Protein AF-0000000080293886 (afdb_homodimer)

Solvent-accessible surface area (backbone atoms only — not comparable to full-atom values): 94189 Å² total; per-residue (Å²): 130,68,60,32,36,26,39,74,50,69,44,67,46,77,52,92,82,70,70,49,56,45,63,49,74,32,60,45,38,86,89,52,66,86,45,23,71,68,76,62,67,88,59,24,43,80,53,94,52,32,30,33,31,47,79,78,46,56,85,36,54,56,32,57,66,46,60,50,81,91,56,60,71,65,73,44,74,50,41,31,54,30,48,44,37,21,75,69,64,61,35,66,43,32,18,35,19,33,52,44,50,13,49,74,53,61,60,40,85,42,87,40,30,70,26,30,65,50,44,51,53,43,28,44,64,55,58,66,66,64,55,75,59,73,61,77,71,64,68,60,67,67,63,67,85,46,48,46,46,55,38,68,67,43,42,46,49,58,73,34,59,44,84,61,37,56,52,43,75,50,82,87,47,84,48,24,45,70,43,41,32,31,41,31,28,44,74,76,22,48,79,49,38,56,46,73,57,53,58,55,78,70,44,85,66,51,80,54,88,44,86,72,65,62,44,53,69,48,47,49,45,77,50,75,39,73,41,34,46,50,54,52,51,45,39,28,69,38,64,50,37,51,31,40,35,33,46,26,40,48,45,52,29,80,89,41,72,85,49,81,44,77,42,78,33,44,30,40,49,43,77,69,39,83,62,38,54,66,88,72,73,56,65,45,70,33,28,37,60,43,61,50,29,46,73,43,67,54,76,82,62,80,64,81,58,58,80,32,36,75,68,37,64,56,67,42,38,51,36,33,37,35,56,32,33,42,32,46,40,31,41,32,37,82,81,30,16,35,25,59,45,36,34,38,35,34,70,42,81,42,60,52,86,41,99,65,50,62,76,40,79,40,68,36,36,43,35,38,38,41,44,78,56,76,78,81,50,70,64,59,54,50,61,64,50,48,54,62,54,40,53,54,49,31,53,52,52,36,52,52,51,51,51,46,50,48,58,54,48,52,74,58,64,74,50,84,75,74,72,69,49,70,64,56,54,50,50,53,50,47,54,50,47,50,44,46,37,36,39,40,44,20,51,39,44,49,50,47,51,50,50,55,42,46,54,56,46,51,47,56,75,67,51,86,53,78,81,63,41,39,70,78,62,88,62,59,64,58,56,44,51,49,34,46,51,23,31,53,34,34,51,53,38,51,50,52,51,54,57,54,57,70,69,56,55,75,45,77,36,68,61,68,69,60,75,74,77,63,84,64,82,70,60,73,65,59,64,68,69,52,77,55,59,69,47,56,80,62,76,84,58,85,61,64,63,41,56,37,41,43,57,52,45,51,51,51,52,50,55,52,51,45,70,37,59,78,69,57,65,64,58,50,41,52,52,28,51,54,47,32,67,69,62,62,38,60,88,72,32,70,78,33,70,58,44,44,48,39,47,44,51,48,38,42,52,50,51,52,52,50,51,53,49,42,41,68,55,51,46,32,65,73,72,46,48,70,68,58,54,50,51,51,47,25,26,60,50,20,28,23,42,43,33,46,77,43,83,49,33,33,37,37,37,50,5,50,38,54,80,61,67,60,86,29,29,59,61,57,52,51,50,50,47,50,37,48,74,67,62,72,44,62,58,52,18,88,47,100,46,84,57,39,39,29,41,31,29,55,18,58,52,54,46,56,52,47,51,56,52,48,51,54,31,49,51,31,46,50,52,39,50,49,52,60,60,60,52,71,66,83,79,83,82,71,61,73,60,49,56,50,48,51,50,48,29,42,49,49,32,50,48,41,49,51,49,51,38,28,50,51,46,19,43,77,68,60,64,37,89,70,39,37,69,46,80,44,75,72,50,72,67,29,61,73,64,72,36,81,82,84,62,71,78,39,65,39,30,15,45,33,27,62,38,89,78,56,70,68,38,66,68,25,46,46,51,42,44,66,61,52,46,50,44,48,49,30,45,31,52,30,41,22,66,72,65,75,33,68,68,60,18,40,52,50,45,49,52,52,51,55,58,54,56,57,46,64,70,58,56,62,67,68,59,41,44,49,47,58,67,70,78,128,67,58,30,36,26,39,75,50,66,45,68,46,77,52,91,80,69,69,51,58,45,64,50,74,33,60,44,36,87,88,50,66,88,45,21,73,67,76,62,68,87,60,26,43,80,52,94,51,32,30,32,31,46,79,76,46,56,85,35,55,56,33,58,65,47,62,51,82,90,56,63,69,64,71,45,76,50,43,31,54,30,48,46,37,21,75,68,63,61,36,66,44,31,17,36,19,32,52,44,50,12,50,74,54,60,59,40,85,41,86,42,32,70,26,29,65,51,45,51,55,44,27,45,65,57,56,67,65,63,52,75,61,75,62,78,70,64,69,58,66,69,60,65,84,46,48,45,48,56,36,69,66,44,43,47,50,57,74,34,58,46,84,61,37,55,52,45,77,49,82,88,46,85,47,24,45,70,43,42,32,31,40,30,29,43,74,74,21,48,80,50,36,54,44,74,58,52,57,65,78,71,44,86,51,67,75,62,78,48,87,70,66,61,40,57,49,58,44,49,46,77,49,75,42,73,41,34,46,48,54,50,52,43,41,26,68,39,63,48,37,51,29,40,37,35,47,26,41,49,47,53,30,79,88,42,71,87,49,80,44,76,43,79,33,46,30,39,48,40,75,70,38,88,64,40,40,89,72,78,77,55,64,44,69,34,29,37,62,45,59,50,29,47,73,41,65,55,74,82,60,80,63,82,58,59,79,33,36,72,68,38,63,56,67,42,38,50,38,34,36,36,56,32,31,42,32,46,40,31,40,33,37,80,82,30,15,35,26,59,46,37,34,39,36,34,69,41,82,44,61,54,87,42,100,64,50,60,76,38,79,39,68,36,36,44,34,39,39,43,43,76,57,75,78,81,51,70,63,58,54,50,61,64,49,46,54,62,54,41,52,53,50,32,54,53,52,37,52,52,52,50,51,47,52,48,58,54,49,53,74,57,65,75,50,83,76,73,74,67,48,70,63,56,54,49,50,53,49,48,52,52,48,51,44,46,38,36,38,41,44,20,52,37,44,48,49,45,52,49,49,54,42,45,53,56,46,51,48,54,74,66,51,87,51,80,81,60,39,38,68,78,60,87,63,60,62,61,56,44,50,49,34,45,51,23,30,51,34,34,50,53,41,51,52,50,50,52,58,53,59,72,67,57,54,75,45,77,38,70,60,67,68,59,75,72,76,64,84,64,84,71,60,75,64,59,64,67,70,51,79,52,58,69,48,55,81,62,76,83,58,85,61,63,62,39,55,36,43,43,59,52,45,52,52,52,51,52,56,53,51,45,71,36,60,78,68,59,68,63,57,51,40,53,51,28,53,54,48,31,67,70,62,61,38,59,88,70,30,70,78,33,69,60,44,42,48,39,48,46,53,48,38,43,54,50,52,50,52,49,52,53,50,42,40,68,55,52,45,32,66,74,72,46,49,69,67,59,53,50,51,50,48,24,26,61,49,18,28,22,42,43,33,44,77,44,85,48,32,33,37,36,38,49,5,50,37,54,80,63,67,60,88,28,30,60,60,57,52,50,50,50,48,51,36,48,74,66,62,72,46,60,56,53,17,88,48,98,45,86,59,38,41,28,41,31,29,56,18,57,51,53,48,55,51,48,50,55,52,47,52,51,32,49,53,30,47,50,52,39,50,50,54,60,60,62,52,72,67,82,77,84,82,72,62,73,59,50,54,50,49,51,50,49,28,42,49,49,32,49,50,40,49,52,49,52,41,27,50,51,46,21,41,78,68,60,66,36,88,70,39,38,70,45,80,44,75,72,48,73,67,29,61,74,65,73,36,80,83,83,62,72,77,38,64,40,32,14,43,32,27,61,39,90,79,56,70,69,36,66,70,25,45,47,52,42,44,67,61,52,46,52,44,48,50,31,46,31,52,32,42,23,65,72,66,74,34,68,67,59,17,39,53,50,46,49,52,52,51,56,58,53,58,56,43,65,72,59,55,61,67,67,60,43,43,48,42,60,68,70,79

Organism: Glossina morsitans morsitans (NCBI:txid37546)

Foldseek 3Di:
DQQAFEQEAQDQPPDPDQSQSDGDRHCADVVHGPDSHDQPVVQWDDDRRYTYGPVLLVVLVLLQPPCLVVQRPPCCCCVSVLCSCCQRVVDQLSLLLLVLQCQLSVNDCDPSHSNPLQCLQAADPCNVVVPPDPVNSNPPRRDDNWWHYFADVQVCQQVDFDPQDFAFCDPVDPRFFWWKWKWWAANSRDTDDTGTDDVCLVDLADPPPRPCPRTPLLEKDKDKDKDFLLSLLCCVVVVVLQIKMFMWTWGAGPVGNPDTDIHTAWEFECPRDPVSPDDDRRGTITTGIHGAKDFRFDPPCPPPDDPVDPVSSLNRTAKMKGWQEWEFEWEAEPNRTIGRTYIYTYMDIGGSVDPGDSGDIGMHMYIYHYHYDDDDDPLVVCLVPLLVVLLVVLLVLLVLVLVQVCVLCVLQPPPPPPPPPPVNVVVVSVVVSVLSSLLSNLVSLVVSLLCSLVVQLVCSVPPRHPPAGPPRDPCLVVNLVSLVSSLVSLVVSVVVLLVLLLDWDKDKFALADADPPPPPPPPPVVVLPPLQVLQDPPDPPPSVRFDCVLVVVLVVLVLVLQQDALDDLLCLLVQLVVQLVVPVDCVSQVPHLSSSLNSSLVSSVVSVVVSVVCSVPPVCVVVNDSLVVSLQSLLLSQMKMWIPSDLFKTKIFQNHHQVSHNRDDPVVSVVSVVCVVVVVTQASDLPSDNFGIWIKGWANVVSVVLVVLVVQLVVLVVVLVVLVVVVPPPPDDPVVVSVVVNVVSVVSNVVSSSVSSNVVSCASVVNDPQAHEEEDEDDPVCVVSVHDPPAPRDNHYMYIYGDPPSVCSSSHNHVCNVSLSSSLSSQLSSVCSVPVDNVVSSVVSVVVVVVPSVCSSPPDPVVCCCVVVVD/DQQAFEQEAQPQPPDPDQSQSDGDRHCADPVHGPDSHDQDVVQWDDDRRYTYGPVLLVVLVLLCPPCLVVQNPPCCCCVSVLCSCCQRVVDQLSLLLLVLQCQLSVNDCDPSHSCPLQCLQAADPCCVVVPPDPVNSNPPRRDDNWWHYFADVQVCQQVDFDPQDFEFCDPVDPRFFWWKWKWWAANSRDTDDGGTDFPCLVDLADDPPGDCPRTPALEKDKDKDKDFLLSLLCCVVVVVLQIKMFMWTWGAGPVGNPDTDIHTAWEFECPRDPVSPPDDSRGTITTGIHGAKDFHFDPPCPPPDDPVDPVSSLNRTAKMKGWQEWEFEWEAEPNRTIGRTYIYTYMDIGGSVDPGDSGDIGMHMYIYHYHYDDDDDPLVVCLVPLLVVLLVVLLVLLVLVLVQVCVLCVLQPPPPPPPPPPVNVVVVSVVVSVLSSLLSNLVSLVVSLLCSLVVQLVCSVPPRHPPAGPPRDPCLVVNLVSLVSSLVSLVVSVVVLVVLLLDWDKDKFALADADPPPPPPPPPVVVLPPLQVLQDPPDPPPSVRFDCVLVVVLVVLVLVLQQDALDDLLCLLVQLVVQLVVPVDCVSQVPHLSNSLNSSLVSSVVSVVVSVVCSVPPVCVVVNDSLVVSLQSLLLSQMKMWIDSDLFKTKIFQNHHQVSHNRDDDVVSVVSVVCVVVVVTQASDLPSDNFGIWIKGWANVVSVVLVVLVVQLVVLVVVLVVLVVVPPPPPDDDVVVSVVVNVVSVVSNVVSSSVSSSVVSCASVVNDPQAHEEEDEDDPVCVVSVHDPPFPRDNRYMYIYGDPPSVVSSSHNHVCNVSLSSSLSSQLSSVCSVPVDNVVSSVVSVVVVVVPSVCSSPPDPVVCCCVVVVD

InterPro domains:
  IPR019170 Meckelin [PF09773] (33-850)
  IPR019170 Meckelin [PTHR21274] (32-850)

pLDDT: mean 76.89, std 17.37, range [24.58, 97.44]

Nearest PDB structures (foldseek):
  7fh1-assembly1_B  TM=8.121E-01  e=2.237E-33  Homo sapiens
  8tsr-assembly1_B  TM=1.493E-01  e=1.630E+00  Escherichia coli
  6h2e-assembly1_P-2  TM=2.158E-01  e=7.620E+00  Aeromonas hydrophila subsp. hydrophila AL09-71
  7x8v-assembly5_E  TM=1.988E-01  e=8.731E+00  Oryza sativa Japonica Group
  7fh1-assembly1_B  TM=8.104E-01  e=1.296E-33  Homo sapiens

Radius of gyration: 50.52 Å; Cα contacts (8 Å, |Δi|>4): 2611; chains: 2; bounding box: 91×153×103 Å

Sequence (1742 aa):
MCKYKYINRTSIFRNMESSLNMIEIAYKNWRHDNDCVHCDLHYNFQYQSYCIAKILLRPYLNYDSFWQAATTHYNYNELKFAAFFCITLHNNTACNHLANLCVTAFYAVGKNSPCNRFLLTQASETLYRYGGMDDQLLGREIKPFLYYRKGKEMQQMLRRPIEGLTYSFDSTKKNNHLNIFETIYDVSGSLYVWGTMKLSAMNLCSKLDDSNFVRFRLATEKVKCFLTLENLIDIASLYGRNRYISWFLNYTTKEEPQRILMQTLPILIEDLNKENEPLQGRDWLLVKRFQLIYFYTHQNIKNDLPTYENSYKLSIYRFGRYVERVELHTVIFEGNQIGVPLVKMKYRYLDFSQNFTLDSRLPFEFVISFVRQGEKSINEVLNQLSFPMLLILTVALTLLRMWSLLRQRQGISASPLSSVNNEDFCSITLVEFLLQLADYTSFALLIYFLLYVYLNSLIYFTQNYAELTLPLLKGYNYLQFVMCAAAVLKLITTFTKFWHLSRFNVFFIDWERPRYSDTNNINLKSNLEISSACSNAGPPANKSNVSAWRSIFLINEWVRLSSSQKTSTLFQSFATYIAFNIFATDAVTHNDSTLKLFVFTLCSLTIYSIQYVLHNTLITHLLGNPMQTFINHCSLANISIFVLIEPSSGYYIHGRSPNGFTDTDVPTIITQFQSETQSLCERRGLLNNADQCYIIIPPKNLYNYFNKLLLRLQRSIDSASAIRSDNNGIFQTRYHKDLSRVEGSLEKTSIAYSNINRFFCAFVDHGIKDMDYIIKEKTLLERLLNCELNQHINESKGTFYEDKSYSFNHLFLYGHDFHLFTLHFLILTAVYSMFANALVAVVVVCVFHKANFSNVLSADGKEKHFHENFTMCKYKYINRTSIFRNMESSLNMIEIAYKNWRHDNDCVHCDLHYNFQYQSYCIAKILLRPYLNYDSFWQAATTHYNYNELKFAAFFCITLHNNTACNHLANLCVTAFYAVGKNSPCNRFLLTQASETLYRYGGMDDQLLGREIKPFLYYRKGKEMQQMLRRPIEGLTYSFDSTKKNNHLNIFETIYDVSGSLYVWGTMKLSAMNLCSKLDDSNFVRFRLATEKVKCFLTLENLIDIASLYGRNRYISWFLNYTTKEEPQRILMQTLPILIEDLNKENEPLQGRDWLLVKRFQLIYFYTHQNIKNDLPTYENSYKLSIYRFGRYVERVELHTVIFEGNQIGVPLVKMKYRYLDFSQNFTLDSRLPFEFVISFVRQGEKSINEVLNQLSFPMLLILTVALTLLRMWSLLRQRQGISASPLSSVNNEDFCSITLVEFLLQLADYTSFALLIYFLLYVYLNSLIYFTQNYAELTLPLLKGYNYLQFVMCAAAVLKLITTFTKFWHLSRFNVFFIDWERPRYSDTNNINLKSNLEISSACSNAGPPANKSNVSAWRSIFLINEWVRLSSSQKTSTLFQSFATYIAFNIFATDAVTHNDSTLKLFVFTLCSLTIYSIQYVLHNTLITHLLGNPMQTFINHCSLANISIFVLIEPSSGYYIHGRSPNGFTDTDVPTIITQFQSETQSLCERRGLLNNADQCYIIIPPKNLYNYFNKLLLRLQRSIDSASAIRSDNNGIFQTRYHKDLSRVEGSLEKTSIAYSNINRFFCAFVDHGIKDMDYIIKEKTLLERLLNCELNQHINESKGTFYEDKSYSFNHLFLYGHDFHLFTLHFLILTAVYSMFANALVAVVVVCVFHKANFSNVLSADGKEKHFHENFT

Secondary structure (DSSP, 8-state):
----EEEEEEEEE--SS--EEEEEEESS-SSSTT--S---TTTEEEETTEEEEHHHHGGGGGGGG---SS--SS-GGGHHHHHHHHHTT--HHHHHHHHHHHHHTTS---TTSTTHHHIIIII-SHHHHS--S-HHHHTS-PSSP-BPPPSHHHHHHHHSEEEEEE--S-TTSSTTB-EEEEEEE-TTS-EEEEEEPPHHHH-SS-----TTTTB--SB-EEEEEEEEHHHHHHHHHHS-TTSEEEEEEEEE-SS-TT-EEEEEPPEEETTS-GGGSSS-GGG--EESEEESEEEEE-SS----S-TTSTHHHHHTEEEEEEEEEEEEEEEE-GGGEEEPPEEEEEEEEEETTSS--TT-EEEEEEEEEEEE-SSPPHHHHHHHHHHHHHHHHHHHHHHHHHHHHHHHHHHHHT-SS----HHHHHHHHHHHHHHHHHHHHHHHHHHHHHHHHHHHHHHHHH-SS----BSS-S-HHHHHHHHHHHHHHHHHHHHHHHHHHTT-EEEEEE---------S---TTHHHH-TTTTT-------GGGS-SHHHHHHHHHHHHHHH--SS-HHHHHHHHHHHHHHH--HHHHTT-HHHHHHHHHHHHHHHHHHHHHHIIIIIHHHH--HHHHHHHHHHHHTEEEEEEEETTEEEEE----TTS---S-HHHHHHHHHHHHTT-S--SSSSSSS--EEEEE--HHHHHHHHHHHHHHHHHHHHHHHHHHHTTT--SS-HHHHHHHHHHHHHHHHHHHHHHHHHHHHHHTT--TT-EEEEEPPPHHHHHHT--SS----SSEEEEEE-TT-GGGGGSGGGGHHHHHHHHHHHHHHHHHHH--HHHHHHHHHHHHHHHHHHHHH--SSHHHHHHHH-/----EEEEEEEE---SS---EEEEEESS-SSSTT--S---TTTEEEETTEEEEHHHHGGGGGGGG---SS--SS-GGGHHHHHHHHHTT--HHHHHHHHHHHHHTTS---TTSTTHHHIIIII-SHHHHS--S-HHHHTS-PSSP-BPPPSHHHHHHHHSEEEEEE--S-TTSSTTB-EEEEEEE-TTS-EEEEEEPPHHHH--SS----TTTTB--SB-EEEEEEEEHHHHHHHHHHS-TTSEEEEEEEE--SS-TT--EEEEPPEEETTT-GGGSSS-GGG--EESEEESEEEEE-SS----S-TTSTHHHHHTEEEEEEEEEEEEEEEE-GGGEEEPPEEEEEEEEEETTSS--TT-EEEEEEEEEEEE-SSPPHHHHHHHHHHHHHHHHHHHHHHHHHHHHHHHHHHHHT-SS----HHHHHHHHHHHHHHHHHHHHHHHHHHHHHHHHHHHHHHHHH-SS----BSS-S-HHHHHHHHHHHHHHHHHHHHHHHHHHTT-EEEEEE---------S---TTHHHH-TTTTT-------GGGS-THHHHHHHHHHHHHHH--SS-HHHHHHHHHHHHHHH--HHHHTT-HHHHHHHHHHHHHHHHHHHHHHIIIIIHHHH--HHHHHHHHHHHHTEEEEEEEETTEEEEE----TTS---S-HHHHHHHHHHHHTT-S--SSSSSSS--EEEEE--HHHHHHHHHHHHHHHHHHHHHHHHHHHTTT--SS-HHHHHHHHHHHHHHHHHHHHHHHHHHHHHHTT--TT-EEEEEPPPHHHHHHT--SS----SSEEEEEE-TT-GGGGGSGGGGHHHHHHHHHHHHHHHHHHH--HHHHHHHHHHHHHHHHHHHHH--SSHHHHHHHH-

Structure (mmCIF, N/CA/C/O backbone):
data_AF-0000000080293886-model_v1
#
loop_
_entity.id
_entity.type
_entity.pdbx_description
1 polymer 'Uncharacterized protein'
#
loop_
_atom_site.group_PDB
_atom_site.id
_atom_site.type_symbol
_atom_site.label_atom_id
_atom_site.label_alt_id
_atom_site.label_comp_id
_atom_site.label_asym_id
_atom_site.label_entity_id
_atom_site.label_seq_id
_atom_site.pdbx_PDB_ins_code
_atom_site.Cartn_x
_atom_site.Cartn_y
_atom_site.Cartn_z
_atom_site.occupancy
_atom_site.B_iso_or_equiv
_atom_site.auth_seq_id
_atom_site.auth_comp_id
_atom_site.auth_asym_id
_atom_site.auth_atom_id
_atom_site.pdbx_PDB_model_num
ATOM 1 N N . MET A 1 1 ? -6.285 -75 -28.312 1 52.59 1 MET A N 1
ATOM 2 C CA . MET A 1 1 ? -6.965 -73.75 -27.828 1 52.59 1 MET A CA 1
ATOM 3 C C . MET A 1 1 ? -7.516 -72.938 -29 1 52.59 1 MET A C 1
ATOM 5 O O . MET A 1 1 ? -6.812 -72.688 -29.984 1 52.59 1 MET A O 1
ATOM 9 N N . CYS A 1 2 ? -8.75 -72.938 -29.109 1 62 2 CYS A N 1
ATOM 10 C CA . CYS A 1 2 ? -9.414 -72.188 -30.172 1 62 2 CYS A CA 1
ATOM 11 C C . CYS A 1 2 ? -8.984 -70.75 -30.172 1 62 2 CYS A C 1
ATOM 13 O O . CYS A 1 2 ? -8.883 -70.125 -29.109 1 62 2 CYS A O 1
ATOM 15 N N . LYS A 1 3 ? -8.531 -70.25 -31.328 1 71.62 3 LYS A N 1
ATOM 16 C CA . LYS A 1 3 ? -8.039 -68.875 -31.469 1 71.62 3 LYS A CA 1
ATOM 17 C C . LYS A 1 3 ? -9.188 -67.938 -31.703 1 71.62 3 LYS A C 1
ATOM 19 O O . LYS A 1 3 ? -9.164 -66.812 -31.219 1 71.62 3 LYS A O 1
ATOM 24 N N . TYR A 1 4 ? -10.266 -68.438 -32.5 1 78.19 4 TYR A N 1
ATOM 25 C CA . TYR A 1 4 ? -11.336 -67.562 -32.844 1 78.19 4 TYR A CA 1
ATOM 26 C C . TYR A 1 4 ? -12.688 -68.062 -32.375 1 78.19 4 TYR A C 1
ATOM 28 O O . TYR A 1 4 ? -12.914 -69.25 -32.312 1 78.19 4 TYR A O 1
ATOM 36 N N . LYS A 1 5 ? -13.555 -67.125 -31.922 1 77.38 5 LYS A N 1
ATOM 37 C CA . LYS A 1 5 ? -14.961 -67.375 -31.641 1 77.38 5 LYS A CA 1
ATOM 38 C C . LYS A 1 5 ? -15.836 -67.062 -32.844 1 77.38 5 LYS A C 1
ATOM 40 O O . LYS A 1 5 ? -15.758 -65.938 -33.375 1 77.38 5 LYS A O 1
ATOM 45 N N . TYR A 1 6 ? -16.5 -68.062 -33.312 1 77.19 6 TYR A N 1
ATOM 46 C CA . TYR A 1 6 ? -17.281 -67.875 -34.531 1 77.19 6 TYR A CA 1
ATOM 47 C C . TYR A 1 6 ? -18.703 -67.375 -34.219 1 77.19 6 TYR A C 1
ATOM 49 O O . TYR A 1 6 ? -19.344 -67.938 -33.281 1 77.19 6 TYR A O 1
ATOM 57 N N . ILE A 1 7 ? -19.094 -66.312 -34.812 1 77.44 7 ILE A N 1
ATOM 58 C CA . ILE A 1 7 ? -20.453 -65.812 -34.75 1 77.44 7 ILE A CA 1
ATOM 59 C C . ILE A 1 7 ? -21.188 -66.062 -36.062 1 77.44 7 ILE A C 1
ATOM 61 O O . ILE A 1 7 ? -21 -65.375 -37.031 1 77.44 7 ILE A O 1
ATOM 65 N N . ASN A 1 8 ? -21.781 -67.312 -36.281 1 65.75 8 ASN A N 1
ATOM 66 C CA . ASN A 1 8 ? -22.297 -67.75 -37.594 1 65.75 8 ASN A CA 1
ATOM 67 C C . ASN A 1 8 ? -23.797 -67.438 -37.719 1 65.75 8 ASN A C 1
ATOM 69 O O . ASN A 1 8 ? -24.281 -67.125 -38.812 1 65.75 8 ASN A O 1
ATOM 73 N N . ARG A 1 9 ? -24.672 -67.75 -36.75 1 59.97 9 ARG A N 1
ATOM 74 C CA . ARG A 1 9 ? -26.109 -67.562 -36.938 1 59.97 9 ARG A CA 1
ATOM 75 C C . ARG A 1 9 ? -26.766 -66.875 -35.75 1 59.97 9 ARG A C 1
ATOM 77 O O . ARG A 1 9 ? -26.219 -66.938 -34.625 1 59.97 9 ARG A O 1
ATOM 84 N N . THR A 1 10 ? -27.469 -65.812 -36.031 1 54.22 10 THR A N 1
ATOM 85 C CA . THR A 1 10 ? -28.359 -65.312 -35 1 54.22 10 THR A CA 1
ATOM 86 C C . THR A 1 10 ? -29.594 -66.188 -34.875 1 54.22 10 THR A C 1
ATOM 88 O O . THR A 1 10 ? -30.203 -66.562 -35.844 1 54.22 10 THR A O 1
ATOM 91 N N . SER A 1 11 ? -29.594 -67.188 -34.094 1 48.59 11 SER A N 1
ATOM 92 C CA . SER A 1 11 ? -30.828 -67.938 -33.969 1 48.59 11 SER A CA 1
ATOM 93 C C . SER A 1 11 ? -31.891 -67.188 -33.188 1 48.59 11 SER A C 1
ATOM 95 O O . SER A 1 11 ? -31.594 -66.5 -32.188 1 48.59 11 SER A O 1
ATOM 97 N N . ILE A 1 12 ? -32.875 -66.688 -33.906 1 45.28 12 ILE A N 1
ATOM 98 C CA . ILE A 1 12 ? -34.062 -66.125 -33.281 1 45.28 12 ILE A CA 1
ATOM 99 C C . ILE A 1 12 ? -34.719 -67.188 -32.375 1 45.28 12 ILE A C 1
ATOM 101 O O . ILE A 1 12 ? -35.156 -68.25 -32.812 1 45.28 12 ILE A O 1
ATOM 105 N N . PHE A 1 13 ? -34.312 -67.312 -31.172 1 39.41 13 PHE A N 1
ATOM 106 C CA . PHE A 1 13 ? -35.188 -68.125 -30.344 1 39.41 13 PHE A CA 1
ATOM 107 C C . PHE A 1 13 ? -36.531 -67.5 -30.141 1 39.41 13 PHE A C 1
ATOM 109 O O . PHE A 1 13 ? -36.625 -66.375 -29.594 1 39.41 13 PHE A O 1
ATOM 116 N N . ARG A 1 14 ? -37.469 -67.688 -30.984 1 41.06 14 ARG A N 1
ATOM 117 C CA . ARG A 1 14 ? -38.875 -67.375 -30.844 1 41.06 14 ARG A CA 1
ATOM 118 C C . ARG A 1 14 ? -39.438 -67.812 -29.516 1 41.06 14 ARG A C 1
ATOM 120 O O . ARG A 1 14 ? -39.969 -68.938 -29.422 1 41.06 14 ARG A O 1
ATOM 127 N N . ASN A 1 15 ? -38.781 -67.812 -28.328 1 36.91 15 ASN A N 1
ATOM 128 C CA . ASN A 1 15 ? -39.812 -68 -27.328 1 36.91 15 ASN A CA 1
ATOM 129 C C . ASN A 1 15 ? -40.781 -66.812 -27.312 1 36.91 15 ASN A C 1
ATOM 131 O O . ASN A 1 15 ? -40.406 -65.688 -27.766 1 36.91 15 ASN A O 1
ATOM 135 N N . MET A 1 16 ? -42.062 -66.938 -26.766 1 37.69 16 MET A N 1
ATOM 136 C CA . MET A 1 16 ? -43.188 -66 -26.75 1 37.69 16 MET A CA 1
ATOM 137 C C . MET A 1 16 ? -42.688 -64.562 -26.594 1 37.69 16 MET A C 1
ATOM 139 O O . MET A 1 16 ? -43.25 -63.625 -27.219 1 37.69 16 MET A O 1
ATOM 143 N N . GLU A 1 17 ? -42.219 -64.188 -25.375 1 37.12 17 GLU A N 1
ATOM 144 C CA . GLU A 1 17 ? -42.219 -62.812 -24.938 1 37.12 17 GLU A CA 1
ATOM 145 C C . GLU A 1 17 ? -41.125 -62.031 -25.656 1 37.12 17 GLU A C 1
ATOM 147 O O . GLU A 1 17 ? -41.375 -60.875 -26.062 1 37.12 17 GLU A O 1
ATOM 152 N N . SER A 1 18 ? -39.844 -62 -25.266 1 38.91 18 SER A N 1
ATOM 153 C CA . SER A 1 18 ? -38.781 -61.094 -25.719 1 38.91 18 SER A CA 1
ATOM 154 C C . SER A 1 18 ? -37.938 -61.75 -26.797 1 38.91 18 SER A C 1
ATOM 156 O O . SER A 1 18 ? -37.469 -62.875 -26.625 1 38.91 18 SER A O 1
ATOM 158 N N . SER A 1 19 ? -38.188 -61.656 -28.078 1 38.88 19 SER A N 1
ATOM 159 C CA . SER A 1 19 ? -37.438 -62.094 -29.25 1 38.88 19 SER A CA 1
ATOM 160 C C . SER A 1 19 ? -35.938 -61.844 -29.078 1 38.88 19 SER A C 1
ATOM 162 O O . SER A 1 19 ? -35.469 -60.719 -29.25 1 38.88 19 SER A O 1
ATOM 164 N N . LEU A 1 20 ? -35.344 -62.344 -28.016 1 40.16 20 LEU A N 1
ATOM 165 C CA . LEU A 1 20 ? -33.906 -62.125 -27.875 1 40.16 20 LEU A CA 1
ATOM 166 C C . LEU A 1 20 ? -33.156 -62.875 -28.953 1 40.16 20 LEU A C 1
ATOM 168 O O . LEU A 1 20 ? -33.375 -64.062 -29.156 1 40.16 20 LEU A O 1
ATOM 172 N N . ASN A 1 21 ? -32.906 -62.375 -30.125 1 44.94 21 ASN A N 1
ATOM 173 C CA . ASN A 1 21 ? -31.953 -62.906 -31.094 1 44.94 21 ASN A CA 1
ATOM 174 C C . ASN A 1 21 ? -30.688 -63.438 -30.422 1 44.94 21 ASN A C 1
ATOM 176 O O . ASN A 1 21 ? -30.016 -62.688 -29.688 1 44.94 21 ASN A O 1
ATOM 180 N N . MET A 1 22 ? -30.734 -64.688 -29.953 1 47.5 22 MET A N 1
ATOM 181 C CA . MET A 1 22 ? -29.578 -65.25 -29.297 1 47.5 22 MET A CA 1
ATOM 182 C C . MET A 1 22 ? -28.469 -65.5 -30.312 1 47.5 22 MET A C 1
ATOM 184 O O . MET A 1 22 ? -28.703 -66.062 -31.391 1 47.5 22 MET A O 1
ATOM 188 N N . ILE A 1 23 ? -27.516 -64.688 -30.438 1 54.69 23 ILE A N 1
ATOM 189 C CA . ILE A 1 23 ? -26.297 -64.938 -31.219 1 54.69 23 ILE A CA 1
ATOM 190 C C . ILE A 1 23 ? -25.469 -66.062 -30.609 1 54.69 23 ILE A C 1
ATOM 192 O O . ILE A 1 23 ? -25.188 -66.062 -29.422 1 54.69 23 ILE A O 1
ATOM 196 N N . GLU A 1 24 ? -25.438 -67.188 -31.234 1 57.56 24 GLU A N 1
ATOM 197 C CA . GLU A 1 24 ? -24.625 -68.312 -30.797 1 57.56 24 GLU A CA 1
ATOM 198 C C . GLU A 1 24 ? -23.156 -68.125 -31.094 1 57.56 24 GLU A C 1
ATOM 200 O O . GLU A 1 24 ? -22.766 -67.875 -32.25 1 57.56 24 GLU A O 1
ATOM 205 N N . ILE A 1 25 ? -22.391 -67.625 -30.109 1 62.94 25 ILE A N 1
ATOM 206 C CA . ILE A 1 25 ? -20.938 -67.562 -30.203 1 62.94 25 ILE A CA 1
ATOM 207 C C . ILE A 1 25 ? -20.328 -68.938 -29.953 1 62.94 25 ILE A C 1
ATOM 209 O O . ILE A 1 25 ? -20.547 -69.562 -28.891 1 62.94 25 ILE A O 1
ATOM 213 N N . ALA A 1 26 ? -20.062 -69.75 -31.109 1 60.84 26 ALA A N 1
ATOM 214 C CA . ALA A 1 26 ? -19.516 -71.062 -30.953 1 60.84 26 ALA A CA 1
ATOM 215 C C . ALA A 1 26 ? -18.031 -71.125 -31.297 1 60.84 26 ALA A C 1
ATOM 217 O O . ALA A 1 26 ? -17.562 -70.312 -32.094 1 60.84 26 ALA A O 1
ATOM 218 N N . TYR A 1 27 ? -17.172 -71.75 -30.453 1 57.81 27 TYR A N 1
ATOM 219 C CA . TYR A 1 27 ? -15.758 -71.938 -30.75 1 57.81 27 TYR A CA 1
ATOM 220 C C . TYR A 1 27 ? -15.586 -72.875 -31.969 1 57.81 27 TYR A C 1
ATOM 222 O O . TYR A 1 27 ? -14.461 -73.125 -32.375 1 57.81 27 TYR A O 1
ATOM 230 N N . LYS A 1 28 ? -16.812 -73.438 -32.656 1 57.28 28 LYS A N 1
ATOM 231 C CA . LYS A 1 28 ? -16.703 -74.375 -33.75 1 57.28 28 LYS A CA 1
ATOM 232 C C . LYS A 1 28 ? -17.328 -73.812 -35.031 1 57.28 28 LYS A C 1
ATOM 234 O O . LYS A 1 28 ? -18.375 -73.188 -34.969 1 57.28 28 LYS A O 1
ATOM 239 N N . ASN A 1 29 ? -16.453 -73.875 -36.125 1 56.47 29 ASN A N 1
ATOM 240 C CA . ASN A 1 29 ? -17 -73.562 -37.438 1 56.47 29 ASN A CA 1
ATOM 241 C C . ASN A 1 29 ? -18.109 -74.5 -37.844 1 56.47 29 ASN A C 1
ATOM 243 O O . ASN A 1 29 ? -18.016 -75.75 -37.562 1 56.47 29 ASN A O 1
ATOM 247 N N . TRP A 1 30 ? -19.344 -74.125 -37.969 1 54.59 30 TRP A N 1
ATOM 248 C CA . TRP A 1 30 ? -20.438 -75.062 -38.219 1 54.59 30 TRP A CA 1
ATOM 249 C C . TRP A 1 30 ? -20.094 -75.938 -39.406 1 54.59 30 TRP A C 1
ATOM 251 O O . TRP A 1 30 ? -20.578 -77.062 -39.469 1 54.59 30 TRP A O 1
ATOM 261 N N . ARG A 1 31 ? -19.391 -75.438 -40.469 1 57 31 ARG A N 1
ATOM 262 C CA . ARG A 1 31 ? -19.188 -76.25 -41.656 1 57 31 ARG A CA 1
ATOM 263 C C . ARG A 1 31 ? -18.047 -77.25 -41.406 1 57 31 ARG A C 1
ATOM 265 O O . ARG A 1 31 ? -18.078 -78.375 -41.906 1 57 31 ARG A O 1
ATOM 272 N N . HIS A 1 32 ? -16.922 -76.562 -40.875 1 55.25 32 HIS A N 1
ATOM 273 C CA . HIS A 1 32 ? -15.797 -77.5 -40.656 1 55.25 32 HIS A CA 1
ATOM 274 C C . HIS A 1 32 ? -15.523 -77.688 -39.156 1 55.25 32 HIS A C 1
ATOM 276 O O . HIS A 1 32 ? -15.102 -76.75 -38.469 1 55.25 32 HIS A O 1
ATOM 282 N N . ASP A 1 33 ? -16.156 -78.625 -38.438 1 54.09 33 ASP A N 1
ATOM 283 C CA . ASP A 1 33 ? -16.219 -78.938 -37.031 1 54.09 33 ASP A CA 1
ATOM 284 C C . ASP A 1 33 ? -14.914 -78.625 -36.312 1 54.09 33 ASP A C 1
ATOM 286 O O . ASP A 1 33 ? -14.93 -78.188 -35.156 1 54.09 33 ASP A O 1
ATOM 290 N N . ASN A 1 34 ? -13.664 -79.062 -36.781 1 54.72 34 ASN A N 1
ATOM 291 C CA . ASN A 1 34 ? -12.438 -79.125 -35.969 1 54.72 34 ASN A CA 1
ATOM 292 C C . ASN A 1 34 ? -11.57 -77.875 -36.219 1 54.72 34 ASN A C 1
ATOM 294 O O . ASN A 1 34 ? -10.43 -77.812 -35.75 1 54.72 34 ASN A O 1
ATOM 298 N N . ASP A 1 35 ? -12.008 -76.875 -37 1 59.22 35 ASP A N 1
ATOM 299 C CA . ASP A 1 35 ? -11.016 -75.875 -37.281 1 59.22 35 ASP A CA 1
ATOM 300 C C . ASP A 1 35 ? -11.336 -74.562 -36.562 1 59.22 35 ASP A C 1
ATOM 302 O O . ASP A 1 35 ? -12.297 -73.875 -36.906 1 59.22 35 ASP A O 1
ATOM 306 N N . CYS A 1 36 ? -11 -74.312 -35.344 1 65.44 36 CYS A N 1
ATOM 307 C CA . CYS A 1 36 ? -11.172 -73.062 -34.625 1 65.44 36 CYS A CA 1
ATOM 308 C C . CYS A 1 36 ? -9.891 -72.25 -34.656 1 65.44 36 CYS A C 1
ATOM 310 O O . CYS A 1 36 ? -9.734 -71.312 -33.875 1 65.44 36 CYS A O 1
ATOM 312 N N . VAL A 1 37 ? -9.039 -72.562 -35.5 1 70.56 37 VAL A N 1
ATOM 313 C CA . VAL A 1 37 ? -7.758 -71.875 -35.531 1 70.56 37 VAL A CA 1
ATOM 314 C C . VAL A 1 37 ? -7.684 -70.938 -36.75 1 70.56 37 VAL A C 1
ATOM 316 O O . VAL A 1 37 ? -7.004 -69.938 -36.719 1 70.56 37 VAL A O 1
ATOM 319 N N . HIS A 1 38 ? -8.5 -71.312 -37.906 1 74.19 38 HIS A N 1
ATOM 320 C CA . HIS A 1 38 ? -8.414 -70.5 -39.094 1 74.19 38 HIS A CA 1
ATOM 321 C C . HIS A 1 38 ? -9.75 -69.812 -39.406 1 74.19 38 HIS A C 1
ATOM 323 O O . HIS A 1 38 ? -10.805 -70.438 -39.281 1 74.19 38 HIS A O 1
ATOM 329 N N . CYS A 1 39 ? -9.805 -68.375 -39.531 1 78.75 39 CYS A N 1
ATOM 330 C CA . CYS A 1 39 ? -10.984 -67.625 -39.938 1 78.75 39 CYS A CA 1
ATOM 331 C C . CYS A 1 39 ? -10.977 -67.438 -41.438 1 78.75 39 CYS A C 1
ATOM 333 O O . CYS A 1 39 ? -10.125 -66.688 -41.969 1 78.75 39 CYS A O 1
ATOM 335 N N . ASP A 1 40 ? -11.734 -68.188 -42.281 1 75 40 ASP A N 1
ATOM 336 C CA . ASP A 1 40 ? -11.812 -68.062 -43.719 1 75 40 ASP A CA 1
ATOM 337 C C . ASP A 1 40 ? -12.344 -66.688 -44.125 1 75 40 ASP A C 1
ATOM 339 O O . ASP A 1 40 ? -13.523 -66.375 -43.906 1 75 40 ASP A O 1
ATOM 343 N N . LEU A 1 41 ? -11.609 -65.75 -44.594 1 80.88 41 LEU A N 1
ATOM 344 C CA . LEU A 1 41 ? -11.93 -64.312 -44.875 1 80.88 41 LEU A CA 1
ATOM 345 C C . LEU A 1 41 ? -12.82 -64.25 -46.094 1 80.88 41 LEU A C 1
ATOM 347 O O . LEU A 1 41 ? -13.336 -63.156 -46.406 1 80.88 41 LEU A O 1
ATOM 351 N N . HIS A 1 42 ? -13.039 -65.375 -46.844 1 78.38 42 HIS A N 1
ATOM 352 C CA . HIS A 1 42 ? -13.922 -65.312 -48 1 78.38 42 HIS A CA 1
ATOM 353 C C . HIS A 1 42 ? -15.383 -65.25 -47.562 1 78.38 42 HIS A C 1
ATOM 355 O O . HIS A 1 42 ? -16.172 -64.562 -48.219 1 78.38 42 HIS A O 1
ATOM 361 N N . TYR A 1 43 ? -15.695 -65.875 -46.5 1 77.81 43 TYR A N 1
ATOM 362 C CA . TYR A 1 43 ? -17.094 -65.875 -46.062 1 77.81 43 TYR A CA 1
ATOM 363 C C . TYR A 1 43 ? -17.266 -65.188 -44.75 1 77.81 43 TYR A C 1
ATOM 365 O O . TYR A 1 43 ? -18.391 -64.875 -44.312 1 77.81 43 TYR A O 1
ATOM 373 N N . ASN A 1 44 ? -16.156 -64.875 -44.125 1 81.31 44 ASN A N 1
ATOM 374 C CA . ASN A 1 44 ? -16.234 -64.312 -42.781 1 81.31 44 ASN A CA 1
ATOM 375 C C . ASN A 1 44 ? -15.352 -63.062 -42.688 1 81.31 44 ASN A C 1
ATOM 377 O O . ASN A 1 44 ? -14.469 -62.844 -43.5 1 81.31 44 ASN A O 1
ATOM 381 N N . PHE A 1 45 ? -15.742 -62.156 -41.719 1 84.38 45 PHE A N 1
ATOM 382 C CA . PHE A 1 45 ? -14.891 -61.031 -41.312 1 84.38 45 PHE A CA 1
ATOM 383 C C . PHE A 1 45 ? -14.172 -61.344 -40 1 84.38 45 PHE A C 1
ATOM 385 O O . PHE A 1 45 ? -14.75 -61.969 -39.094 1 84.38 45 PHE A O 1
ATOM 392 N N . GLN A 1 46 ? -13.031 -61 -39.938 1 81.69 46 GLN A N 1
ATOM 393 C CA . GLN A 1 46 ? -12.258 -61.219 -38.688 1 81.69 46 GLN A CA 1
ATOM 394 C C . GLN A 1 46 ? -12.164 -59.906 -37.906 1 81.69 46 GLN A C 1
ATOM 396 O O . GLN A 1 46 ? -11.75 -58.875 -38.438 1 81.69 46 GLN A O 1
ATOM 401 N N . TYR A 1 47 ? -12.703 -59.938 -36.688 1 81.94 47 TYR A N 1
ATOM 402 C CA . TYR A 1 47 ? -12.562 -58.844 -35.719 1 81.94 47 TYR A CA 1
ATOM 403 C C . TYR A 1 47 ? -12.031 -59.344 -34.406 1 81.94 47 TYR A C 1
ATOM 405 O O . TYR A 1 47 ? -12.727 -60.062 -33.688 1 81.94 47 TYR A O 1
ATOM 413 N N . GLN A 1 48 ? -10.789 -58.906 -34 1 79.88 48 GLN A N 1
ATOM 414 C CA . GLN A 1 48 ? -10.125 -59.344 -32.781 1 79.88 48 GLN A CA 1
ATOM 415 C C . GLN A 1 48 ? -10.094 -60.875 -32.719 1 79.88 48 GLN A C 1
ATOM 417 O O . GLN A 1 48 ? -9.57 -61.531 -33.594 1 79.88 48 GLN A O 1
ATOM 422 N N . SER A 1 49 ? -10.828 -61.531 -31.734 1 79 49 SER A N 1
ATOM 423 C CA . SER A 1 49 ? -10.836 -62.969 -31.609 1 79 49 SER A CA 1
ATOM 424 C C . SER A 1 49 ? -12.141 -63.562 -32.125 1 79 49 SER A C 1
ATOM 426 O O . SER A 1 49 ? -12.461 -64.75 -31.812 1 79 49 SER A O 1
ATOM 428 N N . TYR A 1 50 ? -12.844 -62.719 -32.938 1 81.75 50 TYR A N 1
ATOM 429 C CA . TYR A 1 50 ? -14.141 -63.188 -33.438 1 81.75 50 TYR A CA 1
ATOM 430 C C . TYR A 1 50 ? -14.125 -63.375 -34.938 1 81.75 50 TYR A C 1
ATOM 432 O O . TYR A 1 50 ? -13.523 -62.562 -35.656 1 81.75 50 TYR A O 1
ATOM 440 N N . CYS A 1 51 ? -14.617 -64.438 -35.375 1 82.94 51 CYS A N 1
ATOM 441 C CA . CYS A 1 51 ? -14.898 -64.688 -36.781 1 82.94 51 CYS A CA 1
ATOM 442 C C . CYS A 1 51 ? -16.391 -64.562 -37.094 1 82.94 51 CYS A C 1
ATOM 444 O O . CYS A 1 51 ? -17.188 -65.375 -36.688 1 82.94 51 CYS A O 1
ATOM 446 N N . ILE A 1 52 ? -16.766 -63.469 -37.875 1 84.88 52 ILE A N 1
ATOM 447 C CA . ILE A 1 52 ? -18.172 -63.094 -38.062 1 84.88 52 ILE A CA 1
ATOM 448 C C . ILE A 1 52 ? -18.562 -63.375 -39.531 1 84.88 52 ILE A C 1
ATOM 450 O O . ILE A 1 52 ? -17.891 -62.906 -40.469 1 84.88 52 ILE A O 1
ATOM 454 N N . ALA A 1 53 ? -19.641 -64 -39.688 1 80.5 53 ALA A N 1
ATOM 455 C CA . ALA A 1 53 ? -20.141 -64.312 -41.031 1 80.5 53 ALA A CA 1
ATOM 456 C C . ALA A 1 53 ? -20.5 -63.062 -41.812 1 80.5 53 ALA A C 1
ATOM 458 O O . ALA A 1 53 ? -21.094 -62.125 -41.219 1 80.5 53 ALA A O 1
ATOM 459 N N . LYS A 1 54 ? -20.203 -62.906 -43 1 83.12 54 LYS A N 1
ATOM 460 C CA . LYS A 1 54 ? -20.422 -61.719 -43.812 1 83.12 54 LYS A CA 1
ATOM 461 C C . LYS A 1 54 ? -21.906 -61.406 -43.906 1 83.12 54 LYS A C 1
ATOM 463 O O . LYS A 1 54 ? -22.281 -60.219 -44 1 83.12 54 LYS A O 1
ATOM 468 N N . ILE A 1 55 ? -22.797 -62.406 -43.812 1 79.31 55 ILE A N 1
ATOM 469 C CA . ILE A 1 55 ? -24.234 -62.188 -43.938 1 79.31 55 ILE A CA 1
ATOM 470 C C . ILE A 1 55 ? -24.766 -61.406 -42.75 1 79.31 55 ILE A C 1
ATOM 472 O O . ILE A 1 55 ? -25.672 -60.594 -42.875 1 79.31 55 ILE A O 1
ATOM 476 N N . LEU A 1 56 ? -24.125 -61.625 -41.656 1 81.12 56 LEU A N 1
ATOM 477 C CA . LEU A 1 56 ? -24.578 -60.938 -40.438 1 81.12 56 LEU A CA 1
ATOM 478 C C . LEU A 1 56 ? -24.141 -59.469 -40.438 1 81.12 56 LEU A C 1
ATOM 480 O O . LEU A 1 56 ? -24.781 -58.625 -39.812 1 81.12 56 LEU A O 1
ATOM 484 N N . LEU A 1 57 ? -23.078 -59.094 -41.125 1 85.38 57 LEU A N 1
ATOM 485 C CA . LEU A 1 57 ? -22.531 -57.75 -41.094 1 85.38 57 LEU A CA 1
ATOM 486 C C . LEU A 1 57 ? -23.047 -56.938 -42.281 1 85.38 57 LEU A C 1
ATOM 488 O O . LEU A 1 57 ? -22.766 -55.719 -42.375 1 85.38 57 LEU A O 1
ATOM 492 N N . ARG A 1 58 ? -23.797 -57.469 -43.156 1 82 58 ARG A N 1
ATOM 493 C CA . ARG A 1 58 ? -24.266 -56.781 -44.375 1 82 58 ARG A CA 1
ATOM 494 C C . ARG A 1 58 ? -25.031 -55.5 -44.031 1 82 58 ARG A C 1
ATOM 496 O O . ARG A 1 58 ? -24.781 -54.438 -44.625 1 82 58 ARG A O 1
ATOM 503 N N . PRO A 1 59 ? -25.891 -55.469 -43 1 81.56 59 PRO A N 1
ATOM 504 C CA . PRO A 1 59 ? -26.609 -54.25 -42.688 1 81.56 59 PRO A CA 1
ATOM 505 C C . PRO A 1 59 ? -25.703 -53.156 -42.125 1 81.56 59 PRO A C 1
ATOM 507 O O . PRO A 1 59 ? -26.078 -51.969 -42.125 1 81.56 59 PRO A O 1
ATOM 510 N N . TYR A 1 60 ? -24.594 -53.5 -41.719 1 86 60 TYR A N 1
ATOM 511 C CA . TYR A 1 60 ? -23.734 -52.531 -41 1 86 60 TYR A CA 1
ATOM 512 C C . TYR A 1 60 ? -22.594 -52.094 -41.906 1 86 60 TYR A C 1
ATOM 514 O O . TYR A 1 60 ? -21.75 -51.281 -41.5 1 86 60 TYR A O 1
ATOM 522 N N . LEU A 1 61 ? -22.547 -52.469 -43.156 1 81.31 61 LEU A N 1
ATOM 523 C CA . LEU A 1 61 ? -21.484 -52.094 -44.062 1 81.31 61 LEU A CA 1
ATOM 524 C C . LEU A 1 61 ? -21.547 -50.625 -44.406 1 81.31 61 LEU A C 1
ATOM 526 O O . LEU A 1 61 ? -20.562 -50.031 -44.844 1 81.31 61 LEU A O 1
ATOM 530 N N . ASN A 1 62 ? -22.719 -50 -44.188 1 79.88 62 ASN A N 1
ATOM 531 C CA . ASN A 1 62 ? -22.875 -48.562 -44.469 1 79.88 62 ASN A CA 1
ATOM 532 C C . ASN A 1 62 ? -22.016 -47.719 -43.531 1 79.88 62 ASN A C 1
ATOM 534 O O . ASN A 1 62 ? -21.672 -46.594 -43.875 1 79.88 62 ASN A O 1
ATOM 538 N N . TYR A 1 63 ? -21.703 -48.25 -42.406 1 82.19 63 TYR A N 1
ATOM 539 C CA . TYR A 1 63 ? -20.891 -47.5 -41.469 1 82.19 63 TYR A CA 1
ATOM 540 C C . TYR A 1 63 ? -19.484 -47.281 -42 1 82.19 63 TYR A C 1
ATOM 542 O O . TYR A 1 63 ? -18.766 -46.375 -41.531 1 82.19 63 TYR A O 1
ATOM 550 N N . ASP A 1 64 ? -19.078 -48.031 -42.969 1 75.62 64 ASP A N 1
ATOM 551 C CA . ASP A 1 64 ? -17.75 -47.906 -43.562 1 75.62 64 ASP A CA 1
ATOM 552 C C . ASP A 1 64 ? -17.641 -46.625 -44.375 1 75.62 64 ASP A C 1
ATOM 554 O O . ASP A 1 64 ? -16.547 -46.094 -44.594 1 75.62 64 ASP A O 1
ATOM 558 N N . SER A 1 65 ? -18.781 -46.062 -44.781 1 73.62 65 SER A N 1
ATOM 559 C CA . SER A 1 65 ? -18.781 -44.875 -45.625 1 73.62 65 SER A CA 1
ATOM 560 C C . SER A 1 65 ? -18.641 -43.594 -44.781 1 73.62 65 SER A C 1
ATOM 562 O O . SER A 1 65 ? -18.391 -42.531 -45.344 1 73.62 65 SER A O 1
ATOM 564 N N . PHE A 1 66 ? -18.781 -43.75 -43.531 1 75.06 66 PHE A N 1
ATOM 565 C CA . PHE A 1 66 ? -18.688 -42.531 -42.719 1 75.06 66 PHE A CA 1
ATOM 566 C C . PHE A 1 66 ? -17.266 -42 -42.688 1 75.06 66 PHE A C 1
ATOM 568 O O . PHE A 1 66 ? -16.344 -42.688 -42.219 1 75.06 66 PHE A O 1
ATOM 575 N N . TRP A 1 67 ? -16.891 -41.188 -43.875 1 60.12 67 TRP A N 1
ATOM 576 C CA . TRP A 1 67 ? -15.625 -40.469 -43.969 1 60.12 67 TRP A CA 1
ATOM 577 C C . TRP A 1 67 ? -15.703 -39.125 -43.25 1 60.12 67 TRP A C 1
ATOM 579 O O . TRP A 1 67 ? -16.484 -38.25 -43.656 1 60.12 67 TRP A O 1
ATOM 589 N N . GLN A 1 68 ? -16.031 -38.969 -42.094 1 53.53 68 GLN A N 1
ATOM 590 C CA . GLN A 1 68 ? -16.078 -37.625 -41.562 1 53.53 68 GLN A CA 1
ATOM 591 C C . GLN A 1 68 ? -14.867 -36.812 -42.031 1 53.53 68 GLN A C 1
ATOM 593 O O . GLN A 1 68 ? -13.75 -37.312 -42.125 1 53.53 68 GLN A O 1
ATOM 598 N N . ALA A 1 69 ? -15.055 -35.688 -42.844 1 43.88 69 ALA A N 1
ATOM 599 C CA . ALA A 1 69 ? -14.102 -34.719 -43.375 1 43.88 69 ALA A CA 1
ATOM 600 C C . ALA A 1 69 ? -12.852 -34.656 -42.5 1 43.88 69 ALA A C 1
ATOM 602 O O . ALA A 1 69 ? -11.734 -34.562 -43 1 43.88 69 ALA A O 1
ATOM 603 N N . ALA A 1 70 ? -12.992 -34.031 -41.281 1 40.97 70 ALA A N 1
ATOM 604 C CA . ALA A 1 70 ? -11.789 -33.781 -40.5 1 40.97 70 ALA A CA 1
ATOM 605 C C . ALA A 1 70 ? -11.055 -35.094 -40.219 1 40.97 70 ALA A C 1
ATOM 607 O O . ALA A 1 70 ? -9.906 -35.094 -39.781 1 40.97 70 ALA A O 1
ATOM 608 N N . THR A 1 71 ? -11.812 -36.25 -39.844 1 42.5 71 THR A N 1
ATOM 609 C CA . THR A 1 71 ? -11.18 -37.5 -39.438 1 42.5 71 THR A CA 1
ATOM 610 C C . THR A 1 71 ? -10.906 -38.375 -40.656 1 42.5 71 THR A C 1
ATOM 612 O O . THR A 1 71 ? -11.734 -39.188 -41.062 1 42.5 71 THR A O 1
ATOM 615 N N . THR A 1 72 ? -10.352 -38 -41.594 1 38.09 72 THR A N 1
ATOM 616 C CA . THR A 1 72 ? -10.07 -38.844 -42.75 1 38.09 72 THR A CA 1
ATOM 617 C C . THR A 1 72 ? -9.57 -40.219 -42.312 1 38.09 72 THR A C 1
ATOM 619 O O . THR A 1 72 ? -9.953 -41.219 -42.875 1 38.09 72 THR A O 1
ATOM 622 N N . HIS A 1 73 ? -8.266 -40.344 -41.719 1 39.31 73 HIS A N 1
ATOM 623 C CA . HIS A 1 73 ? -7.566 -41.625 -41.688 1 39.31 73 HIS A CA 1
ATOM 624 C C . HIS A 1 73 ? -7.992 -42.469 -40.469 1 39.31 73 HIS A C 1
ATOM 626 O O . HIS A 1 73 ? -7.34 -43.469 -40.125 1 39.31 73 HIS A O 1
ATOM 632 N N . TYR A 1 74 ? -8.805 -42.125 -39.469 1 42.66 74 TYR A N 1
ATOM 633 C CA . TYR A 1 74 ? -9.117 -43.188 -38.531 1 42.66 74 TYR A CA 1
ATOM 634 C C . TYR A 1 74 ? -9.727 -44.375 -39.25 1 42.66 74 TYR A C 1
ATOM 636 O O . TYR A 1 74 ? -10.602 -44.219 -40.094 1 42.66 74 TYR A O 1
ATOM 644 N N . ASN A 1 75 ? -9.016 -45.344 -39.469 1 46.78 75 ASN A N 1
ATOM 645 C CA . ASN A 1 75 ? -9.57 -46.594 -40 1 46.78 75 ASN A CA 1
ATOM 646 C C . ASN A 1 75 ? -10.898 -46.938 -39.344 1 46.78 75 ASN A C 1
ATOM 648 O O . ASN A 1 75 ? -10.906 -47.594 -38.281 1 46.78 75 ASN A O 1
ATOM 652 N N . TYR A 1 76 ? -11.875 -45.969 -39.312 1 54.28 76 TYR A N 1
ATOM 653 C CA . TYR A 1 76 ? -13.242 -46.344 -38.938 1 54.28 76 TYR A CA 1
ATOM 654 C C . TYR A 1 76 ? -13.648 -47.656 -39.594 1 54.28 76 TYR A C 1
ATOM 656 O O . TYR A 1 76 ? -14.836 -47.969 -39.656 1 54.28 76 TYR A O 1
ATOM 664 N N . ASN A 1 77 ? -12.602 -48.312 -40.062 1 61.16 77 ASN A N 1
ATOM 665 C CA . ASN A 1 77 ? -12.875 -49.625 -40.656 1 61.16 77 ASN A CA 1
ATOM 666 C C . ASN A 1 77 ? -13.438 -50.594 -39.625 1 61.16 77 ASN A C 1
ATOM 668 O O . ASN A 1 77 ? -14.047 -51.594 -39.969 1 61.16 77 ASN A O 1
ATOM 672 N N . GLU A 1 78 ? -13.383 -50 -38.312 1 77 78 GLU A N 1
ATOM 673 C CA . GLU A 1 78 ? -13.883 -50.938 -37.312 1 77 78 GLU A CA 1
ATOM 674 C C . GLU A 1 78 ? -15.234 -50.5 -36.75 1 77 78 GLU A C 1
ATOM 676 O O . GLU A 1 78 ? -15.75 -51.094 -35.812 1 77 78 GLU A O 1
ATOM 681 N N . LEU A 1 79 ? -15.805 -49.469 -37.438 1 85.81 79 LEU A N 1
ATOM 682 C CA . LEU A 1 79 ? -17.078 -48.969 -36.938 1 85.81 79 LEU A CA 1
ATOM 683 C C . LEU A 1 79 ? -18.188 -50 -37.125 1 85.81 79 LEU A C 1
ATOM 685 O O . LEU A 1 79 ? -19.062 -50.125 -36.281 1 85.81 79 LEU A O 1
ATOM 689 N N . LYS A 1 80 ? -18.062 -50.75 -38.281 1 85.31 80 LYS A N 1
ATOM 690 C CA . LYS A 1 80 ? -19.094 -51.75 -38.531 1 85.31 80 LYS A CA 1
ATOM 691 C C . LYS A 1 80 ? -19.109 -52.812 -37.469 1 85.31 80 LYS A C 1
ATOM 693 O O . LYS A 1 80 ? -20.172 -53.312 -37.094 1 85.31 80 LYS A O 1
ATOM 698 N N . PHE A 1 81 ? -17.938 -53.062 -37 1 86.12 81 PHE A N 1
ATOM 699 C CA . PHE A 1 81 ? -17.859 -54.094 -35.969 1 86.12 81 PHE A CA 1
ATOM 700 C C . PHE A 1 81 ? -18.375 -53.594 -34.625 1 86.12 81 PHE A C 1
ATOM 702 O O . PHE A 1 81 ? -19.125 -54.281 -33.938 1 86.12 81 PHE A O 1
ATOM 709 N N . ALA A 1 82 ? -17.969 -52.281 -34.344 1 88.62 82 ALA A N 1
ATOM 710 C CA . ALA A 1 82 ? -18.469 -51.688 -33.094 1 88.62 82 ALA A CA 1
ATOM 711 C C . ALA A 1 82 ? -19.984 -51.594 -33.094 1 88.62 82 ALA A C 1
ATOM 713 O O . ALA A 1 82 ? -20.656 -51.875 -32.094 1 88.62 82 ALA A O 1
ATOM 714 N N . ALA A 1 83 ? -20.516 -51.219 -34.188 1 88 83 ALA A N 1
ATOM 715 C CA . ALA A 1 83 ? -21.969 -51.094 -34.312 1 88 83 ALA A CA 1
ATOM 716 C C . ALA A 1 83 ? -22.641 -52.438 -34.219 1 88 83 ALA A C 1
ATOM 718 O O . ALA A 1 83 ? -23.672 -52.562 -33.531 1 88 83 ALA A O 1
ATOM 719 N N . PHE A 1 84 ? -22.078 -53.5 -34.812 1 86.06 84 PHE A N 1
ATOM 720 C CA . PHE A 1 84 ? -22.656 -54.844 -34.781 1 86.06 84 PHE A CA 1
ATOM 721 C C . PHE A 1 84 ? -22.656 -55.406 -33.375 1 86.06 84 PHE A C 1
ATOM 723 O O . PHE A 1 84 ? -23.688 -55.906 -32.906 1 86.06 84 PHE A O 1
ATOM 730 N N . PHE A 1 85 ? -21.562 -55.281 -32.688 1 86.81 85 PHE A N 1
ATOM 731 C CA . PHE A 1 85 ? -21.453 -55.812 -31.328 1 86.81 85 PHE A CA 1
ATOM 732 C C . PHE A 1 85 ? -22.359 -55.031 -30.375 1 86.81 85 PHE A C 1
ATOM 734 O O . PHE A 1 85 ? -22.891 -55.625 -29.422 1 86.81 85 PHE A O 1
ATOM 741 N N . CYS A 1 86 ? -22.547 -53.781 -30.625 1 88.75 86 CYS A N 1
ATOM 742 C CA . CYS A 1 86 ? -23.375 -52.969 -29.734 1 88.75 86 CYS A CA 1
ATOM 743 C C . CYS A 1 86 ? -24.859 -53.188 -30.047 1 88.75 86 CYS A C 1
ATOM 745 O O . CYS A 1 86 ? -25.641 -53.5 -29.141 1 88.75 86 CYS A O 1
ATOM 747 N N . ILE A 1 87 ? -25.297 -53.094 -31.281 1 83.88 87 ILE A N 1
ATOM 748 C CA . ILE A 1 87 ? -26.719 -53.031 -31.641 1 83.88 87 ILE A CA 1
ATOM 749 C C . ILE A 1 87 ? -27.297 -54.469 -31.625 1 83.88 87 ILE A C 1
ATOM 751 O O . ILE A 1 87 ? -28.391 -54.688 -31.109 1 83.88 87 ILE A O 1
ATOM 755 N N . THR A 1 88 ? -26.469 -55.406 -32.094 1 80.12 88 THR A N 1
ATOM 756 C CA . THR A 1 88 ? -27.016 -56.75 -32.219 1 80.12 88 THR A CA 1
ATOM 757 C C . THR A 1 88 ? -26.656 -57.625 -31.016 1 80.12 88 THR A C 1
ATOM 759 O O . THR A 1 88 ? -27.516 -58.344 -30.484 1 80.12 88 THR A O 1
ATOM 762 N N . LEU A 1 89 ? -25.391 -57.5 -30.531 1 79.31 89 LEU A N 1
ATOM 763 C CA . LEU A 1 89 ? -24.969 -58.375 -29.453 1 79.31 89 LEU A CA 1
ATOM 764 C C . LEU A 1 89 ? -25.156 -57.688 -28.094 1 79.31 89 LEU A C 1
ATOM 766 O O . LEU A 1 89 ? -25.031 -58.344 -27.047 1 79.31 89 LEU A O 1
ATOM 770 N N . HIS A 1 90 ? -25.438 -56.469 -28 1 81.44 90 HIS A N 1
ATOM 771 C CA . HIS A 1 90 ? -25.688 -55.719 -26.781 1 81.44 90 HIS A CA 1
ATOM 772 C C . HIS A 1 90 ? -24.531 -55.844 -25.812 1 81.44 90 HIS A C 1
ATOM 774 O O . HIS A 1 90 ? -24.734 -56.062 -24.609 1 81.44 90 HIS A O 1
ATOM 780 N N . ASN A 1 91 ? -23.359 -55.844 -26.375 1 85.06 91 ASN A N 1
ATOM 781 C CA . ASN A 1 91 ? -22.172 -55.812 -25.531 1 85.06 91 ASN A CA 1
ATOM 782 C C . ASN A 1 91 ? -21.953 -54.406 -24.953 1 85.06 91 ASN A C 1
ATOM 784 O O . ASN A 1 91 ? -21.797 -53.438 -25.703 1 85.06 91 ASN A O 1
ATOM 788 N N . ASN A 1 92 ? -21.891 -54.312 -23.719 1 87.81 92 ASN A N 1
ATOM 789 C CA . ASN A 1 92 ? -21.797 -53.031 -23.062 1 87.81 92 ASN A CA 1
ATOM 790 C C . ASN A 1 92 ? -20.5 -52.312 -23.422 1 87.81 92 ASN A C 1
ATOM 792 O O . ASN A 1 92 ? -20.5 -51.094 -23.656 1 87.81 92 ASN A O 1
ATOM 796 N N . THR A 1 93 ? -19.359 -52.938 -23.453 1 89.81 93 THR A N 1
ATOM 797 C CA . THR A 1 93 ? -18.078 -52.312 -23.781 1 89.81 93 THR A CA 1
ATOM 798 C C . THR A 1 93 ? -18.062 -51.812 -25.234 1 89.81 93 THR A C 1
ATOM 800 O O . THR A 1 93 ? -17.531 -50.75 -25.531 1 89.81 93 THR A O 1
ATOM 803 N N . ALA A 1 94 ? -18.719 -52.562 -26.109 1 88.31 94 ALA A N 1
ATOM 804 C CA . ALA A 1 94 ? -18.797 -52.156 -27.5 1 88.31 94 ALA A CA 1
ATOM 805 C C . ALA A 1 94 ? -19.734 -50.969 -27.672 1 88.31 94 ALA A C 1
ATOM 807 O O . ALA A 1 94 ? -19.484 -50.094 -28.516 1 88.31 94 ALA A O 1
ATOM 808 N N . CYS A 1 95 ? -20.781 -51 -26.906 1 91.19 95 CYS A N 1
ATOM 809 C CA . CYS A 1 95 ? -21.688 -49.844 -26.984 1 91.19 95 CYS A CA 1
ATOM 810 C C . CYS A 1 95 ? -21.016 -48.594 -26.484 1 91.19 95 CYS A C 1
ATOM 812 O O . CYS A 1 95 ? -21.219 -47.5 -27.031 1 91.19 95 CYS A O 1
ATOM 814 N N . ASN A 1 96 ? -20.281 -48.719 -25.438 1 93.31 96 ASN A N 1
ATOM 815 C CA . ASN A 1 96 ? -19.516 -47.562 -24.969 1 93.31 96 ASN A CA 1
ATOM 816 C C . ASN A 1 96 ? -18.469 -47.125 -26 1 93.31 96 ASN A C 1
ATOM 818 O O . ASN A 1 96 ? -18.172 -45.938 -26.141 1 93.31 96 ASN A O 1
ATOM 822 N N . HIS A 1 97 ? -17.875 -48.094 -26.609 1 91.56 97 HIS A N 1
ATOM 823 C CA . HIS A 1 97 ? -16.922 -47.781 -27.672 1 91.56 97 HIS A CA 1
ATOM 824 C C . HIS A 1 97 ? -17.609 -47 -28.797 1 91.56 97 HIS A C 1
ATOM 826 O O . HIS A 1 97 ? -17.078 -46 -29.281 1 91.56 97 HIS A O 1
ATOM 832 N N . LEU A 1 98 ? -18.781 -47.469 -29.188 1 90.56 98 LEU A N 1
ATOM 833 C CA . LEU A 1 98 ? -19.531 -46.75 -30.219 1 90.56 98 LEU A CA 1
ATOM 834 C C . LEU A 1 98 ? -19.891 -45.344 -29.766 1 90.56 98 LEU A C 1
ATOM 836 O O . LEU A 1 98 ? -19.844 -44.406 -30.562 1 90.56 98 LEU A O 1
ATOM 840 N N . ALA A 1 99 ? -20.297 -45.219 -28.578 1 93.88 99 ALA A N 1
ATOM 841 C CA . ALA A 1 99 ? -20.609 -43.906 -28.016 1 93.88 99 ALA A CA 1
ATOM 842 C C . ALA A 1 99 ? -19.391 -43 -28.047 1 93.88 99 ALA A C 1
ATOM 844 O O . ALA A 1 99 ? -19.516 -41.812 -28.359 1 93.88 99 ALA A O 1
ATOM 845 N N . ASN A 1 100 ? -18.25 -43.469 -27.719 1 93 100 ASN A N 1
ATOM 846 C CA . ASN A 1 100 ? -17.031 -42.656 -27.719 1 93 100 ASN A CA 1
ATOM 847 C C . ASN A 1 100 ? -16.656 -42.25 -29.141 1 93 100 ASN A C 1
ATOM 849 O O . ASN A 1 100 ? -16.141 -41.125 -29.344 1 93 100 ASN A O 1
ATOM 853 N N . LEU A 1 101 ? -16.875 -43.094 -30.031 1 89.5 101 LEU A N 1
ATOM 854 C CA . LEU A 1 101 ? -16.625 -42.719 -31.422 1 89.5 101 LEU A CA 1
ATOM 855 C C . LEU A 1 101 ? -17.578 -41.625 -31.875 1 89.5 101 LEU A C 1
ATOM 857 O O . LEU A 1 101 ? -17.203 -40.781 -32.688 1 89.5 101 LEU A O 1
ATOM 861 N N . CYS A 1 102 ? -18.734 -41.719 -31.344 1 91.06 102 CYS A N 1
ATOM 862 C CA . CYS A 1 102 ? -19.672 -40.625 -31.609 1 91.06 102 CYS A CA 1
ATOM 863 C C . CYS A 1 102 ? -19.141 -39.281 -31.094 1 91.06 102 CYS A C 1
ATOM 865 O O . CYS A 1 102 ? -19.219 -38.281 -31.797 1 91.06 102 CYS A O 1
ATOM 867 N N . VAL A 1 103 ? -18.609 -39.281 -29.922 1 93.06 103 VAL A N 1
ATOM 868 C CA . VAL A 1 103 ? -18.062 -38.062 -29.328 1 93.06 103 VAL A CA 1
ATOM 869 C C . VAL A 1 103 ? -16.859 -37.594 -30.141 1 93.06 103 VAL A C 1
ATOM 871 O O . VAL A 1 103 ? -16.672 -36.375 -30.375 1 93.06 103 VAL A O 1
ATOM 874 N N . THR A 1 104 ? -16 -38.5 -30.516 1 89.62 104 THR A N 1
ATOM 875 C CA . THR A 1 104 ? -14.836 -38.156 -31.312 1 89.62 104 THR A CA 1
ATOM 876 C C . THR A 1 104 ? -15.25 -37.531 -32.656 1 89.62 104 THR A C 1
ATOM 878 O O . THR A 1 104 ? -14.57 -36.656 -33.156 1 89.62 104 THR A O 1
ATOM 881 N N . ALA A 1 105 ? -16.438 -38.031 -33.156 1 87.75 105 ALA A N 1
ATOM 882 C CA . ALA A 1 105 ? -16.969 -37.469 -34.406 1 87.75 105 ALA A CA 1
ATOM 883 C C . ALA A 1 105 ? -17.688 -36.125 -34.125 1 87.75 105 ALA A C 1
ATOM 885 O O . ALA A 1 105 ? -18.328 -35.594 -35.031 1 87.75 105 ALA A O 1
ATOM 886 N N . PHE A 1 106 ? -17.547 -35.688 -33.031 1 89.69 106 PHE A N 1
ATOM 887 C CA . PHE A 1 106 ? -18.109 -34.406 -32.594 1 89.69 106 PHE A CA 1
ATOM 888 C C . PHE A 1 106 ? -19.609 -34.375 -32.844 1 89.69 106 PHE A C 1
ATOM 890 O O . PHE A 1 106 ? -20.141 -33.406 -33.438 1 89.69 106 PHE A O 1
ATOM 897 N N . TYR A 1 107 ? -20.219 -35.562 -32.562 1 89.81 107 TYR A N 1
ATOM 898 C CA . TYR A 1 107 ? -21.672 -35.719 -32.625 1 89.81 107 TYR A CA 1
ATOM 899 C C . TYR A 1 107 ? -22.203 -35.375 -34 1 89.81 107 TYR A C 1
ATOM 901 O O . TYR A 1 107 ? -23.188 -34.656 -34.125 1 89.81 107 TYR A O 1
ATOM 909 N N . ALA A 1 108 ? -21.625 -35.875 -34.875 1 85 108 ALA A N 1
ATOM 910 C CA . ALA A 1 108 ? -22.016 -35.625 -36.25 1 85 108 ALA A CA 1
ATOM 911 C C . ALA A 1 108 ? -23.406 -36.219 -36.531 1 85 108 ALA A C 1
ATOM 913 O O . ALA A 1 108 ? -23.703 -37.312 -36.094 1 85 108 ALA A O 1
ATOM 914 N N . VAL A 1 109 ? -24.344 -35.562 -37.281 1 80.38 109 VAL A N 1
ATOM 915 C CA . VAL A 1 109 ? -25.719 -35.938 -37.5 1 80.38 109 VAL A CA 1
ATOM 916 C C . VAL A 1 109 ? -25.828 -36.688 -38.844 1 80.38 109 VAL A C 1
ATOM 918 O O . VAL A 1 109 ? -26.906 -37.125 -39.25 1 80.38 109 VAL A O 1
ATOM 921 N N . GLY A 1 110 ? -24.875 -37.344 -39.344 1 77.06 110 GLY A N 1
ATOM 922 C CA . GLY A 1 110 ? -24.953 -38.062 -40.625 1 77.06 110 GLY A CA 1
ATOM 923 C C . GLY A 1 110 ? -25.578 -39.438 -40.5 1 77.06 110 GLY A C 1
ATOM 924 O O . GLY A 1 110 ? -25.578 -40.031 -39.406 1 77.06 110 GLY A O 1
ATOM 925 N N . LYS A 1 111 ? -26.266 -39.969 -41.5 1 77.94 111 LYS A N 1
ATOM 926 C CA . LYS A 1 111 ? -26.922 -41.281 -41.5 1 77.94 111 LYS A CA 1
ATOM 927 C C . LYS A 1 111 ? -25.922 -42.406 -41.219 1 77.94 111 LYS A C 1
ATOM 929 O O . LYS A 1 111 ? -26.25 -43.375 -40.562 1 77.94 111 LYS A O 1
ATOM 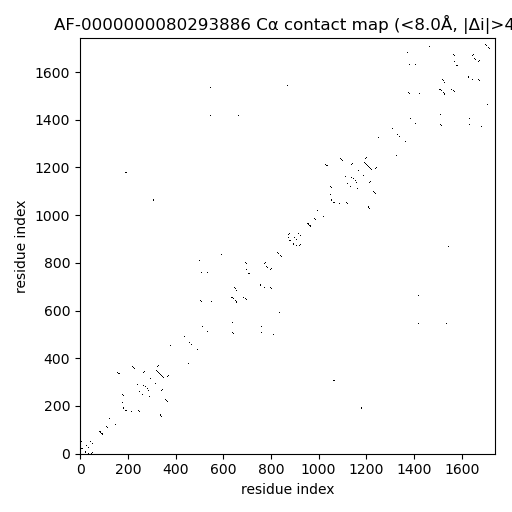934 N N . ASN A 1 112 ? -24.75 -42.219 -41.688 1 80.75 112 ASN A N 1
ATOM 935 C CA . ASN A 1 112 ? -23.734 -43.25 -41.5 1 80.75 112 ASN A CA 1
ATOM 936 C C . ASN A 1 112 ? -22.797 -42.906 -40.344 1 80.75 112 ASN A C 1
ATOM 938 O O . ASN A 1 112 ? -21.734 -43.531 -40.188 1 80.75 112 ASN A O 1
ATOM 942 N N . SER A 1 113 ? -23.281 -41.969 -39.531 1 86.94 113 SER A N 1
ATOM 943 C CA . SER A 1 113 ? -22.469 -41.594 -38.375 1 86.94 113 SER A CA 1
ATOM 944 C C . SER A 1 113 ? -22.672 -42.531 -37.188 1 86.94 113 SER A C 1
ATOM 946 O O . SER A 1 113 ? -23.719 -43.188 -37.094 1 86.94 113 SER A O 1
ATOM 948 N N . PRO A 1 114 ? -21.562 -42.688 -36.438 1 89.31 114 PRO A N 1
ATOM 949 C CA . PRO A 1 114 ? -21.734 -43.531 -35.25 1 89.31 114 PRO A CA 1
ATOM 950 C C . PRO A 1 114 ? -22.781 -42.969 -34.281 1 89.31 114 PRO A C 1
ATOM 952 O O . PRO A 1 114 ? -23.25 -43.688 -33.375 1 89.31 114 PRO A O 1
ATOM 955 N N . CYS A 1 115 ? -23.172 -41.75 -34.469 1 90.31 115 CYS A N 1
ATOM 956 C CA . CYS A 1 115 ? -24.109 -41.094 -33.562 1 90.31 115 CYS A CA 1
ATOM 957 C C . CYS A 1 115 ? -25.547 -41.281 -34 1 90.31 115 CYS A C 1
ATOM 959 O O . CYS A 1 115 ? -26.484 -41 -33.25 1 90.31 115 CYS A O 1
ATOM 961 N N . ASN A 1 116 ? -25.766 -41.75 -35.156 1 86.38 116 ASN A N 1
ATOM 962 C CA . ASN A 1 116 ? -27.078 -41.781 -35.781 1 86.38 116 ASN A CA 1
ATOM 963 C C . ASN A 1 116 ? -28.078 -42.594 -34.969 1 86.38 116 ASN A C 1
ATOM 965 O O . ASN A 1 116 ? -29.172 -42.156 -34.688 1 86.38 116 ASN A O 1
ATOM 969 N N . ARG A 1 117 ? -27.641 -43.812 -34.531 1 84.94 117 ARG A N 1
ATOM 970 C CA . ARG A 1 117 ? -28.547 -44.656 -33.812 1 84.94 117 ARG A CA 1
ATOM 971 C C . ARG A 1 117 ? -28.859 -44.062 -32.438 1 84.94 117 ARG A C 1
ATOM 973 O O . ARG A 1 117 ? -29.984 -44.219 -31.938 1 84.94 117 ARG A O 1
ATOM 980 N N . PHE A 1 118 ? -27.906 -43.469 -31.891 1 89.94 118 PHE A N 1
ATOM 981 C CA . PHE A 1 118 ? -28.141 -42.812 -30.609 1 89.94 118 PHE A CA 1
ATOM 982 C C . PHE A 1 118 ? -29.094 -41.656 -30.766 1 89.94 118 PHE A C 1
ATOM 984 O O . PHE A 1 118 ? -30 -41.469 -29.953 1 89.94 118 PHE A O 1
ATOM 991 N N . LEU A 1 119 ? -28.844 -40.844 -31.781 1 87.31 119 LEU A N 1
ATOM 992 C CA . LEU A 1 119 ? -29.672 -39.656 -32.031 1 87.31 119 LEU A CA 1
ATOM 993 C C . LEU A 1 119 ? -31.109 -40.062 -32.312 1 87.31 119 LEU A C 1
ATOM 995 O O . LEU A 1 119 ? -32.031 -39.438 -31.781 1 87.31 119 LEU A O 1
ATOM 999 N N . LEU A 1 120 ? -31.297 -41.062 -33 1 82.31 120 LEU A N 1
ATOM 1000 C CA . LEU A 1 120 ? -32.625 -41.5 -33.438 1 82.31 120 LEU A CA 1
ATOM 1001 C C . LEU A 1 120 ? -33.406 -42.125 -32.25 1 82.31 120 LEU A C 1
ATOM 1003 O O . LEU A 1 120 ? -34.594 -41.906 -32.094 1 82.31 120 LEU A O 1
ATOM 1007 N N . THR A 1 121 ? -32.688 -42.844 -31.422 1 83.19 121 THR A N 1
ATOM 1008 C CA . THR A 1 121 ? -33.375 -43.562 -30.359 1 83.19 121 THR A CA 1
ATOM 1009 C C . THR A 1 121 ? -33.531 -42.688 -29.125 1 83.19 121 THR A C 1
ATOM 1011 O O . THR A 1 121 ? -34.5 -42.844 -28.359 1 83.19 121 THR A O 1
ATOM 1014 N N . GLN A 1 122 ? -32.719 -41.781 -28.969 1 85.62 122 GLN A N 1
ATOM 1015 C CA . GLN A 1 122 ? -32.719 -41.031 -27.703 1 85.62 122 GLN A CA 1
ATOM 1016 C C . GLN A 1 122 ? -33.25 -39.625 -27.891 1 85.62 122 GLN A C 1
ATOM 1018 O O . GLN A 1 122 ? -34 -39.125 -27.047 1 85.62 122 GLN A O 1
ATOM 1023 N N . ALA A 1 123 ? -32.875 -38.812 -28.891 1 77.38 123 ALA A N 1
ATOM 1024 C CA . ALA A 1 123 ? -33.219 -37.406 -29.047 1 77.38 123 ALA A CA 1
ATOM 1025 C C . ALA A 1 123 ? -34.531 -37.219 -29.781 1 77.38 123 ALA A C 1
ATOM 1027 O O . ALA A 1 123 ? -35.281 -36.281 -29.547 1 77.38 123 ALA A O 1
ATOM 1028 N N . SER A 1 124 ? -34.844 -37.906 -30.953 1 65.75 124 SER A N 1
ATOM 1029 C CA . SER A 1 124 ? -35.906 -37.594 -31.906 1 65.75 124 SER A CA 1
ATOM 1030 C C . SER A 1 124 ? -37.281 -38 -31.328 1 65.75 124 SER A C 1
ATOM 1032 O O . SER A 1 124 ? -37.469 -39.094 -30.812 1 65.75 124 SER A O 1
ATOM 1034 N N . GLU A 1 125 ? -38.125 -36.969 -31.047 1 57.97 125 GLU A N 1
ATOM 1035 C CA . GLU A 1 125 ? -39.531 -37.156 -30.766 1 57.97 125 GLU A CA 1
ATOM 1036 C C . GLU A 1 125 ? -40.219 -37.938 -31.875 1 57.97 125 GLU A C 1
ATOM 1038 O O . GLU A 1 125 ? -41.094 -38.75 -31.625 1 57.97 125 GLU A O 1
ATOM 1043 N N . THR A 1 126 ? -39.969 -37.406 -33.125 1 48.88 126 THR A N 1
ATOM 1044 C CA . THR A 1 126 ? -40.781 -37.812 -34.281 1 48.88 126 THR A CA 1
ATOM 1045 C C . THR A 1 126 ? -40.594 -39.281 -34.594 1 48.88 126 THR A C 1
ATOM 1047 O O . THR A 1 126 ? -41.5 -39.906 -35.125 1 48.88 126 THR A O 1
ATOM 1050 N N . LEU A 1 127 ? -39.406 -39.688 -34.5 1 46.34 127 LEU A N 1
ATOM 1051 C CA . LEU A 1 127 ? -39.344 -41.125 -34.812 1 46.34 127 LEU A CA 1
ATOM 1052 C C . LEU A 1 127 ? -40.156 -41.938 -33.812 1 46.34 127 LEU A C 1
ATOM 1054 O O . LEU A 1 127 ? -40.562 -43.062 -34.094 1 46.34 127 LEU A O 1
ATOM 1058 N N . TYR A 1 128 ? -40.281 -41.344 -32.562 1 41.25 128 TYR A N 1
ATOM 1059 C CA . TYR A 1 128 ? -41.312 -42 -31.766 1 41.25 128 TYR A CA 1
ATOM 1060 C C . TYR A 1 128 ? -42.656 -41.906 -32.469 1 41.25 128 TYR A C 1
ATOM 1062 O O . TYR A 1 128 ? -43.5 -42.812 -32.312 1 41.25 128 TYR A O 1
ATOM 1070 N N . ARG A 1 129 ? -42.969 -40.812 -33.188 1 39.94 129 ARG A N 1
ATOM 1071 C CA . ARG A 1 129 ? -44.25 -40.688 -33.844 1 39.94 129 ARG A CA 1
ATOM 1072 C C . ARG A 1 129 ? -44.344 -41.594 -35.062 1 39.94 129 ARG A C 1
ATOM 1074 O O . ARG A 1 129 ? -45.406 -42.156 -35.375 1 39.94 129 ARG A O 1
ATOM 1081 N N . TYR A 1 130 ? -43.406 -41.406 -36.094 1 36.94 130 TYR A N 1
ATOM 1082 C CA . TYR A 1 130 ? -43.625 -42.25 -37.281 1 36.94 130 TYR A CA 1
ATOM 1083 C C . TYR A 1 130 ? -43.156 -43.688 -37.031 1 36.94 130 TYR A C 1
ATOM 1085 O O . TYR A 1 130 ? -41.969 -43.969 -37 1 36.94 130 TYR A O 1
ATOM 1093 N N . GLY A 1 131 ? -43.719 -44.438 -36.188 1 36.25 131 GLY A N 1
ATOM 1094 C CA . GLY A 1 131 ? -43.781 -45.844 -35.75 1 36.25 131 GLY A CA 1
ATOM 1095 C C . GLY A 1 131 ? -43.625 -46.812 -36.875 1 36.25 131 GLY A C 1
ATOM 1096 O O . GLY A 1 131 ? -43.875 -48.031 -36.688 1 36.25 131 GLY A O 1
ATOM 1097 N N . GLY A 1 132 ? -43.844 -46.469 -38.125 1 36.44 132 GLY A N 1
ATOM 1098 C CA . GLY A 1 132 ? -43.938 -47.656 -38.969 1 36.44 132 GLY A CA 1
ATOM 1099 C C . GLY A 1 132 ? -42.656 -48.438 -39.062 1 36.44 132 GLY A C 1
ATOM 1100 O O . GLY A 1 132 ? -42.562 -49.438 -39.75 1 36.44 132 GLY A O 1
ATOM 1101 N N . MET A 1 133 ? -41.531 -47.812 -39.188 1 36.78 133 MET A N 1
ATOM 1102 C CA . MET A 1 133 ? -40.469 -48.781 -39.375 1 36.78 133 MET A CA 1
ATOM 1103 C C . MET A 1 133 ? -40.406 -49.75 -38.188 1 36.78 133 MET A C 1
ATOM 1105 O O . MET A 1 133 ? -40.938 -49.438 -37.094 1 36.78 133 MET A O 1
ATOM 1109 N N . ASP A 1 134 ? -39.656 -51.031 -38.438 1 36.16 134 ASP A N 1
ATOM 1110 C CA . ASP A 1 134 ? -39.781 -52.219 -37.594 1 36.16 134 ASP A CA 1
ATOM 1111 C C . ASP A 1 134 ? -39.719 -51.844 -36.125 1 36.16 134 ASP A C 1
ATOM 1113 O O . ASP A 1 134 ? -38.781 -51.125 -35.688 1 36.16 134 ASP A O 1
ATOM 1117 N N . ASP A 1 135 ? -40.75 -51.562 -35.438 1 39.88 135 ASP A N 1
ATOM 1118 C CA . ASP A 1 135 ? -41.094 -51.531 -34 1 39.88 135 ASP A CA 1
ATOM 1119 C C . ASP A 1 135 ? -40 -52.219 -33.188 1 39.88 135 ASP A C 1
ATOM 1121 O O . ASP A 1 135 ? -39.844 -51.906 -31.984 1 39.88 135 ASP A O 1
ATOM 1125 N N . GLN A 1 136 ? -39.5 -53.406 -33.625 1 38.44 136 GLN A N 1
ATOM 1126 C CA . GLN A 1 136 ? -38.562 -54.281 -32.938 1 38.44 136 GLN A CA 1
ATOM 1127 C C . GLN A 1 136 ? -37.25 -53.562 -32.688 1 38.44 136 GLN A C 1
ATOM 1129 O O . GLN A 1 136 ? -36.594 -53.812 -31.656 1 38.44 136 GLN A O 1
ATOM 1134 N N . LEU A 1 137 ? -36.656 -52.938 -33.625 1 41.53 137 LEU A N 1
ATOM 1135 C CA . LEU A 1 137 ? -35.344 -52.312 -33.469 1 41.53 137 LEU A CA 1
ATOM 1136 C C . LEU A 1 137 ? -35.438 -51.062 -32.625 1 41.53 137 LEU A C 1
ATOM 1138 O O . LEU A 1 137 ? -34.469 -50.688 -31.953 1 41.53 137 LEU A O 1
ATOM 1142 N N . LEU A 1 138 ? -36.438 -50.156 -32.75 1 43.53 138 LEU A N 1
ATOM 1143 C CA . LEU A 1 138 ? -36.594 -48.875 -32.094 1 43.53 138 LEU A CA 1
ATOM 1144 C C . LEU A 1 138 ? -36.844 -49.062 -30.594 1 43.53 138 LEU A C 1
ATOM 1146 O O . LEU A 1 138 ? -36.75 -48.094 -29.812 1 43.53 138 LEU A O 1
ATOM 1150 N N . GLY A 1 139 ? -37.531 -50.031 -30.172 1 46.88 139 GLY A N 1
ATOM 1151 C CA . GLY A 1 139 ? -37.969 -50.125 -28.797 1 46.88 139 GLY A CA 1
ATOM 1152 C C . GLY A 1 139 ? -36.844 -50.156 -27.797 1 46.88 139 GLY A C 1
ATOM 1153 O O . GLY A 1 139 ? -37.062 -50.031 -26.594 1 46.88 139 GLY A O 1
ATOM 1154 N N . ARG A 1 140 ? -35.688 -50.719 -28.188 1 56.88 140 ARG A N 1
ATOM 1155 C CA . ARG A 1 140 ? -34.719 -50.844 -27.078 1 56.88 140 ARG A CA 1
ATOM 1156 C C . ARG A 1 140 ? -33.719 -49.688 -27.125 1 56.88 140 ARG A C 1
ATOM 1158 O O . ARG A 1 140 ? -33 -49.531 -28.094 1 56.88 140 ARG A O 1
ATOM 1165 N N . GLU A 1 141 ? -33.906 -48.594 -26.422 1 69 141 GLU A N 1
ATOM 1166 C CA . GLU A 1 141 ? -32.938 -47.531 -26.219 1 69 141 GLU A CA 1
ATOM 1167 C C . GLU A 1 141 ? -31.516 -48.062 -26.047 1 69 141 GLU A C 1
ATOM 1169 O O . GLU A 1 141 ? -31.281 -48.969 -25.25 1 69 141 GLU A O 1
ATOM 1174 N N . ILE A 1 142 ? -30.75 -47.688 -27.109 1 79.19 142 ILE A N 1
ATOM 1175 C CA . ILE A 1 142 ? -29.359 -48.062 -27.016 1 79.19 142 ILE A CA 1
ATOM 1176 C C . ILE A 1 142 ? -28.703 -47.406 -25.812 1 79.19 142 ILE A C 1
ATOM 1178 O O . ILE A 1 142 ? -29.016 -46.25 -25.5 1 79.19 142 ILE A O 1
ATOM 1182 N N . LYS A 1 143 ? -28.125 -48.25 -25.094 1 84.94 143 LYS A N 1
ATOM 1183 C CA . LYS A 1 143 ? -27.297 -47.719 -24 1 84.94 143 LYS A CA 1
ATOM 1184 C C . LYS A 1 143 ? -25.844 -47.625 -24.422 1 84.94 143 LYS A C 1
ATOM 1186 O O . LYS A 1 143 ? -25.375 -48.375 -25.266 1 84.94 143 LYS A O 1
ATOM 1191 N N . PRO A 1 144 ? -25.125 -46.625 -24.031 1 91.12 144 PRO A N 1
ATOM 1192 C CA . PRO A 1 144 ? -25.375 -45.656 -22.938 1 91.12 144 PRO A CA 1
ATOM 1193 C C . PRO A 1 144 ? -26.156 -44.438 -23.406 1 91.12 144 PRO A C 1
ATOM 1195 O O . PRO A 1 144 ? -26.25 -44.188 -24.609 1 91.12 144 PRO A O 1
ATOM 1198 N N . PHE A 1 145 ? -26.625 -43.75 -22.359 1 90.38 145 PHE A N 1
ATOM 1199 C CA . PHE A 1 145 ? -27.359 -42.5 -22.562 1 90.38 145 PHE A CA 1
ATOM 1200 C C . PHE A 1 145 ? -26.406 -41.375 -22.969 1 90.38 145 PHE A C 1
ATOM 1202 O O . PHE A 1 145 ? -25.469 -41.062 -22.25 1 90.38 145 PHE A O 1
ATOM 1209 N N . LEU A 1 146 ? -26.625 -40.75 -24.344 1 92.94 146 LEU A N 1
ATOM 1210 C CA . LEU A 1 146 ? -25.719 -39.719 -24.844 1 92.94 146 LEU A CA 1
ATOM 1211 C C . LEU A 1 146 ? -26.484 -38.438 -25.094 1 92.94 146 LEU A C 1
ATOM 1213 O O . LEU A 1 146 ? -25.938 -37.344 -24.922 1 92.94 146 LEU A O 1
ATOM 1217 N N . TYR A 1 147 ? -27.703 -38.594 -25.562 1 90.81 147 TYR A N 1
ATOM 1218 C CA . TYR A 1 147 ? -28.484 -37.406 -25.938 1 90.81 147 TYR A CA 1
ATOM 1219 C C . TYR A 1 147 ? -29.672 -37.219 -25.016 1 90.81 147 TYR A C 1
ATOM 1221 O O . TYR A 1 147 ? -30.328 -38.188 -24.625 1 90.81 147 TYR A O 1
ATOM 1229 N N . TYR A 1 148 ? -29.891 -35.969 -24.703 1 89.38 148 TYR A N 1
ATOM 1230 C CA . TYR A 1 148 ? -31.125 -35.625 -23.984 1 89.38 148 TYR A CA 1
ATOM 1231 C C . TYR A 1 148 ? -32.281 -35.406 -24.953 1 89.38 148 TYR A C 1
ATOM 1233 O O . TYR A 1 148 ? -32.062 -34.875 -26.047 1 89.38 148 TYR A O 1
ATOM 1241 N N . ARG A 1 149 ? -33.344 -35.781 -24.438 1 83 149 ARG A N 1
ATOM 1242 C CA . ARG A 1 149 ? -34.531 -35.625 -25.281 1 83 149 ARG A CA 1
ATOM 1243 C C . ARG A 1 149 ? -34.875 -34.125 -25.453 1 83 149 ARG A C 1
ATOM 1245 O O . ARG A 1 149 ? -34.906 -33.375 -24.484 1 83 149 ARG A O 1
ATOM 1252 N N . LYS A 1 150 ? -35.062 -33.844 -26.75 1 79.06 150 LYS A N 1
ATOM 1253 C CA . LYS A 1 150 ? -35.406 -32.469 -27.047 1 79.06 150 LYS A CA 1
ATOM 1254 C C . LYS A 1 150 ? -36.875 -32.188 -26.688 1 79.06 150 LYS A C 1
ATOM 1256 O O . LYS A 1 150 ? -37.688 -33.094 -26.656 1 79.06 150 LYS A O 1
ATOM 1261 N N . GLY A 1 151 ? -37.094 -31.016 -26.188 1 75.19 151 GLY A N 1
ATOM 1262 C CA . GLY A 1 151 ? -38.5 -30.641 -26 1 75.19 151 GLY A CA 1
ATOM 1263 C C . GLY A 1 151 ? -38.781 -30.047 -24.641 1 75.19 151 GLY A C 1
ATOM 1264 O O . GLY A 1 151 ? -37.906 -29.391 -24.047 1 75.19 151 GLY A O 1
ATOM 1265 N N . LYS A 1 152 ? -40 -30.281 -24.203 1 77.88 152 LYS A N 1
ATOM 1266 C CA . LYS A 1 152 ? -40.5 -29.656 -22.984 1 77.88 152 LYS A CA 1
ATOM 1267 C C . LYS A 1 152 ? -39.875 -30.297 -21.734 1 77.88 152 LYS A C 1
ATOM 1269 O O . LYS A 1 152 ? -39.625 -29.609 -20.75 1 77.88 152 LYS A O 1
ATOM 1274 N N . GLU A 1 153 ? -39.5 -31.516 -21.906 1 78.5 153 GLU A N 1
ATOM 1275 C CA . GLU A 1 153 ? -38.938 -32.188 -20.75 1 78.5 153 GLU A CA 1
ATOM 1276 C C . GLU A 1 153 ? -37.562 -31.641 -20.422 1 78.5 153 GLU A C 1
ATOM 1278 O O . GLU A 1 153 ? -37.219 -31.469 -19.25 1 78.5 153 GLU A O 1
ATOM 1283 N N . MET A 1 154 ? -36.906 -31.391 -21.391 1 83.44 154 MET A N 1
ATOM 1284 C CA . MET A 1 154 ? -35.594 -30.828 -21.188 1 83.44 154 MET A CA 1
ATOM 1285 C C . MET A 1 154 ? -35.688 -29.422 -20.609 1 83.44 154 MET A C 1
ATOM 1287 O O . MET A 1 154 ? -34.906 -29.062 -19.719 1 83.44 154 MET A O 1
ATOM 1291 N N . GLN A 1 155 ? -36.562 -28.719 -21.047 1 82.94 155 GLN A N 1
ATOM 1292 C CA . GLN A 1 155 ? -36.75 -27.359 -20.547 1 82.94 155 GLN A CA 1
ATOM 1293 C C . GLN A 1 155 ? -37.188 -27.375 -19.078 1 82.94 155 GLN A C 1
ATOM 1295 O O . GLN A 1 155 ? -36.75 -26.547 -18.281 1 82.94 155 GLN A O 1
ATOM 1300 N N . GLN A 1 156 ? -37.969 -28.312 -18.781 1 84.5 156 GLN A N 1
ATOM 1301 C CA . GLN A 1 156 ? -38.438 -28.422 -17.406 1 84.5 156 GLN A CA 1
ATOM 1302 C C . GLN A 1 156 ? -37.281 -28.844 -16.484 1 84.5 156 GLN A C 1
ATOM 1304 O O . GLN A 1 156 ? -37.188 -28.359 -15.344 1 84.5 156 GLN A O 1
ATOM 1309 N N . MET A 1 157 ? -36.469 -29.656 -17.062 1 85.5 157 MET A N 1
ATOM 1310 C CA . MET A 1 157 ? -35.344 -30.094 -16.266 1 85.5 157 MET A CA 1
ATOM 1311 C C . MET A 1 157 ? -34.406 -28.922 -15.961 1 85.5 157 MET A C 1
ATOM 1313 O O . MET A 1 157 ? -33.875 -28.812 -14.852 1 85.5 157 MET A O 1
ATOM 1317 N N . LEU A 1 158 ? -34.281 -28.062 -16.891 1 86.25 158 LEU A N 1
ATOM 1318 C CA . LEU A 1 158 ? -33.344 -26.953 -16.734 1 86.25 158 LEU A CA 1
ATOM 1319 C C . LEU A 1 158 ? -34 -25.828 -15.93 1 86.25 158 LEU A C 1
ATOM 1321 O O . LEU A 1 158 ? -33.312 -25.047 -15.273 1 86.25 158 LEU A O 1
ATOM 1325 N N . ARG A 1 159 ? -35.312 -25.703 -15.922 1 85.88 159 ARG A N 1
ATOM 1326 C CA . ARG A 1 159 ? -35.969 -24.562 -15.336 1 85.88 159 ARG A CA 1
ATOM 1327 C C . ARG A 1 159 ? -36.562 -24.891 -13.961 1 85.88 159 ARG A C 1
ATOM 1329 O O . ARG A 1 159 ? -36.938 -24 -13.211 1 85.88 159 ARG A O 1
ATOM 1336 N N . ARG A 1 160 ? -36.5 -26.156 -13.562 1 87.81 160 ARG A N 1
ATOM 1337 C CA . ARG A 1 160 ? -37.031 -26.547 -12.266 1 87.81 160 ARG A CA 1
ATOM 1338 C C . ARG A 1 160 ? -35.938 -26.984 -11.32 1 87.81 160 ARG A C 1
ATOM 1340 O O . ARG A 1 160 ? -34.906 -27.516 -11.758 1 87.81 160 ARG A O 1
ATOM 1347 N N . PRO A 1 161 ? -36.125 -26.609 -10.055 1 90.75 161 PRO A N 1
ATOM 1348 C CA . PRO A 1 161 ? -35.125 -27.062 -9.07 1 90.75 161 PRO A CA 1
ATOM 1349 C C . PRO A 1 161 ? -35.188 -28.578 -8.82 1 90.75 161 PRO A C 1
ATOM 1351 O O . PRO A 1 161 ? -36.219 -29.203 -9.062 1 90.75 161 PRO A O 1
ATOM 1354 N N . ILE A 1 162 ? -34.062 -29.094 -8.461 1 89.25 162 ILE A N 1
ATOM 1355 C CA . ILE A 1 162 ? -34.031 -30.5 -8.031 1 89.25 162 ILE A CA 1
ATOM 1356 C C . ILE A 1 162 ? -34.75 -30.641 -6.703 1 89.25 162 ILE A C 1
ATOM 1358 O O . ILE A 1 162 ? -34.406 -30 -5.715 1 89.25 162 ILE A O 1
ATOM 1362 N N . GLU A 1 163 ? -35.688 -31.453 -6.742 1 84.25 163 GLU A N 1
ATOM 1363 C CA . GLU A 1 163 ? -36.562 -31.594 -5.582 1 84.25 163 GLU A CA 1
ATOM 1364 C C . GLU A 1 163 ? -35.781 -32.094 -4.367 1 84.25 163 GLU A C 1
ATOM 1366 O O . GLU A 1 163 ? -35.031 -33.094 -4.465 1 84.25 163 GLU A O 1
ATOM 1371 N N . GLY A 1 164 ? -35.844 -31.391 -3.336 1 81.88 164 GLY A N 1
ATOM 1372 C CA . GLY A 1 164 ? -35.281 -31.812 -2.059 1 81.88 164 GLY A CA 1
ATOM 1373 C C . GLY A 1 164 ? -33.844 -31.406 -1.868 1 81.88 164 GLY A C 1
ATOM 1374 O O . GLY A 1 164 ? -33.25 -31.625 -0.805 1 81.88 164 GLY A O 1
ATOM 1375 N N . LEU A 1 165 ? -33.219 -30.797 -2.912 1 86.44 165 LEU A N 1
ATOM 1376 C CA . LEU A 1 165 ? -31.828 -30.391 -2.797 1 86.44 165 LEU A CA 1
ATOM 1377 C C . LEU A 1 165 ? -31.719 -28.922 -2.404 1 86.44 165 LEU A C 1
ATOM 1379 O O . LEU A 1 165 ? -32.156 -28.047 -3.148 1 86.44 165 LEU A O 1
ATOM 1383 N N . THR A 1 166 ? -31.219 -28.719 -1.149 1 84.38 166 THR A N 1
ATOM 1384 C CA . THR A 1 166 ? -30.969 -27.375 -0.661 1 84.38 166 THR A CA 1
ATOM 1385 C C . THR A 1 166 ? -29.531 -27.203 -0.205 1 84.38 166 THR A C 1
ATOM 1387 O O . THR A 1 166 ? -28.984 -28.078 0.469 1 84.38 166 THR A O 1
ATOM 1390 N N . TYR A 1 167 ? -28.953 -26.203 -0.713 1 83.5 167 TYR A N 1
ATOM 1391 C CA . TYR A 1 167 ? -27.578 -25.938 -0.333 1 83.5 167 TYR A CA 1
ATOM 1392 C C . TYR A 1 167 ? -27.5 -24.875 0.764 1 83.5 167 TYR A C 1
ATOM 1394 O O . TYR A 1 167 ? -28.375 -24.016 0.863 1 83.5 167 TYR A O 1
ATOM 1402 N N . SER A 1 168 ? -26.547 -25.078 1.678 1 77.88 168 SER A N 1
ATOM 1403 C CA . SER A 1 168 ? -26.328 -24.141 2.773 1 77.88 168 SER A CA 1
ATOM 1404 C C . SER A 1 168 ? -24.969 -23.453 2.652 1 77.88 168 SER A C 1
ATOM 1406 O O . SER A 1 168 ? -24.031 -24.016 2.076 1 77.88 168 SER A O 1
ATOM 1408 N N . PHE A 1 169 ? -24.875 -22.281 3.148 1 73.88 169 PHE A N 1
ATOM 1409 C CA . PHE A 1 169 ? -23.625 -21.516 3.143 1 73.88 169 PHE A CA 1
ATOM 1410 C C . PHE A 1 169 ? -22.719 -21.953 4.289 1 73.88 169 PHE A C 1
ATOM 1412 O O . PHE A 1 169 ? -21.531 -21.656 4.289 1 73.88 169 PHE A O 1
ATOM 1419 N N . ASP A 1 170 ? -23.266 -22.656 5.215 1 70.75 170 ASP A N 1
ATOM 1420 C CA . ASP A 1 170 ? -22.516 -23.094 6.391 1 70.75 170 ASP A CA 1
ATOM 1421 C C . ASP A 1 170 ? -21.547 -24.219 6.039 1 70.75 170 ASP A C 1
ATOM 1423 O O . ASP A 1 170 ? -21.953 -25.219 5.453 1 70.75 170 ASP A O 1
ATOM 1427 N N . SER A 1 171 ? -20.328 -24.047 6.297 1 71.06 171 SER A N 1
ATOM 1428 C CA . SER A 1 171 ? -19.266 -25 5.977 1 71.06 171 SER A CA 1
ATOM 1429 C C . SER A 1 171 ? -19.438 -26.297 6.762 1 71.06 171 SER A C 1
ATOM 1431 O O . SER A 1 171 ? -18.891 -27.344 6.379 1 71.06 171 SER A O 1
ATOM 1433 N N . THR A 1 172 ? -20.266 -26.297 7.797 1 71.69 172 THR A N 1
ATOM 1434 C CA . THR A 1 172 ? -20.406 -27.484 8.641 1 71.69 172 THR A CA 1
ATOM 1435 C C . THR A 1 172 ? -21.438 -28.453 8.055 1 71.69 172 THR A C 1
ATOM 1437 O O . THR A 1 172 ? -21.453 -29.625 8.414 1 71.69 172 THR A O 1
ATOM 1440 N N . LYS A 1 173 ? -22.219 -27.953 7.055 1 73.69 173 LYS A N 1
ATOM 1441 C CA . LYS A 1 173 ? -23.25 -28.828 6.484 1 73.69 173 LYS A CA 1
ATOM 1442 C C . LYS A 1 173 ? -22.703 -29.594 5.277 1 73.69 173 LYS A C 1
ATOM 1444 O O . LYS A 1 173 ? -21.719 -29.172 4.66 1 73.69 173 LYS A O 1
ATOM 1449 N N . LYS A 1 174 ? -23.25 -30.672 4.957 1 72.5 174 LYS A N 1
ATOM 1450 C CA . LYS A 1 174 ? -22.781 -31.578 3.916 1 72.5 174 LYS A CA 1
ATOM 1451 C C . LYS A 1 174 ? -22.938 -30.953 2.531 1 72.5 174 LYS A C 1
ATOM 1453 O O . LYS A 1 174 ? -22.047 -31.062 1.685 1 72.5 174 LYS A O 1
ATOM 1458 N N . ASN A 1 175 ? -24.156 -30.281 2.32 1 76.62 175 ASN A N 1
ATOM 1459 C CA . ASN A 1 175 ? -24.422 -29.703 1.006 1 76.62 175 ASN A CA 1
ATOM 1460 C C . ASN A 1 175 ? -23.938 -28.25 0.926 1 76.62 175 ASN A C 1
ATOM 1462 O O . ASN A 1 175 ? -24.734 -27.344 0.72 1 76.62 175 ASN A O 1
ATOM 1466 N N . ASN A 1 176 ? -22.656 -28.109 1.073 1 77.62 176 ASN A N 1
ATOM 1467 C CA . ASN A 1 176 ? -22.062 -26.781 0.987 1 77.62 176 ASN A CA 1
ATOM 1468 C C . ASN A 1 176 ? -21.266 -26.594 -0.302 1 77.62 176 ASN A C 1
ATOM 1470 O O . ASN A 1 176 ? -20.922 -25.469 -0.669 1 77.62 176 ASN A O 1
ATOM 1474 N N . HIS A 1 177 ? -20.953 -27.719 -0.903 1 80.5 177 HIS A N 1
ATOM 1475 C CA . HIS A 1 177 ? -20.25 -27.656 -2.176 1 80.5 177 HIS A CA 1
ATOM 1476 C C . HIS A 1 177 ? -20.875 -28.594 -3.201 1 80.5 177 HIS A C 1
ATOM 1478 O O . HIS A 1 177 ? -21.562 -29.547 -2.836 1 80.5 177 HIS A O 1
ATOM 1484 N N . LEU A 1 178 ? -20.688 -28.203 -4.426 1 82.31 178 LEU A N 1
ATOM 1485 C CA . LEU A 1 178 ? -21.156 -29.078 -5.5 1 82.31 178 LEU A CA 1
ATOM 1486 C C . LEU A 1 178 ? -20.266 -30.312 -5.621 1 82.31 178 LEU A C 1
ATOM 1488 O O . LEU A 1 178 ? -19.094 -30.203 -5.969 1 82.31 178 LEU A O 1
ATOM 1492 N N . ASN A 1 179 ? -20.859 -31.422 -5.254 1 83.31 179 ASN A N 1
ATOM 1493 C CA . ASN A 1 179 ? -20.125 -32.688 -5.395 1 83.31 179 ASN A CA 1
ATOM 1494 C C . ASN A 1 179 ? -20.328 -33.281 -6.781 1 83.31 179 ASN A C 1
ATOM 1496 O O . ASN A 1 179 ? -21.391 -33.844 -7.07 1 83.31 179 ASN A O 1
ATOM 1500 N N . ILE A 1 180 ? -19.344 -33.188 -7.559 1 87.81 180 ILE A N 1
ATOM 1501 C CA . ILE A 1 180 ? -19.438 -33.719 -8.922 1 87.81 180 ILE A CA 1
ATOM 1502 C C . ILE A 1 180 ? -18.688 -35.031 -9.031 1 87.81 180 ILE A C 1
ATOM 1504 O O . ILE A 1 180 ? -17.562 -35.156 -8.539 1 87.81 180 ILE A O 1
ATOM 1508 N N . PHE A 1 181 ? -19.469 -35.938 -9.516 1 88.75 181 PHE A N 1
ATOM 1509 C CA . PHE A 1 181 ? -18.938 -37.281 -9.797 1 88.75 181 PHE A CA 1
ATOM 1510 C C . PHE A 1 181 ? -18.594 -37.438 -11.273 1 88.75 181 PHE A C 1
ATOM 1512 O O . PHE A 1 181 ? -19.312 -36.906 -12.133 1 88.75 181 PHE A O 1
ATOM 1519 N N . GLU A 1 182 ? -17.438 -38.125 -11.539 1 89.56 182 GLU A N 1
ATOM 1520 C CA . GLU A 1 182 ? -17.031 -38.25 -12.93 1 89.56 182 GLU A CA 1
ATOM 1521 C C . GLU A 1 182 ? -16.766 -39.688 -13.305 1 89.56 182 GLU A C 1
ATOM 1523 O O . GLU A 1 182 ? -16.297 -40.469 -12.469 1 89.56 182 GLU A O 1
ATOM 1528 N N . THR A 1 183 ? -17.172 -40.031 -14.5 1 89.94 183 THR A N 1
ATOM 1529 C CA . THR A 1 183 ? -16.812 -41.312 -15.141 1 89.94 183 THR A CA 1
ATOM 1530 C C . THR A 1 183 ? -15.977 -41.062 -16.406 1 89.94 183 THR A C 1
ATOM 1532 O O . THR A 1 183 ? -16.328 -40.188 -17.203 1 89.94 183 THR A O 1
ATOM 1535 N N . ILE A 1 184 ? -14.852 -41.75 -16.469 1 89.69 184 ILE A N 1
ATOM 1536 C CA . ILE A 1 184 ? -13.984 -41.594 -17.641 1 89.69 184 ILE A CA 1
ATOM 1537 C C . ILE A 1 184 ? -13.828 -42.938 -18.344 1 89.69 184 ILE A C 1
ATOM 1539 O O . ILE A 1 184 ? -13.586 -43.969 -17.688 1 89.69 184 ILE A O 1
ATOM 1543 N N . TYR A 1 185 ? -14.078 -42.844 -19.641 1 90.06 185 TYR A N 1
ATOM 1544 C CA . TYR A 1 185 ? -13.938 -44.031 -20.469 1 90.06 185 TYR A CA 1
ATOM 1545 C C . TYR A 1 185 ? -12.766 -43.906 -21.438 1 90.06 185 TYR A C 1
ATOM 1547 O O . TYR A 1 185 ? -12.445 -42.781 -21.875 1 90.06 185 TYR A O 1
ATOM 1555 N N . ASP A 1 186 ? -12.133 -45 -21.672 1 87.38 186 ASP A N 1
ATOM 1556 C CA . ASP A 1 186 ? -11.117 -45.031 -22.719 1 87.38 186 ASP A CA 1
ATOM 1557 C C . ASP A 1 186 ? -11.75 -45.156 -24.109 1 87.38 186 ASP A C 1
ATOM 1559 O O . ASP A 1 186 ? -12.961 -45.375 -24.219 1 87.38 186 ASP A O 1
ATOM 1563 N N . VAL A 1 187 ? -11 -45.062 -25.109 1 86.69 187 VAL A N 1
ATOM 1564 C CA . VAL A 1 187 ? -11.531 -45.125 -26.469 1 86.69 187 VAL A CA 1
ATOM 1565 C C . VAL A 1 187 ? -12.141 -46.5 -26.75 1 86.69 187 VAL A C 1
ATOM 1567 O O . VAL A 1 187 ? -13.117 -46.594 -27.484 1 86.69 187 VAL A O 1
ATOM 1570 N N . SER A 1 188 ? -11.617 -47.594 -26.094 1 84.56 188 SER A N 1
ATOM 1571 C CA . SER A 1 188 ? -12.102 -48.969 -26.312 1 84.56 188 SER A CA 1
ATOM 1572 C C . SER A 1 188 ? -13.414 -49.219 -25.578 1 84.56 188 SER A C 1
ATOM 1574 O O . SER A 1 188 ? -14.102 -50.188 -25.844 1 84.56 188 SER A O 1
ATOM 1576 N N . GLY A 1 189 ? -13.859 -48.219 -24.688 1 88.56 189 GLY A N 1
ATOM 1577 C CA . GLY A 1 189 ? -15.125 -48.344 -23.984 1 88.56 189 GLY A CA 1
ATOM 1578 C C . GLY A 1 189 ? -14.977 -48.875 -22.578 1 88.56 189 GLY A C 1
ATOM 1579 O O . GLY A 1 189 ? -15.969 -49 -21.859 1 88.56 189 GLY A O 1
ATOM 1580 N N . SER A 1 190 ? -13.789 -49.156 -22.172 1 85.94 190 SER A N 1
ATOM 1581 C CA . SER A 1 190 ? -13.578 -49.625 -20.812 1 85.94 190 SER A CA 1
ATOM 1582 C C . SER A 1 190 ? -13.562 -48.469 -19.828 1 85.94 190 SER A C 1
ATOM 1584 O O . SER A 1 190 ? -13.086 -47.375 -20.141 1 85.94 190 SER A O 1
ATOM 1586 N N . LEU A 1 191 ? -14.18 -48.781 -18.688 1 86.5 191 LEU A N 1
ATOM 1587 C CA . LEU A 1 191 ? -14.234 -47.781 -17.641 1 86.5 191 LEU A CA 1
ATOM 1588 C C . LEU A 1 191 ? -12.852 -47.531 -17.031 1 86.5 191 LEU A C 1
ATOM 1590 O O . LEU A 1 191 ? -12.164 -48.469 -16.656 1 86.5 191 LEU A O 1
ATOM 1594 N N . TYR A 1 192 ? -12.453 -46.312 -17.078 1 82.25 192 TYR A N 1
ATOM 1595 C CA . TYR A 1 192 ? -11.125 -45.969 -16.594 1 82.25 192 TYR A CA 1
ATOM 1596 C C . TYR A 1 192 ? -11.203 -45.312 -15.203 1 82.25 192 TYR A C 1
ATOM 1598 O O . TYR A 1 192 ? -10.398 -45.656 -14.328 1 82.25 192 TYR A O 1
ATOM 1606 N N . VAL A 1 193 ? -12.062 -44.406 -14.992 1 83.81 193 VAL A N 1
ATOM 1607 C CA . VAL A 1 193 ? -12.18 -43.719 -13.703 1 83.81 193 VAL A CA 1
ATOM 1608 C C . VAL A 1 193 ? -13.641 -43.688 -13.258 1 83.81 193 VAL A C 1
ATOM 1610 O O . VAL A 1 193 ? -14.539 -43.5 -14.07 1 83.81 193 VAL A O 1
ATOM 1613 N N . TRP A 1 194 ? -13.867 -44 -12 1 85.25 194 TRP A N 1
ATOM 1614 C CA . TRP A 1 194 ? -15.141 -43.906 -11.297 1 85.25 194 TRP A CA 1
ATOM 1615 C C . TRP A 1 194 ? -14.969 -43.281 -9.93 1 85.25 194 TRP A C 1
ATOM 1617 O O . TRP A 1 194 ? -14.641 -43.938 -8.953 1 85.25 194 TRP A O 1
ATOM 1627 N N . GLY A 1 195 ? -14.992 -42 -9.938 1 81.44 195 GLY A N 1
ATOM 1628 C CA . GLY A 1 195 ? -14.734 -41.312 -8.672 1 81.44 195 GLY A CA 1
ATOM 1629 C C . GLY A 1 195 ? -15.164 -39.844 -8.68 1 81.44 195 GLY A C 1
ATOM 1630 O O . GLY A 1 195 ? -15.906 -39.438 -9.562 1 81.44 195 GLY A O 1
ATOM 1631 N N . THR A 1 196 ? -14.789 -39.156 -7.656 1 81.88 196 THR A N 1
ATOM 1632 C CA . THR A 1 196 ? -15.125 -37.75 -7.512 1 81.88 196 THR A CA 1
ATOM 1633 C C . THR A 1 196 ? -14.266 -36.875 -8.43 1 81.88 196 THR A C 1
ATOM 1635 O O . THR A 1 196 ? -13.086 -37.156 -8.633 1 81.88 196 THR A O 1
ATOM 1638 N N . MET A 1 197 ? -14.969 -35.906 -9.07 1 80.5 197 MET A N 1
ATOM 1639 C CA . MET A 1 197 ? -14.273 -35 -9.992 1 80.5 197 MET A CA 1
ATOM 1640 C C . MET A 1 197 ? -13.359 -34.062 -9.234 1 80.5 197 MET A C 1
ATOM 1642 O O . MET A 1 197 ? -13.766 -33.469 -8.234 1 80.5 197 MET A O 1
ATOM 1646 N N . LYS A 1 198 ? -12.133 -34.031 -9.648 1 72.69 198 LYS A N 1
ATOM 1647 C CA . LYS A 1 198 ? -11.203 -33.031 -9.117 1 72.69 198 LYS A CA 1
ATOM 1648 C C . LYS A 1 198 ? -11.062 -31.844 -10.07 1 72.69 198 LYS A C 1
ATOM 1650 O O . LYS A 1 198 ? -10.977 -32.031 -11.281 1 72.69 198 LYS A O 1
ATOM 1655 N N . LEU A 1 199 ? -11.195 -30.766 -9.602 1 69.12 199 LEU A N 1
ATOM 1656 C CA . LEU A 1 199 ? -11.148 -29.547 -10.414 1 69.12 199 LEU A CA 1
ATOM 1657 C C . LEU A 1 199 ? -9.852 -29.484 -11.219 1 69.12 199 LEU A C 1
ATOM 1659 O O . LEU A 1 199 ? -9.828 -28.938 -12.32 1 69.12 199 LEU A O 1
ATOM 1663 N N . SER A 1 200 ? -8.867 -30.094 -10.664 1 66.75 200 SER A N 1
ATOM 1664 C CA . SER A 1 200 ? -7.59 -30.078 -11.367 1 66.75 200 SER A CA 1
ATOM 1665 C C . SER A 1 200 ? -7.68 -30.844 -12.688 1 66.75 200 SER A C 1
ATOM 1667 O O . SER A 1 200 ? -6.906 -30.578 -13.617 1 66.75 200 SER A O 1
ATOM 1669 N N . ALA A 1 201 ? -8.664 -31.656 -12.766 1 68.75 201 ALA A N 1
ATOM 1670 C CA . ALA A 1 201 ? -8.797 -32.469 -13.977 1 68.75 201 ALA A CA 1
ATOM 1671 C C . ALA A 1 201 ? -9.516 -31.672 -15.07 1 68.75 201 ALA A C 1
ATOM 1673 O O . ALA A 1 201 ? -9.312 -31.938 -16.266 1 68.75 201 ALA A O 1
ATOM 1674 N N . MET A 1 202 ? -10.281 -30.688 -14.664 1 71.94 202 MET A N 1
ATOM 1675 C CA . MET A 1 202 ? -11.031 -29.906 -15.648 1 71.94 202 MET A CA 1
ATOM 1676 C C . MET A 1 202 ? -10.297 -28.625 -16 1 71.94 202 MET A C 1
ATOM 1678 O O . MET A 1 202 ? -10.414 -28.125 -17.125 1 71.94 202 MET A O 1
ATOM 1682 N N . ASN A 1 203 ? -9.695 -28.141 -15.008 1 70.31 203 ASN A N 1
ATOM 1683 C CA . ASN A 1 203 ? -8.969 -26.891 -15.203 1 70.31 203 ASN A CA 1
ATOM 1684 C C . ASN A 1 203 ? -7.629 -27.141 -15.891 1 70.31 203 ASN A C 1
ATOM 1686 O O . ASN A 1 203 ? -6.727 -27.75 -15.32 1 70.31 203 ASN A O 1
ATOM 1690 N N . LEU A 1 204 ? -7.613 -26.688 -17.188 1 74.19 204 LEU A N 1
ATOM 1691 C CA . LEU A 1 204 ? -6.398 -26.891 -17.969 1 74.19 204 LEU A CA 1
ATOM 1692 C C . LEU A 1 204 ? -5.293 -25.953 -17.5 1 74.19 204 LEU A C 1
ATOM 1694 O O . LEU A 1 204 ? -4.133 -26.109 -17.891 1 74.19 204 LEU A O 1
ATOM 1698 N N . CYS A 1 205 ? -5.621 -24.828 -16.891 1 67.56 205 CYS A N 1
ATOM 1699 C CA . CYS A 1 205 ? -4.605 -23.875 -16.469 1 67.56 205 CYS A CA 1
ATOM 1700 C C . CYS A 1 205 ? -3.697 -24.484 -15.406 1 67.56 205 CYS A C 1
ATOM 1702 O O . CYS A 1 205 ? -2.475 -24.359 -15.484 1 67.56 205 CYS A O 1
ATOM 1704 N N . SER A 1 206 ? -3.658 -24.156 -14.117 1 56.97 206 SER A N 1
ATOM 1705 C CA . SER A 1 206 ? -2.705 -24.375 -13.031 1 56.97 206 SER A CA 1
ATOM 1706 C C . SER A 1 206 ? -3.1 -25.578 -12.18 1 56.97 206 SER A C 1
ATOM 1708 O O . SER A 1 206 ? -4.273 -25.938 -12.125 1 56.97 206 SER A O 1
ATOM 1710 N N . LYS A 1 207 ? -2.08 -26.422 -11.867 1 52.12 207 LYS A N 1
ATOM 1711 C CA . LYS A 1 207 ? -2.123 -27.375 -10.766 1 52.12 207 LYS A CA 1
ATOM 1712 C C . LYS A 1 207 ? -2.748 -26.75 -9.523 1 52.12 207 LYS A C 1
ATOM 1714 O O . LYS A 1 207 ? -2.047 -26.422 -8.562 1 52.12 207 LYS A O 1
ATOM 1719 N N . LEU A 1 208 ? -3.527 -25.609 -9.547 1 46.16 208 LEU A N 1
ATOM 1720 C CA . LEU A 1 208 ? -3.889 -24.828 -8.375 1 46.16 208 LEU A CA 1
ATOM 1721 C C . LEU A 1 208 ? -4.523 -25.703 -7.305 1 46.16 208 LEU A C 1
ATOM 1723 O O . LEU A 1 208 ? -5.113 -26.75 -7.621 1 46.16 208 LEU A O 1
ATOM 1727 N N . ASP A 1 209 ? -4.047 -25.625 -6.164 1 49.19 209 ASP A N 1
ATOM 1728 C CA . ASP A 1 209 ? -4.547 -26.141 -4.895 1 49.19 209 ASP A CA 1
ATOM 1729 C C . ASP A 1 209 ? -6.07 -26.094 -4.848 1 49.19 209 ASP A C 1
ATOM 1731 O O . ASP A 1 209 ? -6.66 -25.062 -4.516 1 49.19 209 ASP A O 1
ATOM 1735 N N . ASP A 1 210 ? -6.758 -26.641 -5.734 1 49.22 210 ASP A N 1
ATOM 1736 C CA . ASP A 1 210 ? -8.18 -26.516 -6.055 1 49.22 210 ASP A CA 1
ATOM 1737 C C . ASP A 1 210 ? -9.039 -27.094 -4.941 1 49.22 210 ASP A C 1
ATOM 1739 O O . ASP A 1 210 ? -10.195 -27.469 -5.172 1 49.22 210 ASP A O 1
ATOM 1743 N N . SER A 1 211 ? -8.453 -27.531 -3.869 1 50.66 211 SER A N 1
ATOM 1744 C CA . SER A 1 211 ? -9.383 -28.359 -3.113 1 50.66 211 SER A CA 1
ATOM 1745 C C . SER A 1 211 ? -10.766 -27.734 -3.047 1 50.66 211 SER A C 1
ATOM 1747 O O . SER A 1 211 ? -11.781 -28.438 -3.051 1 50.66 211 SER A O 1
ATOM 1749 N N . ASN A 1 212 ? -10.875 -26.25 -2.812 1 52.94 212 ASN A N 1
ATOM 1750 C CA . ASN A 1 212 ? -12.164 -25.781 -2.311 1 52.94 212 ASN A CA 1
ATOM 1751 C C . ASN A 1 212 ? -12.898 -24.953 -3.35 1 52.94 212 ASN A C 1
ATOM 1753 O O . ASN A 1 212 ? -13.68 -24.062 -2.996 1 52.94 212 ASN A O 1
ATOM 1757 N N . PHE A 1 213 ? -12.625 -25.219 -4.59 1 54.44 213 PHE A N 1
ATOM 1758 C CA . PHE A 1 213 ? -13.078 -24.203 -5.535 1 54.44 213 PHE A CA 1
ATOM 1759 C C . PHE A 1 213 ? -14.586 -24.297 -5.754 1 54.44 213 PHE A C 1
ATOM 1761 O O . PHE A 1 213 ? -15.25 -23.266 -5.918 1 54.44 213 PHE A O 1
ATOM 1768 N N . VAL A 1 214 ? -15.203 -25.547 -5.867 1 63.44 214 VAL A N 1
ATOM 1769 C CA . VAL A 1 214 ? -16.594 -25.453 -6.305 1 63.44 214 VAL A CA 1
ATOM 1770 C C . VAL A 1 214 ? -17.5 -25.266 -5.098 1 63.44 214 VAL A C 1
ATOM 1772 O O . VAL A 1 214 ? -18.578 -25.875 -5.02 1 63.44 214 VAL A O 1
ATOM 1775 N N . ARG A 1 215 ? -17.062 -24.406 -4.301 1 69.19 215 ARG A N 1
ATOM 1776 C CA . ARG A 1 215 ? -17.906 -24.109 -3.156 1 69.19 215 ARG A CA 1
ATOM 1777 C C . ARG A 1 215 ? -19.141 -23.312 -3.58 1 69.19 215 ARG A C 1
ATOM 1779 O O . ARG A 1 215 ? -19.094 -22.578 -4.566 1 69.19 215 ARG A O 1
ATOM 1786 N N . PHE A 1 216 ? -20.141 -23.766 -2.877 1 70.38 216 PHE A N 1
ATOM 1787 C CA . PHE A 1 216 ? -21.375 -23 -3.09 1 70.38 216 PHE A CA 1
ATOM 1788 C C . PHE A 1 216 ? -21.281 -21.625 -2.463 1 70.38 216 PHE A C 1
ATOM 1790 O O . PHE A 1 216 ? -21.609 -21.438 -1.291 1 70.38 216 PHE A O 1
ATOM 1797 N N . ARG A 1 217 ? -20.391 -20.688 -3.057 1 68.38 217 ARG A N 1
ATOM 1798 C CA . ARG A 1 217 ? -20.156 -19.359 -2.514 1 68.38 217 ARG A CA 1
ATOM 1799 C C . ARG A 1 217 ? -20.984 -18.312 -3.254 1 68.38 217 ARG A C 1
ATOM 1801 O O . ARG A 1 217 ? -21 -17.141 -2.883 1 68.38 217 ARG A O 1
ATOM 1808 N N . LEU A 1 218 ? -22 -18.656 -4.055 1 74.06 218 LEU A N 1
ATOM 1809 C CA . LEU A 1 218 ? -22.859 -17.75 -4.809 1 74.06 218 LEU A CA 1
ATOM 1810 C C . LEU A 1 218 ? -22.031 -16.734 -5.57 1 74.06 218 LEU A C 1
ATOM 1812 O O . LEU A 1 218 ? -22.469 -15.586 -5.746 1 74.06 218 LEU A O 1
ATOM 1816 N N . ALA A 1 219 ? -20.734 -17.031 -5.859 1 72.25 219 ALA A N 1
ATOM 1817 C CA . ALA A 1 219 ? -19.859 -16.125 -6.59 1 72.25 219 ALA A CA 1
ATOM 1818 C C . ALA A 1 219 ? -19.406 -16.734 -7.918 1 72.25 219 ALA A C 1
ATOM 1820 O O . ALA A 1 219 ? -19.188 -17.938 -8.008 1 72.25 219 ALA A O 1
ATOM 1821 N N . THR A 1 220 ? -19.516 -15.789 -8.883 1 74.44 220 THR A N 1
ATOM 1822 C CA . THR A 1 220 ? -18.938 -16.203 -10.156 1 74.44 220 THR A CA 1
ATOM 1823 C C . THR A 1 220 ? -17.406 -16.156 -10.102 1 74.44 220 THR A C 1
ATOM 1825 O O . THR A 1 220 ? -16.828 -15.125 -9.727 1 74.44 220 THR A O 1
ATOM 1828 N N . GLU A 1 221 ? -16.812 -17.25 -10.227 1 76.44 221 GLU A N 1
ATOM 1829 C CA . GLU A 1 221 ? -15.352 -17.344 -10.242 1 76.44 221 GLU A CA 1
ATOM 1830 C C . GLU A 1 221 ? -14.828 -17.625 -11.648 1 76.44 221 GLU A C 1
ATOM 1832 O O . GLU A 1 221 ? -15.328 -18.516 -12.336 1 76.44 221 GLU A O 1
ATOM 1837 N N . LYS A 1 222 ? -13.992 -16.719 -12.062 1 79.25 222 LYS A N 1
ATOM 1838 C CA . LYS A 1 222 ? -13.414 -16.875 -13.391 1 79.25 222 LYS A CA 1
ATOM 1839 C C . LYS A 1 222 ? -11.906 -17.078 -13.312 1 79.25 222 LYS A C 1
ATOM 1841 O O . LYS A 1 222 ? -11.211 -16.359 -12.594 1 79.25 222 LYS A O 1
ATOM 1846 N N . VAL A 1 223 ? -11.43 -18.203 -13.914 1 79.25 223 VAL A N 1
ATOM 1847 C CA . VAL A 1 223 ? -10.008 -18.484 -14.023 1 79.25 223 VAL A CA 1
ATOM 1848 C C . VAL A 1 223 ? -9.578 -18.438 -15.492 1 79.25 223 VAL A C 1
ATOM 1850 O O . VAL A 1 223 ? -10.156 -19.125 -16.328 1 79.25 223 VAL A O 1
ATOM 1853 N N . LYS A 1 224 ? -8.695 -17.562 -15.812 1 84 224 LYS A N 1
ATOM 1854 C CA . LYS A 1 224 ? -8.188 -17.438 -17.172 1 84 224 LYS A CA 1
ATOM 1855 C C . LYS A 1 224 ? -6.688 -17.703 -17.234 1 84 224 LYS A C 1
ATOM 1857 O O . LYS A 1 224 ? -5.957 -17.328 -16.312 1 84 224 LYS A O 1
ATOM 1862 N N . CYS A 1 225 ? -6.293 -18.547 -18.219 1 81.06 225 CYS A N 1
ATOM 1863 C CA . CYS A 1 225 ? -4.871 -18.781 -18.422 1 81.06 225 CYS A CA 1
ATOM 1864 C C . CYS A 1 225 ? -4.559 -18.984 -19.906 1 81.06 225 CYS A C 1
ATOM 1866 O O . CYS A 1 225 ? -5.469 -19.078 -20.734 1 81.06 225 CYS A O 1
ATOM 1868 N N . PHE A 1 226 ? -3.311 -18.906 -20.266 1 85.12 226 PHE A N 1
ATOM 1869 C CA . PHE A 1 226 ? -2.826 -19.219 -21.609 1 85.12 226 PHE A CA 1
ATOM 1870 C C . PHE A 1 226 ? -1.958 -20.469 -21.609 1 85.12 226 PHE A C 1
ATOM 1872 O O . PHE A 1 226 ? -1.087 -20.625 -20.75 1 85.12 226 PHE A O 1
ATOM 1879 N N . LEU A 1 227 ? -2.373 -21.406 -22.438 1 83.62 227 LEU A N 1
ATOM 1880 C CA . LEU A 1 227 ? -1.621 -22.641 -22.562 1 83.62 227 LEU A CA 1
ATOM 1881 C C . LEU A 1 227 ? -0.869 -22.688 -23.891 1 83.62 227 LEU A C 1
ATOM 1883 O O . LEU A 1 227 ? -1.353 -22.156 -24.906 1 83.62 227 LEU A O 1
ATOM 1887 N N . THR A 1 228 ? 0.329 -23.25 -23.875 1 83.06 228 THR A N 1
ATOM 1888 C CA . THR A 1 228 ? 1.055 -23.469 -25.125 1 83.06 228 THR A CA 1
ATOM 1889 C C . THR A 1 228 ? 0.584 -24.75 -25.797 1 83.06 228 THR A C 1
ATOM 189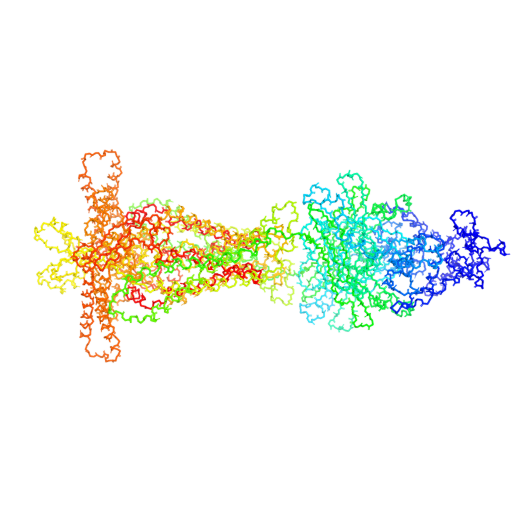1 O O . THR A 1 228 ? 0.014 -25.625 -25.156 1 83.06 228 THR A O 1
ATOM 1894 N N . LEU A 1 229 ? 0.746 -24.875 -27.125 1 86.38 229 LEU A N 1
ATOM 1895 C CA . LEU A 1 229 ? 0.36 -26.078 -27.859 1 86.38 229 LEU A CA 1
ATOM 1896 C C . LEU A 1 229 ? 1.102 -27.297 -27.328 1 86.38 229 LEU A C 1
ATOM 1898 O O . LEU A 1 229 ? 0.542 -28.391 -27.266 1 86.38 229 LEU A O 1
ATOM 1902 N N . GLU A 1 230 ? 2.293 -27.109 -26.891 1 78.75 230 GLU A N 1
ATOM 1903 C CA . GLU A 1 230 ? 3.053 -28.219 -26.297 1 78.75 230 GLU A CA 1
ATOM 1904 C C . GLU A 1 230 ? 2.406 -28.703 -25.016 1 78.75 230 GLU A C 1
ATOM 1906 O O . GLU A 1 230 ? 2.303 -29.922 -24.781 1 78.75 230 GLU A O 1
ATOM 1911 N N . ASN A 1 231 ? 1.956 -27.75 -24.281 1 78.38 231 ASN A N 1
ATOM 1912 C CA . ASN A 1 231 ? 1.283 -28.141 -23.047 1 78.38 231 ASN A CA 1
ATOM 1913 C C . ASN A 1 231 ? -0.012 -28.891 -23.312 1 78.38 231 ASN A C 1
ATOM 1915 O O . ASN A 1 231 ? -0.337 -29.844 -22.609 1 78.38 231 ASN A O 1
ATOM 1919 N N . LEU A 1 232 ? -0.679 -28.406 -24.297 1 83.38 232 LEU A N 1
ATOM 1920 C CA . LEU A 1 232 ? -1.946 -29.062 -24.609 1 83.38 232 LEU A CA 1
ATOM 1921 C C . LEU A 1 232 ? -1.723 -30.5 -25.078 1 83.38 232 LEU A C 1
ATOM 1923 O O . LEU A 1 232 ? -2.484 -31.391 -24.703 1 83.38 232 LEU A O 1
ATOM 1927 N N . ILE A 1 233 ? -0.696 -30.672 -25.812 1 81.06 233 ILE A N 1
ATOM 1928 C CA . ILE A 1 233 ? -0.392 -32.031 -26.312 1 81.06 233 ILE A CA 1
ATOM 1929 C C . ILE A 1 233 ? 0.036 -32.906 -25.141 1 81.06 233 ILE A C 1
ATOM 1931 O O . ILE A 1 233 ? -0.362 -34.062 -25.062 1 81.06 233 ILE A O 1
ATOM 1935 N N . ASP A 1 234 ? 0.714 -32.312 -24.25 1 74.69 234 ASP A N 1
ATOM 1936 C CA . ASP A 1 234 ? 1.168 -33.062 -23.078 1 74.69 234 ASP A CA 1
ATOM 1937 C C . ASP A 1 234 ? -0.001 -33.406 -22.156 1 74.69 234 ASP A C 1
ATOM 1939 O O . ASP A 1 234 ? -0.069 -34.5 -21.625 1 74.69 234 ASP A O 1
ATOM 1943 N N . ILE A 1 235 ? -0.883 -32.531 -22.031 1 76.81 235 ILE A N 1
ATOM 1944 C CA . ILE A 1 235 ? -2.047 -32.781 -21.188 1 76.81 235 ILE A CA 1
ATOM 1945 C C . ILE A 1 235 ? -2.926 -33.844 -21.828 1 76.81 235 ILE A C 1
ATOM 1947 O O . ILE A 1 235 ? -3.492 -34.688 -21.141 1 76.81 235 ILE A O 1
ATOM 1951 N N . ALA A 1 236 ? -3.002 -33.75 -23.078 1 77.5 236 ALA A N 1
ATOM 1952 C CA . ALA A 1 236 ? -3.832 -34.719 -23.797 1 77.5 236 ALA A CA 1
ATOM 1953 C C . ALA A 1 236 ? -3.248 -36.125 -23.688 1 77.5 236 ALA A C 1
ATOM 1955 O O . ALA A 1 236 ? -3.969 -37.062 -23.391 1 77.5 236 ALA A O 1
ATOM 1956 N N . SER A 1 237 ? -1.998 -36.188 -23.922 1 71.06 237 SER A N 1
ATOM 1957 C CA . SER A 1 237 ? -1.368 -37.531 -23.969 1 71.06 237 SER A CA 1
ATOM 1958 C C . SER A 1 237 ? -1.019 -38.031 -22.578 1 71.06 237 SER A C 1
ATOM 1960 O O . SER A 1 237 ? -1.284 -39.188 -22.25 1 71.06 237 SER A O 1
ATOM 1962 N N . LEU A 1 238 ? -0.576 -37.031 -21.781 1 61.5 238 LEU A N 1
ATOM 1963 C CA . LEU A 1 238 ? -0.043 -37.469 -20.5 1 61.5 238 LEU A CA 1
ATOM 1964 C C . LEU A 1 238 ? -1.153 -37.562 -19.453 1 61.5 238 LEU A C 1
ATOM 1966 O O . LEU A 1 238 ? -1.17 -38.5 -18.656 1 61.5 238 LEU A O 1
ATOM 1970 N N . TYR A 1 239 ? -2.143 -36.656 -19.578 1 58 239 TYR A N 1
ATOM 1971 C CA . TYR A 1 239 ? -3.166 -36.625 -18.531 1 58 239 TYR A CA 1
ATOM 1972 C C . TYR A 1 239 ? -4.445 -37.312 -19.016 1 58 239 TYR A C 1
ATOM 1974 O O . TYR A 1 239 ? -5.434 -37.375 -18.281 1 58 239 TYR A O 1
ATOM 1982 N N . GLY A 1 240 ? -4.324 -37.969 -20.125 1 59.72 240 GLY A N 1
ATOM 1983 C CA . GLY A 1 240 ? -5.488 -38.656 -20.641 1 59.72 240 GLY A CA 1
ATOM 1984 C C . GLY A 1 240 ? -6.707 -37.75 -20.781 1 59.72 240 GLY A C 1
ATOM 1985 O O . GLY A 1 240 ? -7.836 -38.188 -20.562 1 59.72 240 GLY A O 1
ATOM 1986 N N . ARG A 1 241 ? -6.402 -36.469 -20.953 1 60.53 241 ARG A N 1
ATOM 1987 C CA . ARG A 1 241 ? -7.551 -35.594 -21.062 1 60.53 241 ARG A CA 1
ATOM 1988 C C . ARG A 1 241 ? -8.156 -35.656 -22.469 1 60.53 241 ARG A C 1
ATOM 1990 O O . ARG A 1 241 ? -8.953 -34.781 -22.844 1 60.53 241 ARG A O 1
ATOM 1997 N N . ASN A 1 242 ? -7.715 -36.688 -23.156 1 74.56 242 ASN A N 1
ATOM 1998 C CA . ASN A 1 242 ? -8.383 -37 -24.406 1 74.56 242 ASN A CA 1
ATOM 1999 C C . ASN A 1 242 ? -9.43 -38.094 -24.219 1 74.56 242 ASN A C 1
ATOM 2001 O O . ASN A 1 242 ? -9.977 -38.625 -25.203 1 74.56 242 ASN A O 1
ATOM 2005 N N . ARG A 1 243 ? -9.656 -38.312 -22.969 1 85.31 243 ARG A N 1
ATOM 2006 C CA . ARG A 1 243 ? -10.633 -39.344 -22.672 1 85.31 243 ARG A CA 1
ATOM 2007 C C . ARG A 1 243 ? -12.047 -38.781 -22.594 1 85.31 243 ARG A C 1
ATOM 2009 O O . ARG A 1 243 ? -12.242 -37.594 -22.766 1 85.31 243 ARG A O 1
ATOM 2016 N N . TYR A 1 244 ? -12.922 -39.719 -22.594 1 92.88 244 TYR A N 1
ATOM 2017 C CA . TYR A 1 244 ? -14.328 -39.375 -22.672 1 92.88 244 TYR A CA 1
ATOM 2018 C C . TYR A 1 244 ? -14.938 -39.25 -21.266 1 92.88 244 TYR A C 1
ATOM 2020 O O . TYR A 1 244 ? -14.914 -40.219 -20.5 1 92.88 244 TYR A O 1
ATOM 2028 N N . ILE A 1 245 ? -15.422 -38.125 -21 1 92.88 245 ILE A N 1
ATOM 2029 C CA . ILE A 1 245 ? -15.812 -37.781 -19.641 1 92.88 245 ILE A CA 1
ATOM 2030 C C . ILE A 1 245 ? -17.328 -37.594 -19.578 1 92.88 245 ILE A C 1
ATOM 2032 O O . ILE A 1 245 ? -17.922 -37.031 -20.5 1 92.88 245 ILE A O 1
ATOM 2036 N N . SER A 1 246 ? -17.938 -38.031 -18.547 1 93.75 246 SER A N 1
ATOM 2037 C CA . SER A 1 246 ? -19.312 -37.719 -18.156 1 93.75 246 SER A CA 1
ATOM 2038 C C . SER A 1 246 ? -19.391 -37.281 -16.703 1 93.75 246 SER A C 1
ATOM 2040 O O . SER A 1 246 ? -18.719 -37.844 -15.836 1 93.75 246 SER A O 1
ATOM 2042 N N . TRP A 1 247 ? -20.156 -36.281 -16.516 1 93 247 TRP A N 1
ATOM 2043 C CA . TRP A 1 247 ? -20.266 -35.719 -15.172 1 93 247 TRP A CA 1
ATOM 2044 C C . TRP A 1 247 ? -21.641 -35.969 -14.578 1 93 247 TRP A C 1
ATOM 2046 O O . TRP A 1 247 ? -22.641 -36.031 -15.305 1 93 247 TRP A O 1
ATOM 2056 N N . PHE A 1 248 ? -21.609 -36.156 -13.242 1 92.88 248 PHE A N 1
ATOM 2057 C CA . PHE A 1 248 ? -22.828 -36.375 -12.469 1 92.88 248 PHE A CA 1
ATOM 2058 C C . PHE A 1 248 ? -22.828 -35.531 -11.195 1 92.88 248 PHE A C 1
ATOM 2060 O O . PHE A 1 248 ? -21.766 -35.281 -10.617 1 92.88 248 PHE A O 1
ATOM 2067 N N . LEU A 1 249 ? -23.906 -35.062 -10.875 1 92 249 LEU A N 1
ATOM 2068 C CA . LEU A 1 249 ? -24.062 -34.375 -9.594 1 92 249 LEU A CA 1
ATOM 2069 C C . LEU A 1 249 ? -24.547 -35.344 -8.516 1 92 249 LEU A C 1
ATOM 2071 O O . LEU A 1 249 ? -25.578 -36 -8.68 1 92 249 LEU A O 1
ATOM 2075 N N . ASN A 1 250 ? -23.688 -35.438 -7.461 1 89.25 250 ASN A N 1
ATOM 2076 C CA . ASN A 1 250 ? -24.062 -36.25 -6.309 1 89.25 250 ASN A CA 1
ATOM 2077 C C . ASN A 1 250 ? -24.688 -35.406 -5.207 1 89.25 250 ASN A C 1
ATOM 2079 O O . ASN A 1 250 ? -24.141 -34.375 -4.82 1 89.25 250 ASN A O 1
ATOM 2083 N N . TYR A 1 251 ? -25.891 -35.75 -4.789 1 87.12 251 TYR A N 1
ATOM 2084 C CA . TYR A 1 251 ? -26.531 -34.969 -3.742 1 87.12 251 TYR A CA 1
ATOM 2085 C C . TYR A 1 251 ? -27.359 -35.844 -2.822 1 87.12 251 TYR A C 1
ATOM 2087 O O . TYR A 1 251 ? -27.641 -37.031 -3.145 1 87.12 251 TYR A O 1
ATOM 2095 N N . THR A 1 252 ? -27.5 -35.344 -1.649 1 86.38 252 THR A N 1
ATOM 2096 C CA . THR A 1 252 ? -28.359 -35.969 -0.662 1 86.38 252 THR A CA 1
ATOM 2097 C C . THR A 1 252 ? -29.578 -35.094 -0.386 1 86.38 252 THR A C 1
ATOM 2099 O O . THR A 1 252 ? -29.516 -33.875 -0.522 1 86.38 252 THR A O 1
ATOM 2102 N N . THR A 1 253 ? -30.688 -35.719 -0.282 1 84.12 253 THR A N 1
ATOM 2103 C CA . THR A 1 253 ? -31.922 -34.969 0.023 1 84.12 253 THR A CA 1
ATOM 2104 C C . THR A 1 253 ? -32.219 -35.031 1.519 1 84.12 253 THR A C 1
ATOM 2106 O O . THR A 1 253 ? -31.703 -35.875 2.234 1 84.12 253 THR A O 1
ATOM 2109 N N . LYS A 1 254 ? -32.906 -34.062 1.982 1 77.5 254 LYS A N 1
ATOM 2110 C CA . LYS A 1 254 ? -33.312 -33.969 3.385 1 77.5 254 LYS A CA 1
ATOM 2111 C C . LYS A 1 254 ? -34.188 -35.188 3.764 1 77.5 254 LYS A C 1
ATOM 2113 O O . LYS A 1 254 ? -34.125 -35.656 4.898 1 77.5 254 LYS A O 1
ATOM 2118 N N . GLU A 1 255 ? -34.906 -35.688 2.828 1 79.75 255 GLU A N 1
ATOM 2119 C CA . GLU A 1 255 ? -35.812 -36.781 3.105 1 79.75 255 GLU A CA 1
ATOM 2120 C C . GLU A 1 255 ? -35.062 -38.125 3.252 1 79.75 255 GLU A C 1
ATOM 2122 O O . GLU A 1 255 ? -35.406 -38.938 4.105 1 79.75 255 GLU A O 1
ATOM 2127 N N . GLU A 1 256 ? -34 -38.25 2.42 1 81.56 256 GLU A N 1
ATOM 2128 C CA . GLU A 1 256 ? -33.188 -39.469 2.461 1 81.56 256 GLU A CA 1
ATOM 2129 C C . GLU A 1 256 ? -31.719 -39.125 2.652 1 81.56 256 GLU A C 1
ATOM 2131 O O . GLU A 1 256 ? -30.922 -39.219 1.712 1 81.56 256 GLU A O 1
ATOM 2136 N N . PRO A 1 257 ? -31.297 -38.844 3.861 1 78.19 257 PRO A N 1
ATOM 2137 C CA . PRO A 1 257 ? -29.922 -38.438 4.078 1 78.19 257 PRO A CA 1
ATOM 2138 C C . PRO A 1 257 ? -28.906 -39.562 3.885 1 78.19 257 PRO A C 1
ATOM 2140 O O . PRO A 1 257 ? -27.719 -39.312 3.66 1 78.19 257 PRO A O 1
ATOM 2143 N N . GLN A 1 258 ? -29.391 -40.812 3.838 1 80.5 258 GLN A N 1
ATOM 2144 C CA . GLN A 1 258 ? -28.438 -41.906 3.762 1 80.5 258 GLN A CA 1
ATOM 2145 C C . GLN A 1 258 ? -28.219 -42.344 2.316 1 80.5 258 GLN A C 1
ATOM 2147 O O . GLN A 1 258 ? -27.219 -43 2.008 1 80.5 258 GLN A O 1
ATOM 2152 N N . ARG A 1 259 ? -29.219 -41.844 1.455 1 84.25 259 ARG A N 1
ATOM 2153 C CA . ARG A 1 259 ? -29.094 -42.281 0.061 1 84.25 259 ARG A CA 1
ATOM 2154 C C . ARG A 1 259 ? -28.422 -41.188 -0.773 1 84.25 259 ARG A C 1
ATOM 2156 O O . ARG A 1 259 ? -28.828 -40 -0.71 1 84.25 259 ARG A O 1
ATOM 2163 N N . ILE A 1 260 ? -27.359 -41.594 -1.515 1 87 260 ILE A N 1
ATOM 2164 C CA . ILE A 1 260 ? -26.703 -40.656 -2.439 1 87 260 ILE A CA 1
ATOM 2165 C C . ILE A 1 260 ? -27.328 -40.781 -3.824 1 87 260 ILE A C 1
ATOM 2167 O O . ILE A 1 260 ? -27.359 -41.875 -4.402 1 87 260 ILE A O 1
ATOM 2171 N N . LEU A 1 261 ? -28.016 -39.75 -4.203 1 88.56 261 LEU A N 1
ATOM 2172 C CA . LEU A 1 261 ? -28.609 -39.688 -5.531 1 88.56 261 LEU A CA 1
ATOM 2173 C C . LEU A 1 261 ? -27.656 -39.094 -6.543 1 88.56 261 LEU A C 1
ATOM 2175 O O . LEU A 1 261 ? -26.766 -38.312 -6.172 1 88.56 261 LEU A O 1
ATOM 2179 N N . MET A 1 262 ? -27.781 -39.531 -7.793 1 90.62 262 MET A N 1
ATOM 2180 C CA . MET A 1 262 ? -26.922 -39.062 -8.867 1 90.62 262 MET A CA 1
ATOM 2181 C C . MET A 1 262 ? -27.734 -38.5 -10.023 1 90.62 262 MET A C 1
ATOM 2183 O O . MET A 1 262 ? -28.703 -39.156 -10.461 1 90.62 262 MET A O 1
ATOM 2187 N N . GLN A 1 263 ? -27.438 -37.281 -10.367 1 91 263 GLN A N 1
ATOM 2188 C CA . GLN A 1 263 ? -28.062 -36.625 -11.523 1 91 263 GLN A CA 1
ATOM 2189 C C . GLN A 1 263 ? -27.016 -36.312 -12.602 1 91 263 GLN A C 1
ATOM 2191 O O . GLN A 1 263 ? -25.953 -35.781 -12.305 1 91 263 GLN A O 1
ATOM 2196 N N . THR A 1 264 ? -27.312 -36.719 -13.898 1 92.75 264 THR A N 1
ATOM 2197 C CA . THR A 1 264 ? -26.391 -36.438 -15 1 92.75 264 THR A CA 1
ATOM 2198 C C . THR A 1 264 ? -26.391 -34.938 -15.32 1 92.75 264 THR A C 1
ATOM 2200 O O . THR A 1 264 ? -27.438 -34.281 -15.266 1 92.75 264 THR A O 1
ATOM 2203 N N . LEU A 1 265 ? -25.297 -34.469 -15.625 1 94.62 265 LEU A N 1
ATOM 2204 C CA . LEU A 1 265 ? -25.172 -33.062 -15.992 1 94.62 265 LEU A CA 1
ATOM 2205 C C . LEU A 1 265 ? -25.234 -32.906 -17.5 1 94.62 265 LEU A C 1
ATOM 2207 O O . LEU A 1 265 ? -24.422 -33.469 -18.234 1 94.62 265 LEU A O 1
ATOM 2211 N N . PRO A 1 266 ? -26.156 -32.094 -17.953 1 94.38 266 PRO A N 1
ATOM 2212 C CA . PRO A 1 266 ? -26.219 -31.828 -19.391 1 94.38 266 PRO A CA 1
ATOM 2213 C C . PRO A 1 266 ? -25.109 -30.906 -19.875 1 94.38 266 PRO A C 1
ATOM 2215 O O . PRO A 1 266 ? -24.719 -29.984 -19.156 1 94.38 266 PRO A O 1
ATOM 2218 N N . ILE A 1 267 ? -24.656 -31.188 -20.984 1 94.75 267 ILE A N 1
ATOM 2219 C CA . ILE A 1 267 ? -23.578 -30.406 -21.578 1 94.75 267 ILE A CA 1
ATOM 2220 C C . ILE A 1 267 ? -24.078 -29.734 -22.859 1 94.75 267 ILE A C 1
ATOM 2222 O O . ILE A 1 267 ? -24.641 -30.406 -23.734 1 94.75 267 ILE A O 1
ATOM 2226 N N . LEU A 1 268 ? -23.906 -28.484 -22.922 1 92.5 268 LEU A N 1
ATOM 2227 C CA . LEU A 1 268 ? -24.219 -27.719 -24.125 1 92.5 268 LEU A CA 1
ATOM 2228 C C . LEU A 1 268 ? -22.938 -27.328 -24.875 1 92.5 268 LEU A C 1
ATOM 2230 O O . LEU A 1 268 ? -22.141 -26.547 -24.375 1 92.5 268 LEU A O 1
ATOM 2234 N N . ILE A 1 269 ? -22.688 -27.875 -26.031 1 92.06 269 ILE A N 1
ATOM 2235 C CA . ILE A 1 269 ? -21.578 -27.5 -26.891 1 92.06 269 ILE A CA 1
ATOM 2236 C C . ILE A 1 269 ? -22.016 -26.406 -27.859 1 92.06 269 ILE A C 1
ATOM 2238 O O . ILE A 1 269 ? -22.828 -26.656 -28.75 1 92.06 269 ILE A O 1
ATOM 2242 N N . GLU A 1 270 ? -21.5 -25.344 -27.781 1 87.56 270 GLU A N 1
ATOM 2243 C CA . GLU A 1 270 ? -21.938 -24.156 -28.516 1 87.56 270 GLU A CA 1
ATOM 2244 C C . GLU A 1 270 ? -21.641 -24.297 -30.016 1 87.56 270 GLU A C 1
ATOM 2246 O O . GLU A 1 270 ? -22.422 -23.844 -30.844 1 87.56 270 GLU A O 1
ATOM 2251 N N . ASP A 1 271 ? -20.594 -24.969 -30.422 1 78.06 271 ASP A N 1
ATOM 2252 C CA . ASP A 1 271 ? -20.141 -25.016 -31.812 1 78.06 271 ASP A CA 1
ATOM 2253 C C . ASP A 1 271 ? -20.797 -26.172 -32.562 1 78.06 271 ASP A C 1
ATOM 2255 O O . ASP A 1 271 ? -20.547 -26.359 -33.75 1 78.06 271 ASP A O 1
ATOM 2259 N N . LEU A 1 272 ? -21.516 -27.016 -31.938 1 76 272 LEU A N 1
ATOM 2260 C CA . LEU A 1 272 ? -22.016 -28.219 -32.594 1 76 272 LEU A CA 1
ATOM 2261 C C . LEU A 1 272 ? -22.984 -27.875 -33.719 1 76 272 LEU A C 1
ATOM 2263 O O . LEU A 1 272 ? -22.891 -28.406 -34.812 1 76 272 LEU A O 1
ATOM 2267 N N . ASN A 1 273 ? -24.125 -27.281 -33.344 1 66.38 273 ASN A N 1
ATOM 2268 C CA . ASN A 1 273 ? -25.141 -27 -34.375 1 66.38 273 ASN A CA 1
ATOM 2269 C C . ASN A 1 273 ? -25.516 -25.516 -34.375 1 66.38 273 ASN A C 1
ATOM 2271 O O . ASN A 1 273 ? -25.359 -24.828 -33.375 1 66.38 273 ASN A O 1
ATOM 2275 N N . LYS A 1 274 ? -25.531 -25.016 -35.594 1 59.91 274 LYS A N 1
ATOM 2276 C CA . LYS A 1 274 ? -26.016 -23.656 -35.75 1 59.91 274 LYS A CA 1
ATOM 2277 C C . LYS A 1 274 ? -27.219 -23.391 -34.812 1 59.91 274 LYS A C 1
ATOM 2279 O O . LYS A 1 274 ? -27.438 -22.266 -34.375 1 59.91 274 LYS A O 1
ATOM 2284 N N . GLU A 1 275 ? -27.859 -24.516 -34.438 1 57.19 275 GLU A N 1
ATOM 2285 C CA . GLU A 1 275 ? -29.047 -24.359 -33.594 1 57.19 275 GLU A CA 1
ATOM 2286 C C . GLU A 1 275 ? -28.641 -24.031 -32.156 1 57.19 275 GLU A C 1
ATOM 2288 O O . GLU A 1 275 ? -29.422 -23.453 -31.406 1 57.19 275 GLU A O 1
ATOM 2293 N N . ASN A 1 276 ? -27.422 -24.5 -31.859 1 55.5 276 ASN A N 1
ATOM 2294 C CA . ASN A 1 276 ? -26.953 -24.25 -30.5 1 55.5 276 ASN A CA 1
ATOM 2295 C C . ASN A 1 276 ? -26.594 -22.781 -30.297 1 55.5 276 ASN A C 1
ATOM 2297 O O . ASN A 1 276 ? -26.328 -22.359 -29.172 1 55.5 276 ASN A O 1
ATOM 2301 N N . GLU A 1 277 ? -26.312 -22.031 -31.406 1 53.56 277 GLU A N 1
ATOM 2302 C CA . GLU A 1 277 ? -25.953 -20.625 -31.219 1 53.56 277 GLU A CA 1
ATOM 2303 C C . GLU A 1 277 ? -27.016 -19.875 -30.422 1 53.56 277 GLU A C 1
ATOM 2305 O O . GLU A 1 277 ? -26.703 -19.094 -29.531 1 53.56 277 GLU A O 1
ATOM 2310 N N . PRO A 1 278 ? -28.078 -19.219 -31.094 1 50.94 278 PRO A N 1
ATOM 2311 C CA . PRO A 1 278 ? -28.75 -18.219 -30.266 1 50.94 278 PRO A CA 1
ATOM 2312 C C . PRO A 1 278 ? -29.375 -18.797 -29 1 50.94 278 PRO A C 1
ATOM 2314 O O . PRO A 1 278 ? -29.625 -20 -28.938 1 50.94 278 PRO A O 1
ATOM 2317 N N . LEU A 1 279 ? -29.75 -17.922 -28.031 1 48.88 279 LEU A N 1
ATOM 2318 C CA . LEU A 1 279 ? -30.172 -17.891 -26.625 1 48.88 279 LEU A CA 1
ATOM 2319 C C . LEU A 1 279 ? -31.359 -18.828 -26.391 1 48.88 279 LEU A C 1
ATOM 2321 O O . LEU A 1 279 ? -31.797 -19 -25.25 1 48.88 279 LEU A O 1
ATOM 2325 N N . GLN A 1 280 ? -32.281 -19.203 -27.359 1 54.16 280 GLN A N 1
ATOM 2326 C CA . GLN A 1 280 ? -33.562 -19.656 -26.797 1 54.16 280 GLN A CA 1
ATOM 2327 C C . GLN A 1 280 ? -33.562 -21.156 -26.562 1 54.16 280 GLN A C 1
ATOM 2329 O O . GLN A 1 280 ? -33.188 -21.938 -27.438 1 54.16 280 GLN A O 1
ATOM 2334 N N . GLY A 1 281 ? -33.469 -21.734 -25.312 1 61.06 281 GLY A N 1
ATOM 2335 C CA . GLY A 1 281 ? -33.406 -22.938 -24.484 1 61.06 281 GLY A CA 1
ATOM 2336 C C . GLY A 1 281 ? -34.188 -24.094 -25.047 1 61.06 281 GLY A C 1
ATOM 2337 O O . GLY A 1 281 ? -33.844 -25.25 -24.828 1 61.06 281 GLY A O 1
ATOM 2338 N N . ARG A 1 282 ? -35.156 -24.047 -26.016 1 63 282 ARG A N 1
ATOM 2339 C CA . ARG A 1 282 ? -36.031 -25.156 -26.328 1 63 282 ARG A CA 1
ATOM 2340 C C . ARG A 1 282 ? -35.406 -26.109 -27.328 1 63 282 ARG A C 1
ATOM 2342 O O . ARG A 1 282 ? -35.656 -27.312 -27.281 1 63 282 ARG A O 1
ATOM 2349 N N . ASP A 1 283 ? -34.438 -25.688 -28.219 1 73.75 283 ASP A N 1
ATOM 2350 C CA . ASP A 1 283 ? -33.938 -26.562 -29.281 1 73.75 283 ASP A CA 1
ATOM 2351 C C . ASP A 1 283 ? -32.469 -26.906 -29.078 1 73.75 283 ASP A C 1
ATOM 2353 O O . ASP A 1 283 ? -31.781 -27.266 -30.031 1 73.75 283 ASP A O 1
ATOM 2357 N N . TRP A 1 284 ? -32.156 -26.922 -27.875 1 81.75 284 TRP A N 1
ATOM 2358 C CA . TRP A 1 284 ? -30.766 -27.25 -27.609 1 81.75 284 TRP A CA 1
ATOM 2359 C C . TRP A 1 284 ? -30.547 -28.766 -27.719 1 81.75 284 TRP A C 1
ATOM 2361 O O . TRP A 1 284 ? -31.422 -29.547 -27.359 1 81.75 284 TRP A O 1
ATOM 2371 N N . LEU A 1 285 ? -29.453 -29.031 -28.344 1 85.25 285 LEU A N 1
ATOM 2372 C CA . LEU A 1 285 ? -29 -30.406 -28.297 1 85.25 285 LEU A CA 1
ATOM 2373 C C . LEU A 1 285 ? -28.016 -30.625 -27.156 1 85.25 285 LEU A C 1
ATOM 2375 O O . LEU A 1 285 ? -26.859 -30.203 -27.234 1 85.25 285 LEU A O 1
ATOM 2379 N N . LEU A 1 286 ? -28.578 -31.25 -26.062 1 91.25 286 LEU A N 1
ATOM 2380 C CA . LEU A 1 286 ? -27.75 -31.5 -24.891 1 91.25 286 LEU A CA 1
ATOM 2381 C C . LEU A 1 286 ? -27.156 -32.906 -24.922 1 91.25 286 LEU A C 1
ATOM 2383 O O . LEU A 1 286 ? -27.828 -33.844 -25.328 1 91.25 286 LEU A O 1
ATOM 2387 N N . VAL A 1 287 ? -25.938 -32.969 -24.594 1 93.81 287 VAL A N 1
ATOM 2388 C CA . VAL A 1 287 ? -25.25 -34.25 -24.625 1 93.81 287 VAL A CA 1
ATOM 2389 C C . VAL A 1 287 ? -24.719 -34.562 -23.219 1 93.81 287 VAL A C 1
ATOM 2391 O O . VAL A 1 287 ? -24.766 -33.75 -22.312 1 93.81 287 VAL A O 1
ATOM 2394 N N . LYS A 1 288 ? -24.312 -35.75 -23.031 1 94.94 288 LYS A N 1
ATOM 2395 C CA . LYS A 1 288 ? -23.891 -36.219 -21.719 1 94.94 288 LYS A CA 1
ATOM 2396 C C . LYS A 1 288 ? -22.375 -36.406 -21.672 1 94.94 288 LYS A C 1
ATOM 2398 O O . LYS A 1 288 ? -21.75 -36.156 -20.641 1 94.94 288 LYS A O 1
ATOM 2403 N N . ARG A 1 289 ? -21.812 -36.875 -22.766 1 95.25 289 ARG A N 1
ATOM 2404 C CA . ARG A 1 289 ? -20.391 -37.188 -22.781 1 95.25 289 ARG A CA 1
ATOM 2405 C C . ARG A 1 289 ? -19.609 -36.188 -23.625 1 95.25 289 ARG A C 1
ATOM 2407 O O . ARG A 1 289 ? -20.109 -35.688 -24.641 1 95.25 289 ARG A O 1
ATOM 2414 N N . PHE A 1 290 ? -18.406 -35.906 -23.156 1 93.69 290 PHE A N 1
ATOM 2415 C CA . PHE A 1 290 ? -17.578 -34.938 -23.859 1 93.69 290 PHE A CA 1
ATOM 2416 C C . PHE A 1 290 ? -16.109 -35.25 -23.703 1 93.69 290 PHE A C 1
ATOM 2418 O O . PHE A 1 290 ? -15.742 -36.188 -22.984 1 93.69 290 PHE A O 1
ATOM 2425 N N . GLN A 1 291 ? -15.297 -34.594 -24.469 1 92.19 291 GLN A N 1
ATOM 2426 C CA . GLN A 1 291 ? -13.836 -34.656 -24.406 1 92.19 291 GLN A CA 1
ATOM 2427 C C . GLN A 1 291 ? -13.227 -33.25 -24.266 1 92.19 291 GLN A C 1
ATOM 2429 O O . GLN A 1 291 ? -13.727 -32.281 -24.844 1 92.19 291 GLN A O 1
ATOM 2434 N N . LEU A 1 292 ? -12.203 -33.219 -23.516 1 91.38 292 LEU A N 1
ATOM 2435 C CA . LEU A 1 292 ? -11.57 -31.922 -23.312 1 91.38 292 LEU A CA 1
ATOM 2436 C C . LEU A 1 292 ? -10.625 -31.594 -24.453 1 91.38 292 LEU A C 1
ATOM 2438 O O . LEU A 1 292 ? -10.594 -30.453 -24.938 1 91.38 292 LEU A O 1
ATOM 2442 N N . ILE A 1 293 ? -9.805 -32.531 -24.797 1 91.56 293 ILE A N 1
ATOM 2443 C CA . ILE A 1 293 ? -8.812 -32.344 -25.859 1 91.56 293 ILE A CA 1
ATOM 2444 C C . ILE A 1 293 ? -8.836 -33.531 -26.812 1 91.56 293 ILE A C 1
ATOM 2446 O O . ILE A 1 293 ? -8.953 -34.688 -26.375 1 91.56 293 ILE A O 1
ATOM 2450 N N . TYR A 1 294 ? -8.844 -33.25 -28.078 1 90 294 TYR A N 1
ATOM 2451 C CA . TYR A 1 294 ? -8.766 -34.281 -29.094 1 90 294 TYR A CA 1
ATOM 2452 C C . TYR A 1 294 ? -7.734 -33.938 -30.156 1 90 294 TYR A C 1
ATOM 2454 O O . TYR A 1 294 ? -7.762 -32.844 -30.719 1 90 294 TYR A O 1
ATOM 2462 N N . PHE A 1 295 ? -6.742 -34.875 -30.25 1 87 295 PHE A N 1
ATOM 2463 C CA . PHE A 1 295 ? -5.77 -34.75 -31.328 1 87 295 PHE A CA 1
ATOM 2464 C C . PHE A 1 295 ? -5.832 -35.938 -32.25 1 87 295 PHE A C 1
ATOM 2466 O O . PHE A 1 295 ? -5.875 -37.094 -31.812 1 87 295 PHE A O 1
ATOM 2473 N N . TYR A 1 296 ? -5.918 -35.625 -33.469 1 82.25 296 TYR A N 1
ATOM 2474 C CA . TYR A 1 296 ? -5.941 -36.656 -34.469 1 82.25 296 TYR A CA 1
ATOM 2475 C C . TYR A 1 296 ? -4.543 -36.938 -35.031 1 82.25 296 TYR A C 1
ATOM 2477 O O . TYR A 1 296 ? -3.859 -36 -35.469 1 82.25 296 TYR A O 1
ATOM 2485 N N . THR A 1 297 ? -4.023 -38.281 -34.719 1 77.31 297 THR A N 1
ATOM 2486 C CA . THR A 1 297 ? -2.682 -38.656 -35.156 1 77.31 297 THR A CA 1
ATOM 2487 C C . THR A 1 297 ? -2.686 -39.062 -36.625 1 77.31 297 THR A C 1
ATOM 2489 O O . THR A 1 297 ? -3.689 -39.562 -37.156 1 77.31 297 THR A O 1
ATOM 2492 N N . HIS A 1 298 ? -1.447 -38.812 -37.406 1 69.75 298 HIS A N 1
ATOM 2493 C CA . HIS A 1 298 ? -1.249 -39.25 -38.781 1 69.75 298 HIS A CA 1
ATOM 2494 C C . HIS A 1 298 ? -1.137 -40.75 -38.844 1 69.75 298 HIS A C 1
ATOM 2496 O O . HIS A 1 298 ? -0.49 -41.375 -38 1 69.75 298 HIS A O 1
ATOM 2502 N N . GLN A 1 299 ? -1.996 -41.594 -39.5 1 56.53 299 GLN A N 1
ATOM 2503 C CA . GLN A 1 299 ? -1.846 -43.031 -39.656 1 56.53 299 GLN A CA 1
ATOM 2504 C C . GLN A 1 299 ? -0.522 -43.375 -40.312 1 56.53 299 GLN A C 1
ATOM 2506 O O . GLN A 1 299 ? 0.127 -44.375 -39.969 1 56.53 299 GLN A O 1
ATOM 2511 N N . ASN A 1 300 ? -0.241 -42.875 -41.562 1 52.78 300 ASN A N 1
ATOM 2512 C CA . ASN A 1 300 ? 0.936 -43.25 -42.344 1 52.78 300 ASN A CA 1
ATOM 2513 C C . ASN A 1 300 ? 2.143 -42.375 -41.969 1 52.78 300 ASN A C 1
ATOM 2515 O O . ASN A 1 300 ? 2.4 -41.344 -42.594 1 52.78 300 ASN A O 1
ATOM 2519 N N . ILE A 1 301 ? 2.469 -42.438 -40.781 1 54.28 301 ILE A N 1
ATOM 2520 C CA . ILE A 1 301 ? 3.615 -41.656 -40.344 1 54.28 301 ILE A CA 1
ATOM 2521 C C . ILE A 1 301 ? 4.875 -42.125 -41.062 1 54.28 301 ILE A C 1
ATOM 2523 O O . ILE A 1 301 ? 5.359 -43.25 -40.812 1 54.28 301 ILE A O 1
ATOM 2527 N N . LYS A 1 302 ? 5.074 -42.062 -42.281 1 53.12 302 LYS A N 1
ATOM 2528 C CA . LYS A 1 302 ? 6.438 -42.25 -42.781 1 53.12 302 LYS A CA 1
ATOM 2529 C C . LYS A 1 302 ? 7.43 -41.406 -41.969 1 53.12 302 LYS A C 1
ATOM 2531 O O . LYS A 1 302 ? 7.602 -40.219 -42.25 1 53.12 302 LYS A O 1
ATOM 2536 N N . ASN A 1 303 ? 7.465 -41.438 -40.688 1 53.19 303 ASN A N 1
ATOM 2537 C CA . ASN A 1 303 ? 8.078 -40.469 -39.781 1 53.19 303 ASN A CA 1
ATOM 2538 C C . ASN A 1 303 ? 9.602 -40.469 -39.906 1 53.19 303 ASN A C 1
ATOM 2540 O O . ASN A 1 303 ? 10.258 -41.406 -39.469 1 53.19 303 ASN A O 1
ATOM 2544 N N . ASP A 1 304 ? 10.031 -40 -40.844 1 57.44 304 ASP A N 1
ATOM 2545 C CA . ASP A 1 304 ? 11.461 -39.75 -40.969 1 57.44 304 ASP A CA 1
ATOM 2546 C C . ASP A 1 304 ? 12.016 -39.031 -39.75 1 57.44 304 ASP A C 1
ATOM 2548 O O . ASP A 1 304 ? 13.227 -38.844 -39.625 1 57.44 304 ASP A O 1
ATOM 2552 N N . LEU A 1 305 ? 11.195 -38.406 -38.938 1 62.44 305 LEU A N 1
ATOM 2553 C CA . LEU A 1 305 ? 11.805 -37.656 -37.812 1 62.44 305 LEU A CA 1
ATOM 2554 C C . LEU A 1 305 ? 11.992 -38.562 -36.594 1 62.44 305 LEU A C 1
ATOM 2556 O O . LEU A 1 305 ? 11.125 -39.375 -36.312 1 62.44 305 LEU A O 1
ATOM 2560 N N . PRO A 1 306 ? 13.172 -38.469 -36.125 1 64.88 306 PRO A N 1
ATOM 2561 C CA . PRO A 1 306 ? 13.438 -39.281 -34.938 1 64.88 306 PRO A CA 1
ATOM 2562 C C . PRO A 1 306 ? 12.469 -38.969 -33.781 1 64.88 306 PRO A C 1
ATOM 2564 O O . PRO A 1 306 ? 12.109 -37.812 -33.562 1 64.88 306 PRO A O 1
ATOM 2567 N N . THR A 1 307 ? 11.906 -39.906 -33.125 1 64 307 THR A N 1
ATOM 2568 C CA . THR A 1 307 ? 10.875 -39.875 -32.094 1 64 307 THR A CA 1
ATOM 2569 C C . THR A 1 307 ? 11.352 -39.094 -30.891 1 64 307 THR A C 1
ATOM 2571 O O . THR A 1 307 ? 10.531 -38.625 -30.078 1 64 307 THR A O 1
ATOM 2574 N N . TYR A 1 308 ? 12.625 -38.844 -30.938 1 64.88 308 TYR A N 1
ATOM 2575 C CA . TYR A 1 308 ? 13.117 -38.219 -29.703 1 64.88 308 TYR A CA 1
ATOM 2576 C C . TYR A 1 308 ? 13.148 -36.719 -29.844 1 64.88 308 TYR A C 1
ATOM 2578 O O . TYR A 1 308 ? 13.391 -36 -28.859 1 64.88 308 TYR A O 1
ATOM 2586 N N . GLU A 1 309 ? 12.852 -36.156 -31.094 1 65.5 309 GLU A N 1
ATOM 2587 C CA . GLU A 1 309 ? 12.883 -34.719 -31.281 1 65.5 309 GLU A CA 1
ATOM 2588 C C . GLU A 1 309 ? 11.523 -34.094 -30.969 1 65.5 309 GLU A C 1
ATOM 2590 O O . GLU A 1 309 ? 10.484 -34.719 -31.203 1 65.5 309 GLU A O 1
ATOM 2595 N N . ASN A 1 310 ? 11.508 -32.812 -30.453 1 66.69 310 ASN A N 1
ATOM 2596 C CA . ASN A 1 310 ? 10.289 -32.094 -30.094 1 66.69 310 ASN A CA 1
ATOM 2597 C C . ASN A 1 310 ? 9.398 -31.875 -31.312 1 66.69 310 ASN A C 1
ATOM 2599 O O . ASN A 1 310 ? 8.172 -31.891 -31.203 1 66.69 310 ASN A O 1
ATOM 2603 N N . SER A 1 311 ? 10.023 -31.641 -32.406 1 65.81 311 SER A N 1
ATOM 2604 C CA . SER A 1 311 ? 9.227 -31.375 -33.625 1 65.81 311 SER A CA 1
ATOM 2605 C C . SER A 1 311 ? 8.422 -32.625 -34.031 1 65.81 311 SER A C 1
ATOM 2607 O O . SER A 1 311 ? 7.414 -32.5 -34.719 1 65.81 311 SER A O 1
ATOM 2609 N N . TYR A 1 312 ? 8.914 -33.688 -33.531 1 70.38 312 TYR A N 1
ATOM 2610 C CA . TYR A 1 312 ? 8.203 -34.906 -33.812 1 70.38 312 TYR A CA 1
ATOM 2611 C C . TYR A 1 312 ? 6.82 -34.906 -33.156 1 70.38 312 TYR A C 1
ATOM 2613 O O . TYR A 1 312 ? 5.859 -35.438 -33.75 1 70.38 312 TYR A O 1
ATOM 2621 N N . LYS A 1 313 ? 6.734 -34.125 -32.156 1 74.56 313 LYS A N 1
ATOM 2622 C CA . LYS A 1 313 ? 5.469 -34.094 -31.422 1 74.56 313 LYS A CA 1
ATOM 2623 C C . LYS A 1 313 ? 4.367 -33.469 -32.25 1 74.56 313 LYS A C 1
ATOM 2625 O O . LYS A 1 313 ? 3.215 -33.906 -32.219 1 74.56 313 LYS A O 1
ATOM 2630 N N . LEU A 1 314 ? 4.734 -32.531 -33.031 1 77.69 314 LEU A N 1
ATOM 2631 C CA . LEU A 1 314 ? 3.734 -31.812 -33.812 1 77.69 314 LEU A CA 1
ATOM 2632 C C . LEU A 1 314 ? 3.43 -32.562 -35.125 1 77.69 314 LEU A C 1
ATOM 2634 O O . LEU A 1 314 ? 2.295 -32.531 -35.594 1 77.69 314 LEU A O 1
ATOM 2638 N N . SER A 1 315 ? 4.461 -33.188 -35.531 1 75.19 315 SER A N 1
ATOM 2639 C CA . SER A 1 315 ? 4.312 -33.844 -36.812 1 75.19 315 SER A CA 1
ATOM 2640 C C . SER A 1 315 ? 3.424 -35.062 -36.75 1 75.19 315 SER A C 1
ATOM 2642 O O . SER A 1 315 ? 2.881 -35.531 -37.75 1 75.19 315 SER A O 1
ATOM 2644 N N . ILE A 1 316 ? 3.242 -35.5 -35.5 1 78 316 ILE A N 1
ATOM 2645 C CA . ILE A 1 316 ? 2.441 -36.719 -35.344 1 78 316 ILE A CA 1
ATOM 2646 C C . ILE A 1 316 ? 0.962 -36.375 -35.531 1 78 316 ILE A C 1
ATOM 2648 O O . ILE A 1 316 ? 0.171 -37.25 -35.938 1 78 316 ILE A O 1
ATOM 2652 N N . TYR A 1 317 ? 0.609 -35.094 -35.375 1 82.19 317 TYR A N 1
ATOM 2653 C CA . TYR A 1 317 ? -0.809 -34.75 -35.344 1 82.19 317 TYR A CA 1
ATOM 2654 C C . TYR A 1 317 ? -1.19 -33.906 -36.562 1 82.19 317 TYR A C 1
ATOM 2656 O O . TYR A 1 317 ? -0.392 -33.094 -37.031 1 82.19 317 TYR A O 1
ATOM 2664 N N . ARG A 1 318 ? -2.33 -34.188 -37.125 1 80.88 318 ARG A N 1
ATOM 2665 C CA . ARG A 1 318 ? -2.844 -33.406 -38.25 1 80.88 318 ARG A CA 1
ATOM 2666 C C . ARG A 1 318 ? -3.738 -32.281 -37.812 1 80.88 318 ARG A C 1
ATOM 2668 O O . ARG A 1 318 ? -3.588 -31.141 -38.25 1 80.88 318 ARG A O 1
ATOM 2675 N N . PHE A 1 319 ? -4.723 -32.562 -37 1 86 319 PHE A N 1
ATOM 2676 C CA . PHE A 1 319 ? -5.602 -31.516 -36.469 1 86 319 PHE A CA 1
ATOM 2677 C C . PHE A 1 319 ? -6.008 -31.859 -35.031 1 86 319 PHE A C 1
ATOM 2679 O O . PHE A 1 319 ? -5.75 -32.969 -34.562 1 86 319 PHE A O 1
ATOM 2686 N N . GLY A 1 320 ? -6.461 -30.891 -34.406 1 87.62 320 GLY A N 1
ATOM 2687 C CA . GLY A 1 320 ? -6.91 -31.094 -33.031 1 87.62 320 GLY A CA 1
ATOM 2688 C C . GLY A 1 320 ? -7.965 -30.094 -32.594 1 87.62 320 GLY A C 1
ATOM 2689 O O . GLY A 1 320 ? -8.273 -29.156 -33.312 1 87.62 320 GLY A O 1
ATOM 2690 N N . ARG A 1 321 ? -8.711 -30.391 -31.578 1 91.88 321 ARG A N 1
ATOM 2691 C CA . ARG A 1 321 ? -9.664 -29.484 -30.953 1 91.88 321 ARG A CA 1
ATOM 2692 C C . ARG A 1 321 ? -9.547 -29.516 -29.438 1 91.88 321 ARG A C 1
ATOM 2694 O O . ARG A 1 321 ? -9.203 -30.562 -28.859 1 91.88 321 ARG A O 1
ATOM 2701 N N . TYR A 1 322 ? -9.656 -28.484 -28.875 1 92.44 322 TYR A N 1
ATOM 2702 C CA . TYR A 1 322 ? -9.664 -28.406 -27.422 1 92.44 322 TYR A CA 1
ATOM 2703 C C . TYR A 1 322 ? -10.75 -27.453 -26.922 1 92.44 322 TYR A C 1
ATOM 2705 O O . TYR A 1 322 ? -11.25 -26.625 -27.688 1 92.44 322 TYR A O 1
ATOM 2713 N N . VAL A 1 323 ? -11.141 -27.578 -25.672 1 93 323 VAL A N 1
ATOM 2714 C CA . VAL A 1 323 ? -12.172 -26.734 -25.078 1 93 323 VAL A CA 1
ATOM 2715 C C . VAL A 1 323 ? -11.562 -25.391 -24.688 1 93 323 VAL A C 1
ATOM 2717 O O . VAL A 1 323 ? -10.641 -25.344 -23.875 1 93 323 VAL A O 1
ATOM 2720 N N . GLU A 1 324 ? -11.984 -24.406 -25.281 1 93.5 324 GLU A N 1
ATOM 2721 C CA . GLU A 1 324 ? -11.5 -23.047 -25.016 1 93.5 324 GLU A CA 1
ATOM 2722 C C . GLU A 1 324 ? -12.172 -22.469 -23.781 1 93.5 324 GLU A C 1
ATOM 2724 O O . GLU A 1 324 ? -11.547 -21.734 -23.016 1 93.5 324 GLU A O 1
ATOM 2729 N N . ARG A 1 325 ? -13.438 -22.766 -23.641 1 93.38 325 ARG A N 1
ATOM 2730 C CA . ARG A 1 325 ? -14.18 -22.234 -22.5 1 93.38 325 ARG A CA 1
ATOM 2731 C C . ARG A 1 325 ? -15.117 -23.281 -21.906 1 93.38 325 ARG A C 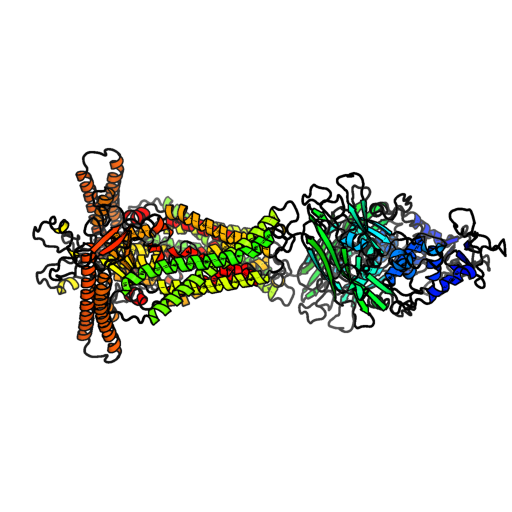1
ATOM 2733 O O . ARG A 1 325 ? -15.852 -23.953 -22.641 1 93.38 325 ARG A O 1
ATOM 2740 N N . VAL A 1 326 ? -15.016 -23.438 -20.609 1 91.69 326 VAL A N 1
ATOM 2741 C CA . VAL A 1 326 ? -15.93 -24.297 -19.859 1 91.69 326 VAL A CA 1
ATOM 2742 C C . VAL A 1 326 ? -16.656 -23.469 -18.797 1 91.69 326 VAL A C 1
ATOM 2744 O O . VAL A 1 326 ? -16.031 -22.812 -17.969 1 91.69 326 VAL A O 1
ATOM 2747 N N . GLU A 1 327 ? -17.938 -23.484 -18.875 1 91.56 327 GLU A N 1
ATOM 2748 C CA . GLU A 1 327 ? -18.734 -22.734 -17.906 1 91.56 327 GLU A CA 1
ATOM 2749 C C . GLU A 1 327 ? -19.719 -23.656 -17.188 1 91.56 327 GLU A C 1
ATOM 2751 O O . GLU A 1 327 ? -20.516 -24.359 -17.812 1 91.56 327 GLU A O 1
ATOM 2756 N N . LEU A 1 328 ? -19.531 -23.781 -15.906 1 90.38 328 LEU A N 1
ATOM 2757 C CA . LEU A 1 328 ? -20.516 -24.453 -15.062 1 90.38 328 LEU A CA 1
ATOM 2758 C C . LEU A 1 328 ? -21.594 -23.469 -14.586 1 90.38 328 LEU A C 1
ATOM 2760 O O . LEU A 1 328 ? -21.359 -22.719 -13.625 1 90.38 328 LEU A O 1
ATOM 2764 N N . HIS A 1 329 ? -22.734 -23.5 -15.219 1 90.69 329 HIS A N 1
ATOM 2765 C CA . HIS A 1 329 ? -23.812 -22.547 -14.969 1 90.69 329 HIS A CA 1
ATOM 2766 C C . HIS A 1 329 ? -24.891 -23.172 -14.078 1 90.69 329 HIS A C 1
ATOM 2768 O O . HIS A 1 329 ? -25.516 -24.156 -14.453 1 90.69 329 HIS A O 1
ATOM 2774 N N . THR A 1 330 ? -25 -22.641 -12.883 1 89.25 330 THR A N 1
ATOM 2775 C CA . THR A 1 330 ? -26 -23.125 -11.953 1 89.25 330 THR A CA 1
ATOM 2776 C C . THR A 1 330 ? -27.031 -22.047 -11.633 1 89.25 330 THR A C 1
ATOM 2778 O O . THR A 1 330 ? -26.672 -20.906 -11.367 1 89.25 330 THR A O 1
ATOM 2781 N N . VAL A 1 331 ? -28.297 -22.406 -11.734 1 88.38 331 VAL A N 1
ATOM 2782 C CA . VAL A 1 331 ? -29.391 -21.484 -11.422 1 88.38 331 VAL A CA 1
ATOM 2783 C C . VAL A 1 331 ? -29.906 -21.75 -10.008 1 88.38 331 VAL A C 1
ATOM 2785 O O . VAL A 1 331 ? -30.125 -22.906 -9.625 1 88.38 331 VAL A O 1
ATOM 2788 N N . ILE A 1 332 ? -30 -20.734 -9.273 1 87.38 332 ILE A N 1
ATOM 2789 C CA . ILE A 1 332 ? -30.469 -20.828 -7.902 1 87.38 332 ILE A CA 1
ATOM 2790 C C . ILE A 1 332 ? -31.922 -20.359 -7.828 1 87.38 332 ILE A C 1
ATOM 2792 O O . ILE A 1 332 ? -32.281 -19.328 -8.383 1 87.38 332 ILE A O 1
ATOM 2796 N N . PHE A 1 333 ? -32.688 -21.219 -7.168 1 87.12 333 PHE A N 1
ATOM 2797 C CA . PHE A 1 333 ? -34.094 -20.906 -6.98 1 87.12 333 PHE A CA 1
ATOM 2798 C C . PHE A 1 333 ? -34.375 -20.531 -5.535 1 87.12 333 PHE A C 1
ATOM 2800 O O . PHE A 1 333 ? -33.469 -20.344 -4.738 1 87.12 333 PHE A O 1
ATOM 2807 N N . GLU A 1 334 ? -35.625 -20.281 -5.238 1 82.06 334 GLU A N 1
ATOM 2808 C CA . GLU A 1 334 ? -36.031 -19.875 -3.896 1 82.06 334 GLU A CA 1
ATOM 2809 C C . GLU A 1 334 ? -35.656 -20.938 -2.865 1 82.06 334 GLU A C 1
ATOM 2811 O O . GLU A 1 334 ? -35.781 -22.141 -3.133 1 82.06 334 GLU A O 1
ATOM 2816 N N . GLY A 1 335 ? -35.219 -20.594 -1.726 1 79.56 335 GLY A N 1
ATOM 2817 C CA . GLY A 1 335 ? -34.875 -21.5 -0.652 1 79.56 335 GLY A CA 1
ATOM 2818 C C . GLY A 1 335 ? -33.531 -22.172 -0.852 1 79.56 335 GLY A C 1
ATOM 2819 O O . GLY A 1 335 ? -33.281 -23.266 -0.345 1 79.56 335 GLY A O 1
ATOM 2820 N N . ASN A 1 336 ? -32.719 -21.688 -1.688 1 85.19 336 ASN A N 1
ATOM 2821 C CA . ASN A 1 336 ? -31.375 -22.188 -1.975 1 85.19 336 ASN A CA 1
ATOM 2822 C C . ASN A 1 336 ? -31.438 -23.531 -2.691 1 85.19 336 ASN A C 1
ATOM 2824 O O . ASN A 1 336 ? -30.562 -24.391 -2.482 1 85.19 336 ASN A O 1
ATOM 2828 N N . GLN A 1 337 ? -32.469 -23.625 -3.393 1 88.19 337 GLN A N 1
ATOM 2829 C CA . GLN A 1 337 ? -32.562 -24.797 -4.254 1 88.19 337 GLN A CA 1
ATOM 2830 C C . GLN A 1 337 ? -31.844 -24.547 -5.586 1 88.19 337 GLN A C 1
ATOM 2832 O O . GLN A 1 337 ? -31.781 -23.422 -6.059 1 88.19 337 GLN A O 1
ATOM 2837 N N . ILE A 1 338 ? -31.219 -25.578 -6.078 1 88.25 338 ILE A N 1
ATOM 2838 C CA . ILE A 1 338 ? -30.484 -25.391 -7.324 1 88.25 338 ILE A CA 1
ATOM 2839 C C . ILE A 1 338 ? -31.109 -26.234 -8.43 1 88.25 338 ILE A C 1
ATOM 2841 O O . ILE A 1 338 ? -31.766 -27.234 -8.148 1 88.25 338 ILE A O 1
ATOM 2845 N N . GLY A 1 339 ? -31.047 -25.688 -9.609 1 88.94 339 GLY A N 1
ATOM 2846 C CA . GLY A 1 339 ? -31.375 -26.5 -10.773 1 88.94 339 GLY A CA 1
ATOM 2847 C C . GLY A 1 339 ? -30.219 -27.375 -11.227 1 88.94 339 GLY A C 1
ATOM 2848 O O . GLY A 1 339 ? -29.125 -27.328 -10.641 1 88.94 339 GLY A O 1
ATOM 2849 N N . VAL A 1 340 ? -30.5 -28.188 -12.211 1 91.88 340 VAL A N 1
ATOM 2850 C CA . VAL A 1 340 ? -29.438 -29 -12.781 1 91.88 340 VAL A CA 1
ATOM 2851 C C . VAL A 1 340 ? -28.375 -28.109 -13.43 1 91.88 340 VAL A C 1
ATOM 2853 O O . VAL A 1 340 ? -28.703 -27.312 -14.312 1 91.88 340 VAL A O 1
ATOM 2856 N N . PRO A 1 341 ? -27.172 -28.188 -12.867 1 92.12 341 PRO A N 1
ATOM 2857 C CA . PRO A 1 341 ? -26.125 -27.359 -13.469 1 92.12 341 PRO A CA 1
ATOM 2858 C C . PRO A 1 341 ? -25.906 -27.672 -14.945 1 92.12 341 PRO A C 1
ATOM 2860 O O . PRO A 1 341 ? -25.859 -28.844 -15.336 1 92.12 341 PRO A O 1
ATOM 2863 N N . LEU A 1 342 ? -25.859 -26.625 -15.703 1 92.94 342 LEU A N 1
ATOM 2864 C CA . LEU A 1 342 ? -25.578 -26.734 -17.125 1 92.94 342 LEU A CA 1
ATOM 2865 C C . LEU A 1 342 ? -24.109 -26.453 -17.438 1 92.94 342 LEU A C 1
ATOM 2867 O O . LEU A 1 342 ? -23.562 -25.438 -16.984 1 92.94 342 LEU A O 1
ATOM 2871 N N . VAL A 1 343 ? -23.516 -27.406 -18.094 1 93.5 343 VAL A N 1
ATOM 2872 C CA . VAL A 1 343 ? -22.125 -27.188 -18.484 1 93.5 343 VAL A CA 1
ATOM 2873 C C . VAL A 1 343 ? -22.078 -26.688 -19.922 1 93.5 343 VAL A C 1
ATOM 2875 O O . VAL A 1 343 ? -22.484 -27.391 -20.859 1 93.5 343 VAL A O 1
ATOM 2878 N N . LYS A 1 344 ? -21.641 -25.531 -20.078 1 92.56 344 LYS A N 1
ATOM 2879 C CA . LYS A 1 344 ? -21.469 -24.953 -21.406 1 92.56 344 LYS A CA 1
ATOM 2880 C C . LYS A 1 344 ? -20 -25.031 -21.859 1 92.56 344 LYS A C 1
ATOM 2882 O O . LYS A 1 344 ? -19.094 -24.641 -21.109 1 92.56 344 LYS A O 1
ATOM 2887 N N . MET A 1 345 ? -19.828 -25.531 -23.047 1 93.44 345 MET A N 1
ATOM 2888 C CA . MET A 1 345 ? -18.469 -25.672 -23.562 1 93.44 345 MET A CA 1
ATOM 2889 C C . MET A 1 345 ? -18.344 -25.047 -24.938 1 93.44 345 MET A C 1
ATOM 2891 O O . MET A 1 345 ? -19.25 -25.156 -25.766 1 93.44 345 MET A O 1
ATOM 2895 N N . LYS A 1 346 ? -17.297 -24.375 -25.141 1 93.5 346 LYS A N 1
ATOM 2896 C CA . LYS A 1 346 ? -16.906 -23.844 -26.453 1 93.5 346 LYS A CA 1
ATOM 2897 C C . LYS A 1 346 ? -15.562 -24.438 -26.891 1 93.5 346 LYS A C 1
ATOM 2899 O O . LYS A 1 346 ? -14.586 -24.391 -26.141 1 93.5 346 LYS A O 1
ATOM 2904 N N . TYR A 1 347 ? -15.617 -25.016 -28.125 1 92.38 347 TYR A N 1
ATOM 2905 C CA . TYR A 1 347 ? -14.406 -25.656 -28.625 1 92.38 347 TYR A CA 1
ATOM 2906 C C . TYR A 1 347 ? -13.703 -24.766 -29.641 1 92.38 347 TYR A C 1
ATOM 2908 O O . TYR A 1 347 ? -14.336 -23.938 -30.297 1 92.38 347 TYR A O 1
ATOM 2916 N N . ARG A 1 348 ? -12.414 -24.938 -29.672 1 91.81 348 ARG A N 1
ATOM 2917 C CA . ARG A 1 348 ? -11.602 -24.312 -30.719 1 91.81 348 ARG A CA 1
ATOM 2918 C C . ARG A 1 348 ? -10.906 -25.375 -31.562 1 91.81 348 ARG A C 1
ATOM 2920 O O . ARG A 1 348 ? -10.305 -26.312 -31.047 1 91.81 348 ARG A O 1
ATOM 2927 N N . TYR A 1 349 ? -11.102 -25.172 -32.844 1 90.44 349 TYR A N 1
ATOM 2928 C CA . TYR A 1 349 ? -10.484 -26.094 -33.812 1 90.44 349 TYR A CA 1
ATOM 2929 C C . TYR A 1 349 ? -9.078 -25.625 -34.188 1 90.44 349 TYR A C 1
ATOM 2931 O O . TYR A 1 349 ? -8.852 -24.438 -34.406 1 90.44 349 TYR A O 1
ATOM 2939 N N . LEU A 1 350 ? -8.07 -26.625 -34.094 1 89.5 350 LEU A N 1
ATOM 2940 C CA . LEU A 1 350 ? -6.672 -26.359 -34.406 1 89.5 350 LEU A CA 1
ATOM 2941 C C . LEU A 1 350 ? -6.258 -27.109 -35.688 1 89.5 350 LEU A C 1
ATOM 2943 O O . LEU A 1 350 ? -6.359 -28.328 -35.719 1 89.5 350 LEU A O 1
ATOM 2947 N N . ASP A 1 351 ? -5.902 -26.359 -36.656 1 84.69 351 ASP A N 1
ATOM 2948 C CA . ASP A 1 351 ? -5.324 -26.938 -37.844 1 84.69 351 ASP A CA 1
ATOM 2949 C C . ASP A 1 351 ? -3.803 -26.797 -37.875 1 84.69 351 ASP A C 1
ATOM 2951 O O . ASP A 1 351 ? -3.287 -25.672 -38 1 84.69 351 ASP A O 1
ATOM 2955 N N . PHE A 1 352 ? -3.092 -27.922 -37.719 1 79.75 352 PHE A N 1
ATOM 2956 C CA . PHE A 1 352 ? -1.643 -27.891 -37.531 1 79.75 352 PHE A CA 1
ATOM 2957 C C . PHE A 1 352 ? -0.953 -27.625 -38.875 1 79.75 352 PHE A C 1
ATOM 2959 O O . PHE A 1 352 ? 0.258 -27.391 -38.906 1 79.75 352 PHE A O 1
ATOM 2966 N N . SER A 1 353 ? -1.705 -27.75 -39.969 1 71.5 353 SER A N 1
ATOM 2967 C CA . SER A 1 353 ? -1.116 -27.375 -41.25 1 71.5 353 SER A CA 1
ATOM 2968 C C . SER A 1 353 ? -0.836 -25.875 -41.312 1 71.5 353 SER A C 1
ATOM 2970 O O . SER A 1 353 ? 0.019 -25.422 -42.094 1 71.5 353 SER A O 1
ATOM 2972 N N . GLN A 1 354 ? -1.438 -25.312 -40.406 1 69.31 354 GLN A N 1
ATOM 2973 C CA . GLN A 1 354 ? -1.234 -23.875 -40.344 1 69.31 354 GLN A CA 1
ATOM 2974 C C . GLN A 1 354 ? -0.038 -23.516 -39.469 1 69.31 354 GLN A C 1
ATOM 2976 O O . GLN A 1 354 ? 0.59 -24.391 -38.875 1 69.31 354 GLN A O 1
ATOM 2981 N N . ASN A 1 355 ? 0.499 -22.344 -39.562 1 69.75 355 AS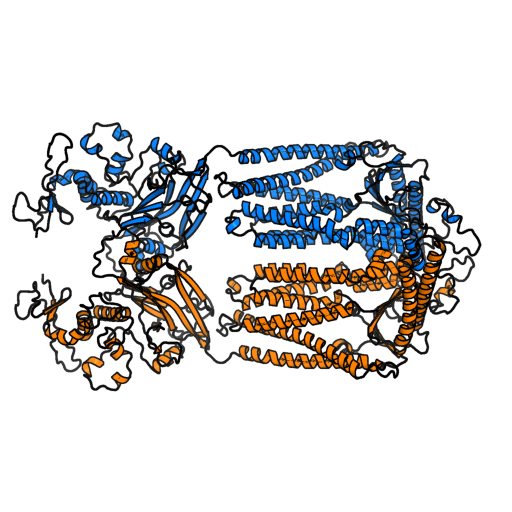N A N 1
ATOM 2982 C CA . ASN A 1 355 ? 1.696 -21.812 -38.906 1 69.75 355 ASN A CA 1
ATOM 2983 C C . ASN A 1 355 ? 1.604 -21.891 -37.375 1 69.75 355 ASN A C 1
ATOM 2985 O O . ASN A 1 355 ? 1.665 -20.859 -36.719 1 69.75 355 ASN A O 1
ATOM 2989 N N . PHE A 1 356 ? 1.168 -23.203 -36.938 1 79.12 356 PHE A N 1
ATOM 2990 C CA . PHE A 1 356 ? 1.239 -23.344 -35.5 1 79.12 356 PHE A CA 1
ATOM 2991 C C . PHE A 1 356 ? 2.605 -23.875 -35.062 1 79.12 356 PHE A C 1
ATOM 2993 O O . PHE A 1 356 ? 3.168 -24.75 -35.719 1 79.12 356 PHE A O 1
ATOM 3000 N N . THR A 1 357 ? 3.146 -23.156 -34.094 1 82.75 357 THR A N 1
ATOM 3001 C CA . THR A 1 357 ? 4.375 -23.609 -33.469 1 82.75 357 THR A CA 1
ATOM 3002 C C . THR A 1 357 ? 4.09 -24.156 -32.062 1 82.75 357 THR A C 1
ATOM 3004 O O . THR A 1 357 ? 2.994 -23.969 -31.531 1 82.75 357 THR A O 1
ATOM 3007 N N . LEU A 1 358 ? 4.91 -24.969 -31.562 1 81.38 358 LEU A N 1
ATOM 3008 C CA . LEU A 1 358 ? 4.766 -25.562 -30.234 1 81.38 358 LEU A CA 1
ATOM 3009 C C . LEU A 1 358 ? 4.613 -24.469 -29.172 1 81.38 358 LEU A C 1
ATOM 3011 O O . LEU A 1 358 ? 4.027 -24.703 -28.125 1 81.38 358 LEU A O 1
ATOM 3015 N N . ASP A 1 359 ? 5.016 -23.234 -29.5 1 80.06 359 ASP A N 1
ATOM 3016 C CA . ASP A 1 359 ? 4.965 -22.141 -28.531 1 80.06 359 ASP A CA 1
ATOM 3017 C C . ASP A 1 359 ? 3.744 -21.25 -28.766 1 80.06 359 ASP A C 1
ATOM 3019 O O . ASP A 1 359 ? 3.582 -20.234 -28.109 1 80.06 359 ASP A O 1
ATOM 3023 N N . SER A 1 360 ? 2.846 -21.703 -29.625 1 86.75 360 SER A N 1
ATOM 3024 C CA . SER A 1 360 ? 1.638 -20.922 -29.844 1 86.75 360 SER A CA 1
ATOM 3025 C C . SER A 1 360 ? 0.772 -20.875 -28.578 1 86.75 360 SER A C 1
ATOM 3027 O O . SER A 1 360 ? 0.595 -21.891 -27.906 1 86.75 360 SER A O 1
ATOM 3029 N N . ARG A 1 361 ? 0.323 -19.531 -28.25 1 83.25 361 ARG A N 1
ATOM 3030 C CA . ARG A 1 361 ? -0.482 -19.344 -27.062 1 83.25 361 ARG A CA 1
ATOM 3031 C C . ARG A 1 361 ? -1.966 -19.531 -27.359 1 83.25 361 ARG A C 1
ATOM 3033 O O . ARG A 1 361 ? -2.518 -18.859 -28.234 1 83.25 361 ARG A O 1
ATOM 3040 N N . LEU A 1 362 ? -2.518 -20.453 -26.562 1 90.81 362 LEU A N 1
ATOM 3041 C CA . LEU A 1 362 ? -3.939 -20.75 -26.672 1 90.81 362 LEU A CA 1
ATOM 3042 C C . LEU A 1 362 ? -4.68 -20.391 -25.391 1 90.81 362 LEU A C 1
ATOM 3044 O O . LEU A 1 362 ? -4.285 -20.812 -24.297 1 90.81 362 LEU A O 1
ATOM 3048 N N . PRO A 1 363 ? -5.785 -19.578 -25.562 1 91.94 363 PRO A N 1
ATOM 3049 C CA . PRO A 1 363 ? -6.508 -19.156 -24.359 1 91.94 363 PRO A CA 1
ATOM 3050 C C . PRO A 1 363 ? -7.426 -20.234 -23.797 1 91.94 363 PRO A C 1
ATOM 3052 O O . PRO A 1 363 ? -7.973 -21.031 -24.562 1 91.94 363 PRO A O 1
ATOM 3055 N N . PHE A 1 364 ? -7.555 -20.344 -22.5 1 90.75 364 PHE A N 1
ATOM 3056 C CA . PHE A 1 364 ? -8.484 -21.188 -21.766 1 90.75 364 PHE A CA 1
ATOM 3057 C C . PHE A 1 364 ? -9.156 -20.422 -20.641 1 90.75 364 PHE A C 1
ATOM 3059 O O . PHE A 1 364 ? -8.5 -19.641 -19.938 1 90.75 364 PHE A O 1
ATOM 3066 N N . GLU A 1 365 ? -10.5 -20.625 -20.594 1 90.5 365 GLU A N 1
ATOM 3067 C CA . GLU A 1 365 ? -11.273 -19.953 -19.547 1 90.5 365 GLU A CA 1
ATOM 3068 C C . GLU A 1 365 ? -12.195 -20.938 -18.844 1 90.5 365 GLU A C 1
ATOM 3070 O O . GLU A 1 365 ? -12.875 -21.734 -19.484 1 90.5 365 GLU A O 1
ATOM 3075 N N . PHE A 1 366 ? -12.109 -20.984 -17.547 1 87.94 366 PHE A N 1
ATOM 3076 C CA . PHE A 1 366 ? -13.008 -21.766 -16.719 1 87.94 366 PHE A CA 1
ATOM 3077 C C . PHE A 1 366 ? -13.852 -20.875 -15.828 1 87.94 366 PHE A C 1
ATOM 3079 O O . PHE A 1 366 ? -13.312 -20.094 -15.039 1 87.94 366 PHE A O 1
ATOM 3086 N N . VAL A 1 367 ? -15.211 -20.969 -16 1 87.25 367 VAL A N 1
ATOM 3087 C CA . VAL A 1 367 ? -16.109 -20.047 -15.305 1 87.25 367 VAL A CA 1
ATOM 3088 C C . VAL A 1 367 ? -17.141 -20.844 -14.508 1 87.25 367 VAL A C 1
ATOM 3090 O O . VAL A 1 367 ? -17.734 -21.797 -15.023 1 87.25 367 VAL A O 1
ATOM 3093 N N . ILE A 1 368 ? -17.219 -20.562 -13.25 1 85.94 368 ILE A N 1
ATOM 3094 C CA . ILE A 1 368 ? -18.328 -21.062 -12.43 1 85.94 368 ILE A CA 1
ATOM 3095 C C . ILE A 1 368 ? -19.297 -19.922 -12.125 1 85.94 368 ILE A C 1
ATOM 3097 O O . ILE A 1 368 ? -18.906 -18.891 -11.586 1 85.94 368 ILE A O 1
ATOM 3101 N N . SER A 1 369 ? -20.516 -20.031 -12.562 1 86.5 369 SER A N 1
ATOM 3102 C CA . SER A 1 369 ? -21.469 -18.938 -12.406 1 86.5 369 SER A CA 1
ATOM 3103 C C . SER A 1 369 ? -22.734 -19.406 -11.695 1 86.5 369 SER A C 1
ATOM 3105 O O . SER A 1 369 ? -23.234 -20.5 -11.961 1 86.5 369 SER A O 1
ATOM 3107 N N . PHE A 1 370 ? -23.094 -18.703 -10.734 1 84.94 370 PHE A N 1
ATOM 3108 C CA . PHE A 1 370 ? -24.359 -18.875 -10.031 1 84.94 370 PHE A CA 1
ATOM 3109 C C . PHE A 1 370 ? -25.312 -17.734 -10.336 1 84.94 370 PHE A C 1
ATOM 3111 O O . PHE A 1 370 ? -24.984 -16.562 -10.117 1 84.94 370 PHE A O 1
ATOM 3118 N N . VAL A 1 371 ? -26.484 -18 -10.898 1 83.06 371 VAL A N 1
ATOM 3119 C CA . VAL A 1 371 ? -27.438 -16.969 -11.242 1 83.06 371 VAL A CA 1
ATOM 3120 C C . VAL A 1 371 ? -28.781 -17.234 -10.555 1 83.06 371 VAL A C 1
ATOM 3122 O O . VAL A 1 371 ? -29.281 -18.359 -10.594 1 83.06 371 VAL A O 1
ATOM 3125 N N . ARG A 1 372 ? -29.234 -16.281 -9.938 1 83.12 372 ARG A N 1
ATOM 3126 C CA . ARG A 1 372 ? -30.547 -16.422 -9.297 1 83.12 372 ARG A CA 1
ATOM 3127 C C . ARG A 1 372 ? -31.672 -16.141 -10.281 1 83.12 372 ARG A C 1
ATOM 3129 O O . ARG A 1 372 ? -31.625 -15.164 -11.039 1 83.12 372 ARG A O 1
ATOM 3136 N N . GLN A 1 373 ? -32.469 -17.156 -10.367 1 78.44 373 GLN A N 1
ATOM 3137 C CA . GLN A 1 373 ? -33.656 -16.969 -11.188 1 78.44 373 GLN A CA 1
ATOM 3138 C C . GLN A 1 373 ? -34.906 -16.734 -10.328 1 78.44 373 GLN A C 1
ATOM 3140 O O . GLN A 1 373 ? -35.062 -17.375 -9.281 1 78.44 373 GLN A O 1
ATOM 3145 N N . GLY A 1 374 ? -35.625 -15.719 -10.414 1 68.81 374 GLY A N 1
ATOM 3146 C CA . GLY A 1 374 ? -36.875 -15.461 -9.695 1 68.81 374 GLY A CA 1
ATOM 3147 C C . GLY A 1 374 ? -37.281 -14.008 -9.758 1 68.81 374 GLY A C 1
ATOM 3148 O O . GLY A 1 374 ? -36.781 -13.234 -10.562 1 68.81 374 GLY A O 1
ATOM 3149 N N . GLU A 1 375 ? -38.406 -13.742 -9.008 1 65.31 375 GLU A N 1
ATOM 3150 C CA . GLU A 1 375 ? -39 -12.406 -8.93 1 65.31 375 GLU A CA 1
ATOM 3151 C C . GLU A 1 375 ? -37.969 -11.383 -8.438 1 65.31 375 GLU A C 1
ATOM 3153 O O . GLU A 1 375 ? -37.031 -11.727 -7.711 1 65.31 375 GLU A O 1
ATOM 3158 N N . LYS A 1 376 ? -38.125 -10.195 -9.039 1 65.88 376 LYS A N 1
ATOM 3159 C CA . LYS A 1 376 ? -37.281 -9.078 -8.633 1 65.88 376 LYS A CA 1
ATOM 3160 C C . LYS A 1 376 ? -37.281 -8.922 -7.117 1 65.88 376 LYS A C 1
ATOM 3162 O O . LYS A 1 376 ? -38.312 -8.961 -6.473 1 65.88 376 LYS A O 1
ATOM 3167 N N . SER A 1 377 ? -36.094 -8.969 -6.629 1 71.75 377 SER A N 1
ATOM 3168 C CA . SER A 1 377 ? -35.938 -8.812 -5.188 1 71.75 377 SER A CA 1
ATOM 3169 C C . SER A 1 377 ? -36.312 -7.406 -4.742 1 71.75 377 SER A C 1
ATOM 3171 O O . SER A 1 377 ? -36.375 -6.48 -5.555 1 71.75 377 SER A O 1
ATOM 3173 N N . ILE A 1 378 ? -36.938 -7.223 -3.723 1 74 378 ILE A N 1
ATOM 3174 C CA . ILE A 1 378 ? -37.312 -5.957 -3.115 1 74 378 ILE A CA 1
ATOM 3175 C C . ILE A 1 378 ? -36.156 -4.961 -3.207 1 74 378 ILE A C 1
ATOM 3177 O O . ILE A 1 378 ? -36.375 -3.764 -3.402 1 74 378 ILE A O 1
ATOM 3181 N N . ASN A 1 379 ? -35.094 -5.512 -3.27 1 75.56 379 ASN A N 1
ATOM 3182 C CA . ASN A 1 379 ? -33.906 -4.641 -3.32 1 75.56 379 ASN A CA 1
ATOM 3183 C C . ASN A 1 379 ? -33.781 -3.984 -4.688 1 75.56 379 ASN A C 1
ATOM 3185 O O . ASN A 1 379 ? -33.344 -2.828 -4.785 1 75.56 379 ASN A O 1
ATOM 3189 N N . GLU A 1 380 ? -34.188 -4.668 -5.664 1 77.44 380 GLU A N 1
ATOM 3190 C CA . GLU A 1 380 ? -34.094 -4.102 -7.004 1 77.44 380 GLU A CA 1
ATOM 3191 C C . GLU A 1 380 ? -35.094 -2.982 -7.203 1 77.44 380 GLU A C 1
ATOM 3193 O O . GLU A 1 380 ? -34.812 -1.969 -7.836 1 77.44 380 GLU A O 1
ATOM 3198 N N . VAL A 1 381 ? -36.219 -3.137 -6.57 1 82.25 381 VAL A N 1
ATOM 3199 C CA . VAL A 1 381 ? -37.219 -2.102 -6.652 1 82.25 381 VAL A CA 1
ATOM 3200 C C . VAL A 1 381 ? -36.781 -0.874 -5.855 1 82.25 381 VAL A C 1
ATOM 3202 O O . VAL A 1 381 ? -36.969 0.261 -6.309 1 82.25 381 VAL A O 1
ATOM 3205 N N . LEU A 1 382 ? -36.25 -1.129 -4.777 1 81.44 382 LEU A N 1
ATOM 3206 C CA . LEU A 1 382 ? -35.781 -0.023 -3.951 1 81.44 382 LEU A CA 1
ATOM 3207 C C . LEU A 1 382 ? -34.688 0.75 -4.656 1 81.44 382 LEU A C 1
ATOM 3209 O O . LEU A 1 382 ? -34.625 1.979 -4.566 1 81.44 382 LEU A O 1
ATOM 3213 N N . ASN A 1 383 ? -33.875 0.107 -5.398 1 80.5 383 ASN A N 1
ATOM 3214 C CA . ASN A 1 383 ? -32.812 0.758 -6.133 1 80.5 383 ASN A CA 1
ATOM 3215 C C . ASN A 1 383 ? -33.344 1.61 -7.277 1 80.5 383 ASN A C 1
ATOM 3217 O O . ASN A 1 383 ? -32.781 2.676 -7.57 1 80.5 383 ASN A O 1
ATOM 3221 N N . GLN A 1 384 ? -34.5 1.212 -7.812 1 83.75 384 GLN A N 1
ATOM 3222 C CA . GLN A 1 384 ? -35.062 1.956 -8.93 1 83.75 384 GLN A CA 1
ATOM 3223 C C . GLN A 1 384 ? -35.844 3.168 -8.438 1 83.75 384 GLN A C 1
ATOM 3225 O O . GLN A 1 384 ? -35.844 4.227 -9.07 1 83.75 384 GLN A O 1
ATOM 3230 N N . LEU A 1 385 ? -36.375 3.137 -7.238 1 89.38 385 LEU A N 1
ATOM 3231 C CA . LEU A 1 385 ? -37.219 4.195 -6.738 1 89.38 385 LEU A CA 1
ATOM 3232 C C . LEU A 1 385 ? -36.438 5.199 -5.906 1 89.38 385 LEU A C 1
ATOM 3234 O O . LEU A 1 385 ? -36.875 6.332 -5.707 1 89.38 385 LEU A O 1
ATOM 3238 N N . SER A 1 386 ? -35.344 4.848 -5.496 1 90.06 386 SER A N 1
ATOM 3239 C CA . SER A 1 386 ? -34.594 5.719 -4.598 1 90.06 386 SER A CA 1
ATOM 3240 C C . SER A 1 386 ? -34.094 6.969 -5.32 1 90.06 386 SER A C 1
ATOM 3242 O O . SER A 1 386 ? -34.125 8.07 -4.766 1 90.06 386 SER A O 1
ATOM 3244 N N . PHE A 1 387 ? -33.812 6.852 -6.602 1 89.25 387 PHE A N 1
ATOM 3245 C CA . PHE A 1 387 ? -33.219 7.98 -7.32 1 89.25 387 PHE A CA 1
ATOM 3246 C C . PHE A 1 387 ? -34.281 9.055 -7.578 1 89.25 387 PHE A C 1
ATOM 3248 O O . PHE A 1 387 ? -34.094 10.211 -7.195 1 89.25 387 PHE A O 1
ATOM 3255 N N . PRO A 1 388 ? -35.438 8.766 -8.094 1 92 388 PRO A N 1
ATOM 3256 C CA . PRO A 1 388 ? -36.438 9.789 -8.32 1 92 388 PRO A CA 1
ATOM 3257 C C . PRO A 1 388 ? -37 10.375 -7.023 1 92 388 PRO A C 1
ATOM 3259 O O . PRO A 1 388 ? -37.312 11.57 -6.969 1 92 388 PRO A O 1
ATOM 3262 N N . MET A 1 389 ? -37.062 9.641 -6.039 1 94.69 389 MET A N 1
ATOM 3263 C CA . MET A 1 389 ? -37.531 10.148 -4.754 1 94.69 389 MET A CA 1
ATOM 3264 C C . MET A 1 389 ? -36.562 11.172 -4.18 1 94.69 389 MET A C 1
ATOM 3266 O O . MET A 1 389 ? -36.969 12.195 -3.641 1 94.69 389 MET A O 1
ATOM 3270 N N . LEU A 1 390 ? -35.312 10.914 -4.348 1 94.94 390 LEU A N 1
ATOM 3271 C CA . LEU A 1 390 ? -34.312 11.844 -3.844 1 94.94 390 LEU A CA 1
ATOM 3272 C C . LEU A 1 390 ? -34.281 13.117 -4.684 1 94.94 390 LEU A C 1
ATOM 3274 O O . LEU A 1 390 ? -34.062 14.211 -4.152 1 94.94 390 LEU A O 1
ATOM 3278 N N . LEU A 1 391 ? -34.562 13.008 -5.941 1 93.06 391 LEU A N 1
ATOM 3279 C CA . LEU A 1 391 ? -34.594 14.18 -6.809 1 93.06 391 LEU A CA 1
ATOM 3280 C C . LEU A 1 391 ? -35.781 15.086 -6.469 1 93.06 391 LEU A C 1
ATOM 3282 O O . LEU A 1 391 ? -35.625 16.312 -6.461 1 93.06 391 LEU A O 1
ATOM 3286 N N . ILE A 1 392 ? -36.906 14.492 -6.105 1 95.06 392 ILE A N 1
ATOM 3287 C CA . ILE A 1 392 ? -38.062 15.273 -5.715 1 95.06 392 ILE A CA 1
ATOM 3288 C C . ILE A 1 392 ? -37.781 15.969 -4.383 1 95.06 392 ILE A C 1
ATOM 3290 O O . ILE A 1 392 ? -38.156 17.141 -4.207 1 95.06 392 ILE A O 1
ATOM 3294 N N . LEU A 1 393 ? -37.125 15.328 -3.584 1 95.44 393 LEU A N 1
ATOM 3295 C CA . LEU A 1 393 ? -36.781 15.906 -2.289 1 95.44 393 LEU A CA 1
ATOM 3296 C C . LEU A 1 393 ? -35.781 17.062 -2.449 1 95.44 393 LEU A C 1
ATOM 3298 O O . LEU A 1 393 ? -35.875 18.062 -1.739 1 95.44 393 LEU A O 1
ATOM 3302 N N . THR A 1 394 ? -34.875 16.953 -3.359 1 95.94 394 THR A N 1
ATOM 3303 C CA . THR A 1 394 ? -33.875 18 -3.598 1 95.94 394 THR A CA 1
ATOM 3304 C C . THR A 1 394 ? -34.562 19.266 -4.141 1 95.94 394 THR A C 1
ATOM 3306 O O . THR A 1 394 ? -34.219 20.375 -3.738 1 95.94 394 THR A O 1
ATOM 3309 N N . VAL A 1 395 ? -35.562 19.078 -4.992 1 95.19 395 VAL A N 1
ATOM 3310 C CA . VAL A 1 395 ? -36.281 20.219 -5.547 1 95.19 395 VAL A CA 1
ATOM 3311 C C . VAL A 1 395 ? -37.094 20.906 -4.453 1 95.19 395 VAL A C 1
ATOM 3313 O O . VAL A 1 395 ? -37.125 22.125 -4.359 1 95.19 395 VAL A O 1
ATOM 3316 N N . ALA A 1 396 ? -37.625 20.172 -3.539 1 94.81 396 ALA A N 1
ATOM 3317 C CA . ALA A 1 396 ? -38.438 20.719 -2.439 1 94.81 396 ALA A CA 1
ATOM 3318 C C . ALA A 1 396 ? -37.531 21.484 -1.461 1 94.81 396 ALA A C 1
ATOM 3320 O O . ALA A 1 396 ? -37.906 22.594 -1.029 1 94.81 396 ALA A O 1
ATOM 3321 N N . LEU A 1 397 ? -36.375 20.969 -1.229 1 93 397 LEU A N 1
ATOM 3322 C CA . LEU A 1 397 ? -35.469 21.609 -0.292 1 93 397 LEU A CA 1
ATOM 3323 C C . LEU A 1 397 ? -34.906 22.891 -0.898 1 93 397 LEU A C 1
ATOM 3325 O O . LEU A 1 397 ? -34.688 23.875 -0.195 1 93 397 LEU A O 1
ATOM 3329 N N . THR A 1 398 ? -34.656 22.812 -2.205 1 94.12 398 THR A N 1
ATOM 3330 C CA . THR A 1 398 ? -34.125 24 -2.879 1 94.12 398 THR A CA 1
ATOM 3331 C C . THR A 1 398 ? -35.188 25.109 -2.896 1 94.12 398 THR A C 1
ATOM 3333 O O . THR A 1 398 ? -34.844 26.281 -2.67 1 94.12 398 THR A O 1
ATOM 3336 N N . LEU A 1 399 ? -36.438 24.766 -3.049 1 92.06 399 LEU A N 1
ATOM 3337 C CA . LEU A 1 399 ? -37.531 25.75 -3.059 1 92.06 399 LEU A CA 1
ATOM 3338 C C . LEU A 1 399 ? -37.719 26.344 -1.667 1 92.06 399 LEU A C 1
ATOM 3340 O O . LEU A 1 399 ? -37.969 27.547 -1.526 1 92.06 399 LEU A O 1
ATOM 3344 N N . LEU A 1 400 ? -37.5 25.562 -0.699 1 88.5 400 LEU A N 1
ATOM 3345 C CA . LEU A 1 400 ? -37.625 26.047 0.672 1 88.5 400 LEU A CA 1
ATOM 3346 C C . LEU A 1 400 ? -36.5 27 1.016 1 88.5 400 LEU A C 1
ATOM 3348 O O . LEU A 1 400 ? -36.719 28.031 1.648 1 88.5 400 LEU A O 1
ATOM 3352 N N . ARG A 1 401 ? -35.344 26.656 0.546 1 87.81 401 ARG A N 1
ATOM 3353 C CA . ARG A 1 401 ? -34.188 27.516 0.808 1 87.81 401 ARG A CA 1
ATOM 3354 C C . ARG A 1 401 ? -34.281 28.844 0.045 1 87.81 401 ARG A C 1
ATOM 3356 O O . ARG A 1 401 ? -33.938 29.906 0.568 1 87.81 401 ARG A O 1
ATOM 3363 N N . MET A 1 402 ? -34.781 28.734 -1.178 1 86.25 402 MET A N 1
ATOM 3364 C CA . MET A 1 402 ? -34.969 29.938 -1.977 1 86.25 402 MET A CA 1
ATOM 3365 C C . MET A 1 402 ? -36.062 30.828 -1.381 1 86.25 402 MET A C 1
ATOM 3367 O O . MET A 1 402 ? -35.969 32.062 -1.408 1 86.25 402 MET A O 1
ATOM 3371 N N . TRP A 1 403 ? -37.031 30.234 -0.746 1 83.88 403 TRP A N 1
ATOM 3372 C CA . TRP A 1 403 ? -38.094 30.984 -0.082 1 83.88 403 TRP A CA 1
ATOM 3373 C C . TRP A 1 403 ? -37.531 31.75 1.12 1 83.88 403 TRP A C 1
ATOM 3375 O O . TRP A 1 403 ? -37.875 32.906 1.328 1 83.88 403 TRP A O 1
ATOM 3385 N N . SER A 1 404 ? -36.656 31.125 1.77 1 80.06 404 SER A N 1
ATOM 3386 C CA . SER A 1 404 ? -36.031 31.766 2.932 1 80.06 404 SER A CA 1
ATOM 3387 C C . SER A 1 404 ? -35.125 32.906 2.512 1 80.06 404 SER A C 1
ATOM 3389 O O . SER A 1 404 ? -35.094 33.969 3.152 1 80.06 404 SER A O 1
ATOM 3391 N N . LEU A 1 405 ? -34.406 32.75 1.441 1 79.25 405 LEU A N 1
ATOM 3392 C CA . LEU A 1 405 ? -33.469 33.75 0.958 1 79.25 405 LEU A CA 1
ATOM 3393 C C . LEU A 1 405 ? -34.219 34.969 0.407 1 79.25 405 LEU A C 1
ATOM 3395 O O . LEU A 1 405 ? -33.812 36.094 0.609 1 79.25 405 LEU A O 1
ATOM 3399 N N . LEU A 1 406 ? -35.344 34.719 -0.274 1 78.5 406 LEU A N 1
ATOM 3400 C CA . LEU A 1 406 ? -36.156 35.812 -0.839 1 78.5 406 LEU A CA 1
ATOM 3401 C C . LEU A 1 406 ? -36.812 36.625 0.262 1 78.5 406 LEU A C 1
ATOM 3403 O O . LEU A 1 406 ? -36.938 37.844 0.146 1 78.5 406 LEU A O 1
ATOM 3407 N N . ARG A 1 407 ? -37.094 36.062 1.308 1 73.69 407 ARG A N 1
ATOM 3408 C CA . ARG A 1 407 ? -37.688 36.75 2.445 1 73.69 407 ARG A CA 1
ATOM 3409 C C . ARG A 1 407 ? -36.656 37.656 3.119 1 73.69 407 ARG A C 1
ATOM 3411 O O . ARG A 1 407 ? -36.969 38.781 3.551 1 73.69 407 ARG A O 1
ATOM 3418 N N . GLN A 1 408 ? -35.469 37.156 3.098 1 70.88 408 GLN A N 1
ATOM 3419 C CA . GLN A 1 408 ? -34.375 37.938 3.699 1 70.88 408 GLN A CA 1
ATOM 3420 C C . GLN A 1 408 ? -34.031 39.125 2.82 1 70.88 408 GLN A C 1
ATOM 3422 O O . GLN A 1 408 ? -33.719 40.219 3.33 1 70.88 408 GLN A O 1
ATOM 3427 N N . ARG A 1 409 ? -34.156 38.938 1.453 1 68.25 409 ARG A N 1
ATOM 3428 C CA . ARG A 1 409 ? -33.75 39.969 0.517 1 68.25 409 ARG A CA 1
ATOM 3429 C C . ARG A 1 409 ? -34.906 40.969 0.295 1 68.25 409 ARG A C 1
ATOM 3431 O O . ARG A 1 409 ? -34.656 42.125 -0.052 1 68.25 409 ARG A O 1
ATOM 3438 N N . GLN A 1 410 ? -36.188 40.562 0.119 1 60.59 410 GLN A N 1
ATOM 3439 C CA . GLN A 1 410 ? -37.312 41.438 -0.117 1 60.59 410 GLN A CA 1
ATOM 3440 C C . GLN A 1 410 ? -37.406 42.531 0.948 1 60.59 410 GLN A C 1
ATOM 3442 O O . GLN A 1 410 ? -37.875 43.625 0.672 1 60.59 410 GLN A O 1
ATOM 3447 N N . GLY A 1 411 ? -37.031 42.281 2.1 1 51.69 411 GLY A N 1
ATOM 3448 C CA . GLY A 1 411 ? -37.062 43.438 2.996 1 51.69 411 GLY A CA 1
ATOM 3449 C C . GLY A 1 411 ? -36.25 44.594 2.475 1 51.69 411 GLY A C 1
ATOM 3450 O O . GLY A 1 411 ? -36.438 45.75 2.924 1 51.69 411 GLY A O 1
ATOM 3451 N N . ILE A 1 412 ? -35.25 44.375 1.585 1 49.91 412 ILE A N 1
ATOM 3452 C CA . ILE A 1 412 ? -34.406 45.438 1.068 1 49.91 412 ILE A CA 1
ATOM 3453 C C . ILE A 1 412 ? -35.062 46.094 -0.136 1 49.91 412 ILE A C 1
ATOM 3455 O O . ILE A 1 412 ? -34.969 47.312 -0.33 1 49.91 412 ILE A O 1
ATOM 3459 N N . SER A 1 413 ? -35.625 45.344 -1.026 1 45.72 413 SER A N 1
ATOM 3460 C CA . SER A 1 413 ? -36.062 45.875 -2.316 1 45.72 413 SER A CA 1
ATOM 3461 C C . SER A 1 413 ? -37.156 46.906 -2.148 1 45.72 413 SER A C 1
ATOM 3463 O O . SER A 1 413 ? -37.625 47.5 -3.131 1 45.72 413 SER A O 1
ATOM 3465 N N . ALA A 1 414 ? -37.906 47.062 -1.042 1 39.06 414 ALA A N 1
ATOM 3466 C CA . ALA A 1 414 ? -38.969 48.094 -1.138 1 39.06 414 ALA A CA 1
ATOM 3467 C C . ALA A 1 414 ? -38.344 49.5 -1.215 1 39.06 414 ALA A C 1
ATOM 3469 O O . ALA A 1 414 ? -39.062 50.5 -1.082 1 39.06 414 ALA A O 1
ATOM 3470 N N . SER A 1 415 ? -36.969 49.594 -1.005 1 36.28 415 SER A N 1
ATOM 3471 C CA . SER A 1 415 ? -36.625 50.969 -1.169 1 36.28 415 SER A CA 1
ATOM 3472 C C . SER A 1 415 ? -36.719 51.406 -2.627 1 36.28 415 SER A C 1
ATOM 3474 O O . SER A 1 415 ? -36.375 50.656 -3.533 1 36.28 415 SER A O 1
ATOM 3476 N N . PRO A 1 416 ? -37.469 52.5 -2.973 1 34.22 416 PRO A N 1
ATOM 3477 C CA . PRO A 1 416 ? -37.656 53.125 -4.285 1 34.22 416 PRO A CA 1
ATOM 3478 C C . PRO A 1 416 ? -36.344 53.281 -5.055 1 34.22 416 PRO A C 1
ATOM 3480 O O . PRO A 1 416 ? -36.375 53.625 -6.246 1 34.22 416 PRO A O 1
ATOM 3483 N N . LEU A 1 417 ? -35.219 53.781 -4.461 1 34.44 417 LEU A N 1
ATOM 3484 C CA . LEU A 1 417 ? -34.094 54.25 -5.227 1 34.44 417 LEU A CA 1
ATOM 3485 C C . LEU A 1 417 ? -33.406 53.125 -5.961 1 34.44 417 LEU A C 1
ATOM 3487 O O . LEU A 1 417 ? -32.688 53.344 -6.938 1 34.44 417 LEU A O 1
ATOM 3491 N N . SER A 1 418 ? -32.875 51.969 -5.363 1 37.5 418 SER A N 1
ATOM 3492 C CA . SER A 1 418 ? -32.031 51.125 -6.191 1 37.5 418 SER A CA 1
ATOM 3493 C C . SER A 1 418 ? -32.844 50.438 -7.293 1 37.5 418 SER A C 1
ATOM 3495 O O . SER A 1 418 ? -33.781 49.719 -7.012 1 37.5 418 SER A O 1
ATOM 3497 N N . SER A 1 419 ? -33.125 51 -8.352 1 38.59 419 SER A N 1
ATOM 3498 C CA . SER A 1 419 ? -33.469 50.5 -9.68 1 38.59 419 SER A CA 1
ATOM 3499 C C . SER A 1 419 ? -32.781 49.188 -9.977 1 38.59 419 SER A C 1
ATOM 3501 O O . SER A 1 419 ? -31.781 49.125 -10.664 1 38.59 419 SER A O 1
ATOM 3503 N N . VAL A 1 420 ? -32.312 48.406 -9.102 1 45.66 420 VAL A N 1
ATOM 3504 C CA . VAL A 1 420 ? -31.922 47.094 -9.586 1 45.66 420 VAL A CA 1
ATOM 3505 C C . VAL A 1 420 ? -33 46.5 -10.484 1 45.66 420 VAL A C 1
ATOM 3507 O O . VAL A 1 420 ? -34.156 46.344 -10.055 1 45.66 420 VAL A O 1
ATOM 3510 N N . ASN A 1 421 ? -32.969 46.75 -11.727 1 48.09 421 ASN A N 1
ATOM 3511 C CA . ASN A 1 421 ? -33.812 46.219 -12.797 1 48.09 421 ASN A CA 1
ATOM 3512 C C . ASN A 1 421 ? -34.281 44.812 -12.492 1 48.09 421 ASN A C 1
ATOM 3514 O O . ASN A 1 421 ? -33.531 43.969 -11.992 1 48.09 421 ASN A O 1
ATOM 3518 N N . ASN A 1 422 ? -35.656 44.656 -12.203 1 54.25 422 ASN A N 1
ATOM 3519 C CA . ASN A 1 422 ? -36.375 43.406 -12.047 1 54.25 422 ASN A CA 1
ATOM 3520 C C . ASN A 1 422 ? -35.688 42.281 -12.789 1 54.25 422 ASN A C 1
ATOM 3522 O O . ASN A 1 422 ? -35.656 41.156 -12.305 1 54.25 422 ASN A O 1
ATOM 3526 N N . GLU A 1 423 ? -35.094 42.75 -13.844 1 57.72 423 GLU A N 1
ATOM 3527 C CA . GLU A 1 423 ? -34.5 41.688 -14.641 1 57.72 423 GLU A CA 1
ATOM 3528 C C . GLU A 1 423 ? -33.219 41.156 -14.008 1 57.72 423 GLU A C 1
ATOM 3530 O O . GLU A 1 423 ? -32.938 39.969 -14 1 57.72 423 GLU A O 1
ATOM 3535 N N . ASP A 1 424 ? -32.469 42.062 -13.43 1 62.44 424 ASP A N 1
ATOM 3536 C CA . ASP A 1 424 ? -31.219 41.656 -12.82 1 62.44 424 ASP A CA 1
ATOM 3537 C C . ASP A 1 424 ? -31.453 40.875 -11.531 1 62.44 424 ASP A C 1
ATOM 3539 O O . ASP A 1 424 ? -30.75 39.906 -11.242 1 62.44 424 ASP A O 1
ATOM 3543 N N . PHE A 1 425 ? -32.531 41.281 -10.852 1 66.25 425 PHE A N 1
ATOM 3544 C CA . PHE A 1 425 ? -32.906 40.562 -9.641 1 66.25 425 PHE A CA 1
ATOM 3545 C C . PHE A 1 425 ? -33.312 39.156 -9.969 1 66.25 425 PHE A C 1
ATOM 3547 O O . PHE A 1 425 ? -32.938 38.188 -9.281 1 66.25 425 PHE A O 1
ATOM 3554 N N . CYS A 1 426 ? -34 39.094 -11.078 1 69.31 426 CYS A N 1
ATOM 3555 C CA . CYS A 1 426 ? -34.469 37.75 -11.477 1 69.31 426 CYS A CA 1
ATOM 3556 C C . CYS A 1 426 ? -33.312 36.875 -11.914 1 69.31 426 CYS A C 1
ATOM 3558 O O . CYS A 1 426 ? -33.281 35.688 -11.602 1 69.31 426 CYS A O 1
ATOM 3560 N N . SER A 1 427 ? -32.375 37.5 -12.523 1 76.88 427 SER A N 1
ATOM 3561 C CA . SER A 1 427 ? -31.234 36.688 -13 1 76.88 427 SER A CA 1
ATOM 3562 C C . SER A 1 427 ? -30.344 36.25 -11.844 1 76.88 427 SER A C 1
ATOM 3564 O O . SER A 1 427 ? -29.891 35.094 -11.805 1 76.88 427 SER A O 1
ATOM 3566 N N . ILE A 1 428 ? -30.156 37.031 -10.891 1 79.06 428 ILE A N 1
ATOM 3567 C CA . ILE A 1 428 ? -29.312 36.688 -9.75 1 79.06 428 ILE A CA 1
ATOM 3568 C C . ILE A 1 428 ? -30.016 35.625 -8.898 1 79.06 428 ILE A C 1
ATOM 3570 O O . ILE A 1 428 ? -29.359 34.719 -8.391 1 79.06 428 ILE A O 1
ATOM 3574 N N . THR A 1 429 ? -31.297 35.781 -8.828 1 84 429 THR A N 1
ATOM 3575 C CA . THR A 1 429 ? -32.062 34.781 -8.055 1 84 429 THR A CA 1
ATOM 3576 C C . THR A 1 429 ? -32.062 33.438 -8.758 1 84 429 THR A C 1
ATOM 3578 O O . THR A 1 429 ? -32 32.406 -8.102 1 84 429 THR A O 1
ATOM 3581 N N . LEU A 1 430 ? -32.062 33.531 -10.07 1 87.44 430 LEU A N 1
ATOM 3582 C CA . LEU A 1 430 ? -32.031 32.281 -10.82 1 87.44 430 LEU A CA 1
ATOM 3583 C C . LEU A 1 430 ? -30.672 31.578 -10.664 1 87.44 430 LEU A C 1
ATOM 3585 O O . LEU A 1 430 ? -30.609 30.359 -10.508 1 87.44 430 LEU A O 1
ATOM 3589 N N . VAL A 1 431 ? -29.625 32.281 -10.711 1 88.19 431 VAL A N 1
ATOM 3590 C CA . VAL A 1 431 ? -28.297 31.688 -10.555 1 88.19 431 VAL A CA 1
ATOM 3591 C C . VAL A 1 431 ? -28.141 31.109 -9.156 1 88.19 431 VAL A C 1
ATOM 3593 O O . VAL A 1 431 ? -27.578 30.031 -8.984 1 88.19 431 VAL A O 1
ATOM 3596 N N . GLU A 1 432 ? -28.703 31.812 -8.227 1 88.81 432 GLU A N 1
ATOM 3597 C CA . GLU A 1 432 ? -28.656 31.312 -6.863 1 88.81 432 GLU A CA 1
ATOM 3598 C C . GLU A 1 432 ? -29.469 30.031 -6.715 1 88.81 432 GLU A C 1
ATOM 3600 O O . GLU A 1 432 ? -29.094 29.125 -5.988 1 88.81 432 GLU A O 1
ATOM 3605 N N . PHE A 1 433 ? -30.562 30.078 -7.418 1 91.69 433 PHE A N 1
ATOM 3606 C CA . PHE A 1 433 ? -31.406 28.875 -7.402 1 91.69 433 PHE A CA 1
ATOM 3607 C C . PHE A 1 433 ? -30.672 27.688 -8.016 1 91.69 433 PHE A C 1
ATOM 3609 O O . PHE A 1 433 ? -30.672 26.594 -7.457 1 91.69 433 PHE A O 1
ATOM 3616 N N . LEU A 1 434 ? -30.016 27.922 -9.094 1 93 434 LEU A N 1
ATOM 3617 C CA . LEU A 1 434 ? -29.297 26.859 -9.773 1 93 434 LEU A CA 1
ATOM 3618 C C . LEU A 1 434 ? -28.125 26.375 -8.93 1 93 434 LEU A C 1
ATOM 3620 O O . LEU A 1 434 ? -27.812 25.188 -8.914 1 93 434 LEU A O 1
ATOM 3624 N N . LEU A 1 435 ? -27.516 27.219 -8.258 1 93.38 435 LEU A N 1
ATOM 3625 C CA . LEU A 1 435 ? -26.391 26.844 -7.418 1 93.38 435 LEU A CA 1
ATOM 3626 C C . LEU A 1 435 ? -26.859 26.016 -6.219 1 93.38 435 LEU A C 1
ATOM 3628 O O . LEU A 1 435 ? -26.219 25.016 -5.867 1 93.38 435 LEU A O 1
ATOM 3632 N N . GLN A 1 436 ? -27.938 26.422 -5.688 1 93.31 436 GLN A N 1
ATOM 3633 C CA . GLN A 1 436 ? -28.469 25.641 -4.57 1 93.31 436 GLN A CA 1
ATOM 3634 C C . GLN A 1 436 ? -28.984 24.297 -5.035 1 93.31 436 GLN A C 1
ATOM 3636 O O . GLN A 1 436 ? -28.797 23.281 -4.348 1 93.31 436 GLN A O 1
ATOM 3641 N N . LEU A 1 437 ? -29.562 24.375 -6.164 1 95.12 437 LEU A N 1
ATOM 3642 C CA . LEU A 1 437 ? -30.047 23.125 -6.723 1 95.12 437 LEU A CA 1
ATOM 3643 C C . LEU A 1 437 ? -28.875 22.188 -7.027 1 95.12 437 LEU A C 1
ATOM 3645 O O . LEU A 1 437 ? -28.969 20.984 -6.773 1 95.12 437 LEU A O 1
ATOM 3649 N N . ALA A 1 438 ? -27.875 22.703 -7.551 1 95.69 438 ALA A N 1
ATOM 3650 C CA . ALA A 1 438 ? -26.688 21.906 -7.859 1 95.69 438 ALA A CA 1
ATOM 3651 C C . ALA A 1 438 ? -26.078 21.328 -6.586 1 95.69 438 ALA A C 1
ATOM 3653 O O . ALA A 1 438 ? -25.625 20.188 -6.574 1 95.69 438 ALA A O 1
ATOM 3654 N N . ASP A 1 439 ? -26.047 22.031 -5.582 1 95.5 439 ASP A N 1
ATOM 3655 C CA . ASP A 1 439 ? -25.469 21.578 -4.32 1 95.5 439 ASP A CA 1
ATOM 3656 C C . ASP A 1 439 ? -26.297 20.438 -3.723 1 95.5 439 ASP A C 1
ATOM 3658 O O . ASP A 1 439 ? -25.75 19.391 -3.377 1 95.5 439 ASP A O 1
ATOM 3662 N N . TYR A 1 440 ? -27.609 20.609 -3.684 1 96 440 TYR A N 1
ATOM 3663 C CA . TYR A 1 440 ? -28.484 19.594 -3.109 1 96 440 TYR A CA 1
ATOM 3664 C C . TYR A 1 440 ? -28.516 18.359 -4 1 96 440 TYR A C 1
ATOM 3666 O O . TYR A 1 440 ? -28.625 17.234 -3.51 1 96 440 TYR A O 1
ATOM 3674 N N . THR A 1 441 ? -28.453 18.594 -5.277 1 95.81 441 THR A N 1
ATOM 3675 C CA . THR A 1 441 ? -28.438 17.453 -6.191 1 95.81 441 THR A CA 1
ATOM 3676 C C . THR A 1 441 ? -27.156 16.641 -6 1 95.81 441 THR A C 1
ATOM 3678 O O . THR A 1 441 ? -27.188 15.414 -6.043 1 95.81 441 THR A O 1
ATOM 3681 N N . SER A 1 442 ? -26.062 17.297 -5.844 1 96.31 442 SER A N 1
ATOM 3682 C CA . SER A 1 442 ? -24.812 16.594 -5.598 1 96.31 442 SER A CA 1
ATOM 3683 C C . SER A 1 442 ? -24.906 15.734 -4.332 1 96.31 442 SER A C 1
ATOM 3685 O O . SER A 1 442 ? -24.453 14.594 -4.316 1 96.31 442 SER A O 1
ATOM 3687 N N . PHE A 1 443 ? -25.516 16.219 -3.375 1 95.56 443 PHE A N 1
ATOM 3688 C CA . PHE A 1 443 ? -25.688 15.492 -2.127 1 95.56 443 PHE A CA 1
ATOM 3689 C C . PHE A 1 443 ? -26.656 14.328 -2.312 1 95.56 443 PHE A C 1
ATOM 3691 O O . PHE A 1 443 ? -26.453 13.25 -1.75 1 95.56 443 PHE A O 1
ATOM 3698 N N . ALA A 1 444 ? -27.672 14.594 -3.059 1 95.62 444 ALA A N 1
ATOM 3699 C CA . ALA A 1 444 ? -28.656 13.547 -3.326 1 95.62 444 ALA A CA 1
ATOM 3700 C C . ALA A 1 444 ? -28.016 12.398 -4.113 1 95.62 444 ALA A C 1
ATOM 3702 O O . ALA A 1 444 ? -28.297 11.227 -3.836 1 95.62 444 ALA A O 1
ATOM 3703 N N . LEU A 1 445 ? -27.234 12.75 -5.027 1 95.06 445 LEU A N 1
ATOM 3704 C CA . LEU A 1 445 ? -26.531 11.727 -5.797 1 95.06 445 LEU A CA 1
ATOM 3705 C C . LEU A 1 445 ? -25.594 10.922 -4.91 1 95.06 445 LEU A C 1
ATOM 3707 O O . LEU A 1 445 ? -25.438 9.711 -5.078 1 95.06 445 LEU A O 1
ATOM 3711 N N . LEU A 1 446 ? -24.938 11.562 -4.008 1 95.62 446 LEU A N 1
ATOM 3712 C CA . LEU A 1 446 ? -24.062 10.875 -3.07 1 95.62 446 LEU A CA 1
ATOM 3713 C C . LEU A 1 446 ? -24.844 9.922 -2.184 1 95.62 446 LEU A C 1
ATOM 3715 O O . LEU A 1 446 ? -24.438 8.773 -1.988 1 95.62 446 LEU A O 1
ATOM 3719 N N . ILE A 1 447 ? -25.984 10.383 -1.691 1 95.12 447 ILE A N 1
ATOM 3720 C CA . ILE A 1 447 ? -26.797 9.539 -0.829 1 95.12 447 ILE A CA 1
ATOM 3721 C C . ILE A 1 447 ? -27.328 8.352 -1.62 1 95.12 447 ILE A C 1
ATOM 3723 O O . ILE A 1 447 ? -27.359 7.223 -1.112 1 95.12 447 ILE A O 1
ATOM 3727 N N . TYR A 1 448 ? -27.703 8.602 -2.828 1 93.38 448 TYR A N 1
ATOM 3728 C CA . TYR A 1 448 ? -28.156 7.523 -3.695 1 93.38 448 TYR A CA 1
ATOM 3729 C C . TYR A 1 448 ? -27.062 6.48 -3.889 1 93.38 448 TYR A C 1
ATOM 3731 O O . TYR A 1 448 ? -27.312 5.277 -3.76 1 93.38 448 TYR A O 1
ATOM 3739 N N . PHE A 1 449 ? -25.953 6.969 -4.191 1 92.31 449 PHE A N 1
ATOM 3740 C CA . PHE A 1 449 ? -24.812 6.086 -4.398 1 92.31 449 PHE A CA 1
ATOM 3741 C C . PHE A 1 449 ? -24.516 5.258 -3.15 1 92.31 449 PHE A C 1
ATOM 3743 O O . PHE A 1 449 ? -24.328 4.043 -3.234 1 92.31 449 PHE A O 1
ATOM 3750 N N . LEU A 1 450 ? -24.484 5.906 -1.98 1 93.88 450 LEU A N 1
ATOM 3751 C CA . LEU A 1 450 ? -24.188 5.223 -0.728 1 93.88 450 LEU A CA 1
ATOM 3752 C C . LEU A 1 450 ? -25.266 4.215 -0.378 1 93.88 450 LEU A C 1
ATOM 3754 O O . LEU A 1 450 ? -24.969 3.107 0.076 1 93.88 450 LEU A O 1
ATOM 3758 N N . LEU A 1 451 ? -26.5 4.66 -0.614 1 91.94 451 LEU A N 1
ATOM 3759 C CA . LEU A 1 451 ? -27.594 3.738 -0.337 1 91.94 451 LEU A CA 1
ATOM 3760 C C . LEU A 1 451 ? -27.516 2.508 -1.233 1 91.94 451 LEU A C 1
ATOM 3762 O O . LEU A 1 451 ? -27.719 1.383 -0.771 1 91.94 451 LEU A O 1
ATOM 3766 N N . TYR A 1 452 ? -27.188 2.732 -2.451 1 90.19 452 TYR A N 1
ATOM 3767 C CA . TYR A 1 452 ? -27.062 1.641 -3.412 1 90.19 452 TYR A CA 1
ATOM 3768 C C . TYR A 1 452 ? -25.953 0.676 -3.016 1 90.19 452 TYR A C 1
ATOM 3770 O O . TYR A 1 452 ? -26.172 -0.537 -2.947 1 90.19 452 TYR A O 1
ATOM 3778 N N . VAL A 1 453 ? -24.812 1.146 -2.699 1 91.38 453 VAL A N 1
ATOM 3779 C CA . VAL A 1 453 ? -23.656 0.325 -2.379 1 91.38 453 VAL A CA 1
ATOM 3780 C C . VAL A 1 453 ? -23.844 -0.326 -1.011 1 91.38 453 VAL A C 1
ATOM 3782 O O . VAL A 1 453 ? -23.562 -1.515 -0.838 1 91.38 453 VAL A O 1
ATOM 3785 N N . TYR A 1 454 ? -24.391 0.376 -0.034 1 93.06 454 TYR A N 1
ATOM 3786 C CA . TYR A 1 454 ? -24.516 -0.126 1.33 1 93.06 454 TYR A CA 1
ATOM 3787 C C . TYR A 1 454 ? -25.641 -1.147 1.44 1 93.06 454 TYR A C 1
ATOM 3789 O O . TYR A 1 454 ? -25.469 -2.199 2.062 1 93.06 454 TYR A O 1
ATOM 3797 N N . LEU A 1 455 ? -26.734 -0.853 0.85 1 90.25 455 LEU A N 1
ATOM 3798 C CA . LEU A 1 455 ? -27.859 -1.776 0.958 1 90.25 455 LEU A CA 1
ATOM 3799 C C . LEU A 1 455 ? -27.531 -3.111 0.299 1 90.25 455 LEU A C 1
ATOM 3801 O O . LEU A 1 455 ? -27.75 -4.172 0.895 1 90.25 455 LEU A O 1
ATOM 3805 N N . ASN A 1 456 ? -26.969 -3.1 -0.853 1 88.62 456 ASN A N 1
ATOM 3806 C CA . ASN A 1 456 ? -26.625 -4.336 -1.556 1 88.62 456 ASN A CA 1
ATOM 3807 C C . ASN A 1 456 ? -25.5 -5.094 -0.859 1 88.62 456 ASN A C 1
ATOM 3809 O O . ASN A 1 456 ? -25.531 -6.324 -0.783 1 88.62 456 ASN A O 1
ATOM 3813 N N . SER A 1 457 ? -24.516 -4.418 -0.318 1 90.94 457 SER A N 1
ATOM 3814 C CA . SER A 1 457 ? -23.406 -5.082 0.359 1 90.94 457 SER A CA 1
ATOM 3815 C C . SER A 1 457 ? -23.844 -5.68 1.69 1 90.94 457 SER A C 1
ATOM 3817 O O . SER A 1 457 ? -23.453 -6.793 2.039 1 90.94 457 SER A O 1
ATOM 3819 N N . LEU A 1 458 ? -24.703 -4.953 2.373 1 90.81 458 LEU A N 1
ATOM 3820 C CA . LEU A 1 458 ? -25.172 -5.461 3.658 1 90.81 458 LEU A CA 1
ATOM 3821 C C . LEU A 1 458 ? -26.078 -6.684 3.469 1 90.81 458 LEU A C 1
ATOM 3823 O O . LEU A 1 458 ? -26.016 -7.629 4.258 1 90.81 458 LEU A O 1
ATOM 3827 N N . ILE A 1 459 ? -26.828 -6.699 2.434 1 88.12 459 ILE A N 1
ATOM 3828 C CA . ILE A 1 459 ? -27.672 -7.855 2.133 1 88.12 459 ILE A CA 1
ATOM 3829 C C . ILE A 1 459 ? -26.797 -9.047 1.765 1 88.12 459 ILE A C 1
ATOM 3831 O O . ILE A 1 459 ? -27.047 -10.172 2.197 1 88.12 459 ILE A O 1
ATOM 3835 N N . TYR A 1 460 ? -25.812 -8.82 1.09 1 86.56 460 TYR A N 1
ATOM 3836 C CA . TYR A 1 460 ? -24.922 -9.898 0.693 1 86.56 460 TYR A CA 1
ATOM 3837 C C . TYR A 1 460 ? -24.219 -10.5 1.905 1 86.56 460 TYR A C 1
ATOM 3839 O O . TYR A 1 460 ? -24.109 -11.727 2.018 1 86.56 460 TYR A O 1
ATOM 3847 N N . PHE A 1 461 ? -23.797 -9.695 2.867 1 86.12 461 PHE A N 1
ATOM 3848 C CA . PHE A 1 461 ? -23.047 -10.18 4.023 1 86.12 461 PHE A CA 1
ATOM 3849 C C . PHE A 1 461 ? -23.969 -10.875 5.012 1 86.12 461 PHE A C 1
ATOM 3851 O O . PHE A 1 461 ? -23.547 -11.781 5.738 1 86.12 461 PHE A O 1
ATOM 3858 N N . THR A 1 462 ? -25.25 -10.523 5.035 1 86.25 462 THR A N 1
ATOM 3859 C CA . THR A 1 462 ? -26.156 -11.047 6.055 1 86.25 462 THR A CA 1
ATOM 3860 C C . THR A 1 462 ? -27.125 -12.062 5.453 1 86.25 462 THR A C 1
ATOM 3862 O O . THR A 1 462 ? -27.953 -12.625 6.16 1 86.25 462 THR A O 1
ATOM 3865 N N . GLN A 1 463 ? -26.938 -12.406 4.273 1 81.44 463 GLN A N 1
ATOM 3866 C CA . GLN A 1 463 ? -27.938 -13.258 3.635 1 81.44 463 GLN A CA 1
ATOM 3867 C C . GLN A 1 463 ? -27.797 -14.711 4.094 1 81.44 463 GLN A C 1
ATOM 3869 O O . GLN A 1 463 ? -26.688 -15.203 4.273 1 81.44 463 GLN A O 1
ATOM 3874 N N . ASN A 1 464 ? -28.953 -15.297 4.422 1 76.44 464 ASN A N 1
ATOM 3875 C CA . ASN A 1 464 ? -29.031 -16.719 4.734 1 76.44 464 ASN A CA 1
ATOM 3876 C C . ASN A 1 464 ? -29.438 -17.531 3.514 1 76.44 464 ASN A C 1
ATOM 3878 O O . ASN A 1 464 ? -29.062 -18.703 3.389 1 76.44 464 ASN A O 1
ATOM 3882 N N . TYR A 1 465 ? -30.281 -16.812 2.709 1 77.19 465 TYR A N 1
ATOM 3883 C CA . TYR A 1 465 ? -30.688 -17.375 1.43 1 77.19 465 TYR A CA 1
ATOM 3884 C C . TYR A 1 465 ? -30.094 -16.578 0.267 1 77.19 465 TYR A C 1
ATOM 3886 O O . TYR A 1 465 ? -29.891 -15.375 0.38 1 77.19 465 TYR A O 1
ATOM 3894 N N . ALA A 1 466 ? -29.719 -17.25 -0.776 1 79.44 466 ALA A N 1
ATOM 3895 C CA . ALA A 1 466 ? -29.078 -16.609 -1.919 1 79.44 466 ALA A CA 1
ATOM 3896 C C . ALA A 1 466 ? -30 -15.578 -2.555 1 79.44 466 ALA A C 1
ATOM 3898 O O . ALA A 1 466 ? -30.828 -15.906 -3.418 1 79.44 466 ALA A O 1
ATOM 3899 N N . GLU A 1 467 ? -29.891 -14.367 -2.088 1 78.62 467 GLU A N 1
ATOM 3900 C CA . GLU A 1 467 ? -30.656 -13.273 -2.688 1 78.62 467 GLU A CA 1
ATOM 3901 C C . GLU A 1 467 ? -29.828 -12.539 -3.74 1 78.62 467 GLU A C 1
ATOM 3903 O O . GLU A 1 467 ? -30.344 -12.203 -4.812 1 78.62 467 GLU A O 1
ATOM 3908 N N . LEU A 1 468 ? -28.625 -12.391 -3.346 1 82 468 LEU A N 1
ATOM 3909 C CA . LEU A 1 468 ? -27.719 -11.711 -4.273 1 82 468 LEU A CA 1
ATOM 3910 C C . LEU A 1 468 ? -26.484 -12.562 -4.551 1 82 468 LEU A C 1
ATOM 3912 O O . LEU A 1 468 ? -25.984 -13.25 -3.656 1 82 468 LEU A O 1
ATOM 3916 N N . THR A 1 469 ? -26.156 -12.508 -5.852 1 82.44 469 THR A N 1
ATOM 3917 C CA . THR A 1 469 ? -24.969 -13.234 -6.258 1 82.44 469 THR A CA 1
ATOM 3918 C C . THR A 1 469 ? -23.875 -12.273 -6.711 1 82.44 469 THR A C 1
ATOM 3920 O O . THR A 1 469 ? -24.141 -11.094 -6.949 1 82.44 469 THR A O 1
ATOM 3923 N N . LEU A 1 470 ? -22.641 -12.773 -6.758 1 82.62 470 LEU A N 1
ATOM 3924 C CA . LEU A 1 470 ? -21.516 -11.969 -7.23 1 82.62 470 LEU A CA 1
ATOM 3925 C C . LEU A 1 470 ? -21.281 -12.18 -8.719 1 82.62 470 LEU A C 1
ATOM 3927 O O . LEU A 1 470 ? -21.406 -13.305 -9.219 1 82.62 470 LEU A O 1
ATOM 3931 N N . PRO A 1 471 ? -21.109 -11.062 -9.383 1 82.88 471 PRO A N 1
ATOM 3932 C CA . PRO A 1 471 ? -20.875 -9.656 -9.031 1 82.88 471 PRO A CA 1
ATOM 3933 C C . PRO A 1 471 ? -22.156 -8.906 -8.688 1 82.88 471 PRO A C 1
ATOM 3935 O O . PRO A 1 471 ? -23.188 -9.094 -9.352 1 82.88 471 PRO A O 1
ATOM 3938 N N . LEU A 1 472 ? -22.078 -8.164 -7.641 1 80 472 LEU A N 1
ATOM 3939 C CA . LEU A 1 472 ? -23.266 -7.516 -7.094 1 80 472 LEU A CA 1
ATOM 3940 C C . LEU A 1 472 ? -23.875 -6.551 -8.109 1 80 472 LEU A C 1
ATOM 3942 O O . LEU A 1 472 ? -25.094 -6.535 -8.305 1 80 472 LEU A O 1
ATOM 3946 N N . LEU A 1 473 ? -22.938 -5.688 -8.656 1 75.31 473 LEU A N 1
ATOM 3947 C CA . LEU A 1 473 ? -23.484 -4.707 -9.594 1 75.31 473 LEU A CA 1
ATOM 3948 C C . LEU A 1 473 ? -23.094 -5.047 -11.023 1 75.31 473 LEU A C 1
ATOM 3950 O O . LEU A 1 473 ? -21.891 -5.137 -11.344 1 75.31 473 LEU A O 1
ATOM 3954 N N . LYS A 1 474 ? -24.156 -5.445 -11.789 1 67.12 474 LYS A N 1
ATOM 3955 C CA . LYS A 1 474 ? -23.938 -5.711 -13.211 1 67.12 474 LYS A CA 1
ATOM 3956 C C . LYS A 1 474 ? -23.594 -4.426 -13.961 1 67.12 474 LYS A C 1
ATOM 3958 O O . LYS A 1 474 ? -22.812 -4.441 -14.906 1 67.12 474 LYS A O 1
ATOM 3963 N N . GLY A 1 475 ? -24.156 -3.154 -13.492 1 69.25 475 GLY A N 1
ATOM 3964 C CA . GLY A 1 475 ? -23.906 -1.873 -14.133 1 69.25 475 GLY A CA 1
ATOM 3965 C C . GLY A 1 475 ? -22.984 -0.979 -13.328 1 69.25 475 GLY A C 1
ATOM 3966 O O . GLY A 1 475 ? -23.344 0.14 -12.969 1 69.25 475 GLY A O 1
ATOM 3967 N N . TYR A 1 476 ? -21.766 -1.364 -13.094 1 76.88 476 TYR A N 1
ATOM 3968 C CA . TYR A 1 476 ? -20.766 -0.629 -12.328 1 76.88 476 TYR A CA 1
ATOM 3969 C C . TYR A 1 476 ? -20.391 0.679 -13.016 1 76.88 476 TYR A C 1
ATOM 3971 O O . TYR A 1 476 ? -20.094 1.677 -12.352 1 76.88 476 TYR A O 1
ATOM 3979 N N . ASN A 1 477 ? -20.703 0.833 -14.312 1 82.19 477 ASN A N 1
ATOM 3980 C CA . ASN A 1 477 ? -20.344 2.027 -15.07 1 82.19 477 ASN A CA 1
ATOM 3981 C C . ASN A 1 477 ? -21.312 3.172 -14.805 1 82.19 477 ASN A C 1
ATOM 3983 O O . ASN A 1 477 ? -20.922 4.336 -14.773 1 82.19 477 ASN A O 1
ATOM 3987 N N . TYR A 1 478 ? -22.562 2.76 -14.625 1 84.12 478 TYR A N 1
ATOM 3988 C CA . TYR A 1 478 ? -23.547 3.775 -14.312 1 84.12 478 TYR A CA 1
ATOM 3989 C C . TYR A 1 478 ? -23.25 4.441 -12.977 1 84.12 478 TYR A C 1
ATOM 3991 O O . TYR A 1 478 ? -23.344 5.664 -12.852 1 84.12 478 TYR A O 1
ATOM 3999 N N . LEU A 1 479 ? -22.875 3.725 -12.07 1 85.19 479 LEU A N 1
ATOM 4000 C CA . LEU A 1 479 ? -22.562 4.262 -10.75 1 85.19 479 LEU A CA 1
ATOM 4001 C C . LEU A 1 479 ? -21.312 5.148 -10.805 1 85.19 479 LEU A C 1
ATOM 4003 O O . LEU A 1 479 ? -21.234 6.152 -10.086 1 85.19 479 LEU A O 1
ATOM 4007 N N . GLN A 1 480 ? -20.406 4.867 -11.727 1 89.31 480 GLN A N 1
ATOM 4008 C CA . GLN A 1 480 ? -19.219 5.691 -11.906 1 89.31 480 GLN A CA 1
ATOM 4009 C C . GLN A 1 480 ? -19.578 7.059 -12.477 1 89.31 480 GLN A C 1
ATOM 4011 O O . GLN A 1 480 ? -19.062 8.086 -12.039 1 89.31 480 GLN A O 1
ATOM 4016 N N . PHE A 1 481 ? -20.562 7.043 -13.312 1 90.62 481 PHE A N 1
ATOM 4017 C CA . PHE A 1 481 ? -20.984 8.297 -13.914 1 90.62 481 PHE A CA 1
ATOM 4018 C C . PHE A 1 481 ? -21.719 9.164 -12.898 1 90.62 481 PHE A C 1
ATOM 4020 O O . PHE A 1 481 ? -21.531 10.383 -12.867 1 90.62 481 PHE A O 1
ATOM 4027 N N . VAL A 1 482 ? -22.453 8.508 -12.109 1 91 482 VAL A N 1
ATOM 4028 C CA . VAL A 1 482 ? -23.203 9.234 -11.094 1 91 482 VAL A CA 1
ATOM 4029 C C . VAL A 1 482 ? -22.234 9.883 -10.102 1 91 482 VAL A C 1
ATOM 4031 O O . VAL A 1 482 ? -22.406 11.047 -9.727 1 91 482 VAL A O 1
ATOM 4034 N N . MET A 1 483 ? -21.203 9.242 -9.766 1 93.25 483 MET A N 1
ATOM 4035 C CA . MET A 1 483 ? -20.25 9.773 -8.797 1 93.25 483 MET A CA 1
ATOM 4036 C C . MET A 1 483 ? -19.422 10.891 -9.406 1 93.25 483 MET A C 1
ATOM 4038 O O . MET A 1 483 ? -19.125 11.891 -8.742 1 93.25 483 MET A O 1
ATOM 4042 N N . CYS A 1 484 ? -19.094 10.781 -10.656 1 94.31 484 CYS A N 1
ATOM 4043 C CA . CYS A 1 484 ? -18.328 11.836 -11.328 1 94.31 484 CYS A CA 1
ATOM 4044 C C . CYS A 1 484 ? -19.172 13.102 -11.477 1 94.31 484 CYS A C 1
ATOM 4046 O O . CYS A 1 484 ? -18.672 14.203 -11.258 1 94.31 484 CYS A O 1
ATOM 4048 N N . ALA A 1 485 ? -20.422 12.867 -11.766 1 95.25 485 ALA A N 1
ATOM 4049 C CA . ALA A 1 485 ? -21.312 14.016 -11.883 1 95.25 485 ALA A CA 1
ATOM 4050 C C . ALA A 1 485 ? -21.516 14.703 -10.539 1 95.25 485 ALA A C 1
ATOM 4052 O O . ALA A 1 485 ? -21.5 15.93 -10.453 1 95.25 485 ALA A O 1
ATOM 4053 N N . ALA A 1 486 ? -21.656 13.961 -9.555 1 96.69 486 ALA A N 1
ATOM 4054 C CA . ALA A 1 486 ? -21.812 14.523 -8.211 1 96.69 486 ALA A CA 1
ATOM 4055 C C . ALA A 1 486 ? -20.578 15.297 -7.797 1 96.69 486 ALA A C 1
ATOM 4057 O O . ALA A 1 486 ? -20.672 16.375 -7.211 1 96.69 486 ALA A O 1
ATOM 4058 N N . ALA A 1 487 ? -19.359 14.82 -8.133 1 96.44 487 ALA A N 1
ATOM 4059 C CA . ALA A 1 487 ? -18.109 15.469 -7.773 1 96.44 487 ALA A CA 1
ATOM 4060 C C . ALA A 1 487 ? -17.938 16.797 -8.508 1 96.44 487 ALA A C 1
ATOM 4062 O O . ALA A 1 487 ? -17.516 17.797 -7.918 1 96.44 487 ALA A O 1
ATOM 4063 N N . VAL A 1 488 ? -18.359 16.828 -9.719 1 96.44 488 VAL A N 1
ATOM 4064 C CA . VAL A 1 488 ? -18.219 18.047 -10.516 1 96.44 488 VAL A CA 1
ATOM 4065 C C . VAL A 1 488 ? -19.188 19.109 -10 1 96.44 488 VAL A C 1
ATOM 4067 O O . VAL A 1 488 ? -18.828 20.281 -9.852 1 96.44 488 VAL A O 1
ATOM 4070 N N . LEU A 1 489 ? -20.391 18.703 -9.672 1 96.75 489 LEU A N 1
ATOM 4071 C CA . LEU A 1 489 ? -21.375 19.641 -9.148 1 96.75 489 LEU A CA 1
ATOM 4072 C C . LEU A 1 489 ? -20.938 20.188 -7.793 1 96.75 489 LEU A C 1
ATOM 4074 O O . LEU A 1 489 ? -21.031 21.391 -7.543 1 96.75 489 LEU A O 1
ATOM 4078 N N . LYS A 1 490 ? -20.438 19.312 -7.004 1 96.06 490 LYS A N 1
ATOM 4079 C CA . LYS A 1 490 ? -19.984 19.75 -5.688 1 96.06 490 LYS A CA 1
ATOM 4080 C C . LYS A 1 490 ? -18.766 20.672 -5.797 1 96.06 490 LYS A C 1
ATOM 4082 O O . LYS A 1 490 ? -18.609 21.594 -5.008 1 96.06 490 LYS A O 1
ATOM 4087 N N . LEU A 1 491 ? -17.891 20.422 -6.742 1 94.19 491 LEU A N 1
ATOM 4088 C CA . LEU A 1 491 ? -16.719 21.25 -6.969 1 94.19 491 LEU A CA 1
ATOM 4089 C C . LEU A 1 491 ? -17.125 22.672 -7.363 1 94.19 491 LEU A C 1
ATOM 4091 O O . LEU A 1 491 ? -16.594 23.641 -6.812 1 94.19 491 LEU A O 1
ATOM 4095 N N . ILE A 1 492 ? -18.125 22.812 -8.148 1 94.06 492 ILE A N 1
ATOM 4096 C CA . ILE A 1 492 ? -18.578 24.109 -8.609 1 94.06 492 ILE A CA 1
ATOM 4097 C C . ILE A 1 492 ? -19.234 24.875 -7.449 1 94.06 492 ILE A C 1
ATOM 4099 O O . ILE A 1 492 ? -18.938 26.047 -7.23 1 94.06 492 ILE A O 1
ATOM 4103 N N . THR A 1 493 ? -20 24.156 -6.699 1 94 493 THR A N 1
ATOM 4104 C CA . THR A 1 493 ? -20.719 24.828 -5.621 1 94 493 THR A CA 1
ATOM 4105 C C . THR A 1 493 ? -19.766 25.203 -4.488 1 94 493 THR A C 1
ATOM 4107 O O . THR A 1 493 ? -19.891 26.281 -3.904 1 94 493 THR A O 1
ATOM 4110 N N . THR A 1 494 ? -18.797 24.359 -4.219 1 91.75 494 THR A N 1
ATOM 4111 C CA . THR A 1 494 ? -17.844 24.672 -3.154 1 91.75 494 THR A CA 1
ATOM 4112 C C . THR A 1 494 ? -16.922 25.812 -3.564 1 91.75 494 THR A C 1
ATOM 4114 O O . THR A 1 494 ? -16.609 26.688 -2.75 1 91.75 494 THR A O 1
ATOM 4117 N N . PHE A 1 495 ? -16.625 25.906 -4.809 1 88.94 495 PHE A N 1
ATOM 4118 C CA . PHE A 1 495 ? -15.773 26.984 -5.301 1 88.94 495 PHE A CA 1
ATOM 4119 C C . PHE A 1 495 ? -16.516 28.312 -5.25 1 88.94 495 PHE A C 1
ATOM 4121 O O . PHE A 1 495 ? -15.945 29.328 -4.871 1 88.94 495 PHE A O 1
ATOM 4128 N N . THR A 1 496 ? -17.75 28.281 -5.52 1 89.62 496 THR A N 1
ATOM 4129 C CA . THR A 1 496 ? -18.547 29.5 -5.477 1 89.62 496 THR A CA 1
ATOM 4130 C C . THR A 1 496 ? -18.766 29.953 -4.035 1 89.62 496 THR A C 1
ATOM 4132 O O . THR A 1 496 ? -18.75 31.156 -3.744 1 89.62 496 THR A O 1
ATOM 4135 N N . LYS A 1 497 ? -18.906 29 -3.168 1 86.81 497 LYS A N 1
ATOM 4136 C CA . LYS A 1 497 ? -19.078 29.344 -1.757 1 86.81 497 LYS A CA 1
ATOM 4137 C C . LYS A 1 497 ? -17.797 29.969 -1.191 1 86.81 497 LYS A C 1
ATOM 4139 O O . LYS A 1 497 ? -17.859 30.969 -0.466 1 86.81 497 LYS A O 1
ATOM 4144 N N . PHE A 1 498 ? -16.672 29.453 -1.578 1 85.38 498 PHE A N 1
ATOM 4145 C CA . PHE A 1 498 ? -15.422 30 -1.076 1 85.38 498 PHE A CA 1
ATOM 4146 C C . PHE A 1 498 ? -15.109 31.344 -1.726 1 85.38 498 PHE A C 1
ATOM 4148 O O . PHE A 1 498 ? -14.516 32.219 -1.097 1 85.38 498 PHE A O 1
ATOM 4155 N N . TRP A 1 499 ? -15.633 31.5 -2.947 1 84.44 499 TRP A N 1
ATOM 4156 C CA . TRP A 1 499 ? -15.492 32.781 -3.613 1 84.44 499 TRP A CA 1
ATOM 4157 C C . TRP A 1 499 ? -16.312 33.875 -2.908 1 84.44 499 TRP A C 1
ATOM 4159 O O . TRP A 1 499 ? -15.852 35 -2.729 1 84.44 499 TRP A O 1
ATOM 4169 N N . HIS A 1 500 ? -17.406 33.469 -2.287 1 81 500 HIS A N 1
ATOM 4170 C CA . HIS A 1 500 ? -18.25 34.375 -1.553 1 81 500 HIS A CA 1
ATOM 4171 C C . HIS A 1 500 ? -17.688 34.688 -0.168 1 81 500 HIS A C 1
ATOM 4173 O O . HIS A 1 500 ? -17.781 35.812 0.327 1 81 500 HIS A O 1
ATOM 4179 N N . LEU A 1 501 ? -17 33.656 0.396 1 80.31 501 LEU A N 1
ATOM 4180 C CA . LEU A 1 501 ? -16.438 33.812 1.735 1 80.31 501 LEU A CA 1
ATOM 4181 C C . LEU A 1 501 ? -15.211 34.719 1.719 1 80.31 501 LEU A C 1
ATOM 4183 O O . LEU A 1 501 ? -14.828 35.281 2.752 1 80.31 501 LEU A O 1
ATOM 4187 N N . SER A 1 502 ? -14.688 34.906 0.519 1 80.25 502 SER A N 1
ATOM 4188 C CA . SER A 1 502 ? -13.492 35.75 0.432 1 80.25 502 SER A CA 1
ATOM 4189 C C . SER A 1 502 ? -13.859 37.188 0.217 1 80.25 502 SER A C 1
ATOM 4191 O O . SER A 1 502 ? -13.016 38.094 0.378 1 80.25 502 SER A O 1
ATOM 4193 N N . ARG A 1 503 ? -15.195 37.531 0.101 1 77.75 503 ARG A N 1
ATOM 4194 C CA . ARG A 1 503 ? -15.555 38.906 -0.271 1 77.75 503 ARG A CA 1
ATOM 4195 C C . ARG A 1 503 ? -16.516 39.5 0.747 1 77.75 503 ARG A C 1
ATOM 4197 O O . ARG A 1 503 ? -17.297 40.406 0.411 1 77.75 503 ARG A O 1
ATOM 4204 N N . PHE A 1 504 ? -16.359 39.219 2.004 1 80.31 504 PHE A N 1
ATOM 4205 C CA . PHE A 1 504 ? -17.234 39.875 2.969 1 80.31 504 PHE A CA 1
ATOM 4206 C C . PHE A 1 504 ? -16.516 41 3.688 1 80.31 504 PHE A C 1
ATOM 4208 O O . PHE A 1 504 ? -15.281 41.062 3.688 1 80.31 504 PHE A O 1
ATOM 4215 N N . ASN A 1 505 ? -17.281 42 4.211 1 80.62 505 ASN A N 1
ATOM 4216 C CA . ASN A 1 505 ? -16.75 43.156 4.934 1 80.62 505 ASN A CA 1
ATOM 4217 C C . ASN A 1 505 ? -16.797 42.938 6.441 1 80.62 505 ASN A C 1
ATOM 4219 O O . ASN A 1 505 ? -17.812 42.469 6.969 1 80.62 505 ASN A O 1
ATOM 4223 N N . VAL A 1 506 ? -15.688 43.062 7.059 1 88.12 506 VAL A N 1
ATOM 4224 C CA . VAL A 1 506 ? -15.594 42.969 8.516 1 88.12 506 VAL A CA 1
ATOM 4225 C C . VAL A 1 506 ? -15.188 44.312 9.102 1 88.12 506 VAL A C 1
ATOM 4227 O O . VAL A 1 506 ? -14.289 44.969 8.586 1 88.12 506 VAL A O 1
ATOM 4230 N N . PHE A 1 507 ? -15.914 44.844 10.086 1 89.12 507 PHE A N 1
ATOM 4231 C CA . PHE A 1 507 ? -15.586 46.094 10.766 1 89.12 507 PHE A CA 1
ATOM 4232 C C . PHE A 1 507 ? -15.273 45.844 12.234 1 89.12 507 PHE A C 1
ATOM 4234 O O . PHE A 1 507 ? -16.031 45.156 12.93 1 89.12 507 PHE A O 1
ATOM 4241 N N . PHE A 1 508 ? -14.172 46.312 12.688 1 91.5 508 PHE A N 1
ATOM 4242 C CA . PHE A 1 508 ? -13.758 46.25 14.078 1 91.5 508 PHE A CA 1
ATOM 4243 C C . PHE A 1 508 ? -14.148 47.531 14.828 1 91.5 508 PHE A C 1
ATOM 4245 O O . PHE A 1 508 ? -13.617 48.594 14.547 1 91.5 508 PHE A O 1
ATOM 4252 N N . ILE A 1 509 ? -15.016 47.406 15.82 1 91.56 509 ILE A N 1
ATOM 4253 C CA . ILE A 1 509 ? -15.492 48.531 16.609 1 91.56 509 ILE A CA 1
ATOM 4254 C C . ILE A 1 509 ? -14.633 48.688 17.875 1 91.56 509 ILE A C 1
ATOM 4256 O O . ILE A 1 509 ? -14.664 47.812 18.75 1 91.56 509 ILE A O 1
ATOM 4260 N N . ASP A 1 510 ? -13.938 49.719 17.938 1 90.31 510 ASP A N 1
ATOM 4261 C CA . ASP A 1 510 ? -13.078 49.969 19.078 1 90.31 510 ASP A CA 1
ATOM 4262 C C . ASP A 1 510 ? -13.805 50.812 20.141 1 90.31 510 ASP A C 1
ATOM 4264 O O . ASP A 1 510 ? -14.195 51.938 19.891 1 90.31 510 ASP A O 1
ATOM 4268 N N . TRP A 1 511 ? -13.953 50.312 21.406 1 89.06 511 TRP A N 1
ATOM 4269 C CA . TRP A 1 511 ? -14.672 50.969 22.5 1 89.06 511 TRP A CA 1
ATOM 4270 C C . TRP A 1 511 ? -13.719 51.75 23.406 1 89.06 511 TRP A C 1
ATOM 4272 O O . TRP A 1 511 ? -14.141 52.406 24.344 1 89.06 511 TRP A O 1
ATOM 4282 N N . GLU A 1 512 ? -12.391 51.688 23.047 1 86.5 512 GLU A N 1
ATOM 4283 C CA . GLU A 1 512 ? -11.398 52.281 23.953 1 86.5 512 GLU A CA 1
ATOM 4284 C C . GLU A 1 512 ? -11.445 53.781 23.922 1 86.5 512 GLU A C 1
ATOM 4286 O O . GLU A 1 512 ? -11.594 54.375 22.844 1 86.5 512 GLU A O 1
ATOM 4291 N N . ARG A 1 513 ? -11.227 54.5 25.172 1 75.12 513 ARG A N 1
ATOM 4292 C CA . ARG A 1 513 ? -11.234 55.938 25.297 1 75.12 513 ARG A CA 1
ATOM 4293 C C . ARG A 1 513 ? -9.836 56.469 25.625 1 75.12 513 ARG A C 1
ATOM 4295 O O . ARG A 1 513 ? -9.07 55.812 26.328 1 75.12 513 ARG A O 1
ATOM 4302 N N . PRO A 1 514 ? -9.492 57.562 24.891 1 71.06 514 PRO A N 1
ATOM 4303 C CA . PRO A 1 514 ? -8.188 58.156 25.234 1 71.06 514 PRO A CA 1
ATOM 4304 C C . PRO A 1 514 ? -8.109 58.625 26.688 1 71.06 514 PRO A C 1
ATOM 4306 O O . PRO A 1 514 ? -9.07 59.156 27.219 1 71.06 514 PRO A O 1
ATOM 4309 N N . ARG A 1 515 ? -7.172 58.125 27.625 1 59.97 515 ARG A N 1
ATOM 4310 C CA . ARG A 1 515 ? -7 58.5 29.031 1 59.97 515 ARG A CA 1
ATOM 4311 C C . ARG A 1 515 ? -6.074 59.719 29.156 1 59.97 515 ARG A C 1
ATOM 4313 O O . ARG A 1 515 ? -4.996 59.75 28.562 1 59.97 515 ARG A O 1
ATOM 4320 N N . TYR A 1 516 ? -6.641 60.906 29.25 1 49.72 516 TYR A N 1
ATOM 4321 C CA . TYR A 1 516 ? -5.871 62.094 29.562 1 49.72 516 TYR A CA 1
ATOM 4322 C C . TYR A 1 516 ? -5.27 62 30.953 1 49.72 516 TYR A C 1
ATOM 4324 O O . TYR A 1 516 ? -5.895 61.469 31.875 1 49.72 516 TYR A O 1
ATOM 4332 N N . SER A 1 517 ? -3.916 61.812 31.078 1 42.78 517 SER A N 1
ATOM 4333 C CA . SER A 1 517 ? -3.295 62.031 32.375 1 42.78 517 SER A CA 1
ATOM 4334 C C . SER A 1 517 ? -3.787 63.344 33 1 42.78 517 SER A C 1
ATOM 4336 O O . SER A 1 517 ? -3.23 64.438 32.75 1 42.78 517 SER A O 1
ATOM 4338 N N . ASP A 1 518 ? -4.828 64 32.938 1 36.78 518 ASP A N 1
ATOM 4339 C CA . ASP A 1 518 ? -5.066 65.188 33.75 1 36.78 518 ASP A CA 1
ATOM 4340 C C . ASP A 1 518 ? -4.703 64.938 35.219 1 36.78 518 ASP A C 1
ATOM 4342 O O . ASP A 1 518 ? -5.199 64 35.844 1 36.78 518 ASP A O 1
ATOM 4346 N N . THR A 1 519 ? -3.43 65.312 35.781 1 36.5 519 THR A N 1
ATOM 4347 C CA . THR A 1 519 ? -3.229 65.688 37.188 1 36.5 519 THR A CA 1
ATOM 4348 C C . THR A 1 519 ? -4.52 66.188 37.812 1 36.5 519 THR A C 1
ATOM 4350 O O . THR A 1 519 ? -4.582 66.438 39 1 36.5 519 THR A O 1
ATOM 4353 N N . ASN A 1 520 ? -5.207 67.25 37.281 1 33.28 520 ASN A N 1
ATOM 4354 C CA . ASN A 1 520 ? -6.289 67.812 38.125 1 33.28 520 ASN A CA 1
ATOM 4355 C C . ASN A 1 520 ? -7.281 66.688 38.5 1 33.28 520 ASN A C 1
ATOM 4357 O O . ASN A 1 520 ? -7.43 65.688 37.75 1 33.28 520 ASN A O 1
ATOM 4361 N N . ASN A 1 521 ? -7.844 66.688 39.812 1 33.47 521 ASN A N 1
ATOM 4362 C CA . ASN A 1 521 ? -8.852 65.938 40.594 1 33.47 521 ASN A CA 1
ATOM 4363 C C . ASN A 1 521 ? -10.008 65.5 39.719 1 33.47 521 ASN A C 1
ATOM 4365 O O . ASN A 1 521 ? -11.156 65.5 40.156 1 33.47 521 ASN A O 1
ATOM 4369 N N . ILE A 1 522 ? -9.961 65.75 38.5 1 34.03 522 ILE A N 1
ATOM 4370 C CA . ILE A 1 522 ? -11.281 65.375 37.969 1 34.03 522 ILE A CA 1
ATOM 4371 C C . ILE A 1 522 ? -11.555 63.906 38.25 1 34.03 522 ILE A C 1
ATOM 4373 O O . ILE A 1 522 ? -10.703 63.062 37.969 1 34.03 522 ILE A O 1
ATOM 4377 N N . ASN A 1 523 ? -12.609 63.562 39.031 1 31 523 ASN A N 1
ATOM 4378 C CA . ASN A 1 523 ? -13.273 62.375 39.562 1 31 523 ASN A CA 1
ATOM 4379 C C . ASN A 1 523 ? -13.258 61.219 38.594 1 31 523 ASN A C 1
ATOM 4381 O O . ASN A 1 523 ? -13.828 61.312 37.5 1 31 523 ASN A O 1
ATOM 4385 N N . LEU A 1 524 ? -12.203 60.531 38.469 1 35.56 524 LEU A N 1
ATOM 4386 C CA . LEU A 1 524 ? -12.109 59.188 37.906 1 35.56 524 LEU A CA 1
ATOM 4387 C C . LEU A 1 524 ? -13.477 58.5 37.906 1 35.56 524 LEU A C 1
ATOM 4389 O O . LEU A 1 524 ? -13.648 57.469 37.281 1 35.56 524 LEU A O 1
ATOM 4393 N N . LYS A 1 525 ? -14.258 58.781 38.938 1 36.62 525 LYS A N 1
ATOM 4394 C CA . LYS A 1 525 ? -15.57 58.188 39.094 1 36.62 525 LYS A CA 1
ATOM 4395 C C . LYS A 1 525 ? -16.5 58.531 37.938 1 36.62 525 LYS A C 1
ATOM 4397 O O . LYS A 1 525 ? -17.406 57.781 37.625 1 36.62 525 LYS A O 1
ATOM 4402 N N . SER A 1 526 ? -16.547 59.781 37.594 1 32.38 526 SER A N 1
ATOM 4403 C CA . SER A 1 526 ? -17.609 60.188 36.688 1 32.38 526 SER A CA 1
ATOM 4404 C C . SER A 1 526 ? -17.406 59.594 35.281 1 32.38 526 SER A C 1
ATOM 4406 O O . SER A 1 526 ? -18.328 59.531 34.469 1 32.38 526 SER A O 1
ATOM 4408 N N . ASN A 1 527 ? -16.203 59.344 34.906 1 32.72 527 ASN A N 1
ATOM 4409 C CA . ASN A 1 527 ? -15.969 58.844 33.562 1 32.72 527 ASN A CA 1
ATOM 4410 C C . ASN A 1 527 ? -16.406 57.375 33.406 1 32.72 527 ASN A C 1
ATOM 4412 O O . ASN A 1 527 ? -16.422 56.844 32.312 1 32.72 527 ASN A O 1
ATOM 4416 N N . LEU A 1 528 ? -16.375 56.656 34.438 1 34.59 528 LEU A N 1
ATOM 4417 C CA . LEU A 1 528 ? -16.891 55.281 34.375 1 34.59 528 LEU A CA 1
ATOM 4418 C C . LEU A 1 528 ? -18.375 55.312 34 1 34.59 528 LEU A C 1
ATOM 4420 O O . LEU A 1 528 ? -18.906 54.312 33.531 1 34.59 528 LEU A O 1
ATOM 4424 N N . GLU A 1 529 ? -19.234 56.156 34.719 1 34.41 529 GLU A N 1
ATOM 4425 C CA . GLU A 1 529 ? -20.672 56.156 34.5 1 34.41 529 GLU A CA 1
ATOM 4426 C C . GLU A 1 529 ? -21.031 56.688 33.125 1 34.41 529 GLU A C 1
ATOM 4428 O O . GLU A 1 529 ? -22.203 56.75 32.75 1 34.41 529 GLU A O 1
ATOM 4433 N N . ILE A 1 530 ? -20.234 57.594 32.531 1 35.59 530 ILE A N 1
ATOM 4434 C CA . ILE A 1 530 ? -20.719 58.062 31.234 1 35.59 530 ILE A CA 1
ATOM 4435 C C . ILE A 1 530 ? -20.562 56.969 30.188 1 35.59 530 ILE A C 1
ATOM 4437 O O . ILE A 1 530 ? -19.438 56.594 29.828 1 35.59 530 ILE A O 1
ATOM 4441 N N . SER A 1 531 ? -21.25 56 30.25 1 39.62 531 SER A N 1
ATOM 4442 C CA . SER A 1 531 ? -21.406 54.875 29.328 1 39.62 531 SER A CA 1
ATOM 4443 C C . SER A 1 531 ? -20.922 55.219 27.938 1 39.62 531 SER A C 1
ATOM 4445 O O . SER A 1 531 ? -20.547 54.344 27.156 1 39.62 531 SER A O 1
ATOM 4447 N N . SER A 1 532 ? -21.516 56.406 27.188 1 43.09 532 SER A N 1
ATOM 4448 C CA . SER A 1 532 ? -21.578 56.719 25.75 1 43.09 532 SER A CA 1
ATOM 4449 C C . SER A 1 532 ? -20.344 57.469 25.297 1 43.09 532 SER A C 1
ATOM 4451 O O . SER A 1 532 ? -20.453 58.438 24.516 1 43.09 532 SER A O 1
ATOM 4453 N N . ALA A 1 533 ? -19.344 57.531 25.875 1 46.06 533 ALA A N 1
ATOM 4454 C CA . ALA A 1 533 ? -18.234 58.406 25.516 1 46.06 533 ALA A CA 1
ATOM 4455 C C . ALA A 1 533 ? -17.797 58.156 24.062 1 46.06 533 ALA A C 1
ATOM 4457 O O . ALA A 1 533 ? -17.359 59.094 23.375 1 46.06 533 ALA A O 1
ATOM 4458 N N . CYS A 1 534 ? -17.688 56.938 23.672 1 53.88 534 CYS A N 1
ATOM 4459 C CA . CYS A 1 534 ? -17.375 56.75 22.266 1 53.88 534 CYS A CA 1
ATOM 4460 C C . CYS A 1 534 ? -18.406 57.438 21.375 1 53.88 534 CYS A C 1
ATOM 4462 O O . CYS A 1 534 ? -18.094 57.781 20.234 1 53.88 534 CYS A O 1
ATOM 4464 N N . SER A 1 535 ? -19.703 57.719 21.953 1 48.69 535 SER A N 1
ATOM 4465 C CA . SER A 1 535 ? -20.766 58.375 21.188 1 48.69 535 SER A CA 1
ATOM 4466 C C . SER A 1 535 ? -20.688 59.875 21.281 1 48.69 535 SER A C 1
ATOM 4468 O O . SER A 1 535 ? -21.375 60.594 20.562 1 48.69 535 SER A O 1
ATOM 4470 N N . ASN A 1 536 ? -20.094 60.5 22.422 1 46.31 536 ASN A N 1
ATOM 4471 C CA . ASN A 1 536 ? -20.188 61.938 22.641 1 46.31 536 ASN A CA 1
ATOM 4472 C C . ASN A 1 536 ? -19.328 62.688 21.625 1 46.31 536 ASN A C 1
ATOM 4474 O O . ASN A 1 536 ? -18.203 62.281 21.328 1 46.31 536 ASN A O 1
ATOM 4478 N N . ALA A 1 537 ? -20 63.5 20.766 1 43.56 537 ALA A N 1
ATOM 4479 C CA . ALA A 1 537 ? -19.609 64.375 19.672 1 43.56 537 ALA A CA 1
ATOM 4480 C C . ALA A 1 537 ? -18.469 65.312 20.109 1 43.56 537 ALA A C 1
ATOM 4482 O O . ALA A 1 537 ? -18.234 66.375 19.484 1 43.56 537 ALA A O 1
ATOM 4483 N N . GLY A 1 538 ? -17.922 65.25 21.344 1 42.22 538 GLY A N 1
ATOM 4484 C CA . GLY A 1 538 ? -17 66.375 21.578 1 42.22 538 GLY A CA 1
ATOM 4485 C C . GLY A 1 538 ? -15.828 66.375 20.625 1 42.22 538 GLY A C 1
ATOM 4486 O O . GLY A 1 538 ? -15.617 65.438 19.875 1 42.22 538 GLY A O 1
ATOM 4487 N N . PRO A 1 539 ? -15.18 67.625 20.438 1 42.47 539 PRO A N 1
ATOM 4488 C CA . PRO A 1 539 ? -14.086 67.812 19.484 1 42.47 539 PRO A CA 1
ATOM 4489 C C . PRO A 1 539 ? -13.062 66.688 19.516 1 42.47 539 PRO A C 1
ATOM 4491 O O . PRO A 1 539 ? -12.805 66.125 20.578 1 42.47 539 PRO A O 1
ATOM 4494 N N . PRO A 1 540 ? -12.953 66 18.438 1 44.03 540 PRO A N 1
ATOM 4495 C CA . PRO A 1 540 ? -11.953 64.938 18.312 1 44.03 540 PRO A CA 1
ATOM 4496 C C . PRO A 1 540 ? -10.664 65.25 19.078 1 44.03 540 PRO A C 1
ATOM 4498 O O . PRO A 1 540 ? -9.805 66 18.562 1 44.03 540 PRO A O 1
ATOM 4501 N N . ALA A 1 541 ? -10.812 65.75 20.25 1 41.25 541 ALA A N 1
ATOM 4502 C CA . ALA A 1 541 ? -9.516 66.062 20.875 1 41.25 541 ALA A CA 1
ATOM 4503 C C . ALA A 1 541 ? -8.516 64.938 20.578 1 41.25 541 ALA A C 1
ATOM 4505 O O . ALA A 1 541 ? -8.891 63.875 20.078 1 41.25 541 ALA A O 1
ATOM 4506 N N . ASN A 1 542 ? -7.133 65 21.094 1 43.75 542 ASN A N 1
ATOM 4507 C CA . ASN A 1 542 ? -5.867 64.312 20.828 1 43.75 542 ASN A CA 1
ATOM 4508 C C . ASN A 1 542 ? -5.992 62.781 20.984 1 43.75 542 ASN A C 1
ATOM 4510 O O . ASN A 1 542 ? -5.801 62.281 22.078 1 43.75 542 ASN A O 1
ATOM 4514 N N . LYS A 1 543 ? -6.832 62.125 20.297 1 50.72 543 LYS A N 1
ATOM 4515 C CA . LYS A 1 543 ? -7 60.688 20.125 1 50.72 543 LYS A CA 1
ATOM 4516 C C . LYS A 1 543 ? -5.652 59.969 20.062 1 50.72 543 LYS A C 1
ATOM 4518 O O . LYS A 1 543 ? -5.59 58.75 19.844 1 50.72 543 LYS A O 1
ATOM 4523 N N . SER A 1 544 ? -4.656 60.75 20.031 1 52.94 544 SER A N 1
ATOM 4524 C CA . SER A 1 544 ? -3.283 60.281 19.859 1 52.94 544 SER A CA 1
ATOM 4525 C C . SER A 1 544 ? -2.881 59.312 20.953 1 52.94 544 SER A C 1
ATOM 4527 O O . SER A 1 544 ? -1.863 58.625 20.844 1 52.94 544 SER A O 1
ATOM 4529 N N . ASN A 1 545 ? -3.908 58.969 21.953 1 63.75 545 ASN A N 1
ATOM 4530 C CA . ASN A 1 545 ? -3.277 58.25 23.078 1 63.75 545 ASN A CA 1
ATOM 4531 C C . ASN A 1 545 ? -3.744 56.812 23.156 1 63.75 545 ASN A C 1
ATOM 4533 O O . ASN A 1 545 ? -3.436 56.125 24.125 1 63.75 545 ASN A O 1
ATOM 4537 N N . VAL A 1 546 ? -4.594 56.281 22.125 1 78.94 546 VAL A N 1
ATOM 4538 C CA . VAL A 1 546 ? -4.98 54.875 22.219 1 78.94 546 VAL A CA 1
ATOM 4539 C C . VAL A 1 546 ? -4.035 54.031 21.375 1 78.94 546 VAL A C 1
ATOM 4541 O O . VAL A 1 546 ? -3.795 54.344 20.203 1 78.94 546 VAL A O 1
ATOM 4544 N N . SER A 1 547 ? -3.586 53 21.969 1 84.62 547 SER A N 1
ATOM 4545 C CA . SER A 1 547 ? -2.623 52.125 21.312 1 84.62 547 SER A CA 1
ATOM 4546 C C . SER A 1 547 ? -3.283 51.312 20.203 1 84.62 547 SER A C 1
ATOM 4548 O O . SER A 1 547 ? -4.383 50.812 20.375 1 84.62 547 SER A O 1
ATOM 4550 N N . ALA A 1 548 ? -2.688 51.188 19.031 1 86.62 548 ALA A N 1
ATOM 4551 C CA . ALA A 1 548 ? -3.166 50.406 17.875 1 86.62 548 ALA A CA 1
ATOM 4552 C C . ALA A 1 548 ? -2.875 48.938 18.047 1 86.62 548 ALA A C 1
ATOM 4554 O O . ALA A 1 548 ? -3.408 48.094 17.297 1 86.62 548 ALA A O 1
ATOM 4555 N N . TRP A 1 549 ? -2.1 48.562 19.062 1 88 549 TRP A N 1
ATOM 4556 C CA . TRP A 1 549 ? -1.608 47.188 19.188 1 88 549 TRP A CA 1
ATOM 4557 C C . TRP A 1 549 ? -2.734 46.25 19.578 1 88 549 TRP A C 1
ATOM 4559 O O . TRP A 1 549 ? -2.682 45.062 19.266 1 88 549 TRP A O 1
ATOM 4569 N N . ARG A 1 550 ? -3.781 46.719 20.188 1 89.31 550 ARG A N 1
ATOM 4570 C CA . ARG A 1 550 ? -4.949 45.906 20.5 1 89.31 550 ARG A CA 1
ATOM 4571 C C . ARG A 1 550 ? -5.633 45.438 19.219 1 89.31 550 ARG A C 1
ATOM 4573 O O . ARG A 1 550 ? -5.957 44.25 19.094 1 89.31 550 ARG A O 1
ATOM 4580 N N . SER A 1 551 ? -5.785 46.344 18.297 1 88.88 551 SER A N 1
ATOM 4581 C CA . SER A 1 551 ? -6.434 46 17.031 1 88.88 551 SER A CA 1
ATOM 4582 C C . SER A 1 551 ? -5.559 45.094 16.188 1 88.88 551 SER A C 1
ATOM 4584 O O . SER A 1 551 ? -6.066 44.188 15.516 1 88.88 551 SER A O 1
ATOM 4586 N N . ILE A 1 552 ? -4.258 45.312 16.234 1 87.5 552 ILE A N 1
ATOM 4587 C CA . ILE A 1 552 ? -3.342 44.469 15.445 1 87.5 552 ILE A CA 1
ATOM 4588 C C . ILE A 1 552 ? -3.357 43.062 15.977 1 87.5 552 ILE A C 1
ATOM 4590 O O . ILE A 1 552 ? -3.346 42.094 15.203 1 87.5 552 ILE A O 1
ATOM 4594 N N . PHE A 1 553 ? -3.365 42.938 17.266 1 88.88 553 PHE A N 1
ATOM 4595 C CA . PHE A 1 553 ? -3.424 41.594 17.875 1 88.88 553 PHE A CA 1
ATOM 4596 C C . PHE A 1 553 ? -4.691 40.875 17.453 1 88.88 553 PHE A C 1
ATOM 4598 O O . PHE A 1 553 ? -4.637 39.688 17.062 1 88.88 553 PHE A O 1
ATOM 4605 N N . LEU A 1 554 ? -5.781 41.5 17.484 1 90.62 554 LEU A N 1
ATOM 4606 C CA . LEU A 1 554 ? -7.059 40.875 17.188 1 90.62 554 LEU A CA 1
ATOM 4607 C C . LEU A 1 554 ? -7.16 40.531 15.703 1 90.62 554 LEU A C 1
ATOM 4609 O O . LEU A 1 554 ? -7.707 39.5 15.344 1 90.62 554 LEU A O 1
ATOM 4613 N N . ILE A 1 555 ? -6.672 41.375 14.812 1 89.19 555 ILE A N 1
ATOM 4614 C CA . ILE A 1 555 ? -6.688 41.094 13.375 1 89.19 555 ILE A CA 1
ATOM 4615 C C . ILE A 1 555 ? -5.816 39.875 13.078 1 89.19 555 ILE A C 1
ATOM 4617 O O . ILE A 1 555 ? -6.176 39.062 12.242 1 89.19 555 ILE A O 1
ATOM 4621 N N . ASN A 1 556 ? -4.711 39.781 13.812 1 86.88 556 ASN A N 1
ATOM 4622 C CA . ASN A 1 556 ? -3.844 38.625 13.633 1 86.88 556 ASN A CA 1
ATOM 4623 C C . ASN A 1 556 ? -4.543 37.344 14.055 1 86.88 556 ASN A C 1
ATOM 4625 O O . ASN A 1 556 ? -4.418 36.312 13.391 1 86.88 556 ASN A O 1
ATOM 4629 N N . GLU A 1 557 ? -5.258 37.406 15.117 1 89.81 557 GLU A N 1
ATOM 4630 C CA . GLU A 1 557 ? -5.996 36.25 15.57 1 89.81 557 GLU A CA 1
ATOM 4631 C C . GLU A 1 557 ? -7.129 35.906 14.609 1 89.81 557 GLU A C 1
ATOM 4633 O O . GLU A 1 557 ? -7.434 34.719 14.398 1 89.81 557 GLU A O 1
ATOM 4638 N N . TRP A 1 558 ? -7.797 36.938 14.023 1 89.44 558 TRP A N 1
ATOM 4639 C CA . TRP A 1 558 ? -8.859 36.719 13.047 1 89.44 558 TRP A CA 1
ATOM 4640 C C . TRP A 1 558 ? -8.328 36 11.812 1 89.44 558 TRP A C 1
ATOM 4642 O O . TRP A 1 558 ? -8.945 35.031 11.32 1 89.44 558 TRP A O 1
ATOM 4652 N N . VAL A 1 559 ? -7.129 36.312 11.352 1 86 559 VAL A N 1
ATOM 4653 C CA . VAL A 1 559 ? -6.531 35.719 10.164 1 86 559 VAL A CA 1
ATOM 4654 C C . VAL A 1 559 ? -6.117 34.281 10.469 1 86 559 VAL A C 1
ATOM 4656 O O . VAL A 1 559 ? -6.281 33.375 9.633 1 86 559 VAL A O 1
ATOM 4659 N N . ARG A 1 560 ? -5.656 34.031 11.578 1 84.25 560 ARG A N 1
ATOM 4660 C CA . ARG A 1 560 ? -5.281 32.688 11.977 1 84.25 560 ARG A CA 1
ATOM 4661 C C . ARG A 1 560 ? -6.508 31.781 12.055 1 84.25 560 ARG A C 1
ATOM 4663 O O . ARG A 1 560 ? -6.461 30.625 11.641 1 84.25 560 ARG A O 1
ATOM 4670 N N . LEU A 1 561 ? -7.543 32.312 12.578 1 87 561 LEU A N 1
ATOM 4671 C CA . LEU A 1 561 ? -8.781 31.562 12.711 1 87 561 LEU A CA 1
ATOM 4672 C C . LEU A 1 561 ? -9.367 31.234 11.344 1 87 561 LEU A C 1
ATOM 4674 O O . LEU A 1 561 ? -9.992 30.188 11.164 1 87 561 LEU A O 1
ATOM 4678 N N . SER A 1 562 ? -9.141 32.094 10.367 1 85.62 562 SER A N 1
ATOM 4679 C CA . SER A 1 562 ? -9.695 31.906 9.031 1 85.62 562 SER A CA 1
ATOM 4680 C C . SER A 1 562 ? -9.062 30.703 8.336 1 85.62 562 SER A C 1
ATOM 4682 O O . SER A 1 562 ? -9.695 30.047 7.508 1 85.62 562 SER A O 1
ATOM 4684 N N . SER A 1 563 ? -7.859 30.312 8.719 1 80.06 563 SER A N 1
ATOM 4685 C CA . SER A 1 563 ? -7.164 29.219 8.055 1 80.06 563 SER A CA 1
ATOM 4686 C C . SER A 1 563 ? -7.227 27.938 8.883 1 80.06 563 SER A C 1
ATOM 4688 O O . SER A 1 563 ? -6.754 26.891 8.445 1 80.06 563 SER A O 1
ATOM 4690 N N . SER A 1 564 ? -7.855 28 9.969 1 83.19 564 SER A N 1
ATOM 4691 C CA . SER A 1 564 ? -7.914 26.828 10.836 1 83.19 564 SER A CA 1
ATOM 4692 C C . SER A 1 564 ? -9.031 25.875 10.406 1 83.19 564 SER A C 1
ATOM 4694 O O . SER A 1 564 ? -10.102 26.328 9.992 1 83.19 564 SER A O 1
ATOM 4696 N N . GLN A 1 565 ? -8.703 24.609 10.305 1 85.5 565 GLN A N 1
ATOM 4697 C CA . GLN A 1 565 ? -9.672 23.562 9.984 1 85.5 565 GLN A CA 1
ATOM 4698 C C . GLN A 1 565 ? -9.852 22.594 11.156 1 85.5 565 GLN A C 1
ATOM 4700 O O . GLN A 1 565 ? -8.961 22.453 11.984 1 85.5 565 GLN A O 1
ATOM 4705 N N . LYS A 1 566 ? -11.016 22.047 11.227 1 85.12 566 LYS A N 1
ATOM 4706 C CA . LYS A 1 566 ? -11.305 21.109 12.297 1 85.12 566 LYS A CA 1
ATOM 4707 C C . LYS A 1 566 ? -10.578 19.781 12.062 1 85.12 566 LYS A C 1
ATOM 4709 O O . LYS A 1 566 ? -10.039 19.188 13 1 85.12 566 LYS A O 1
ATOM 4714 N N . THR A 1 567 ? -10.586 19.375 10.781 1 87.25 567 THR A N 1
ATOM 4715 C CA . THR A 1 567 ? -9.992 18.094 10.445 1 87.25 567 THR A CA 1
ATOM 4716 C C . THR A 1 567 ? -8.859 18.266 9.445 1 87.25 567 THR A C 1
ATOM 4718 O O . THR A 1 567 ? -8.797 19.266 8.734 1 87.25 567 THR A O 1
ATOM 4721 N N . SER A 1 568 ? -7.84 17.312 9.578 1 85.62 568 SER A N 1
ATOM 4722 C CA . SER A 1 568 ? -6.734 17.328 8.625 1 85.62 568 SER A CA 1
ATOM 4723 C C . SER A 1 568 ? -7.027 16.438 7.43 1 85.62 568 SER A C 1
ATOM 4725 O O . SER A 1 568 ? -7.262 15.234 7.59 1 85.62 568 SER A O 1
ATOM 4727 N N . THR A 1 569 ? -7 17.016 6.242 1 87.62 569 THR A N 1
ATOM 4728 C CA . THR A 1 569 ? -7.285 16.266 5.023 1 87.62 569 THR A CA 1
ATOM 4729 C C . THR A 1 569 ? -6.203 15.211 4.77 1 87.62 569 THR A C 1
ATOM 4731 O O . THR A 1 569 ? -6.5 14.109 4.312 1 87.62 569 THR A O 1
ATOM 4734 N N . LEU A 1 570 ? -4.953 15.547 5.098 1 86.44 570 LEU A N 1
ATOM 4735 C CA . LEU A 1 570 ? -3.854 14.609 4.891 1 86.44 570 LEU A CA 1
ATOM 4736 C C . LEU A 1 570 ? -3.988 13.398 5.809 1 86.44 570 LEU A C 1
ATOM 4738 O O . LEU A 1 570 ? -3.826 12.258 5.367 1 86.44 570 LEU A O 1
ATOM 4742 N N . PHE A 1 571 ? -4.32 13.672 7.016 1 88.62 571 PHE A N 1
ATOM 4743 C CA . PHE A 1 571 ? -4.5 12.586 7.965 1 88.62 571 PHE A CA 1
ATOM 4744 C C . PHE A 1 571 ? -5.695 11.719 7.578 1 88.62 571 PHE A C 1
ATOM 4746 O O . PHE A 1 571 ? -5.625 10.492 7.645 1 88.62 571 PHE A O 1
ATOM 4753 N N . GLN A 1 572 ? -6.762 12.367 7.133 1 93.19 572 GLN A N 1
ATOM 4754 C CA . GLN A 1 572 ? -7.969 11.664 6.715 1 93.19 572 GLN A CA 1
ATOM 4755 C C . GLN A 1 572 ? -7.68 10.719 5.551 1 93.19 572 GLN A C 1
ATOM 4757 O O . GLN A 1 572 ? -8.094 9.555 5.57 1 93.19 572 GLN A O 1
ATOM 4762 N N . SER A 1 573 ? -6.953 11.234 4.574 1 92.25 573 SER A N 1
ATOM 4763 C CA . SER A 1 573 ? -6.664 10.453 3.379 1 92.25 573 SER A CA 1
ATOM 4764 C C . SER A 1 573 ? -5.719 9.297 3.689 1 92.25 573 SER A C 1
ATOM 4766 O O . SER A 1 573 ? -5.957 8.164 3.268 1 92.25 573 SER A O 1
ATOM 4768 N N . PHE A 1 574 ? -4.703 9.516 4.488 1 90.12 574 PHE A N 1
ATOM 4769 C CA . PHE A 1 574 ? -3.725 8.484 4.809 1 90.12 574 PHE A CA 1
ATOM 4770 C C . PHE A 1 574 ? -4.34 7.418 5.703 1 90.12 574 PHE A C 1
ATOM 4772 O O . PHE A 1 574 ? -4.105 6.223 5.508 1 90.12 574 PHE A O 1
ATOM 4779 N N . ALA A 1 575 ? -5.133 7.871 6.676 1 92.44 575 ALA A N 1
ATOM 4780 C CA . ALA A 1 575 ? -5.785 6.922 7.574 1 92.44 575 ALA A CA 1
ATOM 4781 C C . ALA A 1 575 ? -6.777 6.043 6.82 1 92.44 575 ALA A C 1
ATOM 4783 O O . ALA A 1 575 ? -6.914 4.852 7.113 1 92.44 575 ALA A O 1
ATOM 4784 N N . THR A 1 576 ? -7.461 6.629 5.871 1 95.81 576 THR A N 1
ATOM 4785 C CA . THR A 1 576 ? -8.391 5.863 5.051 1 95.81 576 THR A CA 1
ATOM 4786 C C . THR A 1 576 ? -7.656 4.789 4.254 1 95.81 576 THR A C 1
ATOM 4788 O O . THR A 1 576 ? -8.109 3.646 4.172 1 95.81 576 THR A O 1
ATOM 4791 N N . TYR A 1 577 ? -6.547 5.105 3.719 1 94.12 577 TYR A N 1
ATOM 4792 C CA . TYR A 1 577 ? -5.77 4.148 2.938 1 94.12 577 TYR A CA 1
ATOM 4793 C C . TYR A 1 577 ? -5.309 2.986 3.807 1 94.12 577 TYR A C 1
ATOM 4795 O O . TYR A 1 577 ? -5.406 1.825 3.402 1 94.12 577 TYR A O 1
ATOM 4803 N N . ILE A 1 578 ? -4.801 3.303 5.016 1 91.56 578 ILE A N 1
ATOM 4804 C CA . ILE A 1 578 ? -4.309 2.273 5.926 1 91.56 578 ILE A CA 1
ATOM 4805 C C . ILE A 1 578 ? -5.457 1.356 6.34 1 91.56 578 ILE A C 1
ATOM 4807 O O . ILE A 1 578 ? -5.316 0.132 6.332 1 91.56 578 ILE A O 1
ATOM 4811 N N . ALA A 1 579 ? -6.566 1.947 6.633 1 94.44 579 ALA A N 1
ATOM 4812 C CA . ALA A 1 579 ? -7.723 1.155 7.043 1 94.44 579 ALA A CA 1
ATOM 4813 C C . ALA A 1 579 ? -8.203 0.257 5.906 1 94.44 579 ALA A C 1
ATOM 4815 O O . ALA A 1 579 ? -8.523 -0.913 6.129 1 94.44 579 ALA A O 1
ATOM 4816 N N . PHE A 1 580 ? -8.227 0.757 4.73 1 95.5 580 PHE A N 1
ATOM 4817 C CA . PHE A 1 580 ? -8.656 -0.004 3.562 1 95.5 580 PHE A CA 1
ATOM 4818 C C . PHE A 1 580 ? -7.754 -1.214 3.346 1 95.5 580 PHE A C 1
ATOM 4820 O O . PHE A 1 580 ? -8.242 -2.311 3.053 1 95.5 580 PHE A O 1
ATOM 4827 N N . ASN A 1 581 ? -6.438 -0.984 3.541 1 90.75 581 ASN A N 1
ATOM 4828 C CA . ASN A 1 581 ? -5.488 -2.074 3.326 1 90.75 581 ASN A CA 1
ATOM 4829 C C . ASN A 1 581 ? -5.617 -3.146 4.406 1 90.75 581 ASN A C 1
ATOM 4831 O O . ASN A 1 581 ? -5.359 -4.324 4.148 1 90.75 581 ASN A O 1
ATOM 4835 N N . ILE A 1 582 ? -6.07 -2.812 5.52 1 89.44 582 ILE A N 1
ATOM 4836 C CA . ILE A 1 582 ? -6.203 -3.762 6.621 1 89.44 582 ILE A CA 1
ATOM 4837 C C . ILE A 1 582 ? -7.516 -4.531 6.48 1 89.44 582 ILE A C 1
ATOM 4839 O O . ILE A 1 582 ? -7.543 -5.754 6.648 1 89.44 582 ILE A O 1
ATOM 4843 N N . PHE A 1 583 ? -8.594 -3.842 6.008 1 91.69 583 PHE A N 1
ATOM 4844 C CA . PHE A 1 583 ? -9.922 -4.457 6.07 1 91.69 583 PHE A CA 1
ATOM 4845 C C . PHE A 1 583 ? -10.312 -5.027 4.711 1 91.69 583 PHE A C 1
ATOM 4847 O O . PHE A 1 583 ? -11.148 -5.93 4.633 1 91.69 583 PHE A O 1
ATOM 4854 N N . ALA A 1 584 ? -9.891 -4.48 3.654 1 91.5 584 ALA A N 1
ATOM 4855 C CA . ALA A 1 584 ? -10.297 -4.922 2.324 1 91.5 584 ALA A CA 1
ATOM 4856 C C . ALA A 1 584 ? -9.438 -6.09 1.849 1 91.5 584 ALA A C 1
ATOM 4858 O O . ALA A 1 584 ? -8.789 -6.004 0.807 1 91.5 584 ALA A O 1
ATOM 4859 N N . THR A 1 585 ? -9.484 -7.215 2.555 1 88.5 585 THR A N 1
ATOM 4860 C CA . THR A 1 585 ? -8.766 -8.422 2.154 1 88.5 585 THR A CA 1
ATOM 4861 C C . THR A 1 585 ? -9.594 -9.242 1.167 1 88.5 585 THR A C 1
ATOM 4863 O O . THR A 1 585 ? -10.805 -9.062 1.069 1 88.5 585 THR A O 1
ATOM 4866 N N . ASP A 1 586 ? -8.969 -10.031 0.373 1 81.75 586 ASP A N 1
ATOM 4867 C CA . ASP A 1 586 ? -9.641 -10.859 -0.621 1 81.75 586 ASP A CA 1
ATOM 4868 C C . ASP A 1 586 ? -10.617 -11.828 0.043 1 81.75 586 ASP A C 1
ATOM 4870 O O . ASP A 1 586 ? -11.633 -12.195 -0.551 1 81.75 586 ASP A O 1
ATOM 4874 N N . ALA A 1 587 ? -10.352 -12.133 1.258 1 79.88 587 ALA A N 1
ATOM 4875 C CA . ALA A 1 587 ? -11.234 -13.039 1.988 1 79.88 587 ALA A CA 1
ATOM 4876 C C . ALA A 1 587 ? -12.57 -12.367 2.301 1 79.88 587 ALA A C 1
ATOM 4878 O O . ALA A 1 587 ? -13.617 -13.016 2.312 1 79.88 587 ALA A O 1
ATOM 4879 N N . VAL A 1 588 ? -12.547 -11.055 2.396 1 84.88 588 VAL A N 1
ATOM 4880 C CA . VAL A 1 588 ? -13.758 -10.328 2.771 1 84.88 588 VAL A CA 1
ATOM 4881 C C . VAL A 1 588 ? -14.477 -9.836 1.517 1 84.88 588 VAL A C 1
ATOM 4883 O O . VAL A 1 588 ? -15.695 -9.961 1.402 1 84.88 588 VAL A O 1
ATOM 4886 N N . THR A 1 589 ? -13.781 -9.336 0.578 1 88 589 THR A N 1
ATOM 4887 C CA . THR A 1 589 ? -14.406 -8.672 -0.562 1 88 589 THR A CA 1
ATOM 4888 C C . THR A 1 589 ? -14.547 -9.641 -1.737 1 88 589 THR A C 1
ATOM 4890 O O . THR A 1 589 ? -15.25 -9.352 -2.705 1 88 589 THR A O 1
ATOM 4893 N N . HIS A 1 590 ? -14.039 -10.867 -1.711 1 80.19 590 HIS A N 1
ATOM 4894 C CA . HIS A 1 590 ? -14.094 -11.836 -2.799 1 80.19 590 HIS A CA 1
ATOM 4895 C C . HIS A 1 590 ? -13.68 -11.203 -4.121 1 80.19 590 HIS A C 1
ATOM 4897 O O . HIS A 1 590 ? -14.281 -11.484 -5.164 1 80.19 590 HIS A O 1
ATOM 4903 N N . ASN A 1 591 ? -12.852 -10.062 -4.02 1 81.06 591 ASN A N 1
ATOM 4904 C CA . ASN A 1 591 ? -12.305 -9.344 -5.16 1 81.06 591 ASN A CA 1
ATOM 4905 C C . ASN A 1 591 ? -13.406 -8.695 -5.996 1 81.06 591 ASN A C 1
ATOM 4907 O O . ASN A 1 591 ? -13.242 -8.508 -7.203 1 81.06 591 ASN A O 1
ATOM 4911 N N . ASP A 1 592 ? -14.57 -8.492 -5.34 1 87.56 592 ASP A N 1
ATOM 4912 C CA . ASP A 1 592 ? -15.648 -7.77 -6.012 1 87.56 592 ASP A CA 1
ATOM 4913 C C . ASP A 1 592 ? -15.461 -6.262 -5.879 1 87.56 592 ASP A C 1
ATOM 4915 O O . ASP A 1 592 ? -15.125 -5.766 -4.801 1 87.56 592 ASP A O 1
ATOM 4919 N N . SER A 1 593 ? -15.68 -5.551 -6.949 1 87.06 593 SER A N 1
ATOM 4920 C CA . SER A 1 593 ? -15.438 -4.109 -6.984 1 87.06 593 SER A CA 1
ATOM 4921 C C . SER A 1 593 ? -16.438 -3.361 -6.102 1 87.06 593 SER A C 1
ATOM 4923 O O . SER A 1 593 ? -16.078 -2.381 -5.449 1 87.06 593 SER A O 1
ATOM 4925 N N . THR A 1 594 ? -17.672 -3.789 -6 1 89.25 594 THR A N 1
ATOM 4926 C CA . THR A 1 594 ? -18.688 -3.113 -5.203 1 89.25 594 THR A CA 1
ATOM 4927 C C . THR A 1 594 ? -18.438 -3.312 -3.713 1 89.25 594 THR A C 1
ATOM 4929 O O . THR A 1 594 ? -18.594 -2.383 -2.92 1 89.25 594 THR A O 1
ATOM 4932 N N . LEU A 1 595 ? -18.031 -4.441 -3.391 1 91.81 595 LEU A N 1
ATOM 4933 C CA . LEU A 1 595 ? -17.734 -4.703 -1.985 1 91.81 595 LEU A CA 1
ATOM 4934 C C . LEU A 1 595 ? -16.484 -3.949 -1.538 1 91.81 595 LEU A C 1
ATOM 4936 O O . LEU A 1 595 ? -16.422 -3.48 -0.4 1 91.81 595 LEU A O 1
ATOM 4940 N N . LYS A 1 596 ? -15.555 -3.867 -2.455 1 92.62 596 LYS A N 1
ATOM 4941 C CA . LYS A 1 596 ? -14.375 -3.064 -2.143 1 92.62 596 LYS A CA 1
ATOM 4942 C C . LYS A 1 596 ? -14.742 -1.592 -1.975 1 92.62 596 LYS A C 1
ATOM 4944 O O . LYS A 1 596 ? -14.211 -0.912 -1.097 1 92.62 596 LYS A O 1
ATOM 4949 N N . LEU A 1 597 ? -15.641 -1.16 -2.787 1 92.69 597 LEU A N 1
ATOM 4950 C CA . LEU A 1 597 ? -16.125 0.214 -2.688 1 92.69 597 LEU A CA 1
ATOM 4951 C C . LEU A 1 597 ? -16.875 0.43 -1.386 1 92.69 597 LEU A C 1
ATOM 4953 O O . LEU A 1 597 ? -16.766 1.488 -0.763 1 92.69 597 LEU A O 1
ATOM 4957 N N . PHE A 1 598 ? -17.625 -0.547 -0.968 1 94.31 598 PHE A N 1
ATOM 4958 C CA . PHE A 1 598 ? -18.359 -0.491 0.293 1 94.31 598 PHE A CA 1
ATOM 4959 C C . PHE A 1 598 ? -17.391 -0.348 1.468 1 94.31 598 PHE A C 1
ATOM 4961 O O . PHE A 1 598 ? -17.562 0.526 2.318 1 94.31 598 PHE A O 1
ATOM 4968 N N . VAL A 1 599 ? -16.344 -1.123 1.446 1 96 599 VAL A N 1
ATOM 4969 C CA . VAL A 1 599 ? -15.375 -1.067 2.537 1 96 599 VAL A CA 1
ATOM 4970 C C . VAL A 1 599 ? -14.609 0.254 2.482 1 96 599 VAL A C 1
ATOM 4972 O O . VAL A 1 599 ? -14.359 0.878 3.518 1 96 599 VAL A O 1
ATOM 4975 N N . PHE A 1 600 ? -14.25 0.672 1.3 1 95.94 600 PHE A N 1
ATOM 4976 C CA . PHE A 1 600 ? -13.492 1.903 1.104 1 95.94 600 PHE A CA 1
ATOM 4977 C C . PHE A 1 600 ? -14.273 3.105 1.617 1 95.94 600 PHE A C 1
ATOM 4979 O O . PHE A 1 600 ? -13.75 3.92 2.377 1 95.94 600 PHE A O 1
ATOM 4986 N N . THR A 1 601 ? -15.562 3.232 1.302 1 96.5 601 THR A N 1
ATOM 4987 C CA . THR A 1 601 ? -16.391 4.355 1.722 1 96.5 601 THR A CA 1
ATOM 4988 C C . THR A 1 601 ? -16.734 4.254 3.207 1 96.5 601 THR A C 1
ATOM 4990 O O . THR A 1 601 ? -16.781 5.27 3.906 1 96.5 601 THR A O 1
ATOM 4993 N N . LEU A 1 602 ? -16.891 3.072 3.67 1 96.88 602 LEU A N 1
ATOM 4994 C CA . LEU A 1 602 ? -17.172 2.889 5.09 1 96.88 602 LEU A CA 1
ATOM 4995 C C . LEU A 1 602 ? -15.977 3.309 5.938 1 96.88 602 LEU A C 1
ATOM 4997 O O . LEU A 1 602 ? -16.141 3.941 6.984 1 96.88 602 LEU A O 1
ATOM 5001 N N . CYS A 1 603 ? -14.781 2.957 5.465 1 96.81 603 CYS A N 1
ATOM 5002 C CA . CYS A 1 603 ? -13.57 3.354 6.18 1 96.81 603 CYS A CA 1
ATOM 5003 C C . CYS A 1 603 ? -13.43 4.871 6.211 1 96.81 603 CYS A C 1
ATOM 5005 O O . CYS A 1 603 ? -13.148 5.449 7.262 1 96.81 603 CYS A O 1
ATOM 5007 N N . SER A 1 604 ? -13.625 5.512 5.086 1 97.25 604 SER A N 1
ATOM 5008 C CA . SER A 1 604 ? -13.492 6.961 5.004 1 97.25 604 SER A CA 1
ATOM 5009 C C . SER A 1 604 ? -14.508 7.664 5.895 1 97.25 604 SER A C 1
ATOM 5011 O O . SER A 1 604 ? -14.156 8.578 6.645 1 97.25 604 SER A O 1
ATOM 5013 N N . LEU A 1 605 ? -15.773 7.211 5.922 1 97.38 605 LEU A N 1
ATOM 5014 C CA . LEU A 1 605 ? -16.828 7.824 6.715 1 97.38 605 LEU A CA 1
ATOM 5015 C C . LEU A 1 605 ? -16.609 7.578 8.203 1 97.38 605 LEU A C 1
ATOM 5017 O O . LEU A 1 605 ? -16.828 8.469 9.023 1 97.38 605 LEU A O 1
ATOM 5021 N N . THR A 1 606 ? -16.125 6.414 8.523 1 96.94 606 THR A N 1
ATOM 5022 C CA . THR A 1 606 ? -15.883 6.09 9.922 1 96.94 606 THR A CA 1
ATOM 5023 C C . THR A 1 606 ? -14.719 6.922 10.469 1 96.94 606 THR A C 1
ATOM 5025 O O . THR A 1 606 ? -14.797 7.43 11.594 1 96.94 606 THR A O 1
ATOM 5028 N N . ILE A 1 607 ? -13.648 7.098 9.703 1 96.38 607 ILE A N 1
ATOM 5029 C CA . ILE A 1 607 ? -12.5 7.879 10.148 1 96.38 607 ILE A CA 1
ATOM 5030 C C . ILE A 1 607 ? -12.906 9.344 10.328 1 96.38 607 ILE A C 1
ATOM 5032 O O . ILE A 1 607 ? -12.516 9.984 11.305 1 96.38 607 ILE A O 1
ATOM 5036 N N . TYR A 1 608 ? -13.695 9.859 9.398 1 96.44 608 TYR A N 1
ATOM 5037 C CA . TYR A 1 608 ? -14.172 11.227 9.531 1 96.44 608 TYR A CA 1
ATOM 5038 C C . TYR A 1 608 ? -15.039 11.383 10.781 1 96.44 608 TYR A C 1
ATOM 5040 O O . TYR A 1 608 ? -14.898 12.359 11.523 1 96.44 608 TYR A O 1
ATOM 5048 N N . SER A 1 609 ? -15.922 10.43 11.062 1 95.94 609 SER A N 1
ATOM 5049 C CA . SER A 1 609 ? -16.797 10.484 12.234 1 95.94 609 SER A CA 1
ATOM 5050 C C . SER A 1 609 ? -15.984 10.422 13.523 1 95.94 609 SER A C 1
ATOM 5052 O O . SER A 1 609 ? -16.266 11.141 14.484 1 95.94 609 SER A O 1
ATOM 5054 N N . ILE A 1 610 ? -14.922 9.68 13.516 1 93.88 610 ILE A N 1
ATOM 5055 C CA . ILE A 1 610 ? -14.055 9.57 14.688 1 93.88 610 ILE A CA 1
ATOM 5056 C C . ILE A 1 610 ? -13.32 10.891 14.906 1 93.88 610 ILE A C 1
ATOM 5058 O O . ILE A 1 610 ? -13.234 11.375 16.031 1 93.88 610 ILE A O 1
ATOM 5062 N N . GLN A 1 611 ? -12.797 11.469 13.805 1 92.75 611 GLN A N 1
ATOM 5063 C CA . GLN A 1 611 ? -12.117 12.758 13.914 1 92.75 611 GLN A CA 1
ATOM 5064 C C . GLN A 1 611 ? -13.062 13.844 14.422 1 92.75 611 GLN A C 1
ATOM 5066 O O . GLN A 1 611 ? -12.688 14.656 15.273 1 92.75 611 GLN A O 1
ATOM 5071 N N . TYR A 1 612 ? -14.312 13.789 13.93 1 90.94 612 TYR A N 1
ATOM 5072 C CA . TYR A 1 612 ? -15.305 14.789 14.312 1 90.94 612 TYR A CA 1
ATOM 5073 C C . TYR A 1 612 ? -15.664 14.664 15.789 1 90.94 612 TYR A C 1
ATOM 5075 O O . TYR A 1 612 ? -15.711 15.664 16.516 1 90.94 612 TYR A O 1
ATOM 5083 N N . VAL A 1 613 ? -15.797 13.484 16.266 1 91.56 613 VAL A N 1
ATOM 5084 C CA . VAL A 1 613 ? -16.156 13.242 17.656 1 91.56 613 VAL A CA 1
ATOM 5085 C C . VAL A 1 613 ? -14.969 13.547 18.562 1 91.56 613 VAL A C 1
ATOM 5087 O O . VAL A 1 613 ? -15.117 14.188 19.609 1 91.56 613 VAL A O 1
ATOM 5090 N N . LEU A 1 614 ? -13.758 13.18 18.172 1 88.25 614 LEU A N 1
ATOM 5091 C CA . LEU A 1 614 ? -12.555 13.43 18.969 1 88.25 614 LEU A CA 1
ATOM 5092 C C . LEU A 1 614 ? -12.266 14.922 19.062 1 88.25 614 LEU A C 1
ATOM 5094 O O . LEU A 1 614 ? -11.828 15.414 20.109 1 88.25 614 LEU A O 1
ATOM 5098 N N . HIS A 1 615 ? -12.516 15.617 17.953 1 89.06 615 HIS A N 1
ATOM 5099 C CA . HIS A 1 615 ? -12.281 17.047 17.953 1 89.06 615 HIS A CA 1
ATOM 5100 C C . HIS A 1 615 ? -13.25 17.766 18.891 1 89.06 615 HIS A C 1
ATOM 5102 O O . HIS A 1 615 ? -12.836 18.641 19.656 1 89.06 615 HIS A O 1
ATOM 5108 N N . ASN A 1 616 ? -14.539 17.375 18.922 1 86.19 616 ASN A N 1
ATOM 5109 C CA . ASN A 1 616 ? -15.547 18.078 19.719 1 86.19 616 ASN A CA 1
ATOM 5110 C C . ASN A 1 616 ? -15.508 17.656 21.188 1 86.19 616 ASN A C 1
ATOM 5112 O O . ASN A 1 616 ? -15.891 18.438 22.062 1 86.19 616 ASN A O 1
ATOM 5116 N N . THR A 1 617 ? -14.945 16.438 21.469 1 86.31 617 THR A N 1
ATOM 5117 C CA . THR A 1 617 ? -14.953 15.977 22.844 1 86.31 617 THR A CA 1
ATOM 5118 C C . THR A 1 617 ? -13.57 16.125 23.484 1 86.31 617 THR A C 1
ATOM 5120 O O . THR A 1 617 ? -13.43 16.781 24.516 1 86.31 617 THR A O 1
ATOM 5123 N N . LEU A 1 618 ? -12.547 15.672 22.812 1 82 618 LEU A N 1
ATOM 5124 C CA . LEU A 1 618 ? -11.227 15.625 23.453 1 82 618 LEU A CA 1
ATOM 5125 C C . LEU A 1 618 ? -10.43 16.891 23.141 1 82 618 LEU A C 1
ATOM 5127 O O . LEU A 1 618 ? -9.93 17.547 24.047 1 82 618 LEU A O 1
ATOM 5131 N N . ILE A 1 619 ? -10.391 17.344 21.922 1 79.69 619 ILE A N 1
ATOM 5132 C CA . ILE A 1 619 ? -9.523 18.453 21.531 1 79.69 619 ILE A CA 1
ATOM 5133 C C . ILE A 1 619 ? -10.102 19.766 22.062 1 79.69 619 ILE A C 1
ATOM 5135 O O . ILE A 1 619 ? -9.367 20.609 22.578 1 79.69 619 ILE A O 1
ATOM 5139 N N . THR A 1 620 ? -11.43 19.969 21.984 1 81.06 620 THR A N 1
ATOM 5140 C CA . THR A 1 620 ? -12.062 21.188 22.469 1 81.06 620 THR A CA 1
ATOM 5141 C C . THR A 1 620 ? -12.016 21.25 23.984 1 81.06 620 THR A C 1
ATOM 5143 O O . THR A 1 620 ? -11.93 22.344 24.562 1 81.06 620 THR A O 1
ATOM 5146 N N . HIS A 1 621 ? -11.906 20.062 24.578 1 82.88 621 HIS A N 1
ATOM 5147 C CA . HIS A 1 621 ? -11.836 20.047 26.031 1 82.88 621 HIS A CA 1
ATOM 5148 C C . HIS A 1 621 ? -10.414 20.312 26.516 1 82.88 621 HIS A C 1
ATOM 5150 O O . HIS A 1 621 ? -10.219 20.984 27.531 1 82.88 621 HIS A O 1
ATOM 5156 N N . LEU A 1 622 ? -9.461 19.875 25.688 1 77 622 LEU A N 1
ATOM 5157 C CA . LEU A 1 622 ? -8.07 20.031 26.109 1 77 622 LEU A CA 1
ATOM 5158 C C . LEU A 1 622 ? -7.523 21.391 25.688 1 77 622 LEU A C 1
ATOM 5160 O O . LEU A 1 622 ? -6.812 22.047 26.453 1 77 622 LEU A O 1
ATOM 5164 N N . LEU A 1 623 ? -7.871 21.875 24.469 1 74.62 623 LEU A N 1
ATOM 5165 C CA . LEU A 1 623 ? -7.277 23.094 23.922 1 74.62 623 LEU A CA 1
ATOM 5166 C C . LEU A 1 623 ? -8.289 24.234 23.906 1 74.62 623 LEU A C 1
ATOM 5168 O O . LEU A 1 623 ? -7.922 25.391 23.672 1 74.62 623 LEU A O 1
ATOM 5172 N N . GLY A 1 624 ? -9.492 24.047 24.312 1 81.12 624 GLY A N 1
ATOM 5173 C CA . GLY A 1 624 ? -10.523 25.062 24.25 1 81.12 624 GLY A CA 1
ATOM 5174 C C . GLY A 1 624 ? -11.102 25.234 22.859 1 81.12 624 GLY A C 1
ATOM 5175 O O . GLY A 1 624 ? -10.484 24.828 21.859 1 81.12 624 GLY A O 1
ATOM 5176 N N . ASN A 1 625 ? -12.266 25.75 22.781 1 86.62 625 ASN A N 1
ATOM 5177 C CA . ASN A 1 625 ? -12.906 26.078 21.5 1 86.62 625 ASN A CA 1
ATOM 5178 C C . ASN A 1 625 ? -12.32 27.344 20.891 1 86.62 625 ASN A C 1
ATOM 5180 O O . ASN A 1 625 ? -12.328 28.406 21.531 1 86.62 625 ASN A O 1
ATOM 5184 N N . PRO A 1 626 ? -11.789 27.219 19.688 1 88.31 626 PRO A N 1
ATOM 5185 C CA . PRO A 1 626 ? -11.156 28.391 19.094 1 88.31 626 PRO A CA 1
ATOM 5186 C C . PRO A 1 626 ? -12.117 29.578 18.938 1 88.31 626 PRO A C 1
ATOM 5188 O O . PRO A 1 626 ? -11.703 30.734 19.016 1 88.31 626 PRO A O 1
ATOM 5191 N N . MET A 1 627 ? -13.43 29.328 18.734 1 90.75 627 MET A N 1
ATOM 5192 C CA . MET A 1 627 ? -14.406 30.406 18.609 1 90.75 627 MET A CA 1
ATOM 5193 C C . MET A 1 627 ? -14.594 31.125 19.938 1 90.75 627 MET A C 1
ATOM 5195 O O . MET A 1 627 ? -14.648 32.344 19.984 1 90.75 627 MET A O 1
ATOM 5199 N N . GLN A 1 628 ? -14.641 30.375 20.953 1 89.25 628 GLN A N 1
ATOM 5200 C CA . GLN A 1 628 ? -14.797 30.953 22.281 1 89.25 628 GLN A CA 1
ATOM 5201 C C . GLN A 1 628 ? -13.555 31.734 22.688 1 89.25 628 GLN A C 1
ATOM 5203 O O . GLN A 1 628 ? -13.664 32.812 23.312 1 89.25 628 GLN A O 1
ATOM 5208 N N . THR A 1 629 ? -12.414 31.172 22.359 1 89.12 629 THR A N 1
ATOM 5209 C CA . THR A 1 629 ? -11.172 31.859 22.672 1 89.12 629 THR A CA 1
ATOM 5210 C C . THR A 1 629 ? -11.086 33.188 21.922 1 89.12 629 THR A C 1
ATOM 5212 O O . THR A 1 629 ? -10.602 34.188 22.469 1 89.12 629 THR A O 1
ATOM 5215 N N . PHE A 1 630 ? -11.57 33.219 20.75 1 92 630 PHE A N 1
ATOM 5216 C CA . PHE A 1 630 ? -11.555 34.469 19.969 1 92 630 PHE A CA 1
ATOM 5217 C C . PHE A 1 630 ? -12.5 35.5 20.578 1 92 630 PHE A C 1
ATOM 5219 O O . PHE A 1 630 ? -12.18 36.688 20.625 1 92 630 PHE A O 1
ATOM 5226 N N . ILE A 1 631 ? -13.648 35.094 21.031 1 92 631 ILE A N 1
ATOM 5227 C CA . ILE A 1 631 ? -14.633 35.969 21.656 1 92 631 ILE A CA 1
ATOM 5228 C C . ILE A 1 631 ? -14.055 36.562 22.938 1 92 631 ILE A C 1
ATOM 5230 O O . ILE A 1 631 ? -14.227 37.75 23.203 1 92 631 ILE A O 1
ATOM 5234 N N . ASN A 1 632 ? -13.383 35.75 23.625 1 88.06 632 ASN A N 1
ATOM 5235 C CA . ASN A 1 632 ? -12.734 36.25 24.844 1 88.06 632 ASN A CA 1
ATOM 5236 C C . ASN A 1 632 ? -11.648 37.25 24.531 1 88.06 632 ASN A C 1
ATOM 5238 O O . ASN A 1 632 ? -11.469 38.219 25.266 1 88.06 632 ASN A O 1
ATOM 5242 N N . HIS A 1 633 ? -10.961 37.062 23.422 1 90.88 633 HIS A N 1
ATOM 5243 C CA . HIS A 1 633 ? -9.945 38.031 23 1 90.88 633 HIS A CA 1
ATOM 5244 C C . HIS A 1 633 ? -10.562 39.344 22.625 1 90.88 633 HIS A C 1
ATOM 5246 O O . HIS A 1 633 ? -9.961 40.406 22.828 1 90.88 633 HIS A O 1
ATOM 5252 N N . CYS A 1 634 ? -11.719 39.281 22.047 1 92.12 634 CYS A N 1
ATOM 5253 C CA . CYS A 1 634 ? -12.422 40.531 21.688 1 92.12 634 CYS A CA 1
ATOM 5254 C C . CYS A 1 634 ? -12.766 41.312 22.938 1 92.12 634 CYS A C 1
ATOM 5256 O O . CYS A 1 634 ? -12.586 42.531 22.953 1 92.12 634 CYS A O 1
ATOM 5258 N N . SER A 1 635 ? -13.18 40.625 23.969 1 89.19 635 SER A N 1
ATOM 5259 C CA . SER A 1 635 ? -13.523 41.312 25.219 1 89.19 635 SER A CA 1
ATOM 5260 C C . SER A 1 635 ? -12.281 41.844 25.922 1 89.19 635 SER A C 1
ATOM 5262 O O . SER A 1 635 ? -12.32 42.938 26.5 1 89.19 635 SER A O 1
ATOM 5264 N N . LEU A 1 636 ? -11.281 41.062 25.781 1 85.44 636 LEU A N 1
ATOM 5265 C CA . LEU A 1 636 ? -10.031 41.5 26.391 1 85.44 636 LEU A CA 1
ATOM 5266 C C . LEU A 1 636 ? -9.461 42.719 25.672 1 85.44 636 LEU A C 1
ATOM 5268 O O . LEU A 1 636 ? -8.844 43.562 26.312 1 85.44 636 LEU A O 1
ATOM 5272 N N . ALA A 1 637 ? -9.648 42.812 24.375 1 89.25 637 ALA A N 1
ATOM 5273 C CA . ALA A 1 637 ? -9.125 43.938 23.578 1 89.25 637 ALA A CA 1
ATOM 5274 C C . ALA A 1 637 ? -10.117 45.094 23.531 1 89.25 637 ALA A C 1
ATOM 5276 O O . ALA A 1 637 ? -9.797 46.188 23.031 1 89.25 637 ALA A O 1
ATOM 5277 N N . ASN A 1 638 ? -11.273 44.969 24.094 1 91.31 638 ASN A N 1
ATOM 5278 C CA . ASN A 1 638 ? -12.32 46 24.078 1 91.31 638 ASN A CA 1
ATOM 5279 C C . ASN A 1 638 ? -12.695 46.406 22.656 1 91.31 638 ASN A C 1
ATOM 5281 O O . ASN A 1 638 ? -12.766 47.594 22.344 1 91.31 638 ASN A O 1
ATOM 5285 N N . ILE A 1 639 ? -12.781 45.375 21.828 1 92.88 639 ILE A N 1
ATOM 5286 C CA . ILE A 1 639 ? -13.133 45.594 20.422 1 92.88 639 ILE A CA 1
ATOM 5287 C C . ILE A 1 639 ? -14.273 44.656 20.031 1 92.88 639 ILE A C 1
ATOM 5289 O O . ILE A 1 639 ? -14.242 43.469 20.344 1 92.88 639 ILE A O 1
ATOM 5293 N N . SER A 1 640 ? -15.312 45.125 19.469 1 94.06 640 SER A N 1
ATOM 5294 C CA . SER A 1 640 ? -16.406 44.344 18.922 1 94.06 640 SER A CA 1
ATOM 5295 C C . SER A 1 640 ? -16.25 44.156 17.422 1 94.06 640 SER A C 1
ATOM 5297 O O . SER A 1 640 ? -15.516 44.875 16.766 1 94.06 640 SER A O 1
ATOM 5299 N N . ILE A 1 641 ? -16.859 43.094 16.922 1 95 641 ILE A N 1
ATOM 5300 C CA . ILE A 1 641 ? -16.766 42.781 15.508 1 95 641 ILE A CA 1
ATOM 5301 C C . ILE A 1 641 ? -18.141 42.844 14.867 1 95 641 ILE A C 1
ATOM 5303 O O . ILE A 1 641 ? -19.109 42.281 15.398 1 95 641 ILE A O 1
ATOM 5307 N N . PHE A 1 642 ? -18.234 43.594 13.797 1 93 642 PHE A N 1
ATOM 5308 C CA . PHE A 1 642 ? -19.453 43.719 12.992 1 93 642 PHE A CA 1
ATOM 5309 C C . PHE A 1 642 ? -19.219 43.25 11.57 1 93 642 PHE A C 1
ATOM 5311 O O . PHE A 1 642 ? -18.391 43.781 10.844 1 93 642 PHE A O 1
ATOM 5318 N N . VAL A 1 643 ? -19.922 42.156 11.25 1 91.81 643 VAL A N 1
ATOM 5319 C CA . VAL A 1 643 ? -19.75 41.562 9.93 1 91.81 643 VAL A CA 1
ATOM 5320 C C . VAL A 1 643 ? -21.078 41.594 9.172 1 91.81 643 VAL A C 1
ATOM 5322 O O . VAL A 1 643 ? -22.125 41.219 9.719 1 91.81 643 VAL A O 1
ATOM 5325 N N . LEU A 1 644 ? -21.047 42.062 7.926 1 86.75 644 LEU A N 1
ATOM 5326 C CA . LEU A 1 644 ? -22.219 42.031 7.047 1 86.75 644 LEU A CA 1
ATOM 5327 C C . LEU A 1 644 ? -21.969 41.094 5.855 1 86.75 644 LEU A C 1
ATOM 5329 O O . LEU A 1 644 ? -21.078 41.344 5.047 1 86.75 644 LEU A O 1
ATOM 5333 N N . ILE A 1 645 ? -22.656 40 5.77 1 81.94 645 ILE A N 1
ATOM 5334 C CA . ILE A 1 645 ? -22.578 39.094 4.641 1 81.94 645 ILE A CA 1
ATOM 5335 C C . ILE A 1 645 ? -23.484 39.562 3.51 1 81.94 645 ILE A C 1
ATOM 5337 O O . ILE A 1 645 ? -23.047 39.625 2.354 1 81.94 645 ILE A O 1
ATOM 5341 N N . GLU A 1 646 ? -24.703 39.875 3.906 1 77.06 646 GLU A N 1
ATOM 5342 C CA . GLU A 1 646 ? -25.688 40.562 3.051 1 77.06 646 GLU A CA 1
ATOM 5343 C C . GLU A 1 646 ? -26.188 41.844 3.686 1 77.06 646 GLU A C 1
ATOM 5345 O O . GLU A 1 646 ? -26 42.062 4.883 1 77.06 646 GLU A O 1
ATOM 5350 N N . PRO A 1 647 ? -26.672 42.656 2.928 1 76.75 647 PRO A N 1
ATOM 5351 C CA . PRO A 1 647 ? -27.125 43.938 3.502 1 76.75 647 PRO A CA 1
ATOM 5352 C C . PRO A 1 647 ? -28.141 43.719 4.629 1 76.75 647 PRO A C 1
ATOM 5354 O O . PRO A 1 647 ? -28.219 44.562 5.547 1 76.75 647 PRO A O 1
ATOM 5357 N N . SER A 1 648 ? -28.781 42.562 4.555 1 78.38 648 SER A N 1
ATOM 5358 C CA . SER A 1 648 ? -29.812 42.375 5.559 1 78.38 648 SER A CA 1
ATOM 5359 C C . SER A 1 648 ? -29.422 41.312 6.57 1 78.38 648 SER A C 1
ATOM 5361 O O . SER A 1 648 ? -30.25 40.906 7.398 1 78.38 648 SER A O 1
ATOM 5363 N N . SER A 1 649 ? -28.281 40.844 6.492 1 83.56 649 SER A N 1
ATOM 5364 C CA . SER A 1 649 ? -27.906 39.812 7.449 1 83.56 649 SER A CA 1
ATOM 5365 C C . SER A 1 649 ? -26.406 39.844 7.734 1 83.56 649 SER A C 1
ATOM 5367 O O . SER A 1 649 ? -25.609 40.156 6.852 1 83.56 649 SER A O 1
ATOM 5369 N N . GLY A 1 650 ? -26.094 39.5 8.992 1 89.19 650 GLY A N 1
ATOM 5370 C CA . GLY A 1 650 ? -24.703 39.469 9.414 1 89.19 650 GLY A CA 1
ATOM 5371 C C . GLY A 1 650 ? -24.516 38.938 10.82 1 89.19 650 GLY A C 1
ATOM 5372 O O . GLY A 1 650 ? -25.375 38.219 11.336 1 89.19 650 GLY A O 1
ATOM 5373 N N . TYR A 1 651 ? -23.375 39.156 11.297 1 93.25 651 TYR A N 1
ATOM 5374 C CA . TYR A 1 651 ? -23.031 38.719 12.641 1 93.25 651 TYR A CA 1
ATOM 5375 C C . TYR A 1 651 ? -22.453 39.875 13.461 1 93.25 651 TYR A C 1
ATOM 5377 O O . TYR A 1 651 ? -21.875 40.812 12.906 1 93.25 651 TYR A O 1
ATOM 5385 N N . TYR A 1 652 ? -22.703 39.875 14.75 1 94.25 652 TYR A N 1
ATOM 5386 C CA . TYR A 1 652 ? -22.156 40.844 15.68 1 94.25 652 TYR A CA 1
ATOM 5387 C C . TYR A 1 652 ? -21.594 40.156 16.922 1 94.25 652 TYR A C 1
ATOM 5389 O O . TYR A 1 652 ? -22.25 39.312 17.531 1 94.25 652 TYR A O 1
ATOM 5397 N N . ILE A 1 653 ? -20.359 40.406 17.203 1 94.94 653 ILE A N 1
ATOM 5398 C CA . ILE A 1 653 ? -19.719 39.938 18.422 1 94.94 653 ILE A CA 1
ATOM 5399 C C . ILE A 1 653 ? -19.469 41.125 19.359 1 94.94 653 ILE A C 1
ATOM 5401 O O . ILE A 1 653 ? -18.734 42.031 19.016 1 94.94 653 ILE A O 1
ATOM 5405 N N . HIS A 1 654 ? -20.062 41.094 20.484 1 92.69 654 HIS A N 1
ATOM 5406 C CA . HIS A 1 654 ? -19.906 42.188 21.469 1 92.69 654 HIS A CA 1
ATOM 5407 C C . HIS A 1 654 ? -18.656 41.969 22.312 1 92.69 654 HIS A C 1
ATOM 5409 O O . HIS A 1 654 ? -18.562 41.031 23.094 1 92.69 654 HIS A O 1
ATOM 5415 N N . GLY A 1 655 ? -17.656 42.781 22.062 1 91.88 655 GLY A N 1
ATOM 5416 C CA . GLY A 1 655 ? -16.391 42.656 22.766 1 91.88 655 GLY A CA 1
ATOM 5417 C C . GLY A 1 655 ? -16.094 43.812 23.672 1 91.88 655 GLY A C 1
ATOM 5418 O O . GLY A 1 655 ? -14.93 44.156 23.922 1 91.88 655 GLY A O 1
ATOM 5419 N N . ARG A 1 656 ? -17.094 44.562 24.156 1 88.81 656 ARG A N 1
ATOM 5420 C CA . ARG A 1 656 ? -16.875 45.656 25.094 1 88.81 656 ARG A CA 1
ATOM 5421 C C . ARG A 1 656 ? -16.438 45.125 26.453 1 88.81 656 ARG A C 1
ATOM 5423 O O . ARG A 1 656 ? -17.062 44.219 27 1 88.81 656 ARG A O 1
ATOM 5430 N N . SER A 1 657 ? -15.352 45.625 26.922 1 86.31 657 SER A N 1
ATOM 5431 C CA . SER A 1 657 ? -14.836 45.156 28.203 1 86.31 657 SER A CA 1
ATOM 5432 C C . SER A 1 657 ? -15.688 45.688 29.359 1 86.31 657 SER A C 1
ATOM 5434 O O . SER A 1 657 ? -16.109 46.844 29.359 1 86.31 657 SER A O 1
ATOM 5436 N N . PRO A 1 658 ? -15.93 44.812 30.297 1 81.06 658 PRO A N 1
ATOM 5437 C CA . PRO A 1 658 ? -16.703 45.25 31.469 1 81.06 658 PRO A CA 1
ATOM 5438 C C . PRO A 1 658 ? -15.938 46.25 32.344 1 81.06 658 PRO A C 1
ATOM 5440 O O . PRO A 1 658 ? -16.547 47 33.125 1 81.06 658 PRO A O 1
ATOM 5443 N N . ASN A 1 659 ? -14.625 46.281 32.25 1 77.56 659 ASN A N 1
ATOM 5444 C CA . ASN A 1 659 ? -13.805 47.125 33.094 1 77.56 659 ASN A CA 1
ATOM 5445 C C . ASN A 1 659 ? -13.688 48.531 32.5 1 77.56 659 ASN A C 1
ATOM 5447 O O . ASN A 1 659 ? -13.195 49.469 33.188 1 77.56 659 ASN A O 1
ATOM 5451 N N . GLY A 1 660 ? -14.148 48.781 31.312 1 74.5 660 GLY A N 1
ATOM 5452 C CA . GLY A 1 660 ? -14.18 50.094 30.703 1 74.5 660 GLY A CA 1
ATOM 5453 C C . GLY A 1 660 ? -12.969 50.375 29.844 1 74.5 660 GLY A C 1
ATOM 5454 O O . GLY A 1 660 ? -13.086 51 28.781 1 74.5 660 GLY A O 1
ATOM 5455 N N . PHE A 1 661 ? -11.695 50.125 30.344 1 79.62 661 PHE A N 1
ATOM 5456 C CA . PHE A 1 661 ? -10.492 50.344 29.562 1 79.62 661 PHE A CA 1
ATOM 5457 C C . PHE A 1 661 ? -9.547 49.156 29.641 1 79.62 661 PHE A C 1
ATOM 5459 O O . PHE A 1 661 ? -9.539 48.438 30.641 1 79.62 661 PHE A O 1
ATOM 5466 N N . THR A 1 662 ? -8.883 48.938 28.547 1 79.81 662 THR A N 1
ATOM 5467 C CA . THR A 1 662 ? -7.969 47.781 28.516 1 79.81 662 THR A CA 1
ATOM 5468 C C . THR A 1 662 ? -6.578 48.219 28.062 1 79.81 662 THR A C 1
ATOM 5470 O O . THR A 1 662 ? -5.613 47.469 28.188 1 79.81 662 THR A O 1
ATOM 5473 N N . ASP A 1 663 ? -6.535 49.375 27.391 1 81.19 663 ASP A N 1
ATOM 5474 C CA . ASP A 1 663 ? -5.23 49.906 26.984 1 81.19 663 ASP A CA 1
ATOM 5475 C C . ASP A 1 663 ? -4.418 50.344 28.203 1 81.19 663 ASP A C 1
ATOM 5477 O O . ASP A 1 663 ? -4.344 51.562 28.5 1 81.19 663 ASP A O 1
ATOM 5481 N N . THR A 1 664 ? -3.902 49.375 28.938 1 78.44 664 THR A N 1
ATOM 5482 C CA . THR A 1 664 ? -3.186 49.656 30.172 1 78.44 664 THR A CA 1
ATOM 5483 C C . THR A 1 664 ? -2.002 48.719 30.344 1 78.44 664 THR A C 1
ATOM 5485 O O . THR A 1 664 ? -1.674 47.969 29.422 1 78.44 664 THR A O 1
ATOM 5488 N N . ASP A 1 665 ? -1.416 48.844 31.438 1 76.75 665 ASP A N 1
ATOM 5489 C CA . ASP A 1 665 ? -0.237 48.031 31.75 1 76.75 665 ASP A CA 1
ATOM 5490 C C . ASP A 1 665 ? -0.632 46.625 32.156 1 76.75 665 ASP A C 1
ATOM 5492 O O . ASP A 1 665 ? -1.818 46.312 32.312 1 76.75 665 ASP A O 1
ATOM 5496 N N . VAL A 1 666 ? 0.289 45.75 32.281 1 76.62 666 VAL A N 1
ATOM 5497 C CA . VAL A 1 666 ? 0.085 44.312 32.5 1 76.62 666 VAL A CA 1
ATOM 5498 C C . VAL A 1 666 ? -0.539 44.094 33.875 1 76.62 666 VAL A C 1
ATOM 5500 O O . VAL A 1 666 ? -1.517 43.344 34 1 76.62 666 VAL A O 1
ATOM 5503 N N . PRO A 1 667 ? -0.05 44.781 34.938 1 70.06 667 PRO A N 1
ATOM 5504 C CA . PRO A 1 667 ? -0.664 44.531 36.25 1 70.06 667 PRO A CA 1
ATOM 5505 C C . PRO A 1 667 ? -2.137 44.938 36.312 1 70.06 667 PRO A C 1
ATOM 5507 O O . PRO A 1 667 ? -2.945 44.25 36.938 1 70.06 667 PRO A O 1
ATOM 5510 N N . THR A 1 668 ? -2.391 46 35.594 1 76.25 668 THR A N 1
ATOM 5511 C CA . THR A 1 668 ? -3.787 46.438 35.562 1 76.25 668 THR A CA 1
ATOM 5512 C C . THR A 1 668 ? -4.648 45.438 34.812 1 76.25 668 THR A C 1
ATOM 5514 O O . THR A 1 668 ? -5.785 45.156 35.219 1 76.25 668 THR A O 1
ATOM 5517 N N . ILE A 1 669 ? -4.109 44.875 33.812 1 77.81 669 ILE A N 1
ATOM 5518 C CA . ILE A 1 669 ? -4.848 43.875 33.031 1 77.81 669 ILE A CA 1
ATOM 5519 C C . ILE A 1 669 ? -5.098 42.656 33.906 1 77.81 669 ILE A C 1
ATOM 5521 O O . ILE A 1 669 ? -6.191 42.094 33.875 1 77.81 669 ILE A O 1
ATOM 5525 N N . ILE A 1 670 ? -4.121 42.25 34.688 1 74.38 670 ILE A N 1
ATOM 5526 C CA . ILE A 1 670 ? -4.254 41.094 35.562 1 74.38 670 ILE A CA 1
ATOM 5527 C C . ILE A 1 670 ? -5.277 41.375 36.656 1 74.38 670 ILE A C 1
ATOM 5529 O O . ILE A 1 670 ? -6.082 40.5 37 1 74.38 670 ILE A O 1
ATOM 5533 N N . THR A 1 671 ? -5.215 42.594 37.188 1 75 671 THR A N 1
ATOM 5534 C CA . THR A 1 671 ? -6.184 42.969 38.219 1 75 671 THR A CA 1
ATOM 5535 C C . THR A 1 671 ? -7.598 42.969 37.656 1 75 671 THR A C 1
ATOM 5537 O O . THR A 1 671 ? -8.547 42.594 38.344 1 75 671 THR A O 1
ATOM 5540 N N . GLN A 1 672 ? -7.699 43.406 36.469 1 76.25 672 GLN A N 1
ATOM 5541 C CA . GLN A 1 672 ? -9 43.406 35.812 1 76.25 672 GLN A CA 1
ATOM 5542 C C . GLN A 1 672 ? -9.516 42 35.594 1 76.25 672 GLN A C 1
ATOM 5544 O O . GLN A 1 672 ? -10.703 41.719 35.781 1 76.25 672 GLN A O 1
ATOM 5549 N N . PHE A 1 673 ? -8.68 41.125 35.281 1 74.62 673 PHE A N 1
ATOM 5550 C CA . PHE A 1 673 ? -9.062 39.719 35.094 1 74.62 673 PHE A CA 1
ATOM 5551 C C . PHE A 1 673 ? -9.516 39.094 36.406 1 74.62 673 PHE A C 1
ATOM 5553 O O . PHE A 1 673 ? -10.469 38.312 36.438 1 74.62 673 PHE A O 1
ATOM 5560 N N . GLN A 1 674 ? -8.75 39.438 37.375 1 70.75 674 GLN A N 1
ATOM 5561 C CA . GLN A 1 674 ? -9.102 38.906 38.688 1 70.75 674 GLN A CA 1
ATOM 5562 C C . GLN A 1 674 ? -10.438 39.469 39.156 1 70.75 674 GLN A C 1
ATOM 5564 O O . GLN A 1 674 ? -11.234 38.75 39.781 1 70.75 674 GLN A O 1
ATOM 5569 N N . SER A 1 675 ? -10.57 40.688 38.875 1 75.56 675 SER A N 1
ATOM 5570 C CA . SER A 1 675 ? -11.852 41.312 39.219 1 75.56 675 SER A CA 1
ATOM 5571 C C . SER A 1 675 ? -13 40.656 38.469 1 75.56 675 SER A C 1
ATOM 5573 O O . SER A 1 675 ? -14.094 40.469 39.031 1 75.56 675 SER A O 1
ATOM 5575 N N . GLU A 1 676 ? -12.812 40.219 37.25 1 75.06 676 GLU A N 1
ATOM 5576 C CA . GLU A 1 676 ? -13.828 39.562 36.469 1 75.06 676 GLU A CA 1
ATOM 5577 C C . GLU A 1 676 ? -14.109 38.156 37 1 75.06 676 GLU A C 1
ATOM 5579 O O . GLU A 1 676 ? -15.258 37.719 37 1 75.06 676 GLU A O 1
ATOM 5584 N N . THR A 1 677 ? -13.016 37.531 37.344 1 69.38 677 THR A N 1
ATOM 5585 C CA . THR A 1 677 ? -13.164 36.156 37.812 1 69.38 677 THR A CA 1
ATOM 5586 C C . THR A 1 677 ? -13.93 36.156 39.156 1 69.38 677 THR A C 1
ATOM 5588 O O . THR A 1 677 ? -14.625 35.188 39.469 1 69.38 677 THR A O 1
ATOM 5591 N N . GLN A 1 678 ? -13.781 37.25 39.906 1 64.38 678 GLN A N 1
ATOM 5592 C CA . GLN A 1 678 ? -14.469 37.344 41.188 1 64.38 678 GLN A CA 1
ATOM 5593 C C . GLN A 1 678 ? -15.852 37.969 41.062 1 64.38 678 GLN A C 1
ATOM 5595 O O . GLN A 1 678 ? -16.516 38.281 42.031 1 64.38 678 GLN A O 1
ATOM 5600 N N . SER A 1 679 ? -16.312 38.031 39.719 1 67.06 679 SER A N 1
ATOM 5601 C CA . SER A 1 679 ? -17.641 38.531 39.344 1 67.06 679 SER A CA 1
ATOM 5602 C C . SER A 1 679 ? -17.891 39.906 39.906 1 67.06 679 SER A C 1
ATOM 5604 O O . SER A 1 679 ? -19 40.219 40.375 1 67.06 679 SER A O 1
ATOM 5606 N N . LEU A 1 680 ? -16.844 40.656 40.094 1 63.41 680 LEU A N 1
ATOM 5607 C CA . LEU A 1 680 ? -17 42.031 40.594 1 63.41 680 LEU A CA 1
ATOM 5608 C C . LEU A 1 680 ? -17.344 43 39.469 1 63.41 680 LEU A C 1
ATOM 5610 O O . LEU A 1 680 ? -17.734 44.125 39.719 1 63.41 680 LEU A O 1
ATOM 5614 N N . CYS A 1 681 ? -17.234 42.531 38.281 1 65.56 681 CYS A N 1
ATOM 5615 C CA . CYS A 1 681 ? -17.516 43.375 37.125 1 65.56 681 CYS A CA 1
ATOM 5616 C C . CYS A 1 681 ? -18.797 42.969 36.438 1 65.56 681 CYS A C 1
ATOM 5618 O O . CYS A 1 681 ? -19.344 41.906 36.719 1 65.56 681 CYS A O 1
ATOM 5620 N N . GLU A 1 682 ? -19.344 43.938 35.625 1 65.81 682 GLU A N 1
ATOM 5621 C CA . GLU A 1 682 ? -20.516 43.656 34.812 1 65.81 682 GLU A CA 1
ATOM 5622 C C . GLU A 1 682 ? -20.234 42.531 33.812 1 65.81 682 GLU A C 1
ATOM 5624 O O . GLU A 1 682 ? -19.078 42.281 33.469 1 65.81 682 GLU A O 1
ATOM 5629 N N . ARG A 1 683 ? -21.25 41.875 33.438 1 73.06 683 ARG A N 1
ATOM 5630 C CA . ARG A 1 683 ? -21.109 40.75 32.531 1 73.06 683 ARG A CA 1
ATOM 5631 C C . ARG A 1 683 ? -20.766 41.219 31.109 1 73.06 683 ARG A C 1
ATOM 5633 O O . ARG A 1 683 ? -21.109 42.344 30.734 1 73.06 683 ARG A O 1
ATOM 5640 N N . ARG A 1 684 ? -19.906 40.594 30.219 1 75.88 684 ARG A N 1
ATOM 5641 C CA . ARG A 1 684 ? -19.359 40.875 28.891 1 75.88 684 ARG A CA 1
ATOM 5642 C C . ARG A 1 684 ? -20.469 40.938 27.844 1 75.88 684 ARG A C 1
ATOM 5644 O O . ARG A 1 684 ? -20.266 41.469 26.75 1 75.88 684 ARG A O 1
ATOM 5651 N N . GLY A 1 685 ? -21.719 40.938 28.25 1 76.69 685 GLY A N 1
ATOM 5652 C CA . GLY A 1 685 ? -22.781 40.875 27.266 1 76.69 685 GLY A CA 1
ATOM 5653 C C . GLY A 1 685 ? -23.531 42.188 27.109 1 76.69 685 GLY A C 1
ATOM 5654 O O . GLY A 1 685 ? -23.266 43.156 27.812 1 76.69 685 GLY A O 1
ATOM 5655 N N . LEU A 1 686 ? -24.156 42.375 25.875 1 76.62 686 LEU A N 1
ATOM 5656 C CA . LEU A 1 686 ? -24.922 43.562 25.609 1 76.62 686 LEU A CA 1
ATOM 5657 C C . LEU A 1 686 ? -25.984 43.781 26.672 1 76.62 686 LEU A C 1
ATOM 5659 O O . LEU A 1 686 ? -26.172 44.938 27.141 1 76.62 686 LEU A O 1
ATOM 5663 N N . LEU A 1 687 ? -26.672 42.75 26.922 1 71.19 687 LEU A N 1
ATOM 5664 C CA . LEU A 1 687 ? -27.641 42.812 28.016 1 71.19 687 LEU A CA 1
ATOM 5665 C C . LEU A 1 687 ? -27.125 42.094 29.25 1 71.19 687 LEU A C 1
ATOM 5667 O O . LEU A 1 687 ? -26.156 41.344 29.188 1 71.19 687 LEU A O 1
ATOM 5671 N N . ASN A 1 688 ? -27.484 42.594 30.469 1 60.88 688 ASN A N 1
ATOM 5672 C CA . ASN A 1 688 ? -27.109 41.969 31.719 1 60.88 688 ASN A CA 1
ATOM 5673 C C . ASN A 1 688 ? -27.078 40.438 31.594 1 60.88 688 ASN A C 1
ATOM 5675 O O . ASN A 1 688 ? -26.719 39.75 32.531 1 60.88 688 ASN A O 1
ATOM 5679 N N . ASN A 1 689 ? -27.375 40.062 30.234 1 61.38 689 ASN A N 1
ATOM 5680 C CA . ASN A 1 689 ? -27.312 38.625 30.047 1 61.38 689 ASN A CA 1
ATOM 5681 C C . ASN A 1 689 ? -26 38.188 29.406 1 61.38 689 ASN A C 1
ATOM 5683 O O . ASN A 1 689 ? -25.312 39 28.781 1 61.38 689 ASN A O 1
ATOM 5687 N N . ALA A 1 690 ? -25.312 37.062 29.688 1 63.34 690 ALA A N 1
ATOM 5688 C CA . ALA A 1 690 ? -24 36.438 29.547 1 63.34 690 ALA A CA 1
ATOM 5689 C C . ALA A 1 690 ? -23.688 36.125 28.078 1 63.34 690 ALA A C 1
ATOM 5691 O O . ALA A 1 690 ? -22.594 35.688 27.75 1 63.34 690 ALA A O 1
ATOM 5692 N N . ASP A 1 691 ? -24.609 36.75 26.922 1 78.5 691 ASP A N 1
ATOM 5693 C CA . ASP A 1 691 ? -24.203 36.25 25.609 1 78.5 691 ASP A CA 1
ATOM 5694 C C . ASP A 1 691 ? -23.438 37.344 24.828 1 78.5 691 ASP A C 1
ATOM 5696 O O . ASP A 1 691 ? -23.797 38.5 24.891 1 78.5 691 ASP A O 1
ATOM 5700 N N . GLN A 1 692 ? -22.359 37 24.156 1 89.56 692 GLN A N 1
ATOM 5701 C CA . GLN A 1 692 ? -21.469 37.906 23.438 1 89.56 692 GLN A CA 1
ATOM 5702 C C . GLN A 1 692 ? -21.625 37.781 21.922 1 89.56 692 GLN A C 1
ATOM 5704 O O . GLN A 1 692 ? -21.203 38.656 21.172 1 89.56 692 GLN A O 1
ATOM 5709 N N . CYS A 1 693 ? -22.344 36.781 21.422 1 92.69 693 CYS A N 1
ATOM 5710 C CA . CYS A 1 693 ? -22.469 36.562 20 1 92.69 693 CYS A CA 1
ATOM 5711 C C . CYS A 1 693 ? -23.922 36.688 19.547 1 92.69 693 CYS A C 1
ATOM 5713 O O . CYS A 1 693 ? -24.828 36.188 20.203 1 92.69 693 CYS A O 1
ATOM 5715 N N . TYR A 1 694 ? -24.141 37.375 18.344 1 92.5 694 TYR A N 1
ATOM 5716 C CA . TYR A 1 694 ? -25.484 37.625 17.844 1 92.5 694 TYR A CA 1
ATOM 5717 C C . TYR A 1 694 ? -25.547 37.469 16.328 1 92.5 694 TYR A C 1
ATOM 5719 O O . TYR A 1 694 ? -24.594 37.781 15.625 1 92.5 694 TYR A O 1
ATOM 5727 N N . ILE A 1 695 ? -26.641 36.969 15.859 1 91.19 695 ILE A N 1
ATOM 5728 C CA . ILE A 1 695 ? -27.031 37.062 14.453 1 91.19 695 ILE A CA 1
ATOM 5729 C C . ILE A 1 695 ? -27.891 38.281 14.219 1 91.19 695 ILE A C 1
ATOM 5731 O O . ILE A 1 695 ? -28.922 38.469 14.891 1 91.19 695 ILE A O 1
ATOM 5735 N N . ILE A 1 696 ? -27.453 39.125 13.289 1 90 696 ILE A N 1
ATOM 5736 C CA . ILE A 1 696 ? -28.109 40.438 13.227 1 90 696 ILE A CA 1
ATOM 5737 C C . ILE A 1 696 ? -28.844 40.562 11.891 1 90 696 ILE A C 1
ATOM 5739 O O . ILE A 1 696 ? -28.359 40.094 10.859 1 90 696 ILE A O 1
ATOM 5743 N N . ILE A 1 697 ? -29.938 41.156 11.977 1 87 697 ILE A N 1
ATOM 5744 C CA . ILE A 1 697 ? -30.703 41.688 10.859 1 87 697 ILE A CA 1
ATOM 5745 C C . ILE A 1 697 ? -30.844 43.188 11.008 1 87 697 ILE A C 1
ATOM 5747 O O . ILE A 1 697 ? -31.812 43.688 11.617 1 87 697 ILE A O 1
ATOM 5751 N N . PRO A 1 698 ? -29.797 43.906 10.477 1 86 698 PRO A N 1
ATOM 5752 C CA . PRO A 1 698 ? -29.797 45.344 10.68 1 86 698 PRO A CA 1
ATOM 5753 C C . PRO A 1 698 ? -30.938 46.062 9.953 1 86 698 PRO A C 1
ATOM 5755 O O . PRO A 1 698 ? -31.469 45.531 8.969 1 86 698 PRO A O 1
ATOM 5758 N N . PRO A 1 699 ? -31.281 47.188 10.531 1 85.38 699 PRO A N 1
ATOM 5759 C CA . PRO A 1 699 ? -32.281 48 9.805 1 85.38 699 PRO A CA 1
ATOM 5760 C C . PRO A 1 699 ? -31.75 48.469 8.461 1 85.38 699 PRO A C 1
ATOM 5762 O O . PRO A 1 699 ? -30.531 48.656 8.281 1 85.38 699 PRO A O 1
ATOM 5765 N N . LYS A 1 700 ? -32.594 48.75 7.559 1 81.56 700 LYS A N 1
ATOM 5766 C CA . LYS A 1 700 ? -32.219 49.156 6.211 1 81.56 700 LYS A CA 1
ATOM 5767 C C . LYS A 1 700 ? -31.469 50.5 6.238 1 81.56 700 LYS A C 1
ATOM 5769 O O . LYS A 1 700 ? -30.547 50.719 5.441 1 81.56 700 LYS A O 1
ATOM 5774 N N . ASN A 1 701 ? -31.781 51.312 7.16 1 84.69 701 ASN A N 1
ATOM 5775 C CA . ASN A 1 701 ? -31.141 52.594 7.258 1 84.69 701 ASN A CA 1
ATOM 5776 C C . ASN A 1 701 ? -29.672 52.5 7.664 1 84.69 701 ASN A C 1
ATOM 5778 O O . ASN A 1 701 ? -28.859 53.344 7.32 1 84.69 701 ASN A O 1
ATOM 5782 N N . LEU A 1 702 ? -29.438 51.469 8.406 1 87.62 702 LEU A N 1
ATOM 5783 C CA . LEU A 1 702 ? -28.062 51.281 8.836 1 87.62 702 LEU A CA 1
ATOM 5784 C C . LEU A 1 702 ? -27.156 51 7.645 1 87.62 702 LEU A C 1
ATOM 5786 O O . LEU A 1 702 ? -26.062 51.531 7.543 1 87.62 702 LEU A O 1
ATOM 5790 N N . TYR A 1 703 ? -27.672 50.188 6.781 1 82.88 703 TYR A N 1
ATOM 5791 C CA . TYR A 1 703 ? -26.875 49.812 5.617 1 82.88 703 TYR A CA 1
ATOM 5792 C C . TYR A 1 703 ? -26.656 51.031 4.703 1 82.88 703 TYR A C 1
ATOM 5794 O O . TYR A 1 703 ? -25.562 51.219 4.18 1 82.88 703 TYR A O 1
ATOM 5802 N N . ASN A 1 704 ? -27.656 51.781 4.52 1 82 704 ASN A N 1
ATOM 5803 C CA . ASN A 1 704 ? -27.562 52.938 3.656 1 82 704 ASN A CA 1
ATOM 5804 C C . ASN A 1 704 ? -26.594 53.969 4.215 1 82 704 ASN A C 1
ATOM 5806 O O . ASN A 1 704 ? -25.766 54.531 3.479 1 82 704 ASN A O 1
ATOM 5810 N N . TYR A 1 705 ? -26.688 54.188 5.477 1 84.69 705 TYR A N 1
ATOM 5811 C CA . TYR A 1 705 ? -25.781 55.156 6.109 1 84.69 705 TYR A CA 1
ATOM 5812 C C . TYR A 1 705 ? -24.359 54.625 6.137 1 84.69 705 TYR A C 1
ATOM 5814 O O . TYR A 1 705 ? -23.406 55.375 5.926 1 84.69 705 TYR A O 1
ATOM 5822 N N . PHE A 1 706 ? -24.281 53.406 6.418 1 84.38 706 PHE A N 1
ATOM 5823 C CA . PHE A 1 706 ? -22.984 52.75 6.43 1 84.38 706 PHE A CA 1
ATOM 5824 C C . PHE A 1 706 ? -22.312 52.875 5.062 1 84.38 706 PHE A C 1
ATOM 5826 O O . PHE A 1 706 ? -21.125 53.156 4.969 1 84.38 706 PHE A O 1
ATOM 5833 N N . ASN A 1 707 ? -23.016 52.625 4.031 1 82.81 707 ASN A N 1
ATOM 5834 C CA . ASN A 1 707 ? -22.469 52.688 2.68 1 82.81 707 ASN A CA 1
ATOM 5835 C C . ASN A 1 707 ? -22.016 54.125 2.344 1 82.81 707 ASN A C 1
ATOM 5837 O O . ASN A 1 707 ? -21.016 54.312 1.641 1 82.81 707 ASN A O 1
ATOM 5841 N N . LYS A 1 708 ? -22.672 55.062 2.842 1 84 708 LYS A N 1
ATOM 5842 C CA . LYS A 1 708 ? -22.266 56.469 2.631 1 84 708 LYS A CA 1
ATOM 5843 C C . LYS A 1 708 ? -20.953 56.781 3.336 1 84 708 LYS A C 1
ATOM 5845 O O . LYS A 1 708 ? -20.094 57.438 2.773 1 84 708 LYS A O 1
ATOM 5850 N N . LEU A 1 709 ? -20.844 56.219 4.496 1 84.88 709 LEU A N 1
ATOM 5851 C CA . LEU A 1 709 ? -19.625 56.438 5.258 1 84.88 709 LEU A CA 1
ATOM 5852 C C . LEU A 1 709 ? -18.453 55.688 4.637 1 84.88 709 LEU A C 1
ATOM 5854 O O . LEU A 1 709 ? -17.328 56.188 4.625 1 84.88 709 LEU A O 1
ATOM 5858 N N . LEU A 1 710 ? -18.781 54.531 4.133 1 82.56 710 LEU A N 1
ATOM 5859 C CA . LEU A 1 710 ? -17.734 53.719 3.504 1 82.56 710 LEU A CA 1
ATOM 5860 C C . LEU A 1 710 ? -17.234 54.375 2.227 1 82.56 710 LEU A C 1
ATOM 5862 O O . LEU A 1 710 ? -16.031 54.312 1.912 1 82.56 710 LEU A O 1
ATOM 5866 N N . LEU A 1 711 ? -18.109 54.969 1.505 1 81 711 LEU A N 1
ATOM 5867 C CA . LEU A 1 711 ? -17.719 55.688 0.285 1 81 711 LEU A CA 1
ATOM 5868 C C . LEU A 1 711 ? -16.781 56.844 0.6 1 81 711 LEU A C 1
ATOM 5870 O O . LEU A 1 711 ? -15.844 57.094 -0.151 1 81 711 LEU A O 1
ATOM 5874 N N . ARG A 1 712 ? -16.922 57.469 1.715 1 78.62 712 ARG A N 1
ATOM 5875 C CA . ARG A 1 712 ? -16.047 58.531 2.148 1 78.62 712 ARG A CA 1
ATOM 5876 C C . ARG A 1 712 ? -14.672 58 2.525 1 78.62 712 ARG A C 1
ATOM 5878 O O . ARG A 1 712 ? -13.656 58.625 2.225 1 78.62 712 ARG A O 1
ATOM 5885 N N . LEU A 1 713 ? -14.734 56.906 3.143 1 77.62 713 LEU A N 1
ATOM 5886 C CA . LEU A 1 713 ? -13.477 56.281 3.52 1 77.62 713 LEU A CA 1
ATOM 5887 C C . LEU A 1 713 ? -12.711 55.812 2.285 1 77.62 713 LEU A C 1
ATOM 5889 O O . LEU A 1 713 ? -11.492 56.031 2.193 1 77.62 713 LEU A O 1
ATOM 5893 N N . GLN A 1 714 ? -13.43 55.219 1.355 1 77.94 714 GLN A N 1
ATOM 5894 C CA . GLN A 1 714 ? -12.789 54.719 0.147 1 77.94 714 GLN A CA 1
ATOM 5895 C C . GLN A 1 714 ? -12.227 55.844 -0.697 1 77.94 714 GLN A C 1
ATOM 5897 O O . GLN A 1 714 ? -11.148 55.719 -1.277 1 77.94 714 GLN A O 1
ATOM 5902 N N . ARG A 1 715 ? -12.875 56.938 -0.764 1 74.31 715 ARG A N 1
ATOM 5903 C CA . ARG A 1 715 ? -12.406 58.094 -1.493 1 74.31 715 ARG A CA 1
ATOM 5904 C C . ARG A 1 715 ? -11.141 58.656 -0.862 1 74.31 715 ARG A C 1
ATOM 5906 O O . ARG A 1 715 ? -10.219 59.094 -1.569 1 74.31 715 ARG A O 1
ATOM 5913 N N . SER A 1 716 ? -11.117 58.562 0.454 1 72.94 716 SER A N 1
ATOM 5914 C CA . SER A 1 716 ? -9.938 59.031 1.163 1 72.94 716 SER A CA 1
ATOM 5915 C C . SER A 1 716 ? -8.742 58.125 0.928 1 72.94 716 SER A C 1
ATOM 5917 O O . SER A 1 716 ? -7.617 58.594 0.745 1 72.94 716 SER A O 1
ATOM 5919 N N . ILE A 1 717 ? -9.039 56.844 0.901 1 71.25 717 ILE A N 1
ATOM 5920 C CA . ILE A 1 717 ? -7.984 55.844 0.677 1 71.25 717 ILE A CA 1
ATOM 5921 C C . ILE A 1 717 ? -7.477 55.969 -0.759 1 71.25 717 ILE A C 1
ATOM 5923 O O . ILE A 1 717 ? -6.27 55.906 -1.003 1 71.25 717 ILE A O 1
ATOM 5927 N N . ASP A 1 718 ? -8.414 56.094 -1.7 1 66.5 718 ASP A N 1
ATOM 5928 C CA . ASP A 1 718 ? -8.062 56.219 -3.111 1 66.5 718 ASP A CA 1
ATOM 5929 C C . ASP A 1 718 ? -7.27 57.5 -3.369 1 66.5 718 ASP A C 1
ATOM 5931 O O . ASP A 1 718 ? -6.32 57.5 -4.156 1 66.5 718 ASP A O 1
ATOM 5935 N N . SER A 1 719 ? -7.609 58.469 -2.67 1 63.44 719 SER A N 1
ATOM 5936 C CA . SER A 1 719 ? -6.883 59.719 -2.791 1 63.44 719 SER A CA 1
ATOM 5937 C C . SER A 1 719 ? -5.469 59.625 -2.234 1 63.44 719 SER A C 1
ATOM 5939 O O . SER A 1 719 ? -4.52 60.125 -2.82 1 63.44 719 SER A O 1
ATOM 5941 N N . ALA A 1 720 ? -5.312 58.812 -1.215 1 61.12 720 ALA A N 1
ATOM 5942 C CA . ALA A 1 720 ? -4 58.562 -0.625 1 61.12 720 ALA A CA 1
ATOM 5943 C C . ALA A 1 720 ? -3.15 57.688 -1.534 1 61.12 720 ALA A C 1
ATOM 5945 O O . ALA A 1 720 ? -1.95 57.906 -1.695 1 61.12 720 ALA A O 1
ATOM 5946 N N . SER A 1 721 ? -3.797 56.594 -2.096 1 60.5 721 SER A N 1
ATOM 5947 C CA . SER A 1 721 ? -3.092 55.656 -2.986 1 60.5 721 SER A CA 1
ATOM 5948 C C . SER A 1 721 ? -2.721 56.344 -4.301 1 60.5 721 SER A C 1
ATOM 5950 O O . SER A 1 721 ? -1.668 56.062 -4.875 1 60.5 721 SER A O 1
ATOM 5952 N N . ALA A 1 722 ? -3.574 57.219 -4.902 1 57.28 722 ALA A N 1
ATOM 5953 C CA . ALA A 1 722 ? -3.291 58 -6.109 1 57.28 722 ALA A CA 1
ATOM 5954 C C . ALA A 1 722 ? -2.102 58.938 -5.898 1 57.28 722 ALA A C 1
ATOM 5956 O O . ALA A 1 722 ? -1.277 59.125 -6.801 1 57.28 722 ALA A O 1
ATOM 5957 N N . ILE A 1 723 ? -2.109 59.375 -4.707 1 53.34 723 ILE A N 1
ATOM 5958 C CA . ILE A 1 723 ? -0.971 60.219 -4.379 1 53.34 723 ILE A CA 1
ATOM 5959 C C . ILE A 1 723 ? 0.31 59.375 -4.367 1 53.34 723 ILE A C 1
ATOM 5961 O O . ILE A 1 723 ? 1.357 59.844 -4.832 1 53.34 723 ILE A O 1
ATOM 5965 N N . ARG A 1 724 ? 0.233 58.094 -3.84 1 55.84 724 ARG A N 1
ATOM 5966 C CA . ARG A 1 724 ? 1.368 57.188 -3.797 1 55.84 724 ARG A CA 1
ATOM 5967 C C . ARG A 1 724 ? 1.784 56.75 -5.203 1 55.84 724 ARG A C 1
ATOM 5969 O O . ARG A 1 724 ? 2.975 56.625 -5.488 1 55.84 724 ARG A O 1
ATOM 5976 N N . SER A 1 725 ? 0.79 56.438 -6.062 1 51.62 725 SER A N 1
ATOM 5977 C CA . SER A 1 725 ? 1.076 56.031 -7.43 1 51.62 725 SER A CA 1
ATOM 5978 C C . SER A 1 725 ? 1.609 57.188 -8.266 1 51.62 725 SER A C 1
ATOM 5980 O O . SER A 1 725 ? 2.475 57 -9.125 1 51.62 725 SER A O 1
ATOM 5982 N N . ASP A 1 726 ? 1.068 58.406 -8.219 1 47.44 726 ASP A N 1
ATOM 5983 C CA . ASP A 1 726 ? 1.569 59.562 -8.969 1 47.44 726 ASP A CA 1
ATOM 5984 C C . ASP A 1 726 ? 3.008 59.875 -8.57 1 47.44 726 ASP A C 1
ATOM 5986 O O . ASP A 1 726 ? 3.707 60.594 -9.289 1 47.44 726 ASP A O 1
ATOM 5990 N N . ASN A 1 727 ? 3.357 59.5 -7.492 1 40.81 727 ASN A N 1
ATOM 5991 C CA . ASN A 1 727 ? 4.719 59.812 -7.07 1 40.81 727 ASN A CA 1
ATOM 5992 C C . ASN A 1 727 ? 5.746 58.938 -7.773 1 40.81 727 ASN A C 1
ATOM 5994 O O . ASN A 1 727 ? 6.926 58.938 -7.418 1 40.81 727 ASN A O 1
ATOM 5998 N N . ASN A 1 728 ? 5.5 57.969 -8.609 1 38.31 728 ASN A N 1
ATOM 5999 C CA . ASN A 1 728 ? 6.605 57.406 -9.375 1 38.31 728 ASN A CA 1
ATOM 6000 C C . ASN A 1 728 ? 7.309 58.438 -10.219 1 38.31 728 ASN A C 1
ATOM 6002 O O . ASN A 1 728 ? 8.289 58.156 -10.906 1 38.31 728 ASN A O 1
ATOM 6006 N N . GLY A 1 729 ? 6.66 59.406 -10.898 1 34.59 729 GLY A N 1
ATOM 6007 C CA . GLY A 1 729 ? 7.453 60.25 -11.781 1 34.59 729 GLY A CA 1
ATOM 6008 C C . GLY A 1 729 ? 8.367 61.188 -11.039 1 34.59 729 GLY A C 1
ATOM 6009 O O . GLY A 1 729 ? 9.508 61.438 -11.453 1 34.59 729 GLY A O 1
ATOM 6010 N N . ILE A 1 730 ? 7.879 62.438 -10.609 1 32.31 730 ILE A N 1
ATOM 6011 C CA . ILE A 1 730 ? 8.734 63.562 -10.297 1 32.31 730 ILE A CA 1
ATOM 6012 C C . ILE A 1 730 ? 9.477 63.312 -8.984 1 32.31 730 ILE A C 1
ATOM 6014 O O . ILE A 1 730 ? 8.859 63.281 -7.914 1 32.31 730 ILE A O 1
ATOM 6018 N N . PHE A 1 731 ? 10.57 62.656 -9 1 33.12 731 PHE A N 1
ATOM 6019 C CA . PHE A 1 731 ?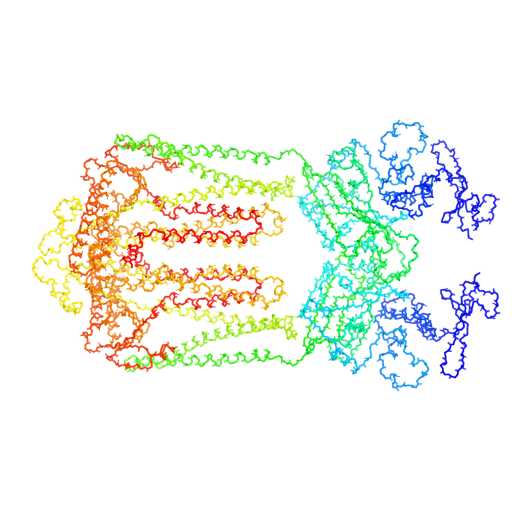 11.531 62.125 -8.047 1 33.12 731 PHE A CA 1
ATOM 6020 C C . PHE A 1 731 ? 11.867 63.156 -6.98 1 33.12 731 PHE A C 1
ATOM 6022 O O . PHE A 1 731 ? 11.969 62.812 -5.797 1 33.12 731 PHE A O 1
ATOM 6029 N N . GLN A 1 732 ? 12.891 64.312 -7.41 1 33.5 732 GLN A N 1
ATOM 6030 C CA . GLN A 1 732 ? 13.992 64.938 -6.707 1 33.5 732 GLN A CA 1
ATOM 6031 C C . GLN A 1 732 ? 13.469 65.812 -5.586 1 33.5 732 GLN A C 1
ATOM 6033 O O . GLN A 1 732 ? 14.094 65.938 -4.527 1 33.5 732 GLN A O 1
ATOM 6038 N N . THR A 1 733 ? 12.938 67 -5.867 1 33.34 733 THR A N 1
ATOM 6039 C CA . THR A 1 733 ? 13.031 68.188 -5.039 1 33.34 733 THR A CA 1
ATOM 6040 C C . THR A 1 733 ? 12.133 68.062 -3.811 1 33.34 733 THR A C 1
ATOM 6042 O O . THR A 1 733 ? 12.258 68.875 -2.863 1 33.34 733 THR A O 1
ATOM 6045 N N . ARG A 1 734 ? 10.664 67.938 -3.848 1 42.12 734 ARG A N 1
ATOM 6046 C CA . ARG A 1 734 ? 9.742 68.5 -2.865 1 42.12 734 ARG A CA 1
ATOM 6047 C C . ARG A 1 734 ? 9.375 67.438 -1.81 1 42.12 734 ARG A C 1
ATOM 6049 O O . ARG A 1 734 ? 8.328 66.812 -1.897 1 42.12 734 ARG A O 1
ATOM 6056 N N . TYR A 1 735 ? 10.305 66.75 -1.216 1 41.75 735 TYR A N 1
ATOM 6057 C CA . TYR A 1 735 ? 10.43 65.625 -0.245 1 41.75 735 TYR A CA 1
ATOM 6058 C C . TYR A 1 735 ? 9.469 65.812 0.922 1 41.75 735 TYR A C 1
ATOM 6060 O O . TYR A 1 735 ? 8.734 64.938 1.293 1 41.75 735 TYR A O 1
ATOM 6068 N N . HIS A 1 736 ? 9.617 66.938 1.713 1 42.81 736 HIS A N 1
ATOM 6069 C CA . HIS A 1 736 ? 8.883 67.25 2.922 1 42.81 736 HIS A CA 1
ATOM 6070 C C . HIS A 1 736 ? 7.395 67.438 2.625 1 42.81 736 HIS A C 1
ATOM 6072 O O . HIS A 1 736 ? 6.551 67.25 3.494 1 42.81 736 HIS A O 1
ATOM 6078 N N . LYS A 1 737 ? 7.172 67.938 1.459 1 49.38 737 LYS A N 1
ATOM 6079 C CA . LYS A 1 737 ? 5.785 68.188 1.102 1 49.38 737 LYS A CA 1
ATOM 6080 C C . LYS A 1 737 ? 5.008 66.938 0.866 1 49.38 737 LYS A C 1
ATOM 6082 O O . LYS A 1 737 ? 3.812 66.875 1.154 1 49.38 737 LYS A O 1
ATOM 6087 N N . ASP A 1 738 ? 5.754 65.875 0.45 1 53.75 738 ASP A N 1
ATOM 6088 C CA . ASP A 1 738 ? 5.098 64.562 0.153 1 53.75 738 ASP A CA 1
ATOM 6089 C C . ASP A 1 738 ? 4.719 63.844 1.436 1 53.75 738 ASP A C 1
ATOM 6091 O O . ASP A 1 738 ? 3.645 63.25 1.521 1 53.75 738 ASP A O 1
ATOM 6095 N N . LEU A 1 739 ? 5.566 63.844 2.334 1 56.5 739 LEU A N 1
ATOM 6096 C CA . LEU A 1 739 ? 5.25 63.25 3.629 1 56.5 739 LEU A CA 1
ATOM 6097 C C . LEU A 1 739 ? 4.051 63.938 4.266 1 56.5 739 LEU A C 1
ATOM 6099 O O . LEU A 1 739 ? 3.201 63.281 4.875 1 56.5 739 LEU A O 1
ATOM 6103 N N . SER A 1 740 ? 4.051 65.25 4.066 1 59.62 740 SER A N 1
ATOM 6104 C CA . SER A 1 740 ? 2.941 66 4.633 1 59.62 740 SER A CA 1
ATOM 6105 C C . SER A 1 740 ? 1.63 65.688 3.922 1 59.62 740 SER A C 1
ATOM 6107 O O . SER A 1 740 ? 0.565 65.688 4.543 1 59.62 740 SER A O 1
ATOM 6109 N N . ARG A 1 741 ? 1.758 65.312 2.688 1 63.91 741 ARG A N 1
ATOM 6110 C CA . ARG A 1 741 ? 0.554 64.938 1.943 1 63.91 741 ARG A CA 1
ATOM 6111 C C . ARG A 1 741 ? 0.05 63.594 2.344 1 63.91 741 ARG A C 1
ATOM 6113 O O . ARG A 1 741 ? -1.157 63.375 2.469 1 63.91 741 ARG A O 1
ATOM 6120 N N . VAL A 1 742 ? 0.97 62.719 2.512 1 64.94 742 VAL A N 1
ATOM 6121 C CA . VAL A 1 742 ? 0.601 61.375 2.969 1 64.94 742 VAL A CA 1
ATOM 6122 C C . VAL A 1 742 ? 0.01 61.438 4.375 1 64.94 742 VAL A C 1
ATOM 6124 O O . VAL A 1 742 ? -0.983 60.781 4.676 1 64.94 742 VAL A O 1
ATOM 6127 N N . GLU A 1 743 ? 0.644 62.25 5.105 1 68.75 743 GLU A N 1
ATOM 6128 C CA . GLU A 1 743 ? 0.142 62.438 6.465 1 68.75 743 GLU A CA 1
ATOM 6129 C C . GLU A 1 743 ? -1.26 63.031 6.453 1 68.75 743 GLU A C 1
ATOM 6131 O O . GLU A 1 743 ? -2.113 62.656 7.254 1 68.75 743 GLU A O 1
ATOM 6136 N N . GLY A 1 744 ? -1.442 63.906 5.547 1 66.94 744 GLY A N 1
ATOM 6137 C CA . GLY A 1 744 ? -2.758 64.5 5.418 1 66.94 744 GLY A CA 1
ATOM 6138 C C . GLY A 1 744 ? -3.824 63.562 4.961 1 66.94 744 GLY A C 1
ATOM 6139 O O . GLY A 1 744 ? -4.938 63.531 5.496 1 66.94 744 GLY A O 1
ATOM 6140 N N . SER A 1 745 ? -3.438 62.781 4.07 1 74.81 745 SER A N 1
ATOM 6141 C CA . SER A 1 745 ? -4.383 61.781 3.574 1 74.81 745 SER A CA 1
ATOM 6142 C C . SER A 1 745 ? -4.672 60.719 4.633 1 74.81 745 SER A C 1
ATOM 6144 O O . SER A 1 745 ? -5.812 60.281 4.773 1 74.81 745 SER A O 1
ATOM 6146 N N . LEU A 1 746 ? -3.645 60.375 5.336 1 75.88 746 LEU A N 1
ATOM 6147 C CA . LEU A 1 746 ? -3.82 59.406 6.406 1 75.88 746 LEU A CA 1
ATOM 6148 C C . LEU A 1 746 ? -4.672 59.969 7.531 1 75.88 746 LEU A C 1
ATOM 6150 O O . LEU A 1 746 ? -5.457 59.25 8.156 1 75.88 746 LEU A O 1
ATOM 6154 N N . GLU A 1 747 ? -4.469 61.25 7.746 1 75.31 747 GLU A N 1
ATOM 6155 C CA . GLU A 1 747 ? -5.289 61.906 8.758 1 75.31 747 GLU A CA 1
ATOM 6156 C C . GLU A 1 747 ? -6.758 61.938 8.352 1 75.31 747 GLU A C 1
ATOM 6158 O O . GLU A 1 747 ? -7.641 61.719 9.195 1 75.31 747 GLU A O 1
ATOM 6163 N N . LYS A 1 748 ? -6.973 62.094 7.078 1 76.62 748 LYS A N 1
ATOM 6164 C CA . LYS A 1 748 ? -8.352 62.062 6.594 1 76.62 748 LYS A CA 1
ATOM 6165 C C . LYS A 1 748 ? -8.961 60.688 6.711 1 76.62 748 LYS A C 1
ATOM 6167 O O . LYS A 1 748 ? -10.133 60.531 7.074 1 76.62 748 LYS A O 1
ATOM 6172 N N . THR A 1 749 ? -8.164 59.75 6.367 1 79.19 749 THR A N 1
ATOM 6173 C CA . THR A 1 749 ? -8.625 58.375 6.484 1 79.19 749 THR A CA 1
ATOM 6174 C C . THR A 1 749 ? -8.883 58 7.945 1 79.19 749 THR A C 1
ATOM 6176 O O . THR A 1 749 ? -9.844 57.281 8.25 1 79.19 749 THR A O 1
ATOM 6179 N N . SER A 1 750 ? -8.023 58.5 8.82 1 79 750 SER A N 1
ATOM 6180 C CA . SER A 1 750 ? -8.195 58.219 10.242 1 79 750 SER A CA 1
ATOM 6181 C C . SER A 1 750 ? -9.453 58.906 10.781 1 79 750 SER A C 1
ATOM 6183 O O . SER A 1 750 ? -10.148 58.312 11.625 1 79 750 SER A O 1
ATOM 6185 N N . ILE A 1 751 ? -9.695 60 10.281 1 78.62 751 ILE A N 1
ATOM 6186 C CA . ILE A 1 751 ? -10.898 60.719 10.711 1 78.62 751 ILE A CA 1
ATOM 6187 C C . ILE A 1 751 ? -12.141 60 10.203 1 78.62 751 ILE A C 1
ATOM 6189 O O . ILE A 1 751 ? -13.125 59.844 10.93 1 78.62 751 ILE A O 1
ATOM 6193 N N . ALA A 1 752 ? -12.062 59.562 8.969 1 81.75 752 ALA A N 1
ATOM 6194 C CA . ALA A 1 752 ? -13.18 58.812 8.406 1 81.75 752 ALA A CA 1
ATOM 6195 C C . ALA A 1 752 ? -13.422 57.531 9.188 1 81.75 752 ALA A C 1
ATOM 6197 O O . ALA A 1 752 ? -14.57 57.156 9.438 1 81.75 752 ALA A O 1
ATOM 6198 N N . TYR A 1 753 ? -12.43 56.875 9.523 1 83 753 TYR A N 1
ATOM 6199 C CA . TYR A 1 753 ? -12.562 55.656 10.305 1 83 753 TYR A CA 1
ATOM 6200 C C . TYR A 1 753 ? -13.148 55.938 11.68 1 83 753 TYR A C 1
ATOM 6202 O O . TYR A 1 753 ? -13.984 55.188 12.18 1 83 753 TYR A O 1
ATOM 6210 N N . SER A 1 754 ? -12.656 57.031 12.32 1 82.5 754 SER A N 1
ATOM 6211 C CA . SER A 1 754 ? -13.164 57.406 13.633 1 82.5 754 SER A CA 1
ATOM 6212 C C . SER A 1 754 ? -14.648 57.75 13.57 1 82.5 754 SER A C 1
ATOM 6214 O O . SER A 1 754 ? -15.398 57.469 14.516 1 82.5 754 SER A O 1
ATOM 6216 N N . ASN A 1 755 ? -15.016 58.281 12.414 1 84.25 755 ASN A N 1
ATOM 6217 C CA . ASN A 1 755 ? -16.438 58.594 12.234 1 84.25 755 ASN A CA 1
ATOM 6218 C C . ASN A 1 755 ? -17.266 57.344 12.109 1 84.25 755 ASN A C 1
ATOM 6220 O O . ASN A 1 755 ? -18.375 57.25 12.648 1 84.25 755 ASN A O 1
ATOM 6224 N N . ILE A 1 756 ? -16.828 56.469 11.391 1 87.31 756 ILE A N 1
ATOM 6225 C CA . ILE A 1 756 ? -17.516 55.188 11.234 1 87.31 756 ILE A CA 1
ATOM 6226 C C . ILE A 1 756 ? -17.594 54.469 12.586 1 87.31 756 ILE A C 1
ATOM 6228 O O . ILE A 1 756 ? -18.625 53.875 12.93 1 87.31 756 ILE A O 1
ATOM 6232 N N . ASN A 1 757 ? -16.484 54.469 13.312 1 89 757 ASN A N 1
ATOM 6233 C CA . ASN A 1 757 ? -16.469 53.844 14.633 1 89 757 ASN A CA 1
ATOM 6234 C C . ASN A 1 757 ? -17.484 54.5 15.578 1 89 757 ASN A C 1
ATOM 6236 O O . ASN A 1 757 ? -18.172 53.781 16.312 1 89 757 ASN A O 1
ATOM 6240 N N . ARG A 1 758 ? -17.547 55.781 15.539 1 87.88 758 ARG A N 1
ATOM 6241 C CA . ARG A 1 758 ? -18.5 56.5 16.375 1 87.88 758 ARG A CA 1
ATOM 6242 C C . ARG A 1 758 ? -19.938 56.188 15.984 1 87.88 758 ARG A C 1
ATOM 6244 O O . ARG A 1 758 ? -20.812 56.062 16.844 1 87.88 758 ARG A O 1
ATOM 6251 N N . PHE A 1 759 ? -20.109 56.094 14.734 1 88.88 759 PHE A N 1
ATOM 6252 C CA . PHE A 1 759 ? -21.422 55.75 14.219 1 88.88 759 PHE A CA 1
ATOM 6253 C C . PHE A 1 759 ? -21.875 54.406 14.758 1 88.88 759 PHE A C 1
ATOM 6255 O O . PHE A 1 759 ? -22.984 54.25 15.25 1 88.88 759 PHE A O 1
ATOM 6262 N N . PHE A 1 760 ? -21.031 53.406 14.68 1 90.94 760 PHE A N 1
ATOM 6263 C CA . PHE A 1 760 ? -21.391 52.094 15.141 1 90.94 760 PHE A CA 1
ATOM 6264 C C . PHE A 1 760 ? -21.562 52.062 16.656 1 90.94 760 PHE A C 1
ATOM 6266 O O . PHE A 1 760 ? -22.438 51.344 17.172 1 90.94 760 PHE A O 1
ATOM 6273 N N . CYS A 1 761 ? -20.703 52.75 17.375 1 90.12 761 CYS A N 1
ATOM 6274 C CA . CYS A 1 761 ? -20.844 52.844 18.828 1 90.12 761 CYS A CA 1
ATOM 6275 C C . CYS A 1 761 ? -22.188 53.438 19.219 1 90.12 761 CYS A C 1
ATOM 6277 O O . CYS A 1 761 ? -22.859 52.906 20.109 1 90.12 761 CYS A O 1
ATOM 6279 N N . ALA A 1 762 ? -22.547 54.469 18.453 1 89.88 762 ALA A N 1
ATOM 6280 C CA . ALA A 1 762 ? -23.828 55.125 18.719 1 89.88 762 ALA A CA 1
ATOM 6281 C C . ALA A 1 762 ? -24.984 54.188 18.406 1 89.88 762 ALA A C 1
ATOM 6283 O O . ALA A 1 762 ? -26 54.188 19.125 1 89.88 762 ALA A O 1
ATOM 6284 N N . PHE A 1 763 ? -24.906 53.469 17.422 1 90.75 763 PHE A N 1
ATOM 6285 C CA . PHE A 1 763 ? -25.953 52.531 17.031 1 90.75 763 PHE A CA 1
ATOM 6286 C C . PHE A 1 763 ? -26.125 51.438 18.078 1 90.75 763 PHE A C 1
ATOM 6288 O O . PHE A 1 763 ? -27.25 51.125 18.469 1 90.75 763 PHE A O 1
ATOM 6295 N N . VAL A 1 764 ? -24.984 50.812 18.484 1 90.69 764 VAL A N 1
ATOM 6296 C CA . VAL A 1 764 ? -25.047 49.688 19.453 1 90.69 764 VAL A CA 1
ATOM 6297 C C . VAL A 1 764 ? -25.562 50.188 20.781 1 90.69 764 VAL A C 1
ATOM 6299 O O . VAL A 1 764 ? -26.281 49.469 21.5 1 90.69 764 VAL A O 1
ATOM 6302 N N . ASP A 1 765 ? -25.219 51.5 21.141 1 88.81 765 ASP A N 1
ATOM 6303 C CA . ASP A 1 765 ? -25.641 52.094 22.406 1 88.81 765 ASP A CA 1
ATOM 6304 C C . ASP A 1 765 ? -27.062 52.656 22.297 1 88.81 765 ASP A C 1
ATOM 6306 O O . ASP A 1 765 ? -27.516 53.375 23.203 1 88.81 765 ASP A O 1
ATOM 6310 N N . HIS A 1 766 ? -27.797 52.438 21.25 1 88.62 766 HIS A N 1
ATOM 6311 C CA . HIS A 1 766 ? -29.156 52.906 21.016 1 88.62 766 HIS A CA 1
ATOM 6312 C C . HIS A 1 766 ? -29.219 54.438 21 1 88.62 766 HIS A C 1
ATOM 6314 O O . HIS A 1 766 ? -30.172 55 21.547 1 88.62 766 HIS A O 1
ATOM 6320 N N . GLY A 1 767 ? -28.125 55.062 20.5 1 85.56 767 GLY A N 1
ATOM 6321 C CA . GLY A 1 767 ? -28.047 56.531 20.531 1 85.56 767 GLY A CA 1
ATOM 6322 C C . GLY A 1 767 ? -28.609 57.188 19.297 1 85.56 767 GLY A C 1
ATOM 6323 O O . GLY A 1 767 ? -28.75 58.406 19.234 1 85.56 767 GLY A O 1
ATOM 6324 N N . ILE A 1 768 ? -28.953 56.406 18.328 1 85.75 768 ILE A N 1
ATOM 6325 C CA . ILE A 1 768 ? -29.469 56.969 17.078 1 85.75 768 ILE A CA 1
ATOM 6326 C C . ILE A 1 768 ? -30.969 56.719 17 1 85.75 768 ILE A C 1
ATOM 6328 O O . ILE A 1 768 ? -31.438 55.594 17.031 1 85.75 768 ILE A O 1
ATOM 6332 N N . LYS A 1 769 ? -31.734 57.688 16.969 1 82 769 LYS A N 1
ATOM 6333 C CA . LYS A 1 769 ? -33.188 57.656 17.031 1 82 769 LYS A CA 1
ATOM 6334 C C . LYS A 1 769 ? -33.781 56.906 15.836 1 82 769 LYS A C 1
ATOM 6336 O O . LYS A 1 769 ? -34.719 56.125 15.969 1 82 769 LYS A O 1
ATOM 6341 N N . ASP A 1 770 ? -33.219 57.031 14.617 1 83.75 770 ASP A N 1
ATOM 6342 C CA . ASP A 1 770 ? -33.781 56.469 13.398 1 83.75 770 ASP A CA 1
ATOM 6343 C C . ASP A 1 770 ? -33.312 55.031 13.18 1 83.75 770 ASP A C 1
ATOM 6345 O O . ASP A 1 770 ? -33.719 54.406 12.211 1 83.75 770 ASP A O 1
ATOM 6349 N N . MET A 1 771 ? -32.531 54.562 14.008 1 87.38 771 MET A N 1
ATOM 6350 C CA . MET A 1 771 ? -32 53.219 13.836 1 87.38 771 MET A CA 1
ATOM 6351 C C . MET A 1 771 ? -31.875 52.5 15.188 1 87.38 771 MET A C 1
ATOM 6353 O O . MET A 1 771 ? -31.078 52.906 16.031 1 87.38 771 MET A O 1
ATOM 6357 N N . ASP A 1 772 ? -32.719 51.594 15.461 1 89.25 772 ASP A N 1
ATOM 6358 C CA . ASP A 1 772 ? -32.688 50.844 16.719 1 89.25 772 ASP A CA 1
ATOM 6359 C C . ASP A 1 772 ? -32.812 49.344 16.453 1 89.25 772 ASP A C 1
ATOM 6361 O O . ASP A 1 772 ? -32.938 48.938 15.305 1 89.25 772 ASP A O 1
ATOM 6365 N N . TYR A 1 773 ? -32.5 48.562 17.438 1 89.88 773 TYR A N 1
ATOM 6366 C CA . TYR A 1 773 ? -32.594 47.094 17.297 1 89.88 773 TYR A CA 1
ATOM 6367 C C . TYR A 1 773 ? -33.188 46.469 18.562 1 89.88 773 TYR A C 1
ATOM 6369 O O . TYR A 1 773 ? -33.156 47.094 19.625 1 89.88 773 TYR A O 1
ATOM 6377 N N . ILE A 1 774 ? -33.812 45.344 18.438 1 88.44 774 ILE A N 1
ATOM 6378 C CA . ILE A 1 774 ? -34.344 44.562 19.547 1 88.44 774 ILE A CA 1
ATOM 6379 C C . ILE A 1 774 ? -33.625 43.219 19.641 1 88.44 774 ILE A C 1
ATOM 6381 O O . ILE A 1 774 ? -33.125 42.719 18.625 1 88.44 774 ILE A O 1
ATOM 6385 N N . ILE A 1 775 ? -33.406 42.719 20.781 1 89.62 775 ILE A N 1
ATOM 6386 C CA . ILE A 1 775 ? -32.75 41.406 21.016 1 89.62 775 ILE A CA 1
ATOM 6387 C C . ILE A 1 775 ? -33.812 40.344 21.25 1 89.62 775 ILE A C 1
ATOM 6389 O O . ILE A 1 775 ? -34.719 40.531 22.078 1 89.62 775 ILE A O 1
ATOM 6393 N N . LYS A 1 776 ? -33.75 39.375 20.406 1 86.62 776 LYS A N 1
ATOM 6394 C CA . LYS A 1 776 ? -34.688 38.25 20.531 1 86.62 776 LYS A CA 1
ATOM 6395 C C . LYS A 1 776 ? -33.969 36.938 20.5 1 86.62 776 LYS A C 1
ATOM 6397 O O . LYS A 1 776 ? -32.812 36.844 20.094 1 86.62 776 LYS A O 1
ATOM 6402 N N . GLU A 1 777 ? -34.625 35.906 21.047 1 86.69 777 GLU A N 1
ATOM 6403 C CA . GLU A 1 777 ? -34.156 34.531 20.922 1 86.69 777 GLU A CA 1
ATOM 6404 C C . GLU A 1 777 ? -34.875 33.812 19.766 1 86.69 777 GLU A C 1
ATOM 6406 O O . GLU A 1 777 ? -36.062 34 19.547 1 86.69 777 GLU A O 1
ATOM 6411 N N . LYS A 1 778 ? -34.125 33.094 19 1 85.62 778 LYS A N 1
ATOM 6412 C CA . LYS A 1 778 ? -34.688 32.344 17.891 1 85.62 778 LYS A CA 1
ATOM 6413 C C . LYS A 1 778 ? -35.625 31.219 18.406 1 85.62 778 LYS A C 1
ATOM 6415 O O . LYS A 1 778 ? -35.312 30.562 19.406 1 85.62 778 LYS A O 1
ATOM 6420 N N . THR A 1 779 ? -36.625 31.016 17.688 1 85.25 779 THR A N 1
ATOM 6421 C CA . THR A 1 779 ? -37.531 29.906 17.984 1 85.25 779 THR A CA 1
ATOM 6422 C C . THR A 1 779 ? -36.969 28.594 17.484 1 85.25 779 THR A C 1
ATOM 6424 O O . THR A 1 779 ? -36 28.594 16.719 1 85.25 779 THR A O 1
ATOM 6427 N N . LEU A 1 780 ? -37.5 27.516 17.953 1 86.56 780 LEU A N 1
ATOM 6428 C CA . LEU A 1 780 ? -37.062 26.188 17.547 1 86.56 780 LEU A CA 1
ATOM 6429 C C . LEU A 1 780 ? -37.188 26 16.047 1 86.56 780 LEU A C 1
ATOM 6431 O O . LEU A 1 780 ? -36.312 25.422 15.398 1 86.56 780 LEU A O 1
ATOM 6435 N N . LEU A 1 781 ? -38.25 26.453 15.469 1 82 781 LEU A N 1
ATOM 6436 C CA . LEU A 1 781 ? -38.5 26.312 14.039 1 82 781 LEU A CA 1
ATOM 6437 C C . LEU A 1 781 ? -37.5 27.156 13.234 1 82 781 LEU A C 1
ATOM 6439 O O . LEU A 1 781 ? -37.031 26.719 12.18 1 82 781 LEU A O 1
ATOM 6443 N N . GLU A 1 782 ? -37.188 28.328 13.773 1 82.56 782 GLU A N 1
ATOM 6444 C CA . GLU A 1 782 ? -36.219 29.188 13.102 1 82.56 782 GLU A CA 1
ATOM 6445 C C . GLU A 1 782 ? -34.812 28.594 13.125 1 82.56 782 GLU A C 1
ATOM 6447 O O . GLU A 1 782 ? -34.062 28.75 12.172 1 82.56 782 GLU A O 1
ATOM 6452 N N . ARG A 1 783 ? -34.594 27.922 14.211 1 81.25 783 ARG A N 1
ATOM 6453 C CA . ARG A 1 783 ? -33.281 27.297 14.352 1 81.25 783 ARG A CA 1
ATOM 6454 C C . ARG A 1 783 ? -33.125 26.109 13.406 1 81.25 783 ARG A C 1
ATOM 6456 O O . ARG A 1 783 ? -32.094 25.922 12.797 1 81.25 783 ARG A O 1
ATOM 6463 N N . LEU A 1 784 ? -34.156 25.406 13.289 1 78.88 784 LEU A N 1
ATOM 6464 C CA . LEU A 1 784 ? -34.125 24.203 12.477 1 78.88 784 LEU A CA 1
ATOM 6465 C C . LEU A 1 784 ? -34.094 24.547 10.992 1 78.88 784 LEU A C 1
ATOM 6467 O O . LEU A 1 784 ? -33.375 23.906 10.219 1 78.88 784 LEU A O 1
ATOM 6471 N N . LEU A 1 785 ? -34.812 25.562 10.594 1 75.06 785 LEU A N 1
ATOM 6472 C CA . LEU A 1 785 ? -34.906 25.906 9.18 1 75.06 785 LEU A CA 1
ATOM 6473 C C . LEU A 1 785 ? -33.906 27.016 8.836 1 75.06 785 LEU A C 1
ATOM 6475 O O . LEU A 1 785 ? -33.75 27.375 7.664 1 75.06 785 LEU A O 1
ATOM 6479 N N . ASN A 1 786 ? -33.219 27.438 9.758 1 72.56 786 ASN A N 1
ATOM 6480 C CA . ASN A 1 786 ? -32.281 28.562 9.586 1 72.56 786 ASN A CA 1
ATOM 6481 C C . ASN A 1 786 ? -32.938 29.734 8.867 1 72.56 786 ASN A C 1
ATOM 6483 O O . ASN A 1 786 ? -32.406 30.25 7.891 1 72.56 786 ASN A O 1
ATOM 6487 N N . CYS A 1 787 ? -34.281 29.891 9.156 1 73.75 787 CYS A N 1
ATOM 6488 C CA . CYS A 1 787 ? -35.031 31 8.586 1 73.75 787 CYS A CA 1
ATOM 6489 C C . CYS A 1 787 ? -35.562 31.938 9.68 1 73.75 787 CYS A C 1
ATOM 6491 O O . CYS A 1 787 ? -35.656 31.531 10.844 1 73.75 787 CYS A O 1
ATOM 6493 N N . GLU A 1 788 ? -35.625 33.25 9.422 1 73 788 GLU A N 1
ATOM 6494 C CA . GLU A 1 788 ? -36.219 34.219 10.32 1 73 788 GLU A CA 1
ATOM 6495 C C . GLU A 1 788 ? -37.656 34.531 9.938 1 73 788 GLU A C 1
ATOM 6497 O O . GLU A 1 788 ? -37.938 35.125 8.883 1 73 788 GLU A O 1
ATOM 6502 N N . LEU A 1 789 ? -38.594 33.812 10.562 1 68.5 789 LEU A N 1
ATOM 6503 C CA . LEU A 1 789 ? -40 33.875 10.227 1 68.5 789 LEU A CA 1
ATOM 6504 C C . LEU A 1 789 ? -40.594 35.219 10.688 1 68.5 789 LEU A C 1
ATOM 6506 O O . LEU A 1 789 ? -41.469 35.781 10.008 1 68.5 789 LEU A O 1
ATOM 6510 N N . ASN A 1 790 ? -40.312 35.594 11.961 1 61.38 790 ASN A N 1
ATOM 6511 C CA . ASN A 1 790 ? -40.969 36.781 12.523 1 61.38 790 ASN A CA 1
ATOM 6512 C C . ASN A 1 790 ? -40.156 38.031 12.32 1 61.38 790 ASN A C 1
ATOM 6514 O O . ASN A 1 790 ? -39.375 38.406 13.195 1 61.38 790 ASN A O 1
ATOM 6518 N N . GLN A 1 791 ? -39.719 38.281 11.125 1 57.34 791 GLN A N 1
ATOM 6519 C CA . GLN A 1 791 ? -38.844 39.469 10.945 1 57.34 791 GLN A CA 1
ATOM 6520 C C . GLN A 1 791 ? -39.656 40.75 10.938 1 57.34 791 GLN A C 1
ATOM 6522 O O . GLN A 1 791 ? -40.594 40.906 10.156 1 57.34 791 GLN A O 1
ATOM 6527 N N . HIS A 1 792 ? -39.844 41.344 12.094 1 56.59 792 HIS A N 1
ATOM 6528 C CA . HIS A 1 792 ? -40.281 42.719 12.047 1 56.59 792 HIS A CA 1
ATOM 6529 C C . HIS A 1 792 ? -39.25 43.594 11.344 1 56.59 792 HIS A C 1
ATOM 6531 O O . HIS A 1 792 ? -38.406 44.25 12 1 56.59 792 HIS A O 1
ATOM 6537 N N . ILE A 1 793 ? -38.844 43.188 10.117 1 58.56 793 ILE A N 1
ATOM 6538 C CA . ILE A 1 793 ? -37.938 44.031 9.391 1 58.56 793 ILE A CA 1
ATOM 6539 C C . ILE A 1 793 ? -38.625 45.375 9.047 1 58.56 793 ILE A C 1
ATOM 6541 O O . ILE A 1 793 ? -39.562 45.375 8.242 1 58.56 793 ILE A O 1
ATOM 6545 N N . ASN A 1 794 ? -38.594 46.281 10.109 1 65.12 794 ASN A N 1
ATOM 6546 C CA . ASN A 1 794 ? -39.031 47.625 9.773 1 65.12 794 ASN A CA 1
ATOM 6547 C C . ASN A 1 794 ? -37.844 48.5 9.312 1 65.12 794 ASN A C 1
ATOM 6549 O O . ASN A 1 794 ? -36.688 48.125 9.5 1 65.12 794 ASN A O 1
ATOM 6553 N N . GLU A 1 795 ? -38 49.469 8.516 1 70.75 795 GLU A N 1
ATOM 6554 C CA . GLU A 1 795 ? -37.031 50.406 8.031 1 70.75 795 GLU A CA 1
ATOM 6555 C C . GLU A 1 795 ? -36.188 50.969 9.18 1 70.75 795 GLU A C 1
ATOM 6557 O O . GLU A 1 795 ? -34.969 51.156 9.047 1 70.75 795 GLU A O 1
ATOM 6562 N N . SER A 1 796 ? -36.656 51.094 10.406 1 80.06 796 SER A N 1
ATOM 6563 C CA . SER A 1 796 ? -35.969 51.781 11.461 1 80.06 796 SER A CA 1
ATOM 6564 C C . SER A 1 796 ? -35.594 50.875 12.609 1 80.06 796 SER A C 1
ATOM 6566 O O . SER A 1 796 ? -34.781 51.219 13.484 1 80.06 796 SER A O 1
ATOM 6568 N N . LYS A 1 797 ? -36.062 49.625 12.555 1 85.31 797 LYS A N 1
ATOM 6569 C CA . LYS A 1 797 ? -35.781 48.75 13.68 1 85.31 797 LYS A CA 1
ATOM 6570 C C . LYS A 1 797 ? -35.25 47.406 13.188 1 85.31 797 LYS A C 1
ATOM 6572 O O . LYS A 1 797 ? -35.844 46.75 12.328 1 85.31 797 LYS A O 1
ATOM 6577 N N . GLY A 1 798 ? -34.062 47 13.617 1 87.88 798 GLY A N 1
ATOM 6578 C CA . GLY A 1 798 ? -33.469 45.719 13.32 1 87.88 798 GLY A CA 1
ATOM 6579 C C . GLY A 1 798 ? -33.625 44.688 14.43 1 87.88 798 GLY A C 1
ATOM 6580 O O . GLY A 1 798 ? -34.25 45 15.461 1 87.88 798 GLY A O 1
ATOM 6581 N N . THR A 1 799 ? -33.281 43.469 14.219 1 88.44 799 THR A N 1
ATOM 6582 C CA . THR A 1 799 ? -33.406 42.406 15.219 1 88.44 799 THR A CA 1
ATOM 6583 C C . THR A 1 799 ? -32.062 41.719 15.406 1 88.44 799 THR A C 1
ATOM 6585 O O . THR A 1 799 ? -31.438 41.281 14.43 1 88.44 799 THR A O 1
ATOM 6588 N N . PHE A 1 800 ? -31.578 41.594 16.672 1 89.75 800 PHE A N 1
ATOM 6589 C CA . PHE A 1 800 ? -30.406 40.844 17.062 1 89.75 800 PHE A CA 1
ATOM 6590 C C . PHE A 1 800 ? -30.812 39.531 17.734 1 89.75 800 PHE A C 1
ATOM 6592 O O . PHE A 1 800 ? -31.5 39.531 18.75 1 89.75 800 PHE A O 1
ATOM 6599 N N . TYR A 1 801 ? -30.469 38.469 17.094 1 89.38 801 TYR A N 1
ATOM 6600 C CA . TYR A 1 801 ? -30.766 37.156 17.672 1 89.38 801 TYR A CA 1
ATOM 6601 C C . TYR A 1 801 ? -29.578 36.625 18.484 1 89.38 801 TYR A C 1
ATOM 6603 O O . TYR A 1 801 ? -28.438 36.656 18.016 1 89.38 801 TYR A O 1
ATOM 6611 N N . GLU A 1 802 ? -29.797 36.156 19.688 1 90.25 802 GLU A N 1
ATOM 6612 C CA . GLU A 1 802 ? -28.75 35.562 20.5 1 90.25 802 GLU A CA 1
ATOM 6613 C C . GLU A 1 802 ? -28.266 34.25 19.891 1 90.25 802 GLU A C 1
ATOM 6615 O O . GLU A 1 802 ? -29.078 33.375 19.516 1 90.25 802 GLU A O 1
ATOM 6620 N N . ASP A 1 803 ? -27.031 34.094 19.688 1 89.12 803 ASP A N 1
ATOM 6621 C CA . ASP A 1 803 ? -26.453 32.906 19.078 1 89.12 803 ASP A CA 1
ATOM 6622 C C . ASP A 1 803 ? -25.609 32.125 20.078 1 89.12 803 ASP A C 1
ATOM 6624 O O . ASP A 1 803 ? -24.469 32.469 20.359 1 89.12 803 ASP A O 1
ATOM 6628 N N . LYS A 1 804 ? -26.016 31.062 20.594 1 84.19 804 LYS A N 1
ATOM 6629 C CA . LYS A 1 804 ? -25.281 30.219 21.531 1 84.19 804 LYS A CA 1
ATOM 6630 C C . LYS A 1 804 ? -24.453 29.172 20.797 1 84.19 804 LYS A C 1
ATOM 6632 O O . LYS A 1 804 ? -23.531 28.578 21.375 1 84.19 804 LYS A O 1
ATOM 6637 N N . SER A 1 805 ? -24.641 29.047 19.547 1 85.5 805 SER A N 1
ATOM 6638 C CA . SER A 1 805 ? -23.969 27.984 18.797 1 85.5 805 SER A CA 1
ATOM 6639 C C . SER A 1 805 ? -22.797 28.547 18 1 85.5 805 SER A C 1
ATOM 6641 O O . SER A 1 805 ? -22.125 27.828 17.266 1 85.5 805 SER A O 1
ATOM 6643 N N . TYR A 1 806 ? -22.328 29.781 18.188 1 88.31 806 TYR A N 1
ATOM 6644 C CA . TYR A 1 806 ? -21.219 30.406 17.484 1 88.31 806 TYR A CA 1
ATOM 6645 C C . TYR A 1 806 ? -21.375 30.266 15.984 1 88.31 806 TYR A C 1
ATOM 6647 O O . TYR A 1 806 ? -20.453 29.812 15.297 1 88.31 806 TYR A O 1
ATOM 6655 N N . SER A 1 807 ? -22.484 30.719 15.422 1 89.5 807 SER A N 1
ATOM 6656 C CA . SER A 1 807 ? -22.797 30.547 14.008 1 89.5 807 SER A CA 1
ATOM 6657 C C . SER A 1 807 ? -21.859 31.375 13.133 1 89.5 807 SER A C 1
ATOM 6659 O O . SER A 1 807 ? -21.766 31.156 11.922 1 89.5 807 SER A O 1
ATOM 6661 N N . PHE A 1 808 ? -21.062 32.312 13.734 1 91.25 808 PHE A N 1
ATOM 6662 C CA . PHE A 1 808 ? -20.141 33.094 12.922 1 91.25 808 PHE A CA 1
ATOM 6663 C C . PHE A 1 808 ? -19 32.219 12.406 1 91.25 808 PHE A C 1
ATOM 6665 O O . PHE A 1 808 ? -18.219 32.656 11.555 1 91.25 808 PHE A O 1
ATOM 6672 N N . ASN A 1 809 ? -18.922 30.984 12.906 1 91.12 809 ASN A N 1
ATOM 6673 C CA . ASN A 1 809 ? -17.953 30.047 12.398 1 91.12 809 ASN A CA 1
ATOM 6674 C C . ASN A 1 809 ? -18.125 29.797 10.898 1 91.12 809 ASN A C 1
ATOM 6676 O O . ASN A 1 809 ? -17.188 29.344 10.227 1 91.12 809 ASN A O 1
ATOM 6680 N N . HIS A 1 810 ? -19.281 30.109 10.32 1 89.19 810 HIS A N 1
ATOM 6681 C CA . HIS A 1 810 ? -19.547 29.922 8.898 1 89.19 810 HIS A CA 1
ATOM 6682 C C . HIS A 1 810 ? -18.75 30.906 8.047 1 89.19 810 HIS A C 1
ATOM 6684 O O . HIS A 1 810 ? -18.672 30.766 6.828 1 89.19 810 HIS A O 1
ATOM 6690 N N . LEU A 1 811 ? -18.141 31.859 8.734 1 89.5 811 LEU A N 1
ATOM 6691 C CA . LEU A 1 811 ? -17.312 32.844 8.016 1 89.5 811 LEU A CA 1
ATOM 6692 C C . LEU A 1 811 ? -15.922 32.281 7.754 1 89.5 811 LEU A C 1
ATOM 6694 O O . LEU A 1 811 ? -15.172 32.812 6.941 1 89.5 811 LEU A O 1
ATOM 6698 N N . PHE A 1 812 ? -15.68 31.141 8.469 1 89.31 812 PHE A N 1
ATOM 6699 C CA . PHE A 1 812 ? -14.344 30.562 8.391 1 89.31 812 PHE A CA 1
ATOM 6700 C C . PHE A 1 812 ? -14.398 29.156 7.785 1 89.31 812 PHE A C 1
ATOM 6702 O O . PHE A 1 812 ? -15.484 28.625 7.555 1 89.31 812 PHE A O 1
ATOM 6709 N N . LEU A 1 813 ? -13.203 28.609 7.48 1 87.5 813 LEU A N 1
ATOM 6710 C CA . LEU A 1 813 ? -13.109 27.234 6.996 1 87.5 813 LEU A CA 1
ATOM 6711 C C . LEU A 1 813 ? -13.523 26.234 8.086 1 87.5 813 LEU A C 1
ATOM 6713 O O . LEU A 1 813 ? -13.977 25.141 7.781 1 87.5 813 LEU A O 1
ATOM 6717 N N . TYR A 1 814 ? -13.414 26.75 9.289 1 88.12 814 TYR A N 1
ATOM 6718 C CA . TYR A 1 814 ? -13.758 25.953 10.461 1 88.12 814 TYR A CA 1
ATOM 6719 C C . TYR A 1 814 ? -15.211 25.5 10.398 1 88.12 814 TYR A C 1
ATOM 6721 O O . TYR A 1 814 ? -15.523 24.359 10.773 1 88.12 814 TYR A O 1
ATOM 6729 N N . GLY A 1 815 ? -16.141 26.266 9.914 1 89.19 815 GLY A N 1
ATOM 6730 C CA . GLY A 1 815 ? -17.547 25.938 9.844 1 89.19 815 GLY A CA 1
ATOM 6731 C C . GLY A 1 815 ? -17.922 25.156 8.594 1 89.19 815 GLY A C 1
ATOM 6732 O O . GLY A 1 815 ? -19 24.547 8.539 1 89.19 815 GLY A O 1
ATOM 6733 N N . HIS A 1 816 ? -17.062 25.125 7.66 1 90.44 816 HIS A N 1
ATOM 6734 C CA . HIS A 1 816 ? -17.344 24.422 6.41 1 90.44 816 HIS A CA 1
ATOM 6735 C C . HIS A 1 816 ? -16.547 23.141 6.293 1 90.44 816 HIS A C 1
ATOM 6737 O O . HIS A 1 816 ? -16.219 22.703 5.188 1 90.44 816 HIS A O 1
ATOM 6743 N N . ASP A 1 817 ? -16.266 22.531 7.359 1 91.12 817 ASP A N 1
ATOM 6744 C CA . ASP A 1 817 ? -15.484 21.297 7.383 1 91.12 817 ASP A CA 1
ATOM 6745 C C . ASP A 1 817 ? -16.25 20.156 6.723 1 91.12 817 ASP A C 1
ATOM 6747 O O . ASP A 1 817 ? -15.664 19.344 6 1 91.12 817 ASP A O 1
ATOM 6751 N N . PHE A 1 818 ? -17.562 20.125 6.902 1 91.69 818 PHE A N 1
ATOM 6752 C CA . PHE A 1 818 ? -18.375 19.062 6.344 1 91.69 818 PHE A CA 1
ATOM 6753 C C . PHE A 1 818 ? -18.469 19.188 4.828 1 91.69 818 PHE A C 1
ATOM 6755 O O . PHE A 1 818 ? -18.438 18.172 4.113 1 91.69 818 PHE A O 1
ATOM 6762 N N . HIS A 1 819 ? -18.531 20.422 4.324 1 91.56 819 HIS A N 1
ATOM 6763 C CA . HIS A 1 819 ? -18.594 20.641 2.885 1 91.56 819 HIS A CA 1
ATOM 6764 C C . HIS A 1 819 ? -17.266 20.266 2.223 1 91.56 819 HIS A C 1
ATOM 6766 O O . HIS A 1 819 ? -17.25 19.688 1.127 1 91.56 819 HIS A O 1
ATOM 6772 N N . LEU A 1 820 ? -16.203 20.594 2.934 1 91.5 820 LEU A N 1
ATOM 6773 C CA . LEU A 1 820 ? -14.883 20.234 2.398 1 91.5 820 LEU A CA 1
ATOM 6774 C C . LEU A 1 820 ? -14.68 18.719 2.406 1 91.5 820 LEU A C 1
ATOM 6776 O O . LEU A 1 820 ? -14.148 18.156 1.446 1 91.5 820 LEU A O 1
ATOM 6780 N N . PHE A 1 821 ? -15.164 18.078 3.416 1 94.62 821 PHE A N 1
ATOM 6781 C CA . PHE A 1 821 ? -15.055 16.625 3.488 1 94.62 821 PHE A CA 1
ATOM 6782 C C . PHE A 1 821 ? -15.875 15.961 2.385 1 94.62 821 PHE A C 1
ATOM 6784 O O . PHE A 1 821 ? -15.406 15.023 1.731 1 94.62 821 PHE A O 1
ATOM 6791 N N . THR A 1 822 ? -17.094 16.453 2.207 1 95.38 822 THR A N 1
ATOM 6792 C CA . THR A 1 822 ? -17.969 15.859 1.196 1 95.38 822 THR A CA 1
ATOM 6793 C C . THR A 1 822 ? -17.344 15.969 -0.191 1 95.38 822 THR A C 1
ATOM 6795 O O . THR A 1 822 ? -17.406 15.031 -0.984 1 95.38 822 THR A O 1
ATOM 6798 N N . LEU A 1 823 ? -16.734 17.094 -0.443 1 94.69 823 LEU A N 1
ATOM 6799 C CA . LEU A 1 823 ? -16.062 17.266 -1.73 1 94.69 823 LEU A CA 1
ATOM 6800 C C . LEU A 1 823 ? -14.914 16.297 -1.885 1 94.69 823 LEU A C 1
ATOM 6802 O O . LEU A 1 823 ? -14.805 15.602 -2.904 1 94.69 823 LEU A O 1
ATOM 6806 N N . HIS A 1 824 ? -14.055 16.25 -0.835 1 95.12 824 HIS A N 1
ATOM 6807 C CA . HIS A 1 824 ? -12.922 15.336 -0.894 1 95.12 824 HIS A CA 1
ATOM 6808 C C . HIS A 1 824 ? -13.383 13.883 -0.982 1 95.12 824 HIS A C 1
ATOM 6810 O O . HIS A 1 824 ? -12.766 13.07 -1.669 1 95.12 824 HIS A O 1
ATOM 6816 N N . PHE A 1 825 ? -14.508 13.547 -0.291 1 96.44 825 PHE A N 1
ATOM 6817 C CA . PHE A 1 825 ? -15.062 12.195 -0.283 1 96.44 825 PHE A CA 1
ATOM 6818 C C . PHE A 1 825 ? -15.594 11.82 -1.661 1 96.44 825 PHE A C 1
ATOM 6820 O O . PHE A 1 825 ? -15.375 10.703 -2.127 1 96.44 825 PHE A O 1
ATOM 6827 N N . LEU A 1 826 ? -16.188 12.789 -2.297 1 97 826 LEU A N 1
ATOM 6828 C CA . LEU A 1 826 ? -16.719 12.555 -3.637 1 97 826 LEU A CA 1
ATOM 6829 C C . LEU A 1 826 ? -15.578 12.367 -4.641 1 97 826 LEU A C 1
ATOM 6831 O O . LEU A 1 826 ? -15.633 11.469 -5.484 1 97 826 LEU A O 1
ATOM 6835 N N . ILE A 1 827 ? -14.578 13.156 -4.531 1 95.19 827 ILE A N 1
ATOM 6836 C CA . ILE A 1 827 ? -13.438 13.016 -5.434 1 95.19 827 ILE A CA 1
ATOM 6837 C C . ILE A 1 827 ? -12.734 11.688 -5.168 1 95.19 827 ILE A C 1
ATOM 6839 O O . ILE A 1 827 ? -12.352 10.984 -6.105 1 95.19 827 ILE A O 1
ATOM 6843 N N . LEU A 1 828 ? -12.57 11.383 -3.93 1 96.25 828 LEU A N 1
ATOM 6844 C CA . LEU A 1 828 ? -11.93 10.141 -3.52 1 96.25 828 LEU A CA 1
ATOM 6845 C C . LEU A 1 828 ? -12.656 8.93 -4.105 1 96.25 828 LEU A C 1
ATOM 6847 O O . LEU A 1 828 ? -12.031 8.047 -4.691 1 96.25 828 LEU A O 1
ATOM 6851 N N . THR A 1 829 ? -13.961 8.93 -3.949 1 95.38 829 THR A N 1
ATOM 6852 C CA . THR A 1 829 ? -14.758 7.797 -4.398 1 95.38 829 THR A CA 1
ATOM 6853 C C . THR A 1 829 ? -14.836 7.758 -5.922 1 95.38 829 THR A C 1
ATOM 6855 O O . THR A 1 829 ? -14.805 6.68 -6.523 1 95.38 829 THR A O 1
ATOM 6858 N N . ALA A 1 830 ? -14.906 8.859 -6.594 1 95 830 ALA A N 1
ATOM 6859 C CA . ALA A 1 830 ? -14.945 8.914 -8.055 1 95 830 ALA A CA 1
ATOM 6860 C C . ALA A 1 830 ? -13.641 8.406 -8.656 1 95 830 ALA A C 1
ATOM 6862 O O . ALA A 1 830 ? -13.656 7.598 -9.586 1 95 830 ALA A O 1
ATOM 6863 N N . VAL A 1 831 ? -12.539 8.844 -8.102 1 94.44 831 VAL A N 1
ATOM 6864 C CA . VAL A 1 831 ? -11.242 8.43 -8.617 1 94.44 831 VAL A CA 1
ATOM 6865 C C . VAL A 1 831 ? -11.023 6.941 -8.352 1 94.44 831 VAL A C 1
ATOM 6867 O O . VAL A 1 831 ? -10.516 6.215 -9.203 1 94.44 831 VAL A O 1
ATOM 6870 N N . TYR A 1 832 ? -11.414 6.492 -7.219 1 94.5 832 TYR A N 1
ATOM 6871 C CA . TYR A 1 832 ? -11.281 5.074 -6.91 1 94.5 832 TYR A CA 1
ATOM 6872 C C . TYR A 1 832 ? -12.102 4.227 -7.875 1 94.5 832 TYR A C 1
ATOM 6874 O O . TYR A 1 832 ? -11.648 3.168 -8.32 1 94.5 832 TYR A O 1
ATOM 6882 N N . SER A 1 833 ? -13.297 4.66 -8.164 1 91.25 833 SER A N 1
ATOM 6883 C CA . SER A 1 833 ? -14.164 3.902 -9.055 1 91.25 833 SER A CA 1
ATOM 6884 C C . SER A 1 833 ? -13.617 3.877 -10.477 1 91.25 833 SER A C 1
ATOM 6886 O O . SER A 1 833 ? -13.805 2.898 -11.203 1 91.25 833 SER A O 1
ATOM 6888 N N . MET A 1 834 ? -12.914 4.855 -10.844 1 89.62 834 MET A N 1
ATOM 6889 C CA . MET A 1 834 ? -12.391 4.941 -12.203 1 89.62 834 MET A CA 1
ATOM 6890 C C . MET A 1 834 ? -11.117 4.125 -12.352 1 89.62 834 MET A C 1
ATOM 6892 O O . MET A 1 834 ? -10.945 3.4 -13.336 1 89.62 834 MET A O 1
ATOM 6896 N N . PHE A 1 835 ? -10.195 4.156 -11.32 1 89.62 835 PHE A N 1
ATOM 6897 C CA . PHE A 1 835 ? -8.883 3.545 -11.469 1 89.62 835 PHE A CA 1
ATOM 6898 C C . PHE A 1 835 ? -8.781 2.266 -10.648 1 89.62 835 PHE A C 1
ATOM 6900 O O . PHE A 1 835 ? -7.855 1.475 -10.828 1 89.62 835 PHE A O 1
ATOM 6907 N N . ALA A 1 836 ? -9.641 2.008 -9.852 1 89.19 836 ALA A N 1
ATOM 6908 C CA . ALA A 1 836 ? -9.672 0.829 -8.992 1 89.19 836 ALA A CA 1
ATOM 6909 C C . ALA A 1 836 ? -8.391 0.715 -8.172 1 89.19 836 ALA A C 1
ATOM 6911 O O . ALA A 1 836 ? -7.852 -0.381 -7.996 1 89.19 836 ALA A O 1
ATOM 6912 N N . ASN A 1 837 ? -7.762 1.895 -7.828 1 91.44 837 ASN A N 1
ATOM 6913 C CA . ASN A 1 837 ? -6.566 1.977 -7 1 91.44 837 ASN A CA 1
ATOM 6914 C C . ASN A 1 837 ? -6.723 3.01 -5.887 1 91.44 837 ASN A C 1
ATOM 6916 O O . ASN A 1 837 ? -6.875 4.203 -6.156 1 91.44 837 ASN A O 1
ATOM 6920 N N . ALA A 1 838 ? -6.691 2.443 -4.691 1 92.94 838 ALA A N 1
ATOM 6921 C CA . ALA A 1 838 ? -6.922 3.301 -3.533 1 92.94 838 ALA A CA 1
ATOM 6922 C C . ALA A 1 838 ? -5.789 4.309 -3.361 1 92.94 838 ALA A C 1
ATOM 6924 O O . ALA A 1 838 ? -6.012 5.434 -2.912 1 92.94 838 ALA A O 1
ATOM 6925 N N . LEU A 1 839 ? -4.516 4.004 -3.717 1 91.88 839 LEU A N 1
ATOM 6926 C CA . LEU A 1 839 ? -3.371 4.895 -3.547 1 91.88 839 LEU A CA 1
ATOM 6927 C C . LEU A 1 839 ? -3.467 6.086 -4.492 1 91.88 839 LEU A C 1
ATOM 6929 O O . LEU A 1 839 ? -3.211 7.223 -4.09 1 91.88 839 LEU A O 1
ATOM 6933 N N . VAL A 1 840 ? -3.932 5.871 -5.66 1 93.25 840 VAL A N 1
ATOM 6934 C CA . VAL A 1 840 ? -4.086 6.953 -6.629 1 93.25 840 VAL A CA 1
ATOM 6935 C C . VAL A 1 840 ? -5.18 7.91 -6.164 1 93.25 840 VAL A C 1
ATOM 6937 O O . VAL A 1 840 ? -5.035 9.133 -6.273 1 93.25 840 VAL A O 1
ATOM 6940 N N . ALA A 1 841 ? -6.203 7.344 -5.625 1 95.12 841 ALA A N 1
ATOM 6941 C CA . ALA A 1 841 ? -7.301 8.18 -5.141 1 95.12 841 ALA A CA 1
ATOM 6942 C C . ALA A 1 841 ? -6.84 9.086 -4.008 1 95.12 841 ALA A C 1
ATOM 6944 O O . ALA A 1 841 ? -7.129 10.289 -4.008 1 95.12 841 ALA A O 1
ATOM 6945 N N . VAL A 1 842 ? -6.07 8.562 -3.102 1 93.31 842 VAL A N 1
ATOM 6946 C CA . VAL A 1 842 ? -5.613 9.32 -1.94 1 93.31 842 VAL A CA 1
ATOM 6947 C C . VAL A 1 842 ? -4.605 10.375 -2.379 1 93.31 842 VAL A C 1
ATOM 6949 O O . VAL A 1 842 ? -4.637 11.516 -1.894 1 93.31 842 VAL A O 1
ATOM 6952 N N . VAL A 1 843 ? -3.713 10.133 -3.328 1 91.38 843 VAL A N 1
ATOM 6953 C CA . VAL A 1 843 ? -2.705 11.078 -3.799 1 91.38 843 VAL A CA 1
ATOM 6954 C C . VAL A 1 843 ? -3.381 12.234 -4.535 1 91.38 843 VAL A C 1
ATOM 6956 O O . VAL A 1 843 ? -3.012 13.398 -4.359 1 91.38 843 VAL A O 1
ATOM 6959 N N . VAL A 1 844 ? -4.457 11.945 -5.227 1 92.5 844 VAL A N 1
ATOM 6960 C CA . VAL A 1 844 ? -5.156 12.984 -5.98 1 92.5 844 VAL A CA 1
ATOM 6961 C C . VAL A 1 844 ? -5.855 13.938 -5.016 1 92.5 844 VAL A C 1
ATOM 6963 O O . VAL A 1 844 ? -5.824 15.156 -5.211 1 92.5 844 VAL A O 1
ATOM 6966 N N . VAL A 1 845 ? -6.445 13.375 -3.986 1 93.19 845 VAL A N 1
ATOM 6967 C CA . VAL A 1 845 ? -7.133 14.219 -3.012 1 93.19 845 VAL A CA 1
ATOM 6968 C C . VAL A 1 845 ? -6.113 15.086 -2.27 1 93.19 845 VAL A C 1
ATOM 6970 O O . VAL A 1 845 ? -6.359 16.266 -2.023 1 93.19 845 VAL A O 1
ATOM 6973 N N . CYS A 1 846 ? -4.898 14.586 -1.949 1 87.75 846 CYS A N 1
ATOM 6974 C CA . CYS A 1 846 ? -3.871 15.344 -1.241 1 87.75 846 CYS A CA 1
ATOM 6975 C C . CYS A 1 846 ? -3.301 16.453 -2.123 1 87.75 846 CYS A C 1
ATOM 6977 O O . CYS A 1 846 ? -3.08 17.562 -1.659 1 87.75 846 CYS A O 1
ATOM 6979 N N . VAL A 1 847 ? -3.133 16.188 -3.375 1 85.69 847 VAL A N 1
ATOM 6980 C CA . VAL A 1 847 ? -2.611 17.188 -4.305 1 85.69 847 VAL A CA 1
ATOM 6981 C C . VAL A 1 847 ? -3.662 18.266 -4.543 1 85.69 847 VAL A C 1
ATOM 6983 O O . VAL A 1 847 ? -3.34 19.453 -4.57 1 85.69 847 VAL A O 1
ATOM 6986 N N . PHE A 1 848 ? -4.891 17.812 -4.59 1 86.31 848 PHE A N 1
ATOM 6987 C CA . PHE A 1 848 ? -5.984 18.75 -4.789 1 86.31 848 PHE A CA 1
ATOM 6988 C C . PHE A 1 848 ? -6.125 19.688 -3.59 1 86.31 848 PHE A C 1
ATOM 6990 O O . PHE A 1 848 ? -6.332 20.891 -3.752 1 86.31 848 PHE A O 1
ATOM 6997 N N . HIS A 1 849 ? -5.953 19.156 -2.436 1 80.44 849 HIS A N 1
ATOM 6998 C CA . HIS A 1 849 ? -6.07 19.953 -1.219 1 80.44 849 HIS A CA 1
ATOM 6999 C C . HIS A 1 849 ? -4.926 20.953 -1.104 1 80.44 849 HIS A C 1
ATOM 7001 O O . HIS A 1 849 ? -5.145 22.125 -0.744 1 80.44 849 HIS A O 1
ATOM 7007 N N . LYS A 1 850 ? -3.701 20.641 -1.405 1 71.69 850 LYS A N 1
ATOM 7008 C CA . LYS A 1 850 ? -2.537 21.516 -1.293 1 71.69 850 LYS A CA 1
ATOM 7009 C C . LYS A 1 850 ? -2.568 22.609 -2.35 1 71.69 850 LYS A C 1
ATOM 7011 O O . LYS A 1 850 ? -2.156 23.75 -2.09 1 71.69 850 LYS A O 1
ATOM 7016 N N . ALA A 1 851 ? -3.107 22.312 -3.488 1 61.66 851 ALA A N 1
ATOM 7017 C CA . ALA A 1 851 ? -3.189 23.297 -4.57 1 61.66 851 ALA A CA 1
ATOM 7018 C C . ALA A 1 851 ? -4.207 24.391 -4.246 1 61.66 851 ALA A C 1
ATOM 7020 O O . ALA A 1 851 ? -3.969 25.562 -4.52 1 61.66 851 ALA A O 1
ATOM 7021 N N . ASN A 1 852 ? -5.336 24.125 -3.787 1 55.38 852 ASN A N 1
ATOM 7022 C CA . ASN A 1 852 ? -6.418 25.078 -3.555 1 55.38 852 ASN A CA 1
ATOM 7023 C C . ASN A 1 852 ? -6.164 25.922 -2.307 1 55.38 852 ASN A C 1
ATOM 7025 O O . ASN A 1 852 ? -6.461 27.109 -2.289 1 55.38 852 ASN A O 1
ATOM 7029 N N . PHE A 1 853 ? -5.652 25.328 -1.251 1 54.84 853 PHE A N 1
ATOM 7030 C CA . PHE A 1 853 ? -5.625 26.094 -0.016 1 54.84 853 PHE A CA 1
ATOM 7031 C C . PHE A 1 853 ? -4.367 26.953 0.06 1 54.84 853 PHE A C 1
ATOM 7033 O O . PHE A 1 853 ? -4.367 28.016 0.693 1 54.84 853 PHE A O 1
ATOM 7040 N N . SER A 1 854 ? -3.254 26.609 -0.676 1 48.12 854 SER A N 1
ATOM 7041 C CA . SER A 1 854 ? -2.148 27.562 -0.775 1 48.12 854 SER A CA 1
ATOM 7042 C C . SER A 1 854 ? -2.557 28.797 -1.556 1 48.12 854 SER A C 1
ATOM 7044 O O . SER A 1 854 ? -2.123 29.906 -1.237 1 48.12 854 SER A O 1
ATOM 7046 N N . ASN A 1 855 ? -3.451 28.688 -2.51 1 42.69 855 ASN A N 1
ATOM 7047 C CA . ASN A 1 855 ? -3.871 29.828 -3.334 1 42.69 855 ASN A CA 1
ATOM 7048 C C . ASN A 1 855 ? -4.844 30.734 -2.586 1 42.69 855 ASN A C 1
ATOM 7050 O O . ASN A 1 855 ? -4.855 31.953 -2.801 1 42.69 855 ASN A O 1
ATOM 7054 N N . VAL A 1 856 ? -5.711 30.172 -1.903 1 42.81 856 VAL A N 1
ATOM 7055 C CA . VAL A 1 856 ? -6.684 31.016 -1.205 1 42.81 856 VAL A CA 1
ATOM 7056 C C . VAL A 1 856 ? -5.961 31.938 -0.226 1 42.81 856 VAL A C 1
ATOM 7058 O O . VAL A 1 856 ? -6.352 33.094 -0.048 1 42.81 856 VAL A O 1
ATOM 7061 N N . LEU A 1 857 ? -4.953 31.406 0.358 1 43.22 857 LEU A N 1
ATOM 7062 C CA . LEU A 1 857 ? -4.254 32.25 1.319 1 43.22 857 LEU A CA 1
ATOM 7063 C C . LEU A 1 857 ? -3.436 33.312 0.606 1 43.22 857 LEU A C 1
ATOM 7065 O O . LEU A 1 857 ? -3.145 34.375 1.182 1 43.22 857 LEU A O 1
ATOM 7069 N N . SER A 1 858 ? -2.959 32.938 -0.6 1 40.19 858 SER A N 1
ATOM 7070 C CA . SER A 1 858 ? -2.045 33.875 -1.244 1 40.19 858 SER A CA 1
ATOM 7071 C C . SER A 1 858 ? -2.805 34.969 -1.98 1 40.19 858 SER A C 1
ATOM 7073 O O . SER A 1 858 ? -2.201 35.906 -2.484 1 40.19 858 SER A O 1
ATOM 7075 N N . ALA A 1 859 ? -3.982 34.719 -2.309 1 35.22 859 ALA A N 1
ATOM 7076 C CA . ALA A 1 859 ? -4.508 35.625 -3.338 1 35.22 859 ALA A CA 1
ATOM 7077 C C . ALA A 1 859 ? -4.621 37.062 -2.82 1 35.22 859 ALA A C 1
ATOM 7079 O O . ALA A 1 859 ? -4.789 38 -3.602 1 35.22 859 ALA A O 1
ATOM 7080 N N . ASP A 1 860 ? -5.367 37.281 -1.678 1 32.53 860 ASP A N 1
ATOM 7081 C CA . ASP A 1 860 ? -5.645 38.719 -1.643 1 32.53 860 ASP A CA 1
ATOM 7082 C C . ASP A 1 860 ? -4.355 39.531 -1.466 1 32.53 860 ASP A C 1
ATOM 7084 O O . ASP A 1 860 ? -3.631 39.344 -0.487 1 32.53 860 ASP A O 1
ATOM 7088 N N . GLY A 1 861 ? -3.797 40.031 -2.414 1 31.92 861 GLY A N 1
ATOM 7089 C CA . GLY A 1 861 ? -2.793 41.062 -2.646 1 31.92 861 GLY A CA 1
ATOM 7090 C C . GLY A 1 861 ? -2.85 42.188 -1.632 1 31.92 861 GLY A C 1
ATOM 7091 O O . GLY A 1 861 ? -1.869 42.906 -1.447 1 31.92 861 GLY A O 1
ATOM 7092 N N . LYS A 1 862 ? -4.023 42.625 -1.271 1 34.97 862 LYS A N 1
ATOM 7093 C CA . LYS A 1 862 ? -4.172 43.844 -0.46 1 34.97 862 LYS A CA 1
ATOM 7094 C C . LYS A 1 862 ? -3.82 43.562 1 1 34.97 862 LYS A C 1
ATOM 7096 O O . LYS A 1 862 ? -3.35 44.469 1.709 1 34.97 862 LYS A O 1
ATOM 7101 N N . GLU A 1 863 ? -4.172 42.375 1.448 1 33.44 863 GLU A N 1
ATOM 7102 C CA . GLU A 1 863 ? -3.832 42.125 2.846 1 33.44 863 GLU A CA 1
ATOM 7103 C C . GLU A 1 863 ? -2.355 41.781 3.004 1 33.44 863 GLU A C 1
ATOM 7105 O O . GLU A 1 863 ? -1.857 41.656 4.125 1 33.44 863 GLU A O 1
ATOM 7110 N N . LYS A 1 864 ? -1.567 41.469 2.107 1 36.03 864 LYS A N 1
ATOM 7111 C CA . LYS A 1 864 ? -0.113 41.562 2.02 1 36.03 864 LYS A CA 1
ATOM 7112 C C . LYS A 1 864 ? 0.383 42.938 2.479 1 36.03 864 LYS A C 1
ATOM 7114 O O . LYS A 1 864 ? 1.486 43.031 3.016 1 36.03 864 LYS A O 1
ATOM 7119 N N . HIS A 1 865 ? -0.432 43.781 2.143 1 29.12 865 HIS A N 1
ATOM 7120 C CA . HIS A 1 865 ? 0.002 45.125 2.512 1 29.12 865 HIS A CA 1
ATOM 7121 C C . HIS A 1 865 ? -0.041 45.312 4.023 1 29.12 865 HIS A C 1
ATOM 7123 O O . HIS A 1 865 ? 0.767 46.062 4.582 1 29.12 865 HIS A O 1
ATOM 7129 N N . PHE A 1 866 ? -1.144 44.844 4.57 1 28.67 866 PHE A N 1
ATOM 7130 C CA . PHE A 1 866 ? -1.032 45 6.016 1 28.67 866 PHE A CA 1
ATOM 7131 C C . PHE A 1 866 ? 0.051 44.062 6.57 1 28.67 866 PHE A C 1
ATOM 7133 O O . PHE A 1 866 ? 0.852 44.5 7.41 1 28.67 866 PHE A O 1
ATOM 7140 N N . HIS A 1 867 ? 0.097 42.781 6.281 1 31.52 867 HIS A N 1
ATOM 7141 C CA . HIS A 1 867 ? 1.216 41.938 6.711 1 31.52 867 HIS A CA 1
ATOM 7142 C C . HIS A 1 867 ? 2.521 42.406 6.074 1 31.52 867 HIS A C 1
ATOM 7144 O O . HIS A 1 867 ? 3.568 42.406 6.727 1 31.52 867 HIS A O 1
ATOM 7150 N N . GLU A 1 868 ? 2.768 42.594 4.785 1 29.7 868 GLU A N 1
ATOM 7151 C CA . GLU A 1 868 ? 3.979 43.188 4.238 1 29.7 868 GLU A CA 1
ATOM 7152 C C . GLU A 1 868 ? 4.242 44.562 4.863 1 29.7 868 GLU A C 1
ATOM 7154 O O . GLU A 1 868 ? 5.398 44.938 5.055 1 29.7 868 GLU A O 1
ATOM 7159 N N . ASN A 1 869 ? 3.217 45.5 4.859 1 27.69 869 ASN A N 1
ATOM 7160 C CA . ASN A 1 869 ? 3.512 46.781 5.461 1 27.69 869 ASN A CA 1
ATOM 7161 C C . ASN A 1 869 ? 3.525 46.719 6.984 1 27.69 869 ASN A C 1
ATOM 7163 O O . ASN A 1 869 ? 4.027 47.594 7.652 1 27.69 869 ASN A O 1
ATOM 7167 N N . PHE A 1 870 ? 2.516 46.031 7.582 1 27.08 870 PHE A N 1
ATOM 7168 C CA . PHE A 1 870 ? 2.803 45.906 9.008 1 27.08 870 PHE A CA 1
ATOM 7169 C C . PHE A 1 870 ? 3.775 44.75 9.266 1 27.08 870 PHE A C 1
ATOM 7171 O O . PHE A 1 870 ? 4.359 44.656 10.344 1 27.08 870 PHE A O 1
ATOM 7178 N N . THR A 1 871 ? 3.805 43.531 8.555 1 24.98 871 THR A N 1
ATOM 7179 C CA . THR A 1 871 ? 5 42.719 8.719 1 24.98 871 THR A CA 1
ATOM 7180 C C . THR A 1 871 ? 6.113 43.188 7.789 1 24.98 871 THR A C 1
ATOM 7182 O O . THR A 1 871 ? 5.863 43.5 6.625 1 24.98 871 THR A O 1
ATOM 7185 N N . MET B 1 1 ? 9.484 -69.188 -40.062 1 52.94 1 MET B N 1
ATOM 7186 C CA . MET B 1 1 ? 10.156 -68 -39.469 1 52.94 1 MET B CA 1
ATOM 7187 C C . MET B 1 1 ? 10.703 -68.375 -38.094 1 52.94 1 MET B C 1
ATOM 7189 O O . MET B 1 1 ? 10.008 -68.938 -37.281 1 52.94 1 MET B O 1
ATOM 7193 N N . CYS B 1 2 ? 11.961 -68.375 -37.969 1 62.09 2 CYS B N 1
ATOM 7194 C CA . CYS B 1 2 ? 12.617 -68.688 -36.719 1 62.09 2 CYS B CA 1
ATOM 7195 C C . CYS B 1 2 ? 12.141 -67.75 -35.594 1 62.09 2 CYS B C 1
ATOM 7197 O O . CYS B 1 2 ? 12 -66.562 -35.812 1 62.09 2 CYS B O 1
ATOM 7199 N N . LYS B 1 3 ? 11.711 -68.375 -34.5 1 72.62 3 LYS B N 1
ATOM 7200 C CA . LYS B 1 3 ? 11.172 -67.625 -33.375 1 72.62 3 LYS B CA 1
ATOM 7201 C C . LYS B 1 3 ? 12.289 -67.125 -32.469 1 72.62 3 LYS B C 1
ATOM 7203 O O . LYS B 1 3 ? 12.211 -66.062 -31.906 1 72.62 3 LYS B O 1
ATOM 7208 N N . TYR B 1 4 ? 13.398 -68.062 -32.344 1 78.5 4 TYR B N 1
ATOM 7209 C CA . TYR B 1 4 ? 14.445 -67.688 -31.406 1 78.5 4 TYR B CA 1
ATOM 7210 C C . TYR B 1 4 ? 15.805 -67.625 -32.094 1 78.5 4 TYR B C 1
ATOM 7212 O O . TYR B 1 4 ? 16.078 -68.312 -33.031 1 78.5 4 TYR B O 1
ATOM 7220 N N . LYS B 1 5 ? 16.625 -66.625 -31.641 1 77.81 5 LYS B N 1
ATOM 7221 C CA . LYS B 1 5 ? 18.031 -66.5 -31.984 1 77.81 5 LYS B CA 1
ATOM 7222 C C . LYS B 1 5 ? 18.922 -67.188 -30.953 1 77.81 5 LYS B C 1
ATOM 7224 O O . LYS B 1 5 ? 18.812 -66.938 -29.766 1 77.81 5 LYS B O 1
ATOM 7229 N N . TYR B 1 6 ? 19.641 -68.188 -31.406 1 77.69 6 TYR B N 1
ATOM 7230 C CA . TYR B 1 6 ? 20.453 -68.938 -30.5 1 77.69 6 TYR B CA 1
ATOM 7231 C C . TYR B 1 6 ? 21.828 -68.375 -30.312 1 77.69 6 TYR B C 1
ATOM 7233 O O . TYR B 1 6 ? 22.469 -67.938 -31.297 1 77.69 6 TYR B O 1
ATOM 7241 N N . ILE B 1 7 ? 22.188 -68.125 -29.078 1 77.88 7 ILE B N 1
ATOM 7242 C CA . ILE B 1 7 ? 23.531 -67.688 -28.719 1 77.88 7 ILE B CA 1
ATOM 7243 C C . ILE B 1 7 ? 24.297 -68.812 -28.062 1 77.88 7 ILE B C 1
ATOM 7245 O O . ILE B 1 7 ? 24.109 -69.125 -26.875 1 77.88 7 ILE B O 1
ATOM 7249 N N . ASN B 1 8 ? 24.938 -69.75 -28.828 1 66.06 8 ASN B N 1
ATOM 7250 C CA . ASN B 1 8 ? 25.5 -71 -28.328 1 66.06 8 ASN B CA 1
ATOM 7251 C C . ASN B 1 8 ? 26.984 -70.875 -27.984 1 66.06 8 ASN B C 1
ATOM 7253 O O . ASN B 1 8 ? 27.469 -71.5 -27.047 1 66.06 8 ASN B O 1
ATOM 7257 N N . ARG B 1 9 ? 27.875 -70.312 -28.812 1 60.09 9 ARG B N 1
ATOM 7258 C CA . ARG B 1 9 ? 29.297 -70.375 -28.531 1 60.09 9 ARG B CA 1
ATOM 7259 C C . ARG B 1 9 ? 29.922 -69 -28.75 1 60.09 9 ARG B C 1
ATOM 7261 O O . ARG B 1 9 ? 29.391 -68.188 -29.516 1 60.09 9 ARG B O 1
ATOM 7268 N N . THR B 1 10 ? 30.594 -68.5 -27.734 1 53.91 10 THR B N 1
ATOM 7269 C CA . THR B 1 10 ? 31.469 -67.375 -27.969 1 53.91 10 THR B CA 1
ATOM 7270 C C . THR B 1 10 ? 32.688 -67.812 -28.781 1 53.91 10 THR B C 1
ATOM 7272 O O . THR B 1 10 ? 33.312 -68.812 -28.516 1 53.91 10 THR B O 1
ATOM 7275 N N . SER B 1 11 ? 32.656 -67.812 -30.031 1 48.44 11 SER B N 1
ATOM 7276 C CA . SER B 1 11 ? 33.906 -68.125 -30.75 1 48.44 11 SER B CA 1
ATOM 7277 C C . SER B 1 11 ? 34.969 -67.062 -30.578 1 48.44 11 SER B C 1
ATOM 7279 O O . SER B 1 11 ? 34.656 -65.875 -30.656 1 48.44 11 SER B O 1
ATOM 7281 N N . ILE B 1 12 ? 35.938 -67.312 -29.766 1 45.06 12 ILE B N 1
ATOM 7282 C CA . ILE B 1 12 ? 37.125 -66.438 -29.703 1 45.06 12 ILE B CA 1
ATOM 7283 C C . ILE B 1 12 ? 37.781 -66.375 -31.094 1 45.06 12 ILE B C 1
ATOM 7285 O O . ILE B 1 12 ? 38.219 -67.375 -31.656 1 45.06 12 ILE B O 1
ATOM 7289 N N . PHE B 1 13 ? 37.344 -65.5 -31.922 1 40 13 PHE B N 1
ATOM 7290 C CA . PHE B 1 13 ? 38.219 -65.312 -33.094 1 40 13 PHE B CA 1
ATOM 7291 C C . PHE B 1 13 ? 39.562 -64.75 -32.688 1 40 13 PHE B C 1
ATOM 7293 O O . PHE B 1 13 ? 39.656 -63.688 -32.125 1 40 13 PHE B O 1
ATOM 7300 N N . ARG B 1 14 ? 40.5 -65.562 -32.344 1 41.88 14 ARG B N 1
ATOM 7301 C CA . ARG B 1 14 ? 41.906 -65.25 -32.156 1 41.88 14 ARG B CA 1
ATOM 7302 C C . ARG B 1 14 ? 42.469 -64.438 -33.344 1 41.88 14 ARG B C 1
ATOM 7304 O O . ARG B 1 14 ? 43.031 -65 -34.25 1 41.88 14 ARG B O 1
ATOM 7311 N N . ASN B 1 15 ? 41.75 -63.562 -34.094 1 36.94 15 ASN B N 1
ATOM 7312 C CA . ASN B 1 15 ? 42.781 -62.844 -34.781 1 36.94 15 ASN B CA 1
ATOM 7313 C C . ASN B 1 15 ? 43.656 -62.031 -33.812 1 36.94 15 ASN B C 1
ATOM 7315 O O . ASN B 1 15 ? 43.25 -61.719 -32.719 1 36.94 15 ASN B O 1
ATOM 7319 N N . MET B 1 16 ? 44.938 -61.625 -34.219 1 37.19 16 MET B N 1
ATOM 7320 C CA . MET B 1 16 ? 46.031 -60.969 -33.469 1 37.19 16 MET B CA 1
ATOM 7321 C C . MET B 1 16 ? 45.469 -60 -32.438 1 37.19 16 MET B C 1
ATOM 7323 O O . MET B 1 16 ? 45.969 -59.938 -31.328 1 37.19 16 MET B O 1
ATOM 7327 N N . GLU B 1 17 ? 45 -58.844 -32.938 1 37 17 GLU B N 1
ATOM 7328 C CA . GLU B 1 17 ? 44.938 -57.656 -32.094 1 37 17 GLU B CA 1
ATOM 7329 C C . GLU B 1 17 ? 43.844 -57.719 -31.047 1 37 17 GLU B C 1
ATOM 7331 O O . GLU B 1 17 ? 44.031 -57.344 -29.906 1 37 17 GLU B O 1
ATOM 7336 N N . SER B 1 18 ? 42.562 -57.438 -31.328 1 39 18 SER B N 1
ATOM 7337 C CA . SER B 1 18 ? 41.469 -57.25 -30.344 1 39 18 SER B CA 1
ATOM 7338 C C . SER B 1 18 ? 40.656 -58.5 -30.188 1 39 18 SER B C 1
ATOM 7340 O O . SER B 1 18 ? 40.219 -59.094 -31.188 1 39 18 SER B O 1
ATOM 7342 N N . SER B 1 19 ? 40.938 -59.438 -29.344 1 39.06 19 SER B N 1
ATOM 7343 C CA . SER B 1 19 ? 40.25 -60.656 -28.953 1 39.06 19 SER B CA 1
ATOM 7344 C C . SER B 1 19 ? 38.75 -60.406 -28.844 1 39.06 19 SER B C 1
ATOM 7346 O O . SER B 1 19 ? 38.281 -59.875 -27.828 1 39.06 19 SER B O 1
ATOM 7348 N N . LEU B 1 20 ? 38.156 -59.844 -29.875 1 40.22 20 LEU B N 1
ATOM 7349 C CA . LEU B 1 20 ? 36.719 -59.656 -29.781 1 40.22 20 LEU B CA 1
ATOM 7350 C C . LEU B 1 20 ? 35.969 -61 -29.734 1 40.22 20 LEU B C 1
ATOM 7352 O O . LEU B 1 20 ? 36.219 -61.875 -30.578 1 40.22 20 LEU B O 1
ATOM 7356 N N . ASN B 1 21 ? 35.75 -61.625 -28.609 1 44.88 21 ASN B N 1
ATOM 7357 C CA . ASN B 1 21 ? 34.844 -62.781 -28.453 1 44.88 21 ASN B CA 1
ATOM 7358 C C . ASN B 1 21 ? 33.594 -62.594 -29.281 1 44.88 21 ASN B C 1
ATOM 7360 O O . ASN B 1 21 ? 32.875 -61.625 -29.141 1 44.88 21 ASN B O 1
ATOM 7364 N N . MET B 1 22 ? 33.656 -62.969 -30.562 1 47.97 22 MET B N 1
ATOM 7365 C CA . MET B 1 22 ? 32.5 -62.875 -31.453 1 47.97 22 MET B CA 1
ATOM 7366 C C . MET B 1 22 ? 31.422 -63.844 -31.062 1 47.97 22 MET B C 1
ATOM 7368 O O . MET B 1 22 ? 31.703 -65.062 -30.828 1 47.97 22 MET B O 1
ATOM 7372 N N . ILE B 1 23 ? 30.453 -63.5 -30.344 1 55.69 23 ILE B N 1
ATOM 7373 C CA . ILE B 1 23 ? 29.281 -64.312 -30.031 1 55.69 23 ILE B CA 1
ATOM 7374 C C . ILE B 1 23 ? 28.453 -64.5 -31.297 1 55.69 23 ILE B C 1
ATOM 7376 O O . ILE B 1 23 ? 28.125 -63.562 -32 1 55.69 23 ILE B O 1
ATOM 7380 N N . GLU B 1 24 ? 28.5 -65.75 -31.859 1 58.47 24 GLU B N 1
ATOM 7381 C CA . GLU B 1 24 ? 27.703 -66.125 -33.031 1 58.47 24 GLU B CA 1
ATOM 7382 C C . GLU B 1 24 ? 26.234 -66.25 -32.688 1 58.47 24 GLU B C 1
ATOM 7384 O O . GLU B 1 24 ? 25.859 -67 -31.797 1 58.47 24 GLU B O 1
ATOM 7389 N N . ILE B 1 25 ? 25.422 -65.25 -33 1 64.31 25 ILE B N 1
ATOM 7390 C CA . ILE B 1 25 ? 23.969 -65.312 -32.906 1 64.31 25 ILE B CA 1
ATOM 7391 C C . ILE B 1 25 ? 23.406 -66 -34.156 1 64.31 25 ILE B C 1
ATOM 7393 O O . ILE B 1 25 ? 23.625 -65.562 -35.281 1 64.31 25 ILE B O 1
ATOM 7397 N N . ALA B 1 26 ? 23.172 -67.375 -34.062 1 61.44 26 ALA B N 1
ATOM 7398 C CA . ALA B 1 26 ? 22.672 -68.125 -35.219 1 61.44 26 ALA B CA 1
ATOM 7399 C C . ALA B 1 26 ? 21.188 -68.5 -35.062 1 61.44 26 ALA B C 1
ATOM 7401 O O . ALA B 1 26 ? 20.703 -68.562 -33.938 1 61.44 26 ALA B O 1
ATOM 7402 N N . TYR B 1 27 ? 20.328 -68.25 -36.062 1 59.06 27 TYR B N 1
ATOM 7403 C CA . TYR B 1 27 ? 18.938 -68.688 -36.062 1 59.06 27 TYR B CA 1
ATOM 7404 C C . TYR B 1 27 ? 18.828 -70.188 -36 1 59.06 27 TYR B C 1
ATOM 7406 O O . TYR B 1 27 ? 17.719 -70.75 -36 1 59.06 27 TYR B O 1
ATOM 7414 N N . LYS B 1 28 ? 20.078 -71.062 -35.969 1 58.31 28 LYS B N 1
ATOM 7415 C CA . LYS B 1 28 ? 20.031 -72.5 -36 1 58.31 28 LYS B CA 1
ATOM 7416 C C . LYS B 1 28 ? 20.656 -73.125 -34.75 1 58.31 28 LYS B C 1
ATOM 7418 O O . LYS B 1 28 ? 21.672 -72.625 -34.25 1 58.31 28 LYS B O 1
ATOM 7423 N N . ASN B 1 29 ? 19.812 -74 -34.062 1 57.16 29 ASN B N 1
ATOM 7424 C CA . ASN B 1 29 ? 20.375 -74.812 -33 1 57.16 29 ASN B CA 1
ATOM 7425 C C . ASN B 1 29 ? 21.531 -75.688 -33.469 1 57.16 29 ASN B C 1
ATOM 7427 O O . ASN B 1 29 ? 21.484 -76.25 -34.562 1 57.16 29 ASN B O 1
ATOM 7431 N N . TRP B 1 30 ? 22.734 -75.438 -33.031 1 54.88 30 TRP B N 1
ATOM 7432 C CA . TRP B 1 30 ? 23.891 -76.188 -33.531 1 54.88 30 TRP B CA 1
ATOM 7433 C C . TRP B 1 30 ? 23.609 -77.688 -33.531 1 54.88 30 TRP B C 1
ATOM 7435 O O . TRP B 1 30 ? 24.141 -78.438 -34.344 1 54.88 30 TRP B O 1
ATOM 7445 N N . ARG B 1 31 ? 22.922 -78.25 -32.438 1 57.25 31 ARG B N 1
ATOM 7446 C CA . ARG B 1 31 ? 22.797 -79.688 -32.344 1 57.25 31 ARG B CA 1
ATOM 7447 C C . ARG B 1 31 ? 21.672 -80.188 -33.25 1 57.25 31 ARG B C 1
ATOM 7449 O O . ARG B 1 31 ? 21.766 -81.25 -33.844 1 57.25 31 ARG B O 1
ATOM 7456 N N . HIS B 1 32 ? 20.516 -79.375 -33.125 1 55.38 32 HIS B N 1
ATOM 7457 C CA . HIS B 1 32 ? 19.422 -79.875 -33.969 1 55.38 32 HIS B CA 1
ATOM 7458 C C . HIS B 1 32 ? 19.109 -78.875 -35.062 1 55.38 32 HIS B C 1
ATOM 7460 O O . HIS B 1 32 ? 18.594 -77.75 -34.781 1 55.38 32 HIS B O 1
ATOM 7466 N N . ASP B 1 33 ? 19.766 -78.812 -36.219 1 54.38 33 ASP B N 1
ATOM 7467 C CA . ASP B 1 33 ? 19.812 -78 -37.375 1 54.38 33 ASP B CA 1
ATOM 7468 C C . ASP B 1 33 ? 18.469 -77.25 -37.594 1 54.38 33 ASP B C 1
ATOM 7470 O O . ASP B 1 33 ? 18.438 -76.125 -38.031 1 54.38 33 ASP B O 1
ATOM 7474 N N . ASN B 1 34 ? 17.266 -78 -37.656 1 55.19 34 ASN B N 1
ATOM 7475 C CA . ASN B 1 34 ? 16.016 -77.5 -38.25 1 55.19 34 ASN B CA 1
ATOM 7476 C C . ASN B 1 34 ? 15.109 -76.938 -37.156 1 55.19 34 ASN B C 1
ATOM 7478 O O . ASN B 1 34 ? 13.953 -76.562 -37.438 1 55.19 34 ASN B O 1
ATOM 7482 N N . ASP B 1 35 ? 15.531 -76.812 -35.875 1 59.59 35 ASP B N 1
ATOM 7483 C CA . ASP B 1 35 ? 14.508 -76.438 -34.906 1 59.59 35 ASP B CA 1
ATOM 7484 C C . ASP B 1 35 ? 14.766 -75 -34.375 1 59.59 35 ASP B C 1
ATOM 7486 O O . ASP B 1 35 ? 15.703 -74.812 -33.594 1 59.59 35 ASP B O 1
ATOM 7490 N N . CYS B 1 36 ? 14.391 -73.938 -34.969 1 65.69 36 CYS B N 1
ATOM 7491 C CA . CYS B 1 36 ? 14.5 -72.562 -34.469 1 65.69 36 CYS B CA 1
ATOM 7492 C C . CYS B 1 36 ? 13.188 -72.125 -33.844 1 65.69 36 CYS B C 1
ATOM 7494 O O . CYS B 1 36 ? 12.984 -70.938 -33.625 1 65.69 36 CYS B O 1
ATOM 7496 N N . VAL B 1 37 ? 12.375 -73.062 -33.594 1 70.88 37 VAL B N 1
ATOM 7497 C CA . VAL B 1 37 ? 11.07 -72.625 -33.062 1 70.88 37 VAL B CA 1
ATOM 7498 C C . VAL B 1 37 ? 10.984 -73 -31.578 1 70.88 37 VAL B C 1
ATOM 7500 O O . VAL B 1 37 ? 10.273 -72.312 -30.812 1 70.88 37 VAL B O 1
ATOM 7503 N N . HIS B 1 38 ? 11.828 -74.062 -31.109 1 74.62 38 HIS B N 1
ATOM 7504 C CA . HIS B 1 38 ? 11.734 -74.438 -29.703 1 74.62 38 HIS B CA 1
ATOM 7505 C C . HIS B 1 38 ? 13.062 -74.188 -28.984 1 74.62 38 HIS B C 1
ATOM 7507 O O . HIS B 1 38 ? 14.125 -74.5 -29.531 1 74.62 38 HIS B O 1
ATOM 7513 N N . CYS B 1 39 ? 13.086 -73.438 -27.828 1 78.94 39 CYS B N 1
ATOM 7514 C CA . CYS B 1 39 ? 14.25 -73.25 -26.969 1 78.94 39 CYS B CA 1
ATOM 7515 C C . CYS B 1 39 ? 14.266 -74.25 -25.828 1 78.94 39 CYS B C 1
ATOM 7517 O O . CYS B 1 39 ? 13.406 -74.188 -24.953 1 78.94 39 CYS B O 1
ATOM 7519 N N . ASP B 1 40 ? 15.055 -75.312 -25.906 1 75.19 40 ASP B N 1
ATOM 7520 C CA . ASP B 1 40 ? 15.156 -76.375 -24.859 1 75.19 40 ASP B CA 1
ATOM 7521 C C . ASP B 1 40 ? 15.641 -75.75 -23.547 1 75.19 40 ASP B C 1
ATOM 7523 O O . ASP B 1 40 ? 16.797 -75.375 -23.438 1 75.19 40 ASP B O 1
ATOM 7527 N N . LEU B 1 41 ? 14.883 -75.562 -22.516 1 80.69 41 LEU B N 1
ATOM 7528 C CA . LEU B 1 41 ? 15.156 -74.875 -21.25 1 80.69 41 LEU B CA 1
ATOM 7529 C C . LEU B 1 41 ? 16.062 -75.75 -20.375 1 80.69 41 LEU B C 1
ATOM 7531 O O . LEU B 1 41 ? 16.547 -75.25 -19.328 1 80.69 41 LEU B O 1
ATOM 7535 N N . HIS B 1 42 ? 16.344 -77.062 -20.812 1 78.62 42 HIS B N 1
ATOM 7536 C CA . HIS B 1 42 ? 17.25 -77.875 -20.016 1 78.62 42 HIS B CA 1
ATOM 7537 C C . HIS B 1 42 ? 18.703 -77.375 -20.188 1 78.62 42 HIS B C 1
ATOM 7539 O O . HIS B 1 42 ? 19.469 -77.438 -19.219 1 78.62 42 HIS B O 1
ATOM 7545 N N . TYR B 1 43 ? 19.016 -77 -21.344 1 78.06 43 TYR B N 1
ATOM 7546 C CA . TYR B 1 43 ? 20.406 -76.625 -21.609 1 78.06 43 TYR B CA 1
ATOM 7547 C C . TYR B 1 43 ? 20.531 -75.125 -21.875 1 78.06 43 TYR B C 1
ATOM 7549 O O . TYR B 1 43 ? 21.641 -74.562 -21.922 1 78.06 43 TYR B O 1
ATOM 7557 N N . ASN B 1 44 ? 19.391 -74.5 -22.094 1 81.44 44 ASN B N 1
ATOM 7558 C CA . ASN B 1 44 ? 19.422 -73.062 -22.469 1 81.44 44 ASN B CA 1
ATOM 7559 C C . ASN B 1 44 ? 18.469 -72.25 -21.609 1 81.44 44 ASN B C 1
ATOM 7561 O O . ASN B 1 44 ? 17.594 -72.812 -20.938 1 81.44 44 ASN B O 1
ATOM 7565 N N . PHE B 1 45 ? 18.844 -70.875 -21.516 1 84.44 45 PHE B N 1
ATOM 7566 C CA . PHE B 1 45 ? 17.938 -69.938 -20.938 1 84.44 45 PHE B CA 1
ATOM 7567 C C . PHE B 1 45 ? 17.203 -69.125 -22.031 1 84.44 45 PHE B C 1
ATOM 7569 O O . PHE B 1 45 ? 17.781 -68.875 -23.078 1 84.44 45 PHE B O 1
ATOM 7576 N N . GLN B 1 46 ? 16.031 -68.938 -21.844 1 81.62 46 GLN B N 1
ATOM 7577 C CA . GLN B 1 46 ? 15.25 -68.125 -22.781 1 81.62 46 GLN B CA 1
ATOM 7578 C C . GLN B 1 46 ? 15.078 -66.688 -22.297 1 81.62 46 GLN B C 1
ATOM 7580 O O . GLN B 1 46 ? 14.633 -66.438 -21.172 1 81.62 46 GLN B O 1
ATOM 7585 N N . TYR B 1 47 ? 15.602 -65.75 -23.078 1 81.94 47 TYR B N 1
ATOM 7586 C CA . TYR B 1 47 ? 15.398 -64.312 -22.844 1 81.94 47 TYR B CA 1
ATOM 7587 C C . TYR B 1 47 ? 14.867 -63.625 -24.094 1 81.94 47 TYR B C 1
ATOM 7589 O O . TYR B 1 47 ? 15.57 -63.531 -25.094 1 81.94 47 TYR B O 1
ATOM 7597 N N . GLN B 1 48 ? 13.602 -63.125 -24.016 1 80 48 GLN B N 1
ATOM 7598 C CA . GLN B 1 48 ? 12.93 -62.5 -25.156 1 80 48 GLN B CA 1
ATOM 7599 C C . GLN B 1 48 ? 12.961 -63.375 -26.375 1 80 48 GLN B C 1
ATOM 7601 O O . GLN B 1 48 ? 12.477 -64.5 -26.344 1 80 48 GLN B O 1
ATOM 7606 N N . SER B 1 49 ? 13.688 -63.031 -27.5 1 79.19 49 SER B N 1
ATOM 7607 C CA . SER B 1 49 ? 13.742 -63.844 -28.703 1 79.19 49 SER B CA 1
ATOM 7608 C C . SER B 1 49 ? 15.086 -64.562 -28.812 1 79.19 49 SER B C 1
ATOM 7610 O O . SER B 1 49 ? 15.445 -65.062 -29.891 1 79.19 49 SER B O 1
ATOM 7612 N N . TYR B 1 50 ? 15.781 -64.625 -27.609 1 81.69 50 TYR B N 1
ATOM 7613 C CA . TYR B 1 50 ? 17.094 -65.25 -27.641 1 81.69 50 TYR B CA 1
ATOM 7614 C C . TYR B 1 50 ? 17.125 -66.562 -26.812 1 81.69 50 TYR B C 1
ATOM 7616 O O . TYR B 1 50 ? 16.516 -66.625 -25.75 1 81.69 50 TYR B O 1
ATOM 7624 N N . CYS B 1 51 ? 17.672 -67.562 -27.359 1 83.06 51 CYS B N 1
ATOM 7625 C CA . CYS B 1 51 ? 17.984 -68.75 -26.641 1 83.06 51 CYS B CA 1
ATOM 7626 C C . CYS B 1 51 ? 19.469 -68.812 -26.312 1 83.06 51 CYS B C 1
ATOM 7628 O O . CYS B 1 51 ? 20.297 -69.062 -27.203 1 83.06 51 CYS B O 1
ATOM 7630 N N . ILE B 1 52 ? 19.828 -68.75 -24.969 1 84.94 52 ILE B N 1
ATOM 7631 C CA . ILE B 1 52 ? 21.219 -68.625 -24.531 1 84.94 52 ILE B CA 1
ATOM 7632 C C . ILE B 1 52 ? 21.656 -69.875 -23.812 1 84.94 52 ILE B C 1
ATOM 7634 O O . ILE B 1 52 ? 20.984 -70.312 -22.891 1 84.94 52 ILE B O 1
ATOM 7638 N N . ALA B 1 53 ? 22.766 -70.375 -24.172 1 80.94 53 ALA B N 1
ATOM 7639 C CA . ALA B 1 53 ? 23.297 -71.562 -23.547 1 80.94 53 ALA B CA 1
ATOM 7640 C C . ALA B 1 53 ? 23.625 -71.375 -22.078 1 80.94 53 ALA B C 1
ATOM 7642 O O . ALA B 1 53 ? 24.172 -70.312 -21.719 1 80.94 53 ALA B O 1
ATOM 7643 N N . LYS B 1 54 ? 23.328 -72.188 -21.219 1 83.38 54 LYS B N 1
ATOM 7644 C CA . LYS B 1 54 ? 23.516 -72.062 -19.766 1 83.38 54 LYS B CA 1
ATOM 7645 C C . LYS B 1 54 ? 24.984 -71.875 -19.438 1 83.38 54 LYS B C 1
ATOM 7647 O O . LYS B 1 54 ? 25.312 -71.188 -18.469 1 83.38 54 LYS B O 1
ATOM 7652 N N . ILE B 1 55 ? 25.922 -72.375 -20.25 1 79.5 55 ILE B N 1
ATOM 7653 C CA . ILE B 1 55 ? 27.344 -72.312 -19.969 1 79.5 55 ILE B CA 1
ATOM 7654 C C . ILE B 1 55 ? 27.812 -70.875 -20.125 1 79.5 55 ILE B C 1
ATOM 7656 O O . ILE B 1 55 ? 28.688 -70.438 -19.375 1 79.5 55 ILE B O 1
ATOM 7660 N N . LEU B 1 56 ? 27.172 -70.188 -20.984 1 81.31 56 LEU B N 1
ATOM 7661 C CA . LEU B 1 56 ? 27.578 -68.812 -21.234 1 81.31 56 LEU B CA 1
ATOM 7662 C C . LEU B 1 56 ? 27.094 -67.875 -20.109 1 81.31 56 LEU B C 1
ATOM 7664 O O . LEU B 1 56 ? 27.688 -66.875 -19.859 1 81.31 56 LEU B O 1
ATOM 7668 N N . LEU B 1 57 ? 26.031 -68.188 -19.406 1 85.69 57 LEU B N 1
ATOM 7669 C CA . LEU B 1 57 ? 25.422 -67.375 -18.391 1 85.69 57 LEU B CA 1
ATOM 7670 C C . LEU B 1 57 ? 25.922 -67.75 -17 1 85.69 57 LEU B C 1
ATOM 7672 O O . LEU B 1 57 ? 25.594 -67.062 -16.016 1 85.69 57 LEU B O 1
ATOM 7676 N N . ARG B 1 58 ? 26.719 -68.75 -16.844 1 82.25 58 ARG B N 1
ATOM 7677 C CA . ARG B 1 58 ? 27.188 -69.188 -15.539 1 82.25 58 ARG B CA 1
ATOM 7678 C C . ARG B 1 58 ? 27.875 -68.062 -14.766 1 82.25 58 ARG B C 1
ATOM 7680 O O . ARG B 1 58 ? 27.594 -67.875 -13.578 1 82.25 58 ARG B O 1
ATOM 7687 N N . PRO B 1 59 ? 28.734 -67.25 -15.375 1 81.69 59 PRO B N 1
ATOM 7688 C CA . PRO B 1 59 ? 29.406 -66.188 -14.609 1 81.69 59 PRO B CA 1
ATOM 7689 C C . PRO B 1 59 ? 28.438 -65.062 -14.148 1 81.69 59 PRO B C 1
ATOM 7691 O O . PRO B 1 59 ? 28.766 -64.312 -13.242 1 81.69 59 PRO B O 1
ATOM 7694 N N . TYR B 1 60 ? 27.344 -65 -14.703 1 86.12 60 TYR B N 1
ATOM 7695 C CA . TYR B 1 60 ? 26.422 -63.938 -14.438 1 86.12 60 TYR B CA 1
ATOM 7696 C C . TYR B 1 60 ? 25.281 -64.375 -13.516 1 86.12 60 TYR B C 1
ATOM 7698 O O . TYR B 1 60 ? 24.406 -63.594 -13.188 1 86.12 60 TYR B O 1
ATOM 7706 N N . LEU B 1 61 ? 25.281 -65.562 -13.023 1 81.5 61 LEU B N 1
ATOM 7707 C CA . LEU B 1 61 ? 24.219 -66.062 -12.172 1 81.5 61 LEU B CA 1
ATOM 7708 C C . LEU B 1 61 ? 24.234 -65.438 -10.805 1 81.5 61 LEU B C 1
ATOM 7710 O O . LEU B 1 61 ? 23.219 -65.375 -10.102 1 81.5 61 LEU B O 1
ATOM 7714 N N . ASN B 1 62 ? 25.375 -64.75 -10.477 1 80.06 62 ASN B N 1
ATOM 7715 C CA . ASN B 1 62 ? 25.484 -64.062 -9.195 1 80.06 62 ASN B CA 1
ATOM 7716 C C . ASN B 1 62 ? 24.562 -62.844 -9.148 1 80.06 62 ASN B C 1
ATOM 7718 O O . ASN B 1 62 ? 24.188 -62.406 -8.07 1 80.06 62 ASN B O 1
ATOM 7722 N N . TYR B 1 63 ? 24.266 -62.344 -10.266 1 82.12 63 TYR B N 1
ATOM 7723 C CA . TYR B 1 63 ? 23.406 -61.156 -10.312 1 82.12 63 TYR B CA 1
ATOM 7724 C C . TYR B 1 63 ? 22 -61.5 -9.82 1 82.12 63 TYR B C 1
ATOM 7726 O O . TYR B 1 63 ? 21.25 -60.594 -9.438 1 82.12 63 TYR B O 1
ATOM 7734 N N . ASP B 1 64 ? 21.656 -62.75 -9.805 1 75.44 64 ASP B N 1
ATOM 7735 C CA . ASP B 1 64 ? 20.328 -63.156 -9.352 1 75.44 64 ASP B CA 1
ATOM 7736 C C . ASP B 1 64 ? 20.188 -62.969 -7.84 1 75.44 64 ASP B C 1
ATOM 7738 O O . ASP B 1 64 ? 19.062 -62.875 -7.324 1 75.44 64 ASP B O 1
ATOM 7742 N N . SER B 1 65 ? 21.297 -62.875 -7.117 1 73.81 65 SER B N 1
ATOM 7743 C CA . SER B 1 65 ? 21.266 -62.781 -5.664 1 73.81 65 SER B CA 1
ATOM 7744 C C . SER B 1 65 ? 21.047 -61.344 -5.223 1 73.81 65 SER B C 1
ATOM 7746 O O . SER B 1 65 ? 20.766 -61.062 -4.051 1 73.81 65 SER B O 1
ATOM 7748 N N . PHE B 1 66 ? 21.188 -60.438 -6.117 1 74.75 66 PHE B N 1
ATOM 7749 C CA . PHE B 1 66 ? 21.047 -59.031 -5.715 1 74.75 66 PHE B CA 1
ATOM 7750 C C . PHE B 1 66 ? 19.594 -58.719 -5.352 1 74.75 66 PHE B C 1
ATOM 7752 O O . PHE B 1 66 ? 18.703 -58.812 -6.203 1 74.75 66 PHE B O 1
ATOM 7759 N N . TRP B 1 67 ? 19.156 -59.219 -4.027 1 59.5 67 TRP B N 1
ATOM 7760 C CA . TRP B 1 67 ? 17.859 -58.875 -3.443 1 59.5 67 TRP B CA 1
ATOM 7761 C C . TRP B 1 67 ? 17.859 -57.469 -2.881 1 59.5 67 TRP B C 1
ATOM 7763 O O . TRP B 1 67 ? 18.578 -57.156 -1.926 1 59.5 67 TRP B O 1
ATOM 7773 N N . GLN B 1 68 ? 18.219 -56.438 -3.455 1 53.19 68 GLN B N 1
ATOM 7774 C CA . GLN B 1 68 ? 18.172 -55.156 -2.76 1 53.19 68 GLN B CA 1
ATOM 7775 C C . GLN B 1 68 ? 16.906 -55.062 -1.917 1 53.19 68 GLN B C 1
ATOM 7777 O O . GLN B 1 68 ? 15.828 -55.5 -2.334 1 53.19 68 GLN B O 1
ATOM 7782 N N . ALA B 1 69 ? 16.984 -54.938 -0.522 1 44.06 69 ALA B N 1
ATOM 7783 C CA . ALA B 1 69 ? 15.961 -54.688 0.498 1 44.06 69 ALA B CA 1
ATOM 7784 C C . ALA B 1 69 ? 14.719 -54.062 -0.108 1 44.06 69 ALA B C 1
ATOM 7786 O O . ALA B 1 69 ? 13.594 -54.438 0.244 1 44.06 69 ALA B O 1
ATOM 7787 N N . ALA B 1 70 ? 14.812 -52.719 -0.426 1 40.56 70 ALA B N 1
ATOM 7788 C CA . ALA B 1 70 ? 13.602 -52.031 -0.839 1 40.56 70 ALA B CA 1
ATOM 7789 C C . ALA B 1 70 ? 12.969 -52.688 -2.055 1 40.56 70 ALA B C 1
ATOM 7791 O O . ALA B 1 70 ? 11.82 -52.406 -2.404 1 40.56 70 ALA B O 1
ATOM 7792 N N . THR B 1 71 ? 13.797 -53.125 -3.115 1 42.44 71 THR B N 1
ATOM 7793 C CA . THR B 1 71 ? 13.258 -53.625 -4.371 1 42.44 71 THR B CA 1
ATOM 7794 C C . THR B 1 71 ? 12.984 -55.125 -4.266 1 42.44 71 THR B C 1
ATOM 7796 O O . THR B 1 71 ? 13.828 -55.938 -4.648 1 42.44 71 THR B O 1
ATOM 7799 N N . THR B 1 72 ? 12.391 -55.625 -3.395 1 37.97 72 THR B N 1
ATOM 7800 C CA . THR B 1 72 ? 12.125 -57.062 -3.338 1 37.97 72 THR B CA 1
ATOM 7801 C C . THR B 1 72 ? 11.672 -57.562 -4.699 1 37.97 72 THR B C 1
ATOM 7803 O O . THR B 1 72 ? 12.07 -58.656 -5.117 1 37.97 72 THR B O 1
ATOM 7806 N N . HIS B 1 73 ? 10.391 -57.188 -5.227 1 39.69 73 HIS B N 1
ATOM 7807 C CA . HIS B 1 73 ? 9.719 -57.969 -6.266 1 39.69 73 HIS B CA 1
ATOM 7808 C C . HIS B 1 73 ? 10.211 -57.562 -7.652 1 39.69 73 HIS B C 1
ATOM 7810 O O . HIS B 1 73 ? 9.609 -57.969 -8.664 1 39.69 73 HIS B O 1
ATOM 7816 N N . TYR B 1 74 ? 11.016 -56.531 -7.98 1 42.69 74 TYR B N 1
ATOM 7817 C CA . TYR B 1 74 ? 11.391 -56.531 -9.391 1 42.69 74 TYR B CA 1
ATOM 7818 C C . TYR B 1 74 ? 12.055 -57.844 -9.797 1 42.69 74 TYR B C 1
ATOM 7820 O O . TYR B 1 74 ? 12.906 -58.344 -9.078 1 42.69 74 TYR B O 1
ATOM 7828 N N . ASN B 1 75 ? 11.375 -58.656 -10.391 1 46.75 75 ASN B N 1
ATOM 7829 C CA . ASN B 1 75 ? 11.984 -59.844 -10.961 1 46.75 75 ASN B CA 1
ATOM 7830 C C . ASN B 1 75 ? 13.344 -59.531 -11.586 1 46.75 75 ASN B C 1
ATOM 7832 O O . ASN B 1 75 ? 13.43 -59.219 -12.773 1 46.75 75 ASN B O 1
ATOM 7836 N N . TYR B 1 76 ? 14.25 -58.875 -10.797 1 53.88 76 TYR B N 1
ATOM 7837 C CA . TYR B 1 76 ? 15.641 -58.781 -11.219 1 53.88 76 TYR B CA 1
ATOM 7838 C C . TYR B 1 76 ? 16.125 -60.125 -11.797 1 53.88 76 TYR B C 1
ATOM 7840 O O . TYR B 1 76 ? 17.328 -60.344 -11.961 1 53.88 76 TYR B O 1
ATOM 7848 N N . ASN B 1 77 ? 15.117 -60.969 -12.016 1 60.81 77 ASN B N 1
ATOM 7849 C CA . ASN B 1 77 ? 15.469 -62.219 -12.633 1 60.81 77 ASN B CA 1
ATOM 7850 C C . ASN B 1 77 ? 16.047 -62.031 -14.031 1 60.81 77 ASN B C 1
ATOM 7852 O O . ASN B 1 77 ? 16.672 -62.938 -14.586 1 60.81 77 ASN B O 1
ATOM 7856 N N . GLU B 1 78 ? 15.953 -60.656 -14.406 1 76.88 78 GLU B N 1
ATOM 7857 C CA . GLU B 1 78 ? 16.469 -60.469 -15.758 1 76.88 78 GLU B CA 1
ATOM 7858 C C . GLU B 1 78 ? 17.781 -59.719 -15.742 1 76.88 78 GLU B C 1
ATOM 7860 O O . GLU B 1 78 ? 18.297 -59.312 -16.797 1 76.88 78 GLU B O 1
ATOM 7865 N N . LEU B 1 79 ? 18.328 -59.562 -14.508 1 85.75 79 LEU B N 1
ATOM 7866 C CA . LEU B 1 79 ? 19.562 -58.781 -14.414 1 85.75 79 LEU B CA 1
ATOM 7867 C C . LEU B 1 79 ? 20.719 -59.531 -15.07 1 85.75 79 LEU B C 1
ATOM 7869 O O . LEU B 1 79 ? 21.578 -58.906 -15.703 1 85.75 79 LEU B O 1
ATOM 7873 N N . LYS B 1 80 ? 20.641 -60.906 -14.922 1 85.25 80 LYS B N 1
ATOM 7874 C CA . LYS B 1 80 ? 21.719 -61.688 -15.5 1 85.25 80 LYS B CA 1
ATOM 7875 C C . LYS B 1 80 ? 21.75 -61.531 -17.016 1 85.25 80 LYS B C 1
ATOM 7877 O O . LYS B 1 80 ? 22.828 -61.531 -17.625 1 85.25 80 LYS B O 1
ATOM 7882 N N . PHE B 1 81 ? 20.594 -61.406 -17.547 1 86.12 81 PHE B N 1
ATOM 7883 C CA . PHE B 1 81 ? 20.516 -61.25 -18.984 1 86.12 81 PHE B CA 1
ATOM 7884 C C . PHE B 1 81 ? 21 -59.875 -19.422 1 86.12 81 PHE B C 1
ATOM 7886 O O . PHE B 1 81 ? 21.75 -59.75 -20.391 1 86.12 81 PHE B O 1
ATOM 7893 N N . ALA B 1 82 ? 20.531 -58.844 -18.625 1 88.56 82 ALA B N 1
ATOM 7894 C CA . ALA B 1 82 ? 20.984 -57.5 -18.953 1 88.56 82 ALA B CA 1
ATOM 7895 C C . ALA B 1 82 ? 22.5 -57.375 -18.828 1 88.56 82 ALA B C 1
ATOM 7897 O O . ALA B 1 82 ? 23.141 -56.75 -19.672 1 88.56 82 ALA B O 1
ATOM 7898 N N . ALA B 1 83 ? 23.031 -57.938 -17.844 1 87.94 83 ALA B N 1
ATOM 7899 C CA . ALA B 1 83 ? 24.484 -57.906 -17.641 1 87.94 83 ALA B CA 1
ATOM 7900 C C . ALA B 1 83 ? 25.203 -58.656 -18.734 1 87.94 83 ALA B C 1
ATOM 7902 O O . ALA B 1 83 ? 26.234 -58.188 -19.25 1 87.94 83 ALA B O 1
ATOM 7903 N N . PHE B 1 84 ? 24.688 -59.844 -19.188 1 86 84 PHE B N 1
ATOM 7904 C CA . PHE B 1 84 ? 25.312 -60.656 -20.234 1 86 84 PHE B CA 1
ATOM 7905 C C . PHE B 1 84 ? 25.312 -59.906 -21.562 1 86 84 PHE B C 1
ATOM 7907 O O . PHE B 1 84 ? 26.344 -59.812 -22.234 1 86 84 PHE B O 1
ATOM 7914 N N . PHE B 1 85 ? 24.188 -59.312 -21.906 1 86.75 85 PHE B N 1
ATOM 7915 C CA . PHE B 1 85 ? 24.078 -58.625 -23.188 1 86.75 85 PHE B CA 1
ATOM 7916 C C . PHE B 1 85 ? 24.938 -57.375 -23.188 1 86.75 85 PHE B C 1
ATOM 7918 O O . PHE B 1 85 ? 25.469 -56.969 -24.234 1 86.75 85 PHE B O 1
ATOM 7925 N N . CYS B 1 86 ? 25.094 -56.75 -22.062 1 88.75 86 CYS B N 1
ATOM 7926 C CA . CYS B 1 86 ? 25.875 -55.531 -21.984 1 88.75 86 CYS B CA 1
ATOM 7927 C C . CYS B 1 86 ? 27.375 -55.844 -21.938 1 88.75 86 CYS B C 1
ATOM 7929 O O . CYS B 1 86 ? 28.141 -55.312 -22.734 1 88.75 86 CYS B O 1
ATOM 7931 N N . ILE B 1 87 ? 27.828 -56.719 -21.047 1 83.88 87 ILE B N 1
ATOM 7932 C CA . ILE B 1 87 ? 29.25 -56.906 -20.766 1 83.88 87 ILE B CA 1
ATOM 7933 C C . ILE B 1 87 ? 29.875 -57.781 -21.859 1 83.88 87 ILE B C 1
ATOM 7935 O O . ILE B 1 87 ? 30.984 -57.469 -22.328 1 83.88 87 ILE B O 1
ATOM 7939 N N . THR B 1 88 ? 29.094 -58.781 -22.312 1 80.25 88 THR B N 1
ATOM 7940 C CA . THR B 1 88 ? 29.703 -59.719 -23.25 1 80.25 88 THR B CA 1
ATOM 7941 C C . THR B 1 88 ? 29.359 -59.344 -24.688 1 80.25 88 THR B C 1
ATOM 7943 O O . THR B 1 88 ? 30.219 -59.344 -25.562 1 80.25 88 THR B O 1
ATOM 7946 N N . LEU B 1 89 ? 28.062 -58.938 -24.922 1 79.44 89 LEU B N 1
ATOM 7947 C CA . LEU B 1 89 ? 27.641 -58.688 -26.297 1 79.44 89 LEU B CA 1
ATOM 7948 C C . LEU B 1 89 ? 27.797 -57.188 -26.641 1 79.44 89 LEU B C 1
ATOM 7950 O O . LEU B 1 89 ? 27.672 -56.812 -27.812 1 79.44 89 LEU B O 1
ATOM 7954 N N . HIS B 1 90 ? 28.016 -56.312 -25.75 1 81.38 90 HIS B N 1
ATOM 7955 C CA . HIS B 1 90 ? 28.219 -54.906 -25.938 1 81.38 90 HIS B CA 1
ATOM 7956 C C . HIS B 1 90 ? 27.047 -54.25 -26.672 1 81.38 90 HIS B C 1
ATOM 7958 O O . HIS B 1 90 ? 27.25 -53.5 -27.609 1 81.38 90 HIS B O 1
ATOM 7964 N N . ASN B 1 91 ? 25.891 -54.75 -26.359 1 84.81 91 ASN B N 1
ATOM 7965 C CA . ASN B 1 91 ? 24.688 -54.125 -26.875 1 84.81 91 ASN B CA 1
ATOM 7966 C C . ASN B 1 91 ? 24.406 -52.812 -26.172 1 84.81 91 ASN B C 1
ATOM 7968 O O . ASN B 1 91 ? 24.203 -52.781 -24.953 1 84.81 91 ASN B O 1
ATOM 7972 N N . ASN B 1 92 ? 24.328 -51.812 -26.891 1 87.81 92 ASN B N 1
ATOM 7973 C CA . ASN B 1 92 ? 24.172 -50.469 -26.312 1 87.81 92 ASN B CA 1
ATOM 7974 C C . ASN B 1 92 ? 22.859 -50.344 -25.547 1 87.81 92 ASN B C 1
ATOM 7976 O O . ASN B 1 92 ? 22.812 -49.75 -24.469 1 87.81 92 ASN B O 1
ATOM 7980 N N . THR B 1 93 ? 21.75 -50.812 -26.047 1 89.75 93 THR B N 1
ATOM 7981 C CA . THR B 1 93 ? 20.453 -50.688 -25.375 1 89.75 93 THR B CA 1
ATOM 7982 C C . THR B 1 93 ? 20.438 -51.5 -24.078 1 89.75 93 THR B C 1
ATOM 7984 O O . THR B 1 93 ? 19.875 -51.062 -23.078 1 89.75 93 THR B O 1
ATOM 7987 N N . ALA B 1 94 ? 21.141 -52.625 -24.094 1 88.25 94 ALA B N 1
ATOM 7988 C CA . ALA B 1 94 ? 21.219 -53.438 -22.875 1 88.25 94 ALA B CA 1
ATOM 7989 C C . ALA B 1 94 ? 22.109 -52.781 -21.828 1 88.25 94 ALA B C 1
ATOM 7991 O O . ALA B 1 94 ? 21.844 -52.906 -20.625 1 88.25 94 ALA B O 1
ATOM 7992 N N . CYS B 1 95 ? 23.156 -52.156 -22.312 1 91.12 95 CYS B N 1
ATOM 7993 C CA . CYS B 1 95 ? 24.016 -51.469 -21.375 1 91.12 95 CYS B CA 1
ATOM 7994 C C . CYS B 1 95 ? 23.297 -50.312 -20.734 1 91.12 95 CYS B C 1
ATOM 7996 O O . CYS B 1 95 ? 23.453 -50.031 -19.531 1 91.12 95 CYS B O 1
ATOM 7998 N N . ASN B 1 96 ? 22.531 -49.594 -21.5 1 93.25 96 ASN B N 1
ATOM 7999 C CA . ASN B 1 96 ? 21.703 -48.531 -20.922 1 93.25 96 ASN B CA 1
ATOM 8000 C C . ASN B 1 96 ? 20.656 -49.094 -19.969 1 93.25 96 ASN B C 1
ATOM 8002 O O . ASN B 1 96 ? 20.344 -48.469 -18.953 1 93.25 96 ASN B O 1
ATOM 8006 N N . HIS B 1 97 ? 20.125 -50.219 -20.344 1 91.5 97 HIS B N 1
ATOM 8007 C CA . HIS B 1 97 ? 19.188 -50.875 -19.438 1 91.5 97 HIS B CA 1
ATOM 8008 C C . HIS B 1 97 ? 19.859 -51.219 -18.109 1 91.5 97 HIS B C 1
ATOM 8010 O O . HIS B 1 97 ? 19.297 -50.969 -17.031 1 91.5 97 HIS B O 1
ATOM 8016 N N . LEU B 1 98 ? 21.047 -51.75 -18.172 1 90.44 98 LEU B N 1
ATOM 8017 C CA . LEU B 1 98 ? 21.797 -52.094 -16.969 1 90.44 98 LEU B CA 1
ATOM 8018 C C . LEU B 1 98 ? 22.094 -50.812 -16.172 1 90.44 98 LEU B C 1
ATOM 8020 O O . LEU B 1 98 ? 22.016 -50.812 -14.938 1 90.44 98 LEU B O 1
ATOM 8024 N N . ALA B 1 99 ? 22.469 -49.812 -16.812 1 93.88 99 ALA B N 1
ATOM 8025 C CA . ALA B 1 99 ? 22.734 -48.531 -16.156 1 93.88 99 ALA B CA 1
ATOM 8026 C C . ALA B 1 99 ? 21.484 -48.031 -15.445 1 93.88 99 ALA B C 1
ATOM 8028 O O . ALA B 1 99 ? 21.562 -47.5 -14.336 1 93.88 99 ALA B O 1
ATOM 8029 N N . ASN B 1 100 ? 20.344 -48.094 -16.047 1 93 100 ASN B N 1
ATOM 8030 C CA . ASN B 1 100 ? 19.094 -47.656 -15.445 1 93 100 ASN B CA 1
ATOM 8031 C C . ASN B 1 100 ? 18.719 -48.469 -14.219 1 93 100 ASN B C 1
ATOM 8033 O O . ASN B 1 100 ? 18.188 -47.969 -13.25 1 93 100 ASN B O 1
ATOM 8037 N N . LEU B 1 101 ? 19.016 -49.688 -14.312 1 89.38 101 LEU B N 1
ATOM 8038 C CA . LEU B 1 101 ? 18.766 -50.531 -13.156 1 89.38 101 LEU B CA 1
ATOM 8039 C C . LEU B 1 101 ? 19.688 -50.156 -12 1 89.38 101 LEU B C 1
ATOM 8041 O O . LEU B 1 101 ? 19.297 -50.25 -10.828 1 89.38 101 LEU B O 1
ATOM 8045 N N . CYS B 1 102 ? 20.828 -49.75 -12.375 1 91.06 102 CYS B N 1
ATOM 8046 C CA . CYS B 1 102 ? 21.719 -49.25 -11.352 1 91.06 102 CYS B CA 1
ATOM 8047 C C . CYS B 1 102 ? 21.141 -48.031 -10.664 1 91.06 102 CYS B C 1
ATOM 8049 O O . CYS B 1 102 ? 21.188 -47.906 -9.438 1 91.06 102 CYS B O 1
ATOM 8051 N N . VAL B 1 103 ? 20.594 -47.125 -11.406 1 93.06 103 VAL B N 1
ATOM 8052 C CA . VAL B 1 103 ? 19.984 -45.906 -10.852 1 93.06 103 VAL B CA 1
ATOM 8053 C C . VAL B 1 103 ? 18.766 -46.281 -10 1 93.06 103 VAL B C 1
ATOM 8055 O O . VAL B 1 103 ? 18.547 -45.688 -8.938 1 93.06 103 VAL B O 1
ATOM 8058 N N . THR B 1 104 ? 17.969 -47.188 -10.484 1 89.62 104 THR B N 1
ATOM 8059 C CA . THR B 1 104 ? 16.797 -47.625 -9.734 1 89.62 104 THR B CA 1
ATOM 8060 C C . THR B 1 104 ? 17.219 -48.25 -8.398 1 89.62 104 THR B C 1
ATOM 8062 O O . THR B 1 104 ? 16.5 -48.094 -7.398 1 89.62 104 THR B O 1
ATOM 8065 N N . ALA B 1 105 ? 18.422 -48.875 -8.414 1 87.88 105 ALA B N 1
ATOM 8066 C CA . ALA B 1 105 ? 18.953 -49.469 -7.18 1 87.88 105 ALA B CA 1
ATOM 8067 C C . ALA B 1 105 ? 19.625 -48.406 -6.32 1 87.88 105 ALA B C 1
ATOM 8069 O O . ALA B 1 105 ? 20.266 -48.719 -5.312 1 87.88 105 ALA B O 1
ATOM 8070 N N . PHE B 1 106 ? 19.453 -47.25 -6.688 1 89.81 106 PHE B N 1
ATOM 8071 C CA . PHE B 1 106 ? 19.969 -46.094 -5.957 1 89.81 106 PHE B CA 1
ATOM 8072 C C . PHE B 1 106 ? 21.469 -46.219 -5.75 1 89.81 106 PHE B C 1
ATOM 8074 O O . PHE B 1 106 ? 21.969 -46.031 -4.637 1 89.81 106 PHE B O 1
ATOM 8081 N N . TYR B 1 107 ? 22.125 -46.719 -6.832 1 89.81 107 TYR B N 1
ATOM 8082 C CA . TYR B 1 107 ? 23.578 -46.812 -6.891 1 89.81 107 TYR B CA 1
ATOM 8083 C C . TYR B 1 107 ? 24.125 -47.625 -5.723 1 89.81 107 TYR B C 1
ATOM 8085 O O . TYR B 1 107 ? 25.094 -47.25 -5.074 1 89.81 107 TYR B O 1
ATOM 8093 N N . ALA B 1 108 ? 23.578 -48.656 -5.574 1 85.06 108 ALA B N 1
ATOM 8094 C CA . ALA B 1 108 ? 24 -49.531 -4.504 1 85.06 108 ALA B CA 1
ATOM 8095 C C . ALA B 1 108 ? 25.406 -50.094 -4.754 1 85.06 108 ALA B C 1
ATOM 8097 O O . ALA B 1 108 ? 25.734 -50.438 -5.883 1 85.06 108 ALA B O 1
ATOM 8098 N N . VAL B 1 109 ? 26.312 -50.188 -3.748 1 80.5 109 VAL B N 1
ATOM 8099 C CA . VAL B 1 109 ? 27.719 -50.562 -3.869 1 80.5 109 VAL B CA 1
ATOM 8100 C C . VAL B 1 109 ? 27.875 -52.062 -3.592 1 80.5 109 VAL B C 1
ATOM 8102 O O . VAL B 1 109 ? 28.984 -52.594 -3.635 1 80.5 109 VAL B O 1
ATOM 8105 N N . GLY B 1 110 ? 26.938 -52.906 -3.791 1 77.12 110 GLY B N 1
ATOM 8106 C CA . GLY B 1 110 ? 27.062 -54.344 -3.531 1 77.12 110 GLY B CA 1
ATOM 8107 C C . GLY B 1 110 ? 27.75 -55.094 -4.66 1 77.12 110 GLY B C 1
ATOM 8108 O O . GLY B 1 110 ? 27.766 -54.625 -5.801 1 77.12 110 GLY B O 1
ATOM 8109 N N . LYS B 1 111 ? 28.469 -56.188 -4.406 1 78.19 111 LYS B N 1
ATOM 8110 C CA . LYS B 1 111 ? 29.188 -56.969 -5.395 1 78.19 111 LYS B CA 1
ATOM 8111 C C . LYS B 1 111 ? 28.234 -57.531 -6.449 1 78.19 111 LYS B C 1
ATOM 8113 O O . LYS B 1 111 ? 28.594 -57.625 -7.625 1 78.19 111 LYS B O 1
ATOM 8118 N N . ASN B 1 112 ? 27.047 -57.812 -6.039 1 80.94 112 ASN B N 1
ATOM 8119 C CA . ASN B 1 112 ? 26.078 -58.375 -6.973 1 80.94 112 ASN B CA 1
ATOM 8120 C C . ASN B 1 112 ? 25.109 -57.312 -7.465 1 80.94 112 ASN B C 1
ATOM 8122 O O . ASN B 1 112 ? 24.062 -57.625 -8.055 1 80.94 112 ASN B O 1
ATOM 8126 N N . SER B 1 113 ? 25.531 -56.031 -7.27 1 86.88 113 SER B N 1
ATOM 8127 C CA . SER B 1 113 ? 24.688 -54.938 -7.711 1 86.88 113 SER B CA 1
ATOM 8128 C C . SER B 1 113 ? 24.891 -54.656 -9.188 1 86.88 113 SER B C 1
ATOM 8130 O O . SER B 1 113 ? 25.969 -54.938 -9.742 1 86.88 113 SER B O 1
ATOM 8132 N N . PRO B 1 114 ? 23.797 -54.219 -9.836 1 89.31 114 PRO B N 1
ATOM 8133 C CA . PRO B 1 114 ? 23.969 -53.812 -11.234 1 89.31 114 PRO B CA 1
ATOM 8134 C C . PRO B 1 114 ? 24.984 -52.688 -11.398 1 89.31 114 PRO B C 1
ATOM 8136 O O . PRO B 1 114 ? 25.469 -52.438 -12.508 1 89.31 114 PRO B O 1
ATOM 8139 N N . CYS B 1 115 ? 25.328 -52.031 -10.32 1 90.38 115 CYS B N 1
ATOM 8140 C CA . CYS B 1 115 ? 26.219 -50.875 -10.398 1 90.38 115 CYS B CA 1
ATOM 8141 C C . CYS B 1 115 ? 27.672 -51.281 -10.234 1 90.38 115 CYS B C 1
ATOM 8143 O O . CYS B 1 115 ? 28.578 -50.5 -10.461 1 90.38 115 CYS B O 1
ATOM 8145 N N . ASN B 1 116 ? 27.922 -52.469 -9.844 1 86.31 116 ASN B N 1
ATOM 8146 C CA . ASN B 1 116 ? 29.266 -52.906 -9.445 1 86.31 116 ASN B CA 1
ATOM 8147 C C . ASN B 1 116 ? 30.266 -52.75 -10.586 1 86.31 116 ASN B C 1
ATOM 8149 O O . ASN B 1 116 ? 31.344 -52.219 -10.406 1 86.31 116 ASN B O 1
ATOM 8153 N N . ARG B 1 117 ? 29.859 -53.219 -11.781 1 85.06 117 ARG B N 1
ATOM 8154 C CA . ARG B 1 117 ? 30.781 -53.156 -12.906 1 85.06 117 ARG B CA 1
ATOM 8155 C C . ARG B 1 117 ? 31.062 -51.719 -13.32 1 85.06 117 ARG B C 1
ATOM 8157 O O . ARG B 1 117 ? 32.188 -51.375 -13.727 1 85.06 117 ARG B O 1
ATOM 8164 N N . PHE B 1 118 ? 30.062 -50.969 -13.219 1 90 118 PHE B N 1
ATOM 8165 C CA . PHE B 1 118 ? 30.25 -49.531 -13.539 1 90 118 PHE B CA 1
ATOM 8166 C C . PHE B 1 118 ? 31.172 -48.875 -12.516 1 90 118 PHE B C 1
ATOM 8168 O O . PHE B 1 118 ? 32.062 -48.094 -12.875 1 90 118 PHE B O 1
ATOM 8175 N N . LEU B 1 119 ? 30.891 -49.156 -11.242 1 87.31 119 LEU B N 1
ATOM 8176 C CA . LEU B 1 119 ? 31.672 -48.562 -10.164 1 87.31 119 LEU B CA 1
ATOM 8177 C C . LEU B 1 119 ? 33.156 -48.969 -10.266 1 87.31 119 LEU B C 1
ATOM 8179 O O . LEU B 1 119 ? 34.031 -48.156 -10.109 1 87.31 119 LEU B O 1
ATOM 8183 N N . LEU B 1 120 ? 33.375 -50.156 -10.594 1 82.31 120 LEU B N 1
ATOM 8184 C CA . LEU B 1 120 ? 34.75 -50.688 -10.633 1 82.31 120 LEU B CA 1
ATOM 8185 C C . LEU B 1 120 ? 35.5 -50.188 -11.844 1 82.31 120 LEU B C 1
ATOM 8187 O O . LEU B 1 120 ? 36.688 -49.844 -11.742 1 82.31 120 LEU B O 1
ATOM 8191 N N . THR B 1 121 ? 34.812 -50.031 -12.945 1 83.19 121 THR B N 1
ATOM 8192 C CA . THR B 1 121 ? 35.5 -49.656 -14.172 1 83.19 121 THR B CA 1
ATOM 8193 C C . THR B 1 121 ? 35.625 -48.125 -14.281 1 83.19 121 THR B C 1
ATOM 8195 O O . THR B 1 121 ? 36.562 -47.594 -14.875 1 83.19 121 THR B O 1
ATOM 8198 N N . GLN B 1 122 ? 34.75 -47.438 -13.672 1 85.56 122 GLN B N 1
ATOM 8199 C CA . GLN B 1 122 ? 34.719 -46 -13.93 1 85.56 122 GLN B CA 1
ATOM 8200 C C . GLN B 1 122 ? 35.188 -45.219 -12.711 1 85.56 122 GLN B C 1
ATOM 8202 O O . GLN B 1 122 ? 35.906 -44.219 -12.852 1 85.56 122 GLN B O 1
ATOM 8207 N N . ALA B 1 123 ? 34.812 -45.5 -11.445 1 77.38 123 ALA B N 1
ATOM 8208 C CA . ALA B 1 123 ? 35.094 -44.719 -10.258 1 77.38 123 ALA B CA 1
ATOM 8209 C C . ALA B 1 123 ? 36.438 -45.125 -9.633 1 77.38 123 ALA B C 1
ATOM 8211 O O . ALA B 1 123 ? 37.125 -44.312 -9.031 1 77.38 123 ALA B O 1
ATOM 8212 N N . SER B 1 124 ? 36.781 -46.469 -9.398 1 65.69 124 SER B N 1
ATOM 8213 C CA . SER B 1 124 ? 37.875 -46.938 -8.547 1 65.69 124 SER B CA 1
ATOM 8214 C C . SER B 1 124 ? 39.219 -46.719 -9.18 1 65.69 124 SER B C 1
ATOM 8216 O O . SER B 1 124 ? 39.438 -47 -10.359 1 65.69 124 SER B O 1
ATOM 8218 N N . GLU B 1 125 ? 40 -45.812 -8.562 1 58.06 125 GLU B N 1
ATOM 8219 C CA . GLU B 1 125 ? 41.438 -45.656 -8.875 1 58.06 125 GLU B CA 1
ATOM 8220 C C . GLU B 1 125 ? 42.156 -47 -8.758 1 58.06 125 GLU B C 1
ATOM 8222 O O . GLU B 1 125 ? 43.062 -47.281 -9.539 1 58.06 125 GLU B O 1
ATOM 8227 N N . THR B 1 126 ? 41.938 -47.625 -7.543 1 48.75 126 THR B N 1
ATOM 8228 C CA . THR B 1 126 ? 42.812 -48.719 -7.098 1 48.75 126 THR B CA 1
ATOM 8229 C C . THR B 1 126 ? 42.688 -49.906 -8.055 1 48.75 126 THR B C 1
ATOM 8231 O O . THR B 1 126 ? 43.625 -50.688 -8.188 1 48.75 126 THR B O 1
ATOM 8234 N N . LEU B 1 127 ? 41.469 -50.156 -8.414 1 46.34 127 LEU B N 1
ATOM 8235 C CA . LEU B 1 127 ? 41.5 -51.312 -9.305 1 46.34 127 LEU B CA 1
ATOM 8236 C C . LEU B 1 127 ? 42.281 -51.031 -10.57 1 46.34 127 LEU B C 1
ATOM 8238 O O . LEU B 1 127 ? 42.719 -51.938 -11.273 1 46.34 127 LEU B O 1
ATOM 8242 N N . TYR B 1 128 ? 42.312 -49.656 -10.93 1 41.5 128 TYR B N 1
ATOM 8243 C CA . TYR B 1 128 ? 43.344 -49.438 -11.945 1 41.5 128 TYR B CA 1
ATOM 8244 C C . TYR B 1 128 ? 44.719 -49.875 -11.43 1 41.5 128 TYR B C 1
ATOM 8246 O O . TYR B 1 128 ? 45.594 -50.281 -12.211 1 41.5 128 TYR B O 1
ATOM 8254 N N . ARG B 1 129 ? 45.031 -49.75 -10.117 1 40.06 129 ARG B N 1
ATOM 8255 C CA . ARG B 1 129 ? 46.344 -50.094 -9.609 1 40.06 129 ARG B CA 1
ATOM 8256 C C . ARG B 1 129 ? 46.469 -51.625 -9.508 1 40.06 129 ARG B C 1
ATOM 8258 O O . ARG B 1 129 ? 47.562 -52.156 -9.758 1 40.06 129 ARG B O 1
ATOM 8265 N N . TYR B 1 130 ? 45.562 -52.344 -8.711 1 37.03 130 TYR B N 1
ATOM 8266 C CA . TYR B 1 130 ? 45.812 -53.781 -8.578 1 37.03 130 TYR B CA 1
ATOM 8267 C C . TYR B 1 130 ? 45.344 -54.531 -9.82 1 37.03 130 TYR B C 1
ATOM 8269 O O . TYR B 1 130 ? 44.156 -54.781 -9.984 1 37.03 130 TYR B O 1
ATOM 8277 N N . GLY B 1 131 ? 45.812 -54.281 -10.977 1 36.09 131 GLY B N 1
ATOM 8278 C CA . GLY B 1 131 ? 45.812 -54.844 -12.32 1 36.09 131 GLY B CA 1
ATOM 8279 C C . GLY B 1 131 ? 45.844 -56.375 -12.328 1 36.09 131 GLY B C 1
ATOM 8280 O O . GLY B 1 131 ? 46.094 -57 -13.367 1 36.09 131 GLY B O 1
ATOM 8281 N N . GLY B 1 132 ? 46.125 -57.062 -11.25 1 36.22 132 GLY B N 1
ATOM 8282 C CA . GLY B 1 132 ? 46.312 -58.438 -11.641 1 36.22 132 GLY B CA 1
ATOM 8283 C C . GLY B 1 132 ? 45.062 -59.094 -12.188 1 36.22 132 GLY B C 1
ATOM 8284 O O . GLY B 1 132 ? 45.094 -60.281 -12.531 1 36.22 132 GLY B O 1
ATOM 8285 N N . MET B 1 133 ? 43.938 -58.938 -11.594 1 36.59 133 MET B N 1
ATOM 8286 C CA . MET B 1 133 ? 42.938 -59.75 -12.242 1 36.59 133 MET B CA 1
ATOM 8287 C C . MET B 1 133 ? 42.844 -59.469 -13.734 1 36.59 133 MET B C 1
ATOM 8289 O O . MET B 1 133 ? 43.312 -58.406 -14.18 1 36.59 133 MET B O 1
ATOM 8293 N N . ASP B 1 134 ? 42.062 -60.469 -14.578 1 36.09 134 ASP B N 1
ATOM 8294 C CA . ASP B 1 134 ? 42.156 -60.562 -16.031 1 36.09 134 ASP B CA 1
ATOM 8295 C C . ASP B 1 134 ? 42.094 -59.188 -16.688 1 36.09 134 ASP B C 1
ATOM 8297 O O . ASP B 1 134 ? 41.156 -58.438 -16.438 1 36.09 134 ASP B O 1
ATOM 8301 N N . ASP B 1 135 ? 43.125 -58.5 -16.922 1 39.94 135 ASP B N 1
ATOM 8302 C CA . ASP B 1 135 ? 43.469 -57.406 -17.828 1 39.94 135 ASP B CA 1
ATOM 8303 C C . ASP B 1 135 ? 42.406 -57.219 -18.891 1 39.94 135 ASP B C 1
ATOM 8305 O O . ASP B 1 135 ? 42.219 -56.125 -19.438 1 39.94 135 ASP B O 1
ATOM 8309 N N . GLN B 1 136 ? 41.938 -58.344 -19.516 1 38.34 136 GLN B N 1
ATOM 8310 C CA . GLN B 1 136 ? 41 -58.406 -20.656 1 38.34 136 GLN B CA 1
ATOM 8311 C C . GLN B 1 136 ? 39.656 -57.781 -20.312 1 38.34 136 GLN B C 1
ATOM 8313 O O . GLN B 1 136 ? 39 -57.188 -21.172 1 38.34 136 GLN B O 1
ATOM 8318 N N . LEU B 1 137 ? 39.062 -58.031 -19.188 1 41.38 137 LEU B N 1
ATOM 8319 C CA . LEU B 1 137 ? 37.75 -57.531 -18.812 1 41.38 137 LEU B CA 1
ATOM 8320 C C . LEU B 1 137 ? 37.844 -56.031 -18.422 1 41.38 137 LEU B C 1
ATOM 8322 O O . LEU B 1 137 ? 36.875 -55.312 -18.578 1 41.38 137 LEU B O 1
ATOM 8326 N N . LEU B 1 138 ? 38.844 -55.531 -17.672 1 43.22 138 LEU B N 1
ATOM 8327 C CA . LEU B 1 138 ? 39 -54.188 -17.125 1 43.22 138 LEU B CA 1
ATOM 8328 C C . LEU B 1 138 ? 39.188 -53.188 -18.25 1 43.22 138 LEU B C 1
ATOM 8330 O O . LEU B 1 138 ? 39.094 -51.969 -18.016 1 43.22 138 LEU B O 1
ATOM 8334 N N . GLY B 1 139 ? 39.906 -53.469 -19.266 1 46.81 139 GLY B N 1
ATOM 8335 C CA . GLY B 1 139 ? 40.312 -52.469 -20.234 1 46.81 139 GLY B CA 1
ATOM 8336 C C . GLY B 1 139 ? 39.156 -51.75 -20.891 1 46.81 139 GLY B C 1
ATOM 8337 O O . GLY B 1 139 ? 39.344 -50.75 -21.594 1 46.81 139 GLY B O 1
ATOM 8338 N N . ARG B 1 140 ? 38.031 -52.438 -21.078 1 56.75 140 ARG B N 1
ATOM 8339 C CA . ARG B 1 140 ? 37.062 -51.688 -21.859 1 56.75 140 ARG B CA 1
ATOM 8340 C C . ARG B 1 140 ? 36 -51.031 -20.969 1 56.75 140 ARG B C 1
ATOM 8342 O O . ARG B 1 140 ? 35.281 -51.719 -20.234 1 56.75 140 ARG B O 1
ATOM 8349 N N . GLU B 1 141 ? 36.125 -49.781 -20.562 1 68.5 141 GLU B N 1
ATOM 8350 C CA . GLU B 1 141 ? 35.125 -48.969 -19.875 1 68.5 141 GLU B CA 1
ATOM 8351 C C . GLU B 1 141 ? 33.75 -49.25 -20.422 1 68.5 141 GLU B C 1
ATOM 8353 O O . GLU B 1 141 ? 33.531 -49.219 -21.641 1 68.5 141 GLU B O 1
ATOM 8358 N N . ILE B 1 142 ? 33 -49.844 -19.469 1 79.25 142 ILE B N 1
ATOM 8359 C CA . ILE B 1 142 ? 31.609 -50.094 -19.844 1 79.25 142 ILE B CA 1
ATOM 8360 C C . ILE B 1 142 ? 30.906 -48.75 -20.109 1 79.25 142 ILE B C 1
ATOM 8362 O O . ILE B 1 142 ? 31.172 -47.75 -19.422 1 79.25 142 ILE B O 1
ATOM 8366 N N . LYS B 1 143 ? 30.328 -48.75 -21.219 1 84.94 143 LYS B N 1
ATOM 8367 C CA . LYS B 1 143 ? 29.469 -47.625 -21.531 1 84.94 143 LYS B CA 1
ATOM 8368 C C . LYS B 1 143 ? 28.016 -47.938 -21.203 1 84.94 143 LYS B C 1
ATOM 8370 O O . LYS B 1 143 ? 27.594 -49.094 -21.25 1 84.94 143 LYS B O 1
ATOM 8375 N N . PRO B 1 144 ? 27.266 -47 -20.703 1 91.19 144 PRO B N 1
ATOM 8376 C CA . PRO B 1 144 ? 27.469 -45.562 -20.672 1 91.19 144 PRO B CA 1
ATOM 8377 C C . PRO B 1 144 ? 28.203 -45.094 -19.406 1 91.19 144 PRO B C 1
ATOM 8379 O O . PRO B 1 144 ? 28.312 -45.844 -18.438 1 91.19 144 PRO B O 1
ATOM 8382 N N . PHE B 1 145 ? 28.625 -43.844 -19.531 1 90.44 145 PHE B N 1
ATOM 8383 C CA . PHE B 1 145 ? 29.312 -43.188 -18.438 1 90.44 145 PHE B CA 1
ATOM 8384 C C . PHE B 1 145 ? 28.328 -42.812 -17.328 1 90.44 145 PHE B C 1
ATOM 8386 O O . PHE B 1 145 ? 27.375 -42.094 -17.547 1 90.44 145 PHE B O 1
ATOM 8393 N N . LEU B 1 146 ? 28.547 -43.469 -15.969 1 93 146 LEU B N 1
ATOM 8394 C CA . LEU B 1 146 ? 27.625 -43.219 -14.867 1 93 146 LEU B CA 1
ATOM 8395 C C . LEU B 1 146 ? 28.344 -42.562 -13.695 1 93 146 LEU B C 1
ATOM 8397 O O . LEU B 1 146 ? 27.734 -41.75 -12.969 1 93 146 LEU B O 1
ATOM 8401 N N . TYR B 1 147 ? 29.562 -42.969 -13.492 1 90.88 147 TYR B N 1
ATOM 8402 C CA . TYR B 1 147 ? 30.297 -42.469 -12.336 1 90.88 147 TYR B CA 1
ATOM 8403 C C . TYR B 1 147 ? 31.469 -41.594 -12.758 1 90.88 147 TYR B C 1
ATOM 8405 O O . TYR B 1 147 ? 32.156 -41.906 -13.742 1 90.88 147 TYR B O 1
ATOM 8413 N N . TYR B 1 148 ? 31.641 -40.562 -12.008 1 89.44 148 TYR B N 1
ATOM 8414 C CA . TYR B 1 148 ? 32.844 -39.75 -12.188 1 89.44 148 TYR B CA 1
ATOM 8415 C C . TYR B 1 148 ? 34 -40.312 -11.367 1 89.44 148 TYR B C 1
ATOM 8417 O O . TYR B 1 148 ? 33.812 -40.812 -10.266 1 89.44 148 TYR B O 1
ATOM 8425 N N . ARG B 1 149 ? 35.062 -40.094 -11.961 1 83.19 149 ARG B N 1
ATOM 8426 C CA . ARG B 1 149 ? 36.25 -40.594 -11.281 1 83.19 149 ARG B CA 1
ATOM 8427 C C . ARG B 1 149 ? 36.562 -39.781 -10.023 1 83.19 149 ARG B C 1
ATOM 8429 O O . ARG B 1 149 ? 36.531 -38.562 -10.047 1 83.19 149 ARG B O 1
ATOM 8436 N N . LYS B 1 150 ? 36.75 -40.594 -8.961 1 79.19 150 LYS B N 1
ATOM 8437 C CA . LYS B 1 150 ? 37.062 -39.938 -7.695 1 79.19 150 LYS B CA 1
ATOM 8438 C C . LYS B 1 150 ? 38.5 -39.438 -7.691 1 79.19 150 LYS B C 1
ATOM 8440 O O . LYS B 1 150 ? 39.375 -39.969 -8.391 1 79.19 150 LYS B O 1
ATOM 8445 N N . GLY B 1 151 ? 38.688 -38.281 -7.102 1 75.19 151 GLY B N 1
ATOM 8446 C CA . GLY B 1 151 ? 40.031 -37.844 -6.902 1 75.19 151 GLY B CA 1
ATOM 8447 C C . GLY B 1 151 ? 40.281 -36.406 -7.309 1 75.19 151 GLY B C 1
ATOM 8448 O O . GLY B 1 151 ? 39.375 -35.562 -7.195 1 75.19 151 GLY B O 1
ATOM 8449 N N . LYS B 1 152 ? 41.5 -36.156 -7.746 1 77.81 152 LYS B N 1
ATOM 8450 C CA . LYS B 1 152 ? 41.969 -34.812 -8.031 1 77.81 152 LYS B CA 1
ATOM 8451 C C . LYS B 1 152 ? 41.344 -34.281 -9.32 1 77.81 152 LYS B C 1
ATOM 8453 O O . LYS B 1 152 ? 41.062 -33.062 -9.43 1 77.81 152 LYS B O 1
ATOM 8458 N N . GLU B 1 153 ? 41.031 -35.188 -10.164 1 78.25 153 GLU B N 1
ATOM 8459 C CA . GLU B 1 153 ? 40.469 -34.75 -11.438 1 78.25 153 GLU B CA 1
ATOM 8460 C C . GLU B 1 153 ? 39.062 -34.188 -11.242 1 78.25 153 GLU B C 1
ATOM 8462 O O . GLU B 1 153 ? 38.688 -33.188 -11.867 1 78.25 153 GLU B O 1
ATOM 8467 N N . MET B 1 154 ? 38.438 -34.812 -10.453 1 83.12 154 MET B N 1
ATOM 8468 C CA . MET B 1 154 ? 37.062 -34.344 -10.188 1 83.12 154 MET B CA 1
ATOM 8469 C C . MET B 1 154 ? 37.094 -33 -9.461 1 83.12 154 MET B C 1
ATOM 8471 O O . MET B 1 154 ? 36.312 -32.125 -9.773 1 83.12 154 MET B O 1
ATOM 8475 N N . GLN B 1 155 ? 37.969 -32.875 -8.625 1 82.69 155 GLN B N 1
ATOM 8476 C CA . GLN B 1 155 ? 38.094 -31.609 -7.898 1 82.69 155 GLN B CA 1
ATOM 8477 C C . GLN B 1 155 ? 38.5 -30.484 -8.828 1 82.69 155 GLN B C 1
ATOM 8479 O O . GLN B 1 155 ? 38 -29.359 -8.695 1 82.69 155 GLN B O 1
ATOM 8484 N N . GLN B 1 156 ? 39.344 -30.812 -9.719 1 84.19 156 GLN B N 1
ATOM 8485 C CA . GLN B 1 156 ? 39.781 -29.797 -10.672 1 84.19 156 GLN B CA 1
ATOM 8486 C C . GLN B 1 156 ? 38.625 -29.391 -11.602 1 84.19 156 GLN B C 1
ATOM 8488 O O . GLN B 1 156 ? 38.5 -28.219 -11.953 1 84.19 156 GLN B O 1
ATOM 8493 N N . MET B 1 157 ? 37.844 -30.391 -11.875 1 85.25 157 MET B N 1
ATOM 8494 C CA . MET B 1 157 ? 36.719 -30.094 -12.742 1 85.25 157 MET B CA 1
ATOM 8495 C C . MET B 1 157 ? 35.75 -29.141 -12.055 1 85.25 157 MET B C 1
ATOM 8497 O O . MET B 1 157 ? 35.188 -28.25 -12.695 1 85.25 157 MET B O 1
ATOM 8501 N N . LEU B 1 158 ? 35.594 -29.312 -10.812 1 86.06 158 LEU B N 1
ATOM 8502 C CA . LEU B 1 158 ? 34.625 -28.516 -10.07 1 86.06 158 LEU B CA 1
ATOM 8503 C C . LEU B 1 158 ? 35.219 -27.156 -9.688 1 86.06 158 LEU B C 1
ATOM 8505 O O . LEU B 1 158 ? 34.5 -26.188 -9.516 1 86.06 158 LEU B O 1
ATOM 8509 N N . ARG B 1 159 ? 36.531 -27.031 -9.594 1 85.75 159 ARG B N 1
ATOM 8510 C CA . ARG B 1 159 ? 37.156 -25.828 -9.062 1 85.75 159 ARG B CA 1
ATOM 8511 C C . ARG B 1 159 ? 37.719 -24.969 -10.188 1 85.75 159 ARG B C 1
ATOM 8513 O O . ARG B 1 159 ? 38.062 -23.812 -9.961 1 85.75 159 ARG B O 1
ATOM 8520 N N . ARG B 1 160 ? 37.688 -25.469 -11.414 1 87.75 160 ARG B N 1
ATOM 8521 C CA . ARG B 1 160 ? 38.219 -24.688 -12.531 1 87.75 160 ARG B CA 1
ATOM 8522 C C . ARG B 1 160 ? 37.094 -24.281 -13.484 1 87.75 160 ARG B C 1
ATOM 8524 O O . ARG B 1 160 ? 36.125 -25 -13.633 1 87.75 160 ARG B O 1
ATOM 8531 N N . PRO B 1 161 ? 37.281 -23.062 -14.008 1 90.69 161 PRO B N 1
ATOM 8532 C CA . PRO B 1 161 ? 36.281 -22.625 -15 1 90.69 161 PRO B CA 1
ATOM 8533 C C . PRO B 1 161 ? 36.406 -23.391 -16.312 1 90.69 161 PRO B C 1
ATOM 8535 O O . PRO B 1 161 ? 37.469 -23.938 -16.625 1 90.69 161 PRO B O 1
ATOM 8538 N N . ILE B 1 162 ? 35.281 -23.484 -16.984 1 89.19 162 ILE B N 1
ATOM 8539 C CA . ILE B 1 162 ? 35.281 -24.047 -18.328 1 89.19 162 ILE B CA 1
ATOM 8540 C C . ILE B 1 162 ? 36 -23.094 -19.281 1 89.19 162 ILE B C 1
ATOM 8542 O O . ILE B 1 162 ? 35.625 -21.922 -19.406 1 89.19 162 ILE B O 1
ATOM 8546 N N . GLU B 1 163 ? 36.969 -23.594 -19.844 1 84.12 163 GLU B N 1
ATOM 8547 C CA . GLU B 1 163 ? 37.812 -22.75 -20.672 1 84.12 163 GLU B CA 1
ATOM 8548 C C . GLU B 1 163 ? 37.031 -22.172 -21.844 1 84.12 163 GLU B C 1
ATOM 8550 O O . GLU B 1 163 ? 36.344 -22.906 -22.562 1 84.12 163 GLU B O 1
ATOM 8555 N N . GLY B 1 164 ? 37.062 -20.906 -21.969 1 81.81 164 GLY B N 1
ATOM 8556 C CA . GLY B 1 164 ? 36.5 -20.219 -23.109 1 81.81 164 GLY B CA 1
ATOM 8557 C C . GLY B 1 164 ? 35.031 -19.859 -22.938 1 81.81 164 GLY B C 1
ATOM 8558 O O . GLY B 1 164 ? 34.469 -19.188 -23.797 1 81.81 164 GLY B O 1
ATOM 8559 N N . LEU B 1 165 ? 34.438 -20.328 -21.844 1 86.12 165 LEU B N 1
ATOM 8560 C CA . LEU B 1 165 ? 33 -20.031 -21.625 1 86.12 165 LEU B CA 1
ATOM 8561 C C . LEU B 1 165 ? 32.844 -18.797 -20.75 1 86.12 165 LEU B C 1
ATOM 8563 O O . LEU B 1 165 ? 33.25 -18.797 -19.578 1 86.12 165 LEU B O 1
ATOM 8567 N N . THR B 1 166 ? 32.312 -17.719 -21.406 1 84 166 THR B N 1
ATOM 8568 C CA . THR B 1 166 ? 32 -16.5 -20.672 1 84 166 THR B CA 1
ATOM 8569 C C . THR B 1 166 ? 30.547 -16.094 -20.859 1 84 166 THR B C 1
ATOM 8571 O O . THR B 1 166 ? 30.016 -16.141 -21.969 1 84 166 THR B O 1
ATOM 8574 N N . TYR B 1 167 ? 29.953 -15.867 -19.766 1 83.06 167 TYR B N 1
ATOM 8575 C CA . TYR B 1 167 ? 28.547 -15.453 -19.828 1 83.06 167 TYR B CA 1
ATOM 8576 C C . TYR B 1 167 ? 28.422 -13.938 -19.703 1 83.06 167 TYR B C 1
ATOM 8578 O O . TYR B 1 167 ? 29.281 -13.289 -19.094 1 83.06 167 TYR B O 1
ATOM 8586 N N . SER B 1 168 ? 27.469 -13.391 -20.453 1 77.62 168 SER B N 1
ATOM 8587 C CA . SER B 1 168 ? 27.203 -11.953 -20.422 1 77.62 168 SER B CA 1
ATOM 8588 C C . SER B 1 168 ? 25.812 -11.672 -19.844 1 77.62 168 SER B C 1
ATOM 8590 O O . SER B 1 168 ? 24.922 -12.5 -19.938 1 77.62 168 SER B O 1
ATOM 8592 N N . PHE B 1 169 ? 25.672 -10.539 -19.25 1 73.62 169 PHE B N 1
ATOM 8593 C CA . PHE B 1 169 ? 24.391 -10.109 -18.672 1 73.62 169 PHE B CA 1
ATOM 8594 C C . PHE B 1 169 ? 23.484 -9.539 -19.766 1 73.62 169 PHE B C 1
ATOM 8596 O O . PHE B 1 169 ? 22.281 -9.398 -19.547 1 73.62 169 PHE B O 1
ATOM 8603 N N . ASP B 1 170 ? 24.047 -9.258 -20.875 1 70.38 170 ASP B N 1
ATOM 8604 C CA . ASP B 1 170 ? 23.297 -8.648 -21.984 1 70.38 170 ASP B CA 1
ATOM 8605 C C . ASP B 1 170 ? 22.375 -9.672 -22.641 1 70.38 170 ASP B C 1
ATOM 8607 O O . ASP B 1 170 ? 22.812 -10.75 -23.047 1 70.38 170 ASP B O 1
ATOM 8611 N N . SER B 1 171 ? 21.125 -9.406 -22.703 1 70.56 171 SER B N 1
ATOM 8612 C CA . SER B 1 171 ? 20.109 -10.289 -23.25 1 70.56 171 SER B CA 1
ATOM 8613 C C . SER B 1 171 ? 20.312 -10.508 -24.75 1 70.56 171 SER B C 1
ATOM 8615 O O . SER B 1 171 ? 19.797 -11.477 -25.312 1 70.56 171 SER B O 1
ATOM 8617 N N . THR B 1 172 ? 21.141 -9.695 -25.391 1 71.44 172 THR B N 1
ATOM 8618 C CA . THR B 1 172 ? 21.297 -9.789 -26.844 1 71.44 172 THR B CA 1
ATOM 8619 C C . THR B 1 172 ? 22.375 -10.812 -27.188 1 71.44 172 THR B C 1
ATOM 8621 O O . THR B 1 172 ? 22.438 -11.297 -28.328 1 71.44 172 THR B O 1
ATOM 8624 N N . LYS B 1 173 ? 23.156 -11.242 -26.156 1 72.94 173 LYS B N 1
ATOM 8625 C CA . LYS B 1 173 ? 24.219 -12.203 -26.453 1 72.94 173 LYS B CA 1
ATOM 8626 C C . LYS B 1 173 ? 23.734 -13.633 -26.281 1 72.94 173 LYS B C 1
ATOM 8628 O O . LYS B 1 173 ? 22.766 -13.883 -25.562 1 72.94 173 LYS B O 1
ATOM 8633 N N . LYS B 1 174 ? 24.344 -14.531 -26.922 1 72.44 174 LYS B N 1
ATOM 8634 C CA . LYS B 1 174 ? 23.906 -15.93 -26.969 1 72.44 174 LYS B CA 1
ATOM 8635 C C . LYS B 1 174 ? 24.078 -16.594 -25.609 1 72.44 174 LYS B C 1
ATOM 8637 O O . LYS B 1 174 ? 23.203 -17.359 -25.172 1 72.44 174 LYS B O 1
ATOM 8642 N N . ASN B 1 175 ? 25.281 -16.312 -24.938 1 76.31 175 ASN B N 1
ATOM 8643 C CA . ASN B 1 175 ? 25.531 -16.953 -23.641 1 76.31 175 ASN B CA 1
ATOM 8644 C C . ASN B 1 175 ? 24.984 -16.109 -22.484 1 76.31 175 ASN B C 1
ATOM 8646 O O . ASN B 1 175 ? 25.75 -15.672 -21.625 1 76.31 175 ASN B O 1
ATOM 8650 N N . ASN B 1 176 ? 23.703 -15.945 -22.516 1 77.38 176 ASN B N 1
ATOM 8651 C CA . ASN B 1 176 ? 23.062 -15.18 -21.438 1 77.38 176 ASN B CA 1
ATOM 8652 C C . ASN B 1 176 ? 22.281 -16.094 -20.5 1 77.38 176 ASN B C 1
ATOM 8654 O O . ASN B 1 176 ? 21.922 -15.68 -19.391 1 77.38 176 ASN B O 1
ATOM 8658 N N . HIS B 1 177 ? 22 -17.281 -20.984 1 80.69 177 HIS B N 1
ATOM 8659 C CA . HIS B 1 177 ? 21.312 -18.25 -20.141 1 80.69 177 HIS B CA 1
ATOM 8660 C C . HIS B 1 177 ? 21.984 -19.609 -20.203 1 80.69 177 HIS B C 1
ATOM 8662 O O . HIS B 1 177 ? 22.703 -19.922 -21.172 1 80.69 177 HIS B O 1
ATOM 8668 N N . LEU B 1 178 ? 21.812 -20.312 -19.109 1 82.19 178 LEU B N 1
ATOM 8669 C CA . LEU B 1 178 ? 22.344 -21.688 -19.094 1 82.19 178 LEU B CA 1
ATOM 8670 C C . LEU B 1 178 ? 21.5 -22.594 -19.984 1 82.19 178 LEU B C 1
ATOM 8672 O O . LEU B 1 178 ? 20.328 -22.844 -19.688 1 82.19 178 LEU B O 1
ATOM 8676 N N . ASN B 1 179 ? 22.125 -23 -21.078 1 83.38 179 ASN B N 1
ATOM 8677 C CA . ASN B 1 179 ? 21.453 -23.938 -21.969 1 83.38 179 ASN B CA 1
ATOM 8678 C C . ASN B 1 179 ? 21.703 -25.375 -21.547 1 83.38 179 ASN B C 1
ATOM 8680 O O . ASN B 1 179 ? 22.781 -25.922 -21.781 1 83.38 179 ASN B O 1
ATOM 8684 N N . ILE B 1 180 ? 20.719 -25.969 -20.984 1 87.75 180 ILE B N 1
ATOM 8685 C CA . ILE B 1 180 ? 20.844 -27.344 -20.516 1 87.75 180 ILE B CA 1
ATOM 8686 C C . ILE B 1 180 ? 20.156 -28.297 -21.484 1 87.75 180 ILE B C 1
ATOM 8688 O O . ILE B 1 180 ? 19.031 -28.047 -21.906 1 87.75 180 ILE B O 1
ATOM 8692 N N . PHE B 1 181 ? 20.984 -29.234 -21.875 1 88.69 181 PHE B N 1
ATOM 8693 C CA . PHE B 1 181 ? 20.5 -30.312 -22.719 1 88.69 181 PHE B CA 1
ATOM 8694 C C . PHE B 1 181 ? 20.203 -31.562 -21.891 1 88.69 181 PHE B C 1
ATOM 8696 O O . PHE B 1 181 ? 20.922 -31.859 -20.938 1 88.69 181 PHE B O 1
ATOM 8703 N N . GLU B 1 182 ? 19.062 -32.25 -22.266 1 89.5 182 GLU B N 1
ATOM 8704 C CA . GLU B 1 182 ? 18.688 -33.406 -21.469 1 89.5 182 GLU B CA 1
ATOM 8705 C C . GLU B 1 182 ? 18.469 -34.625 -22.359 1 89.5 182 GLU B C 1
ATOM 8707 O O . GLU B 1 182 ? 18.016 -34.5 -23.5 1 89.5 182 GLU B O 1
ATOM 8712 N N . THR B 1 183 ? 18.922 -35.781 -21.859 1 89.81 183 THR B N 1
ATOM 8713 C CA . THR B 1 183 ? 18.609 -37.094 -22.422 1 89.81 183 THR B CA 1
ATOM 8714 C C . THR B 1 183 ? 17.797 -37.906 -21.438 1 89.81 183 THR B C 1
ATOM 8716 O O . THR B 1 183 ? 18.125 -37.969 -20.25 1 89.81 183 THR B O 1
ATOM 8719 N N . ILE B 1 184 ? 16.688 -38.469 -21.938 1 89.56 184 ILE B N 1
ATOM 8720 C CA . ILE B 1 184 ? 15.836 -39.312 -21.094 1 89.56 184 ILE B CA 1
ATOM 8721 C C . ILE B 1 184 ? 15.75 -40.719 -21.688 1 89.56 184 ILE B C 1
ATOM 8723 O O . ILE B 1 184 ? 15.539 -40.875 -22.891 1 89.56 184 ILE B O 1
ATOM 8727 N N . TYR B 1 185 ? 16.016 -41.656 -20.797 1 90 185 TYR B N 1
ATOM 8728 C CA . TYR B 1 185 ? 15.938 -43.062 -21.188 1 90 185 TYR B CA 1
ATOM 8729 C C . TYR B 1 185 ? 14.789 -43.75 -20.484 1 90 185 TYR B C 1
ATOM 8731 O O . TYR B 1 185 ? 14.438 -43.406 -19.359 1 90 185 TYR B O 1
ATOM 8739 N N . ASP B 1 186 ? 14.195 -44.656 -21.188 1 87.25 186 ASP B N 1
ATOM 8740 C CA . ASP B 1 186 ? 13.203 -45.5 -20.562 1 87.25 186 ASP B CA 1
ATOM 8741 C C . ASP B 1 186 ? 13.867 -46.625 -19.766 1 87.25 186 ASP B C 1
ATOM 8743 O O . ASP B 1 186 ? 15.078 -46.812 -19.844 1 87.25 186 ASP B O 1
ATOM 8747 N N . VAL B 1 187 ? 13.133 -47.375 -19.078 1 86.5 187 VAL B N 1
ATOM 8748 C CA . VAL B 1 187 ? 13.68 -48.438 -18.234 1 86.5 187 VAL B CA 1
ATOM 8749 C C . VAL B 1 187 ? 14.344 -49.5 -19.094 1 86.5 187 VAL B C 1
ATOM 8751 O O . VAL B 1 187 ? 15.336 -50.125 -18.703 1 86.5 187 VAL B O 1
ATOM 8754 N N . SER B 1 188 ? 13.852 -49.75 -20.375 1 84.5 188 SER B N 1
ATOM 8755 C CA . SER B 1 188 ? 14.391 -50.75 -21.281 1 84.5 188 SER B CA 1
ATOM 8756 C C . SER B 1 188 ? 15.703 -50.312 -21.906 1 84.5 188 SER B C 1
ATOM 8758 O O . SER B 1 188 ? 16.422 -51.125 -22.484 1 84.5 188 SER B O 1
ATOM 8760 N N . GLY B 1 189 ? 16.094 -48.969 -21.719 1 88.5 189 GLY B N 1
ATOM 8761 C CA . GLY B 1 189 ? 17.344 -48.469 -22.234 1 88.5 189 GLY B CA 1
ATOM 8762 C C . GLY B 1 189 ? 17.203 -47.719 -23.531 1 88.5 189 GLY B C 1
ATOM 8763 O O . GLY B 1 189 ? 18.172 -47.188 -24.078 1 88.5 189 GLY B O 1
ATOM 8764 N N . SER B 1 190 ? 16 -47.625 -24.062 1 85.75 190 SER B N 1
ATOM 8765 C CA . SER B 1 190 ? 15.789 -46.875 -25.297 1 85.75 190 SER B CA 1
ATOM 8766 C C . SER B 1 190 ? 15.711 -45.375 -25.016 1 85.75 190 SER B C 1
ATOM 8768 O O . SER B 1 190 ? 15.195 -44.969 -23.984 1 85.75 190 SER B O 1
ATOM 8770 N N . LEU B 1 191 ? 16.312 -44.688 -25.969 1 86.19 191 LEU B N 1
ATOM 8771 C CA . LEU B 1 191 ? 16.312 -43.219 -25.859 1 86.19 191 LEU B CA 1
ATOM 8772 C C . LEU B 1 191 ? 14.906 -42.656 -26.078 1 86.19 191 LEU B C 1
ATOM 8774 O O . LEU B 1 191 ? 14.242 -43 -27.047 1 86.19 191 LEU B O 1
ATOM 8778 N N . TYR B 1 192 ? 14.477 -41.938 -25.125 1 82.19 192 TYR B N 1
ATOM 8779 C CA . TYR B 1 192 ? 13.125 -41.375 -25.156 1 82.19 192 TYR B CA 1
ATOM 8780 C C . TYR B 1 192 ? 13.156 -39.906 -25.562 1 82.19 192 TYR B C 1
ATOM 8782 O O . TYR B 1 192 ? 12.352 -39.469 -26.391 1 82.19 192 TYR B O 1
ATOM 8790 N N . VAL B 1 193 ? 13.969 -39.125 -24.969 1 83.69 193 VAL B N 1
ATOM 8791 C CA . VAL B 1 193 ? 14.039 -37.688 -25.266 1 83.69 193 VAL B CA 1
ATOM 8792 C C . VAL B 1 193 ? 15.484 -37.281 -25.531 1 83.69 193 VAL B C 1
ATOM 8794 O O . VAL B 1 193 ? 16.406 -37.75 -24.828 1 83.69 193 VAL B O 1
ATOM 8797 N N . TRP B 1 194 ? 15.711 -36.5 -26.562 1 85.12 194 TRP B N 1
ATOM 8798 C CA . TRP B 1 194 ? 16.969 -35.875 -26.922 1 85.12 194 TRP B CA 1
ATOM 8799 C C . TRP B 1 194 ? 16.734 -34.406 -27.297 1 85.12 194 TRP B C 1
ATOM 8801 O O . TRP B 1 194 ? 16.391 -34.094 -28.438 1 85.12 194 TRP B O 1
ATOM 8811 N N . GLY B 1 195 ? 16.719 -33.594 -26.297 1 81.31 195 GLY B N 1
ATOM 8812 C CA . GLY B 1 195 ? 16.406 -32.188 -26.578 1 81.31 195 GLY B CA 1
ATOM 8813 C C . GLY B 1 195 ? 16.781 -31.25 -25.453 1 81.31 195 GLY B C 1
ATOM 8814 O O . GLY B 1 195 ? 17.547 -31.625 -24.562 1 81.31 195 GLY B O 1
ATOM 8815 N N . THR B 1 196 ? 16.359 -30.031 -25.578 1 81.81 196 THR B N 1
ATOM 8816 C CA . THR B 1 196 ? 16.656 -29 -24.578 1 81.81 196 THR B CA 1
ATOM 8817 C C . THR B 1 196 ? 15.781 -29.188 -23.328 1 81.81 196 THR B C 1
ATOM 8819 O O . THR B 1 196 ? 14.617 -29.594 -23.438 1 81.81 196 THR B O 1
ATOM 8822 N N . MET B 1 197 ? 16.453 -29.031 -22.172 1 80.5 197 MET B N 1
ATOM 8823 C CA . MET B 1 197 ? 15.75 -29.203 -20.906 1 80.5 197 MET B CA 1
ATOM 8824 C C . MET B 1 197 ? 14.781 -28.047 -20.672 1 80.5 197 MET B C 1
ATOM 8826 O O . MET B 1 197 ? 15.133 -26.875 -20.859 1 80.5 197 MET B O 1
ATOM 8830 N N . LYS B 1 198 ? 13.562 -28.391 -20.391 1 72.62 198 LYS B N 1
ATOM 8831 C CA . LYS B 1 198 ? 12.578 -27.391 -19.969 1 72.62 198 LYS B CA 1
ATOM 8832 C C . LYS B 1 198 ? 12.406 -27.359 -18.453 1 72.62 198 LYS B C 1
ATOM 8834 O O . LYS B 1 198 ? 12.375 -28.422 -17.812 1 72.62 198 LYS B O 1
ATOM 8839 N N . LEU B 1 199 ? 12.469 -26.297 -17.938 1 69 199 LEU B N 1
ATOM 8840 C CA . LEU B 1 199 ? 12.383 -26.141 -16.484 1 69 199 LEU B CA 1
ATOM 8841 C C . LEU B 1 199 ? 11.125 -26.812 -15.945 1 69 199 LEU B C 1
ATOM 8843 O O . LEU B 1 199 ? 11.109 -27.297 -14.812 1 69 199 LEU B O 1
ATOM 8847 N N . SER B 1 200 ? 10.156 -26.828 -16.781 1 66.56 200 SER B N 1
ATOM 8848 C CA . SER B 1 200 ? 8.898 -27.438 -16.328 1 66.56 200 SER B CA 1
ATOM 8849 C C . SER B 1 200 ? 9.07 -28.922 -16.078 1 66.56 200 SER B C 1
ATOM 8851 O O . SER B 1 200 ? 8.312 -29.516 -15.297 1 66.56 200 SER B O 1
ATOM 8853 N N . ALA B 1 201 ? 10.086 -29.453 -16.641 1 68.75 201 ALA B N 1
ATOM 8854 C CA . ALA B 1 201 ? 10.289 -30.891 -16.484 1 68.75 201 ALA B CA 1
ATOM 8855 C C . ALA B 1 201 ? 11 -31.203 -15.18 1 68.75 201 ALA B C 1
ATOM 8857 O O . ALA B 1 201 ? 10.852 -32.312 -14.633 1 68.75 201 ALA B O 1
ATOM 8858 N N . MET B 1 202 ? 11.711 -30.219 -14.656 1 71.81 202 MET B N 1
ATOM 8859 C CA . MET B 1 202 ? 12.445 -30.453 -13.422 1 71.81 202 MET B CA 1
ATOM 8860 C C . MET B 1 202 ? 11.664 -29.938 -12.219 1 71.81 202 MET B C 1
ATOM 8862 O O . MET B 1 202 ? 11.781 -30.469 -11.117 1 71.81 202 MET B O 1
ATOM 8866 N N . ASN B 1 203 ? 11.031 -28.906 -12.508 1 70.19 203 ASN B N 1
ATOM 8867 C CA . ASN B 1 203 ? 10.258 -28.281 -11.438 1 70.19 203 ASN B CA 1
ATOM 8868 C C . ASN B 1 203 ? 8.945 -29.016 -11.203 1 70.19 203 ASN B C 1
ATOM 8870 O O . ASN B 1 203 ? 8.062 -29.016 -12.062 1 70.19 203 ASN B O 1
ATOM 8874 N N . LEU B 1 204 ? 8.953 -29.766 -10.047 1 74.12 204 LEU B N 1
ATOM 8875 C CA . LEU B 1 204 ? 7.754 -30.531 -9.711 1 74.12 204 LEU B CA 1
ATOM 8876 C C . LEU B 1 204 ? 6.617 -29.609 -9.297 1 74.12 204 LEU B C 1
ATOM 8878 O O . LEU B 1 204 ? 5.473 -30.047 -9.164 1 74.12 204 LEU B O 1
ATOM 8882 N N . CYS B 1 205 ? 6.941 -28.453 -8.922 1 69 205 CYS B N 1
ATOM 8883 C CA . CYS B 1 205 ? 5.887 -27.531 -8.508 1 69 205 CYS B CA 1
ATOM 8884 C C . CYS B 1 205 ? 5.027 -27.109 -9.695 1 69 205 CYS B C 1
ATOM 8886 O O . CYS B 1 205 ? 5.449 -27.234 -10.844 1 69 205 CYS B O 1
ATOM 8888 N N . SER B 1 206 ? 4.277 -26.578 -10.008 1 56 206 SER B N 1
ATOM 8889 C CA . SER B 1 206 ? 3.385 -26.156 -11.078 1 56 206 SER B CA 1
ATOM 8890 C C . SER B 1 206 ? 4.117 -25.297 -12.102 1 56 206 SER B C 1
ATOM 8892 O O . SER B 1 206 ? 5.297 -24.984 -11.93 1 56 206 SER B O 1
ATOM 8894 N N . LYS B 1 207 ? 3.25 -24.062 -12.5 1 51.5 207 LYS B N 1
ATOM 8895 C CA . LYS B 1 207 ? 3.035 -23.219 -13.672 1 51.5 207 LYS B CA 1
ATOM 8896 C C . LYS B 1 207 ? 4.246 -22.344 -13.953 1 51.5 207 LYS B C 1
ATOM 8898 O O . LYS B 1 207 ? 4.141 -21.109 -13.969 1 51.5 207 LYS B O 1
ATOM 8903 N N . LEU B 1 208 ? 5.469 -22.609 -13.383 1 46.56 208 LEU B N 1
ATOM 8904 C CA . LEU B 1 208 ? 6.359 -21.469 -13.562 1 46.56 208 LEU B CA 1
ATOM 8905 C C . LEU B 1 208 ? 6.492 -21.109 -15.039 1 46.56 208 LEU B C 1
ATOM 8907 O O . LEU B 1 208 ? 6.57 -22 -15.891 1 46.56 208 LEU B O 1
ATOM 8911 N N . ASP B 1 209 ? 5.758 -20.219 -15.461 1 48.75 209 ASP B N 1
ATOM 8912 C CA . ASP B 1 209 ? 6.086 -19.594 -16.75 1 48.75 209 ASP B CA 1
ATOM 8913 C C . ASP B 1 209 ? 7.574 -19.734 -17.062 1 48.75 209 ASP B C 1
ATOM 8915 O O . ASP B 1 209 ? 8.414 -19.203 -16.328 1 48.75 209 ASP B O 1
ATOM 8919 N N . ASP B 1 210 ? 8.016 -20.844 -17.516 1 49.5 210 ASP B N 1
ATOM 8920 C CA . ASP B 1 210 ? 9.289 -21.453 -17.859 1 49.5 210 ASP B CA 1
ATOM 8921 C C . ASP B 1 210 ? 10.219 -20.469 -18.547 1 49.5 210 ASP B C 1
ATOM 8923 O O . ASP B 1 210 ? 11.406 -20.734 -18.734 1 49.5 210 ASP B O 1
ATOM 8927 N N . SER B 1 211 ? 9.594 -19.547 -19.281 1 50.03 211 SER B N 1
ATOM 8928 C CA . SER B 1 211 ? 10.508 -19.188 -20.359 1 50.03 211 SER B CA 1
ATOM 8929 C C . SER B 1 211 ? 11.883 -18.812 -19.812 1 50.03 211 SER B C 1
ATOM 8931 O O . SER B 1 211 ? 12.906 -19.141 -20.422 1 50.03 211 SER B O 1
ATOM 8933 N N . ASN B 1 212 ? 12.023 -17.812 -18.734 1 52.38 212 ASN B N 1
ATOM 8934 C CA . ASN B 1 212 ? 13.312 -17.141 -18.625 1 52.38 212 ASN B CA 1
ATOM 8935 C C . ASN B 1 212 ? 14.023 -17.516 -17.328 1 52.38 212 ASN B C 1
ATOM 8937 O O . ASN B 1 212 ? 14.805 -16.734 -16.797 1 52.38 212 ASN B O 1
ATOM 8941 N N . PHE B 1 213 ? 13.758 -18.688 -16.812 1 54.16 213 PHE B N 1
ATOM 8942 C CA . PHE B 1 213 ? 14.195 -18.859 -15.438 1 54.16 213 PHE B CA 1
ATOM 8943 C C . PHE B 1 213 ? 15.703 -19.078 -15.375 1 54.16 213 PHE B C 1
ATOM 8945 O O . PHE B 1 213 ? 16.359 -18.609 -14.445 1 54.16 213 PHE B O 1
ATOM 8952 N N . VAL B 1 214 ? 16.312 -19.906 -16.312 1 63.09 214 VAL B N 1
ATOM 8953 C CA . VAL B 1 214 ? 17.719 -20.141 -15.953 1 63.09 214 VAL B CA 1
ATOM 8954 C C . VAL B 1 214 ? 18.594 -19.062 -16.562 1 63.09 214 VAL B C 1
ATOM 8956 O O . VAL B 1 214 ? 19.641 -19.359 -17.156 1 63.09 214 VAL B O 1
ATOM 8959 N N . ARG B 1 215 ? 18.078 -17.938 -16.375 1 68.56 215 ARG B N 1
ATOM 8960 C CA . ARG B 1 215 ? 18.891 -16.812 -16.828 1 68.56 215 ARG B CA 1
ATOM 8961 C C . ARG B 1 215 ? 20.094 -16.609 -15.93 1 68.56 215 ARG B C 1
ATOM 8963 O O . ARG B 1 215 ? 20.047 -16.906 -14.734 1 68.56 215 ARG B O 1
ATOM 8970 N N . PHE B 1 216 ? 21.141 -16.453 -16.719 1 70.38 216 PHE B N 1
ATOM 8971 C CA . PHE B 1 216 ? 22.344 -16.109 -15.969 1 70.38 216 PHE B CA 1
ATOM 8972 C C . PHE B 1 216 ? 22.172 -14.766 -15.258 1 70.38 216 PHE B C 1
ATOM 8974 O O . PHE B 1 216 ? 22.516 -13.719 -15.812 1 70.38 216 PHE B O 1
ATOM 8981 N N . ARG B 1 217 ? 21.156 -15.016 -14.195 1 70.06 217 ARG B N 1
ATOM 8982 C CA . ARG B 1 217 ? 20.953 -13.852 -13.328 1 70.06 217 ARG B CA 1
ATOM 8983 C C . ARG B 1 217 ? 21.719 -14 -12.023 1 70.06 217 ARG B C 1
ATOM 8985 O O . ARG B 1 217 ? 21.922 -15.117 -11.539 1 70.06 217 ARG B O 1
ATOM 8992 N N . LEU B 1 218 ? 22.781 -13.375 -11.797 1 75.12 218 LEU B N 1
ATOM 8993 C CA . LEU B 1 218 ? 23.609 -13.375 -10.594 1 75.12 218 LEU B CA 1
ATOM 8994 C C . LEU B 1 218 ? 22.734 -13.414 -9.344 1 75.12 218 LEU B C 1
ATOM 8996 O O . LEU B 1 218 ? 23.109 -12.867 -8.305 1 75.12 218 LEU B O 1
ATOM 9000 N N . ALA B 1 219 ? 21.422 -14.164 -9.523 1 71.94 219 ALA B N 1
ATOM 9001 C CA . ALA B 1 219 ? 20.531 -14.195 -8.367 1 71.94 219 ALA B CA 1
ATOM 9002 C C . ALA B 1 219 ? 20.141 -15.625 -8.016 1 71.94 219 ALA B C 1
ATOM 9004 O O . ALA B 1 219 ? 19.953 -16.469 -8.898 1 71.94 219 ALA B O 1
ATOM 9005 N N . THR B 1 220 ? 20.219 -15.828 -6.688 1 74.12 220 THR B N 1
ATOM 9006 C CA . THR B 1 220 ? 19.688 -17.109 -6.215 1 74.12 220 THR B CA 1
ATOM 9007 C C . THR B 1 220 ? 18.156 -17.109 -6.238 1 74.12 220 THR B C 1
ATOM 9009 O O . THR B 1 220 ? 17.531 -16.188 -5.703 1 74.12 220 THR B O 1
ATOM 9012 N N . GLU B 1 221 ? 17.609 -17.953 -7.012 1 76.19 221 GLU B N 1
ATOM 9013 C CA . GLU B 1 221 ? 16.156 -18.109 -7.105 1 76.19 221 GLU B CA 1
ATOM 9014 C C . GLU B 1 221 ? 15.688 -19.375 -6.418 1 76.19 221 GLU B C 1
ATOM 9016 O O . GLU B 1 221 ? 16.234 -20.453 -6.648 1 76.19 221 GLU B O 1
ATOM 9021 N N . LYS B 1 222 ? 14.82 -19.172 -5.48 1 79.06 222 LYS B N 1
ATOM 9022 C CA . LYS B 1 222 ? 14.273 -20.312 -4.75 1 79.06 222 LYS B CA 1
ATOM 9023 C C . LYS B 1 222 ? 12.773 -20.438 -4.984 1 79.06 222 LYS B C 1
ATOM 9025 O O . LYS B 1 222 ? 12.031 -19.469 -4.883 1 79.06 222 LYS B O 1
ATOM 9030 N N . VAL B 1 223 ? 12.352 -21.641 -5.469 1 79 223 VAL B N 1
ATOM 9031 C CA . VAL B 1 223 ? 10.945 -21.969 -5.641 1 79 223 VAL B CA 1
ATOM 9032 C C . VAL B 1 223 ? 10.547 -23.078 -4.684 1 79 223 VAL B C 1
ATOM 9034 O O . VAL B 1 223 ? 11.164 -24.156 -4.676 1 79 223 VAL B O 1
ATOM 9037 N N . LYS B 1 224 ? 9.641 -22.812 -3.816 1 83.69 224 LYS B N 1
ATOM 9038 C CA . LYS B 1 224 ? 9.156 -23.812 -2.869 1 83.69 224 LYS B CA 1
ATOM 9039 C C . LYS B 1 224 ? 7.664 -24.078 -3.059 1 83.69 224 LYS B C 1
ATOM 9041 O O . LYS B 1 224 ? 6.902 -23.156 -3.365 1 83.69 224 LYS B O 1
ATOM 9046 N N . CYS B 1 225 ? 7.316 -25.391 -3.086 1 80.94 225 CYS B N 1
ATOM 9047 C CA . CYS B 1 225 ? 5.902 -25.75 -3.156 1 80.94 225 CYS B CA 1
ATOM 9048 C C . CYS B 1 225 ? 5.625 -27.016 -2.373 1 80.94 225 CYS B C 1
ATOM 9050 O O . CYS B 1 225 ? 6.555 -27.688 -1.919 1 80.94 225 CYS B O 1
ATOM 9052 N N . PHE B 1 226 ? 4.387 -27.297 -2.092 1 85.12 226 PHE B N 1
ATOM 9053 C CA . PHE B 1 226 ? 3.938 -28.531 -1.478 1 85.12 226 PHE B CA 1
ATOM 9054 C C . PHE B 1 226 ? 3.119 -29.359 -2.463 1 85.12 226 PHE B C 1
ATOM 9056 O O . PHE B 1 226 ? 2.246 -28.828 -3.152 1 85.12 226 PHE B O 1
ATOM 9063 N N . LEU B 1 227 ? 3.576 -30.594 -2.662 1 83.56 227 LEU B N 1
ATOM 9064 C CA . LEU B 1 227 ? 2.877 -31.516 -3.547 1 83.56 227 LEU B CA 1
ATOM 9065 C C . LEU B 1 227 ? 2.148 -32.594 -2.746 1 83.56 227 LEU B C 1
ATOM 9067 O O . LEU B 1 227 ? 2.629 -33 -1.691 1 83.56 227 LEU B O 1
ATOM 9071 N N . THR B 1 228 ? 0.983 -32.969 -3.215 1 83.06 228 THR B N 1
ATOM 9072 C CA . THR B 1 228 ? 0.289 -34.125 -2.607 1 83.06 228 THR B CA 1
ATOM 9073 C C . THR B 1 228 ? 0.818 -35.438 -3.16 1 83.06 228 THR B C 1
ATOM 9075 O O . THR B 1 228 ? 1.402 -35.469 -4.246 1 83.06 228 THR B O 1
ATOM 9078 N N . LEU B 1 229 ? 0.689 -36.531 -2.414 1 86.44 229 LEU B N 1
ATOM 9079 C CA . LEU B 1 229 ? 1.132 -37.844 -2.867 1 86.44 229 LEU B CA 1
ATOM 9080 C C . LEU B 1 229 ? 0.422 -38.25 -4.156 1 86.44 229 LEU B C 1
ATOM 9082 O O . LEU B 1 229 ? 1.02 -38.875 -5.027 1 86.44 229 LEU B O 1
ATOM 9086 N N . GLU B 1 230 ? -0.788 -37.812 -4.312 1 78.88 230 GLU B N 1
ATOM 9087 C CA . GLU B 1 230 ? -1.518 -38.094 -5.543 1 78.88 230 GLU B CA 1
ATOM 9088 C C . GLU B 1 230 ? -0.878 -37.406 -6.738 1 78.88 230 GLU B C 1
ATOM 9090 O O . GLU B 1 230 ? -0.735 -38 -7.809 1 78.88 230 GLU B O 1
ATOM 9095 N N . ASN B 1 231 ? -0.476 -36.219 -6.461 1 78.44 231 ASN B N 1
ATOM 9096 C CA . ASN B 1 231 ? 0.188 -35.469 -7.531 1 78.44 231 ASN B CA 1
ATOM 9097 C C . ASN B 1 231 ? 1.513 -36.125 -7.918 1 78.44 231 ASN B C 1
ATOM 9099 O O . ASN B 1 231 ? 1.857 -36.188 -9.102 1 78.44 231 ASN B O 1
ATOM 9103 N N . LEU B 1 232 ? 2.182 -36.562 -6.918 1 83.62 232 LEU B N 1
ATOM 9104 C CA . LEU B 1 232 ? 3.477 -37.156 -7.184 1 83.62 232 LEU B CA 1
ATOM 9105 C C . LEU B 1 232 ? 3.312 -38.438 -8 1 83.62 232 LEU B C 1
ATOM 9107 O O . LEU B 1 232 ? 4.102 -38.719 -8.914 1 83.62 232 LEU B O 1
ATOM 9111 N N . ILE B 1 233 ? 2.303 -39.156 -7.684 1 81.06 233 ILE B N 1
ATOM 9112 C CA . ILE B 1 233 ? 2.055 -40.406 -8.414 1 81.06 233 ILE B CA 1
ATOM 9113 C C . ILE B 1 233 ? 1.636 -40.094 -9.844 1 81.06 233 ILE B C 1
ATOM 9115 O O . ILE B 1 233 ? 2.068 -40.75 -10.789 1 81.06 233 ILE B O 1
ATOM 9119 N N . ASP B 1 234 ? 0.916 -39.031 -9.961 1 74.62 234 ASP B N 1
ATOM 9120 C CA . ASP B 1 234 ? 0.469 -38.625 -11.297 1 74.62 234 ASP B CA 1
ATOM 9121 C C . ASP B 1 234 ? 1.633 -38.094 -12.125 1 74.62 234 ASP B C 1
ATOM 9123 O O . ASP B 1 234 ? 1.73 -38.375 -13.32 1 74.62 234 ASP B O 1
ATOM 9127 N N . ILE B 1 235 ? 2.486 -37.406 -11.508 1 76.88 235 ILE B N 1
ATOM 9128 C CA . ILE B 1 235 ? 3.645 -36.875 -12.219 1 76.88 235 ILE B CA 1
ATOM 9129 C C . ILE B 1 235 ? 4.57 -38.031 -12.625 1 76.88 235 ILE B C 1
ATOM 9131 O O . ILE B 1 235 ? 5.156 -38 -13.711 1 76.88 235 ILE B O 1
ATOM 9135 N N . ALA B 1 236 ? 4.66 -38.938 -11.766 1 77.69 236 ALA B N 1
ATOM 9136 C CA . ALA B 1 236 ? 5.535 -40.062 -12.055 1 77.69 236 ALA B CA 1
ATOM 9137 C C . ALA B 1 236 ? 4.996 -40.906 -13.211 1 77.69 236 ALA B C 1
ATOM 9139 O O . ALA B 1 236 ? 5.742 -41.25 -14.125 1 77.69 236 ALA B O 1
ATOM 9140 N N . SER B 1 237 ? 3.75 -41.188 -13.148 1 70.88 237 SER B N 1
ATOM 9141 C CA . SER B 1 237 ? 3.166 -42.094 -14.133 1 70.88 237 SER B CA 1
ATOM 9142 C C . SER B 1 237 ? 2.811 -41.344 -15.422 1 70.88 237 SER B C 1
ATOM 9144 O O . SER B 1 237 ? 3.104 -41.812 -16.516 1 70.88 237 SER B O 1
ATOM 9146 N N . LEU B 1 238 ? 2.326 -40.125 -15.172 1 61.41 238 LEU B N 1
ATOM 9147 C CA . LEU B 1 238 ? 1.787 -39.406 -16.344 1 61.41 238 LEU B CA 1
ATOM 9148 C C . LEU B 1 238 ? 2.883 -38.625 -17.062 1 61.41 238 LEU B C 1
ATOM 9150 O O . LEU B 1 238 ? 2.918 -38.625 -18.297 1 61.41 238 LEU B O 1
ATOM 9154 N N . TYR B 1 239 ? 3.846 -38.125 -16.25 1 57.88 239 TYR B N 1
ATOM 9155 C CA . TYR B 1 239 ? 4.848 -37.25 -16.875 1 57.88 239 TYR B CA 1
ATOM 9156 C C . TYR B 1 239 ? 6.16 -38.031 -17.078 1 57.88 239 TYR B C 1
ATOM 9158 O O . TYR B 1 239 ? 7.141 -37.469 -17.562 1 57.88 239 TYR B O 1
ATOM 9166 N N . GLY B 1 240 ? 6.082 -39.281 -16.891 1 59.78 240 GLY B N 1
ATOM 9167 C CA . GLY B 1 240 ? 7.281 -40.094 -17.078 1 59.78 240 GLY B CA 1
ATOM 9168 C C . GLY B 1 240 ? 8.469 -39.594 -16.281 1 59.78 240 GLY B C 1
ATOM 9169 O O . GLY B 1 240 ? 9.609 -39.656 -16.734 1 59.78 240 GLY B O 1
ATOM 9170 N N . ARG B 1 241 ? 8.117 -38.906 -15.18 1 60.31 241 ARG B N 1
ATOM 9171 C CA . ARG B 1 241 ? 9.234 -38.375 -14.398 1 60.31 241 ARG B CA 1
ATOM 9172 C C . ARG B 1 241 ? 9.867 -39.469 -13.547 1 60.31 241 ARG B C 1
ATOM 9174 O O . ARG B 1 241 ? 10.617 -39.188 -12.609 1 60.31 241 ARG B O 1
ATOM 9181 N N . ASN B 1 242 ? 9.484 -40.656 -13.922 1 74.81 242 ASN B N 1
ATOM 9182 C CA . ASN B 1 242 ? 10.188 -41.812 -13.359 1 74.81 242 ASN B CA 1
ATOM 9183 C C . ASN B 1 242 ? 11.273 -42.344 -14.305 1 74.81 242 ASN B C 1
ATOM 9185 O O . ASN B 1 242 ? 11.852 -43.406 -14.07 1 74.81 242 ASN B O 1
ATOM 9189 N N . ARG B 1 243 ? 11.492 -41.469 -15.242 1 85.25 243 ARG B N 1
ATOM 9190 C CA . ARG B 1 243 ? 12.492 -41.875 -16.219 1 85.25 243 ARG B CA 1
ATOM 9191 C C . ARG B 1 243 ? 13.883 -41.406 -15.812 1 85.25 243 ARG B C 1
ATOM 9193 O O . ARG B 1 243 ? 14.047 -40.781 -14.766 1 85.25 243 ARG B O 1
ATOM 9200 N N . TYR B 1 244 ? 14.797 -41.969 -16.531 1 92.75 244 TYR B N 1
ATOM 9201 C CA . TYR B 1 244 ? 16.188 -41.75 -16.172 1 92.75 244 TYR B CA 1
ATOM 9202 C C . TYR B 1 244 ? 16.766 -40.562 -16.969 1 92.75 244 TYR B C 1
ATOM 9204 O O . TYR B 1 244 ? 16.766 -40.594 -18.203 1 92.75 244 TYR B O 1
ATOM 9212 N N . ILE B 1 245 ? 17.219 -39.625 -16.266 1 92.88 245 ILE B N 1
ATOM 9213 C CA . ILE B 1 245 ? 17.562 -38.344 -16.875 1 92.88 245 ILE B CA 1
ATOM 9214 C C . ILE B 1 245 ? 19.078 -38.094 -16.734 1 92.88 245 ILE B C 1
ATOM 9216 O O . ILE B 1 245 ? 19.672 -38.438 -15.703 1 92.88 245 ILE B O 1
ATOM 9220 N N . SER B 1 246 ? 19.688 -37.562 -17.734 1 93.75 246 SER B N 1
ATOM 9221 C CA . SER B 1 246 ? 21.047 -37.031 -17.719 1 93.75 246 SER B CA 1
ATOM 9222 C C . SER B 1 246 ? 21.078 -35.625 -18.297 1 93.75 246 SER B C 1
ATOM 9224 O O . SER B 1 246 ? 20.406 -35.344 -19.281 1 93.75 246 SER B O 1
ATOM 9226 N N . TRP B 1 247 ? 21.797 -34.812 -17.641 1 93 247 TRP B N 1
ATOM 9227 C CA . TRP B 1 247 ? 21.859 -33.406 -18.047 1 93 247 TRP B CA 1
ATOM 9228 C C . TRP B 1 247 ? 23.234 -33.062 -18.609 1 93 247 TRP B C 1
ATOM 9230 O O . TRP B 1 247 ? 24.25 -33.625 -18.172 1 93 247 TRP B O 1
ATOM 9240 N N . PHE B 1 248 ? 23.188 -32.156 -19.609 1 92.88 248 PHE B N 1
ATOM 9241 C CA . PHE B 1 248 ? 24.406 -31.656 -20.25 1 92.88 248 PHE B CA 1
ATOM 9242 C C . PHE B 1 248 ? 24.344 -30.141 -20.406 1 92.88 248 PHE B C 1
ATOM 9244 O O . PHE B 1 248 ? 23.266 -29.578 -20.625 1 92.88 248 PHE B O 1
ATOM 9251 N N . LEU B 1 249 ? 25.406 -29.547 -20.219 1 91.94 249 LEU B N 1
ATOM 9252 C CA . LEU B 1 249 ? 25.516 -28.109 -20.5 1 91.94 249 LEU B CA 1
ATOM 9253 C C . LEU B 1 249 ? 26 -27.891 -21.938 1 91.94 249 LEU B C 1
ATOM 9255 O O . LEU B 1 249 ? 27.062 -28.391 -22.312 1 91.94 249 LEU B O 1
ATOM 9259 N N . ASN B 1 250 ? 25.125 -27.141 -22.703 1 89.25 250 ASN B N 1
ATOM 9260 C CA . ASN B 1 250 ? 25.516 -26.75 -24.047 1 89.25 250 ASN B CA 1
ATOM 9261 C C . ASN B 1 250 ? 26.094 -25.344 -24.078 1 89.25 250 ASN B C 1
ATOM 9263 O O . ASN B 1 250 ? 25.5 -24.406 -23.547 1 89.25 250 ASN B O 1
ATOM 9267 N N . TYR B 1 251 ? 27.297 -25.203 -24.609 1 86.94 251 TYR B N 1
ATOM 9268 C CA . TYR B 1 251 ? 27.891 -23.875 -24.656 1 86.94 251 TYR B CA 1
ATOM 9269 C C . TYR B 1 251 ? 28.734 -23.688 -25.906 1 86.94 251 TYR B C 1
ATOM 9271 O O . TYR B 1 251 ? 29.062 -24.672 -26.594 1 86.94 251 TYR B O 1
ATOM 9279 N N . THR B 1 252 ? 28.828 -22.438 -26.25 1 86.44 252 THR B N 1
ATOM 9280 C CA . THR B 1 252 ? 29.703 -22.047 -27.344 1 86.44 252 THR B CA 1
ATOM 9281 C C . THR B 1 252 ? 30.891 -21.234 -26.812 1 86.44 252 THR B C 1
ATOM 9283 O O . THR B 1 252 ? 30.781 -20.562 -25.781 1 86.44 252 THR B O 1
ATOM 9286 N N . THR B 1 253 ? 32.031 -21.516 -27.344 1 84.19 253 THR B N 1
ATOM 9287 C CA . THR B 1 253 ? 33.188 -20.766 -26.953 1 84.19 253 THR B CA 1
ATOM 9288 C C . THR B 1 253 ? 33.469 -19.625 -27.922 1 84.19 253 THR B C 1
ATOM 9290 O O . THR B 1 253 ? 32.969 -19.641 -29.062 1 84.19 253 THR B O 1
ATOM 9293 N N . LYS B 1 254 ? 34.156 -18.609 -27.469 1 77.5 254 LYS B N 1
ATOM 9294 C CA . LYS B 1 254 ? 34.531 -17.469 -28.297 1 77.5 254 LYS B CA 1
ATOM 9295 C C . LYS B 1 254 ? 35.438 -17.906 -29.438 1 77.5 254 LYS B C 1
ATOM 9297 O O . LYS B 1 254 ? 35.375 -17.344 -30.531 1 77.5 254 LYS B O 1
ATOM 9302 N N . GLU B 1 255 ? 36.188 -18.922 -29.234 1 79.38 255 GLU B N 1
ATOM 9303 C CA . GLU B 1 255 ? 37.125 -19.375 -30.25 1 79.38 255 GLU B CA 1
ATOM 9304 C C . GLU B 1 255 ? 36.406 -20.125 -31.375 1 79.38 255 GLU B C 1
ATOM 9306 O O . GLU B 1 255 ? 36.781 -19.984 -32.531 1 79.38 255 GLU B O 1
ATOM 9311 N N . GLU B 1 256 ? 35.375 -20.891 -30.969 1 81.38 256 GLU B N 1
ATOM 9312 C CA . GLU B 1 256 ? 34.625 -21.656 -31.953 1 81.38 256 GLU B CA 1
ATOM 9313 C C . GLU B 1 256 ? 33.125 -21.359 -31.844 1 81.38 256 GLU B C 1
ATOM 9315 O O . GLU B 1 256 ? 32.344 -22.188 -31.328 1 81.38 256 GLU B O 1
ATOM 9320 N N . PRO B 1 257 ? 32.688 -20.281 -32.406 1 77.88 257 PRO B N 1
ATOM 9321 C CA . PRO B 1 257 ? 31.266 -19.891 -32.25 1 77.88 257 PRO B CA 1
ATOM 9322 C C . PRO B 1 257 ? 30.312 -20.781 -33 1 77.88 257 PRO B C 1
ATOM 9324 O O . PRO B 1 257 ? 29.125 -20.844 -32.688 1 77.88 257 PRO B O 1
ATOM 9327 N N . GLN B 1 258 ? 30.844 -21.609 -33.906 1 80.31 258 GLN B N 1
ATOM 9328 C CA . GLN B 1 258 ? 29.922 -22.391 -34.75 1 80.31 258 GLN B CA 1
ATOM 9329 C C . GLN B 1 258 ? 29.75 -23.797 -34.156 1 80.31 258 GLN B C 1
ATOM 9331 O O . GLN B 1 258 ? 28.781 -24.484 -34.5 1 80.31 258 GLN B O 1
ATOM 9336 N N . ARG B 1 259 ? 30.75 -24.125 -33.219 1 84.25 259 ARG B N 1
ATOM 9337 C CA . ARG B 1 259 ? 30.656 -25.469 -32.656 1 84.25 259 ARG B CA 1
ATOM 9338 C C . ARG B 1 259 ? 29.969 -25.453 -31.312 1 84.25 259 ARG B C 1
ATOM 9340 O O . ARG B 1 259 ? 30.297 -24.641 -30.438 1 84.25 259 ARG B O 1
ATOM 9347 N N . ILE B 1 260 ? 28.922 -26.328 -31.156 1 87.06 260 ILE B N 1
ATOM 9348 C CA . ILE B 1 260 ? 28.25 -26.484 -29.875 1 87.06 260 ILE B CA 1
ATOM 9349 C C . ILE B 1 260 ? 28.922 -27.609 -29.078 1 87.06 260 ILE B C 1
ATOM 9351 O O . ILE B 1 260 ? 29.016 -28.734 -29.562 1 87.06 260 ILE B O 1
ATOM 9355 N N . LEU B 1 261 ? 29.562 -27.203 -28.016 1 88.56 261 LEU B N 1
ATOM 9356 C CA . LEU B 1 261 ? 30.188 -28.188 -27.125 1 88.56 261 LEU B CA 1
ATOM 9357 C C . LEU B 1 261 ? 29.219 -28.609 -26.016 1 88.56 261 LEU B C 1
ATOM 9359 O O . LEU B 1 261 ? 28.312 -27.859 -25.672 1 88.56 261 LEU B O 1
ATOM 9363 N N . MET B 1 262 ? 29.391 -29.859 -25.562 1 90.62 262 MET B N 1
ATOM 9364 C CA . MET B 1 262 ? 28.531 -30.406 -24.531 1 90.62 262 MET B CA 1
ATOM 9365 C C . MET B 1 262 ? 29.344 -30.938 -23.359 1 90.62 262 MET B C 1
ATOM 9367 O O . MET B 1 262 ? 30.344 -31.625 -23.547 1 90.62 262 MET B O 1
ATOM 9371 N N . GLN B 1 263 ? 29 -30.406 -22.172 1 91 263 GLN B N 1
ATOM 9372 C CA . GLN B 1 263 ? 29.609 -30.891 -20.938 1 91 263 GLN B CA 1
ATOM 9373 C C . GLN B 1 263 ? 28.594 -31.547 -20.031 1 91 263 GLN B C 1
ATOM 9375 O O . GLN B 1 263 ? 27.5 -31 -19.812 1 91 263 GLN B O 1
ATOM 9380 N N . THR B 1 264 ? 28.906 -32.812 -19.516 1 92.69 264 THR B N 1
ATOM 9381 C CA . THR B 1 264 ? 28.016 -33.5 -18.609 1 92.69 264 THR B CA 1
ATOM 9382 C C . THR B 1 264 ? 27.953 -32.812 -17.25 1 92.69 264 THR B C 1
ATOM 9384 O O . THR B 1 264 ? 28.969 -32.312 -16.766 1 92.69 264 THR B O 1
ATOM 9387 N N . LEU B 1 265 ? 26.844 -32.781 -16.703 1 94.56 265 LEU B N 1
ATOM 9388 C CA . LEU B 1 265 ? 26.672 -32.188 -15.391 1 94.56 265 LEU B CA 1
ATOM 9389 C C . LEU B 1 265 ? 26.75 -33.219 -14.297 1 94.56 265 LEU B C 1
ATOM 9391 O O . LEU B 1 265 ? 25.984 -34.188 -14.297 1 94.56 265 LEU B O 1
ATOM 9395 N N . PRO B 1 266 ? 27.656 -33.031 -13.383 1 94.31 266 PRO B N 1
ATOM 9396 C CA . PRO B 1 266 ? 27.734 -33.969 -12.258 1 94.31 266 PRO B CA 1
ATOM 9397 C C . PRO B 1 266 ? 26.594 -33.781 -11.266 1 94.31 266 PRO B C 1
ATOM 9399 O O . PRO B 1 266 ? 26.172 -32.656 -11.008 1 94.31 266 PRO B O 1
ATOM 9402 N N . ILE B 1 267 ? 26.172 -34.844 -10.766 1 94.56 267 ILE B N 1
ATOM 9403 C CA . ILE B 1 267 ? 25.078 -34.844 -9.805 1 94.56 267 ILE B CA 1
ATOM 9404 C C . ILE B 1 267 ? 25.562 -35.406 -8.461 1 94.56 267 ILE B C 1
ATOM 9406 O O . ILE B 1 267 ? 26.188 -36.469 -8.406 1 94.56 267 ILE B O 1
ATOM 9410 N N . LEU B 1 268 ? 25.344 -34.656 -7.465 1 92.25 268 LEU B N 1
ATOM 9411 C CA . LEU B 1 268 ? 25.656 -35.062 -6.105 1 92.25 268 LEU B CA 1
ATOM 9412 C C . LEU B 1 268 ? 24.391 -35.438 -5.348 1 92.25 268 LEU B C 1
ATOM 9414 O O . LEU B 1 268 ? 23.547 -34.594 -5.074 1 92.25 268 LEU B O 1
ATOM 9418 N N . ILE B 1 269 ? 24.188 -36.688 -5.051 1 91.88 269 ILE B N 1
ATOM 9419 C CA . ILE B 1 269 ? 23.062 -37.156 -4.23 1 91.88 269 ILE B CA 1
ATOM 9420 C C . ILE B 1 269 ? 23.484 -37.188 -2.764 1 91.88 269 ILE B C 1
ATOM 9422 O O . ILE B 1 269 ? 24.328 -38 -2.371 1 91.88 269 ILE B O 1
ATOM 9426 N N . GLU B 1 270 ? 22.938 -36.469 -1.995 1 87.5 270 GLU B N 1
ATOM 9427 C CA . GLU B 1 270 ? 23.359 -36.281 -0.613 1 87.5 270 GLU B CA 1
ATOM 9428 C C . GLU B 1 270 ? 23.094 -37.531 0.228 1 87.5 270 GLU B C 1
ATOM 9430 O O . GLU B 1 270 ? 23.875 -37.844 1.136 1 87.5 270 GLU B O 1
ATOM 9435 N N . ASP B 1 271 ? 22.078 -38.312 -0.047 1 78.44 271 ASP B N 1
ATOM 9436 C CA . ASP B 1 271 ? 21.656 -39.406 0.8 1 78.44 271 ASP B CA 1
ATOM 9437 C C . ASP B 1 271 ? 22.359 -40.719 0.391 1 78.44 271 ASP B C 1
ATOM 9439 O O . ASP B 1 271 ? 22.125 -41.75 0.989 1 78.44 271 ASP B O 1
ATOM 9443 N N . LEU B 1 272 ? 23.109 -40.719 -0.661 1 76.69 272 LEU B N 1
ATOM 9444 C CA . LEU B 1 272 ? 23.656 -41.969 -1.177 1 76.69 272 LEU B CA 1
ATOM 9445 C C . LEU B 1 272 ? 24.625 -42.594 -0.178 1 76.69 272 LEU B C 1
ATOM 9447 O O . LEU B 1 272 ? 24.562 -43.781 0.091 1 76.69 272 LEU B O 1
ATOM 9451 N N . ASN B 1 273 ? 25.703 -41.844 0.106 1 67.5 273 ASN B N 1
ATOM 9452 C CA . ASN B 1 273 ? 26.734 -42.375 0.992 1 67.5 273 ASN B CA 1
ATOM 9453 C C . ASN B 1 273 ? 27.047 -41.438 2.143 1 67.5 273 ASN B C 1
ATOM 9455 O O . ASN B 1 273 ? 26.812 -40.219 2.037 1 67.5 273 ASN B O 1
ATOM 9459 N N . LYS B 1 274 ? 27.094 -42.031 3.262 1 61.22 274 LYS B N 1
ATOM 9460 C CA . LYS B 1 274 ? 27.516 -41.25 4.414 1 61.22 274 LYS B CA 1
ATOM 9461 C C . LYS B 1 274 ? 28.672 -40.312 4.055 1 61.22 274 LYS B C 1
ATOM 9463 O O . LYS B 1 274 ? 28.828 -39.25 4.648 1 61.22 274 LYS B O 1
ATOM 9468 N N . GLU B 1 275 ? 29.359 -40.688 2.924 1 58.25 275 GLU B N 1
ATOM 9469 C CA . GLU B 1 275 ? 30.5 -39.875 2.531 1 58.25 275 GLU B CA 1
ATOM 9470 C C . GLU B 1 275 ? 30.031 -38.594 1.837 1 58.25 275 GLU B C 1
ATOM 9472 O O . GLU B 1 275 ? 30.766 -37.594 1.804 1 58.25 275 GLU B O 1
ATOM 9477 N N . ASN B 1 276 ? 28.844 -38.656 1.188 1 57.19 276 ASN B N 1
ATOM 9478 C CA . ASN B 1 276 ? 28.344 -37.469 0.484 1 57.19 276 ASN B CA 1
ATOM 9479 C C . ASN B 1 276 ? 27.891 -36.406 1.457 1 57.19 276 ASN B C 1
ATOM 9481 O O . ASN B 1 276 ? 27.578 -35.281 1.044 1 57.19 276 ASN B O 1
ATOM 9485 N N . GLU B 1 277 ? 27.609 -36.688 2.672 1 56.16 277 GLU B N 1
ATOM 9486 C CA . GLU B 1 277 ? 27.25 -35.625 3.621 1 56.16 277 GLU B CA 1
ATOM 9487 C C . GLU B 1 277 ? 28.266 -34.5 3.607 1 56.16 277 GLU B C 1
ATOM 9489 O O . GLU B 1 277 ? 29.422 -34.719 3.26 1 56.16 277 GLU B O 1
ATOM 9494 N N . PRO B 1 278 ? 27.906 -33.281 3.965 1 52.31 278 PRO B N 1
ATOM 9495 C CA . PRO B 1 278 ? 28.406 -31.938 3.66 1 52.31 278 PRO B CA 1
ATOM 9496 C C . PRO B 1 278 ? 29.938 -31.875 3.623 1 52.31 278 PRO B C 1
ATOM 9498 O O . PRO B 1 278 ? 30.516 -30.797 3.482 1 52.31 278 PRO B O 1
ATOM 9501 N N . LEU B 1 279 ? 30.812 -32.844 4.25 1 50.03 279 LEU B N 1
ATOM 9502 C CA . LEU B 1 279 ? 32.125 -32.219 4.469 1 50.03 279 LEU B CA 1
ATOM 9503 C C . LEU B 1 279 ? 32.875 -32.031 3.152 1 50.03 279 LEU B C 1
ATOM 9505 O O . LEU B 1 279 ? 32.344 -32.406 2.092 1 50.03 279 LEU B O 1
ATOM 9509 N N . GLN B 1 280 ? 34.375 -32.656 3.053 1 54.72 280 GLN B N 1
ATOM 9510 C CA . GLN B 1 280 ? 35.5 -32.25 2.223 1 54.72 280 GLN B CA 1
ATOM 9511 C C . GLN B 1 280 ? 35.375 -32.844 0.818 1 54.72 280 GLN B C 1
ATOM 9513 O O . GLN B 1 280 ? 35.125 -34.031 0.657 1 54.72 280 GLN B O 1
ATOM 9518 N N . GLY B 1 281 ? 35 -32.062 -0.352 1 60.84 281 GLY B N 1
ATOM 9519 C CA . GLY B 1 281 ? 34.906 -32.094 -1.801 1 60.84 281 GLY B CA 1
ATOM 9520 C C . GLY B 1 281 ? 35.719 -33.219 -2.422 1 60.84 281 GLY B C 1
ATOM 9521 O O . GLY B 1 281 ? 35.344 -33.75 -3.475 1 60.84 281 GLY B O 1
ATOM 9522 N N . ARG B 1 282 ? 36.594 -33.875 -1.822 1 63.69 282 ARG B N 1
ATOM 9523 C CA . ARG B 1 282 ? 37.531 -34.781 -2.512 1 63.69 282 ARG B CA 1
ATOM 9524 C C . ARG B 1 282 ? 36.938 -36.188 -2.635 1 63.69 282 ARG B C 1
ATOM 9526 O O . ARG B 1 282 ? 37.219 -36.875 -3.602 1 63.69 282 ARG B O 1
ATOM 9533 N N . ASP B 1 283 ? 35.906 -36.594 -1.734 1 73.06 283 ASP B N 1
ATOM 9534 C CA . ASP B 1 283 ? 35.469 -38 -1.748 1 73.06 283 ASP B CA 1
ATOM 9535 C C . ASP B 1 283 ? 34 -38.094 -2.168 1 73.06 283 ASP B C 1
ATOM 9537 O O . ASP B 1 283 ? 33.344 -39.094 -1.858 1 73.06 283 ASP B O 1
ATOM 9541 N N . TRP B 1 284 ? 33.656 -37.156 -2.949 1 81.81 284 TRP B N 1
ATOM 9542 C CA . TRP B 1 284 ? 32.281 -37.219 -3.4 1 81.81 284 TRP B CA 1
ATOM 9543 C C . TRP B 1 284 ? 32.094 -38.281 -4.496 1 81.81 284 TRP B C 1
ATOM 9545 O O . TRP B 1 284 ? 33 -38.469 -5.328 1 81.81 284 TRP B O 1
ATOM 9555 N N . LEU B 1 285 ? 31.047 -38.969 -4.328 1 85.31 285 LEU B N 1
ATOM 9556 C CA . LEU B 1 285 ? 30.641 -39.844 -5.434 1 85.31 285 LEU B CA 1
ATOM 9557 C C . LEU B 1 285 ? 29.641 -39.125 -6.344 1 85.31 285 LEU B C 1
ATOM 9559 O O . LEU B 1 285 ? 28.484 -38.938 -5.984 1 85.31 285 LEU B O 1
ATOM 9563 N N . LEU B 1 286 ? 30.203 -38.656 -7.5 1 91.12 286 LEU B N 1
ATOM 9564 C CA . LEU B 1 286 ? 29.359 -37.938 -8.453 1 91.12 286 LEU B CA 1
ATOM 9565 C C . LEU B 1 286 ? 28.812 -38.875 -9.523 1 91.12 286 LEU B C 1
ATOM 9567 O O . LEU B 1 286 ? 29.531 -39.781 -9.984 1 91.12 286 LEU B O 1
ATOM 9571 N N . VAL B 1 287 ? 27.594 -38.688 -9.812 1 93.88 287 VAL B N 1
ATOM 9572 C CA . VAL B 1 287 ? 26.953 -39.562 -10.797 1 93.88 287 VAL B CA 1
ATOM 9573 C C . VAL B 1 287 ? 26.406 -38.719 -11.953 1 93.88 287 VAL B C 1
ATOM 9575 O O . VAL B 1 287 ? 26.406 -37.5 -11.883 1 93.88 287 VAL B O 1
ATOM 9578 N N . LYS B 1 288 ? 26.047 -39.344 -12.977 1 94.94 288 LYS B N 1
ATOM 9579 C CA . LYS B 1 288 ? 25.609 -38.656 -14.188 1 94.94 288 LYS B CA 1
ATOM 9580 C C . LYS B 1 288 ? 24.109 -38.781 -14.383 1 94.94 288 LYS B C 1
ATOM 9582 O O . LYS B 1 288 ? 23.453 -37.844 -14.852 1 94.94 288 LYS B O 1
ATOM 9587 N N . ARG B 1 289 ? 23.578 -39.938 -14.055 1 95.31 289 ARG B N 1
ATOM 9588 C CA . ARG B 1 289 ? 22.172 -40.219 -14.32 1 95.31 289 ARG B CA 1
ATOM 9589 C C . ARG B 1 289 ? 21.359 -40.25 -13.031 1 95.31 289 ARG B C 1
ATOM 9591 O O . ARG B 1 289 ? 21.859 -40.719 -11.992 1 95.31 289 ARG B O 1
ATOM 9598 N N . PHE B 1 290 ? 20.141 -39.75 -13.125 1 93.69 290 PHE B N 1
ATOM 9599 C CA . PHE B 1 290 ? 19.297 -39.719 -11.938 1 93.69 290 PHE B CA 1
ATOM 9600 C C . PHE B 1 290 ? 17.828 -39.844 -12.312 1 93.69 290 PHE B C 1
ATOM 9602 O O . PHE B 1 290 ? 17.484 -39.875 -13.5 1 93.69 290 PHE B O 1
ATOM 9609 N N . GLN B 1 291 ? 17 -40.062 -11.328 1 92.12 291 GLN B N 1
ATOM 9610 C CA . GLN B 1 291 ? 15.555 -40.094 -11.438 1 92.12 291 GLN B CA 1
ATOM 9611 C C . GLN B 1 291 ? 14.891 -39.125 -10.469 1 92.12 291 GLN B C 1
ATOM 9613 O O . GLN B 1 291 ? 15.359 -38.938 -9.344 1 92.12 291 GLN B O 1
ATOM 9618 N N . LEU B 1 292 ? 13.844 -38.562 -10.938 1 91.31 292 LEU B N 1
ATOM 9619 C CA . LEU B 1 292 ? 13.164 -37.625 -10.078 1 91.31 292 LEU B CA 1
ATOM 9620 C C . LEU B 1 292 ? 12.227 -38.312 -9.102 1 91.31 292 LEU B C 1
ATOM 9622 O O . LEU B 1 292 ? 12.172 -37.969 -7.922 1 91.31 292 LEU B O 1
ATOM 9626 N N . ILE B 1 293 ? 11.445 -39.219 -9.633 1 91.5 293 ILE B N 1
ATOM 9627 C CA . ILE B 1 293 ? 10.477 -39.938 -8.82 1 91.5 293 ILE B CA 1
ATOM 9628 C C . ILE B 1 293 ? 10.555 -41.438 -9.133 1 91.5 293 ILE B C 1
ATOM 9630 O O . ILE B 1 293 ? 10.703 -41.812 -10.289 1 91.5 293 ILE B O 1
ATOM 9634 N N . TYR B 1 294 ? 10.562 -42.219 -8.117 1 89.81 294 TYR B N 1
ATOM 9635 C CA . TYR B 1 294 ? 10.539 -43.688 -8.266 1 89.81 294 TYR B CA 1
ATOM 9636 C C . TYR B 1 294 ? 9.516 -44.312 -7.328 1 89.81 294 TYR B C 1
ATOM 9638 O O . TYR B 1 294 ? 9.516 -44.031 -6.125 1 89.81 294 TYR B O 1
ATOM 9646 N N . PHE B 1 295 ? 8.562 -45 -8.016 1 87 295 PHE B N 1
ATOM 9647 C CA . PHE B 1 295 ? 7.605 -45.781 -7.238 1 87 295 PHE B CA 1
ATOM 9648 C C . PHE B 1 295 ? 7.727 -47.281 -7.566 1 87 295 PHE B C 1
ATOM 9650 O O . PHE B 1 295 ? 7.805 -47.656 -8.742 1 87 295 PHE B O 1
ATOM 9657 N N . TYR B 1 296 ? 7.809 -48 -6.543 1 82.12 296 TYR B N 1
ATOM 9658 C CA . TYR B 1 296 ? 7.891 -49.438 -6.707 1 82.12 296 TYR B CA 1
ATOM 9659 C C . TYR B 1 296 ? 6.512 -50.094 -6.586 1 82.12 296 TYR B C 1
ATOM 9661 O O . TYR B 1 296 ? 5.801 -49.875 -5.602 1 82.12 296 TYR B O 1
ATOM 9669 N N . THR B 1 297 ? 6.031 -50.75 -7.805 1 77.06 297 THR B N 1
ATOM 9670 C CA . THR B 1 297 ? 4.715 -51.375 -7.836 1 77.06 297 THR B CA 1
ATOM 9671 C C . THR B 1 297 ? 4.758 -52.75 -7.211 1 77.06 297 THR B C 1
ATOM 9673 O O . THR B 1 297 ? 5.789 -53.438 -7.262 1 77.06 297 THR B O 1
ATOM 9676 N N . HIS B 1 298 ? 3.523 -53.219 -6.535 1 69.69 298 HIS B N 1
ATOM 9677 C CA . HIS B 1 298 ? 3.367 -54.562 -5.984 1 69.69 298 HIS B CA 1
ATOM 9678 C C . HIS B 1 298 ? 3.301 -55.594 -7.094 1 69.69 298 HIS B C 1
ATOM 9680 O O . HIS B 1 298 ? 2.666 -55.375 -8.125 1 69.69 298 HIS B O 1
ATOM 9686 N N . GLN B 1 299 ? 4.188 -56.594 -7.32 1 56.22 299 GLN B N 1
ATOM 9687 C CA . GLN B 1 299 ? 4.086 -57.656 -8.32 1 56.22 299 GLN B CA 1
ATOM 9688 C C . GLN B 1 299 ? 2.785 -58.438 -8.164 1 56.22 299 GLN B C 1
ATOM 9690 O O . GLN B 1 299 ? 2.162 -58.812 -9.164 1 56.22 299 GLN B O 1
ATOM 9695 N N . ASN B 1 300 ? 2.502 -59.062 -6.977 1 52.62 300 ASN B N 1
ATOM 9696 C CA . ASN B 1 300 ? 1.35 -59.938 -6.773 1 52.62 300 ASN B CA 1
ATOM 9697 C C . ASN B 1 300 ? 0.102 -59.125 -6.402 1 52.62 300 ASN B C 1
ATOM 9699 O O . ASN B 1 300 ? -0.197 -58.969 -5.219 1 52.62 300 ASN B O 1
ATOM 9703 N N . ILE B 1 301 ? -0.224 -58.281 -7.227 1 54.25 301 ILE B N 1
ATOM 9704 C CA . ILE B 1 301 ? -1.409 -57.469 -6.957 1 54.25 301 ILE B CA 1
ATOM 9705 C C . ILE B 1 301 ? -2.641 -58.375 -6.887 1 54.25 301 ILE B C 1
ATOM 9707 O O . ILE B 1 301 ? -3.076 -58.938 -7.902 1 54.25 301 ILE B O 1
ATOM 9711 N N . LYS B 1 302 ? -2.83 -59.312 -6.047 1 53.22 302 LYS B N 1
ATOM 9712 C CA . LYS B 1 302 ? -4.18 -59.844 -5.906 1 53.22 302 LYS B CA 1
ATOM 9713 C C . LYS B 1 302 ? -5.211 -58.719 -5.809 1 53.22 302 LYS B C 1
ATOM 9715 O O . LYS B 1 302 ? -5.41 -58.156 -4.734 1 53.22 302 LYS B O 1
ATOM 9720 N N . ASN B 1 303 ? -5.293 -57.781 -6.641 1 53.03 303 ASN B N 1
ATOM 9721 C CA . ASN B 1 303 ? -5.949 -56.469 -6.527 1 53.03 303 ASN B CA 1
ATOM 9722 C C . ASN B 1 303 ? -7.465 -56.625 -6.441 1 53.03 303 ASN B C 1
ATOM 9724 O O . ASN B 1 303 ? -8.117 -56.906 -7.445 1 53.03 303 ASN B O 1
ATOM 9728 N N . ASP B 1 304 ? -7.859 -57.031 -5.484 1 57.12 304 ASP B N 1
ATOM 9729 C CA . ASP B 1 304 ? -9.297 -57.031 -5.23 1 57.12 304 ASP B CA 1
ATOM 9730 C C . ASP B 1 304 ? -9.891 -55.656 -5.445 1 57.12 304 ASP B C 1
ATOM 9732 O O . ASP B 1 304 ? -11.109 -55.469 -5.41 1 57.12 304 ASP B O 1
ATOM 9736 N N . LEU B 1 305 ? -9.109 -54.594 -5.496 1 62.41 305 LEU B N 1
ATOM 9737 C CA . LEU B 1 305 ? -9.766 -53.281 -5.637 1 62.41 305 LEU B CA 1
ATOM 9738 C C . LEU B 1 305 ? -9.945 -52.938 -7.109 1 62.41 305 LEU B C 1
ATOM 9740 O O . LEU B 1 305 ? -9.062 -53.188 -7.93 1 62.41 305 LEU B O 1
ATOM 9744 N N . PRO B 1 306 ? -11.133 -52.5 -7.34 1 65.12 306 PRO B N 1
ATOM 9745 C CA . PRO B 1 306 ? -11.391 -52.125 -8.727 1 65.12 306 PRO B CA 1
ATOM 9746 C C . PRO B 1 306 ? -10.453 -51.031 -9.211 1 65.12 306 PRO B C 1
ATOM 9748 O O . PRO B 1 306 ? -10.133 -50.094 -8.453 1 65.12 306 PRO B O 1
ATOM 9751 N N . THR B 1 307 ? -9.867 -51.094 -10.344 1 64.31 307 THR B N 1
ATOM 9752 C CA . THR B 1 307 ? -8.859 -50.25 -10.969 1 64.31 307 THR B CA 1
ATOM 9753 C C . THR B 1 307 ? -9.375 -48.844 -11.141 1 64.31 307 THR B C 1
ATOM 9755 O O . THR B 1 307 ? -8.594 -47.906 -11.297 1 64.31 307 THR B O 1
ATOM 9758 N N . TYR B 1 308 ? -10.648 -48.75 -10.938 1 64.5 308 TYR B N 1
ATOM 9759 C CA . TYR B 1 308 ? -11.18 -47.438 -11.25 1 64.5 308 TYR B CA 1
ATOM 9760 C C . TYR B 1 308 ? -11.258 -46.562 -10.008 1 64.5 308 TYR B C 1
ATOM 9762 O O . TYR B 1 308 ? -11.539 -45.375 -10.094 1 64.5 308 TYR B O 1
ATOM 9770 N N . GLU B 1 309 ? -10.953 -47.156 -8.781 1 65.31 309 GLU B N 1
ATOM 9771 C CA . GLU B 1 309 ? -11.023 -46.375 -7.555 1 65.31 309 GLU B CA 1
ATOM 9772 C C . GLU B 1 309 ? -9.688 -45.688 -7.258 1 65.31 309 GLU B C 1
ATOM 9774 O O . GLU B 1 309 ? -8.625 -46.25 -7.562 1 65.31 309 GLU B O 1
ATOM 9779 N N . ASN B 1 310 ? -9.719 -44.5 -6.609 1 66.44 310 ASN B N 1
ATOM 9780 C CA . ASN B 1 310 ? -8.523 -43.719 -6.281 1 66.44 310 ASN B CA 1
ATOM 9781 C C . ASN B 1 310 ? -7.617 -44.5 -5.312 1 66.44 310 ASN B C 1
ATOM 9783 O O . ASN B 1 310 ? -6.395 -44.375 -5.383 1 66.44 310 ASN B O 1
ATOM 9787 N N . SER B 1 311 ? -8.242 -45.188 -4.426 1 65.5 311 SER B N 1
ATOM 9788 C CA . SER B 1 311 ? -7.441 -45.938 -3.447 1 65.5 311 SER B CA 1
ATOM 9789 C C . SER B 1 311 ? -6.59 -47 -4.113 1 65.5 311 SER B C 1
ATOM 9791 O O . SER B 1 311 ? -5.582 -47.438 -3.557 1 65.5 311 SER B O 1
ATOM 9793 N N . TYR B 1 312 ? -7.059 -47.344 -5.258 1 70.12 312 TYR B N 1
ATOM 9794 C CA . TYR B 1 312 ? -6.305 -48.312 -6.012 1 70.12 312 TYR B CA 1
ATOM 9795 C C . TYR B 1 312 ? -4.934 -47.781 -6.398 1 70.12 312 TYR B C 1
ATOM 9797 O O . TYR B 1 312 ? -3.951 -48.531 -6.414 1 70.12 312 TYR B O 1
ATOM 9805 N N . LYS B 1 313 ? -4.891 -46.5 -6.438 1 74.38 313 LYS B N 1
ATOM 9806 C CA . LYS B 1 313 ? -3.633 -45.875 -6.867 1 74.38 313 LYS B CA 1
ATOM 9807 C C . LYS B 1 313 ? -2.539 -46.094 -5.82 1 74.38 313 LYS B C 1
ATOM 9809 O O . LYS B 1 313 ? -1.376 -46.312 -6.164 1 74.38 313 LYS B O 1
ATOM 9814 N N . LEU B 1 314 ? -2.908 -46.094 -4.605 1 77.75 314 LEU B N 1
ATOM 9815 C CA . LEU B 1 314 ? -1.92 -46.219 -3.539 1 77.75 314 LEU B CA 1
ATOM 9816 C C . LEU B 1 314 ? -1.572 -47.688 -3.287 1 77.75 314 LEU B C 1
ATOM 9818 O O . LEU B 1 314 ? -0.436 -48 -2.934 1 77.75 314 LEU B O 1
ATOM 9822 N N . SER B 1 315 ? -2.582 -48.406 -3.527 1 75.12 315 SER B N 1
ATOM 9823 C CA . SER B 1 315 ? -2.393 -49.812 -3.189 1 75.12 315 SER B CA 1
ATOM 9824 C C . SER B 1 315 ? -1.462 -50.5 -4.184 1 75.12 315 SER B C 1
ATOM 9826 O O . SER B 1 315 ? -0.889 -51.562 -3.881 1 75.12 315 SER B O 1
ATOM 9828 N N . ILE B 1 316 ? -1.288 -49.844 -5.301 1 78 316 ILE B N 1
ATOM 9829 C CA . ILE B 1 316 ? -0.445 -50.438 -6.328 1 78 316 ILE B CA 1
ATOM 9830 C C . ILE B 1 316 ? 1.023 -50.312 -5.93 1 78 316 ILE B C 1
ATOM 9832 O O . ILE B 1 316 ? 1.851 -51.156 -6.309 1 78 316 ILE B O 1
ATOM 9836 N N . TYR B 1 317 ? 1.325 -49.344 -5.027 1 82.25 317 TYR B N 1
ATOM 9837 C CA . TYR B 1 317 ? 2.73 -49.062 -4.758 1 82.25 317 TYR B CA 1
ATOM 9838 C C . TYR B 1 317 ? 3.1 -49.469 -3.33 1 82.25 317 TYR B C 1
ATOM 9840 O O . TYR B 1 317 ? 2.279 -49.344 -2.418 1 82.25 317 TYR B O 1
ATOM 9848 N N . ARG B 1 318 ? 4.258 -50 -3.133 1 81.12 318 ARG B N 1
ATOM 9849 C CA . ARG B 1 318 ? 4.762 -50.375 -1.815 1 81.12 318 ARG B CA 1
ATOM 9850 C C . ARG B 1 318 ? 5.609 -49.281 -1.214 1 81.12 318 ARG B C 1
ATOM 9852 O O . ARG B 1 318 ? 5.434 -48.906 -0.048 1 81.12 318 ARG B O 1
ATOM 9859 N N . PHE B 1 319 ? 6.582 -48.812 -1.925 1 86.06 319 PHE B N 1
ATOM 9860 C CA . PHE B 1 319 ? 7.422 -47.688 -1.47 1 86.06 319 PHE B CA 1
ATOM 9861 C C . PHE B 1 319 ? 7.809 -46.781 -2.637 1 86.06 319 PHE B C 1
ATOM 9863 O O . PHE B 1 319 ? 7.578 -47.125 -3.797 1 86.06 319 PHE B O 1
ATOM 9870 N N . GLY B 1 320 ? 8.211 -45.688 -2.297 1 87.62 320 GLY B N 1
ATOM 9871 C CA . GLY B 1 320 ? 8.641 -44.719 -3.314 1 87.62 320 GLY B CA 1
ATOM 9872 C C . GLY B 1 320 ? 9.656 -43.719 -2.805 1 87.62 320 GLY B C 1
ATOM 9873 O O . GLY B 1 320 ? 9.938 -43.656 -1.607 1 87.62 320 GLY B O 1
ATOM 9874 N N . ARG B 1 321 ? 10.398 -43.094 -3.674 1 91.88 321 ARG B N 1
ATOM 9875 C CA . ARG B 1 321 ? 11.312 -42 -3.355 1 91.88 321 ARG B CA 1
ATOM 9876 C C . ARG B 1 321 ? 11.164 -40.875 -4.355 1 91.88 321 ARG B C 1
ATOM 9878 O O . ARG B 1 321 ? 10.844 -41.094 -5.523 1 91.88 321 ARG B O 1
ATOM 9885 N N . TYR B 1 322 ? 11.227 -39.75 -3.908 1 92.62 322 TYR B N 1
ATOM 9886 C CA . TYR B 1 322 ? 11.203 -38.594 -4.781 1 92.62 322 TYR B CA 1
ATOM 9887 C C . TYR B 1 322 ? 12.242 -37.562 -4.348 1 92.62 322 TYR B C 1
ATOM 9889 O O . TYR B 1 322 ? 12.734 -37.625 -3.215 1 92.62 322 TYR B O 1
ATOM 9897 N N . VAL B 1 323 ? 12.625 -36.688 -5.234 1 93.06 323 VAL B N 1
ATOM 9898 C CA . VAL B 1 323 ? 13.617 -35.656 -4.941 1 93.06 323 VAL B CA 1
ATOM 9899 C C . VAL B 1 323 ? 12.953 -34.5 -4.172 1 93.06 323 VAL B C 1
ATOM 9901 O O . VAL B 1 323 ? 12.016 -33.875 -4.668 1 93.06 323 VAL B O 1
ATOM 9904 N N . GLU B 1 324 ? 13.336 -34.312 -3.014 1 93.44 324 GLU B N 1
ATOM 9905 C CA . GLU B 1 324 ? 12.797 -33.281 -2.156 1 93.44 324 GLU B CA 1
ATOM 9906 C C . GLU B 1 324 ? 13.43 -31.922 -2.477 1 93.44 324 GLU B C 1
ATOM 9908 O O . GLU B 1 324 ? 12.766 -30.891 -2.408 1 93.44 324 GLU B O 1
ATOM 9913 N N . ARG B 1 325 ? 14.703 -31.969 -2.771 1 93.25 325 ARG B N 1
ATOM 9914 C CA . ARG B 1 325 ? 15.406 -30.719 -3.059 1 93.25 325 ARG B CA 1
ATOM 9915 C C . ARG B 1 325 ? 16.375 -30.891 -4.23 1 93.25 325 ARG B C 1
ATOM 9917 O O . ARG B 1 325 ? 17.141 -31.859 -4.27 1 93.25 325 ARG B O 1
ATOM 9924 N N . VAL B 1 326 ? 16.25 -30 -5.188 1 91.56 326 VAL B N 1
ATOM 9925 C CA . VAL B 1 326 ? 17.172 -29.938 -6.312 1 91.56 326 VAL B CA 1
ATOM 9926 C C . VAL B 1 326 ? 17.859 -28.562 -6.344 1 91.56 326 VAL B C 1
ATOM 9928 O O . VAL B 1 326 ? 17.188 -27.531 -6.379 1 91.56 326 VAL B O 1
ATOM 9931 N N . GLU B 1 327 ? 19.141 -28.578 -6.281 1 91.25 327 GLU B N 1
ATOM 9932 C CA . GLU B 1 327 ? 19.891 -27.312 -6.316 1 91.25 327 GLU B CA 1
ATOM 9933 C C . GLU B 1 327 ? 20.891 -27.312 -7.469 1 91.25 327 GLU B C 1
ATOM 9935 O O . GLU B 1 327 ? 21.719 -28.203 -7.59 1 91.25 327 GLU B O 1
ATOM 9940 N N . LEU B 1 328 ? 20.688 -26.391 -8.375 1 90 328 LEU B N 1
ATOM 9941 C CA . LEU B 1 328 ? 21.688 -26.141 -9.414 1 90 328 LEU B CA 1
ATOM 9942 C C . LEU B 1 328 ? 22.703 -25.109 -8.938 1 90 328 LEU B C 1
ATOM 9944 O O . LEU B 1 328 ? 22.422 -23.906 -8.945 1 90 328 LEU B O 1
ATOM 9948 N N . HIS B 1 329 ? 23.859 -25.578 -8.555 1 90.38 329 HIS B N 1
ATOM 9949 C CA . HIS B 1 329 ? 24.891 -24.734 -7.961 1 90.38 329 HIS B CA 1
ATOM 9950 C C . HIS B 1 329 ? 25.984 -24.391 -8.984 1 90.38 329 HIS B C 1
ATOM 9952 O O . HIS B 1 329 ? 26.641 -25.297 -9.508 1 90.38 329 HIS B O 1
ATOM 9958 N N . THR B 1 330 ? 26.047 -23.141 -9.32 1 89 330 THR B N 1
ATOM 9959 C CA . THR B 1 330 ? 27.047 -22.688 -10.289 1 89 330 THR B CA 1
ATOM 9960 C C . THR B 1 330 ? 28.031 -21.719 -9.633 1 89 330 THR B C 1
ATOM 9962 O O . THR B 1 330 ? 27.625 -20.797 -8.922 1 89 330 THR B O 1
ATOM 9965 N N . VAL B 1 331 ? 29.328 -21.984 -9.828 1 88.31 331 VAL B N 1
ATOM 9966 C CA . VAL B 1 331 ? 30.375 -21.125 -9.297 1 88.31 331 VAL B CA 1
ATOM 9967 C C . VAL B 1 331 ? 30.875 -20.172 -10.391 1 88.31 331 VAL B C 1
ATOM 9969 O O . VAL B 1 331 ? 31.125 -20.609 -11.523 1 88.31 331 VAL B O 1
ATOM 9972 N N . ILE B 1 332 ? 30.922 -18.953 -10.07 1 87.38 332 ILE B N 1
ATOM 9973 C CA . ILE B 1 332 ? 31.391 -17.938 -11.016 1 87.38 332 ILE B CA 1
ATOM 9974 C C . ILE B 1 332 ? 32.812 -17.531 -10.68 1 87.38 332 ILE B C 1
ATOM 9976 O O . ILE B 1 332 ? 33.125 -17.281 -9.516 1 87.38 332 ILE B O 1
ATOM 9980 N N . PHE B 1 333 ? 33.594 -17.547 -11.742 1 87.19 333 PHE B N 1
ATOM 9981 C CA . PHE B 1 333 ? 35 -17.156 -11.602 1 87.19 333 PHE B CA 1
ATOM 9982 C C . PHE B 1 333 ? 35.25 -15.781 -12.227 1 87.19 333 PHE B C 1
ATOM 9984 O O . PHE B 1 333 ? 34.281 -15.094 -12.617 1 87.19 333 PHE B O 1
ATOM 9991 N N . GLU B 1 334 ? 36.469 -15.352 -12.195 1 82.12 334 GLU B N 1
ATOM 9992 C CA . GLU B 1 334 ? 36.812 -14.047 -12.727 1 82.12 334 GLU B CA 1
ATOM 9993 C C . GLU B 1 334 ? 36.5 -13.945 -14.211 1 82.12 334 GLU B C 1
ATOM 9995 O O . GLU B 1 334 ? 36.656 -14.906 -14.961 1 82.12 334 GLU B O 1
ATOM 10000 N N . GLY B 1 335 ? 36.031 -12.859 -14.68 1 79.62 335 GLY B N 1
ATOM 10001 C CA . GLY B 1 335 ? 35.688 -12.625 -16.078 1 79.62 335 GLY B CA 1
ATOM 10002 C C . GLY B 1 335 ? 34.375 -13.258 -16.484 1 79.62 335 GLY B C 1
ATOM 10003 O O . GLY B 1 335 ? 34.156 -13.586 -17.656 1 79.62 335 GLY B O 1
ATOM 10004 N N . ASN B 1 336 ? 33.562 -13.602 -15.586 1 85.25 336 ASN B N 1
ATOM 10005 C CA . ASN B 1 336 ? 32.25 -14.195 -15.812 1 85.25 336 ASN B CA 1
ATOM 10006 C C . ASN B 1 336 ? 32.344 -15.602 -16.391 1 85.25 336 ASN B C 1
ATOM 10008 O O . ASN B 1 336 ? 31.516 -16.016 -17.203 1 85.25 336 ASN B O 1
ATOM 10012 N N . GLN B 1 337 ? 33.406 -16.172 -16 1 88.19 337 GLN B N 1
ATOM 10013 C CA . GLN B 1 337 ? 33.531 -17.578 -16.359 1 88.19 337 GLN B CA 1
ATOM 10014 C C . GLN B 1 337 ? 32.844 -18.469 -15.336 1 88.19 337 GLN B C 1
ATOM 10016 O O . GLN B 1 337 ? 32.75 -18.109 -14.164 1 88.19 337 GLN B O 1
ATOM 10021 N N . ILE B 1 338 ? 32.281 -19.531 -15.82 1 88.19 338 ILE B N 1
ATOM 10022 C CA . ILE B 1 338 ? 31.547 -20.391 -14.898 1 88.19 338 ILE B CA 1
ATOM 10023 C C . ILE B 1 338 ? 32.219 -21.766 -14.836 1 88.19 338 ILE B C 1
ATOM 10025 O O . ILE B 1 338 ? 32.938 -22.156 -15.773 1 88.19 338 ILE B O 1
ATOM 10029 N N . GLY B 1 339 ? 32.156 -22.328 -13.672 1 88.69 339 GLY B N 1
ATOM 10030 C CA . GLY B 1 339 ? 32.531 -23.734 -13.547 1 88.69 339 GLY B CA 1
ATOM 10031 C C . GLY B 1 339 ? 31.422 -24.672 -13.953 1 88.69 339 GLY B C 1
ATOM 10032 O O . GLY B 1 339 ? 30.328 -24.234 -14.312 1 88.69 339 GLY B O 1
ATOM 10033 N N . VAL B 1 340 ? 31.75 -25.953 -13.953 1 91.69 340 VAL B N 1
ATOM 10034 C CA . VAL B 1 340 ? 30.719 -26.953 -14.234 1 91.69 340 VAL B CA 1
ATOM 10035 C C . VAL B 1 340 ? 29.656 -26.922 -13.148 1 91.69 340 VAL B C 1
ATOM 10037 O O . VAL B 1 340 ? 29.953 -27.078 -11.961 1 91.69 340 VAL B O 1
ATOM 10040 N N . PRO B 1 341 ? 28.438 -26.578 -13.578 1 91.88 341 PRO B N 1
ATOM 10041 C CA . PRO B 1 341 ? 27.375 -26.562 -12.578 1 91.88 341 PRO B CA 1
ATOM 10042 C C . PRO B 1 341 ? 27.188 -27.906 -11.883 1 91.88 341 PRO B C 1
ATOM 10044 O O . PRO B 1 341 ? 27.203 -28.953 -12.539 1 91.88 341 PRO B O 1
ATOM 10047 N N . LEU B 1 342 ? 27.109 -27.828 -10.594 1 92.69 342 LEU B N 1
ATOM 10048 C CA . LEU B 1 342 ? 26.859 -29 -9.781 1 92.69 342 LEU B CA 1
ATOM 10049 C C . LEU B 1 342 ? 25.391 -29.109 -9.398 1 92.69 342 LEU B C 1
ATOM 10051 O O . LEU B 1 342 ? 24.812 -28.141 -8.906 1 92.69 342 LEU B O 1
ATOM 10055 N N . VAL B 1 343 ? 24.844 -30.234 -9.711 1 93.19 343 VAL B N 1
ATOM 10056 C CA . VAL B 1 343 ? 23.453 -30.469 -9.32 1 93.19 343 VAL B CA 1
ATOM 10057 C C . VAL B 1 343 ? 23.406 -31.266 -8.016 1 93.19 343 VAL B C 1
ATOM 10059 O O . VAL B 1 343 ? 23.859 -32.406 -7.965 1 93.19 343 VAL B O 1
ATOM 10062 N N . LYS B 1 344 ? 22.922 -30.656 -7.023 1 92.19 344 LYS B N 1
ATOM 10063 C CA . LYS B 1 344 ? 22.766 -31.328 -5.738 1 92.19 344 LYS B CA 1
ATOM 10064 C C . LYS B 1 344 ? 21.312 -31.766 -5.535 1 92.19 344 LYS B C 1
ATOM 10066 O O . LYS B 1 344 ? 20.391 -30.984 -5.734 1 92.19 344 LYS B O 1
ATOM 10071 N N . MET B 1 345 ? 21.188 -33.031 -5.168 1 93.31 345 MET B N 1
ATOM 10072 C CA . MET B 1 345 ? 19.844 -33.562 -4.969 1 93.31 345 MET B CA 1
ATOM 10073 C C . MET B 1 345 ? 19.719 -34.219 -3.605 1 93.31 345 MET B C 1
ATOM 10075 O O . MET B 1 345 ? 20.641 -34.906 -3.152 1 93.31 345 MET B O 1
ATOM 10079 N N . LYS B 1 346 ? 18.641 -34 -2.986 1 93.38 346 LYS B N 1
ATOM 10080 C CA . LYS B 1 346 ? 18.25 -34.688 -1.757 1 93.38 346 LYS B CA 1
ATOM 10081 C C . LYS B 1 346 ? 16.953 -35.438 -1.946 1 93.38 346 LYS B C 1
ATOM 10083 O O . LYS B 1 346 ? 15.953 -34.875 -2.406 1 93.38 346 LYS B O 1
ATOM 10088 N N . TYR B 1 347 ? 17.047 -36.781 -1.61 1 92.31 347 TYR B N 1
ATOM 10089 C CA . TYR B 1 347 ? 15.867 -37.625 -1.804 1 92.31 347 TYR B CA 1
ATOM 10090 C C . TYR B 1 347 ? 15.148 -37.844 -0.483 1 92.31 347 TYR B C 1
ATOM 10092 O O . TYR B 1 347 ? 15.766 -37.812 0.583 1 92.31 347 TYR B O 1
ATOM 10100 N N . ARG B 1 348 ? 13.867 -38.031 -0.613 1 91.88 348 ARG B N 1
ATOM 10101 C CA . ARG B 1 348 ? 13.047 -38.469 0.512 1 91.88 348 ARG B CA 1
ATOM 10102 C C . ARG B 1 348 ? 12.406 -39.844 0.23 1 91.88 348 ARG B C 1
ATOM 10104 O O . ARG B 1 348 ? 11.836 -40.031 -0.843 1 91.88 348 ARG B O 1
ATOM 10111 N N . TYR B 1 349 ? 12.625 -40.688 1.207 1 90.5 349 TYR B N 1
ATOM 10112 C CA . TYR B 1 349 ? 12.062 -42.031 1.084 1 90.5 349 TYR B CA 1
ATOM 10113 C C . TYR B 1 349 ? 10.648 -42.094 1.666 1 90.5 349 TYR B C 1
ATOM 10115 O O . TYR B 1 349 ? 10.391 -41.531 2.732 1 90.5 349 TYR B O 1
ATOM 10123 N N . LEU B 1 350 ? 9.664 -42.688 0.81 1 89.56 350 LEU B N 1
ATOM 10124 C CA . LEU B 1 350 ? 8.273 -42.812 1.215 1 89.56 350 LEU B CA 1
ATOM 10125 C C . LEU B 1 350 ? 7.906 -44.281 1.432 1 89.56 350 LEU B C 1
ATOM 10127 O O . LEU B 1 350 ? 8.047 -45.094 0.521 1 89.56 350 LEU B O 1
ATOM 10131 N N . ASP B 1 351 ? 7.547 -44.562 2.623 1 84.94 351 ASP B N 1
ATOM 10132 C CA . ASP B 1 351 ? 7.016 -45.906 2.924 1 84.94 351 ASP B CA 1
ATOM 10133 C C . ASP B 1 351 ? 5.492 -45.875 3.039 1 84.94 351 ASP B C 1
ATOM 10135 O O . ASP B 1 351 ? 4.949 -45.281 3.982 1 84.94 351 ASP B O 1
ATOM 10139 N N . PHE B 1 352 ? 4.809 -46.5 2.059 1 79.88 352 PHE B N 1
ATOM 10140 C CA . PHE B 1 352 ? 3.355 -46.375 1.972 1 79.88 352 PHE B CA 1
ATOM 10141 C C . PHE B 1 352 ? 2.686 -47.281 3.008 1 79.88 352 PHE B C 1
ATOM 10143 O O . PHE B 1 352 ? 1.468 -47.219 3.193 1 79.88 352 PHE B O 1
ATOM 10150 N N . SER B 1 353 ? 3.469 -48.188 3.619 1 71.56 353 SER B N 1
ATOM 10151 C CA . SER B 1 353 ? 2.895 -48.969 4.715 1 71.56 353 SER B CA 1
ATOM 10152 C C . SER B 1 353 ? 2.562 -48.062 5.906 1 71.56 353 SER B C 1
ATOM 10154 O O . SER B 1 353 ? 1.713 -48.406 6.73 1 71.56 353 SER B O 1
ATOM 10156 N N . GLN B 1 354 ? 3.119 -46.969 5.77 1 69.88 354 GLN B N 1
ATOM 10157 C CA . GLN B 1 354 ? 2.863 -46.031 6.844 1 69.88 354 GLN B CA 1
ATOM 10158 C C . GLN B 1 354 ? 1.637 -45.188 6.543 1 69.88 354 GLN B C 1
ATOM 10160 O O . GLN B 1 354 ? 1.009 -45.312 5.492 1 69.88 354 GLN B O 1
ATOM 10165 N N . ASN B 1 355 ? 1.097 -44.469 7.484 1 70.75 355 ASN B N 1
ATOM 10166 C CA . ASN B 1 355 ? -0.128 -43.688 7.473 1 70.75 355 ASN B CA 1
ATOM 10167 C C . ASN B 1 355 ? -0.061 -42.562 6.434 1 70.75 355 ASN B C 1
ATOM 10169 O O . ASN B 1 355 ? -0.197 -41.375 6.773 1 70.75 355 ASN B O 1
ATOM 10173 N N . PHE B 1 356 ? 0.386 -43.031 5.133 1 79.38 356 PHE B N 1
ATOM 10174 C CA . PHE B 1 356 ? 0.293 -42.031 4.086 1 79.38 356 PHE B CA 1
ATOM 10175 C C . PHE B 1 356 ? -1.064 -42.062 3.396 1 79.38 356 PHE B C 1
ATOM 10177 O O . PHE B 1 356 ? -1.591 -43.156 3.139 1 79.38 356 PHE B O 1
ATOM 10184 N N . THR B 1 357 ? -1.646 -40.875 3.316 1 82.94 357 THR B N 1
ATOM 10185 C CA . THR B 1 357 ? -2.867 -40.75 2.533 1 82.94 357 THR B CA 1
ATOM 10186 C C . THR B 1 357 ? -2.59 -40 1.229 1 82.94 357 THR B C 1
ATOM 10188 O O . THR B 1 357 ? -1.513 -39.438 1.052 1 82.94 357 THR B O 1
ATOM 10191 N N . LEU B 1 358 ? -3.389 -40.156 0.274 1 81.69 358 LEU B N 1
ATOM 10192 C CA . LEU B 1 358 ? -3.246 -39.5 -1.021 1 81.69 358 LEU B CA 1
ATOM 10193 C C . LEU B 1 358 ? -3.156 -38 -0.856 1 81.69 358 LEU B C 1
ATOM 10195 O O . LEU B 1 358 ? -2.584 -37.312 -1.705 1 81.69 358 LEU B O 1
ATOM 10199 N N . ASP B 1 359 ? -3.598 -37.469 0.297 1 79.94 359 ASP B N 1
ATOM 10200 C CA . ASP B 1 359 ? -3.602 -36.031 0.522 1 79.94 359 ASP B CA 1
ATOM 10201 C C . ASP B 1 359 ? -2.408 -35.594 1.374 1 79.94 359 ASP B C 1
ATOM 10203 O O . ASP B 1 359 ? -2.295 -34.438 1.755 1 79.94 359 ASP B O 1
ATOM 10207 N N . SER B 1 360 ? -1.479 -36.5 1.588 1 86.88 360 SER B N 1
ATOM 10208 C CA . SER B 1 360 ? -0.296 -36.125 2.355 1 86.88 360 SER B CA 1
ATOM 10209 C C . SER B 1 360 ? 0.542 -35.094 1.607 1 86.88 360 SER B C 1
ATOM 10211 O O . SER B 1 360 ? 0.741 -35.219 0.396 1 86.88 360 SER B O 1
ATOM 10213 N N . ARG B 1 361 ? 0.932 -33.969 2.424 1 83.31 361 ARG B N 1
ATOM 10214 C CA . ARG B 1 361 ? 1.705 -32.906 1.827 1 83.31 361 ARG B CA 1
ATOM 10215 C C . ARG B 1 361 ? 3.199 -33.188 1.893 1 83.31 361 ARG B C 1
ATOM 10217 O O . ARG B 1 361 ? 3.744 -33.438 2.971 1 83.31 361 ARG B O 1
ATOM 10224 N N . LEU B 1 362 ? 3.768 -33.156 0.695 1 90.88 362 LEU B N 1
ATOM 10225 C CA . LEU B 1 362 ? 5.203 -33.375 0.559 1 90.88 362 LEU B CA 1
ATOM 10226 C C . LEU B 1 362 ? 5.902 -32.156 0.036 1 90.88 362 LEU B C 1
ATOM 10228 O O . LEU B 1 362 ? 5.496 -31.578 -0.982 1 90.88 362 LEU B O 1
ATOM 10232 N N . PRO B 1 363 ? 6.973 -31.719 0.774 1 91.94 363 PRO B N 1
ATOM 10233 C CA . PRO B 1 363 ? 7.66 -30.5 0.361 1 91.94 363 PRO B CA 1
ATOM 10234 C C . PRO B 1 363 ? 8.602 -30.719 -0.818 1 91.94 363 PRO B C 1
ATOM 10236 O O . PRO B 1 363 ? 9.195 -31.797 -0.948 1 91.94 363 PRO B O 1
ATOM 10239 N N . PHE B 1 364 ? 8.719 -29.766 -1.727 1 90.81 364 PHE B N 1
ATOM 10240 C CA . PHE B 1 364 ? 9.664 -29.719 -2.832 1 90.81 364 PHE B CA 1
ATOM 10241 C C . PHE B 1 364 ? 10.289 -28.328 -2.951 1 90.81 364 PHE B C 1
ATOM 10243 O O . PHE B 1 364 ? 9.594 -27.328 -2.809 1 90.81 364 PHE B O 1
ATOM 10250 N N . GLU B 1 365 ? 11.625 -28.375 -3.1 1 90.5 365 GLU B N 1
ATOM 10251 C CA . GLU B 1 365 ? 12.359 -27.109 -3.238 1 90.5 365 GLU B CA 1
ATOM 10252 C C . GLU B 1 365 ? 13.305 -27.156 -4.434 1 90.5 365 GLU B C 1
ATOM 10254 O O . GLU B 1 365 ? 14.023 -28.141 -4.625 1 90.5 365 GLU B O 1
ATOM 10259 N N . PHE B 1 366 ? 13.211 -26.188 -5.285 1 88 366 PHE B N 1
ATOM 10260 C CA . PHE B 1 366 ? 14.125 -26.016 -6.41 1 88 366 PHE B CA 1
ATOM 10261 C C . PHE B 1 366 ? 14.914 -24.719 -6.27 1 88 366 PHE B C 1
ATOM 10263 O O . PHE B 1 366 ? 14.328 -23.641 -6.18 1 88 366 PHE B O 1
ATOM 10270 N N . VAL B 1 367 ? 16.281 -24.859 -6.211 1 86.81 367 VAL B N 1
ATOM 10271 C CA . VAL B 1 367 ? 17.125 -23.703 -5.941 1 86.81 367 VAL B CA 1
ATOM 10272 C C . VAL B 1 367 ? 18.172 -23.547 -7.047 1 86.81 367 VAL B C 1
ATOM 10274 O O . VAL B 1 367 ? 18.797 -24.531 -7.441 1 86.81 367 VAL B O 1
ATOM 10277 N N . ILE B 1 368 ? 18.219 -22.391 -7.613 1 85.69 368 ILE B N 1
ATOM 10278 C CA . ILE B 1 368 ? 19.328 -22.031 -8.5 1 85.69 368 ILE B CA 1
ATOM 10279 C C . ILE B 1 368 ? 20.25 -21.031 -7.793 1 85.69 368 ILE B C 1
ATOM 10281 O O . ILE B 1 368 ? 19.797 -19.969 -7.344 1 85.69 368 ILE B O 1
ATOM 10285 N N . SER B 1 369 ? 21.469 -21.406 -7.574 1 86.06 369 SER B N 1
ATOM 10286 C CA . SER B 1 369 ? 22.375 -20.547 -6.812 1 86.06 369 SER B CA 1
ATOM 10287 C C . SER B 1 369 ? 23.641 -20.25 -7.609 1 86.06 369 SER B C 1
ATOM 10289 O O . SER B 1 369 ? 24.188 -21.125 -8.273 1 86.06 369 SER B O 1
ATOM 10291 N N . PHE B 1 370 ? 23.969 -19.047 -7.672 1 84.56 370 PHE B N 1
ATOM 10292 C CA . PHE B 1 370 ? 25.219 -18.562 -8.234 1 84.56 370 PHE B CA 1
ATOM 10293 C C . PHE B 1 370 ? 26.141 -18.047 -7.141 1 84.56 370 PHE B C 1
ATOM 10295 O O . PHE B 1 370 ? 25.766 -17.156 -6.383 1 84.56 370 PHE B O 1
ATOM 10302 N N . VAL B 1 371 ? 27.328 -18.594 -6.988 1 83 371 VAL B N 1
ATOM 10303 C CA . VAL B 1 371 ? 28.266 -18.172 -5.949 1 83 371 VAL B CA 1
ATOM 10304 C C . VAL B 1 371 ? 29.594 -17.766 -6.578 1 83 371 VAL B C 1
ATOM 10306 O O . VAL B 1 371 ? 30.141 -18.484 -7.422 1 83 371 VAL B O 1
ATOM 10309 N N . ARG B 1 372 ? 30.016 -16.656 -6.227 1 83.25 372 ARG B N 1
ATOM 10310 C CA . ARG B 1 372 ? 31.297 -16.203 -6.723 1 83.25 372 ARG B CA 1
ATOM 10311 C C . ARG B 1 372 ? 32.438 -16.75 -5.871 1 83.25 372 ARG B C 1
ATOM 10313 O O . ARG B 1 372 ? 32.375 -16.703 -4.641 1 83.25 372 ARG B O 1
ATOM 10320 N N . GLN B 1 373 ? 33.281 -17.406 -6.59 1 78.56 373 GLN B N 1
ATOM 10321 C CA . GLN B 1 373 ? 34.469 -17.891 -5.902 1 78.56 373 GLN B CA 1
ATOM 10322 C C . GLN B 1 373 ? 35.688 -17.016 -6.238 1 78.56 373 GLN B C 1
ATOM 10324 O O . GLN B 1 373 ? 35.844 -16.594 -7.383 1 78.56 373 GLN B O 1
ATOM 10329 N N . GLY B 1 374 ? 36.375 -16.438 -5.379 1 68.88 374 GLY B N 1
ATOM 10330 C CA . GLY B 1 374 ? 37.594 -15.664 -5.594 1 68.88 374 GLY B CA 1
ATOM 10331 C C . GLY B 1 374 ? 37.969 -14.789 -4.41 1 68.88 374 GLY B C 1
ATOM 10332 O O . GLY B 1 374 ? 37.406 -14.953 -3.316 1 68.88 374 GLY B O 1
ATOM 10333 N N . GLU B 1 375 ? 39.062 -14.008 -4.637 1 65.38 375 GLU B N 1
ATOM 10334 C CA . GLU B 1 375 ? 39.594 -13.094 -3.625 1 65.38 375 GLU B CA 1
ATOM 10335 C C . GLU B 1 375 ? 38.531 -12.102 -3.166 1 65.38 375 GLU B C 1
ATOM 10337 O O . GLU B 1 375 ? 37.594 -11.797 -3.906 1 65.38 375 GLU B O 1
ATOM 10342 N N . LYS B 1 376 ? 38.656 -11.805 -1.876 1 66.06 376 LYS B N 1
ATOM 10343 C CA . LYS B 1 376 ? 37.75 -10.82 -1.287 1 66.06 376 LYS B CA 1
ATOM 10344 C C . LYS B 1 376 ? 37.719 -9.547 -2.129 1 66.06 376 LYS B C 1
ATOM 10346 O O . LYS B 1 376 ? 38.75 -9.039 -2.553 1 66.06 376 LYS B O 1
ATOM 10351 N N . SER B 1 377 ? 36.531 -9.25 -2.498 1 71.81 377 SER B N 1
ATOM 10352 C CA . SER B 1 377 ? 36.344 -8.039 -3.295 1 71.81 377 SER B CA 1
ATOM 10353 C C . SER B 1 377 ? 36.656 -6.789 -2.488 1 71.81 377 SER B C 1
ATOM 10355 O O . SER B 1 377 ? 36.688 -6.824 -1.257 1 71.81 377 SER B O 1
ATOM 10357 N N . ILE B 1 378 ? 37.25 -5.863 -2.988 1 74.12 378 ILE B N 1
ATOM 10358 C CA . ILE B 1 378 ? 37.594 -4.574 -2.389 1 74.12 378 ILE B CA 1
ATOM 10359 C C . ILE B 1 378 ? 36.375 -4.059 -1.588 1 74.12 378 ILE B C 1
ATOM 10361 O O . ILE B 1 378 ? 36.562 -3.434 -0.539 1 74.12 378 ILE B O 1
ATOM 10365 N N . ASN B 1 379 ? 35.344 -4.496 -2.004 1 75.62 379 ASN B N 1
ATOM 10366 C CA . ASN B 1 379 ? 34.125 -4.027 -1.322 1 75.62 379 ASN B CA 1
ATOM 10367 C C . ASN B 1 379 ? 34 -4.668 0.054 1 75.62 379 ASN B C 1
ATOM 10369 O O . ASN B 1 379 ? 33.531 -4.023 0.999 1 75.62 379 ASN B O 1
ATOM 10373 N N . GLU B 1 380 ? 34.438 -5.836 0.16 1 77.56 380 GLU B N 1
ATOM 10374 C CA . GLU B 1 380 ? 34.344 -6.516 1.448 1 77.56 380 GLU B CA 1
ATOM 10375 C C . GLU B 1 380 ? 35.312 -5.922 2.459 1 77.56 380 GLU B C 1
ATOM 10377 O O . GLU B 1 380 ? 35 -5.777 3.639 1 77.56 380 GLU B O 1
ATOM 10382 N N . VAL B 1 381 ? 36.406 -5.5 1.954 1 82.12 381 VAL B N 1
ATOM 10383 C CA . VAL B 1 381 ? 37.406 -4.867 2.826 1 82.12 381 VAL B CA 1
ATOM 10384 C C . VAL B 1 381 ? 36.906 -3.492 3.26 1 82.12 381 VAL B C 1
ATOM 10386 O O . VAL B 1 381 ? 37.031 -3.115 4.426 1 82.12 381 VAL B O 1
ATOM 10389 N N . LEU B 1 382 ? 36.375 -2.834 2.367 1 81.88 382 LEU B N 1
ATOM 10390 C CA . LEU B 1 382 ? 35.844 -1.512 2.691 1 81.88 382 LEU B CA 1
ATOM 10391 C C . LEU B 1 382 ? 34.719 -1.61 3.715 1 81.88 382 LEU B C 1
ATOM 10393 O O . LEU B 1 382 ? 34.594 -0.766 4.609 1 81.88 382 LEU B O 1
ATOM 10397 N N . ASN B 1 383 ? 33.969 -2.621 3.666 1 80.75 383 ASN B N 1
ATOM 10398 C CA . ASN B 1 383 ? 32.875 -2.816 4.617 1 80.75 383 ASN B CA 1
ATOM 10399 C C . ASN B 1 383 ? 33.375 -3.15 6.012 1 80.75 383 ASN B C 1
ATOM 10401 O O . ASN B 1 383 ? 32.812 -2.729 7.012 1 80.75 383 ASN B O 1
ATOM 10405 N N . GLN B 1 384 ? 34.562 -3.768 6.059 1 83.94 384 GLN B N 1
ATOM 10406 C CA . GLN B 1 384 ? 35.125 -4.145 7.348 1 83.94 384 GLN B CA 1
ATOM 10407 C C . GLN B 1 384 ? 35.875 -2.971 7.992 1 83.94 384 GLN B C 1
ATOM 10409 O O . GLN B 1 384 ? 35.812 -2.797 9.211 1 83.94 384 GLN B O 1
ATOM 10414 N N . LEU B 1 385 ? 36.375 -2.049 7.223 1 89.56 385 LEU B N 1
ATOM 10415 C CA . LEU B 1 385 ? 37.188 -0.96 7.742 1 89.56 385 LEU B CA 1
ATOM 10416 C C . LEU B 1 385 ? 36.344 0.289 7.98 1 89.56 385 LEU B C 1
ATOM 10418 O O . LEU B 1 385 ? 36.75 1.179 8.734 1 89.56 385 LEU B O 1
ATOM 10422 N N . SER B 1 386 ? 35.25 0.353 7.43 1 90.31 386 SER B N 1
ATOM 10423 C CA . SER B 1 386 ? 34.469 1.569 7.527 1 90.31 386 SER B CA 1
ATOM 10424 C C . SER B 1 386 ? 33.938 1.777 8.945 1 90.31 386 SER B C 1
ATOM 10426 O O . SER B 1 386 ? 33.938 2.902 9.445 1 90.31 386 SER B O 1
ATOM 10428 N N . PHE B 1 387 ? 33.688 0.697 9.656 1 89.5 387 PHE B N 1
ATOM 10429 C CA . PHE B 1 387 ? 33.062 0.832 10.969 1 89.5 387 PHE B CA 1
ATOM 10430 C C . PHE B 1 387 ? 34.094 1.35 11.984 1 89.5 387 PHE B C 1
ATOM 10432 O O . PHE B 1 387 ? 33.875 2.369 12.641 1 89.5 387 PHE B O 1
ATOM 10439 N N . PRO B 1 388 ? 35.25 0.801 12.109 1 92.25 388 PRO B N 1
ATOM 10440 C CA . PRO B 1 388 ? 36.25 1.312 13.07 1 92.25 388 PRO B CA 1
ATOM 10441 C C . PRO B 1 388 ? 36.75 2.709 12.711 1 92.25 388 PRO B C 1
ATOM 10443 O O . PRO B 1 388 ? 37.031 3.516 13.602 1 92.25 388 PRO B O 1
ATOM 10446 N N . MET B 1 389 ? 36.812 3.004 11.516 1 94.81 389 MET B N 1
ATOM 10447 C CA . MET B 1 389 ? 37.25 4.336 11.102 1 94.81 389 MET B CA 1
ATOM 10448 C C . MET B 1 389 ? 36.219 5.391 11.516 1 94.81 389 MET B C 1
ATOM 10450 O O . MET B 1 389 ? 36.594 6.473 11.977 1 94.81 389 MET B O 1
ATOM 10454 N N . LEU B 1 390 ? 35 5.059 11.406 1 95.06 390 LEU B N 1
ATOM 10455 C CA . LEU B 1 390 ? 33.938 6 11.797 1 95.06 390 LEU B CA 1
ATOM 10456 C C . LEU B 1 390 ? 33.875 6.152 13.312 1 95.06 390 LEU B C 1
ATOM 10458 O O . LEU B 1 390 ? 33.625 7.246 13.82 1 95.06 390 LEU B O 1
ATOM 10462 N N . LEU B 1 391 ? 34.219 5.121 14.023 1 93.19 391 LEU B N 1
ATOM 10463 C CA . LEU B 1 391 ? 34.188 5.191 15.484 1 93.19 391 LEU B CA 1
ATOM 10464 C C . LEU B 1 391 ? 35.344 6.07 15.992 1 93.19 391 LEU B C 1
ATOM 10466 O O . LEU B 1 391 ? 35.156 6.844 16.938 1 93.19 391 LEU B O 1
ATOM 10470 N N . ILE B 1 392 ? 36.469 6.008 15.32 1 95.19 392 ILE B N 1
ATOM 10471 C CA . ILE B 1 392 ? 37.594 6.844 15.703 1 95.19 392 ILE B CA 1
ATOM 10472 C C . ILE B 1 392 ? 37.281 8.305 15.391 1 95.19 392 ILE B C 1
ATOM 10474 O O . ILE B 1 392 ? 37.594 9.195 16.188 1 95.19 392 ILE B O 1
ATOM 10478 N N . LEU B 1 393 ? 36.625 8.508 14.383 1 95.5 393 LEU B N 1
ATOM 10479 C CA . LEU B 1 393 ? 36.25 9.867 14.008 1 95.5 393 LEU B CA 1
ATOM 10480 C C . LEU B 1 393 ? 35.219 10.43 14.984 1 95.5 393 LEU B C 1
ATOM 10482 O O . LEU B 1 393 ? 35.281 11.617 15.32 1 95.5 393 LEU B O 1
ATOM 10486 N N . THR B 1 394 ? 34.312 9.625 15.469 1 95.94 394 THR B N 1
ATOM 10487 C CA . THR B 1 394 ? 33.312 10.07 16.422 1 95.94 394 THR B CA 1
ATOM 10488 C C . THR B 1 394 ? 33.938 10.469 17.75 1 95.94 394 THR B C 1
ATOM 10490 O O . THR B 1 394 ? 33.562 11.469 18.344 1 95.94 394 THR B O 1
ATOM 10493 N N . VAL B 1 395 ? 34.969 9.719 18.156 1 95.25 395 VAL B N 1
ATOM 10494 C CA . VAL B 1 395 ? 35.625 10.039 19.422 1 95.25 395 VAL B CA 1
ATOM 10495 C C . VAL B 1 395 ? 36.406 11.344 19.266 1 95.25 395 VAL B C 1
ATOM 10497 O O . VAL B 1 395 ? 36.406 12.195 20.156 1 95.25 395 VAL B O 1
ATOM 10500 N N . ALA B 1 396 ? 36.969 11.609 18.125 1 94.81 396 ALA B N 1
ATOM 10501 C CA . ALA B 1 396 ? 37.719 12.836 17.859 1 94.81 396 ALA B CA 1
ATOM 10502 C C . ALA B 1 396 ? 36.781 14.047 17.828 1 94.81 396 ALA B C 1
ATOM 10504 O O . ALA B 1 396 ? 37.094 15.086 18.422 1 94.81 396 ALA B O 1
ATOM 10505 N N . LEU B 1 397 ? 35.656 13.867 17.266 1 93 397 LEU B N 1
ATOM 10506 C CA . LEU B 1 397 ? 34.719 14.969 17.156 1 93 397 LEU B CA 1
ATOM 10507 C C . LEU B 1 397 ? 34.094 15.281 18.516 1 93 397 LEU B C 1
ATOM 10509 O O . LEU B 1 397 ? 33.844 16.438 18.844 1 93 397 LEU B O 1
ATOM 10513 N N . THR B 1 398 ? 33.844 14.219 19.297 1 94.19 398 THR B N 1
ATOM 10514 C CA . THR B 1 398 ? 33.312 14.43 20.625 1 94.19 398 THR B CA 1
ATOM 10515 C C . THR B 1 398 ? 34.312 15.148 21.516 1 94.19 398 THR B C 1
ATOM 10517 O O . THR B 1 398 ? 33.969 16.062 22.266 1 94.19 398 THR B O 1
ATOM 10520 N N . LEU B 1 399 ? 35.594 14.859 21.375 1 92.19 399 LEU B N 1
ATOM 10521 C CA . LEU B 1 399 ? 36.625 15.508 22.156 1 92.19 399 LEU B CA 1
ATOM 10522 C C . LEU B 1 399 ? 36.781 16.969 21.734 1 92.19 399 LEU B C 1
ATOM 10524 O O . LEU B 1 399 ? 37 17.844 22.594 1 92.19 399 LEU B O 1
ATOM 10528 N N . LEU B 1 400 ? 36.594 17.219 20.531 1 88.62 400 LEU B N 1
ATOM 10529 C CA . LEU B 1 400 ? 36.656 18.578 20.031 1 88.62 400 LEU B CA 1
ATOM 10530 C C . LEU B 1 400 ? 35.5 19.406 20.547 1 88.62 400 LEU B C 1
ATOM 10532 O O . LEU B 1 400 ? 35.656 20.562 20.953 1 88.62 400 LEU B O 1
ATOM 10536 N N . ARG B 1 401 ? 34.344 18.797 20.562 1 87.81 401 ARG B N 1
ATOM 10537 C CA . ARG B 1 401 ? 33.156 19.5 21.047 1 87.81 401 ARG B CA 1
ATOM 10538 C C . ARG B 1 401 ? 33.25 19.75 22.547 1 87.81 401 ARG B C 1
ATOM 10540 O O . ARG B 1 401 ? 32.844 20.812 23.031 1 87.81 401 ARG B O 1
ATOM 10547 N N . MET B 1 402 ? 33.75 18.75 23.25 1 86.38 402 MET B N 1
ATOM 10548 C CA . MET B 1 402 ? 33.906 18.891 24.688 1 86.38 402 MET B CA 1
ATOM 10549 C C . MET B 1 402 ? 34.969 19.953 25.016 1 86.38 402 MET B C 1
ATOM 10551 O O . MET B 1 402 ? 34.812 20.703 25.984 1 86.38 402 MET B O 1
ATOM 10555 N N . TRP B 1 403 ? 35.938 20.109 24.172 1 84 403 TRP B N 1
ATOM 10556 C CA . TRP B 1 403 ? 36.969 21.141 24.344 1 84 403 TRP B CA 1
ATOM 10557 C C . TRP B 1 403 ? 36.344 22.531 24.172 1 84 403 TRP B C 1
ATOM 10559 O O . TRP B 1 403 ? 36.656 23.438 24.953 1 84 403 TRP B O 1
ATOM 10569 N N . SER B 1 404 ? 35.469 22.609 23.281 1 80.25 404 SER B N 1
ATOM 10570 C CA . SER B 1 404 ? 34.812 23.891 23.031 1 80.25 404 SER B CA 1
ATOM 10571 C C . SER B 1 404 ? 33.875 24.25 24.156 1 80.25 404 SER B C 1
ATOM 10573 O O . SER B 1 404 ? 33.781 25.422 24.578 1 80.25 404 SER B O 1
ATOM 10575 N N . LEU B 1 405 ? 33.188 23.297 24.688 1 79.44 405 LEU B N 1
ATOM 10576 C CA . LEU B 1 405 ? 32.219 23.531 25.766 1 79.44 405 LEU B CA 1
ATOM 10577 C C . LEU B 1 405 ? 32.938 23.891 27.062 1 79.44 405 LEU B C 1
ATOM 10579 O O . LEU B 1 405 ? 32.469 24.75 27.812 1 79.44 405 LEU B O 1
ATOM 10583 N N . LEU B 1 406 ? 34.094 23.25 27.328 1 78.75 406 LEU B N 1
ATOM 10584 C CA . LEU B 1 406 ? 34.844 23.516 28.531 1 78.75 406 LEU B CA 1
ATOM 10585 C C . LEU B 1 406 ? 35.469 24.922 28.484 1 78.75 406 LEU B C 1
ATOM 10587 O O . LEU B 1 406 ? 35.562 25.594 29.516 1 78.75 406 LEU B O 1
ATOM 10591 N N . ARG B 1 407 ? 35.75 25.391 27.406 1 73.88 407 ARG B N 1
ATOM 10592 C CA . ARG B 1 407 ? 36.281 26.734 27.25 1 73.88 407 ARG B CA 1
ATOM 10593 C C . ARG B 1 407 ? 35.219 27.781 27.5 1 73.88 407 ARG B C 1
ATOM 10595 O O . ARG B 1 407 ? 35.469 28.828 28.094 1 73.88 407 ARG B O 1
ATOM 10602 N N . GLN B 1 408 ? 34.031 27.391 27.109 1 71 408 GLN B N 1
ATOM 10603 C CA . GLN B 1 408 ? 32.906 28.312 27.312 1 71 408 GLN B CA 1
ATOM 10604 C C . GLN B 1 408 ? 32.531 28.375 28.797 1 71 408 GLN B C 1
ATOM 10606 O O . GLN B 1 408 ? 32.156 29.438 29.297 1 71 408 GLN B O 1
ATOM 10611 N N . ARG B 1 409 ? 32.688 27.188 29.516 1 68.38 409 ARG B N 1
ATOM 10612 C CA . ARG B 1 409 ? 32.281 27.094 30.906 1 68.38 409 ARG B CA 1
ATOM 10613 C C . ARG B 1 409 ? 33.375 27.594 31.844 1 68.38 409 ARG B C 1
ATOM 10615 O O . ARG B 1 409 ? 33.094 28.047 32.938 1 68.38 409 ARG B O 1
ATOM 10622 N N . GLN B 1 410 ? 34.688 27.234 31.656 1 60.59 410 GLN B N 1
ATOM 10623 C CA . GLN B 1 410 ? 35.781 27.641 32.5 1 60.59 410 GLN B CA 1
ATOM 10624 C C . GLN B 1 410 ? 35.812 29.156 32.688 1 60.59 410 GLN B C 1
ATOM 10626 O O . GLN B 1 410 ? 36.25 29.656 33.719 1 60.59 410 GLN B O 1
ATOM 10631 N N . GLY B 1 411 ? 35.438 29.891 31.781 1 51.84 411 GLY B N 1
ATOM 10632 C CA . GLY B 1 411 ? 35.375 31.312 32.094 1 51.84 411 GLY B CA 1
ATOM 10633 C C . GLY B 1 411 ? 34.562 31.609 33.344 1 51.84 411 GLY B C 1
ATOM 10634 O O . GLY B 1 411 ? 34.688 32.688 33.938 1 51.84 411 GLY B O 1
ATOM 10635 N N . ILE B 1 412 ? 33.594 30.734 33.688 1 49.94 412 ILE B N 1
ATOM 10636 C CA . ILE B 1 412 ? 32.688 30.969 34.844 1 49.94 412 ILE B CA 1
ATOM 10637 C C . ILE B 1 412 ? 33.375 30.469 36.125 1 49.94 412 ILE B C 1
ATOM 10639 O O . ILE B 1 412 ? 33.219 31.078 37.188 1 49.94 412 ILE B O 1
ATOM 10643 N N . SER B 1 413 ? 33.938 29.328 36.125 1 45.94 413 SER B N 1
ATOM 10644 C CA . SER B 1 413 ? 34.375 28.672 37.344 1 45.94 413 SER B CA 1
ATOM 10645 C C . SER B 1 413 ? 35.438 29.5 38.094 1 45.94 413 SER B C 1
ATOM 10647 O O . SER B 1 413 ? 35.875 29.125 39.156 1 45.94 413 SER B O 1
ATOM 10649 N N . ALA B 1 414 ? 36.156 30.5 37.531 1 39.53 414 ALA B N 1
ATOM 10650 C CA . ALA B 1 414 ? 37.156 31.109 38.406 1 39.53 414 ALA B CA 1
ATOM 10651 C C . ALA B 1 414 ? 36.469 31.922 39.5 1 39.53 414 ALA B C 1
ATOM 10653 O O . ALA B 1 414 ? 37.125 32.688 40.219 1 39.53 414 ALA B O 1
ATOM 10654 N N . SER B 1 415 ? 35.094 32.062 39.406 1 36.34 415 SER B N 1
ATOM 10655 C CA . SER B 1 415 ? 34.656 32.812 40.594 1 36.34 415 SER B CA 1
ATOM 10656 C C . SER B 1 415 ? 34.781 31.984 41.844 1 36.34 415 SER B C 1
ATOM 10658 O O . SER B 1 415 ? 34.469 30.781 41.844 1 36.34 415 SER B O 1
ATOM 10660 N N . PRO B 1 416 ? 35.438 32.438 42.938 1 34.44 416 PRO B N 1
ATOM 10661 C CA . PRO B 1 416 ? 35.594 31.828 44.25 1 34.44 416 PRO B CA 1
ATOM 10662 C C . PRO B 1 416 ? 34.312 31.281 44.844 1 34.44 416 PRO B C 1
ATOM 10664 O O . PRO B 1 416 ? 34.312 30.562 45.844 1 34.44 416 PRO B O 1
ATOM 10667 N N . LEU B 1 417 ? 33.156 31.984 44.781 1 34.69 417 LEU B N 1
ATOM 10668 C CA . LEU B 1 417 ? 32 31.672 45.625 1 34.69 417 LEU B CA 1
ATOM 10669 C C . LEU B 1 417 ? 31.359 30.359 45.188 1 34.69 417 LEU B C 1
ATOM 10671 O O . LEU B 1 417 ? 30.625 29.734 45.938 1 34.69 417 LEU B O 1
ATOM 10675 N N . SER B 1 418 ? 30.906 30.062 43.906 1 37.5 418 SER B N 1
ATOM 10676 C CA . SER B 1 418 ? 30.141 28.844 43.719 1 37.5 418 SER B CA 1
ATOM 10677 C C . SER B 1 418 ? 31 27.609 43.906 1 37.5 418 SER B C 1
ATOM 10679 O O . SER B 1 418 ? 31.969 27.406 43.156 1 37.5 418 SER B O 1
ATOM 10681 N N . SER B 1 419 ? 31.312 27.141 45 1 39 419 SER B N 1
ATOM 10682 C CA . SER B 1 419 ? 31.719 25.828 45.469 1 39 419 SER B CA 1
ATOM 10683 C C . SER B 1 419 ? 31.109 24.719 44.594 1 39 419 SER B C 1
ATOM 10685 O O . SER B 1 419 ? 30.109 24.109 45 1 39 419 SER B O 1
ATOM 10687 N N . VAL B 1 420 ? 30.656 24.891 43.438 1 45.75 420 VAL B N 1
ATOM 10688 C CA . VAL B 1 420 ? 30.312 23.672 42.719 1 45.75 420 VAL B CA 1
ATOM 10689 C C . VAL B 1 420 ? 31.453 22.656 42.875 1 45.75 420 VAL B C 1
ATOM 10691 O O . VAL B 1 420 ? 32.594 22.938 42.5 1 45.75 420 VAL B O 1
ATOM 10694 N N . ASN B 1 421 ? 31.391 21.828 43.812 1 48.31 421 ASN B N 1
ATOM 10695 C CA . ASN B 1 421 ? 32.281 20.703 44.125 1 48.31 421 ASN B CA 1
ATOM 10696 C C . ASN B 1 421 ? 32.812 20.078 42.844 1 48.31 421 ASN B C 1
ATOM 10698 O O . ASN B 1 421 ? 32.094 19.922 41.844 1 48.31 421 ASN B O 1
ATOM 10702 N N . ASN B 1 422 ? 34.188 20.281 42.594 1 54.66 422 ASN B N 1
ATOM 10703 C CA . ASN B 1 422 ? 34.969 19.641 41.531 1 54.66 422 ASN B CA 1
ATOM 10704 C C . ASN B 1 422 ? 34.344 18.312 41.094 1 54.66 422 ASN B C 1
ATOM 10706 O O . ASN B 1 422 ? 34.375 17.969 39.906 1 54.66 422 ASN B O 1
ATOM 10710 N N . GLU B 1 423 ? 33.75 17.766 42.125 1 57.91 423 GLU B N 1
ATOM 10711 C CA . GLU B 1 423 ? 33.219 16.453 41.781 1 57.91 423 GLU B CA 1
ATOM 10712 C C . GLU B 1 423 ? 31.922 16.562 40.938 1 57.91 423 GLU B C 1
ATOM 10714 O O . GLU B 1 423 ? 31.719 15.805 40 1 57.91 423 GLU B O 1
ATOM 10719 N N . ASP B 1 424 ? 31.156 17.562 41.25 1 62.75 424 ASP B N 1
ATOM 10720 C CA . ASP B 1 424 ? 29.891 17.734 40.531 1 62.75 424 ASP B CA 1
ATOM 10721 C C . ASP B 1 424 ? 30.156 18.25 39.125 1 62.75 424 ASP B C 1
ATOM 10723 O O . ASP B 1 424 ? 29.484 17.828 38.188 1 62.75 424 ASP B O 1
ATOM 10727 N N . PHE B 1 425 ? 31.188 19.078 39.031 1 66.56 425 PHE B N 1
ATOM 10728 C CA . PHE B 1 425 ? 31.562 19.578 37.719 1 66.56 425 PHE B CA 1
ATOM 10729 C C . PHE B 1 425 ? 32.062 18.438 36.844 1 66.56 425 PHE B C 1
ATOM 10731 O O . PHE B 1 425 ? 31.688 18.375 35.656 1 66.56 425 PHE B O 1
ATOM 10738 N N . CYS B 1 426 ? 32.75 17.562 37.5 1 69.94 426 CYS B N 1
ATOM 10739 C CA . CYS B 1 426 ? 33.281 16.438 36.719 1 69.94 426 CYS B CA 1
ATOM 10740 C C . CYS B 1 426 ? 32.156 15.5 36.312 1 69.94 426 CYS B C 1
ATOM 10742 O O . CYS B 1 426 ? 32.188 14.992 35.188 1 69.94 426 CYS B O 1
ATOM 10744 N N . SER B 1 427 ? 31.203 15.367 37.125 1 77.38 427 SER B N 1
ATOM 10745 C CA . SER B 1 427 ? 30.125 14.453 36.812 1 77.38 427 SER B CA 1
ATOM 10746 C C . SER B 1 427 ? 29.234 15.039 35.719 1 77.38 427 SER B C 1
ATOM 10748 O O . SER B 1 427 ? 28.812 14.328 34.781 1 77.38 427 SER B O 1
ATOM 10750 N N . ILE B 1 428 ? 29 16.281 35.719 1 79.12 428 ILE B N 1
ATOM 10751 C CA . ILE B 1 428 ? 28.141 16.922 34.719 1 79.12 428 ILE B CA 1
ATOM 10752 C C . ILE B 1 428 ? 28.859 16.938 33.375 1 79.12 428 ILE B C 1
ATOM 10754 O O . ILE B 1 428 ? 28.234 16.719 32.344 1 79.12 428 ILE B O 1
ATOM 10758 N N . THR B 1 429 ? 30.125 17.125 33.469 1 84.12 429 THR B N 1
ATOM 10759 C CA . THR B 1 429 ? 30.906 17.141 32.25 1 84.12 429 THR B CA 1
ATOM 10760 C C . THR B 1 429 ? 30.969 15.734 31.625 1 84.12 429 THR B C 1
ATOM 10762 O O . THR B 1 429 ? 30.953 15.586 30.406 1 84.12 429 THR B O 1
ATOM 10765 N N . LEU B 1 430 ? 31 14.766 32.5 1 87.62 430 LEU B N 1
ATOM 10766 C CA . LEU B 1 430 ? 31.031 13.398 32 1 87.62 430 LEU B CA 1
ATOM 10767 C C . LEU B 1 430 ? 29.703 13.031 31.344 1 87.62 430 LEU B C 1
ATOM 10769 O O . LEU B 1 430 ? 29.688 12.383 30.297 1 87.62 430 LEU B O 1
ATOM 10773 N N . VAL B 1 431 ? 28.625 13.398 31.906 1 88.38 431 VAL B N 1
ATOM 10774 C CA . VAL B 1 431 ? 27.328 13.109 31.328 1 88.38 431 VAL B CA 1
ATOM 10775 C C . VAL B 1 431 ? 27.172 13.82 29.984 1 88.38 431 VAL B C 1
ATOM 10777 O O . VAL B 1 431 ? 26.641 13.25 29.031 1 88.38 431 VAL B O 1
ATOM 10780 N N . GLU B 1 432 ? 27.672 15.008 29.969 1 89 432 GLU B N 1
ATOM 10781 C CA . GLU B 1 432 ? 27.625 15.742 28.703 1 89 432 GLU B CA 1
ATOM 10782 C C . GLU B 1 432 ? 28.484 15.086 27.641 1 89 432 GLU B C 1
ATOM 10784 O O . GLU B 1 432 ? 28.125 15.055 26.469 1 89 432 GLU B O 1
ATOM 10789 N N . PHE B 1 433 ? 29.594 14.594 28.141 1 91.81 433 PHE B N 1
ATOM 10790 C CA . PHE B 1 433 ? 30.469 13.883 27.219 1 91.81 433 PHE B CA 1
ATOM 10791 C C . PHE B 1 433 ? 29.797 12.633 26.672 1 91.81 433 PHE B C 1
ATOM 10793 O O . PHE B 1 433 ? 29.828 12.375 25.469 1 91.81 433 PHE B O 1
ATOM 10800 N N . LEU B 1 434 ? 29.156 11.914 27.516 1 93.12 434 LEU B N 1
ATOM 10801 C CA . LEU B 1 434 ? 28.484 10.688 27.109 1 93.12 434 LEU B CA 1
ATOM 10802 C C . LEU B 1 434 ? 27.312 10.992 26.172 1 93.12 434 LEU B C 1
ATOM 10804 O O . LEU B 1 434 ? 27.047 10.242 25.234 1 93.12 434 LEU B O 1
ATOM 10808 N N . LEU B 1 435 ? 26.672 12.031 26.391 1 93.44 435 LEU B N 1
ATOM 10809 C CA . LEU B 1 435 ? 25.547 12.398 25.547 1 93.44 435 LEU B CA 1
ATOM 10810 C C . LEU B 1 435 ? 26.016 12.82 24.156 1 93.44 435 LEU B C 1
ATOM 10812 O O . LEU B 1 435 ? 25.422 12.438 23.156 1 93.44 435 LEU B O 1
ATOM 10816 N N . GLN B 1 436 ? 27.062 13.539 24.156 1 93.44 436 GLN B N 1
ATOM 10817 C CA . GLN B 1 436 ? 27.609 13.938 22.859 1 93.44 436 GLN B CA 1
ATOM 10818 C C . GLN B 1 436 ? 28.172 12.734 22.109 1 93.44 436 GLN B C 1
ATOM 10820 O O . GLN B 1 436 ? 28.031 12.625 20.891 1 93.44 436 GLN B O 1
ATOM 10825 N N . LEU B 1 437 ? 28.797 11.938 22.906 1 95.19 437 LEU B N 1
ATOM 10826 C CA . LEU B 1 437 ? 29.328 10.727 22.297 1 95.19 437 LEU B CA 1
ATOM 10827 C C . LEU B 1 437 ? 28.203 9.859 21.734 1 95.19 437 LEU B C 1
ATOM 10829 O O . LEU B 1 437 ? 28.328 9.297 20.641 1 95.19 437 LEU B O 1
ATOM 10833 N N . ALA B 1 438 ? 27.188 9.75 22.453 1 95.75 438 ALA B N 1
ATOM 10834 C CA . ALA B 1 438 ? 26.047 8.961 22 1 95.75 438 ALA B CA 1
ATOM 10835 C C . ALA B 1 438 ? 25.422 9.562 20.75 1 95.75 438 ALA B C 1
ATOM 10837 O O . ALA B 1 438 ? 25.016 8.828 19.844 1 95.75 438 ALA B O 1
ATOM 10838 N N . ASP B 1 439 ? 25.344 10.781 20.656 1 95.5 439 ASP B N 1
ATOM 10839 C CA . ASP B 1 439 ? 24.766 11.445 19.484 1 95.5 439 ASP B CA 1
ATOM 10840 C C . ASP B 1 439 ? 25.609 11.219 18.25 1 95.5 439 ASP B C 1
ATOM 10842 O O . ASP B 1 439 ? 25.109 10.805 17.203 1 95.5 439 ASP B O 1
ATOM 10846 N N . TYR B 1 440 ? 26.922 11.422 18.375 1 96 440 TYR B N 1
ATOM 10847 C CA . TYR B 1 440 ? 27.812 11.25 17.234 1 96 440 TYR B CA 1
ATOM 10848 C C . TYR B 1 440 ? 27.922 9.773 16.844 1 96 440 TYR B C 1
ATOM 10850 O O . TYR B 1 440 ? 28.062 9.453 15.664 1 96 440 TYR B O 1
ATOM 10858 N N . THR B 1 441 ? 27.875 8.93 17.844 1 95.88 441 THR B N 1
ATOM 10859 C CA . THR B 1 441 ? 27.906 7.504 17.547 1 95.88 441 THR B CA 1
ATOM 10860 C C . THR B 1 441 ? 26.656 7.09 16.766 1 95.88 441 THR B C 1
ATOM 10862 O O . THR B 1 441 ? 26.734 6.277 15.844 1 95.88 441 THR B O 1
ATOM 10865 N N . SER B 1 442 ? 25.531 7.594 17.141 1 96.38 442 SER B N 1
ATOM 10866 C CA . SER B 1 442 ? 24.312 7.285 16.422 1 96.38 442 SER B CA 1
ATOM 10867 C C . SER B 1 442 ? 24.422 7.727 14.961 1 96.38 442 SER B C 1
ATOM 10869 O O . SER B 1 442 ? 24.016 6.996 14.055 1 96.38 442 SER B O 1
ATOM 10871 N N . PHE B 1 443 ? 25 8.797 14.742 1 95.62 443 PHE B N 1
ATOM 10872 C CA . PHE B 1 443 ? 25.172 9.305 13.383 1 95.62 443 PHE B CA 1
ATOM 10873 C C . PHE B 1 443 ? 26.188 8.461 12.617 1 95.62 443 PHE B C 1
ATOM 10875 O O . PHE B 1 443 ? 26.016 8.195 11.43 1 95.62 443 PHE B O 1
ATOM 10882 N N . ALA B 1 444 ? 27.203 8.094 13.32 1 95.69 444 ALA B N 1
ATOM 10883 C CA . ALA B 1 444 ? 28.234 7.258 12.695 1 95.69 444 ALA B CA 1
ATOM 10884 C C . ALA B 1 444 ? 27.656 5.902 12.297 1 95.69 444 ALA B C 1
ATOM 10886 O O . ALA B 1 444 ? 27.969 5.387 11.219 1 95.69 444 ALA B O 1
ATOM 10887 N N . LEU B 1 445 ? 26.859 5.395 13.141 1 95.19 445 LEU B N 1
ATOM 10888 C CA . LEU B 1 445 ? 26.219 4.121 12.82 1 95.19 445 LEU B CA 1
ATOM 10889 C C . LEU B 1 445 ? 25.281 4.27 11.625 1 95.19 445 LEU B C 1
ATOM 10891 O O . LEU B 1 445 ? 25.188 3.367 10.797 1 95.19 445 LEU B O 1
ATOM 10895 N N . LEU B 1 446 ? 24.609 5.352 11.531 1 95.69 446 LEU B N 1
ATOM 10896 C CA . LEU B 1 446 ? 23.734 5.613 10.398 1 95.69 446 LEU B CA 1
ATOM 10897 C C . LEU B 1 446 ? 24.547 5.723 9.102 1 95.69 446 LEU B C 1
ATOM 10899 O O . LEU B 1 446 ? 24.172 5.133 8.086 1 95.69 446 LEU B O 1
ATOM 10903 N N . ILE B 1 447 ? 25.641 6.438 9.164 1 95.25 447 ILE B N 1
ATOM 10904 C CA . ILE B 1 447 ? 26.484 6.609 7.984 1 95.25 447 ILE B CA 1
ATOM 10905 C C . ILE B 1 447 ? 27.062 5.262 7.57 1 95.25 447 ILE B C 1
ATOM 10907 O O . ILE B 1 447 ? 27.141 4.945 6.383 1 95.25 447 ILE B O 1
ATOM 10911 N N . TYR B 1 448 ? 27.438 4.496 8.539 1 93.5 448 TYR B N 1
ATOM 10912 C CA . TYR B 1 448 ? 27.953 3.158 8.258 1 93.5 448 TYR B CA 1
ATOM 10913 C C . TYR B 1 448 ? 26.906 2.307 7.555 1 93.5 448 TYR B C 1
ATOM 10915 O O . TYR B 1 448 ? 27.203 1.657 6.547 1 93.5 448 TYR B O 1
ATOM 10923 N N . PHE B 1 449 ? 25.766 2.34 8.117 1 92.38 449 PHE B N 1
ATOM 10924 C CA . PHE B 1 449 ? 24.656 1.576 7.547 1 92.38 449 PHE B CA 1
ATOM 10925 C C . PHE B 1 449 ? 24.375 2.01 6.113 1 92.38 449 PHE B C 1
ATOM 10927 O O . PHE B 1 449 ? 24.234 1.17 5.223 1 92.38 449 PHE B O 1
ATOM 10934 N N . LEU B 1 450 ? 24.312 3.324 5.859 1 94.12 450 LEU B N 1
ATOM 10935 C CA . LEU B 1 450 ? 24.016 3.852 4.535 1 94.12 450 LEU B CA 1
ATOM 10936 C C . LEU B 1 450 ? 25.125 3.527 3.551 1 94.12 450 LEU B C 1
ATOM 10938 O O . LEU B 1 450 ? 24.859 3.166 2.4 1 94.12 450 LEU B O 1
ATOM 10942 N N . LEU B 1 451 ? 26.344 3.668 4.055 1 92.12 451 LEU B N 1
ATOM 10943 C CA . LEU B 1 451 ? 27.469 3.344 3.188 1 92.12 451 LEU B CA 1
ATOM 10944 C C . LEU B 1 451 ? 27.438 1.869 2.799 1 92.12 451 LEU B C 1
ATOM 10946 O O . LEU B 1 451 ? 27.672 1.525 1.638 1 92.12 451 LEU B O 1
ATOM 10950 N N . TYR B 1 452 ? 27.125 1.055 3.736 1 90.38 452 TYR B N 1
ATOM 10951 C CA . TYR B 1 452 ? 27.062 -0.383 3.498 1 90.38 452 TYR B CA 1
ATOM 10952 C C . TYR B 1 452 ? 25.984 -0.728 2.48 1 90.38 452 TYR B C 1
ATOM 10954 O O . TYR B 1 452 ? 26.25 -1.432 1.502 1 90.38 452 TYR B O 1
ATOM 10962 N N . VAL B 1 453 ? 24.828 -0.223 2.629 1 91.5 453 VAL B N 1
ATOM 10963 C CA . VAL B 1 453 ? 23.688 -0.537 1.769 1 91.5 453 VAL B CA 1
ATOM 10964 C C . VAL B 1 453 ? 23.875 0.119 0.403 1 91.5 453 VAL B C 1
ATOM 10966 O O . VAL B 1 453 ? 23.641 -0.507 -0.632 1 91.5 453 VAL B O 1
ATOM 10969 N N . TYR B 1 454 ? 24.391 1.337 0.338 1 93.12 454 TYR B N 1
ATOM 10970 C CA . TYR B 1 454 ? 24.5 2.08 -0.912 1 93.12 454 TYR B CA 1
ATOM 10971 C C . TYR B 1 454 ? 25.656 1.56 -1.753 1 93.12 454 TYR B C 1
ATOM 10973 O O . TYR B 1 454 ? 25.531 1.375 -2.965 1 93.12 454 TYR B O 1
ATOM 10981 N N . LEU B 1 455 ? 26.766 1.319 -1.146 1 90.38 455 LEU B N 1
ATOM 10982 C CA . LEU B 1 455 ? 27.922 0.856 -1.909 1 90.38 455 LEU B CA 1
ATOM 10983 C C . LEU B 1 455 ? 27.641 -0.507 -2.535 1 90.38 455 LEU B C 1
ATOM 10985 O O . LEU B 1 455 ? 27.875 -0.706 -3.729 1 90.38 455 LEU B O 1
ATOM 10989 N N . ASN B 1 456 ? 27.094 -1.409 -1.798 1 88.69 456 ASN B N 1
ATOM 10990 C CA . ASN B 1 456 ? 26.828 -2.744 -2.316 1 88.69 456 ASN B CA 1
ATOM 10991 C C . ASN B 1 456 ? 25.719 -2.721 -3.363 1 88.69 456 ASN B C 1
ATOM 10993 O O . ASN B 1 456 ? 25.781 -3.436 -4.367 1 88.69 456 ASN B O 1
ATOM 10997 N N . SER B 1 457 ? 24.688 -1.907 -3.197 1 91 457 SER B N 1
ATOM 10998 C CA . SER B 1 457 ? 23.594 -1.841 -4.156 1 91 457 SER B CA 1
ATOM 10999 C C . SER B 1 457 ? 24.031 -1.171 -5.453 1 91 457 SER B C 1
ATOM 11001 O O . SER B 1 457 ? 23.656 -1.619 -6.543 1 91 457 SER B O 1
ATOM 11003 N N . LEU B 1 458 ? 24.844 -0.148 -5.312 1 91.06 458 LEU B N 1
ATOM 11004 C CA . LEU B 1 458 ? 25.312 0.542 -6.512 1 91.06 458 LEU B CA 1
ATOM 11005 C C . LEU B 1 458 ? 26.25 -0.344 -7.32 1 91.06 458 LEU B C 1
ATOM 11007 O O . LEU B 1 458 ? 26.219 -0.334 -8.555 1 91.06 458 LEU B O 1
ATOM 11011 N N . ILE B 1 459 ? 27.031 -1.129 -6.66 1 88.12 459 ILE B N 1
ATOM 11012 C CA . ILE B 1 459 ? 27.922 -2.061 -7.348 1 88.12 459 ILE B CA 1
ATOM 11013 C C . ILE B 1 459 ? 27.094 -3.133 -8.055 1 88.12 459 ILE B C 1
ATOM 11015 O O . ILE B 1 459 ? 27.375 -3.496 -9.195 1 88.12 459 ILE B O 1
ATOM 11019 N N . TYR B 1 460 ? 26.109 -3.555 -7.473 1 86.56 460 TYR B N 1
ATOM 11020 C CA . TYR B 1 460 ? 25.281 -4.582 -8.07 1 86.56 460 TYR B CA 1
ATOM 11021 C C . TYR B 1 460 ? 24.578 -4.047 -9.32 1 86.56 460 TYR B C 1
ATOM 11023 O O . TYR B 1 460 ? 24.5 -4.738 -10.336 1 86.56 460 TYR B O 1
ATOM 11031 N N . PHE B 1 461 ? 24.094 -2.807 -9.305 1 86.25 461 PHE B N 1
ATOM 11032 C CA . PHE B 1 461 ? 23.344 -2.25 -10.422 1 86.25 461 PHE B CA 1
ATOM 11033 C C . PHE B 1 461 ? 24.281 -1.891 -11.578 1 86.25 461 PHE B C 1
ATOM 11035 O O . PHE B 1 461 ? 23.875 -1.92 -12.742 1 86.25 461 PHE B O 1
ATOM 11042 N N . THR B 1 462 ? 25.547 -1.599 -11.297 1 86.31 462 THR B N 1
ATOM 11043 C CA . THR B 1 462 ? 26.438 -1.104 -12.328 1 86.31 462 THR B CA 1
ATOM 11044 C C . THR B 1 462 ? 27.453 -2.176 -12.727 1 86.31 462 THR B C 1
ATOM 11046 O O . THR B 1 462 ? 28.281 -1.957 -13.609 1 86.31 462 THR B O 1
ATOM 11049 N N . GLN B 1 463 ? 27.297 -3.316 -12.258 1 81.44 463 GLN B N 1
ATOM 11050 C CA . GLN B 1 463 ? 28.328 -4.316 -12.5 1 81.44 463 GLN B CA 1
ATOM 11051 C C . GLN B 1 463 ? 28.219 -4.883 -13.914 1 81.44 463 GLN B C 1
ATOM 11053 O O . GLN B 1 463 ? 27.109 -5.105 -14.414 1 81.44 463 GLN B O 1
ATOM 11058 N N . ASN B 1 464 ? 29.391 -4.949 -14.57 1 76.62 464 ASN B N 1
ATOM 11059 C CA . ASN B 1 464 ? 29.516 -5.605 -15.867 1 76.62 464 ASN B CA 1
ATOM 11060 C C . ASN B 1 464 ? 29.984 -7.047 -15.727 1 76.62 464 ASN B C 1
ATOM 11062 O O . ASN B 1 464 ? 29.656 -7.902 -16.547 1 76.62 464 ASN B O 1
ATOM 11066 N N . TYR B 1 465 ? 30.812 -7.16 -14.641 1 77.56 465 TYR B N 1
ATOM 11067 C CA . TYR B 1 465 ? 31.266 -8.492 -14.266 1 77.56 465 TYR B CA 1
ATOM 11068 C C . TYR B 1 465 ? 30.688 -8.914 -12.914 1 77.56 465 TYR B C 1
ATOM 11070 O O . TYR B 1 465 ? 30.438 -8.07 -12.055 1 77.56 465 TYR B O 1
ATOM 11078 N N . ALA B 1 466 ? 30.391 -10.156 -12.773 1 79.81 466 ALA B N 1
ATOM 11079 C CA . ALA B 1 466 ? 29.75 -10.656 -11.562 1 79.81 466 ALA B CA 1
ATOM 11080 C C . ALA B 1 466 ? 30.641 -10.453 -10.344 1 79.81 466 ALA B C 1
ATOM 11082 O O . ALA B 1 466 ? 31.5 -11.289 -10.047 1 79.81 466 ALA B O 1
ATOM 11083 N N . GLU B 1 467 ? 30.453 -9.336 -9.688 1 78.88 467 GLU B N 1
ATOM 11084 C CA . GLU B 1 467 ? 31.188 -9.078 -8.453 1 78.88 467 GLU B CA 1
ATOM 11085 C C . GLU B 1 467 ? 30.375 -9.461 -7.23 1 78.88 467 GLU B C 1
ATOM 11087 O O . GLU B 1 467 ? 30.891 -10.062 -6.289 1 78.88 467 GLU B O 1
ATOM 11092 N N . LEU B 1 468 ? 29.156 -9.117 -7.375 1 82.19 468 LEU B N 1
ATOM 11093 C CA . LEU B 1 468 ? 28.25 -9.445 -6.277 1 82.19 468 LEU B CA 1
ATOM 11094 C C . LEU B 1 468 ? 27.047 -10.25 -6.785 1 82.19 468 LEU B C 1
ATOM 11096 O O . LEU B 1 468 ? 26.562 -10.008 -7.891 1 82.19 468 LEU B O 1
ATOM 11100 N N . THR B 1 469 ? 26.75 -11.234 -5.93 1 82.44 469 THR B N 1
ATOM 11101 C CA . THR B 1 469 ? 25.594 -12.055 -6.258 1 82.44 469 THR B CA 1
ATOM 11102 C C . THR B 1 469 ? 24.484 -11.844 -5.242 1 82.44 469 THR B C 1
ATOM 11104 O O . THR B 1 469 ? 24.719 -11.289 -4.164 1 82.44 469 THR B O 1
ATOM 11107 N N . LEU B 1 470 ? 23.266 -12.227 -5.617 1 82.44 470 LEU B N 1
ATOM 11108 C CA . LEU B 1 470 ? 22.125 -12.141 -4.715 1 82.44 470 LEU B CA 1
ATOM 11109 C C . LEU B 1 470 ? 21.938 -13.445 -3.941 1 82.44 470 LEU B C 1
ATOM 11111 O O . LEU B 1 470 ? 22.109 -14.531 -4.496 1 82.44 470 LEU B O 1
ATOM 11115 N N . PRO B 1 471 ? 21.734 -13.258 -2.662 1 82.69 471 PRO B N 1
ATOM 11116 C CA . PRO B 1 471 ? 21.438 -12.109 -1.803 1 82.69 471 PRO B CA 1
ATOM 11117 C C . PRO B 1 471 ? 22.688 -11.312 -1.421 1 82.69 471 PRO B C 1
ATOM 11119 O O . PRO B 1 471 ? 23.734 -11.906 -1.132 1 82.69 471 PRO B O 1
ATOM 11122 N N . LEU B 1 472 ? 22.547 -10.039 -1.497 1 80.19 472 LEU B N 1
ATOM 11123 C CA . LEU B 1 472 ? 23.688 -9.148 -1.327 1 80.19 472 LEU B CA 1
ATOM 11124 C C . LEU B 1 472 ? 24.297 -9.305 0.068 1 80.19 472 LEU B C 1
ATOM 11126 O O . LEU B 1 472 ? 25.516 -9.398 0.217 1 80.19 472 LEU B O 1
ATOM 11130 N N . LEU B 1 473 ? 23.328 -9.211 1.069 1 75.44 473 LEU B N 1
ATOM 11131 C CA . LEU B 1 473 ? 23.859 -9.297 2.424 1 75.44 473 LEU B CA 1
ATOM 11132 C C . LEU B 1 473 ? 23.5 -10.633 3.068 1 75.44 473 LEU B C 1
ATOM 11134 O O . LEU B 1 473 ? 22.312 -10.969 3.188 1 75.44 473 LEU B O 1
ATOM 11138 N N . LYS B 1 474 ? 24.594 -11.445 3.252 1 66.88 474 LYS B N 1
ATOM 11139 C CA . LYS B 1 474 ? 24.406 -12.719 3.947 1 66.88 474 LYS B CA 1
ATOM 11140 C C . LYS B 1 474 ? 24.047 -12.492 5.41 1 66.88 474 LYS B C 1
ATOM 11142 O O . LYS B 1 474 ? 23.266 -13.258 5.984 1 66.88 474 LYS B O 1
ATOM 11147 N N . GLY B 1 475 ? 24.562 -11.32 6.113 1 69.12 475 GLY B N 1
ATOM 11148 C CA . GLY B 1 475 ? 24.281 -11.016 7.504 1 69.12 475 GLY B CA 1
ATOM 11149 C C . GLY B 1 475 ? 23.312 -9.859 7.68 1 69.12 475 GLY B C 1
ATOM 11150 O O . GLY B 1 475 ? 23.641 -8.859 8.32 1 69.12 475 GLY B O 1
ATOM 11151 N N . TYR B 1 476 ? 22.109 -9.961 7.195 1 76.56 476 TYR B N 1
ATOM 11152 C CA . TYR B 1 476 ? 21.062 -8.938 7.262 1 76.56 476 TYR B CA 1
ATOM 11153 C C . TYR B 1 476 ? 20.656 -8.664 8.703 1 76.56 476 TYR B C 1
ATOM 11155 O O . TYR B 1 476 ? 20.328 -7.531 9.055 1 76.56 476 TYR B O 1
ATOM 11163 N N . ASN B 1 477 ? 20.984 -9.555 9.648 1 82.19 477 ASN B N 1
ATOM 11164 C CA . ASN B 1 477 ? 20.594 -9.406 11.047 1 82.19 477 ASN B CA 1
ATOM 11165 C C . ASN B 1 477 ? 21.516 -8.445 11.781 1 82.19 477 ASN B C 1
ATOM 11167 O O . ASN B 1 477 ? 21.062 -7.691 12.648 1 82.19 477 ASN B O 1
ATOM 11171 N N . TYR B 1 478 ? 22.766 -8.516 11.383 1 84.31 478 TYR B N 1
ATOM 11172 C CA . TYR B 1 478 ? 23.719 -7.59 11.992 1 84.31 478 TYR B CA 1
ATOM 11173 C C . TYR B 1 478 ? 23.359 -6.145 11.664 1 84.31 478 TYR B C 1
ATOM 11175 O O . TYR B 1 478 ? 23.406 -5.277 12.539 1 84.31 478 TYR B O 1
ATOM 11183 N N . LEU B 1 479 ? 23 -5.902 10.531 1 85.44 479 LEU B N 1
ATOM 11184 C CA . LEU B 1 479 ? 22.641 -4.547 10.117 1 85.44 479 LEU B CA 1
ATOM 11185 C C . LEU B 1 479 ? 21.375 -4.082 10.812 1 85.44 479 LEU B C 1
ATOM 11187 O O . LEU B 1 479 ? 21.234 -2.898 11.133 1 85.44 479 LEU B O 1
ATOM 11191 N N . GLN B 1 480 ? 20.484 -5.008 11.148 1 89.5 480 GLN B N 1
ATOM 11192 C CA . GLN B 1 480 ? 19.266 -4.68 11.883 1 89.5 480 GLN B CA 1
ATOM 11193 C C . GLN B 1 480 ? 19.594 -4.242 13.312 1 89.5 480 GLN B C 1
ATOM 11195 O O . GLN B 1 480 ? 19.016 -3.277 13.812 1 89.5 480 GLN B O 1
ATOM 11200 N N . PHE B 1 481 ? 20.578 -4.863 13.844 1 90.69 481 PHE B N 1
ATOM 11201 C CA . PHE B 1 481 ? 20.969 -4.52 15.203 1 90.69 481 PHE B CA 1
ATOM 11202 C C . PHE B 1 481 ? 21.641 -3.156 15.242 1 90.69 481 PHE B C 1
ATOM 11204 O O . PHE B 1 481 ? 21.422 -2.367 16.156 1 90.69 481 PHE B O 1
ATOM 11211 N N . VAL B 1 482 ? 22.391 -2.941 14.258 1 91.12 482 VAL B N 1
ATOM 11212 C CA . VAL B 1 482 ? 23.094 -1.663 14.188 1 91.12 482 VAL B CA 1
ATOM 11213 C C . VAL B 1 482 ? 22.078 -0.526 14.047 1 91.12 482 VAL B C 1
ATOM 11215 O O . VAL B 1 482 ? 22.203 0.504 14.719 1 91.12 482 VAL B O 1
ATOM 11218 N N . MET B 1 483 ? 21.078 -0.714 13.32 1 93.25 483 MET B N 1
ATOM 11219 C CA . MET B 1 483 ? 20.078 0.334 13.102 1 93.25 483 MET B CA 1
ATOM 11220 C C . MET B 1 483 ? 19.219 0.536 14.344 1 93.25 483 MET B C 1
ATOM 11222 O O . MET B 1 483 ? 18.875 1.668 14.688 1 93.25 483 MET B O 1
ATOM 11226 N N . CYS B 1 484 ? 18.922 -0.516 15.039 1 94.31 484 CYS B N 1
ATOM 11227 C CA . CYS B 1 484 ? 18.141 -0.403 16.266 1 94.31 484 CYS B CA 1
ATOM 11228 C C . CYS B 1 484 ? 18.922 0.319 17.344 1 94.31 484 CYS B C 1
ATOM 11230 O O . CYS B 1 484 ? 18.375 1.171 18.047 1 94.31 484 CYS B O 1
ATOM 11232 N N . ALA B 1 485 ? 20.188 -0.005 17.375 1 95.25 485 ALA B N 1
ATOM 11233 C CA . ALA B 1 485 ? 21.047 0.666 18.344 1 95.25 485 ALA B CA 1
ATOM 11234 C C . ALA B 1 485 ? 21.172 2.152 18.031 1 95.25 485 ALA B C 1
ATOM 11236 O O . ALA B 1 485 ? 21.109 2.994 18.922 1 95.25 485 ALA B O 1
ATOM 11237 N N . ALA B 1 486 ? 21.344 2.453 16.828 1 96.75 486 ALA B N 1
ATOM 11238 C CA . ALA B 1 486 ? 21.453 3.852 16.422 1 96.75 486 ALA B CA 1
ATOM 11239 C C . ALA B 1 486 ? 20.156 4.613 16.75 1 96.75 486 ALA B C 1
ATOM 11241 O O . ALA B 1 486 ? 20.203 5.754 17.219 1 96.75 486 ALA B O 1
ATOM 11242 N N . ALA B 1 487 ? 18.984 4.004 16.562 1 96.44 487 ALA B N 1
ATOM 11243 C CA . ALA B 1 487 ? 17.688 4.645 16.828 1 96.44 487 ALA B CA 1
ATOM 11244 C C . ALA B 1 487 ? 17.5 4.906 18.312 1 96.44 487 ALA B C 1
ATOM 11246 O O . ALA B 1 487 ? 17.031 5.977 18.703 1 96.44 487 ALA B O 1
ATOM 11247 N N . VAL B 1 488 ? 17.938 4.004 19.109 1 96.44 488 VAL B N 1
ATOM 11248 C CA . VAL B 1 488 ? 17.766 4.152 20.547 1 96.44 488 VAL B CA 1
ATOM 11249 C C . VAL B 1 488 ? 18.688 5.258 21.062 1 96.44 488 VAL B C 1
ATOM 11251 O O . VAL B 1 488 ? 18.281 6.098 21.859 1 96.44 488 VAL B O 1
ATOM 11254 N N . LEU B 1 489 ? 19.891 5.297 20.562 1 96.75 489 LEU B N 1
ATOM 11255 C CA . LEU B 1 489 ? 20.828 6.332 20.984 1 96.75 489 LEU B CA 1
ATOM 11256 C C . LEU B 1 489 ? 20.344 7.711 20.531 1 96.75 489 LEU B C 1
ATOM 11258 O O . LEU B 1 489 ? 20.391 8.664 21.312 1 96.75 489 LEU B O 1
ATOM 11262 N N . LYS B 1 490 ? 19.859 7.754 19.359 1 96.06 490 LYS B N 1
ATOM 11263 C CA . LYS B 1 490 ? 19.375 9.039 18.859 1 96.06 490 LYS B CA 1
ATOM 11264 C C . LYS B 1 490 ? 18.125 9.477 19.625 1 96.06 490 LYS B C 1
ATOM 11266 O O . LYS B 1 490 ? 17.906 10.672 19.844 1 96.06 490 LYS B O 1
ATOM 11271 N N . LEU B 1 491 ? 17.266 8.555 20 1 94.19 491 LEU B N 1
ATOM 11272 C CA . LEU B 1 491 ? 16.062 8.859 20.766 1 94.19 491 LEU B CA 1
ATOM 11273 C C . LEU B 1 491 ? 16.422 9.461 22.125 1 94.19 491 LEU B C 1
ATOM 11275 O O . LEU B 1 491 ? 15.859 10.484 22.516 1 94.19 491 LEU B O 1
ATOM 11279 N N . ILE B 1 492 ? 17.422 8.984 22.75 1 94.12 492 ILE B N 1
ATOM 11280 C CA . ILE B 1 492 ? 17.859 9.469 24.047 1 94.12 492 ILE B CA 1
ATOM 11281 C C . ILE B 1 492 ? 18.453 10.867 23.922 1 94.12 492 ILE B C 1
ATOM 11283 O O . ILE B 1 492 ? 18.109 11.773 24.688 1 94.12 492 ILE B O 1
ATOM 11287 N N . THR B 1 493 ? 19.234 11.031 22.906 1 94.12 493 THR B N 1
ATOM 11288 C CA . THR B 1 493 ? 19.906 12.32 22.75 1 94.12 493 THR B CA 1
ATOM 11289 C C . THR B 1 493 ? 18.922 13.398 22.312 1 94.12 493 THR B C 1
ATOM 11291 O O . THR B 1 493 ? 19 14.539 22.781 1 94.12 493 THR B O 1
ATOM 11294 N N . THR B 1 494 ? 17.969 13.031 21.484 1 91.75 494 THR B N 1
ATOM 11295 C CA . THR B 1 494 ? 16.984 14.016 21.031 1 91.75 494 THR B CA 1
ATOM 11296 C C . THR B 1 494 ? 16.031 14.383 22.156 1 91.75 494 THR B C 1
ATOM 11298 O O . THR B 1 494 ? 15.672 15.547 22.312 1 91.75 494 THR B O 1
ATOM 11301 N N . PHE B 1 495 ? 15.742 13.453 23 1 88.94 495 PHE B N 1
ATOM 11302 C CA . PHE B 1 495 ? 14.867 13.727 24.141 1 88.94 495 PHE B CA 1
ATOM 11303 C C . PHE B 1 495 ? 15.562 14.633 25.156 1 88.94 495 PHE B C 1
ATOM 11305 O O . PHE B 1 495 ? 14.945 15.547 25.703 1 88.94 495 PHE B O 1
ATOM 11312 N N . THR B 1 496 ? 16.797 14.461 25.328 1 89.75 496 THR B N 1
ATOM 11313 C CA . THR B 1 496 ? 17.547 15.289 26.25 1 89.75 496 THR B CA 1
ATOM 11314 C C . THR B 1 496 ? 17.719 16.703 25.703 1 89.75 496 THR B C 1
ATOM 11316 O O . THR B 1 496 ? 17.641 17.672 26.453 1 89.75 496 THR B O 1
ATOM 11319 N N . LYS B 1 497 ? 17.891 16.781 24.422 1 87.06 497 LYS B N 1
ATOM 11320 C CA . LYS B 1 497 ? 18.016 18.094 23.797 1 87.06 497 LYS B CA 1
ATOM 11321 C C . LYS B 1 497 ? 16.703 18.875 23.906 1 87.06 497 LYS B C 1
ATOM 11323 O O . LYS B 1 497 ? 16.719 20.062 24.219 1 87.06 497 LYS B O 1
ATOM 11328 N N . PHE B 1 498 ? 15.609 18.203 23.734 1 85.38 498 PHE B N 1
ATOM 11329 C CA . PHE B 1 498 ? 14.328 18.891 23.812 1 85.38 498 PHE B CA 1
ATOM 11330 C C . PHE B 1 498 ? 13.984 19.219 25.266 1 85.38 498 PHE B C 1
ATOM 11332 O O . PHE B 1 498 ? 13.352 20.25 25.531 1 85.38 498 PHE B O 1
ATOM 11339 N N . TRP B 1 499 ? 14.516 18.391 26.156 1 84.62 499 TRP B N 1
ATOM 11340 C CA . TRP B 1 499 ? 14.344 18.688 27.578 1 84.62 499 TRP B CA 1
ATOM 11341 C C . TRP B 1 499 ? 15.117 19.938 27.969 1 84.62 499 TRP B C 1
ATOM 11343 O O . TRP B 1 499 ? 14.609 20.766 28.734 1 84.62 499 TRP B O 1
ATOM 11353 N N . HIS B 1 500 ? 16.203 20.188 27.297 1 81.44 500 HIS B N 1
ATOM 11354 C CA . HIS B 1 500 ? 17 21.375 27.562 1 81.44 500 HIS B CA 1
ATOM 11355 C C . HIS B 1 500 ? 16.406 22.609 26.906 1 81.44 500 HIS B C 1
ATOM 11357 O O . HIS B 1 500 ? 16.469 23.719 27.469 1 81.44 500 HIS B O 1
ATOM 11363 N N . LEU B 1 501 ? 15.742 22.391 25.766 1 80.38 501 LEU B N 1
ATOM 11364 C CA . LEU B 1 501 ? 15.156 23.5 25.016 1 80.38 501 LEU B CA 1
ATOM 11365 C C . LEU B 1 501 ? 13.898 24.016 25.703 1 80.38 501 LEU B C 1
ATOM 11367 O O . LEU B 1 501 ? 13.469 25.156 25.469 1 80.38 501 LEU B O 1
ATOM 11371 N N . SER B 1 502 ? 13.391 23.188 26.594 1 80.56 502 SER B N 1
ATOM 11372 C CA . SER B 1 502 ? 12.172 23.609 27.281 1 80.56 502 SER B CA 1
ATOM 11373 C C . SER B 1 502 ? 12.484 24.375 28.562 1 80.56 502 SER B C 1
ATOM 11375 O O . SER B 1 502 ? 11.609 25.016 29.141 1 80.56 502 SER B O 1
ATOM 11377 N N . ARG B 1 503 ? 13.805 24.531 28.906 1 78 503 ARG B N 1
ATOM 11378 C CA . ARG B 1 503 ? 14.125 25.109 30.203 1 78 503 ARG B CA 1
ATOM 11379 C C . ARG B 1 503 ? 15.039 26.328 30.062 1 78 503 ARG B C 1
ATOM 11381 O O . ARG B 1 503 ? 15.812 26.641 30.969 1 78 503 ARG B O 1
ATOM 11388 N N . PHE B 1 504 ? 14.867 27.109 29.062 1 80.19 504 PHE B N 1
ATOM 11389 C CA . PHE B 1 504 ? 15.703 28.312 28.969 1 80.19 504 PHE B CA 1
ATOM 11390 C C . PHE B 1 504 ? 14.922 29.547 29.375 1 80.19 504 PHE B C 1
ATOM 11392 O O . PHE B 1 504 ? 13.688 29.531 29.391 1 80.19 504 PHE B O 1
ATOM 11399 N N . ASN B 1 505 ? 15.656 30.609 29.828 1 80.38 505 ASN B N 1
ATOM 11400 C CA . ASN B 1 505 ? 15.055 31.875 30.25 1 80.38 505 ASN B CA 1
ATOM 11401 C C . ASN B 1 505 ? 15.094 32.906 29.141 1 80.38 505 ASN B C 1
ATOM 11403 O O . ASN B 1 505 ? 16.109 33.062 28.453 1 80.38 505 ASN B O 1
ATOM 11407 N N . VAL B 1 506 ? 13.969 33.438 28.844 1 88.12 506 VAL B N 1
ATOM 11408 C CA . VAL B 1 506 ? 13.852 34.5 27.844 1 88.12 506 VAL B CA 1
ATOM 11409 C C . VAL B 1 506 ? 13.383 35.781 28.516 1 88.12 506 VAL B C 1
ATOM 11411 O O . VAL B 1 506 ? 12.469 35.75 29.344 1 88.12 506 VAL B O 1
ATOM 11414 N N . PHE B 1 507 ? 14.078 36.906 28.297 1 89.25 507 PHE B N 1
ATOM 11415 C CA . PHE B 1 507 ? 13.688 38.188 28.828 1 89.25 507 PHE B CA 1
ATOM 11416 C C . PHE B 1 507 ? 13.359 39.156 27.703 1 89.25 507 PHE B C 1
ATOM 11418 O O . PHE B 1 507 ? 14.133 39.312 26.766 1 89.25 507 PHE B O 1
ATOM 11425 N N . PHE B 1 508 ? 12.219 39.781 27.781 1 91.5 508 PHE B N 1
ATOM 11426 C CA . PHE B 1 508 ? 11.781 40.812 26.844 1 91.5 508 PHE B CA 1
ATOM 11427 C C . PHE B 1 508 ? 12.102 42.188 27.359 1 91.5 508 PHE B C 1
ATOM 11429 O O . PHE B 1 508 ? 11.539 42.625 28.359 1 91.5 508 PHE B O 1
ATOM 11436 N N . ILE B 1 509 ? 12.961 42.938 26.672 1 91.75 509 ILE B N 1
ATOM 11437 C CA . ILE B 1 509 ? 13.383 44.281 27.047 1 91.75 509 ILE B CA 1
ATOM 11438 C C . ILE B 1 509 ? 12.5 45.312 26.359 1 91.75 509 ILE B C 1
ATOM 11440 O O . ILE B 1 509 ? 12.547 45.438 25.125 1 91.75 509 ILE B O 1
ATOM 11444 N N . ASP B 1 510 ? 11.766 45.969 27.109 1 90.38 510 ASP B N 1
ATOM 11445 C CA . ASP B 1 510 ? 10.867 47 26.578 1 90.38 510 ASP B CA 1
ATOM 11446 C C . ASP B 1 510 ? 11.547 48.375 26.547 1 90.38 510 ASP B C 1
ATOM 11448 O O . ASP B 1 510 ? 11.906 48.906 27.594 1 90.38 510 ASP B O 1
ATOM 11452 N N . TRP B 1 511 ? 11.68 49.062 25.375 1 89.12 511 TRP B N 1
ATOM 11453 C CA . TRP B 1 511 ? 12.352 50.344 25.203 1 89.12 511 TRP B CA 1
ATOM 11454 C C . TRP B 1 511 ? 11.344 51.469 25.219 1 89.12 511 TRP B C 1
ATOM 11456 O O . TRP B 1 511 ? 11.727 52.656 25.141 1 89.12 511 TRP B O 1
ATOM 11466 N N . GLU B 1 512 ? 10.023 51.125 25.359 1 86.5 512 GLU B N 1
ATOM 11467 C CA . GLU B 1 512 ? 8.992 52.125 25.219 1 86.5 512 GLU B CA 1
ATOM 11468 C C . GLU B 1 512 ? 8.977 53.062 26.438 1 86.5 512 GLU B C 1
ATOM 11470 O O . GLU B 1 512 ? 9.125 52.625 27.578 1 86.5 512 GLU B O 1
ATOM 11475 N N . ARG B 1 513 ? 8.703 54.469 26.188 1 74.94 513 ARG B N 1
ATOM 11476 C CA . ARG B 1 513 ? 8.641 55.5 27.234 1 74.94 513 ARG B CA 1
ATOM 11477 C C . ARG B 1 513 ? 7.219 56 27.406 1 74.94 513 ARG B C 1
ATOM 11479 O O . ARG B 1 513 ? 6.465 56.094 26.438 1 74.94 513 ARG B O 1
ATOM 11486 N N . PRO B 1 514 ? 6.836 56.125 28.719 1 70.5 514 PRO B N 1
ATOM 11487 C CA . PRO B 1 514 ? 5.5 56.688 28.922 1 70.5 514 PRO B CA 1
ATOM 11488 C C . PRO B 1 514 ? 5.367 58.094 28.359 1 70.5 514 PRO B C 1
ATOM 11490 O O . PRO B 1 514 ? 6.301 58.906 28.453 1 70.5 514 PRO B O 1
ATOM 11493 N N . ARG B 1 515 ? 4.418 58.5 27.391 1 59.78 515 ARG B N 1
ATOM 11494 C CA . ARG B 1 515 ? 4.191 59.812 26.797 1 59.78 515 ARG B CA 1
ATOM 11495 C C . ARG B 1 515 ? 3.262 60.656 27.656 1 59.78 515 ARG B C 1
ATOM 11497 O O . ARG B 1 515 ? 2.199 60.188 28.078 1 59.78 515 ARG B O 1
ATOM 11504 N N . TYR B 1 516 ? 3.811 61.438 28.516 1 49.38 516 TYR B N 1
ATOM 11505 C CA . TYR B 1 516 ? 3.02 62.438 29.266 1 49.38 516 TYR B CA 1
ATOM 11506 C C . TYR B 1 516 ? 2.369 63.438 28.328 1 49.38 516 TYR B C 1
ATOM 11508 O O . TYR B 1 516 ? 2.963 63.844 27.328 1 49.38 516 TYR B O 1
ATOM 11516 N N . SER B 1 517 ? 1.02 63.344 28.141 1 42.69 517 SER B N 1
ATOM 11517 C CA . SER B 1 517 ? 0.34 64.5 27.5 1 42.69 517 SER B CA 1
ATOM 11518 C C . SER B 1 517 ? 0.794 65.812 28.094 1 42.69 517 SER B C 1
ATOM 11520 O O . SER B 1 517 ? 0.231 66.25 29.078 1 42.69 517 SER B O 1
ATOM 11522 N N . ASP B 1 518 ? 1.816 66.188 28.641 1 36.47 518 ASP B N 1
ATOM 11523 C CA . ASP B 1 518 ? 2 67.562 29.047 1 36.47 518 ASP B CA 1
ATOM 11524 C C . ASP B 1 518 ? 1.614 68.562 27.906 1 36.47 518 ASP B C 1
ATOM 11526 O O . ASP B 1 518 ? 2.131 68.438 26.797 1 36.47 518 ASP B O 1
ATOM 11530 N N . THR B 1 519 ? 0.328 69.188 27.844 1 36.53 519 THR B N 1
ATOM 11531 C CA . THR B 1 519 ? 0.079 70.438 27.203 1 36.53 519 THR B CA 1
ATOM 11532 C C . THR B 1 519 ? 1.339 71.312 27.219 1 36.53 519 THR B C 1
ATOM 11534 O O . THR B 1 519 ? 1.362 72.375 26.641 1 36.53 519 THR B O 1
ATOM 11537 N N . ASN B 1 520 ? 2.002 71.625 28.391 1 33.28 520 ASN B N 1
ATOM 11538 C CA . ASN B 1 520 ? 3.051 72.625 28.266 1 33.28 520 ASN B CA 1
ATOM 11539 C C . ASN B 1 520 ? 4.078 72.25 27.203 1 33.28 520 ASN B C 1
ATOM 11541 O O . ASN B 1 520 ? 4.277 71.062 26.938 1 33.28 520 ASN B O 1
ATOM 11545 N N . ASN B 1 521 ? 4.605 73.25 26.359 1 33.47 521 ASN B N 1
ATOM 11546 C CA . ASN B 1 521 ? 5.625 73.438 25.328 1 33.47 521 ASN B CA 1
ATOM 11547 C C . ASN B 1 521 ? 6.809 72.5 25.547 1 33.47 521 ASN B C 1
ATOM 11549 O O . ASN B 1 521 ? 7.957 72.875 25.297 1 33.47 521 ASN B O 1
ATOM 11553 N N . ILE B 1 522 ? 6.781 71.75 26.531 1 34.16 522 ILE B N 1
ATOM 11554 C CA . ILE B 1 522 ? 8.109 71.125 26.609 1 34.16 522 ILE B CA 1
ATOM 11555 C C . ILE B 1 522 ? 8.43 70.375 25.312 1 34.16 522 ILE B C 1
ATOM 11557 O O . ILE B 1 522 ? 7.617 69.625 24.812 1 34.16 522 ILE B O 1
ATOM 11561 N N . ASN B 1 523 ? 9.445 70.812 24.531 1 31.06 523 ASN B N 1
ATOM 11562 C CA . ASN B 1 523 ? 10.133 70.562 23.281 1 31.06 523 ASN B CA 1
ATOM 11563 C C . ASN B 1 523 ? 10.195 69.062 23.016 1 31.06 523 ASN B C 1
ATOM 11565 O O . ASN B 1 523 ? 10.805 68.312 23.797 1 31.06 523 ASN B O 1
ATOM 11569 N N . LEU B 1 524 ? 9.172 68.438 22.531 1 35.94 524 LEU B N 1
ATOM 11570 C CA . LEU B 1 524 ? 9.164 67.125 21.844 1 35.94 524 LEU B CA 1
ATOM 11571 C C . LEU B 1 524 ? 10.562 66.812 21.359 1 35.94 524 LEU B C 1
ATOM 11573 O O . LEU B 1 524 ? 10.805 65.625 20.953 1 35.94 524 LEU B O 1
ATOM 11577 N N . LYS B 1 525 ? 11.289 67.812 20.953 1 36.94 525 LYS B N 1
ATOM 11578 C CA . LYS B 1 525 ? 12.633 67.625 20.406 1 36.94 525 LYS B CA 1
ATOM 11579 C C . LYS B 1 525 ? 13.578 67.062 21.453 1 36.94 525 LYS B C 1
ATOM 11581 O O . LYS B 1 525 ? 14.539 66.375 21.094 1 36.94 525 LYS B O 1
ATOM 11586 N N . SER B 1 526 ? 13.555 67.562 22.641 1 32.62 526 SER B N 1
ATOM 11587 C CA . SER B 1 526 ? 14.609 67.188 23.562 1 32.62 526 SER B CA 1
ATOM 11588 C C . SER B 1 526 ? 14.445 65.688 24 1 32.62 526 SER B C 1
ATOM 11590 O O . SER B 1 526 ? 15.398 65.125 24.484 1 32.62 526 SER B O 1
ATOM 11592 N N . ASN B 1 527 ? 13.273 65.188 24.031 1 32.94 527 ASN B N 1
ATOM 11593 C CA . ASN B 1 527 ? 13.102 63.812 24.469 1 32.94 527 ASN B CA 1
ATOM 11594 C C . ASN B 1 527 ? 13.617 62.812 23.438 1 32.94 527 ASN B C 1
ATOM 11596 O O . ASN B 1 527 ? 13.703 61.625 23.703 1 32.94 527 ASN B O 1
ATOM 11600 N N . LEU B 1 528 ? 13.586 63.156 22.203 1 34.78 528 LEU B N 1
ATOM 11601 C CA . LEU B 1 528 ? 14.188 62.281 21.203 1 34.78 528 LEU B CA 1
ATOM 11602 C C . LEU B 1 528 ? 15.68 62.094 21.469 1 34.78 528 LEU B C 1
ATOM 11604 O O . LEU B 1 528 ? 16.281 61.125 21.016 1 34.78 528 LEU B O 1
ATOM 11608 N N . GLU B 1 529 ? 16.469 63.219 21.734 1 34.62 529 GLU B N 1
ATOM 11609 C CA . GLU B 1 529 ? 17.922 63.156 21.906 1 34.62 529 GLU B CA 1
ATOM 11610 C C . GLU B 1 529 ? 18.281 62.406 23.188 1 34.62 529 GLU B C 1
ATOM 11612 O O . GLU B 1 529 ? 19.469 62.219 23.5 1 34.62 529 GLU B O 1
ATOM 11617 N N . ILE B 1 530 ? 17.453 62.469 24.25 1 35.66 530 ILE B N 1
ATOM 11618 C CA . ILE B 1 530 ? 17.953 61.781 25.438 1 35.66 530 ILE B CA 1
ATOM 11619 C C . ILE B 1 530 ? 17.844 60.281 25.234 1 35.66 530 ILE B C 1
ATOM 11621 O O . ILE B 1 530 ? 16.75 59.719 25.156 1 35.66 530 ILE B O 1
ATOM 11625 N N . SER B 1 531 ? 18.562 59.75 24.438 1 40.06 531 SER B N 1
ATOM 11626 C CA . SER B 1 531 ? 18.797 58.344 24.156 1 40.06 531 SER B CA 1
ATOM 11627 C C . SER B 1 531 ? 18.359 57.438 25.312 1 40.06 531 SER B C 1
ATOM 11629 O O . SER B 1 531 ? 18.078 56.25 25.141 1 40.06 531 SER B O 1
ATOM 11631 N N . SER B 1 532 ? 18.859 57.719 26.719 1 43.25 532 SER B N 1
ATOM 11632 C CA . SER B 1 532 ? 18.969 56.844 27.891 1 43.25 532 SER B CA 1
ATOM 11633 C C . SER B 1 532 ? 17.688 56.906 28.734 1 43.25 532 SER B C 1
ATOM 11635 O O . SER B 1 532 ? 17.75 56.844 29.969 1 43.25 532 SER B O 1
ATOM 11637 N N . ALA B 1 533 ? 16.672 57.281 28.375 1 46.56 533 ALA B N 1
ATOM 11638 C CA . ALA B 1 533 ? 15.531 57.5 29.266 1 46.56 533 ALA B CA 1
ATOM 11639 C C . ALA B 1 533 ? 15.141 56.188 29.953 1 46.56 533 ALA B C 1
ATOM 11641 O O . ALA B 1 533 ? 14.695 56.219 31.109 1 46.56 533 ALA B O 1
ATOM 11642 N N . CYS B 1 534 ? 15.086 55.094 29.203 1 53.78 534 CYS B N 1
ATOM 11643 C CA . CYS B 1 534 ? 14.812 53.875 29.922 1 53.78 534 CYS B CA 1
ATOM 11644 C C . CYS B 1 534 ? 15.828 53.656 31.047 1 53.78 534 CYS B C 1
ATOM 11646 O O . CYS B 1 534 ? 15.539 52.969 32.031 1 53.78 534 CYS B O 1
ATOM 11648 N N . SER B 1 535 ? 17.094 54.344 30.938 1 48.25 535 SER B N 1
ATOM 11649 C CA . SER B 1 535 ? 18.156 54.188 31.938 1 48.25 535 SER B CA 1
ATOM 11650 C C . SER B 1 535 ? 18.031 55.219 33.062 1 48.25 535 SER B C 1
ATOM 11652 O O . SER B 1 535 ? 18.719 55.125 34.062 1 48.25 535 SER B O 1
ATOM 11654 N N . ASN B 1 536 ? 17.391 56.469 32.812 1 46.72 536 ASN B N 1
ATOM 11655 C CA . ASN B 1 536 ? 17.422 57.531 33.781 1 46.72 536 ASN B CA 1
ATOM 11656 C C . ASN B 1 536 ? 16.578 57.219 35.031 1 46.72 536 ASN B C 1
ATOM 11658 O O . ASN B 1 536 ? 15.484 56.656 34.906 1 46.72 536 ASN B O 1
ATOM 11662 N N . ALA B 1 537 ? 17.219 57.094 36.219 1 44.31 537 ALA B N 1
ATOM 11663 C CA . ALA B 1 537 ? 16.844 56.812 37.594 1 44.31 537 ALA B CA 1
ATOM 11664 C C . ALA B 1 537 ? 15.648 57.656 38.031 1 44.31 537 ALA B C 1
ATOM 11666 O O . ALA B 1 537 ? 15.406 57.844 39.219 1 44.31 537 ALA B O 1
ATOM 11667 N N . GLY B 1 538 ? 15.062 58.531 37.188 1 42.59 538 GLY B N 1
ATOM 11668 C CA . GLY B 1 538 ? 14.078 59.344 37.875 1 42.59 538 GLY B CA 1
ATOM 11669 C C . GLY B 1 538 ? 12.938 58.531 38.469 1 42.59 538 GLY B C 1
ATOM 11670 O O . GLY B 1 538 ? 12.805 57.344 38.188 1 42.59 538 GLY B O 1
ATOM 11671 N N . PRO B 1 539 ? 12.234 59.125 39.562 1 42.41 539 PRO B N 1
ATOM 11672 C CA . PRO B 1 539 ? 11.172 58.406 40.281 1 42.41 539 PRO B CA 1
ATOM 11673 C C . PRO B 1 539 ? 10.203 57.688 39.344 1 42.41 539 PRO B C 1
ATOM 11675 O O . PRO B 1 539 ? 9.938 58.156 38.219 1 42.41 539 PRO B O 1
ATOM 11678 N N . PRO B 1 540 ? 10.18 56.406 39.469 1 44.03 540 PRO B N 1
ATOM 11679 C CA . PRO B 1 540 ? 9.227 55.594 38.688 1 44.03 540 PRO B CA 1
ATOM 11680 C C . PRO B 1 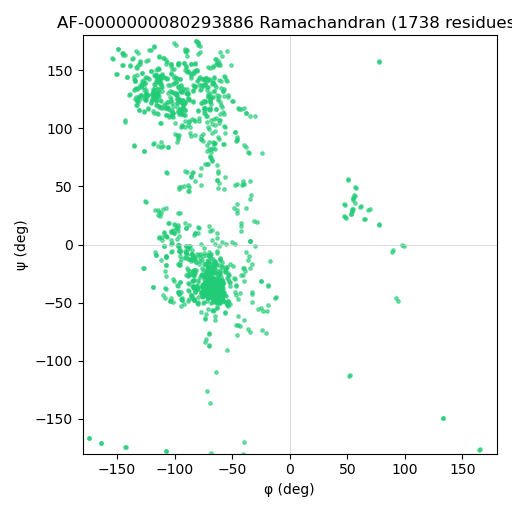540 ? 7.898 56.312 38.469 1 44.03 540 PRO B C 1
ATOM 11682 O O . PRO B 1 540 ? 7.035 56.312 39.344 1 44.03 540 PRO B O 1
ATOM 11685 N N . ALA B 1 541 ? 7.965 57.594 38.219 1 40.25 541 ALA B N 1
ATOM 11686 C CA . ALA B 1 541 ? 6.633 58.156 38.094 1 40.25 541 ALA B CA 1
ATOM 11687 C C . ALA B 1 541 ? 5.695 57.219 37.344 1 40.25 541 ALA B C 1
ATOM 11689 O O . ALA B 1 541 ? 6.133 56.219 36.781 1 40.25 541 ALA B O 1
ATOM 11690 N N . ASN B 1 542 ? 4.336 57.688 36.906 1 43.56 542 ASN B N 1
ATOM 11691 C CA . ASN B 1 542 ? 3.096 57.031 36.5 1 43.56 542 ASN B CA 1
ATOM 11692 C C . ASN B 1 542 ? 3.285 56.219 35.219 1 43.56 542 ASN B C 1
ATOM 11694 O O . ASN B 1 542 ? 3.121 56.75 34.125 1 43.56 542 ASN B O 1
ATOM 11698 N N . LYS B 1 543 ? 4.16 55.312 35.094 1 50.75 543 LYS B N 1
ATOM 11699 C CA . LYS B 1 543 ? 4.383 54.281 34.094 1 50.75 543 LYS B CA 1
ATOM 11700 C C . LYS B 1 543 ? 3.062 53.75 33.562 1 50.75 543 LYS B C 1
ATOM 11702 O O . LYS B 1 543 ? 3.049 52.781 32.781 1 50.75 543 LYS B O 1
ATOM 11707 N N . SER B 1 544 ? 2.043 54.125 34.188 1 52.62 544 SER B N 1
ATOM 11708 C CA . SER B 1 544 ? 0.689 53.656 33.938 1 52.62 544 SER B CA 1
ATOM 11709 C C . SER B 1 544 ? 0.29 53.875 32.469 1 52.62 544 SER B C 1
ATOM 11711 O O . SER B 1 544 ? -0.696 53.312 32 1 52.62 544 SER B O 1
ATOM 11713 N N . ASN B 1 545 ? 1.301 54.5 31.578 1 63.62 545 ASN B N 1
ATOM 11714 C CA . ASN B 1 545 ? 0.659 54.875 30.328 1 63.62 545 ASN B CA 1
ATOM 11715 C C . ASN B 1 545 ? 1.178 54.062 29.156 1 63.62 545 ASN B C 1
ATOM 11717 O O . ASN B 1 545 ? 0.872 54.375 28 1 63.62 545 ASN B O 1
ATOM 11721 N N . VAL B 1 546 ? 2.074 52.969 29.391 1 78.75 546 VAL B N 1
ATOM 11722 C CA . VAL B 1 546 ? 2.508 52.188 28.25 1 78.75 546 VAL B CA 1
ATOM 11723 C C . VAL B 1 546 ? 1.613 50.969 28.094 1 78.75 546 VAL B C 1
ATOM 11725 O O . VAL B 1 546 ? 1.389 50.219 29.062 1 78.75 546 VAL B O 1
ATOM 11728 N N . SER B 1 547 ? 1.186 50.781 26.922 1 84.44 547 SER B N 1
ATOM 11729 C CA . SER B 1 547 ? 0.271 49.688 26.625 1 84.44 547 SER B CA 1
ATOM 11730 C C . SER B 1 547 ? 0.984 48.344 26.703 1 84.44 547 SER B C 1
ATOM 11732 O O . SER B 1 547 ? 2.104 48.188 26.219 1 84.44 547 SER B O 1
ATOM 11734 N N . ALA B 1 548 ? 0.42 47.312 27.328 1 86.75 548 ALA B N 1
ATOM 11735 C CA . ALA B 1 548 ? 0.955 45.969 27.469 1 86.75 548 ALA B CA 1
ATOM 11736 C C . ALA B 1 548 ? 0.722 45.125 26.203 1 86.75 548 ALA B C 1
ATOM 11738 O O . ALA B 1 548 ? 1.304 44.062 26.047 1 86.75 548 ALA B O 1
ATOM 11739 N N . TRP B 1 549 ? -0.056 45.656 25.25 1 88 549 TRP B N 1
ATOM 11740 C CA . TRP B 1 549 ? -0.496 44.875 24.109 1 88 549 TRP B CA 1
ATOM 11741 C C . TRP B 1 549 ? 0.659 44.625 23.141 1 88 549 TRP B C 1
ATOM 11743 O O . TRP B 1 549 ? 0.661 43.625 22.406 1 88 549 TRP B O 1
ATOM 11753 N N . ARG B 1 550 ? 1.679 45.438 23.141 1 89.25 550 ARG B N 1
ATOM 11754 C CA . ARG B 1 550 ? 2.875 45.219 22.344 1 89.25 550 ARG B CA 1
ATOM 11755 C C . ARG B 1 550 ? 3.602 43.969 22.781 1 89.25 550 ARG B C 1
ATOM 11757 O O . ARG B 1 550 ? 3.975 43.125 21.953 1 89.25 550 ARG B O 1
ATOM 11764 N N . SER B 1 551 ? 3.732 43.812 24.094 1 88.88 551 SER B N 1
ATOM 11765 C CA . SER B 1 551 ? 4.414 42.656 24.656 1 88.88 551 SER B CA 1
ATOM 11766 C C . SER B 1 551 ? 3.598 41.375 24.453 1 88.88 551 SER B C 1
ATOM 11768 O O . SER B 1 551 ? 4.152 40.312 24.172 1 88.88 551 SER B O 1
ATOM 11770 N N . ILE B 1 552 ? 2.285 41.5 24.562 1 87.31 552 ILE B N 1
ATOM 11771 C CA . ILE B 1 552 ? 1.419 40.344 24.391 1 87.31 552 ILE B CA 1
ATOM 11772 C C . ILE B 1 552 ? 1.483 39.844 22.953 1 87.31 552 ILE B C 1
ATOM 11774 O O . ILE B 1 552 ? 1.524 38.656 22.703 1 87.31 552 ILE B O 1
ATOM 11778 N N . PHE B 1 553 ? 1.46 40.75 22.047 1 88.81 553 PHE B N 1
ATOM 11779 C CA . PHE B 1 553 ? 1.562 40.406 20.625 1 88.81 553 PHE B CA 1
ATOM 11780 C C . PHE B 1 553 ? 2.863 39.656 20.359 1 88.81 553 PHE B C 1
ATOM 11782 O O . PHE B 1 553 ? 2.865 38.625 19.688 1 88.81 553 PHE B O 1
ATOM 11789 N N . LEU B 1 554 ? 3.932 40.156 20.859 1 90.69 554 LEU B N 1
ATOM 11790 C CA . LEU B 1 554 ? 5.242 39.562 20.578 1 90.69 554 LEU B CA 1
ATOM 11791 C C . LEU B 1 554 ? 5.379 38.219 21.25 1 90.69 554 LEU B C 1
ATOM 11793 O O . LEU B 1 554 ? 5.973 37.281 20.672 1 90.69 554 LEU B O 1
ATOM 11797 N N . ILE B 1 555 ? 4.879 38.031 22.469 1 89.19 555 ILE B N 1
ATOM 11798 C CA . ILE B 1 555 ? 4.926 36.75 23.156 1 89.19 555 ILE B CA 1
ATOM 11799 C C . ILE B 1 555 ? 4.109 35.719 22.391 1 89.19 555 ILE B C 1
ATOM 11801 O O . ILE B 1 555 ? 4.516 34.562 22.281 1 89.19 555 ILE B O 1
ATOM 11805 N N . ASN B 1 556 ? 2.994 36.156 21.828 1 87 556 ASN B N 1
ATOM 11806 C CA . ASN B 1 556 ? 2.18 35.25 21.016 1 87 556 ASN B CA 1
ATOM 11807 C C . ASN B 1 556 ? 2.922 34.812 19.766 1 87 556 ASN B C 1
ATOM 11809 O O . ASN B 1 556 ? 2.854 33.625 19.391 1 87 556 ASN B O 1
ATOM 11813 N N . GLU B 1 557 ? 3.615 35.719 19.172 1 89.62 557 GLU B N 1
ATOM 11814 C CA . GLU B 1 557 ? 4.391 35.344 17.984 1 89.62 557 GLU B CA 1
ATOM 11815 C C . GLU B 1 557 ? 5.555 34.438 18.359 1 89.62 557 GLU B C 1
ATOM 11817 O O . GLU B 1 557 ? 5.91 33.531 17.578 1 89.62 557 GLU B O 1
ATOM 11822 N N . TRP B 1 558 ? 6.188 34.656 19.531 1 89.5 558 TRP B N 1
ATOM 11823 C CA . TRP B 1 558 ? 7.273 33.812 20.016 1 89.5 558 TRP B CA 1
ATOM 11824 C C . TRP B 1 558 ? 6.789 32.375 20.219 1 89.5 558 TRP B C 1
ATOM 11826 O O . TRP B 1 558 ? 7.453 31.422 19.797 1 89.5 558 TRP B O 1
ATOM 11836 N N . VAL B 1 559 ? 5.582 32.188 20.75 1 86 559 VAL B N 1
ATOM 11837 C CA . VAL B 1 559 ? 5.031 30.859 21.016 1 86 559 VAL B CA 1
ATOM 11838 C C . VAL B 1 559 ? 4.664 30.172 19.703 1 86 559 VAL B C 1
ATOM 11840 O O . VAL B 1 559 ? 4.875 28.969 19.531 1 86 559 VAL B O 1
ATOM 11843 N N . ARG B 1 560 ? 4.199 30.859 18.797 1 84.25 560 ARG B N 1
ATOM 11844 C CA . ARG B 1 560 ? 3.871 30.297 17.5 1 84.25 560 ARG B CA 1
ATOM 11845 C C . ARG B 1 560 ? 5.129 29.844 16.766 1 84.25 560 ARG B C 1
ATOM 11847 O O . ARG B 1 560 ? 5.133 28.781 16.125 1 84.25 560 ARG B O 1
ATOM 11854 N N . LEU B 1 561 ? 6.133 30.625 16.875 1 86.94 561 LEU B N 1
ATOM 11855 C CA . LEU B 1 561 ? 7.395 30.297 16.219 1 86.94 561 LEU B CA 1
ATOM 11856 C C . LEU B 1 561 ? 8.016 29.047 16.844 1 86.94 561 LEU B C 1
ATOM 11858 O O . LEU B 1 561 ? 8.68 28.266 16.156 1 86.94 561 LEU B O 1
ATOM 11862 N N . SER B 1 562 ? 7.766 28.828 18.125 1 85.75 562 SER B N 1
ATOM 11863 C CA . SER B 1 562 ? 8.344 27.688 18.828 1 85.75 562 SER B CA 1
ATOM 11864 C C . SER B 1 562 ? 7.762 26.375 18.312 1 85.75 562 SER B C 1
ATOM 11866 O O . SER B 1 562 ? 8.43 25.344 18.344 1 85.75 562 SER B O 1
ATOM 11868 N N . SER B 1 563 ? 6.574 26.391 17.75 1 79.81 563 SER B N 1
ATOM 11869 C CA . SER B 1 563 ? 5.93 25.156 17.312 1 79.81 563 SER B CA 1
ATOM 11870 C C . SER B 1 563 ? 6.031 24.984 15.797 1 79.81 563 SER B C 1
ATOM 11872 O O . SER B 1 563 ? 5.598 23.969 15.25 1 79.81 563 SER B O 1
ATOM 11874 N N . SER B 1 564 ? 6.648 25.875 15.172 1 83.12 564 SER B N 1
ATOM 11875 C CA . SER B 1 564 ? 6.738 25.812 13.719 1 83.12 564 SER B CA 1
ATOM 11876 C C . SER B 1 564 ? 7.891 24.922 13.273 1 83.12 564 SER B C 1
ATOM 11878 O O . SER B 1 564 ? 8.953 24.922 13.898 1 83.12 564 SER B O 1
ATOM 11880 N N . GLN B 1 565 ? 7.613 24.047 12.328 1 85.62 565 GLN B N 1
ATOM 11881 C CA . GLN B 1 565 ? 8.625 23.172 11.742 1 85.62 565 GLN B CA 1
ATOM 11882 C C . GLN B 1 565 ? 8.82 23.469 10.258 1 85.62 565 GLN B C 1
ATOM 11884 O O . GLN B 1 565 ? 7.91 23.984 9.602 1 85.62 565 GLN B O 1
ATOM 11889 N N . LYS B 1 566 ? 9.992 23.234 9.805 1 85.31 566 LYS B N 1
ATOM 11890 C CA . LYS B 1 566 ? 10.297 23.469 8.391 1 85.31 566 LYS B CA 1
ATOM 11891 C C . LYS B 1 566 ? 9.625 22.422 7.504 1 85.31 566 LYS B C 1
ATOM 11893 O O . LYS B 1 566 ? 9.086 22.75 6.445 1 85.31 566 LYS B O 1
ATOM 11898 N N . THR B 1 567 ? 9.672 21.172 8.008 1 87.25 567 THR B N 1
ATOM 11899 C CA . THR B 1 567 ? 9.133 20.078 7.211 1 87.25 567 THR B CA 1
ATOM 11900 C C . THR B 1 567 ? 8.008 19.375 7.961 1 87.25 567 THR B C 1
ATOM 11902 O O . THR B 1 567 ? 7.93 19.453 9.188 1 87.25 567 THR B O 1
ATOM 11905 N N . SER B 1 568 ? 7.027 18.828 7.117 1 85.69 568 SER B N 1
ATOM 11906 C CA . SER B 1 568 ? 5.941 18.062 7.711 1 85.69 568 SER B CA 1
ATOM 11907 C C . SER B 1 568 ? 6.289 16.578 7.777 1 85.69 568 SER B C 1
ATOM 11909 O O . SER B 1 568 ? 6.574 15.953 6.75 1 85.69 568 SER B O 1
ATOM 11911 N N . THR B 1 569 ? 6.25 16.031 8.977 1 87.56 569 THR B N 1
ATOM 11912 C CA . THR B 1 569 ? 6.59 14.625 9.172 1 87.56 569 THR B CA 1
ATOM 11913 C C . THR B 1 569 ? 5.555 13.719 8.5 1 87.56 569 THR B C 1
ATOM 11915 O O . THR B 1 569 ? 5.902 12.68 7.938 1 87.56 569 THR B O 1
ATOM 11918 N N . LEU B 1 570 ? 4.289 14.125 8.531 1 86.31 570 LEU B N 1
ATOM 11919 C CA . LEU B 1 570 ? 3.232 13.328 7.918 1 86.31 570 LEU B CA 1
ATOM 11920 C C . LEU B 1 570 ? 3.395 13.281 6.402 1 86.31 570 LEU B C 1
ATOM 11922 O O . LEU B 1 570 ? 3.287 12.219 5.793 1 86.31 570 LEU B O 1
ATOM 11926 N N . PHE B 1 571 ? 3.689 14.406 5.855 1 88.75 571 PHE B N 1
ATOM 11927 C CA . PHE B 1 571 ? 3.893 14.461 4.414 1 88.75 571 PHE B CA 1
ATOM 11928 C C . PHE B 1 571 ? 5.125 13.664 4.008 1 88.75 571 PHE B C 1
ATOM 11930 O O . PHE B 1 571 ? 5.102 12.938 3.014 1 88.75 571 PHE B O 1
ATOM 11937 N N . GLN B 1 572 ? 6.184 13.773 4.812 1 93.12 572 GLN B N 1
ATOM 11938 C CA . GLN B 1 572 ? 7.426 13.055 4.555 1 93.12 572 GLN B CA 1
ATOM 11939 C C . GLN B 1 572 ? 7.203 11.547 4.551 1 93.12 572 GLN B C 1
ATOM 11941 O O . GLN B 1 572 ? 7.66 10.844 3.646 1 93.12 572 GLN B O 1
ATOM 11946 N N . SER B 1 573 ? 6.469 11.078 5.555 1 92.25 573 SER B N 1
ATOM 11947 C CA . SER B 1 573 ? 6.242 9.648 5.699 1 92.25 573 SER B CA 1
ATOM 11948 C C . SER B 1 573 ? 5.332 9.117 4.598 1 92.25 573 SER B C 1
ATOM 11950 O O . SER B 1 573 ? 5.621 8.078 3.994 1 92.25 573 SER B O 1
ATOM 11952 N N . PHE B 1 574 ? 4.293 9.828 4.242 1 90 574 PHE B N 1
ATOM 11953 C CA . PHE B 1 574 ? 3.346 9.375 3.229 1 90 574 PHE B CA 1
ATOM 11954 C C . PHE B 1 574 ? 3.977 9.422 1.841 1 90 574 PHE B C 1
ATOM 11956 O O . PHE B 1 574 ? 3.789 8.508 1.037 1 90 574 PHE B O 1
ATOM 11963 N N . ALA B 1 575 ? 4.727 10.508 1.585 1 92.56 575 ALA B N 1
ATOM 11964 C CA . ALA B 1 575 ? 5.395 10.633 0.292 1 92.56 575 ALA B CA 1
ATOM 11965 C C . ALA B 1 575 ? 6.438 9.531 0.103 1 92.56 575 ALA B C 1
ATOM 11967 O O . ALA B 1 575 ? 6.609 9.016 -1.003 1 92.56 575 ALA B O 1
ATOM 11968 N N . THR B 1 576 ? 7.113 9.188 1.171 1 95.81 576 THR B N 1
ATOM 11969 C CA . THR B 1 576 ? 8.094 8.109 1.114 1 95.81 576 THR B CA 1
ATOM 11970 C C . THR B 1 576 ? 7.418 6.781 0.775 1 95.81 576 THR B C 1
ATOM 11972 O O . THR B 1 576 ? 7.918 6.016 -0.05 1 95.81 576 THR B O 1
ATOM 11975 N N . TYR B 1 577 ? 6.312 6.527 1.339 1 94.25 577 TYR B N 1
ATOM 11976 C CA . TYR B 1 577 ? 5.59 5.285 1.082 1 94.25 577 TYR B CA 1
ATOM 11977 C C . TYR B 1 577 ? 5.148 5.203 -0.375 1 94.25 577 TYR B C 1
ATOM 11979 O O . TYR B 1 577 ? 5.301 4.16 -1.017 1 94.25 577 TYR B O 1
ATOM 11987 N N . ILE B 1 578 ? 4.602 6.324 -0.917 1 91.62 578 ILE B N 1
ATOM 11988 C CA . ILE B 1 578 ? 4.129 6.355 -2.295 1 91.62 578 ILE B CA 1
ATOM 11989 C C . ILE B 1 578 ? 5.301 6.141 -3.25 1 91.62 578 ILE B C 1
ATOM 11991 O O . ILE B 1 578 ? 5.207 5.355 -4.195 1 91.62 578 ILE B O 1
ATOM 11995 N N . ALA B 1 579 ? 6.379 6.797 -2.961 1 94.38 579 ALA B N 1
ATOM 11996 C CA . ALA B 1 579 ? 7.555 6.66 -3.814 1 94.38 579 ALA B CA 1
ATOM 11997 C C . ALA B 1 579 ? 8.094 5.23 -3.781 1 94.38 579 ALA B C 1
ATOM 11999 O O . ALA B 1 579 ? 8.461 4.676 -4.82 1 94.38 579 ALA B O 1
ATOM 12000 N N . PHE B 1 580 ? 8.125 4.629 -2.654 1 95.5 580 PHE B N 1
ATOM 12001 C CA . PHE B 1 580 ? 8.602 3.26 -2.494 1 95.5 580 PHE B CA 1
ATOM 12002 C C . PHE B 1 580 ? 7.758 2.289 -3.307 1 95.5 580 PHE B C 1
ATOM 12004 O O . PHE B 1 580 ? 8.289 1.391 -3.963 1 95.5 580 PHE B O 1
ATOM 12011 N N . ASN B 1 581 ? 6.426 2.541 -3.27 1 90.75 581 ASN B N 1
ATOM 12012 C CA . ASN B 1 581 ? 5.531 1.646 -3.992 1 90.75 581 ASN B CA 1
ATOM 12013 C C . ASN B 1 581 ? 5.676 1.807 -5.504 1 90.75 581 ASN B C 1
ATOM 12015 O O . ASN B 1 581 ? 5.473 0.852 -6.258 1 90.75 581 ASN B O 1
ATOM 12019 N N . ILE B 1 582 ? 6.094 2.9 -5.945 1 89.38 582 ILE B N 1
ATOM 12020 C CA . ILE B 1 582 ? 6.234 3.158 -7.375 1 89.38 582 ILE B CA 1
ATOM 12021 C C . ILE B 1 582 ? 7.578 2.621 -7.863 1 89.38 582 ILE B C 1
ATOM 12023 O O . ILE B 1 582 ? 7.652 1.979 -8.914 1 89.38 582 ILE B O 1
ATOM 12027 N N . PHE B 1 583 ? 8.641 2.725 -7.004 1 91.75 583 PHE B N 1
ATOM 12028 C CA . PHE B 1 583 ? 9.984 2.439 -7.5 1 91.75 583 PHE B CA 1
ATOM 12029 C C . PHE B 1 583 ? 10.43 1.048 -7.074 1 91.75 583 PHE B C 1
ATOM 12031 O O . PHE B 1 583 ? 11.305 0.452 -7.703 1 91.75 583 PHE B O 1
ATOM 12038 N N . ALA B 1 584 ? 10 0.55 -5.992 1 91.62 584 ALA B N 1
ATOM 12039 C CA . ALA B 1 584 ? 10.453 -0.742 -5.484 1 91.62 584 ALA B CA 1
ATOM 12040 C C . ALA B 1 584 ? 9.656 -1.886 -6.102 1 91.62 584 ALA B C 1
ATOM 12042 O O . ALA B 1 584 ? 9.023 -2.666 -5.387 1 91.62 584 ALA B O 1
ATOM 12043 N N . THR B 1 585 ? 9.719 -2.047 -7.414 1 88.5 585 THR B N 1
ATOM 12044 C CA . THR B 1 585 ? 9.055 -3.146 -8.102 1 88.5 585 THR B CA 1
ATOM 12045 C C . THR B 1 585 ? 9.938 -4.395 -8.102 1 88.5 585 THR B C 1
ATOM 12047 O O . THR B 1 585 ? 11.148 -4.309 -7.887 1 88.5 585 THR B O 1
ATOM 12050 N N . ASP B 1 586 ? 9.359 -5.535 -8.219 1 81.69 586 ASP B N 1
ATOM 12051 C CA . ASP B 1 586 ? 10.086 -6.801 -8.211 1 81.69 586 ASP B CA 1
ATOM 12052 C C . ASP B 1 586 ? 11.078 -6.863 -9.375 1 81.69 586 ASP B C 1
ATOM 12054 O O . ASP B 1 586 ? 12.117 -7.52 -9.273 1 81.69 586 ASP B O 1
ATOM 12058 N N . ALA B 1 587 ? 10.805 -6.125 -10.383 1 79.81 587 ALA B N 1
ATOM 12059 C CA . ALA B 1 587 ? 11.703 -6.098 -11.531 1 79.81 587 ALA B CA 1
ATOM 12060 C C . ALA B 1 587 ? 13.008 -5.379 -11.188 1 79.81 587 ALA B C 1
ATOM 12062 O O . ALA B 1 587 ? 14.07 -5.742 -11.688 1 79.81 587 ALA B O 1
ATOM 12063 N N . VAL B 1 588 ? 12.93 -4.484 -10.227 1 84.81 588 VAL B N 1
ATOM 12064 C CA . VAL B 1 588 ? 14.102 -3.688 -9.883 1 84.81 588 VAL B CA 1
ATOM 12065 C C . VAL B 1 588 ? 14.828 -4.32 -8.703 1 84.81 588 VAL B C 1
ATOM 12067 O O . VAL B 1 588 ? 16.047 -4.441 -8.711 1 84.81 588 VAL B O 1
ATOM 12070 N N . THR B 1 589 ? 14.125 -4.758 -7.73 1 88 589 THR B N 1
ATOM 12071 C CA . THR B 1 589 ? 14.75 -5.199 -6.488 1 88 589 THR B CA 1
ATOM 12072 C C . THR B 1 589 ? 14.945 -6.711 -6.484 1 88 589 THR B C 1
ATOM 12074 O O . THR B 1 589 ? 15.656 -7.25 -5.633 1 88 589 THR B O 1
ATOM 12077 N N . HIS B 1 590 ? 14.477 -7.492 -7.453 1 80.12 590 HIS B N 1
ATOM 12078 C CA . HIS B 1 590 ? 14.578 -8.945 -7.512 1 80.12 590 HIS B CA 1
ATOM 12079 C C . HIS B 1 590 ? 14.18 -9.578 -6.184 1 80.12 590 HIS B C 1
ATOM 12081 O O . HIS B 1 590 ? 14.812 -10.539 -5.734 1 80.12 590 HIS B O 1
ATOM 12087 N N . ASN B 1 591 ? 13.32 -8.805 -5.391 1 81.12 591 ASN B N 1
ATOM 12088 C CA . ASN B 1 591 ? 12.766 -9.242 -4.113 1 81.12 591 ASN B CA 1
ATOM 12089 C C . ASN B 1 591 ? 13.859 -9.438 -3.066 1 81.12 591 ASN B C 1
ATOM 12091 O O . ASN B 1 591 ? 13.719 -10.258 -2.16 1 81.12 591 ASN B O 1
ATOM 12095 N N . ASP B 1 592 ? 15.016 -8.75 -3.312 1 87.62 592 ASP B N 1
ATOM 12096 C CA . ASP B 1 592 ? 16.078 -8.766 -2.316 1 87.62 592 ASP B CA 1
ATOM 12097 C C . ASP B 1 592 ? 15.836 -7.719 -1.234 1 87.62 592 ASP B C 1
ATOM 12099 O O . ASP B 1 592 ? 15.453 -6.586 -1.535 1 87.62 592 ASP B O 1
ATOM 12103 N N . SER B 1 593 ? 16.047 -8.086 -0.007 1 87 593 SER B N 1
ATOM 12104 C CA . SER B 1 593 ? 15.766 -7.207 1.125 1 87 593 SER B CA 1
ATOM 12105 C C . SER B 1 593 ? 16.719 -6.016 1.158 1 87 593 SER B C 1
ATOM 12107 O O . SER B 1 593 ? 16.312 -4.902 1.497 1 87 593 SER B O 1
ATOM 12109 N N . THR B 1 594 ? 17.953 -6.156 0.78 1 89.19 594 THR B N 1
ATOM 12110 C CA . THR B 1 594 ? 18.938 -5.074 0.811 1 89.19 594 THR B CA 1
ATOM 12111 C C . THR B 1 594 ? 18.656 -4.059 -0.291 1 89.19 594 THR B C 1
ATOM 12113 O O . THR B 1 594 ? 18.766 -2.852 -0.071 1 89.19 594 THR B O 1
ATOM 12116 N N . LEU B 1 595 ? 18.281 -4.543 -1.377 1 91.81 595 LEU B N 1
ATOM 12117 C CA . LEU B 1 595 ? 17.969 -3.633 -2.475 1 91.81 595 LEU B CA 1
ATOM 12118 C C . LEU B 1 595 ? 16.688 -2.857 -2.189 1 91.81 595 LEU B C 1
ATOM 12120 O O . LEU B 1 595 ? 16.578 -1.684 -2.547 1 91.81 595 LEU B O 1
ATOM 12124 N N . LYS B 1 596 ? 15.766 -3.545 -1.562 1 92.56 596 LYS B N 1
ATOM 12125 C CA . LYS B 1 596 ? 14.547 -2.844 -1.152 1 92.56 596 LYS B CA 1
ATOM 12126 C C . LYS B 1 596 ? 14.859 -1.768 -0.116 1 92.56 596 LYS B C 1
ATOM 12128 O O . LYS B 1 596 ? 14.281 -0.679 -0.153 1 92.56 596 LYS B O 1
ATOM 12133 N N . LEU B 1 597 ? 15.766 -2.084 0.747 1 92.75 597 LEU B N 1
ATOM 12134 C CA . LEU B 1 597 ? 16.188 -1.119 1.753 1 92.75 597 LEU B CA 1
ATOM 12135 C C . LEU B 1 597 ? 16.922 0.057 1.105 1 92.75 597 LEU B C 1
ATOM 12137 O O . LEU B 1 597 ? 16.75 1.203 1.528 1 92.75 597 LEU B O 1
ATOM 12141 N N . PHE B 1 598 ? 17.688 -0.207 0.09 1 94.38 598 PHE B N 1
ATOM 12142 C CA . PHE B 1 598 ? 18.391 0.834 -0.658 1 94.38 598 PHE B CA 1
ATOM 12143 C C . PHE B 1 598 ? 17.391 1.794 -1.302 1 94.38 598 PHE B C 1
ATOM 12145 O O . PHE B 1 598 ? 17.516 3.012 -1.162 1 94.38 598 PHE B O 1
ATOM 12152 N N . VAL B 1 599 ? 16.359 1.24 -1.899 1 96.06 599 VAL B N 1
ATOM 12153 C CA . VAL B 1 599 ? 15.367 2.078 -2.559 1 9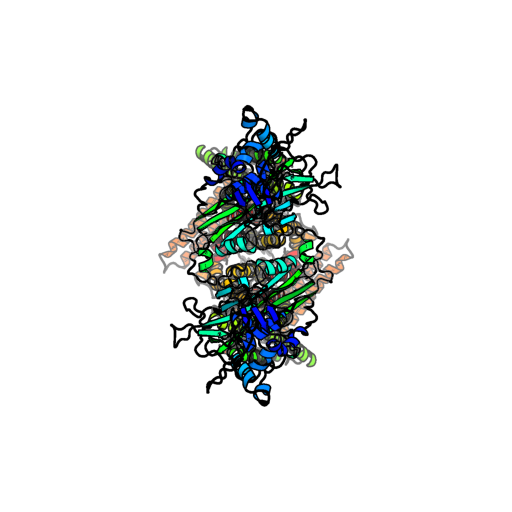6.06 599 VAL B CA 1
ATOM 12154 C C . VAL B 1 599 ? 14.562 2.84 -1.513 1 96.06 599 VAL B C 1
ATOM 12156 O O . VAL B 1 599 ? 14.266 4.023 -1.688 1 96.06 599 VAL B O 1
ATOM 12159 N N . PHE B 1 600 ? 14.211 2.176 -0.437 1 95.88 600 PHE B N 1
ATOM 12160 C CA . PHE B 1 600 ? 13.414 2.771 0.631 1 95.88 600 PHE B CA 1
ATOM 12161 C C . PHE B 1 600 ? 14.141 3.959 1.25 1 95.88 600 PHE B C 1
ATOM 12163 O O . PHE B 1 600 ? 13.57 5.043 1.39 1 95.88 600 PHE B O 1
ATOM 12170 N N . THR B 1 601 ? 15.43 3.84 1.562 1 96.5 601 THR B N 1
ATOM 12171 C CA . THR B 1 601 ? 16.203 4.91 2.176 1 96.5 601 THR B CA 1
ATOM 12172 C C . THR B 1 601 ? 16.5 6.012 1.163 1 96.5 601 THR B C 1
ATOM 12174 O O . THR B 1 601 ? 16.516 7.195 1.508 1 96.5 601 THR B O 1
ATOM 12177 N N . LEU B 1 602 ? 16.719 5.625 -0.042 1 96.88 602 LEU B N 1
ATOM 12178 C CA . LEU B 1 602 ? 16.984 6.621 -1.078 1 96.88 602 LEU B CA 1
ATOM 12179 C C . LEU B 1 602 ? 15.75 7.496 -1.308 1 96.88 602 LEU B C 1
ATOM 12181 O O . LEU B 1 602 ? 15.867 8.711 -1.476 1 96.88 602 LEU B O 1
ATOM 12185 N N . CYS B 1 603 ? 14.57 6.859 -1.294 1 96.81 603 CYS B N 1
ATOM 12186 C CA . CYS B 1 603 ? 13.336 7.617 -1.458 1 96.81 603 CYS B CA 1
ATOM 12187 C C . CYS B 1 603 ? 13.133 8.594 -0.306 1 96.81 603 CYS B C 1
ATOM 12189 O O . CYS B 1 603 ? 12.812 9.766 -0.526 1 96.81 603 CYS B O 1
ATOM 12191 N N . SER B 1 604 ? 13.32 8.141 0.904 1 97.25 604 SER B N 1
ATOM 12192 C CA . SER B 1 604 ? 13.133 8.984 2.076 1 97.25 604 SER B CA 1
ATOM 12193 C C . SER B 1 604 ? 14.102 10.164 2.072 1 97.25 604 SER B C 1
ATOM 12195 O O . SER B 1 604 ? 13.703 11.305 2.303 1 97.25 604 SER B O 1
ATOM 12197 N N . LEU B 1 605 ? 15.398 9.938 1.721 1 97.44 605 LEU B N 1
ATOM 12198 C CA . LEU B 1 605 ? 16.406 10.984 1.71 1 97.44 605 LEU B CA 1
ATOM 12199 C C . LEU B 1 605 ? 16.172 11.969 0.576 1 97.44 605 LEU B C 1
ATOM 12201 O O . LEU B 1 605 ? 16.344 13.18 0.75 1 97.44 605 LEU B O 1
ATOM 12205 N N . THR B 1 606 ? 15.719 11.469 -0.532 1 97 606 THR B N 1
ATOM 12206 C CA . THR B 1 606 ? 15.453 12.344 -1.671 1 97 606 THR B CA 1
ATOM 12207 C C . THR B 1 606 ? 14.258 13.242 -1.391 1 97 606 THR B C 1
ATOM 12209 O O . THR B 1 606 ? 14.289 14.438 -1.7 1 97 606 THR B O 1
ATOM 12212 N N . ILE B 1 607 ? 13.195 12.719 -0.782 1 96.38 607 ILE B N 1
ATOM 12213 C CA . ILE B 1 607 ? 12.008 13.508 -0.473 1 96.38 607 ILE B CA 1
ATOM 12214 C C . ILE B 1 607 ? 12.359 14.586 0.552 1 96.38 607 ILE B C 1
ATOM 12216 O O . ILE B 1 607 ? 11.922 15.734 0.432 1 96.38 607 ILE B O 1
ATOM 12220 N N . TYR B 1 608 ? 13.148 14.234 1.551 1 96.44 608 TYR B N 1
ATOM 12221 C CA . TYR B 1 608 ? 13.57 15.219 2.535 1 96.44 608 TYR B CA 1
ATOM 12222 C C . TYR B 1 608 ? 14.406 16.312 1.88 1 96.44 608 TYR B C 1
ATOM 12224 O O . TYR B 1 608 ? 14.211 17.5 2.162 1 96.44 608 TYR B O 1
ATOM 12232 N N . SER B 1 609 ? 15.32 15.961 0.968 1 96 609 SER B N 1
ATOM 12233 C CA . SER B 1 609 ? 16.156 16.938 0.282 1 96 609 SER B CA 1
ATOM 12234 C C . SER B 1 609 ? 15.328 17.875 -0.594 1 96 609 SER B C 1
ATOM 12236 O O . SER B 1 609 ? 15.57 19.078 -0.63 1 96 609 SER B O 1
ATOM 12238 N N . ILE B 1 610 ? 14.289 17.344 -1.171 1 93.94 610 ILE B N 1
ATOM 12239 C CA . ILE B 1 610 ? 13.406 18.156 -2.006 1 93.94 610 ILE B CA 1
ATOM 12240 C C . ILE B 1 610 ? 12.617 19.125 -1.134 1 93.94 610 ILE B C 1
ATOM 12242 O O . ILE B 1 610 ? 12.492 20.312 -1.469 1 93.94 610 ILE B O 1
ATOM 12246 N N . GLN B 1 611 ? 12.102 18.625 0.008 1 92.88 611 GLN B N 1
ATOM 12247 C CA . GLN B 1 611 ? 11.375 19.5 0.925 1 92.88 611 GLN B CA 1
ATOM 12248 C C . GLN B 1 611 ? 12.273 20.625 1.454 1 92.88 611 GLN B C 1
ATOM 12250 O O . GLN B 1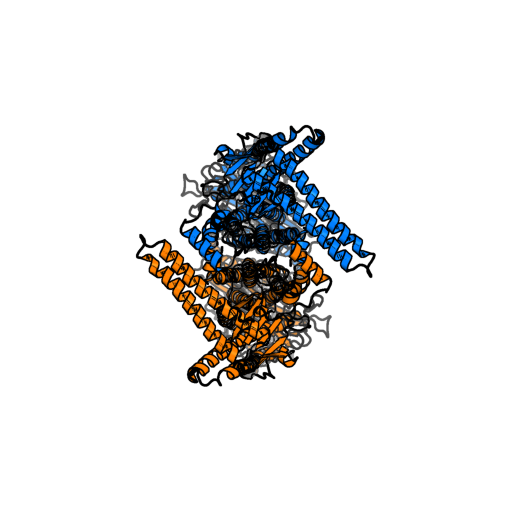 611 ? 11.852 21.766 1.542 1 92.88 611 GLN B O 1
ATOM 12255 N N . TYR B 1 612 ? 13.523 20.25 1.754 1 91.06 612 TYR B N 1
ATOM 12256 C CA . TYR B 1 612 ? 14.477 21.219 2.299 1 91.06 612 TYR B CA 1
ATOM 12257 C C . TYR B 1 612 ? 14.805 22.297 1.272 1 91.06 612 TYR B C 1
ATOM 12259 O O . TYR B 1 612 ? 14.805 23.484 1.591 1 91.06 612 TYR B O 1
ATOM 12267 N N . VAL B 1 613 ? 14.977 21.922 0.058 1 91.62 613 VAL B N 1
ATOM 12268 C CA . VAL B 1 613 ? 15.32 22.859 -1.004 1 91.62 613 VAL B CA 1
ATOM 12269 C C . VAL B 1 613 ? 14.102 23.703 -1.359 1 91.62 613 VAL B C 1
ATOM 12271 O O . VAL B 1 613 ? 14.211 24.922 -1.514 1 91.62 613 VAL B O 1
ATOM 12274 N N . LEU B 1 614 ? 12.914 23.125 -1.41 1 88.31 614 LEU B N 1
ATOM 12275 C CA . LEU B 1 614 ? 11.695 23.859 -1.74 1 88.31 614 LEU B CA 1
ATOM 12276 C C . LEU B 1 614 ? 11.344 24.859 -0.645 1 88.31 614 LEU B C 1
ATOM 12278 O O . LEU B 1 614 ? 10.875 25.953 -0.934 1 88.31 614 LEU B O 1
ATOM 12282 N N . HIS B 1 615 ? 11.578 24.453 0.588 1 89 615 HIS B N 1
ATOM 12283 C CA . HIS B 1 615 ? 11.297 25.359 1.705 1 89 615 HIS B CA 1
ATOM 12284 C C . HIS B 1 615 ? 12.219 26.562 1.689 1 89 615 HIS B C 1
ATOM 12286 O O . HIS B 1 615 ? 11.766 27.703 1.861 1 89 615 HIS B O 1
ATOM 12292 N N . ASN B 1 616 ? 13.516 26.391 1.374 1 86.06 616 ASN B N 1
ATOM 12293 C CA . ASN B 1 616 ? 14.492 27.484 1.44 1 86.06 616 ASN B CA 1
ATOM 12294 C C . ASN B 1 616 ? 14.445 28.359 0.191 1 86.06 616 ASN B C 1
ATOM 12296 O O . ASN B 1 616 ? 14.789 29.531 0.241 1 86.06 616 ASN B O 1
ATOM 12300 N N . THR B 1 617 ? 13.922 27.781 -0.93 1 86.38 617 THR B N 1
ATOM 12301 C CA . THR B 1 617 ? 13.93 28.562 -2.164 1 86.38 617 THR B CA 1
ATOM 12302 C C . THR B 1 617 ? 12.531 29.109 -2.473 1 86.38 617 THR B C 1
ATOM 12304 O O . THR B 1 617 ? 12.352 30.312 -2.623 1 86.38 617 THR B O 1
ATOM 12307 N N . LEU B 1 618 ? 11.531 28.281 -2.414 1 82.12 618 LEU B N 1
ATOM 12308 C CA . LEU B 1 618 ? 10.211 28.688 -2.875 1 82.12 618 LEU B CA 1
ATOM 12309 C C . LEU B 1 618 ? 9.367 29.219 -1.716 1 82.12 618 LEU B C 1
ATOM 12311 O O . LEU B 1 618 ? 8.836 30.328 -1.785 1 82.12 618 LEU B O 1
ATOM 12315 N N . ILE B 1 619 ? 9.32 28.547 -0.588 1 79.81 619 ILE B N 1
ATOM 12316 C CA . ILE B 1 619 ? 8.43 28.922 0.501 1 79.81 619 ILE B CA 1
ATOM 12317 C C . ILE B 1 619 ? 8.945 30.172 1.193 1 79.81 619 ILE B C 1
ATOM 12319 O O . ILE B 1 619 ? 8.164 31.094 1.501 1 79.81 619 ILE B O 1
ATOM 12323 N N . THR B 1 620 ? 10.266 30.297 1.421 1 81.19 620 THR B N 1
ATOM 12324 C CA . THR B 1 620 ? 10.836 31.469 2.074 1 81.19 620 THR B CA 1
ATOM 12325 C C . THR B 1 620 ? 10.766 32.688 1.161 1 81.19 620 THR B C 1
ATOM 12327 O O . THR B 1 620 ? 10.625 33.812 1.636 1 81.19 620 THR B O 1
ATOM 12330 N N . HIS B 1 621 ? 10.688 32.375 -0.128 1 82.88 621 HIS B N 1
ATOM 12331 C CA . HIS B 1 621 ? 10.586 33.5 -1.059 1 82.88 621 HIS B CA 1
ATOM 12332 C C . HIS B 1 621 ? 9.148 33.969 -1.186 1 82.88 621 HIS B C 1
ATOM 12334 O O . HIS B 1 621 ? 8.906 35.188 -1.299 1 82.88 621 HIS B O 1
ATOM 12340 N N . LEU B 1 622 ? 8.219 33.031 -1.021 1 76.69 622 LEU B N 1
ATOM 12341 C CA . LEU B 1 622 ? 6.816 33.406 -1.188 1 76.69 622 LEU B CA 1
ATOM 12342 C C . LEU B 1 622 ? 6.227 33.906 0.126 1 76.69 622 LEU B C 1
ATOM 12344 O O . LEU B 1 622 ? 5.48 34.875 0.141 1 76.69 622 LEU B O 1
ATOM 12348 N N . LEU B 1 623 ? 6.59 33.281 1.28 1 74.5 623 LEU B N 1
ATOM 12349 C CA . LEU B 1 623 ? 5.965 33.594 2.561 1 74.5 623 LEU B CA 1
ATOM 12350 C C . LEU B 1 623 ? 6.934 34.344 3.475 1 74.5 623 LEU B C 1
ATOM 12352 O O . LEU B 1 623 ? 6.531 34.906 4.504 1 74.5 623 LEU B O 1
ATOM 12356 N N . GLY B 1 624 ? 8.141 34.594 3.088 1 81.06 624 GLY B N 1
ATOM 12357 C CA . GLY B 1 624 ? 9.133 35.219 3.945 1 81.06 624 GLY B CA 1
ATOM 12358 C C . GLY B 1 624 ? 9.734 34.25 4.965 1 81.06 624 GLY B C 1
ATOM 12359 O O . GLY B 1 624 ? 9.156 33.219 5.254 1 81.06 624 GLY B O 1
ATOM 12360 N N . ASN B 1 625 ? 10.883 34.562 5.43 1 86.69 625 ASN B N 1
ATOM 12361 C CA . ASN B 1 625 ? 11.539 33.781 6.492 1 86.69 625 ASN B CA 1
ATOM 12362 C C . ASN B 1 625 ? 10.922 34.094 7.855 1 86.69 625 ASN B C 1
ATOM 12364 O O . ASN B 1 625 ? 10.883 35.25 8.273 1 86.69 625 ASN B O 1
ATOM 12368 N N . PRO B 1 626 ? 10.406 33.062 8.508 1 88.31 626 PRO B N 1
ATOM 12369 C CA . PRO B 1 626 ? 9.742 33.312 9.789 1 88.31 626 PRO B CA 1
ATOM 12370 C C . PRO B 1 626 ? 10.672 33.969 10.812 1 88.31 626 PRO B C 1
ATOM 12372 O O . PRO B 1 626 ? 10.211 34.75 11.648 1 88.31 626 PRO B O 1
ATOM 12375 N N . MET B 1 627 ? 12 33.719 10.773 1 90.69 627 MET B N 1
ATOM 12376 C CA . MET B 1 627 ? 12.938 34.344 11.703 1 90.69 627 MET B CA 1
ATOM 12377 C C . MET B 1 627 ? 13.078 35.844 11.422 1 90.69 627 MET B C 1
ATOM 12379 O O . MET B 1 627 ? 13.078 36.656 12.344 1 90.69 627 MET B O 1
ATOM 12383 N N . GLN B 1 628 ? 13.133 36.156 10.203 1 89.25 628 GLN B N 1
ATOM 12384 C CA . GLN B 1 628 ? 13.242 37.531 9.82 1 89.25 628 GLN B CA 1
ATOM 12385 C C . GLN B 1 628 ? 11.969 38.312 10.148 1 89.25 628 GLN B C 1
ATOM 12387 O O . GLN B 1 628 ? 12.016 39.469 10.578 1 89.25 628 GLN B O 1
ATOM 12392 N N . THR B 1 629 ? 10.852 37.656 9.898 1 89.12 629 THR B N 1
ATOM 12393 C CA . THR B 1 629 ? 9.578 38.281 10.211 1 89.12 629 THR B CA 1
ATOM 12394 C C . THR B 1 629 ? 9.461 38.531 11.711 1 89.12 629 THR B C 1
ATOM 12396 O O . THR B 1 629 ? 8.938 39.562 12.125 1 89.12 629 THR B O 1
ATOM 12399 N N . PHE B 1 630 ? 9.961 37.688 12.484 1 92 630 PHE B N 1
ATOM 12400 C CA . PHE B 1 630 ? 9.914 37.844 13.938 1 92 630 PHE B CA 1
ATOM 12401 C C . PHE B 1 630 ? 10.812 39 14.375 1 92 630 PHE B C 1
ATOM 12403 O O . PHE B 1 630 ? 10.445 39.781 15.258 1 92 630 PHE B O 1
ATOM 12410 N N . ILE B 1 631 ? 11.969 39.156 13.797 1 92.19 631 ILE B N 1
ATOM 12411 C CA . ILE B 1 631 ? 12.906 40.219 14.109 1 92.19 631 ILE B CA 1
ATOM 12412 C C . ILE B 1 631 ? 12.281 41.562 13.758 1 92.19 631 ILE B C 1
ATOM 12414 O O . ILE B 1 631 ? 12.398 42.531 14.508 1 92.19 631 ILE B O 1
ATOM 12418 N N . ASN B 1 632 ? 11.625 41.562 12.656 1 88.19 632 ASN B N 1
ATOM 12419 C CA . ASN B 1 632 ? 10.938 42.781 12.266 1 88.19 632 ASN B CA 1
ATOM 12420 C C . ASN B 1 632 ? 9.828 43.156 13.242 1 88.19 632 ASN B C 1
ATOM 12422 O O . ASN B 1 632 ? 9.594 44.312 13.516 1 88.19 632 ASN B O 1
ATOM 12426 N N . HIS B 1 633 ? 9.156 42.156 13.773 1 91 633 HIS B N 1
ATOM 12427 C CA . HIS B 1 633 ? 8.109 42.375 14.758 1 91 633 HIS B CA 1
ATOM 12428 C C . HIS B 1 633 ? 8.688 42.938 16.047 1 91 633 HIS B C 1
ATOM 12430 O O . HIS B 1 633 ? 8.047 43.75 16.719 1 91 633 HIS B O 1
ATOM 12436 N N . CYS B 1 634 ? 9.867 42.5 16.375 1 92.19 634 CYS B N 1
ATOM 12437 C CA . CYS B 1 634 ? 10.523 43.031 17.578 1 92.19 634 CYS B CA 1
ATOM 12438 C C . CYS B 1 634 ? 10.812 44.5 17.422 1 92.19 634 CYS B C 1
ATOM 12440 O O . CYS B 1 634 ? 10.586 45.281 18.344 1 92.19 634 CYS B O 1
ATOM 12442 N N . SER B 1 635 ? 11.234 44.906 16.234 1 89.31 635 SER B N 1
ATOM 12443 C CA . SER B 1 635 ? 11.531 46.312 15.977 1 89.31 635 SER B CA 1
ATOM 12444 C C . SER B 1 635 ? 10.258 47.156 15.93 1 89.31 635 SER B C 1
ATOM 12446 O O . SER B 1 635 ? 10.234 48.281 16.406 1 89.31 635 SER B O 1
ATOM 12448 N N . LEU B 1 636 ? 9.289 46.5 15.398 1 85.44 636 LEU B N 1
ATOM 12449 C CA . LEU B 1 636 ? 8.008 47.188 15.32 1 85.44 636 LEU B CA 1
ATOM 12450 C C . LEU B 1 636 ? 7.402 47.375 16.703 1 85.44 636 LEU B C 1
ATOM 12452 O O . LEU B 1 636 ? 6.742 48.406 16.969 1 85.44 636 LEU B O 1
ATOM 12456 N N . ALA B 1 637 ? 7.609 46.438 17.625 1 89.25 637 ALA B N 1
ATOM 12457 C CA . ALA B 1 637 ? 7.059 46.5 18.969 1 89.25 637 ALA B CA 1
ATOM 12458 C C . ALA B 1 637 ? 8.008 47.25 19.922 1 89.25 637 ALA B C 1
ATOM 12460 O O . ALA B 1 637 ? 7.652 47.531 21.062 1 89.25 637 ALA B O 1
ATOM 12461 N N . ASN B 1 638 ? 9.156 47.656 19.5 1 91.31 638 ASN B N 1
ATOM 12462 C CA . ASN B 1 638 ? 10.164 48.312 20.312 1 91.31 638 ASN B CA 1
ATOM 12463 C C . ASN B 1 638 ? 10.555 47.5 21.531 1 91.31 638 ASN B C 1
ATOM 12465 O O . ASN B 1 638 ? 10.578 48 22.656 1 91.31 638 ASN B O 1
ATOM 12469 N N . ILE B 1 639 ? 10.695 46.219 21.266 1 92.88 639 ILE B N 1
ATOM 12470 C CA . ILE B 1 639 ? 11.062 45.281 22.312 1 92.88 639 ILE B CA 1
ATOM 12471 C C . ILE B 1 639 ? 12.25 44.438 21.859 1 92.88 639 ILE B C 1
ATOM 12473 O O . ILE B 1 639 ? 12.25 43.906 20.734 1 92.88 639 ILE B O 1
ATOM 12477 N N . SER B 1 640 ? 13.281 44.344 22.609 1 94 640 SER B N 1
ATOM 12478 C CA . SER B 1 640 ? 14.422 43.438 22.359 1 94 640 SER B CA 1
ATOM 12479 C C . SER B 1 640 ? 14.305 42.156 23.141 1 94 640 SER B C 1
ATOM 12481 O O . SER B 1 640 ? 13.555 42.094 24.125 1 94 640 SER B O 1
ATOM 12483 N N . ILE B 1 641 ? 14.961 41.125 22.641 1 95.06 641 ILE B N 1
ATOM 12484 C CA . ILE B 1 641 ? 14.898 39.812 23.281 1 95.06 641 ILE B CA 1
ATOM 12485 C C . ILE B 1 641 ? 16.297 39.438 23.766 1 95.06 641 ILE B C 1
ATOM 12487 O O . ILE B 1 641 ? 17.266 39.531 23.016 1 95.06 641 ILE B O 1
ATOM 12491 N N . PHE B 1 642 ? 16.375 39.094 25.031 1 93 642 PHE B N 1
ATOM 12492 C CA . PHE B 1 642 ? 17.594 38.594 25.672 1 93 642 PHE B CA 1
ATOM 12493 C C . PHE B 1 642 ? 17.406 37.188 26.188 1 93 642 PHE B C 1
ATOM 12495 O O . PHE B 1 642 ? 16.578 36.938 27.062 1 93 642 PHE B O 1
ATOM 12502 N N . VAL B 1 643 ? 18.156 36.25 25.547 1 91.81 643 VAL B N 1
ATOM 12503 C CA . VAL B 1 643 ? 18.031 34.844 25.922 1 91.81 643 VAL B CA 1
ATOM 12504 C C . VAL B 1 643 ? 19.375 34.344 26.438 1 91.81 643 VAL B C 1
ATOM 12506 O O . VAL B 1 643 ? 20.422 34.562 25.844 1 91.81 643 VAL B O 1
ATOM 12509 N N . LEU B 1 644 ? 19.344 33.656 27.594 1 86.81 644 LEU B N 1
ATOM 12510 C CA . LEU B 1 644 ? 20.531 33 28.141 1 86.81 644 LEU B CA 1
ATOM 12511 C C . LEU B 1 644 ? 20.344 31.484 28.172 1 86.81 644 LEU B C 1
ATOM 12513 O O . LEU B 1 644 ? 19.438 30.984 28.844 1 86.81 644 LEU B O 1
ATOM 12517 N N . ILE B 1 645 ? 21.078 30.75 27.391 1 81.88 645 ILE B N 1
ATOM 12518 C CA . ILE B 1 645 ? 21.047 29.297 27.375 1 81.88 645 ILE B CA 1
ATOM 12519 C C . ILE B 1 645 ? 21.953 28.75 28.484 1 81.88 645 ILE B C 1
ATOM 12521 O O . ILE B 1 645 ? 21.531 27.875 29.25 1 81.88 645 ILE B O 1
ATOM 12525 N N . GLU B 1 646 ? 23.141 29.312 28.516 1 77.12 646 GLU B N 1
ATOM 12526 C CA . GLU B 1 646 ? 24.125 29.094 29.578 1 77.12 646 GLU B CA 1
ATOM 12527 C C . GLU B 1 646 ? 24.562 30.422 30.203 1 77.12 646 GLU B C 1
ATOM 12529 O O . GLU B 1 646 ? 24.328 31.484 29.641 1 77.12 646 GLU B O 1
ATOM 12534 N N . PRO B 1 647 ? 25.031 30.359 31.344 1 76.5 647 PRO B N 1
ATOM 12535 C CA . PRO B 1 647 ? 25.453 31.609 31.969 1 76.5 647 PRO B CA 1
ATOM 12536 C C . PRO B 1 647 ? 26.438 32.406 31.109 1 76.5 647 PRO B C 1
ATOM 12538 O O . PRO B 1 647 ? 26.484 33.625 31.188 1 76.5 647 PRO B O 1
ATOM 12541 N N . SER B 1 648 ? 27.109 31.625 30.25 1 78.19 648 SER B N 1
ATOM 12542 C CA . SER B 1 648 ? 28.141 32.312 29.5 1 78.19 648 SER B CA 1
ATOM 12543 C C . SER B 1 648 ? 27.766 32.438 28.016 1 78.19 648 SER B C 1
ATOM 12545 O O . SER B 1 648 ? 28.578 32.875 27.203 1 78.19 648 SER B O 1
ATOM 12547 N N . SER B 1 649 ? 26.641 32.031 27.672 1 83.69 649 SER B N 1
ATOM 12548 C CA . SER B 1 649 ? 26.297 32.125 26.266 1 83.69 649 SER B CA 1
ATOM 12549 C C . SER B 1 649 ? 24.781 32.312 26.078 1 83.69 649 SER B C 1
ATOM 12551 O O . SER B 1 649 ? 24 31.812 26.875 1 83.69 649 SER B O 1
ATOM 12553 N N . GLY B 1 650 ? 24.469 33.062 25.016 1 89.31 650 GLY B N 1
ATOM 12554 C CA . GLY B 1 650 ? 23.062 33.344 24.703 1 89.31 650 GLY B CA 1
ATOM 12555 C C . GLY B 1 650 ? 22.875 34.094 23.391 1 89.31 650 GLY B C 1
ATOM 12556 O O . GLY B 1 650 ? 23.75 34.062 22.516 1 89.31 650 GLY B O 1
ATOM 12557 N N . TYR B 1 651 ? 21.719 34.562 23.25 1 93.25 651 TYR B N 1
ATOM 12558 C CA . TYR B 1 651 ? 21.359 35.312 22.062 1 93.25 651 TYR B CA 1
ATOM 12559 C C . TYR B 1 651 ? 20.734 36.656 22.438 1 93.25 651 TYR B C 1
ATOM 12561 O O . TYR B 1 651 ? 20.109 36.781 23.5 1 93.25 651 TYR B O 1
ATOM 12569 N N . TYR B 1 652 ? 20.953 37.656 21.625 1 94.25 652 TYR B N 1
ATOM 12570 C CA . TYR B 1 652 ? 20.344 38.969 21.781 1 94.25 652 TYR B CA 1
ATOM 12571 C C . TYR B 1 652 ? 19.781 39.469 20.469 1 94.25 652 TYR B C 1
ATOM 12573 O O . TYR B 1 652 ? 20.453 39.438 19.438 1 94.25 652 TYR B O 1
ATOM 12581 N N . ILE B 1 653 ? 18.547 39.781 20.438 1 94.94 653 ILE B N 1
ATOM 12582 C CA . ILE B 1 653 ? 17.891 40.406 19.297 1 94.94 653 ILE B CA 1
ATOM 12583 C C . ILE B 1 653 ? 17.578 41.875 19.625 1 94.94 653 ILE B C 1
ATOM 12585 O O . ILE B 1 653 ? 16.812 42.156 20.547 1 94.94 653 ILE B O 1
ATOM 12589 N N . HIS B 1 654 ? 18.156 42.781 18.906 1 92.62 654 HIS B N 1
ATOM 12590 C CA . HIS B 1 654 ? 17.938 44.188 19.109 1 92.62 654 HIS B CA 1
ATOM 12591 C C . HIS B 1 654 ? 16.672 44.688 18.422 1 92.62 654 HIS B C 1
ATOM 12593 O O . HIS B 1 654 ? 16.594 44.656 17.188 1 92.62 654 HIS B O 1
ATOM 12599 N N . GLY B 1 655 ? 15.656 44.969 19.188 1 91.94 655 GLY B N 1
ATOM 12600 C CA . GLY B 1 655 ? 14.383 45.375 18.625 1 91.94 655 GLY B CA 1
ATOM 12601 C C . GLY B 1 655 ? 14.023 46.812 18.969 1 91.94 655 GLY B C 1
ATOM 12602 O O . GLY B 1 655 ? 12.844 47.156 19.031 1 91.94 655 GLY B O 1
ATOM 12603 N N . ARG B 1 656 ? 14.984 47.688 19.25 1 88.88 656 ARG B N 1
ATOM 12604 C CA . ARG B 1 656 ? 14.711 49.094 19.484 1 88.88 656 ARG B CA 1
ATOM 12605 C C . ARG B 1 656 ? 14.273 49.812 18.219 1 88.88 656 ARG B C 1
ATOM 12607 O O . ARG B 1 656 ? 14.914 49.656 17.172 1 88.88 656 ARG B O 1
ATOM 12614 N N . SER B 1 657 ? 13.156 50.438 18.297 1 86.31 657 SER B N 1
ATOM 12615 C CA . SER B 1 657 ? 12.625 51.094 17.109 1 86.31 657 SER B CA 1
ATOM 12616 C C . SER B 1 657 ? 13.43 52.375 16.797 1 86.31 657 SER B C 1
ATOM 12618 O O . SER B 1 657 ? 13.805 53.125 17.703 1 86.31 657 SER B O 1
ATOM 12620 N N . PRO B 1 658 ? 13.688 52.562 15.547 1 81.06 658 PRO B N 1
ATOM 12621 C CA . PRO B 1 658 ? 14.414 53.781 15.164 1 81.06 658 PRO B CA 1
ATOM 12622 C C . PRO B 1 658 ? 13.586 55.062 15.367 1 81.06 658 PRO B C 1
ATOM 12624 O O . PRO B 1 658 ? 14.148 56.156 15.469 1 81.06 658 PRO B O 1
ATOM 12627 N N . ASN B 1 659 ? 12.281 54.938 15.43 1 77.38 659 ASN B N 1
ATOM 12628 C CA . ASN B 1 659 ? 11.406 56.094 15.555 1 77.38 659 ASN B CA 1
ATOM 12629 C C . ASN B 1 659 ? 11.25 56.531 17.016 1 77.38 659 ASN B C 1
ATOM 12631 O O . ASN B 1 659 ? 10.703 57.594 17.297 1 77.38 659 ASN B O 1
ATOM 12635 N N . GLY B 1 660 ? 11.734 55.781 17.969 1 74.44 660 GLY B N 1
ATOM 12636 C CA . GLY B 1 660 ? 11.727 56.125 19.375 1 74.44 660 GLY B CA 1
ATOM 12637 C C . GLY B 1 660 ? 10.516 55.594 20.109 1 74.44 660 GLY B C 1
ATOM 12638 O O . GLY B 1 660 ? 10.625 55.188 21.281 1 74.44 660 GLY B O 1
ATOM 12639 N N . PHE B 1 661 ? 9.258 55.75 19.547 1 79.69 661 PHE B N 1
ATOM 12640 C CA . PHE B 1 661 ? 8.055 55.25 20.203 1 79.69 661 PHE B CA 1
ATOM 12641 C C . PHE B 1 661 ? 7.16 54.531 19.203 1 79.69 661 PHE B C 1
ATOM 12643 O O . PHE B 1 661 ? 7.156 54.844 18.016 1 79.69 661 PHE B O 1
ATOM 12650 N N . THR B 1 662 ? 6.527 53.5 19.703 1 79.75 662 THR B N 1
ATOM 12651 C CA . THR B 1 662 ? 5.656 52.719 18.812 1 79.75 662 THR B CA 1
ATOM 12652 C C . THR B 1 662 ? 4.258 52.594 19.406 1 79.75 662 THR B C 1
ATOM 12654 O O . THR B 1 662 ? 3.322 52.188 18.719 1 79.75 662 THR B O 1
ATOM 12657 N N . ASP B 1 663 ? 4.188 52.812 20.734 1 81.31 663 ASP B N 1
ATOM 12658 C CA . ASP B 1 663 ? 2.867 52.781 21.359 1 81.31 663 ASP B CA 1
ATOM 12659 C C . ASP B 1 663 ? 2.021 53.969 20.922 1 81.31 663 ASP B C 1
ATOM 12661 O O . ASP B 1 663 ? 1.902 54.938 21.672 1 81.31 663 ASP B O 1
ATOM 12665 N N . THR B 1 664 ? 1.521 53.906 19.719 1 78.56 664 THR B N 1
ATOM 12666 C CA . THR B 1 664 ? 0.77 55 19.141 1 78.56 664 THR B CA 1
ATOM 12667 C C . THR B 1 664 ? -0.38 54.5 18.281 1 78.56 664 THR B C 1
ATOM 12669 O O . THR B 1 664 ? -0.664 53.281 18.266 1 78.56 664 THR B O 1
ATOM 12672 N N . ASP B 1 665 ? -0.995 55.406 17.656 1 76.62 665 ASP B N 1
ATOM 12673 C CA . ASP B 1 665 ? -2.146 55.094 16.828 1 76.62 665 ASP B CA 1
ATOM 12674 C C . ASP B 1 665 ? -1.705 54.531 15.469 1 76.62 665 ASP B C 1
ATOM 12676 O O . ASP B 1 665 ? -0.51 54.5 15.164 1 76.62 665 ASP B O 1
ATOM 12680 N N . VAL B 1 666 ? -2.588 54.062 14.695 1 76.31 666 VAL B N 1
ATOM 12681 C CA . VAL B 1 666 ? -2.334 53.344 13.445 1 76.31 666 VAL B CA 1
ATOM 12682 C C . VAL B 1 666 ? -1.729 54.312 12.414 1 76.31 666 VAL B C 1
ATOM 12684 O O . VAL B 1 666 ? -0.725 53.969 11.781 1 76.31 666 VAL B O 1
ATOM 12687 N N . PRO B 1 667 ? -2.273 55.531 12.289 1 69.88 667 PRO B N 1
ATOM 12688 C CA . PRO B 1 667 ? -1.674 56.406 11.281 1 69.88 667 PRO B CA 1
ATOM 12689 C C . PRO B 1 667 ? -0.22 56.781 11.586 1 69.88 667 PRO B C 1
ATOM 12691 O O . PRO B 1 667 ? 0.603 56.875 10.672 1 69.88 667 PRO B O 1
ATOM 12694 N N . THR B 1 668 ? 0.005 56.906 12.883 1 76.25 668 THR B N 1
ATOM 12695 C CA . THR B 1 668 ? 1.383 57.219 13.25 1 76.25 668 THR B CA 1
ATOM 12696 C C . THR B 1 668 ? 2.299 56.031 12.953 1 76.25 668 THR B C 1
ATOM 12698 O O . THR B 1 668 ? 3.438 56.219 12.516 1 76.25 668 THR B O 1
ATOM 12701 N N . ILE B 1 669 ? 1.801 54.875 13.156 1 78 669 ILE B N 1
ATOM 12702 C CA . ILE B 1 669 ? 2.592 53.688 12.875 1 78 669 ILE B CA 1
ATOM 12703 C C . ILE B 1 669 ? 2.873 53.594 11.375 1 78 669 ILE B C 1
ATOM 12705 O O . ILE B 1 669 ? 3.988 53.281 10.969 1 78 669 ILE B O 1
ATOM 12709 N N . ILE B 1 670 ? 1.896 53.938 10.555 1 74.38 670 ILE B N 1
ATOM 12710 C CA . ILE B 1 670 ? 2.053 53.875 9.102 1 74.38 670 ILE B CA 1
ATOM 12711 C C . ILE B 1 670 ? 3.045 54.938 8.648 1 74.38 670 ILE B C 1
ATOM 12713 O O . ILE B 1 670 ? 3.875 54.688 7.77 1 74.38 670 ILE B O 1
ATOM 12717 N N . THR B 1 671 ? 2.926 56.125 9.266 1 74.88 671 THR B N 1
ATOM 12718 C CA . THR B 1 671 ? 3.855 57.188 8.93 1 74.88 671 THR B CA 1
ATOM 12719 C C . THR B 1 671 ? 5.281 56.812 9.312 1 74.88 671 THR B C 1
ATOM 12721 O O . THR B 1 671 ? 6.23 57.125 8.594 1 74.88 671 THR B O 1
ATOM 12724 N N . GLN B 1 672 ? 5.379 56.156 10.406 1 76.38 672 GLN B N 1
ATOM 12725 C CA . GLN B 1 672 ? 6.695 55.719 10.844 1 76.38 672 GLN B CA 1
ATOM 12726 C C . GLN B 1 672 ? 7.266 54.688 9.875 1 76.38 672 GLN B C 1
ATOM 12728 O O . GLN B 1 672 ? 8.461 54.688 9.57 1 76.38 672 GLN B O 1
ATOM 12733 N N . PHE B 1 673 ? 6.477 53.844 9.375 1 74.69 673 PHE B N 1
ATOM 12734 C CA . PHE B 1 673 ? 6.914 52.844 8.414 1 74.69 673 PHE B CA 1
ATOM 12735 C C . PHE B 1 673 ? 7.363 53.5 7.113 1 74.69 673 PHE B C 1
ATOM 12737 O O . PHE B 1 673 ? 8.344 53.062 6.5 1 74.69 673 PHE B O 1
ATOM 12744 N N . GLN B 1 674 ? 6.562 54.438 6.758 1 70.69 674 GLN B N 1
ATOM 12745 C CA . GLN B 1 674 ? 6.914 55.125 5.531 1 70.69 674 GLN B CA 1
ATOM 12746 C C . GLN B 1 674 ? 8.219 55.906 5.691 1 70.69 674 GLN B C 1
ATOM 12748 O O . GLN B 1 674 ? 9.031 55.969 4.762 1 70.69 674 GLN B O 1
ATOM 12753 N N . SER B 1 675 ? 8.305 56.438 6.84 1 75.81 675 SER B N 1
ATOM 12754 C CA . SER B 1 675 ? 9.555 57.156 7.109 1 75.81 675 SER B CA 1
ATOM 12755 C C . SER B 1 675 ? 10.742 56.188 7.094 1 75.81 675 SER B C 1
ATOM 12757 O O . SER B 1 675 ? 11.828 56.562 6.641 1 75.81 675 SER B O 1
ATOM 12759 N N . GLU B 1 676 ? 10.602 55 7.539 1 75.19 676 GLU B N 1
ATOM 12760 C CA . GLU B 1 676 ? 11.648 53.969 7.539 1 75.19 676 GLU B CA 1
ATOM 12761 C C . GLU B 1 676 ? 11.984 53.531 6.121 1 75.19 676 GLU B C 1
ATOM 12763 O O . GLU B 1 676 ? 13.148 53.312 5.789 1 75.19 676 GLU B O 1
ATOM 12768 N N . THR B 1 677 ? 10.906 53.375 5.398 1 69.56 677 THR B N 1
ATOM 12769 C CA . THR B 1 677 ? 11.109 52.906 4.031 1 69.56 677 THR B CA 1
ATOM 12770 C C . THR B 1 677 ? 11.844 53.938 3.207 1 69.56 677 THR B C 1
ATOM 12772 O O . THR B 1 677 ? 12.578 53.594 2.275 1 69.56 677 THR B O 1
ATOM 12775 N N . GLN B 1 678 ? 11.625 55.219 3.598 1 64.75 678 GLN B N 1
ATOM 12776 C CA . GLN B 1 678 ? 12.273 56.312 2.875 1 64.75 678 GLN B CA 1
ATOM 12777 C C . GLN B 1 678 ? 13.633 56.656 3.482 1 64.75 678 GLN B C 1
ATOM 12779 O O . GLN B 1 678 ? 14.266 57.625 3.109 1 64.75 678 GLN B O 1
ATOM 12784 N N . SER B 1 679 ? 14.117 55.656 4.387 1 67.12 679 SER B N 1
ATOM 12785 C CA . SER B 1 679 ? 15.43 55.75 5.012 1 67.12 679 SER B CA 1
ATOM 12786 C C . SER B 1 679 ? 15.617 57.062 5.742 1 67.12 679 SER B C 1
ATOM 12788 O O . SER B 1 679 ? 16.703 57.688 5.695 1 67.12 679 SER B O 1
ATOM 12790 N N . LEU B 1 680 ? 14.539 57.625 6.211 1 63.62 680 LEU B N 1
ATOM 12791 C CA . LEU B 1 680 ? 14.633 58.875 6.957 1 63.62 680 LEU B CA 1
ATOM 12792 C C . LEU B 1 680 ? 14.961 58.625 8.422 1 63.62 680 LEU B C 1
ATOM 12794 O O . LEU B 1 680 ? 15.305 59.562 9.156 1 63.62 680 LEU B O 1
ATOM 12798 N N . CYS B 1 681 ? 14.906 57.438 8.789 1 65.88 681 CYS B N 1
ATOM 12799 C CA . CYS B 1 681 ? 15.172 57.062 10.18 1 65.88 681 CYS B CA 1
ATOM 12800 C C . CYS B 1 681 ? 16.484 56.312 10.305 1 65.88 681 CYS B C 1
ATOM 12802 O O . CYS B 1 681 ? 17.062 55.875 9.297 1 65.88 681 CYS B O 1
ATOM 12804 N N . GLU B 1 682 ? 17.016 56.281 11.578 1 66.06 682 GLU B N 1
ATOM 12805 C CA . GLU B 1 682 ? 18.219 55.531 11.883 1 66.06 682 GLU B CA 1
ATOM 12806 C C . GLU B 1 682 ? 18 54.031 11.633 1 66.06 682 GLU B C 1
ATOM 12808 O O . GLU B 1 682 ? 16.859 53.562 11.609 1 66.06 682 GLU B O 1
ATOM 12813 N N . ARG B 1 683 ? 19.062 53.375 11.383 1 73.44 683 ARG B N 1
ATOM 12814 C CA . ARG B 1 683 ? 18.969 51.969 11.078 1 73.44 683 ARG B CA 1
ATOM 12815 C C . ARG B 1 683 ? 18.641 51.156 12.32 1 73.44 683 ARG B C 1
ATOM 12817 O O . ARG B 1 683 ? 18.953 51.562 13.445 1 73.44 683 ARG B O 1
ATOM 12824 N N . ARG B 1 684 ? 17.828 50.031 12.391 1 75.81 684 ARG B N 1
ATOM 12825 C CA . ARG B 1 684 ? 17.297 49.156 13.43 1 75.81 684 ARG B CA 1
ATOM 12826 C C . ARG B 1 684 ? 18.422 48.438 14.164 1 75.81 684 ARG B C 1
ATOM 12828 O O . ARG B 1 684 ? 18.219 47.875 15.242 1 75.81 684 ARG B O 1
ATOM 12835 N N . GLY B 1 685 ? 19.656 48.75 13.891 1 76.88 685 GLY B N 1
ATOM 12836 C CA . GLY B 1 685 ? 20.75 48 14.477 1 76.88 685 GLY B CA 1
ATOM 12837 C C . GLY B 1 685 ? 21.438 48.719 15.617 1 76.88 685 GLY B C 1
ATOM 12838 O O . GLY B 1 685 ? 21.109 49.875 15.922 1 76.88 685 GLY B O 1
ATOM 12839 N N . LEU B 1 686 ? 22.062 47.906 16.547 1 76.5 686 LEU B N 1
ATOM 12840 C CA . LEU B 1 686 ? 22.797 48.469 17.688 1 76.5 686 LEU B CA 1
ATOM 12841 C C . LEU B 1 686 ? 23.828 49.469 17.203 1 76.5 686 LEU B C 1
ATOM 12843 O O . LEU B 1 686 ? 23.969 50.562 17.797 1 76.5 686 LEU B O 1
ATOM 12847 N N . LEU B 1 687 ? 24.562 49.031 16.234 1 71.62 687 LEU B N 1
ATOM 12848 C CA . LEU B 1 687 ? 25.5 49.969 15.633 1 71.62 687 LEU B CA 1
ATOM 12849 C C . LEU B 1 687 ? 24.969 50.469 14.289 1 71.62 687 LEU B C 1
ATOM 12851 O O . LEU B 1 687 ? 24.016 49.906 13.742 1 71.62 687 LEU B O 1
ATOM 12855 N N . ASN B 1 688 ? 25.281 51.719 13.938 1 61.09 688 ASN B N 1
ATOM 12856 C CA . ASN B 1 688 ? 24.906 52.312 12.648 1 61.09 688 ASN B CA 1
ATOM 12857 C C . ASN B 1 688 ? 24.938 51.25 11.547 1 61.09 688 ASN B C 1
ATOM 12859 O O . ASN B 1 688 ? 24.609 51.531 10.391 1 61.09 688 ASN B O 1
ATOM 12863 N N . ASN B 1 689 ? 25.25 49.969 12.109 1 61.62 689 ASN B N 1
ATOM 12864 C CA . ASN B 1 689 ? 25.25 48.906 11.109 1 61.62 689 ASN B CA 1
ATOM 12865 C C . ASN B 1 689 ? 23.953 48.094 11.141 1 61.62 689 ASN B C 1
ATOM 12867 O O . ASN B 1 689 ? 23.234 48.094 12.141 1 61.62 689 ASN B O 1
ATOM 12871 N N . ALA B 1 690 ? 23.344 47.562 10.07 1 63.41 690 ALA B N 1
ATOM 12872 C CA . ALA B 1 690 ? 22.047 47 9.664 1 63.41 690 ALA B CA 1
ATOM 12873 C C . ALA B 1 690 ? 21.781 45.656 10.344 1 63.41 690 ALA B C 1
ATOM 12875 O O . ALA B 1 690 ? 20.703 45.094 10.195 1 63.41 690 ALA B O 1
ATOM 12876 N N . ASP B 1 691 ? 22.703 45.188 11.531 1 78.62 691 ASP B N 1
ATOM 12877 C CA . ASP B 1 691 ? 22.359 43.844 11.992 1 78.62 691 ASP B CA 1
ATOM 12878 C C . ASP B 1 691 ? 21.578 43.906 13.305 1 78.62 691 ASP B C 1
ATOM 12880 O O . ASP B 1 691 ? 21.891 44.688 14.188 1 78.62 691 ASP B O 1
ATOM 12884 N N . GLN B 1 692 ? 20.531 43.125 13.461 1 89.62 692 GLN B N 1
ATOM 12885 C CA . GLN B 1 692 ? 19.625 43.094 14.602 1 89.62 692 GLN B CA 1
ATOM 12886 C C . GLN B 1 692 ? 19.828 41.844 15.453 1 89.62 692 GLN B C 1
ATOM 12888 O O . GLN B 1 692 ? 19.375 41.812 16.609 1 89.62 692 GLN B O 1
ATOM 12893 N N . CYS B 1 693 ? 20.578 40.875 14.992 1 92.75 693 CYS B N 1
ATOM 12894 C CA . CYS B 1 693 ? 20.734 39.594 15.719 1 92.75 693 CYS B CA 1
ATOM 12895 C C . CYS B 1 693 ? 22.188 39.406 16.141 1 92.75 693 CYS B C 1
ATOM 12897 O O . CYS B 1 693 ? 23.094 39.625 15.352 1 92.75 693 CYS B O 1
ATOM 12899 N N . TYR B 1 694 ? 22.406 38.906 17.438 1 92.56 694 TYR B N 1
ATOM 12900 C CA . TYR B 1 694 ? 23.75 38.75 17.969 1 92.56 694 TYR B CA 1
ATOM 12901 C C . TYR B 1 694 ? 23.859 37.469 18.797 1 92.56 694 TYR B C 1
ATOM 12903 O O . TYR B 1 694 ? 22.891 37.094 19.469 1 92.56 694 TYR B O 1
ATOM 12911 N N . ILE B 1 695 ? 24.969 36.844 18.734 1 91.31 695 ILE B N 1
ATOM 12912 C CA . ILE B 1 695 ? 25.375 35.812 19.688 1 91.31 695 ILE B CA 1
ATOM 12913 C C . ILE B 1 695 ? 26.203 36.438 20.812 1 91.31 695 ILE B C 1
ATOM 12915 O O . ILE B 1 695 ? 27.203 37.094 20.547 1 91.31 695 ILE B O 1
ATOM 12919 N N . ILE B 1 696 ? 25.734 36.219 22.047 1 90.06 696 ILE B N 1
ATOM 12920 C CA . ILE B 1 696 ? 26.344 37 23.109 1 90.06 696 ILE B CA 1
ATOM 12921 C C . ILE B 1 696 ? 27.094 36.094 24.078 1 90.06 696 ILE B C 1
ATOM 12923 O O . ILE B 1 696 ? 26.656 34.969 24.344 1 90.06 696 ILE B O 1
ATOM 12927 N N . ILE B 1 697 ? 28.156 36.562 24.484 1 87.19 697 ILE B N 1
ATOM 12928 C CA . ILE B 1 697 ? 28.922 36.062 25.625 1 87.19 697 ILE B CA 1
ATOM 12929 C C . ILE B 1 697 ? 29.016 37.156 26.703 1 87.19 697 ILE B C 1
ATOM 12931 O O . ILE B 1 697 ? 29.953 37.969 26.703 1 87.19 697 ILE B O 1
ATOM 12935 N N . PRO B 1 698 ? 27.969 37.156 27.578 1 86 698 PRO B N 1
ATOM 12936 C CA . PRO B 1 698 ? 27.906 38.219 28.562 1 86 698 PRO B CA 1
ATOM 12937 C C . PRO B 1 698 ? 29.031 38.156 29.594 1 86 698 PRO B C 1
ATOM 12939 O O . PRO B 1 698 ? 29.594 37.062 29.812 1 86 698 PRO B O 1
ATOM 12942 N N . PRO B 1 699 ? 29.344 39.312 30.109 1 85.62 699 PRO B N 1
ATOM 12943 C CA . PRO B 1 699 ? 30.312 39.281 31.203 1 85.62 699 PRO B CA 1
ATOM 12944 C C . PRO B 1 699 ? 29.781 38.531 32.438 1 85.62 699 PRO B C 1
ATOM 12946 O O . PRO B 1 699 ? 28.578 38.469 32.656 1 85.62 699 PRO B O 1
ATOM 12949 N N . LYS B 1 700 ? 30.625 38.031 33.219 1 81.88 700 LYS B N 1
ATOM 12950 C CA . LYS B 1 700 ? 30.266 37.25 34.406 1 81.88 700 LYS B CA 1
ATOM 12951 C C . LYS B 1 700 ? 29.469 38.094 35.406 1 81.88 700 LYS B C 1
ATOM 12953 O O . LYS B 1 700 ? 28.547 37.562 36.062 1 81.88 700 LYS B O 1
ATOM 12958 N N . ASN B 1 701 ? 29.734 39.312 35.438 1 85.06 701 ASN B N 1
ATOM 12959 C CA . ASN B 1 701 ? 29.047 40.188 36.375 1 85.06 701 ASN B CA 1
ATOM 12960 C C . ASN B 1 701 ? 27.578 40.375 36 1 85.06 701 ASN B C 1
ATOM 12962 O O . ASN B 1 701 ? 26.734 40.594 36.875 1 85.06 701 ASN B O 1
ATOM 12966 N N . LEU B 1 702 ? 27.375 40.312 34.75 1 87.75 702 LEU B N 1
ATOM 12967 C CA . LEU B 1 702 ? 26 40.469 34.312 1 87.75 702 LEU B CA 1
ATOM 12968 C C . LEU B 1 702 ? 25.125 39.312 34.812 1 87.75 702 LEU B C 1
ATOM 12970 O O . LEU B 1 702 ? 24.016 39.531 35.281 1 87.75 702 LEU B O 1
ATOM 12974 N N . TYR B 1 703 ? 25.688 38.156 34.75 1 82.94 703 TYR B N 1
ATOM 12975 C CA . TYR B 1 703 ? 24.922 37 35.188 1 82.94 703 TYR B CA 1
ATOM 12976 C C . TYR B 1 703 ? 24.672 37.031 36.688 1 82.94 703 TYR B C 1
ATOM 12978 O O . TYR B 1 703 ? 23.578 36.688 37.125 1 82.94 703 TYR B O 1
ATOM 12986 N N . ASN B 1 704 ? 25.656 37.406 37.406 1 82.31 704 ASN B N 1
ATOM 12987 C CA . ASN B 1 704 ? 25.531 37.469 38.844 1 82.31 704 ASN B CA 1
ATOM 12988 C C . ASN B 1 704 ? 24.5 38.5 39.281 1 82.31 704 ASN B C 1
ATOM 12990 O O . ASN B 1 704 ? 23.672 38.25 40.156 1 82.31 704 ASN B O 1
ATOM 12994 N N . TYR B 1 705 ? 24.578 39.625 38.656 1 84.56 705 TYR B N 1
ATOM 12995 C CA . TYR B 1 705 ? 23.625 40.688 38.969 1 84.56 705 TYR B CA 1
ATOM 12996 C C . TYR B 1 705 ? 22.219 40.312 38.531 1 84.56 705 TYR B C 1
ATOM 12998 O O . TYR B 1 705 ? 21.234 40.594 39.219 1 84.56 705 TYR B O 1
ATOM 13006 N N . PHE B 1 706 ? 22.172 39.781 37.406 1 84.31 706 PHE B N 1
ATOM 13007 C CA . PHE B 1 706 ? 20.891 39.344 36.875 1 84.31 706 PHE B CA 1
ATOM 13008 C C . PHE B 1 706 ? 20.25 38.312 37.812 1 84.31 706 PHE B C 1
ATOM 13010 O O . PHE B 1 706 ? 19.047 38.375 38.094 1 84.31 706 PHE B O 1
ATOM 13017 N N . ASN B 1 707 ? 20.984 37.375 38.281 1 82.88 707 ASN B N 1
ATOM 13018 C CA . ASN B 1 707 ? 20.453 36.375 39.188 1 82.88 707 ASN B CA 1
ATOM 13019 C C . ASN B 1 707 ? 19.953 36.969 40.5 1 82.88 707 ASN B C 1
ATOM 13021 O O . ASN B 1 707 ? 18.969 36.531 41.062 1 82.88 707 ASN B O 1
ATOM 13025 N N . LYS B 1 708 ? 20.578 37.969 40.938 1 84.06 708 LYS B N 1
ATOM 13026 C CA . LYS B 1 708 ? 20.141 38.688 42.125 1 84.06 708 LYS B CA 1
ATOM 13027 C C . LYS B 1 708 ? 18.797 39.375 41.906 1 84.06 708 LYS B C 1
ATOM 13029 O O . LYS B 1 708 ? 17.922 39.344 42.781 1 84.06 708 LYS B O 1
ATOM 13034 N N . LEU B 1 709 ? 18.688 39.938 40.75 1 84.81 709 LEU B N 1
ATOM 13035 C CA . LEU B 1 709 ? 17.438 40.594 40.438 1 84.81 709 LEU B CA 1
ATOM 13036 C C . LEU B 1 709 ? 16.312 39.594 40.188 1 84.81 709 LEU B C 1
ATOM 13038 O O . LEU B 1 709 ? 15.164 39.875 40.562 1 84.81 709 LEU B O 1
ATOM 13042 N N . LEU B 1 710 ? 16.688 38.5 39.625 1 82.56 710 LEU B N 1
ATOM 13043 C CA . LEU B 1 710 ? 15.695 37.469 39.375 1 82.56 710 LEU B CA 1
ATOM 13044 C C . LEU B 1 710 ? 15.18 36.875 40.688 1 82.56 710 LEU B C 1
ATOM 13046 O O . LEU B 1 710 ? 14 36.531 40.781 1 82.56 710 LEU B O 1
ATOM 13050 N N . LEU B 1 711 ? 16.047 36.719 41.625 1 81.25 711 LEU B N 1
ATOM 13051 C CA . LEU B 1 711 ? 15.648 36.219 42.938 1 81.25 711 LEU B CA 1
ATOM 13052 C C . LEU B 1 711 ? 14.664 37.156 43.594 1 81.25 711 LEU B C 1
ATOM 13054 O O . LEU B 1 711 ? 13.719 36.688 44.25 1 81.25 711 LEU B O 1
ATOM 13058 N N . ARG B 1 712 ? 14.758 38.406 43.375 1 79.06 712 ARG B N 1
ATOM 13059 C CA . ARG B 1 712 ? 13.836 39.375 43.938 1 79.06 712 ARG B CA 1
ATOM 13060 C C . ARG B 1 712 ? 12.469 39.281 43.25 1 79.06 712 ARG B C 1
ATOM 13062 O O . ARG B 1 712 ? 11.438 39.406 43.906 1 79.06 712 ARG B O 1
ATOM 13069 N N . LEU B 1 713 ? 12.562 39.094 42.031 1 77.69 713 LEU B N 1
ATOM 13070 C CA . LEU B 1 713 ? 11.32 38.938 41.25 1 77.69 713 LEU B CA 1
ATOM 13071 C C . LEU B 1 713 ? 10.594 37.656 41.688 1 77.69 713 LEU B C 1
ATOM 13073 O O . LEU B 1 713 ? 9.375 37.656 41.875 1 77.69 713 LEU B O 1
ATOM 13077 N N . GLN B 1 714 ? 11.352 36.562 41.812 1 78.06 714 GLN B N 1
ATOM 13078 C CA . GLN B 1 714 ? 10.75 35.281 42.156 1 78.06 714 GLN B CA 1
ATOM 13079 C C . GLN B 1 714 ? 10.156 35.344 43.562 1 78.06 714 GLN B C 1
ATOM 13081 O O . GLN B 1 714 ? 9.094 34.781 43.812 1 78.06 714 GLN B O 1
ATOM 13086 N N . ARG B 1 715 ? 10.75 35.969 44.469 1 74.5 715 ARG B N 1
ATOM 13087 C CA . ARG B 1 715 ? 10.242 36.125 45.812 1 74.5 715 ARG B CA 1
ATOM 13088 C C . ARG B 1 715 ? 8.945 36.938 45.844 1 74.5 715 ARG B C 1
ATOM 13090 O O . ARG B 1 715 ? 8.023 36.625 46.594 1 74.5 715 ARG B O 1
ATOM 13097 N N . SER B 1 716 ? 8.906 37.875 44.906 1 72.69 716 SER B N 1
ATOM 13098 C CA . SER B 1 716 ? 7.695 38.688 44.812 1 72.69 716 SER B CA 1
ATOM 13099 C C . SER B 1 716 ? 6.543 37.906 44.219 1 72.69 716 SER B C 1
ATOM 13101 O O . SER B 1 716 ? 5.402 38 44.688 1 72.69 716 SER B O 1
ATOM 13103 N N . ILE B 1 717 ? 6.898 37.062 43.25 1 71.19 717 ILE B N 1
ATOM 13104 C CA . ILE B 1 717 ? 5.887 36.25 42.594 1 71.19 717 ILE B CA 1
ATOM 13105 C C . ILE B 1 717 ? 5.398 35.188 43.594 1 71.19 717 ILE B C 1
ATOM 13107 O O . ILE B 1 717 ? 4.199 34.906 43.656 1 71.19 717 ILE B O 1
ATOM 13111 N N . ASP B 1 718 ? 6.34 34.531 44.312 1 66.5 718 ASP B N 1
ATOM 13112 C CA . ASP B 1 718 ? 6 33.5 45.281 1 66.5 718 ASP B CA 1
ATOM 13113 C C . ASP B 1 718 ? 5.164 34.062 46.438 1 66.5 718 ASP B C 1
ATOM 13115 O O . ASP B 1 718 ? 4.23 33.438 46.906 1 66.5 718 ASP B O 1
ATOM 13119 N N . SER B 1 719 ? 5.445 35.219 46.75 1 63.72 719 SER B N 1
ATOM 13120 C CA . SER B 1 719 ? 4.668 35.906 47.781 1 63.72 719 SER B CA 1
ATOM 13121 C C . SER B 1 719 ? 3.25 36.188 47.312 1 63.72 719 SER B C 1
ATOM 13123 O O . SER B 1 719 ? 2.291 36.031 48.062 1 63.72 719 SER B O 1
ATOM 13125 N N . ALA B 1 720 ? 3.119 36.469 46.031 1 61.41 720 ALA B N 1
ATOM 13126 C CA . ALA B 1 720 ? 1.809 36.719 45.438 1 61.41 720 ALA B CA 1
ATOM 13127 C C . ALA B 1 720 ? 1.013 35.438 45.312 1 61.41 720 ALA B C 1
ATOM 13129 O O . ALA B 1 720 ? -0.192 35.406 45.562 1 61.41 720 ALA B O 1
ATOM 13130 N N . SER B 1 721 ? 1.705 34.312 44.844 1 60.5 721 SER B N 1
ATOM 13131 C CA . SER B 1 721 ? 1.057 33.031 44.656 1 60.5 721 SER B CA 1
ATOM 13132 C C . SER B 1 721 ? 0.684 32.406 46 1 60.5 721 SER B C 1
ATOM 13134 O O . SER B 1 721 ? -0.353 31.766 46.156 1 60.5 721 SER B O 1
ATOM 13136 N N . ALA B 1 722 ? 1.56 32.562 47.062 1 56.22 722 ALA B N 1
ATOM 13137 C CA . ALA B 1 722 ? 1.27 32.094 48.406 1 56.22 722 ALA B CA 1
ATOM 13138 C C . ALA B 1 722 ? 0.041 32.781 48.969 1 56.22 722 ALA B C 1
ATOM 13140 O O . ALA B 1 722 ? -0.769 32.156 49.656 1 56.22 722 ALA B O 1
ATOM 13141 N N . ILE B 1 723 ? -0.055 33.969 48.594 1 52.88 723 ILE B N 1
ATOM 13142 C CA . ILE B 1 723 ? -1.236 34.688 49.031 1 52.88 723 ILE B CA 1
ATOM 13143 C C . ILE B 1 723 ? -2.479 34.125 48.344 1 52.88 723 ILE B C 1
ATOM 13145 O O . ILE B 1 723 ? -3.537 34 48.969 1 52.88 723 ILE B O 1
ATOM 13149 N N . ARG B 1 724 ? -2.363 33.719 47.031 1 55.78 724 ARG B N 1
ATOM 13150 C CA . ARG B 1 724 ? -3.461 33.125 46.281 1 55.78 724 ARG B CA 1
ATOM 13151 C C . ARG B 1 724 ? -3.828 31.75 46.812 1 55.78 724 ARG B C 1
ATOM 13153 O O . ARG B 1 724 ? -5.008 31.391 46.875 1 55.78 724 ARG B O 1
ATOM 13160 N N . SER B 1 725 ? -2.822 30.922 47.156 1 51.31 725 SER B N 1
ATOM 13161 C CA . SER B 1 725 ? -3.061 29.594 47.688 1 51.31 725 SER B CA 1
ATOM 13162 C C . SER B 1 725 ? -3.625 29.641 49.094 1 51.31 725 SER B C 1
ATOM 13164 O O . SER B 1 725 ? -4.465 28.812 49.469 1 51.31 725 SER B O 1
ATOM 13166 N N . ASP B 1 726 ? -3.17 30.453 50.062 1 46.72 726 ASP B N 1
ATOM 13167 C CA . ASP B 1 726 ? -3.707 30.562 51.406 1 46.72 726 ASP B CA 1
ATOM 13168 C C . ASP B 1 726 ? -5.172 31 51.375 1 46.72 726 ASP B C 1
ATOM 13170 O O . ASP B 1 726 ? -5.879 30.875 52.375 1 46.72 726 ASP B O 1
ATOM 13174 N N . ASN B 1 727 ? -5.543 31.562 50.375 1 40.53 727 ASN B N 1
ATOM 13175 C CA . ASN B 1 727 ? -6.926 32.031 50.344 1 40.53 727 ASN B CA 1
ATOM 13176 C C . ASN B 1 727 ? -7.898 30.875 50.094 1 40.53 727 ASN B C 1
ATOM 13178 O O . ASN B 1 727 ? -9.078 31.094 49.844 1 40.53 727 ASN B O 1
ATOM 13182 N N . ASN B 1 728 ? -7.598 29.609 49.938 1 38.03 728 ASN B N 1
ATOM 13183 C CA . ASN B 1 728 ? -8.664 28.625 49.938 1 38.03 728 ASN B CA 1
ATOM 13184 C C . ASN B 1 728 ? -9.43 28.656 51.281 1 38.03 728 ASN B C 1
ATOM 13186 O O . ASN B 1 728 ? -10.414 27.938 51.438 1 38.03 728 ASN B O 1
ATOM 13190 N N . GLY B 1 729 ? -8.836 28.766 52.469 1 34.59 729 GLY B N 1
ATOM 13191 C CA . GLY B 1 729 ? -9.672 28.594 53.656 1 34.59 729 GLY B CA 1
ATOM 13192 C C . GLY B 1 729 ? -10.641 29.734 53.875 1 34.59 729 GLY B C 1
ATOM 13193 O O . GLY B 1 729 ? -11.797 29.516 54.25 1 34.59 729 GLY B O 1
ATOM 13194 N N . ILE B 1 730 ? -10.242 30.859 54.594 1 32.34 730 ILE B N 1
ATOM 13195 C CA . ILE B 1 730 ? -11.164 31.797 55.219 1 32.34 730 ILE B CA 1
ATOM 13196 C C . ILE B 1 730 ? -11.867 32.625 54.156 1 32.34 730 ILE B C 1
ATOM 13198 O O . ILE B 1 730 ? -11.234 33.469 53.5 1 32.34 730 ILE B O 1
ATOM 13202 N N . PHE B 1 731 ? -12.859 32.156 53.531 1 33.34 731 PHE B N 1
ATOM 13203 C CA . PHE B 1 731 ? -13.75 32.562 52.438 1 33.34 731 PHE B CA 1
ATOM 13204 C C . PHE B 1 731 ? -14.227 33.969 52.625 1 33.34 731 PHE B C 1
ATOM 13206 O O . PHE B 1 731 ? -14.398 34.719 51.656 1 33.34 731 PHE B O 1
ATOM 13213 N N . GLN B 1 732 ? -15.227 34.25 53.812 1 33.22 732 GLN B N 1
ATOM 13214 C CA . GLN B 1 732 ? -16.375 35.156 53.875 1 33.22 732 GLN B CA 1
ATOM 13215 C C . GLN B 1 732 ? -15.914 36.625 53.875 1 33.22 732 GLN B C 1
ATOM 13217 O O . GLN B 1 732 ? -16.578 37.469 53.281 1 33.22 732 GLN B O 1
ATOM 13222 N N . THR B 1 733 ? -15.422 37.188 54.969 1 32.97 733 THR B N 1
ATOM 13223 C CA . THR B 1 733 ? -15.578 38.562 55.375 1 32.97 733 THR B CA 1
ATOM 13224 C C . THR B 1 733 ? -14.711 39.469 54.5 1 32.97 733 THR B C 1
ATOM 13226 O O . THR B 1 733 ? -14.898 40.688 54.5 1 32.97 733 THR B O 1
ATOM 13229 N N . ARG B 1 734 ? -13.234 39.438 54.438 1 42.03 734 ARG B N 1
ATOM 13230 C CA . ARG B 1 734 ? -12.359 40.594 54.281 1 42.03 734 ARG B CA 1
ATOM 13231 C C . ARG B 1 734 ? -11.969 40.781 52.812 1 42.03 734 ARG B C 1
ATOM 13233 O O . ARG B 1 734 ? -10.891 40.344 52.406 1 42.03 734 ARG B O 1
ATOM 13240 N N . TYR B 1 735 ? -12.859 40.75 51.844 1 41.41 735 TYR B N 1
ATOM 13241 C CA . TYR B 1 735 ? -12.961 40.844 50.406 1 41.41 735 TYR B CA 1
ATOM 13242 C C . TYR B 1 735 ? -12.039 41.906 49.844 1 41.41 735 TYR B C 1
ATOM 13244 O O . TYR B 1 735 ? -11.273 41.656 48.906 1 41.41 735 TYR B O 1
ATOM 13252 N N . HIS B 1 736 ? -12.242 43.219 50.156 1 42.69 736 HIS B N 1
ATOM 13253 C CA . HIS B 1 736 ? -11.539 44.406 49.688 1 42.69 736 HIS B CA 1
ATOM 13254 C C . HIS B 1 736 ? -10.055 44.344 50.062 1 42.69 736 HIS B C 1
ATOM 13256 O O . HIS B 1 736 ? -9.219 44.906 49.344 1 42.69 736 HIS B O 1
ATOM 13262 N N . LYS B 1 737 ? -9.828 43.75 51.188 1 48.78 737 LYS B N 1
ATOM 13263 C CA . LYS B 1 737 ? -8.445 43.719 51.656 1 48.78 737 LYS B CA 1
ATOM 13264 C C . LYS B 1 737 ? -7.609 42.75 50.812 1 48.78 737 LYS B C 1
ATOM 13266 O O . LYS B 1 737 ? -6.414 42.969 50.594 1 48.78 737 LYS B O 1
ATOM 13271 N N . ASP B 1 738 ? -8.289 41.719 50.219 1 53.47 738 ASP B N 1
ATOM 13272 C CA . ASP B 1 738 ? -7.574 40.719 49.438 1 53.47 738 ASP B CA 1
ATOM 13273 C C . ASP B 1 738 ? -7.184 41.281 48.062 1 53.47 738 ASP B C 1
ATOM 13275 O O . ASP B 1 738 ? -6.082 41.031 47.562 1 53.47 738 ASP B O 1
ATOM 13279 N N . LEU B 1 739 ? -8.031 41.969 47.469 1 56.34 739 LEU B N 1
ATOM 13280 C CA . LEU B 1 739 ? -7.711 42.625 46.219 1 56.34 739 LEU B CA 1
ATOM 13281 C C . LEU B 1 739 ? -6.555 43.594 46.375 1 56.34 739 LEU B C 1
ATOM 13283 O O . LEU B 1 739 ? -5.684 43.688 45.531 1 56.34 739 LEU B O 1
ATOM 13287 N N . SER B 1 740 ? -6.605 44.25 47.5 1 59.56 740 SER B N 1
ATOM 13288 C CA . SER B 1 740 ? -5.543 45.219 47.781 1 59.56 740 SER B CA 1
ATOM 13289 C C . SER B 1 740 ? -4.207 44.5 48 1 59.56 740 SER B C 1
ATOM 13291 O O . SER B 1 740 ? -3.152 45.031 47.656 1 59.56 740 SER B O 1
ATOM 13293 N N . ARG B 1 741 ? -4.289 43.312 48.531 1 63.91 741 ARG B N 1
ATOM 13294 C CA . ARG B 1 741 ? -3.059 42.562 48.75 1 63.91 741 ARG B CA 1
ATOM 13295 C C . ARG B 1 741 ? -2.5 42.031 47.438 1 63.91 741 ARG B C 1
ATOM 13297 O O . ARG B 1 741 ? -1.286 42.062 47.219 1 63.91 741 ARG B O 1
ATOM 13304 N N . VAL B 1 742 ? -3.385 41.594 46.594 1 65.12 742 VAL B N 1
ATOM 13305 C CA . VAL B 1 742 ? -2.965 41.125 45.281 1 65.12 742 VAL B CA 1
ATOM 13306 C C . VAL B 1 742 ? -2.402 42.281 44.469 1 65.12 742 VAL B C 1
ATOM 13308 O O . VAL B 1 742 ? -1.387 42.125 43.781 1 65.12 742 VAL B O 1
ATOM 13311 N N . GLU B 1 743 ? -3.086 43.312 44.625 1 68.94 743 GLU B N 1
ATOM 13312 C CA . GLU B 1 743 ? -2.619 44.531 43.938 1 68.94 743 GLU B CA 1
ATOM 13313 C C . GLU B 1 743 ? -1.245 44.938 44.438 1 68.94 743 GLU B C 1
ATOM 13315 O O . GLU B 1 743 ? -0.39 45.375 43.656 1 68.94 743 GLU B O 1
ATOM 13320 N N . GLY B 1 744 ? -1.083 44.812 45.688 1 67 744 GLY B N 1
ATOM 13321 C CA . GLY B 1 744 ? 0.205 45.125 46.281 1 67 744 GLY B CA 1
ATOM 13322 C C . GLY B 1 744 ? 1.324 44.219 45.812 1 67 744 GLY B C 1
ATOM 13323 O O . GLY B 1 744 ? 2.424 44.688 45.5 1 67 744 GLY B O 1
ATOM 13324 N N . SER B 1 745 ? 0.992 43 45.781 1 75.06 745 SER B N 1
ATOM 13325 C CA . SER B 1 745 ? 1.989 42.031 45.344 1 75.06 745 SER B CA 1
ATOM 13326 C C . SER B 1 745 ? 2.307 42.219 43.844 1 75.06 745 SER B C 1
ATOM 13328 O O . SER B 1 745 ? 3.463 42.094 43.438 1 75.06 745 SER B O 1
ATOM 13330 N N . LEU B 1 746 ? 1.282 42.5 43.125 1 75.88 746 LEU B N 1
ATOM 13331 C CA . LEU B 1 746 ? 1.478 42.719 41.719 1 75.88 746 LEU B CA 1
ATOM 13332 C C . LEU B 1 746 ? 2.279 44 41.469 1 75.88 746 LEU B C 1
ATOM 13334 O O . LEU B 1 746 ? 3.082 44.062 40.531 1 75.88 746 LEU B O 1
ATOM 13338 N N . GLU B 1 747 ? 2.025 44.969 42.281 1 75.62 747 GLU B N 1
ATOM 13339 C CA . GLU B 1 747 ? 2.793 46.188 42.188 1 75.62 747 GLU B CA 1
ATOM 13340 C C . GLU B 1 747 ? 4.27 45.969 42.469 1 75.62 747 GLU B C 1
ATOM 13342 O O . GLU B 1 747 ? 5.145 46.531 41.812 1 75.62 747 GLU B O 1
ATOM 13347 N N . LYS B 1 748 ? 4.512 45.094 43.406 1 76.88 748 LYS B N 1
ATOM 13348 C CA . LYS B 1 748 ? 5.898 44.75 43.75 1 76.88 748 LYS B CA 1
ATOM 13349 C C . LYS B 1 748 ? 6.562 44 42.594 1 76.88 748 LYS B C 1
ATOM 13351 O O . LYS B 1 748 ? 7.734 44.219 42.281 1 76.88 748 LYS B O 1
ATOM 13356 N N . THR B 1 749 ? 5.809 43.094 42.062 1 79.31 749 THR B N 1
ATOM 13357 C CA . THR B 1 749 ? 6.328 42.344 40.938 1 79.31 749 THR B CA 1
ATOM 13358 C C . THR B 1 749 ? 6.574 43.25 39.75 1 79.31 749 THR B C 1
ATOM 13360 O O . THR B 1 749 ? 7.559 43.094 39.031 1 79.31 749 THR B O 1
ATOM 13363 N N . SER B 1 750 ? 5.672 44.219 39.562 1 79.06 750 SER B N 1
ATOM 13364 C CA . SER B 1 750 ? 5.828 45.156 38.469 1 79.06 750 SER B CA 1
ATOM 13365 C C . SER B 1 750 ? 7.047 46.031 38.656 1 79.06 750 SER B C 1
ATOM 13367 O O . SER B 1 750 ? 7.75 46.375 37.688 1 79.06 750 SER B O 1
ATOM 13369 N N . ILE B 1 751 ? 7.258 46.375 39.844 1 78.62 751 ILE B N 1
ATOM 13370 C CA . ILE B 1 751 ? 8.422 47.188 40.156 1 78.62 751 ILE B CA 1
ATOM 13371 C C . ILE B 1 751 ? 9.695 46.406 39.938 1 78.62 751 ILE B C 1
ATOM 13373 O O . ILE B 1 751 ? 10.672 46.906 39.375 1 78.62 751 ILE B O 1
ATOM 13377 N N . ALA B 1 752 ? 9.656 45.156 40.375 1 81.81 752 ALA B N 1
ATOM 13378 C CA . ALA B 1 752 ? 10.812 44.312 40.156 1 81.81 752 ALA B CA 1
ATOM 13379 C C . ALA B 1 752 ? 11.102 44.094 38.688 1 81.81 752 ALA B C 1
ATOM 13381 O O . ALA B 1 752 ? 12.258 44.125 38.25 1 81.81 752 ALA B O 1
ATOM 13382 N N . TYR B 1 753 ? 10.117 43.906 37.938 1 83.06 753 TYR B N 1
ATOM 13383 C CA . TYR B 1 753 ? 10.281 43.75 36.5 1 83.06 753 TYR B CA 1
ATOM 13384 C C . TYR B 1 753 ? 10.836 45.031 35.875 1 83.06 753 TYR B C 1
ATOM 13386 O O . TYR B 1 753 ? 11.695 44.969 35 1 83.06 753 TYR B O 1
ATOM 13394 N N . SER B 1 754 ? 10.297 46.188 36.281 1 82.44 754 SER B N 1
ATOM 13395 C CA . SER B 1 754 ? 10.766 47.469 35.75 1 82.44 754 SER B CA 1
ATOM 13396 C C . SER B 1 754 ? 12.242 47.688 36.094 1 82.44 754 SER B C 1
ATOM 13398 O O . SER B 1 754 ? 12.977 48.281 35.312 1 82.44 754 SER B O 1
ATOM 13400 N N . ASN B 1 755 ? 12.602 47.156 37.25 1 84.19 755 ASN B N 1
ATOM 13401 C CA . ASN B 1 755 ? 14.008 47.25 37.625 1 84.19 755 ASN B CA 1
ATOM 13402 C C . ASN B 1 755 ? 14.898 46.406 36.75 1 84.19 755 ASN B C 1
ATOM 13404 O O . ASN B 1 755 ? 15.992 46.812 36.375 1 84.19 755 ASN B O 1
ATOM 13408 N N . ILE B 1 756 ? 14.516 45.281 36.531 1 87.31 756 ILE B N 1
ATOM 13409 C CA . ILE B 1 756 ? 15.266 44.375 35.656 1 87.31 756 ILE B CA 1
ATOM 13410 C C . ILE B 1 756 ? 15.336 44.969 34.25 1 87.31 756 ILE B C 1
ATOM 13412 O O . ILE B 1 756 ? 16.375 44.906 33.594 1 87.31 756 ILE B O 1
ATOM 13416 N N . ASN B 1 757 ? 14.219 45.5 33.75 1 89.06 757 ASN B N 1
ATOM 13417 C CA . ASN B 1 757 ? 14.188 46.125 32.438 1 89.06 757 ASN B CA 1
ATOM 13418 C C . ASN B 1 757 ? 15.156 47.312 32.375 1 89.06 757 ASN B C 1
ATOM 13420 O O . ASN B 1 757 ? 15.867 47.469 31.375 1 89.06 757 ASN B O 1
ATOM 13424 N N . ARG B 1 758 ? 15.172 48.094 33.375 1 87.81 758 ARG B N 1
ATOM 13425 C CA . ARG B 1 758 ? 16.078 49.25 33.438 1 87.81 758 ARG B CA 1
ATOM 13426 C C . ARG B 1 758 ? 17.531 48.781 33.438 1 87.81 758 ARG B C 1
ATOM 13428 O O . ARG B 1 758 ? 18.406 49.406 32.844 1 87.81 758 ARG B O 1
ATOM 13435 N N . PHE B 1 759 ? 17.734 47.781 34.188 1 88.75 759 PHE B N 1
ATOM 13436 C CA . PHE B 1 759 ? 19.062 47.188 34.25 1 88.75 759 PHE B CA 1
ATOM 13437 C C . PHE B 1 759 ? 19.562 46.781 32.875 1 88.75 759 PHE B C 1
ATOM 13439 O O . PHE B 1 759 ? 20.672 47.125 32.5 1 88.75 759 PHE B O 1
ATOM 13446 N N . PHE B 1 760 ? 18.766 46.062 32.156 1 90.94 760 PHE B N 1
ATOM 13447 C CA . PHE B 1 760 ? 19.156 45.594 30.844 1 90.94 760 PHE B CA 1
ATOM 13448 C C . PHE B 1 760 ? 19.297 46.75 29.859 1 90.94 760 PHE B C 1
ATOM 13450 O O . PHE B 1 760 ? 20.188 46.75 29.016 1 90.94 760 PHE B O 1
ATOM 13457 N N . CYS B 1 761 ? 18.391 47.719 29.938 1 90.12 761 CYS B N 1
ATOM 13458 C CA . CYS B 1 761 ? 18.5 48.906 29.078 1 90.12 761 CYS B CA 1
ATOM 13459 C C . CYS B 1 761 ? 19.812 49.625 29.312 1 90.12 761 CYS B C 1
ATOM 13461 O O . CYS B 1 761 ? 20.5 50.031 28.375 1 90.12 761 CYS B O 1
ATOM 13463 N N . ALA B 1 762 ? 20.156 49.719 30.609 1 89.81 762 ALA B N 1
ATOM 13464 C CA . ALA B 1 762 ? 21.406 50.375 30.969 1 89.81 762 ALA B CA 1
ATOM 13465 C C . ALA B 1 762 ? 22.609 49.594 30.469 1 89.81 762 ALA B C 1
ATOM 13467 O O . ALA B 1 762 ? 23.594 50.188 30.031 1 89.81 762 ALA B O 1
ATOM 13468 N N . PHE B 1 763 ? 22.578 48.375 30.547 1 90.88 763 PHE B N 1
ATOM 13469 C CA . PHE B 1 763 ? 23.656 47.531 30.078 1 90.88 763 PHE B CA 1
ATOM 13470 C C . PHE B 1 763 ? 23.859 47.656 28.578 1 90.88 763 PHE B C 1
ATOM 13472 O O . PHE B 1 763 ? 24.984 47.812 28.109 1 90.88 763 PHE B O 1
ATOM 13479 N N . VAL B 1 764 ? 22.75 47.531 27.781 1 90.75 764 VAL B N 1
ATOM 13480 C CA . VAL B 1 764 ? 22.828 47.562 26.328 1 90.75 764 VAL B CA 1
ATOM 13481 C C . VAL B 1 764 ? 23.312 48.938 25.875 1 90.75 764 VAL B C 1
ATOM 13483 O O . VAL B 1 764 ? 24.031 49.062 24.891 1 90.75 764 VAL B O 1
ATOM 13486 N N . ASP B 1 765 ? 22.891 50.031 26.656 1 88.81 765 ASP B N 1
ATOM 13487 C CA . ASP B 1 765 ? 23.281 51.406 26.328 1 88.81 765 ASP B CA 1
ATOM 13488 C C . ASP B 1 765 ? 24.672 51.75 26.859 1 88.81 765 ASP B C 1
ATOM 13490 O O . ASP B 1 765 ? 25.094 52.906 26.828 1 88.81 765 ASP B O 1
ATOM 13494 N N . HIS B 1 766 ? 25.438 50.781 27.359 1 88.69 766 HIS B N 1
ATOM 13495 C CA . HIS B 1 766 ? 26.781 50.969 27.891 1 88.69 766 HIS B CA 1
ATOM 13496 C C . HIS B 1 766 ? 26.797 51.906 29.078 1 88.69 766 HIS B C 1
ATOM 13498 O O . HIS B 1 766 ? 27.703 52.75 29.219 1 88.69 766 HIS B O 1
ATOM 13504 N N . GLY B 1 767 ? 25.688 51.906 29.891 1 85.5 767 GLY B N 1
ATOM 13505 C CA . GLY B 1 767 ? 25.547 52.844 31 1 85.5 767 GLY B CA 1
ATOM 13506 C C . GLY B 1 767 ? 26.109 52.312 32.312 1 85.5 767 GLY B C 1
ATOM 13507 O O . GLY B 1 767 ? 26.203 53.031 33.281 1 85.5 767 GLY B O 1
ATOM 13508 N N . ILE B 1 768 ? 26.5 51.062 32.312 1 85.94 768 ILE B N 1
ATOM 13509 C CA . ILE B 1 768 ? 27.031 50.469 33.531 1 85.94 768 ILE B CA 1
ATOM 13510 C C . ILE B 1 768 ? 28.547 50.312 33.438 1 85.94 768 ILE B C 1
ATOM 13512 O O . ILE B 1 768 ? 29.047 49.656 32.531 1 85.94 768 ILE B O 1
ATOM 13516 N N . LYS B 1 769 ? 29.266 50.938 34.219 1 82.19 769 LYS B N 1
ATOM 13517 C CA . LYS B 1 769 ? 30.719 51 34.156 1 82.19 769 LYS B CA 1
ATOM 13518 C C . LYS B 1 769 ? 31.344 49.625 34.344 1 82.19 769 LYS B C 1
ATOM 13520 O O . LYS B 1 769 ? 32.312 49.281 33.688 1 82.19 769 LYS B O 1
ATOM 13525 N N . ASP B 1 770 ? 30.812 48.75 35.219 1 84.12 770 ASP B N 1
ATOM 13526 C CA . ASP B 1 770 ? 31.422 47.5 35.562 1 84.12 770 ASP B CA 1
ATOM 13527 C C . ASP B 1 770 ? 31.031 46.406 34.594 1 84.12 770 ASP B C 1
ATOM 13529 O O . ASP B 1 770 ? 31.484 45.25 34.688 1 84.12 770 ASP B O 1
ATOM 13533 N N . MET B 1 771 ? 30.25 46.719 33.688 1 87.62 771 MET B N 1
ATOM 13534 C CA . MET B 1 771 ? 29.766 45.719 32.719 1 87.62 771 MET B CA 1
ATOM 13535 C C . MET B 1 771 ? 29.641 46.312 31.328 1 87.62 771 MET B C 1
ATOM 13537 O O . MET B 1 771 ? 28.812 47.188 31.094 1 87.62 771 MET B O 1
ATOM 13541 N N . ASP B 1 772 ? 30.5 45.969 30.453 1 89.44 772 ASP B N 1
ATOM 13542 C CA . ASP B 1 772 ? 30.453 46.469 29.078 1 89.44 772 ASP B CA 1
ATOM 13543 C C . ASP B 1 772 ? 30.656 45.312 28.094 1 89.44 772 ASP B C 1
ATOM 13545 O O . ASP B 1 772 ? 30.828 44.156 28.484 1 89.44 772 ASP B O 1
ATOM 13549 N N . TYR B 1 773 ? 30.359 45.562 26.828 1 90.06 773 TYR B N 1
ATOM 13550 C CA . TYR B 1 773 ? 30.516 44.531 25.797 1 90.06 773 TYR B CA 1
ATOM 13551 C C . TYR B 1 773 ? 31.109 45.156 24.531 1 90.06 773 TYR B C 1
ATOM 13553 O O . TYR B 1 773 ? 31.031 46.375 24.328 1 90.06 773 TYR B O 1
ATOM 13561 N N . ILE B 1 774 ? 31.781 44.344 23.734 1 88.62 774 ILE B N 1
ATOM 13562 C CA . ILE B 1 774 ? 32.312 44.75 22.438 1 88.62 774 ILE B CA 1
ATOM 13563 C C . ILE B 1 774 ? 31.641 43.969 21.344 1 88.62 774 ILE B C 1
ATOM 13565 O O . ILE B 1 774 ? 31.172 42.844 21.562 1 88.62 774 ILE B O 1
ATOM 13569 N N . ILE B 1 775 ? 31.422 44.531 20.203 1 89.62 775 ILE B N 1
ATOM 13570 C CA . ILE B 1 775 ? 30.828 43.875 19.047 1 89.62 775 ILE B CA 1
ATOM 13571 C C . ILE B 1 775 ? 31.906 43.406 18.078 1 89.62 775 ILE B C 1
ATOM 13573 O O . ILE B 1 775 ? 32.781 44.188 17.719 1 89.62 775 ILE B O 1
ATOM 13577 N N . LYS B 1 776 ? 31.891 42.156 17.844 1 86.62 776 LYS B N 1
ATOM 13578 C CA . LYS B 1 776 ? 32.875 41.562 16.938 1 86.62 776 LYS B CA 1
ATOM 13579 C C . LYS B 1 776 ? 32.188 40.688 15.891 1 86.62 776 LYS B C 1
ATOM 13581 O O . LYS B 1 776 ? 31.047 40.281 16.062 1 86.62 776 LYS B O 1
ATOM 13586 N N . GLU B 1 777 ? 32.906 40.5 14.766 1 86.69 777 GLU B N 1
ATOM 13587 C CA . GLU B 1 777 ? 32.5 39.5 13.766 1 86.69 777 GLU B CA 1
ATOM 13588 C C . GLU B 1 777 ? 33.219 38.188 13.938 1 86.69 777 GLU B C 1
ATOM 13590 O O . GLU B 1 777 ? 34.438 38.188 14.234 1 86.69 777 GLU B O 1
ATOM 13595 N N . LYS B 1 778 ? 32.531 37.125 13.867 1 85.69 778 LYS B N 1
ATOM 13596 C CA . LYS B 1 778 ? 33.156 35.812 13.992 1 85.69 778 LYS B CA 1
ATOM 13597 C C . LYS B 1 778 ? 34.094 35.531 12.812 1 85.69 778 LYS B C 1
ATOM 13599 O O . LYS B 1 778 ? 33.781 35.875 11.672 1 85.69 778 LYS B O 1
ATOM 13604 N N . THR B 1 779 ? 35.156 34.875 13.125 1 85.19 779 THR B N 1
ATOM 13605 C CA . THR B 1 779 ? 36.062 34.438 12.078 1 85.19 779 THR B CA 1
ATOM 13606 C C . THR B 1 779 ? 35.531 33.219 11.367 1 85.19 779 THR B C 1
ATOM 13608 O O . THR B 1 779 ? 34.594 32.562 11.836 1 85.19 779 THR B O 1
ATOM 13611 N N . LEU B 1 780 ? 36.125 32.938 10.234 1 86.75 780 LEU B N 1
ATOM 13612 C CA . LEU B 1 780 ? 35.719 31.766 9.453 1 86.75 780 LEU B CA 1
ATOM 13613 C C . LEU B 1 780 ? 35.906 30.469 10.242 1 86.75 780 LEU B C 1
ATOM 13615 O O . LEU B 1 780 ? 35.062 29.578 10.195 1 86.75 780 LEU B O 1
ATOM 13619 N N . LEU B 1 781 ? 36.938 30.359 10.969 1 82.19 781 LEU B N 1
ATOM 13620 C CA . LEU B 1 781 ? 37.219 29.172 11.766 1 82.19 781 LEU B CA 1
ATOM 13621 C C . LEU B 1 781 ? 36.219 29.031 12.906 1 82.19 781 LEU B C 1
ATOM 13623 O O . LEU B 1 781 ? 35.781 27.922 13.227 1 82.19 781 LEU B O 1
ATOM 13627 N N . GLU B 1 782 ? 35.844 30.172 13.492 1 82.75 782 GLU B N 1
ATOM 13628 C CA . GLU B 1 782 ? 34.875 30.156 14.578 1 82.75 782 GLU B CA 1
ATOM 13629 C C . GLU B 1 782 ? 33.5 29.75 14.086 1 82.75 782 GLU B C 1
ATOM 13631 O O . GLU B 1 782 ? 32.75 29.078 14.789 1 82.75 782 GLU B O 1
ATOM 13636 N N . ARG B 1 783 ? 33.281 30.172 12.875 1 81.56 783 ARG B N 1
ATOM 13637 C CA . ARG B 1 783 ? 31.969 29.828 12.289 1 81.56 783 ARG B CA 1
ATOM 13638 C C . ARG B 1 783 ? 31.891 28.344 11.953 1 81.56 783 ARG B C 1
ATOM 13640 O O . ARG B 1 783 ? 30.859 27.703 12.172 1 81.56 783 ARG B O 1
ATOM 13647 N N . LEU B 1 784 ? 32.969 27.844 11.492 1 79.19 784 LEU B N 1
ATOM 13648 C CA . LEU B 1 784 ? 32.969 26.453 11.062 1 79.19 784 LEU B CA 1
ATOM 13649 C C . LEU B 1 784 ? 32.969 25.516 12.266 1 79.19 784 LEU B C 1
ATOM 13651 O O . LEU B 1 784 ? 32.281 24.484 12.25 1 79.19 784 LEU B O 1
ATOM 13655 N N . LEU B 1 785 ? 33.656 25.875 13.312 1 75.38 785 LEU B N 1
ATOM 13656 C CA . LEU B 1 785 ? 33.781 25 14.477 1 75.38 785 LEU B CA 1
ATOM 13657 C C . LEU B 1 785 ? 32.75 25.391 15.547 1 75.38 785 LEU B C 1
ATOM 13659 O O . LEU B 1 785 ? 32.594 24.703 16.547 1 75.38 785 LEU B O 1
ATOM 13663 N N . ASN B 1 786 ? 32 26.344 15.289 1 72.75 786 ASN B N 1
ATOM 13664 C CA . ASN B 1 786 ? 31.047 26.875 16.25 1 72.75 786 ASN B CA 1
ATOM 13665 C C . ASN B 1 786 ? 31.688 27.078 17.625 1 72.75 786 ASN B C 1
ATOM 13667 O O . ASN B 1 786 ? 31.156 26.609 18.641 1 72.75 786 ASN B O 1
ATOM 13671 N N . CYS B 1 787 ? 33.031 27.469 17.594 1 73.94 787 CYS B N 1
ATOM 13672 C CA . CYS B 1 787 ? 33.75 27.75 18.828 1 73.94 787 CYS B CA 1
ATOM 13673 C C . CYS B 1 787 ? 34.219 29.203 18.875 1 73.94 787 CYS B C 1
ATOM 13675 O O . CYS B 1 787 ? 34.312 29.859 17.828 1 73.94 787 CYS B O 1
ATOM 13677 N N . GLU B 1 788 ? 34.25 29.812 20.047 1 73.12 788 GLU B N 1
ATOM 13678 C CA . GLU B 1 788 ? 34.781 31.156 20.25 1 73.12 788 GLU B CA 1
ATOM 13679 C C . GLU B 1 788 ? 36.219 31.109 20.75 1 73.12 788 GLU B C 1
ATOM 13681 O O . GLU B 1 788 ? 36.5 30.672 21.875 1 73.12 788 GLU B O 1
ATOM 13686 N N . LEU B 1 789 ? 37.156 31.156 19.812 1 68.75 789 LEU B N 1
ATOM 13687 C CA . LEU B 1 789 ? 38.562 31 20.109 1 68.75 789 LEU B CA 1
ATOM 13688 C C . LEU B 1 789 ? 39.125 32.219 20.859 1 68.75 789 LEU B C 1
ATOM 13690 O O . LEU B 1 789 ? 39.969 32.094 21.75 1 68.75 789 LEU B O 1
ATOM 13694 N N . ASN B 1 790 ? 38.781 33.438 20.344 1 62 790 ASN B N 1
ATOM 13695 C CA . ASN B 1 790 ? 39.375 34.656 20.922 1 62 790 ASN B CA 1
ATOM 13696 C C . ASN B 1 790 ? 38.5 35.281 21.984 1 62 790 ASN B C 1
ATOM 13698 O O . ASN B 1 790 ? 37.688 36.188 21.703 1 62 790 ASN B O 1
ATOM 13702 N N . GLN B 1 791 ? 38.031 34.5 22.953 1 57.78 791 GLN B N 1
ATOM 13703 C CA . GLN B 1 791 ? 37.125 35.062 23.938 1 57.78 791 GLN B CA 1
ATOM 13704 C C . GLN B 1 791 ? 37.875 35.906 24.969 1 57.78 791 GLN B C 1
ATOM 13706 O O . GLN B 1 791 ? 38.844 35.438 25.578 1 57.78 791 GLN B O 1
ATOM 13711 N N . HIS B 1 792 ? 38 37.188 24.703 1 57.22 792 HIS B N 1
ATOM 13712 C CA . HIS B 1 792 ? 38.406 38.031 25.828 1 57.22 792 HIS B CA 1
ATOM 13713 C C . HIS B 1 792 ? 37.344 38 26.938 1 57.22 792 HIS B C 1
ATOM 13715 O O . HIS B 1 792 ? 36.469 38.844 27 1 57.22 792 HIS B O 1
ATOM 13721 N N . ILE B 1 793 ? 37.031 36.75 27.391 1 59.12 793 ILE B N 1
ATOM 13722 C CA . ILE B 1 793 ? 36.094 36.688 28.516 1 59.12 793 ILE B CA 1
ATOM 13723 C C . ILE B 1 793 ? 36.75 37.281 29.766 1 59.12 793 ILE B C 1
ATOM 13725 O O . ILE B 1 793 ? 37.719 36.688 30.297 1 59.12 793 ILE B O 1
ATOM 13729 N N . ASN B 1 794 ? 36.656 38.688 29.812 1 65.69 794 ASN B N 1
ATOM 13730 C CA . ASN B 1 794 ? 37.031 39.281 31.094 1 65.69 794 ASN B CA 1
ATOM 13731 C C . ASN B 1 794 ? 35.844 39.406 32.031 1 65.69 794 ASN B C 1
ATOM 13733 O O . ASN B 1 794 ? 34.688 39.281 31.609 1 65.69 794 ASN B O 1
ATOM 13737 N N . GLU B 1 795 ? 36 39.406 33.281 1 71.5 795 GLU B N 1
ATOM 13738 C CA . GLU B 1 795 ? 34.969 39.594 34.312 1 71.5 795 GLU B CA 1
ATOM 13739 C C . GLU B 1 795 ? 34.094 40.812 34 1 71.5 795 GLU B C 1
ATOM 13741 O O . GLU B 1 795 ? 32.875 40.781 34.188 1 71.5 795 GLU B O 1
ATOM 13746 N N . SER B 1 796 ? 34.562 41.875 33.312 1 80.88 796 SER B N 1
ATOM 13747 C CA . SER B 1 796 ? 33.812 43.125 33.188 1 80.88 796 SER B CA 1
ATOM 13748 C C . SER B 1 796 ? 33.438 43.406 31.734 1 80.88 796 SER B C 1
ATOM 13750 O O . SER B 1 796 ? 32.625 44.281 31.453 1 80.88 796 SER B O 1
ATOM 13752 N N . LYS B 1 797 ? 34 42.594 30.828 1 85.69 797 LYS B N 1
ATOM 13753 C CA . LYS B 1 797 ? 33.688 42.875 29.422 1 85.69 797 LYS B CA 1
ATOM 13754 C C . LYS B 1 797 ? 33.219 41.625 28.672 1 85.69 797 LYS B C 1
ATOM 13756 O O . LYS B 1 797 ? 33.875 40.594 28.75 1 85.69 797 LYS B O 1
ATOM 13761 N N . GLY B 1 798 ? 32.062 41.688 28.062 1 88.06 798 GLY B N 1
ATOM 13762 C CA . GLY B 1 798 ? 31.516 40.594 27.234 1 88.06 798 GLY B CA 1
ATOM 13763 C C . GLY B 1 798 ? 31.703 40.844 25.75 1 88.06 798 GLY B C 1
ATOM 13764 O O . GLY B 1 798 ? 32.281 41.844 25.344 1 88.06 798 GLY B O 1
ATOM 13765 N N . THR B 1 799 ? 31.391 39.906 24.922 1 88.69 799 THR B N 1
ATOM 13766 C CA . THR B 1 799 ? 31.516 40 23.469 1 88.69 799 THR B CA 1
ATOM 13767 C C . THR B 1 799 ? 30.203 39.656 22.781 1 88.69 799 THR B C 1
ATOM 13769 O O . THR B 1 799 ? 29.609 38.625 23.078 1 88.69 799 THR B O 1
ATOM 13772 N N . PHE B 1 800 ? 29.703 40.562 21.891 1 89.75 800 PHE B N 1
ATOM 13773 C CA . PHE B 1 800 ? 28.562 40.344 21.031 1 89.75 800 PHE B CA 1
ATOM 13774 C C . PHE B 1 800 ? 29 40.031 19.609 1 89.75 800 PHE B C 1
ATOM 13776 O O . PHE B 1 800 ? 29.672 40.875 18.969 1 89.75 800 PHE B O 1
ATOM 13783 N N . TYR B 1 801 ? 28.703 38.875 19.172 1 89.44 801 TYR B N 1
ATOM 13784 C CA . TYR B 1 801 ? 29.031 38.5 17.797 1 89.44 801 TYR B CA 1
ATOM 13785 C C . TYR B 1 801 ? 27.859 38.75 16.859 1 89.44 801 TYR B C 1
ATOM 13787 O O . TYR B 1 801 ? 26.734 38.375 17.172 1 89.44 801 TYR B O 1
ATOM 13795 N N . GLU B 1 802 ? 28.078 39.406 15.734 1 90.31 802 GLU B N 1
ATOM 13796 C CA . GLU B 1 802 ? 27.031 39.594 14.727 1 90.31 802 GLU B CA 1
ATOM 13797 C C . GLU B 1 802 ? 26.609 38.281 14.086 1 90.31 802 GLU B C 1
ATOM 13799 O O . GLU B 1 802 ? 27.469 37.5 13.672 1 90.31 802 GLU B O 1
ATOM 13804 N N . ASP B 1 803 ? 25.391 38 14.086 1 89.06 803 ASP B N 1
ATOM 13805 C CA . ASP B 1 803 ? 24.875 36.75 13.547 1 89.06 803 ASP B CA 1
ATOM 13806 C C . ASP B 1 803 ? 24.047 37 12.281 1 89.06 803 ASP B C 1
ATOM 13808 O O . ASP B 1 803 ? 22.891 37.406 12.367 1 89.06 803 ASP B O 1
ATOM 13812 N N . LYS B 1 804 ? 24.469 36.75 11.148 1 84.25 804 LYS B N 1
ATOM 13813 C CA . LYS B 1 804 ? 23.766 36.906 9.883 1 84.25 804 LYS B CA 1
ATOM 13814 C C . LYS B 1 804 ? 22.969 35.656 9.531 1 84.25 804 LYS B C 1
ATOM 13816 O O . LYS B 1 804 ? 22.078 35.688 8.68 1 84.25 804 LYS B O 1
ATOM 13821 N N . SER B 1 805 ? 23.203 34.594 10.219 1 85.69 805 SER B N 1
ATOM 13822 C CA . SER B 1 805 ? 22.578 33.344 9.867 1 85.69 805 SER B CA 1
ATOM 13823 C C . SER B 1 805 ? 21.391 33.031 10.789 1 85.69 805 SER B C 1
ATOM 13825 O O . SER B 1 805 ? 20.781 31.969 10.68 1 85.69 805 SER B O 1
ATOM 13827 N N . TYR B 1 806 ? 20.875 33.938 11.609 1 88.44 806 TYR B N 1
ATOM 13828 C CA . TYR B 1 806 ? 19.75 33.75 12.523 1 88.44 806 TYR B CA 1
ATOM 13829 C C . TYR B 1 806 ? 19.953 32.5 13.367 1 88.44 806 TYR B C 1
ATOM 13831 O O . TYR B 1 806 ? 19.062 31.641 13.438 1 88.44 806 TYR B O 1
ATOM 13839 N N . SER B 1 807 ? 21.062 32.375 14.086 1 89.56 807 SER B N 1
ATOM 13840 C CA . SER B 1 807 ? 21.422 31.203 14.867 1 89.56 807 SER B CA 1
ATOM 13841 C C . SER B 1 807 ? 20.469 31.016 16.031 1 89.56 807 SER B C 1
ATOM 13843 O O . SER B 1 807 ? 20.406 29.922 16.625 1 89.56 807 SER B O 1
ATOM 13845 N N . PHE B 1 808 ? 19.609 32.031 16.375 1 91.31 808 PHE B N 1
ATOM 13846 C CA . PHE B 1 808 ? 18.672 31.875 17.469 1 91.31 808 PHE B CA 1
ATOM 13847 C C . PHE B 1 808 ? 17.594 30.875 17.109 1 91.31 808 PHE B C 1
ATOM 13849 O O . PHE B 1 808 ? 16.812 30.453 17.969 1 91.31 808 PHE B O 1
ATOM 13856 N N . ASN B 1 809 ? 17.562 30.469 15.836 1 91.25 809 ASN B N 1
ATOM 13857 C CA . ASN B 1 809 ? 16.625 29.438 15.406 1 91.25 809 ASN B CA 1
ATOM 13858 C C . ASN B 1 809 ? 16.828 28.141 16.172 1 91.25 809 ASN B C 1
ATOM 13860 O O . ASN B 1 809 ? 15.938 27.297 16.219 1 91.25 809 ASN B O 1
ATOM 13864 N N . HIS B 1 810 ? 18 27.938 16.797 1 89.31 810 HIS B N 1
ATOM 13865 C CA . HIS B 1 810 ? 18.297 26.719 17.547 1 89.31 810 HIS B CA 1
ATOM 13866 C C . HIS B 1 810 ? 17.484 26.656 18.828 1 89.31 810 HIS B C 1
ATOM 13868 O O . HIS B 1 810 ? 17.438 25.609 19.5 1 89.31 810 HIS B O 1
ATOM 13874 N N . LEU B 1 811 ? 16.812 27.766 19.125 1 89.69 811 LEU B N 1
ATOM 13875 C CA . LEU B 1 811 ? 15.969 27.781 20.312 1 89.69 811 LEU B CA 1
ATOM 13876 C C . LEU B 1 811 ? 14.602 27.172 20.016 1 89.69 811 LEU B C 1
ATOM 13878 O O . LEU B 1 811 ? 13.852 26.859 20.938 1 89.69 811 LEU B O 1
ATOM 13882 N N . PHE B 1 812 ? 14.391 27 18.688 1 89.31 812 PHE B N 1
ATOM 13883 C CA . PHE B 1 812 ? 13.078 26.516 18.266 1 89.31 812 PHE B CA 1
ATOM 13884 C C . PHE B 1 812 ? 13.195 25.172 17.562 1 89.31 812 PHE B C 1
ATOM 13886 O O . PHE B 1 812 ? 14.305 24.703 17.297 1 89.31 812 PHE B O 1
ATOM 13893 N N . LEU B 1 813 ? 12.023 24.547 17.297 1 87.5 813 LEU B N 1
ATOM 13894 C CA . LEU B 1 813 ? 12 23.297 16.547 1 87.5 813 LEU B CA 1
ATOM 13895 C C . LEU B 1 813 ? 12.43 23.531 15.102 1 87.5 813 LEU B C 1
ATOM 13897 O O . LEU B 1 813 ? 12.93 22.625 14.438 1 87.5 813 LEU B O 1
ATOM 13901 N N . TYR B 1 814 ? 12.266 24.781 14.727 1 88.12 814 TYR B N 1
ATOM 13902 C CA . TYR B 1 814 ? 12.617 25.203 13.375 1 88.12 814 TYR B CA 1
ATOM 13903 C C . TYR B 1 814 ? 14.086 24.922 13.078 1 88.12 814 TYR B C 1
ATOM 13905 O O . TYR B 1 814 ? 14.43 24.5 11.977 1 88.12 814 TYR B O 1
ATOM 13913 N N . GLY B 1 815 ? 15 25.078 14.016 1 89.31 815 GLY B N 1
ATOM 13914 C CA . GLY B 1 815 ? 16.422 24.859 13.82 1 89.31 815 GLY B CA 1
ATOM 13915 C C . GLY B 1 815 ? 16.844 23.422 14.008 1 89.31 815 GLY B C 1
ATOM 13916 O O . GLY B 1 815 ? 17.938 23.031 13.594 1 89.31 815 GLY B O 1
ATOM 13917 N N . HIS B 1 816 ? 16 22.625 14.539 1 90.44 816 HIS B N 1
ATOM 13918 C CA . HIS B 1 816 ? 16.344 21.234 14.797 1 90.44 816 HIS B CA 1
ATOM 13919 C C . HIS B 1 816 ? 15.578 20.297 13.859 1 90.44 816 HIS B C 1
ATOM 13921 O O . HIS B 1 816 ? 15.297 19.156 14.211 1 90.44 816 HIS B O 1
ATOM 13927 N N . ASP B 1 817 ? 15.289 20.734 12.711 1 91.19 817 ASP B N 1
ATOM 13928 C CA . ASP B 1 817 ? 14.555 19.938 11.727 1 91.19 817 ASP B CA 1
ATOM 13929 C C . ASP B 1 817 ? 15.375 18.734 11.266 1 91.19 817 ASP B C 1
ATOM 13931 O O . ASP B 1 817 ? 14.836 17.641 11.086 1 91.19 817 ASP B O 1
ATOM 13935 N N . PHE B 1 818 ? 16.688 18.922 11.148 1 91.75 818 PHE B N 1
ATOM 13936 C CA . PHE B 1 818 ? 17.547 17.844 10.68 1 91.75 818 PHE B CA 1
ATOM 13937 C C . PHE B 1 818 ? 17.672 16.75 11.734 1 91.75 818 PHE B C 1
ATOM 13939 O O . PHE B 1 818 ? 17.688 15.555 11.406 1 91.75 818 PHE B O 1
ATOM 13946 N N . HIS B 1 819 ? 17.703 17.125 13.016 1 91.75 819 HIS B N 1
ATOM 13947 C CA . HIS B 1 819 ? 17.781 16.156 14.102 1 91.75 819 HIS B CA 1
ATOM 13948 C C . HIS B 1 819 ? 16.484 15.352 14.203 1 91.75 819 HIS B C 1
ATOM 13950 O O . HIS B 1 819 ? 16.516 14.148 14.453 1 91.75 819 HIS B O 1
ATOM 13956 N N . LEU B 1 820 ? 15.383 16.062 13.984 1 91.62 820 LEU B N 1
ATOM 13957 C CA . LEU B 1 820 ? 14.094 15.383 14.031 1 91.62 820 LEU B CA 1
ATOM 13958 C C . LEU B 1 820 ? 13.945 14.43 12.852 1 91.62 820 LEU B C 1
ATOM 13960 O O . LEU B 1 820 ? 13.453 13.312 13.008 1 91.62 820 LEU B O 1
ATOM 13964 N N . PHE B 1 821 ? 14.43 14.828 11.711 1 94.62 821 PHE B N 1
ATOM 13965 C CA . PHE B 1 821 ? 14.375 13.969 10.539 1 94.62 821 PHE B CA 1
ATOM 13966 C C . PHE B 1 821 ? 15.234 12.727 10.742 1 94.62 821 PHE B C 1
ATOM 13968 O O . PHE B 1 821 ? 14.812 11.609 10.422 1 94.62 821 PHE B O 1
ATOM 13975 N N . THR B 1 822 ? 16.438 12.938 11.258 1 95.38 822 THR B N 1
ATOM 13976 C CA . THR B 1 822 ? 17.359 11.82 11.453 1 95.38 822 THR B CA 1
ATOM 13977 C C . THR B 1 822 ? 16.75 10.797 12.406 1 95.38 822 THR B C 1
ATOM 13979 O O . THR B 1 822 ? 16.859 9.586 12.18 1 95.38 822 THR B O 1
ATOM 13982 N N . LEU B 1 823 ? 16.109 11.281 13.422 1 94.69 823 LEU B N 1
ATOM 13983 C CA . LEU B 1 823 ? 15.461 10.367 14.359 1 94.69 823 LEU B CA 1
ATOM 13984 C C . LEU B 1 823 ? 14.344 9.586 13.68 1 94.69 823 LEU B C 1
ATOM 13986 O O . LEU B 1 823 ? 14.289 8.359 13.789 1 94.69 823 LEU B O 1
ATOM 13990 N N . HIS B 1 824 ? 13.477 10.336 12.984 1 95.06 824 HIS B N 1
ATOM 13991 C CA . HIS B 1 824 ? 12.375 9.664 12.289 1 95.06 824 HIS B CA 1
ATOM 13992 C C . HIS B 1 824 ? 12.898 8.703 11.234 1 95.06 824 HIS B C 1
ATOM 13994 O O . HIS B 1 824 ? 12.32 7.629 11.023 1 95.06 824 HIS B O 1
ATOM 14000 N N . PHE B 1 825 ? 14.023 9.086 10.539 1 96.44 825 PHE B N 1
ATOM 14001 C CA . PHE B 1 825 ? 14.625 8.266 9.5 1 96.44 825 PHE B CA 1
ATOM 14002 C C . PHE B 1 825 ? 15.195 6.977 10.086 1 96.44 825 PHE B C 1
ATOM 14004 O O . PHE B 1 825 ? 15.031 5.902 9.508 1 96.44 825 PHE B O 1
ATOM 14011 N N . LEU B 1 826 ? 15.758 7.113 11.266 1 97 826 LEU B N 1
ATOM 14012 C CA . LEU B 1 826 ? 16.328 5.945 11.938 1 97 826 LEU B CA 1
ATOM 14013 C C . LEU B 1 826 ? 15.219 5.004 12.406 1 97 826 LEU B C 1
ATOM 14015 O O . LEU B 1 826 ? 15.328 3.787 12.25 1 97 826 LEU B O 1
ATOM 14019 N N . ILE B 1 827 ? 14.188 5.543 12.922 1 95.25 827 ILE B N 1
ATOM 14020 C CA . ILE B 1 827 ? 13.078 4.711 13.367 1 95.25 827 ILE B CA 1
ATOM 14021 C C . ILE B 1 827 ? 12.414 4.051 12.156 1 95.25 827 ILE B C 1
ATOM 14023 O O . ILE B 1 827 ? 12.086 2.863 12.195 1 95.25 827 ILE B O 1
ATOM 14027 N N . LEU B 1 828 ? 12.242 4.816 11.141 1 96.19 828 LEU B N 1
ATOM 14028 C CA . LEU B 1 828 ? 11.641 4.324 9.906 1 96.19 828 LEU B CA 1
ATOM 14029 C C . LEU B 1 828 ? 12.422 3.141 9.352 1 96.19 828 LEU B C 1
ATOM 14031 O O . LEU B 1 828 ? 11.844 2.104 9.023 1 96.19 828 LEU B O 1
ATOM 14035 N N . THR B 1 829 ? 13.727 3.314 9.273 1 95.44 829 THR B N 1
ATOM 14036 C CA . THR B 1 829 ? 14.578 2.281 8.695 1 95.44 829 THR B CA 1
ATOM 14037 C C . THR B 1 829 ? 14.68 1.078 9.625 1 95.44 829 THR B C 1
ATOM 14039 O O . THR B 1 829 ? 14.711 -0.067 9.172 1 95.44 829 THR B O 1
ATOM 14042 N N . ALA B 1 830 ? 14.719 1.252 10.906 1 95 830 ALA B N 1
ATOM 14043 C CA . ALA B 1 830 ? 14.781 0.16 11.875 1 95 830 ALA B CA 1
ATOM 14044 C C . ALA B 1 830 ? 13.516 -0.684 11.836 1 95 830 ALA B C 1
ATOM 14046 O O . ALA B 1 830 ? 13.578 -1.915 11.797 1 95 830 ALA B O 1
ATOM 14047 N N . VAL B 1 831 ? 12.383 -0.019 11.812 1 94.38 831 VAL B N 1
ATOM 14048 C CA . VAL B 1 831 ? 11.117 -0.739 11.797 1 94.38 831 VAL B CA 1
ATOM 14049 C C . VAL B 1 831 ? 10.953 -1.479 10.469 1 94.38 831 VAL B C 1
ATOM 14051 O O . VAL B 1 831 ? 10.492 -2.619 10.438 1 94.38 831 VAL B O 1
ATOM 14054 N N . TYR B 1 832 ? 11.336 -0.864 9.414 1 94.5 832 TYR B N 1
ATOM 14055 C CA . TYR B 1 832 ? 11.25 -1.525 8.117 1 94.5 832 TYR B CA 1
ATOM 14056 C C . TYR B 1 832 ? 12.125 -2.775 8.086 1 94.5 832 TYR B C 1
ATOM 14058 O O . TYR B 1 832 ? 11.719 -3.807 7.543 1 94.5 832 TYR B O 1
ATOM 14066 N N . SER B 1 833 ? 13.312 -2.67 8.625 1 91.25 833 SER B N 1
ATOM 14067 C CA . SER B 1 833 ? 14.234 -3.805 8.617 1 91.25 833 SER B CA 1
ATOM 14068 C C . SER B 1 833 ? 13.711 -4.941 9.484 1 91.25 833 SER B C 1
ATOM 14070 O O . SER B 1 833 ? 13.953 -6.117 9.188 1 91.25 833 SER B O 1
ATOM 14072 N N . MET B 1 834 ? 12.977 -4.648 10.469 1 89.5 834 MET B N 1
ATOM 14073 C CA . MET B 1 834 ? 12.484 -5.672 11.383 1 89.5 834 MET B CA 1
ATOM 14074 C C . MET B 1 834 ? 11.242 -6.352 10.82 1 89.5 834 MET B C 1
ATOM 14076 O O . MET B 1 834 ? 11.117 -7.578 10.883 1 89.5 834 MET B O 1
ATOM 14080 N N . PHE B 1 835 ? 10.289 -5.57 10.18 1 89.62 835 PHE B N 1
ATOM 14081 C CA . PHE B 1 835 ? 9.008 -6.125 9.773 1 89.62 835 PHE B CA 1
ATOM 14082 C C . PHE B 1 835 ? 8.945 -6.297 8.258 1 89.62 835 PHE B C 1
ATOM 14084 O O . PHE B 1 835 ? 8.055 -6.977 7.746 1 89.62 835 PHE B O 1
ATOM 14091 N N . ALA B 1 836 ? 9.805 -5.816 7.574 1 89.19 836 ALA B N 1
ATOM 14092 C CA . ALA B 1 836 ? 9.859 -5.891 6.117 1 89.19 836 ALA B CA 1
ATOM 14093 C C . ALA B 1 836 ? 8.562 -5.383 5.492 1 89.19 836 ALA B C 1
ATOM 14095 O O . ALA B 1 836 ? 8.062 -5.965 4.527 1 89.19 836 ALA B O 1
ATOM 14096 N N . ASN B 1 837 ? 7.879 -4.395 6.176 1 91.44 837 ASN B N 1
ATOM 14097 C CA . ASN B 1 837 ? 6.66 -3.748 5.695 1 91.44 837 ASN B CA 1
ATOM 14098 C C . ASN B 1 837 ? 6.754 -2.229 5.797 1 91.44 837 ASN B C 1
ATOM 14100 O O . ASN B 1 837 ? 6.863 -1.68 6.898 1 91.44 837 ASN B O 1
ATOM 14104 N N . ALA B 1 838 ? 6.723 -1.662 4.594 1 92.88 838 ALA B N 1
ATOM 14105 C CA . ALA B 1 838 ? 6.895 -0.213 4.527 1 92.88 838 ALA B CA 1
ATOM 14106 C C . ALA B 1 838 ? 5.719 0.51 5.176 1 92.88 838 ALA B C 1
ATOM 14108 O O . ALA B 1 838 ? 5.887 1.577 5.77 1 92.88 838 ALA B O 1
ATOM 14109 N N . LEU B 1 839 ? 4.465 -0.01 5.148 1 91.88 839 LEU B N 1
ATOM 14110 C CA . LEU B 1 839 ? 3.285 0.635 5.711 1 91.88 839 LEU B CA 1
ATOM 14111 C C . LEU B 1 839 ? 3.352 0.662 7.234 1 91.88 839 LEU B C 1
ATOM 14113 O O . LEU B 1 839 ? 3.043 1.681 7.855 1 91.88 839 LEU B O 1
ATOM 14117 N N . VAL B 1 840 ? 3.844 -0.36 7.805 1 93.19 840 VAL B N 1
ATOM 14118 C CA . VAL B 1 840 ? 3.975 -0.421 9.258 1 93.19 840 VAL B CA 1
ATOM 14119 C C . VAL B 1 840 ? 5.02 0.588 9.727 1 93.19 840 VAL B C 1
ATOM 14121 O O . VAL B 1 840 ? 4.828 1.268 10.734 1 93.19 840 VAL B O 1
ATOM 14124 N N . ALA B 1 841 ? 6.059 0.688 8.977 1 95.12 841 ALA B N 1
ATOM 14125 C CA . ALA B 1 841 ? 7.109 1.633 9.336 1 95.12 841 ALA B CA 1
ATOM 14126 C C . ALA B 1 841 ? 6.59 3.066 9.32 1 95.12 841 ALA B C 1
ATOM 14128 O O . ALA B 1 841 ? 6.828 3.832 10.258 1 95.12 841 ALA B O 1
ATOM 14129 N N . VAL B 1 842 ? 5.824 3.41 8.312 1 93.31 842 VAL B N 1
ATOM 14130 C CA . VAL B 1 842 ? 5.309 4.766 8.156 1 93.31 842 VAL B CA 1
ATOM 14131 C C . VAL B 1 842 ? 4.27 5.055 9.242 1 93.31 842 VAL B C 1
ATOM 14133 O O . VAL B 1 842 ? 4.25 6.145 9.812 1 93.31 842 VAL B O 1
ATOM 14136 N N . VAL B 1 843 ? 3.42 4.129 9.641 1 91.31 843 VAL B N 1
ATOM 14137 C CA . VAL B 1 843 ? 2.387 4.316 10.656 1 91.31 843 VAL B CA 1
ATOM 14138 C C . VAL B 1 843 ? 3.033 4.5 12.023 1 91.31 843 VAL B C 1
ATOM 14140 O O . VAL B 1 843 ? 2.611 5.355 12.812 1 91.31 843 VAL B O 1
ATOM 14143 N N . VAL B 1 844 ? 4.129 3.822 12.25 1 92.44 844 VAL B N 1
ATOM 14144 C CA . VAL B 1 844 ? 4.801 3.92 13.539 1 92.44 844 VAL B CA 1
ATOM 14145 C C . VAL B 1 844 ? 5.441 5.301 13.688 1 92.44 844 VAL B C 1
ATOM 14147 O O . VAL B 1 844 ? 5.363 5.914 14.758 1 92.44 844 VAL B O 1
ATOM 14150 N N . VAL B 1 845 ? 6.031 5.77 12.617 1 93.19 845 VAL B N 1
ATOM 14151 C CA . VAL B 1 845 ? 6.664 7.086 12.664 1 93.19 845 VAL B CA 1
ATOM 14152 C C . VAL B 1 845 ? 5.598 8.164 12.844 1 93.19 845 VAL B C 1
ATOM 14154 O O . VAL B 1 845 ? 5.789 9.109 13.609 1 93.19 845 VAL B O 1
ATOM 14157 N N . CYS B 1 846 ? 4.391 8.055 12.234 1 87.69 846 CYS B N 1
ATOM 14158 C CA . CYS B 1 846 ? 3.32 9.039 12.352 1 87.69 846 CYS B CA 1
ATOM 14159 C C . CYS B 1 846 ? 2.721 9.023 13.758 1 87.69 846 CYS B C 1
ATOM 14161 O O . CYS B 1 846 ? 2.445 10.086 14.32 1 87.69 846 CYS B O 1
ATOM 14163 N N . VAL B 1 847 ? 2.592 7.887 14.344 1 85.69 847 VAL B N 1
ATOM 14164 C CA . VAL B 1 847 ? 2.051 7.773 15.695 1 85.69 847 VAL B CA 1
ATOM 14165 C C . VAL B 1 847 ? 3.061 8.32 16.703 1 85.69 847 VAL B C 1
ATOM 14167 O O . VAL B 1 847 ? 2.691 9.031 17.641 1 85.69 847 VAL B O 1
ATOM 14170 N N . PHE B 1 848 ? 4.301 8.031 16.406 1 86.31 848 PHE B N 1
ATOM 14171 C CA . PHE B 1 848 ? 5.359 8.523 17.281 1 86.31 848 PHE B CA 1
ATOM 14172 C C . PHE B 1 848 ? 5.438 10.039 17.25 1 86.31 848 PHE B C 1
ATOM 14174 O O . PHE B 1 848 ? 5.594 10.688 18.297 1 86.31 848 PHE B O 1
ATOM 14181 N N . HIS B 1 849 ? 5.262 10.602 16.094 1 80.5 849 HIS B N 1
ATOM 14182 C CA . HIS B 1 849 ? 5.324 12.047 15.953 1 80.5 849 HIS B CA 1
ATOM 14183 C C . HIS B 1 849 ? 4.137 12.719 16.625 1 80.5 849 HIS B C 1
ATOM 14185 O O . HIS B 1 849 ? 4.297 13.742 17.312 1 80.5 849 HIS B O 1
ATOM 14191 N N . LYS B 1 850 ? 2.934 12.234 16.547 1 71.38 850 LYS B N 1
ATOM 14192 C CA . LYS B 1 850 ? 1.728 12.828 17.125 1 71.38 850 LYS B CA 1
ATOM 14193 C C . LYS B 1 850 ? 1.728 12.703 18.641 1 71.38 850 LYS B C 1
ATOM 14195 O O . LYS B 1 850 ? 1.26 13.602 19.344 1 71.38 850 LYS B O 1
ATOM 14200 N N . ALA B 1 851 ? 2.297 11.648 19.141 1 61.94 851 ALA B N 1
ATOM 14201 C CA . ALA B 1 851 ? 2.348 11.43 20.578 1 61.94 851 ALA B CA 1
ATOM 14202 C C . ALA B 1 851 ? 3.311 12.406 21.25 1 61.94 851 ALA B C 1
ATOM 14204 O O . ALA B 1 851 ? 3.02 12.93 22.328 1 61.94 851 ALA B O 1
ATOM 14205 N N . ASN B 1 852 ? 4.441 12.625 20.797 1 55.41 852 ASN B N 1
ATOM 14206 C CA . ASN B 1 852 ? 5.48 13.43 21.422 1 55.41 852 ASN B CA 1
ATOM 14207 C C . ASN B 1 852 ? 5.215 14.922 21.25 1 55.41 852 ASN B C 1
ATOM 14209 O O . ASN B 1 852 ? 5.453 15.711 22.156 1 55.41 852 ASN B O 1
ATOM 14213 N N . PHE B 1 853 ? 4.762 15.336 20.094 1 55.03 853 PHE B N 1
ATOM 14214 C CA . PHE B 1 853 ? 4.746 16.781 19.891 1 55.03 853 PHE B CA 1
ATOM 14215 C C . PHE B 1 853 ? 3.436 17.391 20.375 1 55.03 853 PHE B C 1
ATOM 14217 O O . PHE B 1 853 ? 3.385 18.562 20.75 1 55.03 853 PHE B O 1
ATOM 14224 N N . SER B 1 854 ? 2.312 16.594 20.531 1 48.19 854 SER B N 1
ATOM 14225 C CA . SER B 1 854 ? 1.15 17.125 21.25 1 48.19 854 SER B CA 1
ATOM 14226 C C . SER B 1 854 ? 1.453 17.328 22.734 1 48.19 854 SER B C 1
ATOM 14228 O O . SER B 1 854 ? 0.958 18.281 23.344 1 48.19 854 SER B O 1
ATOM 14230 N N . ASN B 1 855 ? 2.332 16.516 23.328 1 42.41 855 ASN B N 1
ATOM 14231 C CA . ASN B 1 855 ? 2.656 16.609 24.75 1 42.41 855 ASN B CA 1
ATOM 14232 C C . ASN B 1 855 ? 3.6 17.781 25.031 1 42.41 855 ASN B C 1
ATOM 14234 O O . ASN B 1 855 ? 3.529 18.406 26.094 1 42.41 855 ASN B O 1
ATOM 14238 N N . VAL B 1 856 ? 4.535 17.953 24.234 1 42.78 856 VAL B N 1
ATOM 14239 C CA . VAL B 1 856 ? 5.48 19.031 24.5 1 42.78 856 VAL B CA 1
ATOM 14240 C C . VAL B 1 856 ? 4.738 20.375 24.562 1 42.78 856 VAL B C 1
ATOM 14242 O O . VAL B 1 856 ? 5.086 21.25 25.359 1 42.78 856 VAL B O 1
ATOM 14245 N N . LEU B 1 857 ? 3.756 20.453 23.734 1 42.44 857 LEU B N 1
ATOM 14246 C CA . LEU B 1 857 ? 3.049 21.734 23.75 1 42.44 857 LEU B CA 1
ATOM 14247 C C . LEU B 1 857 ? 2.168 21.859 24.984 1 42.44 857 LEU B C 1
ATOM 14249 O O . LEU B 1 857 ? 1.829 22.969 25.406 1 42.44 857 LEU B O 1
ATOM 14253 N N . SER B 1 858 ? 1.707 20.625 25.422 1 39.53 858 SER B N 1
ATOM 14254 C CA . SER B 1 858 ? 0.732 20.703 26.516 1 39.53 858 SER B CA 1
ATOM 14255 C C . SER B 1 858 ? 1.421 20.844 27.875 1 39.53 858 SER B C 1
ATOM 14257 O O . SER B 1 858 ? 0.76 21.047 28.891 1 39.53 858 SER B O 1
ATOM 14259 N N . ALA B 1 859 ? 2.611 20.453 27.938 1 34.44 859 ALA B N 1
ATOM 14260 C CA . ALA B 1 859 ? 3.049 20.203 29.297 1 34.44 859 ALA B CA 1
ATOM 14261 C C . ALA B 1 859 ? 3.123 21.5 30.094 1 34.44 859 ALA B C 1
ATOM 14263 O O . ALA B 1 859 ? 3.246 21.484 31.328 1 34.44 859 ALA B O 1
ATOM 14264 N N . ASP B 1 860 ? 3.904 22.531 29.609 1 32.22 860 ASP B N 1
ATOM 14265 C CA . ASP B 1 860 ? 4.152 23.422 30.734 1 32.22 860 ASP B CA 1
ATOM 14266 C C . ASP B 1 860 ? 2.854 24.062 31.219 1 32.22 860 ASP B C 1
ATOM 14268 O O . ASP B 1 860 ? 2.141 24.703 30.453 1 32.22 860 ASP B O 1
ATOM 14272 N N . GLY B 1 861 ? 2.289 23.672 32.219 1 32.03 861 GLY B N 1
ATOM 14273 C CA . GLY B 1 861 ? 1.265 24.141 33.156 1 32.03 861 GLY B CA 1
ATOM 14274 C C . GLY B 1 861 ? 1.281 25.656 33.344 1 32.03 861 GLY B C 1
ATOM 14275 O O . GLY B 1 861 ? 0.272 26.25 33.719 1 32.03 861 GLY B O 1
ATOM 14276 N N . LYS B 1 862 ? 2.451 26.25 33.469 1 35.06 862 LYS B N 1
ATOM 14277 C CA . LYS B 1 862 ? 2.561 27.656 33.844 1 35.06 862 LYS B CA 1
ATOM 14278 C C . LYS B 1 862 ? 2.213 28.578 32.688 1 35.06 862 LYS B C 1
ATOM 14280 O O . LYS B 1 862 ? 1.74 29.688 32.906 1 35.06 862 LYS B O 1
ATOM 14285 N N . GLU B 1 863 ? 2.57 28.109 31.5 1 33.66 863 GLU B N 1
ATOM 14286 C CA . GLU B 1 863 ? 2.219 29 30.391 1 33.66 863 GLU B CA 1
ATOM 14287 C C . GLU B 1 863 ? 0.744 28.875 30.031 1 33.66 863 GLU B C 1
ATOM 14289 O O . GLU B 1 863 ? 0.227 29.641 29.219 1 33.66 863 GLU B O 1
ATOM 14294 N N . LYS B 1 864 ? -0.019 27.953 30.359 1 36.03 864 LYS B N 1
ATOM 14295 C CA . LYS B 1 864 ? -1.475 27.906 30.469 1 36.03 864 LYS B CA 1
ATOM 14296 C C . LYS B 1 864 ? -2.002 29.125 31.234 1 36.03 864 LYS B C 1
ATOM 14298 O O . LYS B 1 864 ? -3.105 29.609 30.953 1 36.03 864 LYS B O 1
ATOM 14303 N N . HIS B 1 865 ? -1.205 29.422 32.125 1 28.94 865 HIS B N 1
ATOM 14304 C CA . HIS B 1 865 ? -1.661 30.562 32.938 1 28.94 865 HIS B CA 1
ATOM 14305 C C . HIS B 1 865 ? -1.618 31.844 32.125 1 28.94 865 HIS B C 1
ATOM 14307 O O . HIS B 1 865 ? -2.438 32.75 32.344 1 28.94 865 HIS B O 1
ATOM 14313 N N . PHE B 1 866 ? -0.508 31.969 31.406 1 28.52 866 PHE B N 1
ATOM 14314 C CA . PHE B 1 866 ? -0.624 33.188 30.609 1 28.52 866 PHE B CA 1
ATOM 14315 C C . PHE B 1 866 ? -1.709 33.031 29.547 1 28.52 866 PHE B C 1
ATOM 14317 O O . PHE B 1 866 ? -2.516 33.938 29.344 1 28.52 866 PHE B O 1
ATOM 14324 N N . HIS B 1 867 ? -1.758 31.984 28.75 1 31.67 867 HIS B N 1
ATOM 14325 C CA . HIS B 1 867 ? -2.879 31.781 27.844 1 31.67 867 HIS B CA 1
ATOM 14326 C C . HIS B 1 867 ? -4.184 31.594 28.594 1 31.67 867 HIS B C 1
ATOM 14328 O O . HIS B 1 867 ? -5.23 32.094 28.188 1 31.67 867 HIS B O 1
ATOM 14334 N N . GLU B 1 868 ? -4.43 30.688 29.547 1 29.73 868 GLU B N 1
ATOM 14335 C CA . GLU B 1 868 ? -5.645 30.656 30.344 1 29.73 868 GLU B CA 1
ATOM 14336 C C . GLU B 1 868 ? -5.906 32 31.016 1 29.73 868 GLU B C 1
ATOM 14338 O O . GLU B 1 868 ? -7.062 32.375 31.203 1 29.73 868 GLU B O 1
ATOM 14343 N N . ASN B 1 869 ? -4.875 32.594 31.734 1 27.28 869 ASN B N 1
ATOM 14344 C CA . ASN B 1 869 ? -5.18 33.875 32.344 1 27.28 869 ASN B CA 1
ATOM 14345 C C . ASN B 1 869 ? -5.18 35 31.328 1 27.28 869 ASN B C 1
ATOM 14347 O O . ASN B 1 869 ? -5.676 36.094 31.609 1 27.28 869 ASN B O 1
ATOM 14351 N N . PHE B 1 870 ? -4.137 35.031 30.438 1 26.92 870 PHE B N 1
ATOM 14352 C CA . PHE B 1 870 ? -4.398 36.062 29.453 1 26.92 870 PHE B CA 1
ATOM 14353 C C . PHE B 1 870 ? -5.316 35.562 28.344 1 26.92 870 PHE B C 1
ATOM 14355 O O . PHE B 1 870 ? -5.855 36.344 27.562 1 26.92 870 PHE B O 1
ATOM 14362 N N . THR B 1 871 ? -5.293 34.25 27.812 1 24.58 871 THR B N 1
ATOM 14363 C CA . THR B 1 871 ? -6.441 33.875 27 1 24.58 871 THR B CA 1
ATOM 14364 C C . THR B 1 871 ? -7.598 33.406 27.875 1 24.58 871 THR B C 1
ATOM 14366 O O . THR B 1 871 ? -7.391 32.688 28.859 1 24.58 871 THR B O 1
#